Protein 3DHU (pdb70)

Nearest PDB structures (foldseek):
  3dhu-assembly3_C  TM=1.002E+00  e=3.624E-99  Lactiplantibacillus plantarum
  3dhu-assembly4_D  TM=1.002E+00  e=5.016E-94  Lactiplantibacillus plantarum
  4gkl-assembly1_A  TM=8.844E-01  e=1.839E-44  Thermotoga neapolitana
  4gkl-assembly2_B  TM=8.929E-01  e=2.304E-43  Thermotoga neapolitana
  3vm7-assembly1_A  TM=7.779E-01  e=2.178E-23  Malbranchea cinnamomea

Solvent-accessible surface area: 59860 Å² total; per-residue (Å²): 66,39,125,8,2,20,34,1,0,1,0,0,0,0,0,0,18,19,125,69,1,42,0,55,18,0,30,92,46,0,52,58,0,58,52,0,17,3,43,1,0,0,0,1,2,3,10,28,9,2,115,76,76,84,52,48,99,37,0,4,0,20,3,2,58,37,13,91,16,25,6,103,44,1,24,79,75,76,54,0,95,52,0,1,71,98,0,74,83,29,57,4,80,0,1,6,5,11,1,2,12,7,1,0,22,23,3,49,4,11,93,114,52,56,92,24,4,106,81,75,115,83,46,112,39,42,32,42,30,68,112,59,58,10,4,31,12,4,25,12,68,70,121,63,0,22,79,38,0,0,62,2,0,47,67,4,7,111,23,10,33,1,0,0,0,11,18,0,1,19,1,34,25,82,0,2,72,51,0,59,145,49,0,26,85,63,78,107,75,8,23,1,0,0,15,2,10,23,84,56,70,18,108,56,8,111,82,127,72,102,53,5,14,36,11,43,55,0,26,118,2,6,23,0,0,1,9,47,50,9,11,38,29,8,73,51,0,9,13,1,99,6,27,0,75,140,5,4,56,42,4,84,158,8,34,93,80,19,70,70,83,4,0,0,0,4,7,0,1,1,3,62,24,48,1,0,11,17,16,0,64,15,111,30,23,0,20,2,0,0,0,1,4,0,0,4,15,0,0,0,0,0,1,0,8,0,0,32,11,0,86,98,73,4,37,30,62,54,115,35,46,11,39,99,23,108,99,36,44,0,24,66,21,0,41,56,0,14,55,5,2,73,48,87,10,0,98,6,92,56,17,105,14,36,44,36,54,49,0,0,0,59,1,14,1,137,43,109,61,74,5,2,3,1,6,0,0,0,17,6,5,50,28,41,0,55,21,213,25,78,79,29,70,48,96,11,26,15,91,60,19,112,14,100,1,93,132,31,101,2,86,0,97,2,61,2,8,0,1,88,52,154,68,36,128,9,3,20,34,1,0,1,0,0,0,1,0,0,19,18,129,70,1,42,0,56,17,0,31,92,44,0,57,59,0,67,51,1,16,4,45,1,0,0,0,1,2,3,10,28,11,1,112,76,83,80,58,48,96,41,0,5,1,19,2,2,62,38,13,85,17,24,6,105,48,2,26,78,73,74,56,0,96,49,0,1,65,97,0,76,85,27,59,4,82,0,2,6,5,11,1,2,13,6,0,0,20,23,3,47,3,10,92,118,49,58,90,20,4,109,105,157,68,37,33,42,28,64,113,58,56,9,3,30,9,5,26,11,74,66,125,64,0,24,76,38,0,0,66,2,0,48,70,4,6,115,28,9,36,1,0,0,0,13,18,0,1,19,0,34,28,80,0,2,73,51,0,61,147,47,0,30,86,60,76,106,76,7,27,1,0,0,15,3,9,24,83,58,67,18,107,54,8,108,82,123,71,99,52,5,13,36,11,43,56,0,27,116,1,5,24,0,0,2,10,44,48,8,11,38,29,7,63,53,0,9,12,1,99,10,27,0,75,145,6,3,56,43,6,83,160,8,35,92,82,20,71,69,85,5,0,0,0,4,8,1,1,2,3,61,24,46,2,0,15,16,16,0,61,17,117,29,24,0,21,3,0,0,0,1,4,0,1,5,14,0,0,0,0,0,2,1,8,0,0,31,10,0,91,96,73,4,34,32,64,56,112,35,46,13,37,97,22,118,98,36,41,0,24,68,21,0,40,64,0,13,53,6,1,74,50,86,9,0,98,8,90,55,18,107,14,37,48,35,61,46,0,0,0,57,2,16,2,137,41,112,60,82,3,2,4,1,6,0,0,1,20,7,6,48,28,45,0,56,24,215,26,76,81,30,72,45,96,11,19,16,87,60,21,106,16,96,2,96,134,28,116,1,85,0,98,2,63,2,8,0,1,90,56,157,70,40,123,8,4,20,33,1,0,1,0,0,0,1,0,0,21,17,79,30,0,42,0,42,7,0,30,22,24,0,74,28,0,65,77,1,15,3,40,1,0,0,0,1,2,4,10,27,10,2,107,78,80,87,58,45,99,37,0,6,1,21,3,2,60,39,13,91,15,28,5,107,44,1,25,80,69,72,55,0,100,50,0,2,67,94,0,73,81,28,63,4,78,0,1,5,5,12,0,1,11,8,1,0,23,24,3,45,4,12,93,112,55,56,86,23,4,102,84,66,119,102,48,112,40,40,24,51,32,66,110,64,61,10,4,33,9,5,27,14,71,70,127,69,0,23,73,35,0,0,61,1,0,49,71,4,4,109,28,8,36,1,0,0,0,12,19,0,1,22,1,30,28,83,0,1,74,52,0,61,146,47,0,26,86,63,76,111,72,6,23,1,0,0,15,2,10,26,88,54,71,19,109,49,9,112,85,122,69,100,49,6,13,35,11,44,55,0,26,111,2,7,28,0,0,1,11,50,49,9,14,39,28,9,61,47,0,13,17,1,98,4,27,0,76,136,5,3,56,43,4,86,157,8,34,92,84,18,66,72,84,5,0,0,0,4,8,2,1,2,4,65,29,40,2,0,17,21,26,0,63,14,110,29,24,0,20,2,0,0,0,2,4,0,0,5,16,0,0,0,0,0,0,1,8,0,0,19,8,1,87,98,73,3,34,32,65,59,116,35,39,16,20,72,23,63,92,44,62,0,26,88,23,0,66,57,0,13,72,6,2,99,49,78,3,0,98,7,95,56,15,104,12,34,46,37,57,51,0,0,0,56,1,13,1,135,40,109,60,58,2,1,4,1,5,0,0,2,16,6,2,50,27,41,0,55,24,214,25,77,82,31,74,49,91,11,22,19,90,79,19,115,14,96,2,93,135,30,103,2,83,0,97,2,60,2,9,0,1,85,51,161,73,40,128,8,4,18,35,1,0,0,0,0,0,0,0,0,21,18,76,31,1,39,0,44,6,0,29,21,24,0,74,29,0,69,76,0,15,2,37,0,0,0,0,1,2,4,10,27,9,1,117,79,80,84,54,49,100,37,0,6,1,20,2,2,61,37,15,90,15,27,6,106,47,1,26,75,75,74,50,0,95,50,0,2,70,95,0,74,83,26,58,4,83,0,2,5,4,12,0,1,12,8,1,0,25,25,2,48,3,10,94,115,47,57,93,24,2,102,106,158,72,43,24,56,32,60,114,67,62,10,5,35,14,5,26,13,69,68,122,66,0,28,75,34,0,0,62,2,0,52,69,3,6,111,30,12,30,1,0,0,0,14,19,0,1,24,1,34,29,92,0,2,66,55,0,65,147,47,0,26,84,62,79,108,75,8,26,1,0,0,16,3,10,28,88,55,69,16,104,49,10,115,81,121,69,106,48,6,13,35,13,43,54,0,27,114,2,7,23,0,0,2,11,47,48,9,14,38,31,8,58,51,0,13,12,1,100,6,28,0,75,134,5,5,54,36,5,83,153,8,35,90,78,18,69,70,83,6,0,0,0,4,8,2,0,1,5,66,29,46,2,0,16,24,25,0,62,15,112,30,25,0,20,3,0,0,0,1,3,0,0,5,16,0,0,0,0,0,1,0,8,1,0,19,8,1,87,97,72,2,35,31,66,56,119,35,40,16,24,76,24,67,90,44,60,1,25,88,22,0,66,59,0,13,76,6,1,98,44,87,4,0,94,7,92,51,14,109,13,37,45,36,55,50,0,0,0,57,1,17,0,135,43,104,61,67,4,1,5,1,6,0,0,2,17,6,2,52,22,48,0,54,21,217,24,76,77,30,73,47,99,11,25,18,90,80,21,109,16,96,2,97,136,31,98,3,84,0,95,3,59,3,8,0,1,89,51,160

Structure (mmCIF, N/CA/C/O backbone):
data_3DHU
#
_entry.id   3DHU
#
_cell.length_a   202.279
_cell.length_b   63.773
_cell.length_c   155.677
_cell.angle_alpha   90.000
_cell.angle_beta   102.930
_cell.angle_gamma   90.000
#
_symmetry.space_group_name_H-M   'C 1 2 1'
#
loop_
_entity.id
_entity.type
_entity.pdbx_description
1 polymer Alpha-amylase
2 water water
#
loop_
_atom_site.group_PDB
_atom_site.id
_atom_site.type_symbol
_atom_site.label_atom_id
_atom_site.label_alt_id
_atom_site.label_comp_id
_atom_site.label_asym_id
_atom_site.label_entity_id
_atom_site.label_seq_id
_atom_site.pdbx_PDB_ins_code
_atom_site.Cartn_x
_atom_site.Cartn_y
_atom_site.Cartn_z
_atom_site.occupancy
_atom_site.B_iso_or_equiv
_atom_site.auth_seq_id
_atom_site.auth_comp_id
_atom_site.auth_asym_id
_atom_site.auth_atom_id
_atom_site.pdbx_PDB_model_num
ATOM 1 N N . GLN A 1 7 ? 18.211 44.873 65.468 1.00 21.86 6 GLN A N 1
ATOM 2 C CA . GLN A 1 7 ? 17.108 43.845 65.551 1.00 21.60 6 GLN A CA 1
ATOM 3 C C . GLN A 1 7 ? 15.761 44.350 65.016 1.00 20.98 6 GLN A C 1
ATOM 4 O O . GLN A 1 7 ? 15.039 43.606 64.338 1.00 19.84 6 GLN A O 1
ATOM 6 N N . THR A 1 8 ? 15.426 45.611 65.311 1.00 20.43 7 THR A N 1
ATOM 7 C CA . THR A 1 8 ? 14.165 46.160 64.817 1.00 20.54 7 THR A CA 1
ATOM 8 C C . THR A 1 8 ? 14.153 46.383 63.301 1.00 20.16 7 THR A C 1
ATOM 9 O O . THR A 1 8 ? 13.081 46.553 62.716 1.00 19.62 7 THR A O 1
ATOM 13 N N . GLN A 1 9 ? 15.330 46.374 62.664 1.00 19.34 8 GLN A N 1
ATOM 14 C CA . GLN A 1 9 ? 15.397 46.395 61.191 1.00 18.74 8 GLN A CA 1
ATOM 15 C C . GLN A 1 9 ? 14.620 45.251 60.551 1.00 16.99 8 GLN A C 1
ATOM 16 O O . GLN A 1 9 ? 14.182 45.356 59.410 1.00 16.59 8 GLN A O 1
ATOM 22 N N . LEU A 1 10 ? 14.487 44.144 61.269 1.00 15.18 9 LEU A N 1
ATOM 23 C CA . LEU A 1 10 ? 13.781 42.991 60.730 1.00 14.70 9 LEU A CA 1
ATOM 24 C C . LEU A 1 10 ? 12.307 43.315 60.540 1.00 14.14 9 LEU A C 1
ATOM 25 O O . LEU A 1 10 ? 11.616 42.659 59.754 1.00 14.05 9 LEU A O 1
ATOM 30 N N . ARG A 1 11 ? 11.838 44.344 61.254 1.00 13.18 10 ARG A N 1
ATOM 31 C CA . ARG A 1 11 ? 10.443 44.797 61.169 1.00 13.50 10 ARG A CA 1
ATOM 32 C C . ARG A 1 11 ? 10.158 45.514 59.848 1.00 13.82 10 ARG A C 1
ATOM 33 O O . ARG A 1 11 ? 9.010 45.845 59.573 1.00 14.09 10 ARG A O 1
ATOM 41 N N . ASN A 1 12 ? 11.197 45.789 59.049 1.00 13.63 11 ASN A N 1
ATOM 42 C CA . ASN A 1 12 ? 11.005 46.348 57.701 1.00 13.55 11 ASN A CA 1
ATOM 43 C C . ASN A 1 12 ? 11.156 45.297 56.637 1.00 14.03 11 ASN A C 1
ATOM 44 O O . ASN A 1 12 ? 11.232 45.636 55.443 1.00 13.65 11 ASN A O 1
ATOM 49 N N . GLU A 1 13 ? 11.223 44.034 57.064 1.00 13.12 12 GLU A N 1
ATOM 50 C CA . GLU A 1 13 ? 11.594 42.947 56.169 1.00 13.25 12 GLU A CA 1
ATOM 51 C C . GLU A 1 13 ? 10.469 41.921 55.927 1.00 13.09 12 GLU A C 1
ATOM 52 O O . GLU A 1 13 ? 9.356 42.060 56.451 1.00 13.34 12 GLU A O 1
ATOM 58 N N . MET A 1 14 ? 10.761 40.928 55.091 1.00 12.11 13 MET A N 1
ATOM 59 C CA . MET A 1 14 ? 9.839 39.826 54.795 1.00 12.08 13 MET A CA 1
ATOM 60 C C . MET A 1 14 ? 10.624 38.517 54.585 1.00 11.34 13 MET A C 1
ATOM 61 O O . MET A 1 14 ? 11.676 38.525 53.976 1.00 11.99 13 MET A O 1
ATOM 66 N N . ILE A 1 15 ? 10.089 37.406 55.084 1.00 11.24 14 ILE A N 1
ATOM 67 C CA . ILE A 1 15 ? 10.694 36.088 54.839 1.00 10.35 14 ILE A CA 1
ATOM 68 C C . ILE A 1 15 ? 9.854 35.300 53.843 1.00 10.28 14 ILE A C 1
ATOM 69 O O . ILE A 1 15 ? 8.633 35.330 53.922 1.00 9.32 14 ILE A O 1
ATOM 74 N N . TYR A 1 16 ? 10.520 34.587 52.930 1.00 10.14 15 TYR A N 1
ATOM 75 C CA . TYR A 1 16 ? 9.874 33.660 51.989 1.00 10.39 15 TYR A CA 1
ATOM 76 C C . TYR A 1 16 ? 10.426 32.261 52.221 1.00 10.57 15 TYR A C 1
ATOM 77 O O . TYR A 1 16 ? 11.637 32.045 52.244 1.00 10.13 15 TYR A O 1
ATOM 86 N N . SER A 1 17 ? 9.535 31.298 52.365 1.00 10.88 16 SER A N 1
ATOM 87 C CA . SER A 1 17 ? 9.907 29.981 52.839 1.00 11.47 16 SER A CA 1
ATOM 88 C C . SER A 1 17 ? 9.730 29.022 51.672 1.00 11.78 16 SER A C 1
ATOM 89 O O . SER A 1 17 ? 8.676 29.019 51.023 1.00 10.79 16 SER A O 1
ATOM 92 N N . VAL A 1 18 ? 10.773 28.241 51.372 1.00 11.33 17 VAL A N 1
ATOM 93 C CA . VAL A 1 18 ? 10.757 27.356 50.197 1.00 10.96 17 VAL A CA 1
ATOM 94 C C . VAL A 1 18 ? 10.915 25.898 50.601 1.00 10.85 17 VAL A C 1
ATOM 95 O O . VAL A 1 18 ? 11.780 25.554 51.384 1.00 10.66 17 VAL A O 1
ATOM 99 N N . PHE A 1 19 ? 10.038 25.048 50.075 1.00 12.09 18 PHE A N 1
ATOM 100 C CA . PHE A 1 19 ? 10.091 23.582 50.283 1.00 11.14 18 PHE A CA 1
ATOM 101 C C . PHE A 1 19 ? 10.640 23.027 48.955 1.00 11.52 18 PHE A C 1
ATOM 102 O O . PHE A 1 19 ? 9.870 22.786 48.026 1.00 10.90 18 PHE A O 1
ATOM 110 N N . VAL A 1 20 ? 11.974 22.901 48.855 1.00 10.63 19 VAL A N 1
ATOM 111 C CA . VAL A 1 20 ? 12.667 22.590 47.589 1.00 10.67 19 VAL A CA 1
ATOM 112 C C . VAL A 1 20 ? 12.060 21.409 46.860 1.00 11.72 19 VAL A C 1
ATOM 113 O O . VAL A 1 20 ? 11.734 21.525 45.669 1.00 11.75 19 VAL A O 1
ATOM 117 N N . ARG A 1 21 ? 11.863 20.294 47.573 1.00 12.02 20 ARG A N 1
ATOM 118 C CA . ARG A 1 21 ? 11.231 19.092 46.992 1.00 11.88 20 ARG A CA 1
ATOM 119 C C . ARG A 1 21 ? 10.016 19.412 46.099 1.00 11.90 20 ARG A C 1
ATOM 120 O O . ARG A 1 21 ? 9.844 18.865 45.014 1.00 11.92 20 ARG A O 1
ATOM 128 N N . ASN A 1 22 ? 9.193 20.324 46.578 1.00 11.68 21 ASN A N 1
ATOM 129 C CA . ASN A 1 22 ? 7.886 20.577 46.017 1.00 11.15 21 ASN A CA 1
ATOM 130 C C . ASN A 1 22 ? 7.724 21.893 45.239 1.00 11.42 21 ASN A C 1
ATOM 131 O O . ASN A 1 22 ? 6.692 22.085 44.592 1.00 12.41 21 ASN A O 1
ATOM 136 N N . TYR A 1 23 ? 8.740 22.763 45.303 1.00 10.60 22 TYR A N 1
ATOM 137 C CA . TYR A 1 23 ? 8.721 24.095 44.696 1.00 10.99 22 TYR A CA 1
ATOM 138 C C . TYR A 1 23 ? 8.600 24.050 43.165 1.00 10.99 22 TYR A C 1
ATOM 139 O O . TYR A 1 23 ? 7.927 24.897 42.551 1.00 9.01 22 TYR A O 1
ATOM 148 N N . SER A 1 24 ? 9.293 23.082 42.563 1.00 11.52 23 SER A N 1
ATOM 149 C CA . SER A 1 24 ? 9.312 22.896 41.111 1.00 12.43 23 SER A CA 1
ATOM 150 C C . SER A 1 24 ? 9.002 21.439 40.797 1.00 13.53 23 SER A C 1
ATOM 151 O O . SER A 1 24 ? 9.009 20.574 41.684 1.00 12.30 23 SER A O 1
ATOM 154 N N . GLU A 1 25 ? 8.736 21.180 39.521 1.00 14.72 24 GLU A N 1
ATOM 155 C CA . GLU A 1 25 ? 8.543 19.813 39.019 1.00 17.07 24 GLU A CA 1
ATOM 156 C C . GLU A 1 25 ? 9.724 18.933 39.352 1.00 16.04 24 GLU A C 1
ATOM 157 O O . GLU A 1 25 ? 9.545 17.837 39.891 1.00 16.85 24 GLU A O 1
ATOM 163 N N . ALA A 1 26 ? 10.923 19.437 39.047 1.00 15.81 25 ALA A N 1
ATOM 164 C CA . ALA A 1 26 ? 12.162 18.724 39.266 1.00 15.06 25 ALA A CA 1
ATOM 165 C C . ALA A 1 26 ? 12.492 18.604 40.756 1.00 14.57 25 ALA A C 1
ATOM 166 O O . ALA A 1 26 ? 13.091 17.615 41.180 1.00 15.26 25 ALA A O 1
ATOM 168 N N . GLY A 1 27 ? 12.117 19.597 41.554 1.00 13.56 26 GLY A N 1
ATOM 169 C CA . GLY A 1 27 ? 12.273 19.479 43.033 1.00 13.17 26 GLY A CA 1
ATOM 170 C C . GLY A 1 27 ? 13.695 19.431 43.576 1.00 13.05 26 GLY A C 1
ATOM 171 O O . GLY A 1 27 ? 13.979 18.774 44.586 1.00 13.54 26 GLY A O 1
ATOM 172 N N . ASN A 1 28 ? 14.590 20.140 42.898 1.00 12.71 27 ASN A N 1
ATOM 173 C CA . ASN A 1 28 ? 16.000 20.235 43.285 1.00 12.56 27 ASN A CA 1
ATOM 174 C C . ASN A 1 28 ? 16.340 21.706 43.528 1.00 12.48 27 ASN A C 1
ATOM 175 O O . ASN A 1 28 ? 15.464 22.578 43.367 1.00 11.87 27 ASN A O 1
ATOM 180 N N . PHE A 1 29 ? 17.579 21.978 43.926 1.00 12.99 28 PHE A N 1
ATOM 181 C CA . PHE A 1 29 ? 18.057 23.364 44.099 1.00 13.85 28 PHE A CA 1
ATOM 182 C C . PHE A 1 29 ? 17.926 24.180 42.818 1.00 14.33 28 PHE A C 1
ATOM 183 O O . PHE A 1 29 ? 17.504 25.349 42.838 1.00 13.88 28 PHE A O 1
ATOM 191 N N . ALA A 1 30 ? 18.267 23.542 41.693 1.00 14.73 29 ALA A N 1
ATOM 192 C CA . ALA A 1 30 ? 18.293 24.217 40.401 1.00 14.73 29 ALA A CA 1
ATOM 193 C C . ALA A 1 30 ? 16.937 24.835 40.083 1.00 14.53 29 ALA A C 1
ATOM 194 O O . ALA A 1 30 ? 16.882 25.943 39.547 1.00 14.79 29 ALA A O 1
ATOM 196 N N . GLY A 1 31 ? 15.865 24.111 40.435 1.00 14.20 30 GLY A N 1
ATOM 197 C CA . GLY A 1 31 ? 14.502 24.564 40.266 1.00 14.90 30 GLY A CA 1
ATOM 198 C C . GLY A 1 31 ? 14.237 25.844 41.035 1.00 15.14 30 GLY A C 1
ATOM 199 O O . GLY A 1 31 ? 13.443 26.679 40.605 1.00 16.73 30 GLY A O 1
ATOM 200 N N . VAL A 1 32 ? 14.900 26.002 42.173 1.00 15.11 31 VAL A N 1
ATOM 201 C CA . VAL A 1 32 ? 14.770 27.215 42.978 1.00 14.27 31 VAL A CA 1
ATOM 202 C C . VAL A 1 32 ? 15.666 28.310 42.434 1.00 13.74 31 VAL A C 1
ATOM 203 O O . VAL A 1 32 ? 15.205 29.444 42.206 1.00 13.85 31 VAL A O 1
ATOM 207 N N . THR A 1 33 ? 16.940 27.970 42.221 1.00 13.08 32 THR A N 1
ATOM 208 C CA . THR A 1 33 ? 17.945 28.887 41.653 1.00 13.09 32 THR A CA 1
ATOM 209 C C . THR A 1 33 ? 17.487 29.552 40.359 1.00 12.65 32 THR A C 1
ATOM 210 O O . THR A 1 33 ? 17.724 30.746 40.161 1.00 12.32 32 THR A O 1
ATOM 214 N N . ALA A 1 34 ? 16.802 28.788 39.509 1.00 12.01 33 ALA A N 1
ATOM 215 C CA . ALA A 1 34 ? 16.370 29.305 38.221 1.00 12.91 33 ALA A CA 1
ATOM 216 C C . ALA A 1 34 ? 15.367 30.422 38.407 1.00 12.96 33 ALA A C 1
ATOM 217 O O . ALA A 1 34 ? 15.176 31.224 37.506 1.00 14.39 33 ALA A O 1
ATOM 219 N N . ASP A 1 35 ? 14.755 30.487 39.591 1.00 13.08 34 ASP A N 1
ATOM 220 C CA . ASP A 1 35 ? 13.589 31.356 39.820 1.00 13.28 34 ASP A CA 1
ATOM 221 C C . ASP A 1 35 ? 13.852 32.374 40.927 1.00 13.83 34 ASP A C 1
ATOM 222 O O . ASP A 1 35 ? 12.936 33.002 41.449 1.00 14.38 34 ASP A O 1
ATOM 227 N N . LEU A 1 36 ? 15.118 32.563 41.278 1.00 14.40 35 LEU A N 1
ATOM 228 C CA . LEU A 1 36 ? 15.436 33.477 42.362 1.00 14.59 35 LEU A CA 1
ATOM 229 C C . LEU A 1 36 ? 15.085 34.939 42.050 1.00 13.98 35 LEU A C 1
ATOM 230 O O . LEU A 1 36 ? 14.764 35.680 42.952 1.00 14.17 35 LEU A O 1
ATOM 235 N N . GLN A 1 37 ? 15.066 35.331 40.777 1.00 14.28 36 GLN A N 1
ATOM 236 C CA . GLN A 1 37 ? 14.704 36.703 40.417 1.00 13.70 36 GLN A CA 1
ATOM 237 C C . GLN A 1 37 ? 13.257 37.038 40.817 1.00 13.79 36 GLN A C 1
ATOM 238 O O . GLN A 1 37 ? 12.964 38.146 41.263 1.00 13.08 36 GLN A O 1
ATOM 244 N N . ARG A 1 38 ? 12.363 36.078 40.632 1.00 12.82 37 ARG A N 1
ATOM 245 C CA . ARG A 1 38 ? 10.965 36.237 41.003 1.00 13.41 37 ARG A CA 1
ATOM 246 C C . ARG A 1 38 ? 10.815 36.372 42.516 1.00 13.17 37 ARG A C 1
ATOM 247 O O . ARG A 1 38 ? 10.145 37.278 42.993 1.00 13.43 37 ARG A O 1
ATOM 255 N N . ILE A 1 39 ? 11.465 35.475 43.256 1.00 13.14 38 ILE A N 1
ATOM 256 C CA . ILE A 1 39 ? 11.516 35.551 44.724 1.00 12.43 38 ILE A CA 1
ATOM 257 C C . ILE A 1 39 ? 12.065 36.899 45.216 1.00 13.59 38 ILE A C 1
ATOM 258 O O . ILE A 1 39 ? 11.471 37.553 46.102 1.00 13.69 38 ILE A O 1
ATOM 263 N N . LYS A 1 40 ? 13.191 37.328 44.646 1.00 13.48 39 LYS A N 1
ATOM 264 C CA . LYS A 1 40 ? 13.709 38.656 44.925 1.00 14.40 39 LYS A CA 1
ATOM 265 C C . LYS A 1 40 ? 12.664 39.764 44.623 1.00 15.05 39 LYS A C 1
ATOM 266 O O . LYS A 1 40 ? 12.387 40.635 45.465 1.00 14.33 39 LYS A O 1
ATOM 272 N N . ASP A 1 41 ? 12.083 39.717 43.428 1.00 14.71 40 ASP A N 1
ATOM 273 C CA . ASP A 1 41 ? 11.139 40.744 42.963 1.00 14.57 40 ASP A CA 1
ATOM 274 C C . ASP A 1 41 ? 9.844 40.806 43.775 1.00 14.73 40 ASP A C 1
ATOM 275 O O . ASP A 1 41 ? 9.173 41.838 43.821 1.00 14.17 40 ASP A O 1
ATOM 280 N N . LEU A 1 42 ? 9.477 39.683 44.384 1.00 14.81 41 LEU A N 1
ATOM 281 C CA . LEU A 1 42 ? 8.365 39.639 45.322 1.00 14.21 41 LEU A CA 1
ATOM 282 C C . LEU A 1 42 ? 8.575 40.573 46.538 1.00 14.30 41 LEU A C 1
ATOM 283 O O . LEU A 1 42 ? 7.619 41.059 47.146 1.00 13.06 41 LEU A O 1
ATOM 288 N N . GLY A 1 43 ? 9.843 40.797 46.879 1.00 14.43 42 GLY A N 1
ATOM 289 C CA . GLY A 1 43 ? 10.245 41.640 48.011 1.00 14.43 42 GLY A CA 1
ATOM 290 C C . GLY A 1 43 ? 10.967 40.883 49.102 1.00 14.22 42 GLY A C 1
ATOM 291 O O . GLY A 1 43 ? 11.164 41.402 50.213 1.00 13.89 42 GLY A O 1
ATOM 292 N N . THR A 1 44 ? 11.348 39.645 48.807 1.00 14.53 43 THR A N 1
ATOM 293 C CA . THR A 1 44 ? 12.007 38.777 49.822 1.00 13.97 43 THR A CA 1
ATOM 294 C C . THR A 1 44 ? 13.329 39.338 50.334 1.00 14.50 43 THR A C 1
ATOM 295 O O . THR A 1 44 ? 14.222 39.662 49.547 1.00 14.77 43 THR A O 1
ATOM 299 N N . ASP A 1 45 ? 13.450 39.453 51.653 1.00 14.74 44 ASP A N 1
ATOM 300 C CA . ASP A 1 45 ? 14.735 39.806 52.262 1.00 14.44 44 ASP A CA 1
ATOM 301 C C . ASP A 1 45 ? 15.464 38.520 52.676 1.00 13.95 44 ASP A C 1
ATOM 302 O O . ASP A 1 45 ? 16.655 38.418 52.529 1.00 13.35 44 ASP A O 1
ATOM 307 N N . ILE A 1 46 ? 14.727 37.549 53.206 1.00 13.48 45 ILE A N 1
ATOM 308 C CA . ILE A 1 46 ? 15.355 36.344 53.738 1.00 13.55 45 ILE A CA 1
ATOM 309 C C . ILE A 1 46 ? 14.687 35.157 53.084 1.00 13.73 45 ILE A C 1
ATOM 310 O O . ILE A 1 46 ? 13.479 34.972 53.215 1.00 14.31 45 ILE A O 1
ATOM 315 N N . LEU A 1 47 ? 15.489 34.362 52.386 1.00 13.27 46 LEU A N 1
ATOM 316 C CA . LEU A 1 47 ? 15.032 33.128 51.805 1.00 13.59 46 LEU A CA 1
ATOM 317 C C . LEU A 1 47 ? 15.345 31.970 52.745 1.00 12.71 46 LEU A C 1
ATOM 318 O O . LEU A 1 47 ? 16.502 31.588 52.908 1.00 12.07 46 LEU A O 1
ATOM 323 N N . TRP A 1 48 ? 14.307 31.446 53.393 1.00 12.59 47 TRP A N 1
ATOM 324 C CA . TRP A 1 48 ? 14.434 30.339 54.341 1.00 11.77 47 TRP A CA 1
ATOM 325 C C . TRP A 1 48 ? 14.098 29.034 53.630 1.00 11.55 47 TRP A C 1
ATOM 326 O O . TRP A 1 48 ? 13.011 28.868 53.108 1.00 10.70 47 TRP A O 1
ATOM 337 N N . LEU A 1 49 ? 15.065 28.122 53.588 1.00 11.23 48 LEU A N 1
ATOM 338 C CA . LEU A 1 49 ? 14.853 26.806 52.970 1.00 10.76 48 LEU A CA 1
ATOM 339 C C . LEU A 1 49 ? 14.482 25.793 54.024 1.00 10.50 48 LEU A C 1
ATOM 340 O O . LEU A 1 49 ? 15.053 25.800 55.114 1.00 9.82 48 LEU A O 1
ATOM 345 N N . LEU A 1 50 ? 13.489 24.965 53.732 1.00 10.22 49 LEU A N 1
ATOM 346 C CA . LEU A 1 50 ? 13.229 23.797 54.564 1.00 12.17 49 LEU A CA 1
ATOM 347 C C . LEU A 1 50 ? 14.497 22.913 54.564 1.00 12.20 49 LEU A C 1
ATOM 348 O O . LEU A 1 50 ? 15.369 23.116 53.744 1.00 12.51 49 LEU A O 1
ATOM 353 N N . PRO A 1 51 ? 14.584 21.917 55.465 1.00 12.83 50 PRO A N 1
ATOM 354 C CA . PRO A 1 51 ? 15.863 21.170 55.564 1.00 12.84 50 PRO A CA 1
ATOM 355 C C . PRO A 1 51 ? 16.329 20.561 54.246 1.00 11.96 50 PRO A C 1
ATOM 356 O O . PRO A 1 51 ? 15.522 20.096 53.447 1.00 11.86 50 PRO A O 1
ATOM 360 N N . ILE A 1 52 ? 17.640 20.602 54.038 1.00 12.15 51 ILE A N 1
ATOM 361 C CA . ILE A 1 52 ? 18.298 20.224 52.768 1.00 11.31 51 ILE A CA 1
ATOM 362 C C . ILE A 1 52 ? 19.275 19.039 52.899 1.00 11.14 51 ILE A C 1
ATOM 363 O O . ILE A 1 52 ? 20.070 18.775 51.996 1.00 9.87 51 ILE A O 1
ATOM 368 N N . ASN A 1 53 ? 19.198 18.327 54.021 1.00 11.18 52 ASN A N 1
ATOM 369 C CA . ASN A 1 53 ? 20.121 17.235 54.315 1.00 11.54 52 ASN A CA 1
ATOM 370 C C . ASN A 1 53 ? 19.491 15.879 54.000 1.00 11.83 52 ASN A C 1
ATOM 371 O O . ASN A 1 53 ? 18.255 15.783 53.855 1.00 11.33 52 ASN A O 1
ATOM 376 N N . PRO A 1 54 ? 20.320 14.822 53.879 1.00 11.73 53 PRO A N 1
ATOM 377 C CA . PRO A 1 54 ? 19.811 13.467 53.654 1.00 11.92 53 PRO A CA 1
ATOM 378 C C . PRO A 1 54 ? 18.824 13.009 54.727 1.00 13.28 53 PRO A C 1
ATOM 379 O O . PRO A 1 54 ? 19.006 13.302 55.919 1.00 13.36 53 PRO A O 1
ATOM 383 N N . ILE A 1 55 ? 17.801 12.282 54.293 1.00 13.13 54 ILE A N 1
ATOM 384 C CA . ILE A 1 55 ? 16.687 11.905 55.148 1.00 13.89 54 ILE A CA 1
ATOM 385 C C . ILE A 1 55 ? 16.766 10.454 55.549 1.00 14.58 54 ILE A C 1
ATOM 386 O O . ILE A 1 55 ? 17.097 9.595 54.727 1.00 15.79 54 ILE A O 1
ATOM 391 N N . GLY A 1 56 ? 16.461 10.186 56.818 1.00 15.43 55 GLY A N 1
ATOM 392 C CA . GLY A 1 56 ? 16.482 8.831 57.350 1.00 16.53 55 GLY A CA 1
ATOM 393 C C . GLY A 1 56 ? 15.755 7.818 56.493 1.00 18.39 55 GLY A C 1
ATOM 394 O O . GLY A 1 56 ? 14.711 8.112 55.896 1.00 17.06 55 GLY A O 1
ATOM 395 N N . GLU A 1 57 ? 16.341 6.626 56.425 1.00 19.80 56 GLU A N 1
ATOM 396 C CA . GLU A 1 57 ? 15.739 5.463 55.766 1.00 21.39 56 GLU A CA 1
ATOM 397 C C . GLU A 1 57 ? 14.999 4.587 56.812 1.00 20.98 56 GLU A C 1
ATOM 398 O O . GLU A 1 57 ? 13.859 4.139 56.592 1.00 20.64 56 GLU A O 1
ATOM 404 N N . VAL A 1 58 ? 15.618 4.377 57.971 1.00 20.64 57 VAL A N 1
ATOM 405 C CA . VAL A 1 58 ? 14.964 3.618 59.039 1.00 20.71 57 VAL A CA 1
ATOM 406 C C . VAL A 1 58 ? 13.798 4.413 59.650 1.00 20.54 57 VAL A C 1
ATOM 407 O O . VAL A 1 58 ? 13.958 5.597 59.957 1.00 20.42 57 VAL A O 1
ATOM 411 N N . ASN A 1 59 ? 12.659 3.738 59.849 1.00 19.80 58 ASN A N 1
ATOM 412 C CA . ASN A 1 59 ? 11.421 4.334 60.389 1.00 19.95 58 ASN A CA 1
ATOM 413 C C . ASN A 1 59 ? 10.940 5.562 59.614 1.00 19.64 58 ASN A C 1
ATOM 414 O O . ASN A 1 59 ? 10.223 6.409 60.160 1.00 19.44 58 ASN A O 1
ATOM 419 N N . ARG A 1 60 ? 11.319 5.634 58.337 1.00 18.79 59 ARG A N 1
ATOM 420 C CA . ARG A 1 60 ? 10.859 6.671 57.436 1.00 17.99 59 ARG A CA 1
ATOM 421 C C . ARG A 1 60 ? 9.341 6.752 57.385 1.00 17.64 59 ARG A C 1
ATOM 422 O O . ARG A 1 60 ? 8.639 5.737 57.391 1.00 16.78 59 ARG A O 1
ATOM 430 N N . LYS A 1 61 ? 8.841 7.978 57.323 1.00 17.04 60 LYS A N 1
ATOM 431 C CA . LYS A 1 61 ? 7.424 8.195 57.152 1.00 16.72 60 LYS A CA 1
ATOM 432 C C . LYS A 1 61 ? 7.156 8.501 55.686 1.00 16.48 60 LYS A C 1
ATOM 433 O O . LYS A 1 61 ? 7.741 9.423 55.136 1.00 15.95 60 LYS A O 1
ATOM 439 N N . GLY A 1 62 ? 6.263 7.730 55.062 1.00 16.35 61 GLY A N 1
ATOM 440 C CA . GLY A 1 62 ? 5.937 7.893 53.640 1.00 16.67 61 GLY A CA 1
ATOM 441 C C . GLY A 1 62 ? 7.068 7.527 52.694 1.00 17.03 61 GLY A C 1
ATOM 442 O O . GLY A 1 62 ? 8.004 6.795 53.055 1.00 17.15 61 GLY A O 1
ATOM 443 N N . THR A 1 63 ? 7.014 8.053 51.474 1.00 16.88 62 THR A N 1
ATOM 444 C CA . THR A 1 63 ? 7.932 7.570 50.439 1.00 16.48 62 THR A CA 1
ATOM 445 C C . THR A 1 63 ? 9.301 8.251 50.471 1.00 15.59 62 THR A C 1
ATOM 446 O O . THR A 1 63 ? 10.326 7.584 50.433 1.00 15.95 62 THR A O 1
ATOM 450 N N . LEU A 1 64 ? 9.323 9.579 50.552 1.00 15.12 63 LEU A N 1
ATOM 451 C CA . LEU A 1 64 ? 10.606 10.314 50.615 1.00 13.30 63 LEU A CA 1
ATOM 452 C C . LEU A 1 64 ? 11.011 10.664 52.038 1.00 13.04 63 LEU A C 1
ATOM 453 O O . LEU A 1 64 ? 12.170 10.995 52.305 1.00 12.42 63 LEU A O 1
ATOM 458 N N . GLY A 1 65 ? 10.056 10.601 52.958 1.00 12.05 64 GLY A N 1
ATOM 459 C CA . GLY A 1 65 ? 10.363 10.933 54.322 1.00 12.06 64 GLY A CA 1
ATOM 460 C C . GLY A 1 65 ? 10.296 12.440 54.529 1.00 12.22 64 GLY A C 1
ATOM 461 O O . GLY A 1 65 ? 10.293 13.237 53.572 1.00 11.44 64 GLY A O 1
ATOM 462 N N . SER A 1 66 ? 10.215 12.818 55.798 1.00 12.06 65 SER A N 1
ATOM 463 C CA . SER A 1 66 ? 10.142 14.203 56.183 1.00 12.56 65 SER A CA 1
ATOM 464 C C . SER A 1 66 ? 11.535 14.804 56.179 1.00 11.60 65 SER A C 1
ATOM 465 O O . SER A 1 66 ? 12.490 14.208 56.706 1.00 12.02 65 SER A O 1
ATOM 468 N N . PRO A 1 67 ? 11.671 15.999 55.615 1.00 11.88 66 PRO A N 1
ATOM 469 C CA . PRO A 1 67 ? 12.995 16.662 55.663 1.00 11.58 66 PRO A CA 1
ATOM 470 C C . PRO A 1 67 ? 13.495 16.910 57.081 1.00 10.89 66 PRO A C 1
ATOM 471 O O . PRO A 1 67 ? 14.666 17.242 57.277 1.00 10.63 66 PRO A O 1
ATOM 475 N N . TYR A 1 68 ? 12.586 16.801 58.043 1.00 10.91 67 TYR A N 1
ATOM 476 C CA . TYR A 1 68 ? 12.868 16.961 59.470 1.00 11.89 67 TYR A CA 1
ATOM 477 C C . TYR A 1 68 ? 13.430 15.703 60.146 1.00 12.70 67 TYR A C 1
ATOM 478 O O . TYR A 1 68 ? 13.875 15.748 61.317 1.00 13.22 67 TYR A O 1
ATOM 487 N N . ALA A 1 69 ? 13.435 14.586 59.411 1.00 13.41 68 ALA A N 1
ATOM 488 C CA . ALA A 1 69 ? 14.124 13.361 59.877 1.00 14.23 68 ALA A CA 1
ATOM 489 C C . ALA A 1 69 ? 15.495 13.213 59.209 1.00 14.68 68 ALA A C 1
ATOM 490 O O . ALA A 1 69 ? 15.628 12.532 58.177 1.00 15.56 68 ALA A O 1
ATOM 492 N N . ILE A 1 70 ? 16.508 13.847 59.807 1.00 14.40 69 ILE A N 1
ATOM 493 C CA . ILE A 1 70 ? 17.819 14.041 59.179 1.00 14.93 69 ILE A CA 1
ATOM 494 C C . ILE A 1 70 ? 18.850 12.946 59.512 1.00 15.72 69 ILE A C 1
ATOM 495 O O . ILE A 1 70 ? 19.164 12.709 60.696 1.00 16.04 69 ILE A O 1
ATOM 500 N N . LYS A 1 71 ? 19.388 12.318 58.460 1.00 16.24 70 LYS A N 1
ATOM 501 C CA . LYS A 1 71 ? 20.421 11.278 58.581 1.00 17.86 70 LYS A CA 1
ATOM 502 C C . LYS A 1 71 ? 21.842 11.850 58.742 1.00 17.59 70 LYS A C 1
ATOM 503 O O . LYS A 1 71 ? 22.724 11.213 59.346 1.00 17.00 70 LYS A O 1
ATOM 509 N N . ASP A 1 72 ? 22.070 13.040 58.190 1.00 17.72 71 ASP A N 1
ATOM 510 C CA . ASP A 1 72 ? 23.391 13.669 58.254 1.00 18.14 71 ASP A CA 1
ATOM 511 C C . ASP A 1 72 ? 23.260 15.182 58.166 1.00 18.61 71 ASP A C 1
ATOM 512 O O . ASP A 1 72 ? 22.866 15.721 57.128 1.00 18.22 71 ASP A O 1
ATOM 517 N N . TYR A 1 73 ? 23.582 15.852 59.271 1.00 18.32 72 TYR A N 1
ATOM 518 C CA . TYR A 1 73 ? 23.498 17.297 59.372 1.00 18.66 72 TYR A CA 1
ATOM 519 C C . TYR A 1 73 ? 24.487 17.992 58.454 1.00 18.04 72 TYR A C 1
ATOM 520 O O . TYR A 1 73 ? 24.316 19.161 58.126 1.00 18.15 72 TYR A O 1
ATOM 529 N N . ARG A 1 74 ? 25.534 17.279 58.055 1.00 18.05 73 ARG A N 1
ATOM 530 C CA . ARG A 1 74 ? 26.590 17.897 57.262 1.00 18.44 73 ARG A CA 1
ATOM 531 C C . ARG A 1 74 ? 26.522 17.597 55.753 1.00 18.51 73 ARG A C 1
ATOM 532 O O . ARG A 1 74 ? 27.374 18.078 54.972 1.00 19.16 73 ARG A O 1
ATOM 540 N N . GLY A 1 75 ? 25.528 16.803 55.358 1.00 17.87 74 GLY A N 1
ATOM 541 C CA . GLY A 1 75 ? 25.368 16.373 53.957 1.00 17.95 74 GLY A CA 1
ATOM 542 C C . GLY A 1 75 ? 24.298 17.145 53.193 1.00 18.25 74 GLY A C 1
ATOM 543 O O . GLY A 1 75 ? 23.585 17.978 53.770 1.00 18.36 74 GLY A O 1
ATOM 544 N N . ILE A 1 76 ? 24.223 16.894 51.886 1.00 17.35 75 ILE A N 1
ATOM 545 C CA . ILE A 1 76 ? 23.186 17.454 51.011 1.00 17.14 75 ILE A CA 1
ATOM 546 C C . ILE A 1 76 ? 22.247 16.311 50.619 1.00 17.04 75 ILE A C 1
ATOM 547 O O . ILE A 1 76 ? 22.700 15.195 50.285 1.00 16.82 75 ILE A O 1
ATOM 552 N N . ASN A 1 77 ? 20.943 16.576 50.694 1.00 16.47 76 ASN A N 1
ATOM 553 C CA . ASN A 1 77 ? 19.945 15.620 50.252 1.00 15.73 76 ASN A CA 1
ATOM 554 C C . ASN A 1 77 ? 20.130 15.401 48.753 1.00 14.82 76 ASN A C 1
ATOM 555 O O . ASN A 1 77 ? 19.983 16.331 47.972 1.00 14.50 76 ASN A O 1
ATOM 560 N N . PRO A 1 78 ? 20.458 14.170 48.336 1.00 15.37 77 PRO A N 1
ATOM 561 C CA . PRO A 1 78 ? 20.669 13.948 46.900 1.00 15.41 77 PRO A CA 1
ATOM 562 C C . PRO A 1 78 ? 19.424 14.306 46.055 1.00 15.41 77 PRO A C 1
ATOM 563 O O . PRO A 1 78 ? 19.566 14.604 44.862 1.00 16.10 77 PRO A O 1
ATOM 567 N N . GLU A 1 79 ? 18.234 14.277 46.671 1.00 14.70 78 GLU A N 1
ATOM 568 C CA . GLU A 1 79 ? 16.983 14.735 46.045 1.00 15.59 78 GLU A CA 1
ATOM 569 C C . GLU A 1 79 ? 17.119 16.113 45.438 1.00 15.11 78 GLU A C 1
ATOM 570 O O . GLU A 1 79 ? 16.500 16.433 44.417 1.00 15.07 78 GLU A O 1
ATOM 576 N N . TYR A 1 80 ? 17.901 16.939 46.113 1.00 14.44 79 TYR A N 1
ATOM 577 C CA . TYR A 1 80 ? 18.071 18.334 45.727 1.00 14.17 79 TYR A CA 1
ATOM 578 C C . TYR A 1 80 ? 19.284 18.543 44.823 1.00 14.50 79 TYR A C 1
ATOM 579 O O . TYR A 1 80 ? 19.458 19.636 44.258 1.00 14.24 79 TYR A O 1
ATOM 588 N N . GLY A 1 81 ? 20.124 17.508 44.718 1.00 14.25 80 GLY A N 1
ATOM 589 C CA . GLY A 1 81 ? 21.326 17.594 43.919 1.00 14.61 80 GLY A CA 1
ATOM 590 C C . GLY A 1 81 ? 22.586 17.497 44.753 1.00 15.81 80 GLY A C 1
ATOM 591 O O . GLY A 1 81 ? 22.705 16.602 45.595 1.00 14.94 80 GLY A O 1
ATOM 592 N N . THR A 1 82 ? 23.530 18.411 44.518 1.00 15.71 81 THR A N 1
ATOM 593 C CA . THR A 1 82 ? 24.885 18.291 45.108 1.00 16.17 81 THR A CA 1
ATOM 594 C C . THR A 1 82 ? 25.292 19.560 45.865 1.00 16.33 81 THR A C 1
ATOM 595 O O . THR A 1 82 ? 24.584 20.559 45.827 1.00 15.60 81 THR A O 1
ATOM 599 N N . LEU A 1 83 ? 26.440 19.518 46.540 1.00 17.04 82 LEU A N 1
ATOM 600 C CA . LEU A 1 83 ? 26.953 20.689 47.245 1.00 17.78 82 LEU A CA 1
ATOM 601 C C . LEU A 1 83 ? 27.119 21.828 46.261 1.00 18.17 82 LEU A C 1
ATOM 602 O O . LEU A 1 83 ? 26.704 22.948 46.558 1.00 18.83 82 LEU A O 1
ATOM 607 N N . ALA A 1 84 ? 27.704 21.552 45.083 1.00 17.48 83 ALA A N 1
ATOM 608 C CA . ALA A 1 84 ? 27.895 22.603 44.071 1.00 16.27 83 ALA A CA 1
ATOM 609 C C . ALA A 1 84 ? 26.553 23.230 43.708 1.00 16.10 83 ALA A C 1
ATOM 610 O O . ALA A 1 84 ? 26.490 24.443 43.500 1.00 16.67 83 ALA A O 1
ATOM 612 N N . ASP A 1 85 ? 25.492 22.422 43.626 1.00 15.14 84 ASP A N 1
ATOM 613 C CA . ASP A 1 85 ? 24.142 22.962 43.327 1.00 15.72 84 ASP A CA 1
ATOM 614 C C . ASP A 1 85 ? 23.637 23.884 44.428 1.00 15.29 84 ASP A C 1
ATOM 615 O O . ASP A 1 85 ? 23.097 24.959 44.149 1.00 15.20 84 ASP A O 1
ATOM 620 N N . PHE A 1 86 ? 23.831 23.480 45.683 1.00 15.52 85 PHE A N 1
ATOM 621 C CA . PHE A 1 86 ? 23.518 24.356 46.810 1.00 15.87 85 PHE A CA 1
ATOM 622 C C . PHE A 1 86 ? 24.279 25.659 46.742 1.00 16.69 85 PHE A C 1
ATOM 623 O O . PHE A 1 86 ? 23.688 26.739 46.861 1.00 16.87 85 PHE A O 1
ATOM 631 N N . LYS A 1 87 ? 25.597 25.563 46.552 1.00 17.72 86 LYS A N 1
ATOM 632 C CA . LYS A 1 87 ? 26.433 26.748 46.439 1.00 18.46 86 LYS A CA 1
ATOM 633 C C . LYS A 1 87 ? 25.980 27.680 45.293 1.00 17.90 86 LYS A C 1
ATOM 634 O O . LYS A 1 87 ? 26.029 28.913 45.427 1.00 18.24 86 LYS A O 1
ATOM 640 N N . ALA A 1 88 ? 25.503 27.110 44.187 1.00 17.30 87 ALA A N 1
ATOM 641 C CA . ALA A 1 88 ? 24.990 27.944 43.077 1.00 16.64 87 ALA A CA 1
ATOM 642 C C . ALA A 1 88 ? 23.753 28.735 43.515 1.00 16.36 87 ALA A C 1
ATOM 643 O O . ALA A 1 88 ? 23.555 29.887 43.118 1.00 16.22 87 ALA A O 1
ATOM 645 N N . LEU A 1 89 ? 22.913 28.101 44.333 1.00 15.90 88 LEU A N 1
ATOM 646 C CA . LEU A 1 89 ? 21.711 28.753 44.845 1.00 15.31 88 LEU A CA 1
ATOM 647 C C . LEU A 1 89 ? 22.053 29.935 45.742 1.00 15.54 88 LEU A C 1
ATOM 648 O O . LEU A 1 89 ? 21.557 31.051 45.511 1.00 14.56 88 LEU A O 1
ATOM 653 N N . THR A 1 90 ? 22.904 29.692 46.753 1.00 16.18 89 THR A N 1
ATOM 654 C CA . THR A 1 90 ? 23.298 30.724 47.714 1.00 17.01 89 THR A CA 1
ATOM 655 C C . THR A 1 90 ? 24.070 31.861 47.042 1.00 18.32 89 THR A C 1
ATOM 656 O O . THR A 1 90 ? 23.832 33.051 47.328 1.00 19.70 89 THR A O 1
ATOM 660 N N . ASP A 1 91 ? 24.957 31.512 46.108 1.00 18.94 90 ASP A N 1
ATOM 661 C CA . ASP A 1 91 ? 25.691 32.525 45.367 1.00 19.69 90 ASP A CA 1
ATOM 662 C C . ASP A 1 91 ? 24.751 33.429 44.591 1.00 19.68 90 ASP A C 1
ATOM 663 O O . ASP A 1 91 ? 24.924 34.664 44.571 1.00 19.96 90 ASP A O 1
ATOM 668 N N . ARG A 1 92 ? 23.753 32.829 43.948 1.00 19.14 91 ARG A N 1
ATOM 669 C CA . ARG A 1 92 ? 22.779 33.614 43.191 1.00 18.58 91 ARG A CA 1
ATOM 670 C C . ARG A 1 92 ? 21.918 34.479 44.115 1.00 17.73 91 ARG A C 1
ATOM 671 O O . ARG A 1 92 ? 21.699 35.658 43.843 1.00 16.73 91 ARG A O 1
ATOM 679 N N . ALA A 1 93 ? 21.419 33.884 45.204 1.00 17.46 92 ALA A N 1
ATOM 680 C CA . ALA A 1 93 ? 20.651 34.638 46.199 1.00 16.36 92 ALA A CA 1
ATOM 681 C C . ALA A 1 93 ? 21.442 35.880 46.696 1.00 16.52 92 ALA A C 1
ATOM 682 O O . ALA A 1 93 ? 20.912 36.999 46.762 1.00 16.58 92 ALA A O 1
ATOM 684 N N . HIS A 1 94 ? 22.720 35.678 47.018 1.00 16.51 93 HIS A N 1
ATOM 685 C CA . HIS A 1 94 ? 23.585 36.778 47.459 1.00 16.60 93 HIS A CA 1
ATOM 686 C C . HIS A 1 94 ? 23.804 37.804 46.352 1.00 16.73 93 HIS A C 1
ATOM 687 O O . HIS A 1 94 ? 23.814 39.012 46.611 1.00 17.54 93 HIS A O 1
ATOM 694 N N . GLU A 1 95 ? 23.978 37.338 45.115 1.00 16.67 94 GLU A N 1
ATOM 695 C CA . GLU A 1 95 ? 24.123 38.270 43.998 1.00 16.45 94 GLU A CA 1
ATOM 696 C C . GLU A 1 95 ? 22.908 39.197 43.925 1.00 16.60 94 GLU A C 1
ATOM 697 O O . GLU A 1 95 ? 23.043 40.388 43.651 1.00 16.25 94 GLU A O 1
ATOM 699 N N . LEU A 1 96 ? 21.730 38.653 44.207 1.00 16.24 95 LEU A N 1
ATOM 700 C CA . LEU A 1 96 ? 20.481 39.407 44.179 1.00 16.26 95 LEU A CA 1
ATOM 701 C C . LEU A 1 96 ? 20.176 40.158 45.477 1.00 16.19 95 LEU A C 1
ATOM 702 O O . LEU A 1 96 ? 19.153 40.832 45.575 1.00 16.77 95 LEU A O 1
ATOM 707 N N . GLY A 1 97 ? 21.049 40.040 46.473 1.00 15.78 96 GLY A N 1
ATOM 708 C CA . GLY A 1 97 ? 20.898 40.793 47.716 1.00 14.87 96 GLY A CA 1
ATOM 709 C C . GLY A 1 97 ? 20.031 40.158 48.780 1.00 14.77 96 GLY A C 1
ATOM 710 O O . GLY A 1 97 ? 19.564 40.844 49.693 1.00 16.09 96 GLY A O 1
ATOM 711 N N . MET A 1 98 ? 19.785 38.857 48.684 1.00 13.90 97 MET A N 1
ATOM 712 C CA . MET A 1 98 ? 18.940 38.203 49.679 1.00 12.78 97 MET A CA 1
ATOM 713 C C . MET A 1 98 ? 19.866 37.505 50.651 1.00 14.12 97 MET A C 1
ATOM 714 O O . MET A 1 98 ? 21.007 37.196 50.298 1.00 14.23 97 MET A O 1
ATOM 719 N N . LYS A 1 99 ? 19.398 37.289 51.882 1.00 14.42 98 LYS A N 1
ATOM 720 C CA . LYS A 1 99 ? 20.052 36.338 52.779 1.00 14.14 98 LYS A CA 1
ATOM 721 C C . LYS A 1 99 ? 19.339 34.997 52.683 1.00 14.49 98 LYS A C 1
ATOM 722 O O . LYS A 1 99 ? 18.135 34.927 52.458 1.00 14.74 98 LYS A O 1
ATOM 728 N N . VAL A 1 100 ? 20.115 33.944 52.853 1.00 14.25 99 VAL A N 1
ATOM 729 C CA . VAL A 1 100 ? 19.640 32.589 52.876 1.00 14.20 99 VAL A CA 1
ATOM 730 C C . VAL A 1 100 ? 19.640 32.110 54.342 1.00 13.42 99 VAL A C 1
ATOM 731 O O . VAL A 1 100 ? 20.615 32.322 55.075 1.00 14.60 99 VAL A O 1
ATOM 735 N N . MET A 1 101 ? 18.535 31.493 54.751 1.00 12.03 100 MET A N 1
ATOM 736 C CA . MET A 1 101 ? 18.370 30.914 56.068 1.00 10.56 100 MET A CA 1
ATOM 737 C C . MET A 1 101 ? 18.116 29.410 55.894 1.00 11.63 100 MET A C 1
ATOM 738 O O . MET A 1 101 ? 17.286 29.004 55.072 1.00 12.85 100 MET A O 1
ATOM 743 N N . LEU A 1 102 ? 18.822 28.588 56.659 1.00 11.54 101 LEU A N 1
ATOM 744 C CA . LEU A 1 102 ? 18.600 27.151 56.636 1.00 12.32 101 LEU A CA 1
ATOM 745 C C . LEU A 1 102 ? 17.833 26.708 57.846 1.00 12.61 101 LEU A C 1
ATOM 746 O O . LEU A 1 102 ? 17.879 27.356 58.882 1.00 12.71 101 LEU A O 1
ATOM 751 N N . ASP A 1 103 ? 17.140 25.586 57.701 1.00 13.43 102 ASP A N 1
ATOM 752 C CA . ASP A 1 103 ? 16.349 25.018 58.758 1.00 14.72 102 ASP A CA 1
ATOM 753 C C . ASP A 1 103 ? 17.270 24.101 59.579 1.00 15.00 102 ASP A C 1
ATOM 754 O O . ASP A 1 103 ? 17.934 23.216 59.020 1.00 15.39 102 ASP A O 1
ATOM 759 N N . ILE A 1 104 ? 17.316 24.342 60.888 1.00 14.47 103 ILE A N 1
ATOM 760 C CA . ILE A 1 104 ? 18.113 23.571 61.847 1.00 13.69 103 ILE A CA 1
ATOM 761 C C . ILE A 1 104 ? 17.211 22.671 62.696 1.00 14.04 103 ILE A C 1
ATOM 762 O O . ILE A 1 104 ? 16.255 23.123 63.334 1.00 13.49 103 ILE A O 1
ATOM 767 N N . VAL A 1 105 ? 17.494 21.373 62.688 1.00 14.24 104 VAL A N 1
ATOM 768 C CA . VAL A 1 105 ? 16.598 20.416 63.304 1.00 14.09 104 VAL A CA 1
ATOM 769 C C . VAL A 1 105 ? 17.356 19.692 64.417 1.00 15.97 104 VAL A C 1
ATOM 770 O O . VAL A 1 105 ? 17.851 18.571 64.221 1.00 14.94 104 VAL A O 1
ATOM 774 N N . TYR A 1 106 ? 17.468 20.351 65.580 1.00 15.90 105 TYR A N 1
ATOM 775 C CA . TYR A 1 106 ? 18.452 19.915 66.591 1.00 15.99 105 TYR A CA 1
ATOM 776 C C . TYR A 1 106 ? 17.878 19.192 67.805 1.00 15.82 105 TYR A C 1
ATOM 777 O O . TYR A 1 106 ? 18.612 18.782 68.691 1.00 17.33 105 TYR A O 1
ATOM 786 N N . ASN A 1 107 ? 16.580 18.978 67.834 1.00 15.52 106 ASN A N 1
ATOM 787 C CA . ASN A 1 107 ? 15.985 18.162 68.890 1.00 15.05 106 ASN A CA 1
ATOM 788 C C . ASN A 1 107 ? 16.291 16.662 68.728 1.00 14.78 106 ASN A C 1
ATOM 789 O O . ASN A 1 107 ? 16.350 15.917 69.719 1.00 13.65 106 ASN A O 1
ATOM 794 N N . HIS A 1 108 ? 16.513 16.232 67.483 1.00 14.69 107 HIS A N 1
ATOM 795 C CA . HIS A 1 108 ? 16.475 14.814 67.152 1.00 15.35 107 HIS A CA 1
ATOM 796 C C . HIS A 1 108 ? 17.076 14.572 65.779 1.00 15.66 107 HIS A C 1
ATOM 797 O O . HIS A 1 108 ? 17.189 15.514 64.981 1.00 14.96 107 HIS A O 1
ATOM 804 N N . THR A 1 109 ? 17.456 13.309 65.524 1.00 15.84 108 THR A N 1
ATOM 805 C CA . THR A 1 109 ? 17.940 12.855 64.230 1.00 16.81 108 THR A CA 1
ATOM 806 C C . THR A 1 109 ? 17.100 11.640 63.848 1.00 17.51 108 THR A C 1
ATOM 807 O O . THR A 1 109 ? 16.384 11.109 64.689 1.00 18.00 108 THR A O 1
ATOM 811 N N . SER A 1 110 ? 17.179 11.188 62.596 1.00 17.53 109 SER A N 1
ATOM 812 C CA . SER A 1 110 ? 16.684 9.836 62.250 1.00 16.83 109 SER A CA 1
ATOM 813 C C . SER A 1 110 ? 17.447 8.755 63.067 1.00 17.42 109 SER A C 1
ATOM 814 O O . SER A 1 110 ? 18.566 9.005 63.518 1.00 17.24 109 SER A O 1
ATOM 817 N N . PRO A 1 111 ? 16.860 7.552 63.236 1.00 17.54 110 PRO A N 1
ATOM 818 C CA . PRO A 1 111 ? 17.522 6.503 63.998 1.00 18.58 110 PRO A CA 1
ATOM 819 C C . PRO A 1 111 ? 18.814 6.005 63.347 1.00 19.47 110 PRO A C 1
ATOM 820 O O . PRO A 1 111 ? 19.674 5.467 64.045 1.00 19.79 110 PRO A O 1
ATOM 824 N N . ASP A 1 112 ? 18.962 6.227 62.034 1.00 19.87 111 ASP A N 1
ATOM 825 C CA . ASP A 1 112 ? 20.112 5.726 61.267 1.00 19.88 111 ASP A CA 1
ATOM 826 C C . ASP A 1 112 ? 21.155 6.808 60.957 1.00 20.04 111 ASP A C 1
ATOM 827 O O . ASP A 1 112 ? 22.014 6.645 60.071 1.00 19.55 111 ASP A O 1
ATOM 832 N N . SER A 1 113 ? 21.079 7.914 61.691 1.00 19.96 112 SER A N 1
ATOM 833 C CA . SER A 1 113 ? 21.918 9.074 61.403 1.00 19.90 112 SER A CA 1
ATOM 834 C C . SER A 1 113 ? 23.376 8.832 61.744 1.00 20.10 112 SER A C 1
ATOM 835 O O . SER A 1 113 ? 23.712 7.909 62.503 1.00 21.09 112 SER A O 1
ATOM 838 N N . VAL A 1 114 ? 24.235 9.684 61.205 1.00 20.13 113 VAL A N 1
ATOM 839 C CA . VAL A 1 114 ? 25.662 9.657 61.502 1.00 20.83 113 VAL A CA 1
ATOM 840 C C . VAL A 1 114 ? 25.912 9.703 63.014 1.00 21.26 113 VAL A C 1
ATOM 841 O O . VAL A 1 114 ? 26.613 8.848 63.565 1.00 21.54 113 VAL A O 1
ATOM 845 N N . LEU A 1 115 ? 25.328 10.690 63.684 1.00 21.44 114 LEU A N 1
ATOM 846 C CA . LEU A 1 115 ? 25.416 10.781 65.138 1.00 21.97 114 LEU A CA 1
ATOM 847 C C . LEU A 1 115 ? 24.903 9.556 65.879 1.00 22.68 114 LEU A C 1
ATOM 848 O O . LEU A 1 115 ? 25.510 9.144 66.854 1.00 23.83 114 LEU A O 1
ATOM 853 N N . ALA A 1 116 ? 23.812 8.956 65.418 1.00 23.48 115 ALA A N 1
ATOM 854 C CA . ALA A 1 116 ? 23.255 7.792 66.101 1.00 24.69 115 ALA A CA 1
ATOM 855 C C . ALA A 1 116 ? 24.118 6.529 65.914 1.00 25.93 115 ALA A C 1
ATOM 856 O O . ALA A 1 116 ? 24.081 5.601 66.738 1.00 26.00 115 ALA A O 1
ATOM 858 N N . THR A 1 117 ? 24.905 6.493 64.841 1.00 27.09 116 THR A N 1
ATOM 859 C CA . THR A 1 117 ? 25.766 5.329 64.600 1.00 27.97 116 THR A CA 1
ATOM 860 C C . THR A 1 117 ? 27.135 5.550 65.256 1.00 28.18 116 THR A C 1
ATOM 861 O O . THR A 1 117 ? 27.717 4.622 65.797 1.00 28.95 116 THR A O 1
ATOM 865 N N . GLU A 1 118 ? 27.606 6.792 65.247 1.00 28.57 117 GLU A N 1
ATOM 866 C CA . GLU A 1 118 ? 28.935 7.129 65.738 1.00 29.10 117 GLU A CA 1
ATOM 867 C C . GLU A 1 118 ? 28.958 7.662 67.178 1.00 28.89 117 GLU A C 1
ATOM 868 O O . GLU A 1 118 ? 29.961 7.506 67.879 1.00 29.34 117 GLU A O 1
ATOM 874 N N . HIS A 1 119 ? 27.867 8.284 67.628 1.00 28.41 118 HIS A N 1
ATOM 875 C CA . HIS A 1 119 ? 27.789 8.790 69.000 1.00 27.52 118 HIS A CA 1
ATOM 876 C C . HIS A 1 119 ? 26.455 8.438 69.656 1.00 26.82 118 HIS A C 1
ATOM 877 O O . HIS A 1 119 ? 25.727 9.327 70.112 1.00 26.60 118 HIS A O 1
ATOM 884 N N . PRO A 1 120 ? 26.134 7.130 69.728 1.00 26.33 119 PRO A N 1
ATOM 885 C CA . PRO A 1 120 ? 24.853 6.714 70.312 1.00 25.94 119 PRO A CA 1
ATOM 886 C C . PRO A 1 120 ? 24.711 7.175 71.764 1.00 26.01 119 PRO A C 1
ATOM 887 O O . PRO A 1 120 ? 23.606 7.257 72.271 1.00 26.29 119 PRO A O 1
ATOM 891 N N . GLU A 1 121 ? 25.828 7.496 72.407 1.00 26.32 120 GLU A N 1
ATOM 892 C CA . GLU A 1 121 ? 25.836 7.954 73.795 1.00 26.83 120 GLU A CA 1
ATOM 893 C C . GLU A 1 121 ? 25.244 9.365 73.933 1.00 26.40 120 GLU A C 1
ATOM 894 O O . GLU A 1 121 ? 24.711 9.723 74.992 1.00 26.68 120 GLU A O 1
ATOM 900 N N . TRP A 1 122 ? 25.304 10.154 72.858 1.00 25.84 121 TRP A N 1
ATOM 901 C CA . TRP A 1 122 ? 24.673 11.492 72.861 1.00 25.05 121 TRP A CA 1
ATOM 902 C C . TRP A 1 122 ? 23.121 11.485 72.815 1.00 24.82 121 TRP A C 1
ATOM 903 O O . TRP A 1 122 ? 22.476 12.547 72.821 1.00 25.30 121 TRP A O 1
ATOM 914 N N . PHE A 1 123 ? 22.522 10.302 72.789 1.00 24.01 122 PHE A N 1
ATOM 915 C CA . PHE A 1 123 ? 21.076 10.180 72.685 1.00 23.96 122 PHE A CA 1
ATOM 916 C C . PHE A 1 123 ? 20.429 9.727 73.975 1.00 25.36 122 PHE A C 1
ATOM 917 O O . PHE A 1 123 ? 21.062 9.076 74.788 1.00 25.95 122 PHE A O 1
ATOM 925 N N . TYR A 1 124 ? 19.159 10.080 74.148 1.00 26.64 123 TYR A N 1
ATOM 926 C CA . TYR A 1 124 ? 18.322 9.516 75.195 1.00 28.10 123 TYR A CA 1
ATOM 927 C C . TYR A 1 124 ? 18.070 8.037 74.900 1.00 29.30 123 TYR A C 1
ATOM 928 O O . TYR A 1 124 ? 17.869 7.657 73.745 1.00 29.67 123 TYR A O 1
ATOM 937 N N . HIS A 1 125 ? 18.082 7.220 75.952 1.00 30.43 124 HIS A N 1
ATOM 938 C CA . HIS A 1 125 ? 17.838 5.793 75.844 1.00 31.83 124 HIS A CA 1
ATOM 939 C C . HIS A 1 125 ? 16.889 5.425 76.936 1.00 32.68 124 HIS A C 1
ATOM 940 O O . HIS A 1 125 ? 17.108 5.802 78.087 1.00 33.12 124 HIS A O 1
ATOM 947 N N . ASP A 1 126 ? 15.846 4.682 76.583 1.00 33.97 125 ASP A N 1
ATOM 948 C CA . ASP A 1 126 ? 14.899 4.192 77.576 1.00 35.18 125 ASP A CA 1
ATOM 949 C C . ASP A 1 126 ? 15.384 2.906 78.262 1.00 35.15 125 ASP A C 1
ATOM 950 O O . ASP A 1 126 ? 16.583 2.612 78.272 1.00 35.09 125 ASP A O 1
ATOM 955 N N . ALA A 1 127 ? 14.441 2.153 78.824 1.00 35.67 126 ALA A N 1
ATOM 956 C CA . ALA A 1 127 ? 14.743 0.980 79.659 1.00 36.04 126 ALA A CA 1
ATOM 957 C C . ALA A 1 127 ? 15.496 -0.119 78.908 1.00 36.03 126 ALA A C 1
ATOM 958 O O . ALA A 1 127 ? 16.519 -0.626 79.406 1.00 35.81 126 ALA A O 1
ATOM 960 N N . ASP A 1 128 ? 15.007 -0.470 77.709 1.00 35.75 127 ASP A N 1
ATOM 961 C CA . ASP A 1 128 ? 15.690 -1.463 76.852 1.00 35.11 127 ASP A CA 1
ATOM 962 C C . ASP A 1 128 ? 17.003 -0.957 76.251 1.00 34.68 127 ASP A C 1
ATOM 963 O O . ASP A 1 128 ? 17.718 -1.710 75.587 1.00 34.89 127 ASP A O 1
ATOM 965 N N . GLY A 1 129 ? 17.344 0.304 76.500 1.00 33.72 128 GLY A N 1
ATOM 966 C CA . GLY A 1 129 ? 18.525 0.886 75.877 1.00 32.92 128 GLY A CA 1
ATOM 967 C C . GLY A 1 129 ? 18.239 1.244 74.426 1.00 32.35 128 GLY A C 1
ATOM 968 O O . GLY A 1 129 ? 19.168 1.480 73.641 1.00 32.31 128 GLY A O 1
ATOM 969 N N . GLN A 1 130 ? 16.956 1.272 74.069 1.00 31.54 129 GLN A N 1
ATOM 970 C CA . GLN A 1 130 ? 16.532 1.786 72.762 1.00 31.28 129 GLN A CA 1
ATOM 971 C C . GLN A 1 130 ? 16.617 3.327 72.698 1.00 30.34 129 GLN A C 1
ATOM 972 O O . GLN A 1 130 ? 16.482 4.025 73.723 1.00 29.49 129 GLN A O 1
ATOM 978 N N . LEU A 1 131 ? 16.843 3.849 71.491 1.00 28.72 130 LEU A N 1
ATOM 979 C CA . LEU A 1 131 ? 16.719 5.281 71.260 1.00 27.28 130 LEU A CA 1
ATOM 980 C C . LEU A 1 131 ? 15.242 5.604 71.442 1.00 26.32 130 LEU A C 1
ATOM 981 O O . LEU A 1 131 ? 14.397 4.705 71.356 1.00 25.59 130 LEU A O 1
ATOM 986 N N . THR A 1 132 ? 14.918 6.866 71.719 1.00 25.55 131 THR A N 1
ATOM 987 C CA . THR A 1 132 ? 13.524 7.206 72.049 1.00 25.27 131 THR A CA 1
ATOM 988 C C . THR A 1 132 ? 13.071 8.600 71.551 1.00 25.63 131 THR A C 1
ATOM 989 O O . THR A 1 132 ? 13.884 9.459 71.202 1.00 24.79 131 THR A O 1
ATOM 993 N N . ASN A 1 133 ? 11.759 8.781 71.457 1.00 27.20 132 ASN A N 1
ATOM 994 C CA . ASN A 1 133 ? 11.163 10.061 71.062 1.00 28.51 132 ASN A CA 1
ATOM 995 C C . ASN A 1 133 ? 10.068 10.461 72.059 1.00 28.64 132 ASN A C 1
ATOM 996 O O . ASN A 1 133 ? 9.098 9.722 72.243 1.00 29.19 132 ASN A O 1
ATOM 1001 N N . LYS A 1 134 ? 10.250 11.618 72.691 1.00 28.74 133 LYS A N 1
ATOM 1002 C CA . LYS A 1 134 ? 9.294 12.239 73.633 1.00 28.85 133 LYS A CA 1
ATOM 1003 C C . LYS A 1 134 ? 7.900 12.510 73.049 1.00 28.96 133 LYS A C 1
ATOM 1004 O O . LYS A 1 134 ? 6.904 12.497 73.769 1.00 29.06 133 LYS A O 1
ATOM 1006 N N . VAL A 1 135 ? 7.840 12.785 71.752 1.00 29.13 134 VAL A N 1
ATOM 1007 C CA . VAL A 1 135 ? 6.572 13.027 71.062 1.00 29.77 134 VAL A CA 1
ATOM 1008 C C . VAL A 1 135 ? 6.130 11.748 70.355 1.00 29.89 134 VAL A C 1
ATOM 1009 O O . VAL A 1 135 ? 6.879 11.181 69.556 1.00 30.00 134 VAL A O 1
ATOM 1013 N N . GLY A 1 136 ? 4.925 11.283 70.672 1.00 30.14 135 GLY A N 1
ATOM 1014 C CA . GLY A 1 136 ? 4.387 10.038 70.099 1.00 29.95 135 GLY A CA 1
ATOM 1015 C C . GLY A 1 136 ? 4.441 9.977 68.573 1.00 30.07 135 GLY A C 1
ATOM 1016 O O . GLY A 1 136 ? 5.037 9.059 67.989 1.00 29.72 135 GLY A O 1
ATOM 1017 N N . ASP A 1 137 ? 3.838 10.977 67.937 1.00 29.62 136 ASP A N 1
ATOM 1018 C CA . ASP A 1 137 ? 3.771 11.080 66.481 1.00 29.89 136 ASP A CA 1
ATOM 1019 C C . ASP A 1 137 ? 5.109 10.982 65.719 1.00 28.66 136 ASP A C 1
ATOM 1020 O O . ASP A 1 137 ? 5.139 10.520 64.576 1.00 27.82 136 ASP A O 1
ATOM 1025 N N . TRP A 1 138 ? 6.193 11.425 66.363 1.00 26.94 137 TRP A N 1
ATOM 1026 C CA . TRP A 1 138 ? 7.523 11.484 65.737 1.00 25.55 137 TRP A CA 1
ATOM 1027 C C . TRP A 1 138 ? 8.286 10.143 65.654 1.00 24.84 137 TRP A C 1
ATOM 1028 O O . TRP A 1 138 ? 9.479 10.067 65.985 1.00 25.23 137 TRP A O 1
ATOM 1039 N N . SER A 1 139 ? 7.610 9.092 65.192 1.00 24.18 138 SER A N 1
ATOM 1040 C CA . SER A 1 139 ? 8.238 7.754 65.082 1.00 23.68 138 SER A CA 1
ATOM 1041 C C . SER A 1 139 ? 9.511 7.703 64.189 1.00 22.59 138 SER A C 1
ATOM 1042 O O . SER A 1 139 ? 10.319 6.786 64.317 1.00 22.82 138 SER A O 1
ATOM 1045 N N . ASP A 1 140 ? 9.684 8.687 63.301 1.00 21.37 139 ASP A N 1
ATOM 1046 C CA . ASP A 1 140 ? 10.829 8.744 62.357 1.00 19.60 139 ASP A CA 1
ATOM 1047 C C . ASP A 1 140 ? 12.119 9.355 62.927 1.00 19.41 139 ASP A C 1
ATOM 1048 O O . ASP A 1 140 ? 13.163 9.415 62.250 1.00 18.51 139 ASP A O 1
ATOM 1053 N N . VAL A 1 141 ? 12.069 9.824 64.168 1.00 18.80 140 VAL A N 1
ATOM 1054 C CA . VAL A 1 141 ? 13.256 10.497 64.738 1.00 18.65 140 VAL A CA 1
ATOM 1055 C C . VAL A 1 141 ? 13.505 10.122 66.206 1.00 18.98 140 VAL A C 1
ATOM 1056 O O . VAL A 1 141 ? 12.592 9.641 66.886 1.00 18.90 140 VAL A O 1
ATOM 1060 N N . LYS A 1 142 ? 14.731 10.348 66.685 1.00 19.19 141 LYS A N 1
ATOM 1061 C CA . LYS A 1 142 ? 15.090 10.013 68.075 1.00 19.61 141 LYS A CA 1
ATOM 1062 C C . LYS A 1 142 ? 15.803 11.192 68.706 1.00 19.91 141 LYS A C 1
ATOM 1063 O O . LYS A 1 142 ? 16.595 11.852 68.051 1.00 19.52 141 LYS A O 1
ATOM 1069 N N . ASP A 1 143 ? 15.503 11.438 69.986 1.00 20.89 142 ASP A N 1
ATOM 1070 C CA . ASP A 1 143 ? 15.936 12.643 70.703 1.00 20.87 142 ASP A CA 1
ATOM 1071 C C . ASP A 1 143 ? 17.413 12.651 71.111 1.00 20.75 142 ASP A C 1
ATOM 1072 O O . ASP A 1 143 ? 17.933 11.676 71.643 1.00 20.32 142 ASP A O 1
ATOM 1077 N N . LEU A 1 144 ? 18.073 13.784 70.901 1.00 20.56 143 LEU A N 1
ATOM 1078 C CA . LEU A 1 144 ? 19.428 14.003 71.383 1.00 20.73 143 LEU A CA 1
ATOM 1079 C C . LEU A 1 144 ? 19.405 14.497 72.832 1.00 21.25 143 LEU A C 1
ATOM 1080 O O . LEU A 1 144 ? 18.474 15.195 73.244 1.00 21.76 143 LEU A O 1
ATOM 1085 N N . ASP A 1 145 ? 20.436 14.147 73.591 1.00 21.56 144 ASP A N 1
ATOM 1086 C CA . ASP A 1 145 ? 20.537 14.568 74.991 1.00 22.12 144 ASP A CA 1
ATOM 1087 C C . ASP A 1 145 ? 21.606 15.625 75.163 1.00 21.70 144 ASP A C 1
ATOM 1088 O O . ASP A 1 145 ? 22.817 15.322 75.160 1.00 22.37 144 ASP A O 1
ATOM 1093 N N . TYR A 1 146 ? 21.149 16.863 75.313 1.00 21.20 145 TYR A N 1
ATOM 1094 C CA . TYR A 1 146 ? 22.014 18.020 75.452 1.00 20.80 145 TYR A CA 1
ATOM 1095 C C . TYR A 1 146 ? 22.614 18.082 76.854 1.00 21.93 145 TYR A C 1
ATOM 1096 O O . TYR A 1 146 ? 23.457 18.929 77.150 1.00 21.09 145 TYR A O 1
ATOM 1105 N N . GLY A 1 147 ? 22.187 17.142 77.697 1.00 22.87 146 GLY A N 1
ATOM 1106 C CA . GLY A 1 147 ? 22.944 16.800 78.902 1.00 24.31 146 GLY A CA 1
ATOM 1107 C C . GLY A 1 147 ? 24.409 16.449 78.626 1.00 24.93 146 GLY A C 1
ATOM 1108 O O . GLY A 1 147 ? 25.255 16.701 79.469 1.00 25.27 146 GLY A O 1
ATOM 1109 N N . HIS A 1 148 ? 24.712 15.860 77.461 1.00 25.48 147 HIS A N 1
ATOM 1110 C CA . HIS A 1 148 ? 26.103 15.551 77.072 1.00 25.83 147 HIS A CA 1
ATOM 1111 C C . HIS A 1 148 ? 26.708 16.708 76.359 1.00 26.29 147 HIS A C 1
ATOM 1112 O O . HIS A 1 148 ? 26.509 16.880 75.163 1.00 26.62 147 HIS A O 1
ATOM 1119 N N . HIS A 1 149 ? 27.497 17.469 77.093 1.00 26.28 148 HIS A N 1
ATOM 1120 C CA . HIS A 1 149 ? 28.092 18.693 76.608 1.00 26.95 148 HIS A CA 1
ATOM 1121 C C . HIS A 1 149 ? 29.047 18.563 75.392 1.00 26.24 148 HIS A C 1
ATOM 1122 O O . HIS A 1 149 ? 29.347 19.556 74.710 1.00 26.24 148 HIS A O 1
ATOM 1129 N N . GLU A 1 150 ? 29.512 17.344 75.111 1.00 25.54 149 GLU A N 1
ATOM 1130 C CA . GLU A 1 150 ? 30.356 17.102 73.920 1.00 24.41 149 GLU A CA 1
ATOM 1131 C C . GLU A 1 150 ? 29.529 17.166 72.628 1.00 23.26 149 GLU A C 1
ATOM 1132 O O . GLU A 1 150 ? 30.031 17.605 71.590 1.00 23.04 149 GLU A O 1
ATOM 1134 N N . LEU A 1 151 ? 28.268 16.741 72.702 1.00 22.22 150 LEU A N 1
ATOM 1135 C CA . LEU A 1 151 ? 27.289 16.951 71.603 1.00 21.36 150 LEU A CA 1
ATOM 1136 C C . LEU A 1 151 ? 27.286 18.385 71.106 1.00 20.30 150 LEU A C 1
ATOM 1137 O O . LEU A 1 151 ? 27.317 18.636 69.901 1.00 20.09 150 LEU A O 1
ATOM 1142 N N . TRP A 1 152 ? 27.274 19.331 72.037 1.00 20.02 151 TRP A N 1
ATOM 1143 C CA . TRP A 1 152 ? 27.274 20.757 71.698 1.00 19.63 151 TRP A CA 1
ATOM 1144 C C . TRP A 1 152 ? 28.263 21.133 70.602 1.00 19.98 151 TRP A C 1
ATOM 1145 O O . TRP A 1 152 ? 27.887 21.757 69.609 1.00 20.79 151 TRP A O 1
ATOM 1156 N N . GLN A 1 153 ? 29.525 20.756 70.765 1.00 19.72 152 GLN A N 1
ATOM 1157 C CA . GLN A 1 153 ? 30.569 21.284 69.870 1.00 20.30 152 GLN A CA 1
ATOM 1158 C C . GLN A 1 153 ? 30.442 20.786 68.440 1.00 19.79 152 GLN A C 1
ATOM 1159 O O . GLN A 1 153 ? 30.801 21.491 67.505 1.00 20.05 152 GLN A O 1
ATOM 1165 N N . TYR A 1 154 ? 29.937 19.568 68.306 1.00 19.32 153 TYR A N 1
ATOM 1166 C CA . TYR A 1 154 ? 29.583 18.994 67.025 1.00 19.43 153 TYR A CA 1
ATOM 1167 C C . TYR A 1 154 ? 28.427 19.760 66.388 1.00 18.33 153 TYR A C 1
ATOM 1168 O O . TYR A 1 154 ? 28.498 20.195 65.223 1.00 17.83 153 TYR A O 1
ATOM 1177 N N . GLN A 1 155 ? 27.355 19.929 67.153 1.00 17.65 154 GLN A N 1
ATOM 1178 C CA . GLN A 1 155 ? 26.236 20.779 66.713 1.00 16.48 154 GLN A CA 1
ATOM 1179 C C . GLN A 1 155 ? 26.692 22.120 66.207 1.00 16.11 154 GLN A C 1
ATOM 1180 O O . GLN A 1 155 ? 26.265 22.557 65.140 1.00 16.97 154 GLN A O 1
ATOM 1186 N N . ILE A 1 156 ? 27.608 22.757 66.923 1.00 16.42 155 ILE A N 1
ATOM 1187 C CA . ILE A 1 156 ? 28.000 24.133 66.617 1.00 16.78 155 ILE A CA 1
ATOM 1188 C C . ILE A 1 156 ? 28.980 24.190 65.446 1.00 17.74 155 ILE A C 1
ATOM 1189 O O . ILE A 1 156 ? 28.970 25.122 64.659 1.00 17.04 155 ILE A O 1
ATOM 1194 N N . ASP A 1 157 ? 29.850 23.190 65.366 1.00 18.98 156 ASP A N 1
ATOM 1195 C CA . ASP A 1 157 ? 30.756 23.063 64.239 1.00 19.08 156 ASP A CA 1
ATOM 1196 C C . ASP A 1 157 ? 29.990 22.879 62.926 1.00 18.59 156 ASP A C 1
ATOM 1197 O O . ASP A 1 157 ? 30.418 23.388 61.892 1.00 18.95 156 ASP A O 1
ATOM 1202 N N . THR A 1 158 ? 28.875 22.150 62.971 1.00 17.80 157 THR A N 1
ATOM 1203 C CA . THR A 1 158 ? 27.985 22.037 61.812 1.00 17.77 157 THR A CA 1
ATOM 1204 C C . THR A 1 158 ? 27.531 23.428 61.332 1.00 17.49 157 THR A C 1
ATOM 1205 O O . THR A 1 158 ? 27.594 23.734 60.135 1.00 17.19 157 THR A O 1
ATOM 1209 N N . LEU A 1 159 ? 27.170 24.285 62.283 1.00 17.10 158 LEU A N 1
ATOM 1210 C CA . LEU A 1 159 ? 26.752 25.644 61.994 1.00 16.93 158 LEU A CA 1
ATOM 1211 C C . LEU A 1 159 ? 27.846 26.492 61.378 1.00 16.86 158 LEU A C 1
ATOM 1212 O O . LEU A 1 159 ? 27.631 27.207 60.381 1.00 16.68 158 LEU A O 1
ATOM 1217 N N . LEU A 1 160 ? 29.040 26.413 61.944 1.00 16.51 159 LEU A N 1
ATOM 1218 C CA . LEU A 1 160 ? 30.107 27.245 61.423 1.00 16.21 159 LEU A CA 1
ATOM 1219 C C . LEU A 1 160 ? 30.409 26.847 59.973 1.00 16.21 159 LEU A C 1
ATOM 1220 O O . LEU A 1 160 ? 30.705 27.705 59.154 1.00 16.04 159 LEU A O 1
ATOM 1225 N N . TYR A 1 161 ? 30.272 25.548 59.688 1.00 15.61 160 TYR A N 1
ATOM 1226 C CA . TYR A 1 161 ? 30.399 24.995 58.331 1.00 16.54 160 TYR A CA 1
ATOM 1227 C C . TYR A 1 161 ? 29.381 25.584 57.366 1.00 15.45 160 TYR A C 1
ATOM 1228 O O . TYR A 1 161 ? 29.758 26.101 56.326 1.00 15.02 160 TYR A O 1
ATOM 1237 N N . TRP A 1 162 ? 28.090 25.508 57.708 1.00 15.95 161 TRP A N 1
ATOM 1238 C CA . TRP A 1 162 ? 27.064 26.031 56.823 1.00 16.28 161 TRP A CA 1
ATOM 1239 C C . TRP A 1 162 ? 27.132 27.537 56.743 1.00 16.62 161 TRP A C 1
ATOM 1240 O O . TRP A 1 162 ? 26.782 28.121 55.720 1.00 17.54 161 TRP A O 1
ATOM 1251 N N . SER A 1 163 ? 27.593 28.174 57.814 1.00 16.87 162 SER A N 1
ATOM 1252 C CA . SER A 1 163 ? 27.727 29.631 57.836 1.00 17.93 162 SER A CA 1
ATOM 1253 C C . SER A 1 163 ? 28.695 30.192 56.788 1.00 17.70 162 SER A C 1
ATOM 1254 O O . SER A 1 163 ? 28.716 31.410 56.532 1.00 17.94 162 SER A O 1
ATOM 1257 N N . GLN A 1 164 ? 29.448 29.298 56.154 1.00 18.08 163 GLN A N 1
ATOM 1258 C CA . GLN A 1 164 ? 30.287 29.650 55.003 1.00 18.96 163 GLN A CA 1
ATOM 1259 C C . GLN A 1 164 ? 29.423 30.057 53.826 1.00 18.47 163 GLN A C 1
ATOM 1260 O O . GLN A 1 164 ? 29.860 30.837 52.984 1.00 18.41 163 GLN A O 1
ATOM 1266 N N . PHE A 1 165 ? 28.208 29.502 53.787 1.00 18.2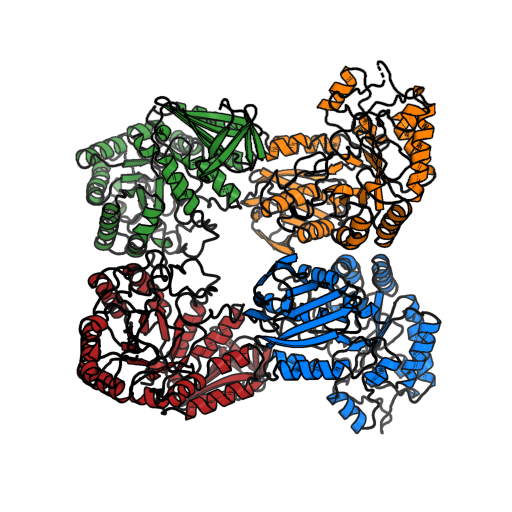6 164 PHE A N 1
ATOM 1267 C CA . PHE A 1 165 ? 27.267 29.583 52.659 1.00 17.83 164 PHE A CA 1
ATOM 1268 C C . PHE A 1 165 ? 26.019 30.421 52.951 1.00 17.52 164 PHE A C 1
ATOM 1269 O O . PHE A 1 165 ? 25.450 31.038 52.043 1.00 17.81 164 PHE A O 1
ATOM 1277 N N . VAL A 1 166 ? 25.551 30.380 54.197 1.00 16.62 165 VAL A N 1
ATOM 1278 C CA . VAL A 1 166 ? 24.275 30.994 54.537 1.00 16.63 165 VAL A CA 1
ATOM 1279 C C . VAL A 1 166 ? 24.394 32.113 55.572 1.00 17.06 165 VAL A C 1
ATOM 1280 O O . VAL A 1 166 ? 25.470 32.361 56.131 1.00 17.91 165 VAL A O 1
ATOM 1284 N N . ASP A 1 167 ? 23.269 32.765 55.850 1.00 16.45 166 ASP A N 1
ATOM 1285 C CA . ASP A 1 167 ? 23.265 34.016 56.582 1.00 15.42 166 ASP A CA 1
ATOM 1286 C C . ASP A 1 167 ? 22.477 33.922 57.884 1.00 14.76 166 ASP A C 1
ATOM 1287 O O . ASP A 1 167 ? 22.399 34.911 58.618 1.00 14.72 166 ASP A O 1
ATOM 1292 N N . GLY A 1 168 ? 21.893 32.755 58.165 1.00 13.25 167 GLY A N 1
ATOM 1293 C CA . GLY A 1 168 ? 21.089 32.579 59.366 1.00 12.56 167 GLY A CA 1
ATOM 1294 C C . GLY A 1 168 ? 20.355 31.254 59.444 1.00 12.35 167 GLY A C 1
ATOM 1295 O O . GLY A 1 168 ? 20.393 30.474 58.518 1.00 12.54 167 GLY A O 1
ATOM 1296 N N . TYR A 1 169 ? 19.700 30.997 60.571 1.00 11.71 168 TYR A N 1
ATOM 1297 C CA . TYR A 1 169 ? 19.103 29.701 60.837 1.00 11.46 168 TYR A CA 1
ATOM 1298 C C . TYR A 1 169 ? 17.686 29.836 61.378 1.00 11.17 168 TYR A C 1
ATOM 1299 O O . TYR A 1 169 ? 17.418 30.750 62.187 1.00 10.30 168 TYR A O 1
ATOM 1308 N N . ARG A 1 170 ? 16.794 28.974 60.879 1.00 10.53 169 ARG A N 1
ATOM 1309 C CA . ARG A 1 170 ? 15.498 28.710 61.495 1.00 11.81 169 ARG A CA 1
ATOM 1310 C C . ARG A 1 170 ? 15.628 27.425 62.256 1.00 11.40 169 ARG A C 1
ATOM 1311 O O . ARG A 1 170 ? 15.907 26.386 61.667 1.00 11.87 169 ARG A O 1
ATOM 1319 N N . CYS A 1 171 ? 15.377 27.483 63.563 1.00 12.14 170 CYS A N 1
ATOM 1320 C CA . CYS A 1 171 ? 15.577 26.334 64.447 1.00 11.81 170 CYS A CA 1
ATOM 1321 C C . CYS A 1 171 ? 14.269 25.649 64.820 1.00 12.08 170 CYS A C 1
ATOM 1322 O O . CYS A 1 171 ? 13.434 26.188 65.582 1.00 11.33 170 CYS A O 1
ATOM 1325 N N . ASP A 1 172 ? 14.109 24.464 64.246 1.00 11.72 171 ASP A N 1
ATOM 1326 C CA . ASP A 1 172 ? 12.945 23.611 64.408 1.00 12.02 171 ASP A CA 1
ATOM 1327 C C . ASP A 1 172 ? 12.762 23.236 65.877 1.00 12.58 171 ASP A C 1
ATOM 1328 O O . ASP A 1 172 ? 13.751 22.909 66.574 1.00 12.98 171 ASP A O 1
ATOM 1333 N N . VAL A 1 173 ? 11.502 23.274 66.326 1.00 12.52 172 VAL A N 1
ATOM 1334 C CA . VAL A 1 173 ? 11.112 23.043 67.732 1.00 12.70 172 VAL A CA 1
ATOM 1335 C C . VAL A 1 173 ? 12.206 23.465 68.737 1.00 12.53 172 VAL A C 1
ATOM 1336 O O . VAL A 1 173 ? 12.619 22.701 69.619 1.00 11.74 172 VAL A O 1
ATOM 1340 N N . ALA A 1 174 ? 12.653 24.707 68.604 1.00 12.17 173 ALA A N 1
ATOM 1341 C CA . ALA A 1 174 ? 13.758 25.234 69.432 1.00 12.33 173 ALA A CA 1
ATOM 1342 C C . ALA A 1 174 ? 13.515 25.161 70.952 1.00 12.99 173 ALA A C 1
ATOM 1343 O O . ALA A 1 174 ? 14.485 25.010 71.704 1.00 13.02 173 ALA A O 1
ATOM 1345 N N . PRO A 1 175 ? 12.239 25.273 71.417 1.00 13.08 174 PRO A N 1
ATOM 1346 C CA . PRO A 1 175 ? 11.967 25.211 72.860 1.00 13.64 174 PRO A CA 1
ATOM 1347 C C . PRO A 1 175 ? 12.298 23.888 73.531 1.00 13.97 174 PRO A C 1
ATOM 1348 O O . PRO A 1 175 ? 12.345 23.810 74.772 1.00 14.45 174 PRO A O 1
ATOM 1352 N N . LEU A 1 176 ? 12.520 22.860 72.727 1.00 14.16 175 LEU A N 1
ATOM 1353 C CA . LEU A 1 176 ? 12.832 21.512 73.247 1.00 14.82 175 LEU A CA 1
ATOM 1354 C C . LEU A 1 176 ? 14.307 21.312 73.534 1.00 14.78 175 LEU A C 1
ATOM 1355 O O . LEU A 1 176 ? 14.690 20.347 74.181 1.00 15.00 175 LEU A O 1
ATOM 1360 N N . VAL A 1 177 ? 15.121 22.225 73.026 1.00 15.11 176 VAL A N 1
ATOM 1361 C CA . VAL A 1 177 ? 16.566 22.199 73.180 1.00 15.21 176 VAL A CA 1
ATOM 1362 C C . VAL A 1 177 ? 16.972 23.264 74.213 1.00 15.82 176 VAL A C 1
ATOM 1363 O O . VAL A 1 177 ? 16.494 24.409 74.151 1.00 15.73 176 VAL A O 1
ATOM 1367 N N . PRO A 1 178 ? 17.834 22.887 75.188 1.00 15.75 177 PRO A N 1
ATOM 1368 C CA . PRO A 1 178 ? 18.193 23.773 76.310 1.00 15.91 177 PRO A CA 1
ATOM 1369 C C . PRO A 1 178 ? 18.694 25.151 75.916 1.00 16.18 177 PRO A C 1
ATOM 1370 O O . PRO A 1 178 ? 19.478 25.291 74.969 1.00 15.59 177 PRO A O 1
ATOM 1374 N N . LEU A 1 179 ? 18.251 26.167 76.660 1.00 16.22 178 LEU A N 1
ATOM 1375 C CA . LEU A 1 179 ? 18.665 27.541 76.393 1.00 16.33 178 LEU A CA 1
ATOM 1376 C C . LEU A 1 179 ? 20.177 27.692 76.428 1.00 16.71 178 LEU A C 1
ATOM 1377 O O . LEU A 1 179 ? 20.724 28.404 75.601 1.00 15.96 178 LEU A O 1
ATOM 1382 N N . ASP A 1 180 ? 20.848 27.022 77.370 1.00 17.38 179 ASP A N 1
ATOM 1383 C CA . ASP A 1 180 ? 22.285 27.170 77.473 1.00 17.78 179 ASP A CA 1
ATOM 1384 C C . ASP A 1 180 ? 23.011 26.693 76.204 1.00 17.58 179 ASP A C 1
ATOM 1385 O O . ASP A 1 180 ? 24.032 27.289 75.798 1.00 17.20 179 ASP A O 1
ATOM 1390 N N . PHE A 1 181 ? 22.473 25.660 75.557 1.00 17.21 180 PHE A N 1
ATOM 1391 C CA . PHE A 1 181 ? 23.043 25.266 74.285 1.00 16.74 180 PHE A CA 1
ATOM 1392 C C . PHE A 1 181 ? 22.886 26.387 73.248 1.00 16.24 180 PHE A C 1
ATOM 1393 O O . PHE A 1 181 ? 23.859 26.777 72.596 1.00 16.70 180 PHE A O 1
ATOM 1401 N N . TRP A 1 182 ? 21.671 26.900 73.085 1.00 15.35 181 TRP A N 1
ATOM 1402 C CA . TRP A 1 182 ? 21.426 27.973 72.103 1.00 14.28 181 TRP A CA 1
ATOM 1403 C C . TRP A 1 182 ? 22.321 29.202 72.322 1.00 14.69 181 TRP A C 1
ATOM 1404 O O . TRP A 1 182 ? 22.786 29.840 71.346 1.00 13.13 181 TRP A O 1
ATOM 1415 N N . LEU A 1 183 ? 22.538 29.550 73.593 1.00 13.89 182 LEU A N 1
ATOM 1416 C CA . LEU A 1 183 ? 23.354 30.736 73.919 1.00 14.74 182 LEU A CA 1
ATOM 1417 C C . LEU A 1 183 ? 24.811 30.594 73.463 1.00 14.91 182 LEU A C 1
ATOM 1418 O O . LEU A 1 183 ? 25.415 31.547 72.960 1.00 15.08 182 LEU A O 1
ATOM 1423 N N . GLU A 1 184 ? 25.341 29.385 73.606 1.00 15.35 183 GLU A N 1
ATOM 1424 C CA . GLU A 1 184 ? 26.713 29.056 73.243 1.00 16.82 183 GLU A CA 1
ATOM 1425 C C . GLU A 1 184 ? 26.813 28.949 71.716 1.00 16.70 183 GLU A C 1
ATOM 1426 O O . GLU A 1 184 ? 27.764 29.458 71.088 1.00 17.49 183 GLU A O 1
ATOM 1432 N N . ALA A 1 185 ? 25.816 28.298 71.132 1.00 16.94 184 ALA A N 1
ATOM 1433 C CA . ALA A 1 185 ? 25.713 28.156 69.681 1.00 17.12 184 ALA A CA 1
ATOM 1434 C C . ALA A 1 185 ? 25.775 29.523 69.046 1.00 16.58 184 ALA A C 1
ATOM 1435 O O . ALA A 1 185 ? 26.617 29.782 68.189 1.00 16.94 184 ALA A O 1
ATOM 1437 N N . ARG A 1 186 ? 24.912 30.421 69.497 1.00 16.73 185 ARG A N 1
ATOM 1438 C CA . ARG A 1 186 ? 24.929 31.780 68.987 1.00 16.66 185 ARG A CA 1
ATOM 1439 C C . ARG A 1 186 ? 26.238 32.534 69.274 1.00 16.59 185 ARG A C 1
ATOM 1440 O O . ARG A 1 186 ? 26.735 33.240 68.417 1.00 16.46 185 ARG A O 1
ATOM 1448 N N . LYS A 1 187 ? 26.770 32.395 70.484 1.00 17.30 186 LYS A N 1
ATOM 1449 C CA . LYS A 1 187 ? 28.040 33.024 70.832 1.00 17.59 186 LYS A CA 1
ATOM 1450 C C . LYS A 1 187 ? 29.157 32.640 69.842 1.00 17.29 186 LYS A C 1
ATOM 1451 O O . LYS A 1 187 ? 29.830 33.512 69.306 1.00 17.51 186 LYS A O 1
ATOM 1457 N N . GLN A 1 188 ? 29.333 31.347 69.591 1.00 17.60 187 GLN A N 1
ATOM 1458 C CA . GLN A 1 188 ? 30.401 30.898 68.711 1.00 18.87 187 GLN A CA 1
ATOM 1459 C C . GLN A 1 188 ? 30.141 31.270 67.258 1.00 18.52 187 GLN A C 1
ATOM 1460 O O . GLN A 1 188 ? 31.064 31.665 66.542 1.00 19.62 187 GLN A O 1
ATOM 1466 N N . VAL A 1 189 ? 28.899 31.118 66.813 1.00 17.74 188 VAL A N 1
ATOM 1467 C CA . VAL A 1 189 ? 28.573 31.396 65.415 1.00 16.36 188 VAL A CA 1
ATOM 1468 C C . VAL A 1 189 ? 28.687 32.883 65.065 1.00 17.13 188 VAL A C 1
ATOM 1469 O O . VAL A 1 189 ? 29.297 33.208 64.069 1.00 17.75 188 VAL A O 1
ATOM 1473 N N . ASN A 1 190 ? 28.103 33.772 65.872 1.00 17.13 189 ASN A N 1
ATOM 1474 C CA . ASN A 1 190 ? 28.196 35.200 65.624 1.00 17.49 189 ASN A CA 1
ATOM 1475 C C . ASN A 1 190 ? 29.576 35.818 65.925 1.00 18.85 189 ASN A C 1
ATOM 1476 O O . ASN A 1 190 ? 29.840 36.976 65.558 1.00 19.54 189 ASN A O 1
ATOM 1481 N N . ALA A 1 191 ? 30.433 35.070 66.616 1.00 18.95 190 ALA A N 1
ATOM 1482 C CA . ALA A 1 191 ? 31.825 35.503 66.821 1.00 19.93 190 ALA A CA 1
ATOM 1483 C C . ALA A 1 191 ? 32.612 35.489 65.509 1.00 20.04 190 ALA A C 1
ATOM 1484 O O . ALA A 1 191 ? 33.439 36.370 65.267 1.00 21.18 190 ALA A O 1
ATOM 1486 N N . LYS A 1 192 ? 32.345 34.484 64.673 1.00 20.06 191 LYS A N 1
ATOM 1487 C CA . LYS A 1 192 ? 32.985 34.340 63.379 1.00 19.92 191 LYS A CA 1
ATOM 1488 C C . LYS A 1 192 ? 32.138 35.005 62.304 1.00 20.17 191 LYS A C 1
ATOM 1489 O O . LYS A 1 192 ? 32.675 35.585 61.349 1.00 19.90 191 LYS A O 1
ATOM 1491 N N . TYR A 1 193 ? 30.811 34.896 62.454 1.00 20.59 192 TYR A N 1
ATOM 1492 C CA . TYR A 1 193 ? 29.838 35.452 61.502 1.00 21.17 192 TYR A CA 1
ATOM 1493 C C . TYR A 1 193 ? 28.837 36.382 62.218 1.00 21.33 192 TYR A C 1
ATOM 1494 O O . TYR A 1 193 ? 27.704 35.987 62.518 1.00 20.63 192 TYR A O 1
ATOM 1503 N N . PRO A 1 194 ? 29.258 37.627 62.508 1.00 21.45 193 PRO A N 1
ATOM 1504 C CA . PRO A 1 194 ? 28.448 38.519 63.365 1.00 21.06 193 PRO A CA 1
ATOM 1505 C C . PRO A 1 194 ? 27.066 38.956 62.845 1.00 21.15 193 PRO A C 1
ATOM 1506 O O . PRO A 1 194 ? 26.201 39.370 63.642 1.00 21.43 193 PRO A O 1
ATOM 1510 N N . GLU A 1 195 ? 26.844 38.871 61.543 1.00 19.77 194 GLU A N 1
ATOM 1511 C CA . GLU A 1 195 ? 25.595 39.331 61.004 1.00 19.47 194 GLU A CA 1
ATOM 1512 C C . GLU A 1 195 ? 24.490 38.252 61.096 1.00 19.08 194 GLU A C 1
ATOM 1513 O O . GLU A 1 195 ? 23.344 38.532 60.757 1.00 19.10 194 GLU A O 1
ATOM 1515 N N . THR A 1 196 ? 24.842 37.052 61.570 1.00 17.55 195 THR A N 1
ATOM 1516 C CA . THR A 1 196 ? 23.954 35.868 61.551 1.00 17.06 195 THR A CA 1
ATOM 1517 C C . THR A 1 196 ? 22.580 36.074 62.180 1.00 16.74 195 THR A C 1
ATOM 1518 O O . THR A 1 196 ? 22.469 36.583 63.311 1.00 15.82 195 THR A O 1
ATOM 1522 N N . LEU A 1 197 ? 21.539 35.654 61.450 1.00 16.11 196 LEU A N 1
ATOM 1523 C CA . LEU A 1 197 ? 20.147 35.757 61.928 1.00 15.59 196 LEU A CA 1
ATOM 1524 C C . LEU A 1 197 ? 19.614 34.450 62.490 1.00 15.31 196 LEU A C 1
ATOM 1525 O O . LEU A 1 197 ? 19.921 33.356 61.990 1.00 15.14 196 LEU A O 1
ATOM 1530 N N . TRP A 1 198 ? 18.795 34.584 63.530 1.00 13.70 197 TRP A N 1
ATOM 1531 C CA . TRP A 1 198 ? 18.338 33.462 64.313 1.00 12.06 197 TRP A CA 1
ATOM 1532 C C . TRP A 1 198 ? 16.808 33.571 64.507 1.00 11.06 197 TRP A C 1
ATOM 1533 O O . TRP A 1 198 ? 16.311 34.513 65.143 1.00 10.73 197 TRP A O 1
ATOM 1544 N N . LEU A 1 199 ? 16.089 32.610 63.943 1.00 9.92 198 LEU A N 1
ATOM 1545 C CA . LEU A 1 199 ? 14.660 32.503 64.069 1.00 9.38 198 LEU A CA 1
ATOM 1546 C C . LEU A 1 199 ? 14.371 31.208 64.799 1.00 10.18 198 LEU A C 1
ATOM 1547 O O . LEU A 1 199 ? 14.882 30.157 64.408 1.00 10.77 198 LEU A O 1
ATOM 1552 N N . ALA A 1 200 ? 13.603 31.277 65.884 1.00 10.24 199 ALA A N 1
ATOM 1553 C CA . ALA A 1 200 ? 13.207 30.065 66.599 1.00 11.97 199 ALA A CA 1
ATOM 1554 C C . ALA A 1 200 ? 11.778 29.670 66.212 1.00 12.36 199 ALA A C 1
ATOM 1555 O O . ALA A 1 200 ? 10.900 30.549 66.158 1.00 11.80 199 ALA A O 1
ATOM 1557 N N . GLU A 1 201 ? 11.528 28.374 65.964 1.00 12.81 200 GLU A N 1
ATOM 1558 C CA . GLU A 1 201 ? 10.135 27.893 65.937 1.00 13.61 200 GLU A CA 1
ATOM 1559 C C . GLU A 1 201 ? 9.667 27.650 67.372 1.00 14.06 200 GLU A C 1
ATOM 1560 O O . GLU A 1 201 ? 9.810 26.546 67.918 1.00 14.86 200 GLU A O 1
ATOM 1566 N N . SER A 1 202 ? 9.131 28.701 67.971 1.00 12.97 201 SER A N 1
ATOM 1567 C CA . SER A 1 202 ? 8.616 28.688 69.327 1.00 12.86 201 SER A CA 1
ATOM 1568 C C . SER A 1 202 ? 7.304 27.889 69.377 1.00 13.19 201 SER A C 1
ATOM 1569 O O . SER A 1 202 ? 6.733 27.555 68.337 1.00 13.23 201 SER A O 1
ATOM 1572 N N . ALA A 1 203 ? 6.845 27.550 70.579 1.00 13.96 202 ALA A N 1
ATOM 1573 C CA . ALA A 1 203 ? 5.672 26.677 70.751 1.00 14.28 202 ALA A CA 1
ATOM 1574 C C . ALA A 1 203 ? 4.439 27.420 71.216 1.00 15.25 202 ALA A C 1
ATOM 1575 O O . ALA A 1 203 ? 4.505 28.584 71.617 1.00 15.67 202 ALA A O 1
ATOM 1577 N N . GLY A 1 204 ? 3.306 26.726 71.195 1.00 15.02 203 GLY A N 1
ATOM 1578 C CA . GLY A 1 204 ? 2.126 27.216 71.874 1.00 15.68 203 GLY A CA 1
ATOM 1579 C C . GLY A 1 204 ? 2.251 26.859 73.338 1.00 16.03 203 GLY A C 1
ATOM 1580 O O . GLY A 1 204 ? 3.066 26.023 73.711 1.00 15.23 203 GLY A O 1
ATOM 1581 N N . SER A 1 205 ? 1.425 27.483 74.167 1.00 16.67 204 SER A N 1
ATOM 1582 C CA . SER A 1 205 ? 1.444 27.224 75.608 1.00 17.30 204 SER A CA 1
ATOM 1583 C C . SER A 1 205 ? 1.025 25.786 75.910 1.00 17.13 204 SER A C 1
ATOM 1584 O O . SER A 1 205 ? 1.498 25.169 76.860 1.00 17.18 204 SER A O 1
ATOM 1587 N N . GLY A 1 206 ? 0.133 25.264 75.091 1.00 16.79 205 GLY A N 1
ATOM 1588 C CA . GLY A 1 206 ? -0.327 23.907 75.253 1.00 18.45 205 GLY A CA 1
ATOM 1589 C C . GLY A 1 206 ? 0.795 22.895 75.242 1.00 18.28 205 GLY A C 1
ATOM 1590 O O . GLY A 1 206 ? 0.861 22.059 76.126 1.00 19.79 205 GLY A O 1
ATOM 1591 N N . PHE A 1 207 ? 1.679 23.003 74.252 1.00 18.68 206 PHE A N 1
ATOM 1592 C CA . PHE A 1 207 ? 2.806 22.075 74.021 1.00 18.45 206 PHE A CA 1
ATOM 1593 C C . PHE A 1 207 ? 3.950 22.280 75.039 1.00 18.35 206 PHE A C 1
ATOM 1594 O O . PHE A 1 207 ? 4.551 21.299 75.530 1.00 17.52 206 PHE A O 1
ATOM 1602 N N . ILE A 1 208 ? 4.228 23.549 75.358 1.00 17.72 207 ILE A N 1
ATOM 1603 C CA . ILE A 1 208 ? 5.158 23.907 76.414 1.00 17.02 207 ILE A CA 1
ATOM 1604 C C . ILE A 1 208 ? 4.715 23.222 77.712 1.00 18.02 207 ILE A C 1
ATOM 1605 O O . ILE A 1 208 ? 5.522 22.562 78.362 1.00 17.54 207 ILE A O 1
ATOM 1610 N N . GLU A 1 209 ? 3.435 23.363 78.072 1.00 19.35 208 GLU A N 1
ATOM 1611 C CA . GLU A 1 209 ? 2.916 22.771 79.331 1.00 21.18 208 GLU A CA 1
ATOM 1612 C C . GLU A 1 209 ? 3.050 21.240 79.362 1.00 21.04 208 GLU A C 1
ATOM 1613 O O . GLU A 1 209 ? 3.487 20.675 80.371 1.00 21.44 208 GLU A O 1
ATOM 1619 N N . GLU A 1 210 ? 2.707 20.585 78.248 1.00 20.77 209 GLU A N 1
ATOM 1620 C CA . GLU A 1 210 ? 2.799 19.117 78.129 1.00 20.84 209 GLU A CA 1
ATOM 1621 C C . GLU A 1 210 ? 4.234 18.666 78.306 1.00 20.72 209 GLU A C 1
ATOM 1622 O O . GLU A 1 210 ? 4.507 17.695 79.004 1.00 20.97 209 GLU A O 1
ATOM 1624 N N . LEU A 1 211 ? 5.152 19.390 77.682 1.00 19.70 210 LEU A N 1
ATOM 1625 C CA . LEU A 1 211 ? 6.557 19.073 77.787 1.00 19.58 210 LEU A CA 1
ATOM 1626 C C . LEU A 1 211 ? 7.067 19.251 79.216 1.00 19.77 210 LEU A C 1
ATOM 1627 O O . LEU A 1 211 ? 7.739 18.357 79.784 1.00 20.12 210 LEU A O 1
ATOM 1632 N N . ARG A 1 212 ? 6.766 20.408 79.795 1.00 18.94 211 ARG A N 1
ATOM 1633 C CA . ARG A 1 212 ? 7.212 20.706 81.155 1.00 19.26 211 ARG A CA 1
ATOM 1634 C C . ARG A 1 212 ? 6.632 19.738 82.183 1.00 19.51 211 ARG A C 1
ATOM 1635 O O . ARG A 1 212 ? 7.324 19.293 83.092 1.00 19.68 211 ARG A O 1
ATOM 1643 N N . SER A 1 213 ? 5.366 19.389 82.016 1.00 20.56 212 SER A N 1
ATOM 1644 C CA . SER A 1 213 ? 4.700 18.529 82.975 1.00 21.28 212 SER A CA 1
ATOM 1645 C C . SER A 1 213 ? 5.314 17.115 82.992 1.00 21.64 212 SER A C 1
ATOM 1646 O O . SER A 1 213 ? 5.178 16.398 83.988 1.00 21.31 212 SER A O 1
ATOM 1649 N N . GLN A 1 214 ? 6.002 16.728 81.911 1.00 21.25 213 GLN A N 1
ATOM 1650 C CA . GLN A 1 214 ? 6.654 15.403 81.863 1.00 21.84 213 GLN A CA 1
ATOM 1651 C C . GLN A 1 214 ? 8.143 15.493 82.167 1.00 21.53 213 GLN A C 1
ATOM 1652 O O . GLN A 1 214 ? 8.887 14.526 81.982 1.00 21.67 213 GLN A O 1
ATOM 1658 N N . GLY A 1 215 ? 8.576 16.661 82.633 1.00 21.47 214 GLY A N 1
ATOM 1659 C CA . GLY A 1 215 ? 9.967 16.868 83.001 1.00 21.77 214 GLY A CA 1
ATOM 1660 C C . GLY A 1 215 ? 10.895 17.217 81.851 1.00 22.10 214 GLY A C 1
ATOM 1661 O O . GLY A 1 215 ? 12.101 17.433 82.061 1.00 22.72 214 GLY A O 1
ATOM 1662 N N . TYR A 1 216 ? 10.342 17.279 80.641 1.00 21.57 215 TYR A N 1
ATOM 1663 C CA . TYR A 1 216 ? 11.092 17.689 79.463 1.00 21.30 215 TYR A CA 1
ATOM 1664 C C . TYR A 1 216 ? 11.347 19.213 79.401 1.00 21.11 215 TYR A C 1
ATOM 1665 O O . TYR A 1 216 ? 10.604 20.010 79.998 1.00 21.93 215 TYR A O 1
ATOM 1674 N N . THR A 1 217 ? 12.400 19.607 78.681 1.00 20.26 216 THR A N 1
ATOM 1675 C CA . THR A 1 217 ? 12.712 21.019 78.422 1.00 18.53 216 THR A CA 1
ATOM 1676 C C . THR A 1 217 ? 11.629 21.610 77.517 1.00 17.26 216 THR A C 1
ATOM 1677 O O . THR A 1 217 ? 11.242 20.977 76.537 1.00 16.86 216 THR A O 1
ATOM 1681 N N . GLY A 1 218 ? 11.162 22.814 77.838 1.00 15.64 217 GLY A N 1
ATOM 1682 C CA . GLY A 1 218 ? 10.091 23.479 77.091 1.00 15.01 217 GLY A CA 1
ATOM 1683 C C . GLY A 1 218 ? 10.208 24.982 77.293 1.00 14.38 217 GLY A C 1
ATOM 1684 O O . GLY A 1 218 ? 9.569 25.566 78.193 1.00 15.17 217 GLY A O 1
ATOM 1685 N N . LEU A 1 219 ? 11.026 25.617 76.473 1.00 12.50 218 LEU A N 1
ATOM 1686 C CA . LEU A 1 219 ? 11.388 27.003 76.724 1.00 11.73 218 LEU A CA 1
ATOM 1687 C C . LEU A 1 219 ? 10.264 27.942 76.363 1.00 10.95 218 LEU A C 1
ATOM 1688 O O . LEU A 1 219 ? 9.600 27.745 75.355 1.00 9.80 218 LEU A O 1
ATOM 1693 N N . SER A 1 220 ? 10.095 28.996 77.170 1.00 11.33 219 SER A N 1
ATOM 1694 C CA . SER A 1 220 ? 9.146 30.059 76.850 1.00 11.32 219 SER A CA 1
ATOM 1695 C C . SER A 1 220 ? 9.715 30.865 75.695 1.00 11.19 219 SER A C 1
ATOM 1696 O O . SER A 1 220 ? 10.901 30.731 75.343 1.00 10.41 219 SER A O 1
ATOM 1699 N N . ASP A 1 221 ? 8.875 31.710 75.113 1.00 11.39 220 ASP A N 1
ATOM 1700 C CA . ASP A 1 221 ? 9.241 32.457 73.912 1.00 11.16 220 ASP A CA 1
ATOM 1701 C C . ASP A 1 221 ? 10.258 33.481 74.351 1.00 10.36 220 ASP A C 1
ATOM 1702 O O . ASP A 1 221 ? 11.177 33.769 73.612 1.00 10.45 220 ASP A O 1
ATOM 1707 N N . SER A 1 222 ? 10.065 34.047 75.552 1.00 10.39 221 SER A N 1
ATOM 1708 C CA . SER A 1 222 ? 10.977 35.066 76.066 1.00 10.51 221 SER A CA 1
ATOM 1709 C C . SER A 1 222 ? 12.361 34.474 76.356 1.00 10.58 221 SER A C 1
ATOM 1710 O O . SER A 1 222 ? 13.357 35.147 76.135 1.00 11.82 221 SER A O 1
ATOM 1713 N N . GLU A 1 223 ? 12.420 33.235 76.857 1.00 10.71 222 GLU A N 1
ATOM 1714 C CA . GLU A 1 223 ? 13.706 32.529 76.977 1.00 10.81 222 GLU A CA 1
ATOM 1715 C C . GLU A 1 223 ? 14.392 32.429 75.621 1.00 11.34 222 GLU A C 1
ATOM 1716 O O . GLU A 1 223 ? 15.562 32.763 75.472 1.00 11.81 222 GLU A O 1
ATOM 1722 N N . LEU A 1 224 ? 13.664 31.966 74.616 1.00 12.24 223 LEU A N 1
ATOM 1723 C CA . LEU A 1 224 ? 14.203 31.938 73.254 1.00 12.04 223 LEU A CA 1
ATOM 1724 C C . LEU A 1 224 ? 14.764 33.285 72.811 1.00 12.26 223 LEU A C 1
ATOM 1725 O O . LEU A 1 224 ? 15.803 33.334 72.164 1.00 12.97 223 LEU A O 1
ATOM 1730 N N . TYR A 1 225 ? 14.093 34.391 73.135 1.00 13.33 224 TYR A N 1
ATOM 1731 C CA . TYR A 1 225 ? 14.623 35.715 72.761 1.00 13.13 224 TYR A CA 1
ATOM 1732 C C . TYR A 1 225 ? 16.009 36.067 73.313 1.00 13.90 224 TYR A C 1
ATOM 1733 O O . TYR A 1 225 ? 16.699 36.929 72.751 1.00 14.84 224 TYR A O 1
ATOM 1742 N N . GLN A 1 226 ? 16.441 35.421 74.396 1.00 14.01 225 GLN A N 1
ATOM 1743 C CA . GLN A 1 226 ? 17.814 35.624 74.867 1.00 13.80 225 GLN A CA 1
ATOM 1744 C C . GLN A 1 226 ? 18.852 35.176 73.803 1.00 13.96 225 GLN A C 1
ATOM 1745 O O . GLN A 1 226 ? 19.969 35.733 73.756 1.00 13.29 225 GLN A O 1
ATOM 1751 N N . ALA A 1 227 ? 18.454 34.229 72.938 1.00 13.30 226 ALA A N 1
ATOM 1752 C CA . ALA A 1 227 ? 19.357 33.616 71.923 1.00 13.32 226 ALA A CA 1
ATOM 1753 C C . ALA A 1 227 ? 18.907 33.856 70.485 1.00 13.45 226 ALA A C 1
ATOM 1754 O O . ALA A 1 227 ? 19.690 33.677 69.538 1.00 13.98 226 ALA A O 1
ATOM 1756 N N . PHE A 1 228 ? 17.658 34.255 70.308 1.00 12.86 227 PHE A N 1
ATOM 1757 C CA . PHE A 1 228 ? 17.094 34.405 68.967 1.00 12.96 227 PHE A CA 1
ATOM 1758 C C . PHE A 1 228 ? 16.633 35.833 68.712 1.00 13.33 227 PHE A C 1
ATOM 1759 O O . PHE A 1 228 ? 16.229 36.533 69.633 1.00 13.95 227 PHE A O 1
ATOM 1767 N N . ASP A 1 229 ? 16.738 36.251 67.456 1.00 12.85 228 ASP A N 1
ATOM 1768 C CA . ASP A 1 229 ? 16.263 37.543 66.998 1.00 12.26 228 ASP A CA 1
ATOM 1769 C C . ASP A 1 229 ? 14.727 37.532 66.810 1.00 11.57 228 ASP A C 1
ATOM 1770 O O . ASP A 1 229 ? 14.051 38.528 67.104 1.00 12.09 228 ASP A O 1
ATOM 1775 N N . MET A 1 230 ? 14.188 36.403 66.342 1.00 10.67 229 MET A N 1
ATOM 1776 C CA . MET A 1 230 ? 12.766 36.270 66.015 1.00 8.49 229 MET A CA 1
ATOM 1777 C C . MET A 1 230 ? 12.169 35.002 66.607 1.00 9.30 229 MET A C 1
ATOM 1778 O O . MET A 1 230 ? 12.879 34.045 66.831 1.00 9.33 229 MET A O 1
ATOM 1783 N N . THR A 1 231 ? 10.862 35.008 66.876 1.00 9.73 230 THR A N 1
ATOM 1784 C CA . THR A 1 231 ? 10.116 33.780 67.176 1.00 10.40 230 THR A CA 1
ATOM 1785 C C . THR A 1 231 ? 8.862 33.770 66.334 1.00 10.10 230 THR A C 1
ATOM 1786 O O . THR A 1 231 ? 8.507 34.775 65.703 1.00 10.10 230 THR A O 1
ATOM 1790 N N . TYR A 1 232 ? 8.180 32.637 66.326 1.00 9.98 231 TYR A N 1
ATOM 1791 C CA . TYR A 1 232 ? 6.941 32.482 65.592 1.00 10.10 231 TYR A CA 1
ATOM 1792 C C . TYR A 1 232 ? 5.766 32.996 66.402 1.00 10.24 231 TYR A C 1
ATOM 1793 O O . TYR A 1 232 ? 5.783 32.854 67.628 1.00 10.19 231 TYR A O 1
ATOM 1802 N N . ASP A 1 233 ? 4.709 33.489 65.729 1.00 10.13 232 ASP A N 1
ATOM 1803 C CA . ASP A 1 233 ? 3.442 33.833 66.386 1.00 11.14 232 ASP A CA 1
ATOM 1804 C C . ASP A 1 233 ? 2.631 32.595 66.857 1.00 11.35 232 ASP A C 1
ATOM 1805 O O . ASP A 1 233 ? 1.407 32.627 66.829 1.00 11.34 232 ASP A O 1
ATOM 1810 N N . TYR A 1 234 ? 3.272 31.527 67.321 1.00 12.15 233 TYR A N 1
ATOM 1811 C CA . TYR A 1 234 ? 2.499 30.374 67.791 1.00 12.88 233 TYR A CA 1
ATOM 1812 C C . TYR A 1 234 ? 1.820 30.630 69.142 1.00 13.43 233 TYR A C 1
ATOM 1813 O O . TYR A 1 234 ? 0.945 29.869 69.527 1.00 12.61 233 TYR A O 1
ATOM 1822 N N . ASP A 1 235 ? 2.180 31.729 69.831 1.00 12.92 234 ASP A N 1
ATOM 1823 C CA . ASP A 1 235 ? 1.497 32.050 71.077 1.00 13.05 234 ASP A CA 1
ATOM 1824 C C . ASP A 1 235 ? 0.063 32.574 70.848 1.00 12.75 234 ASP A C 1
ATOM 1825 O O . ASP A 1 235 ? -0.736 32.550 71.755 1.00 12.24 234 ASP A O 1
ATOM 1830 N N . VAL A 1 236 ? -0.250 32.997 69.621 1.00 12.95 235 VAL A N 1
ATOM 1831 C CA . VAL A 1 236 ? -1.484 33.707 69.308 1.00 12.82 235 VAL A CA 1
ATOM 1832 C C . VAL A 1 236 ? -2.094 33.282 67.971 1.00 13.25 235 VAL A C 1
ATOM 1833 O O . VAL A 1 236 ? -3.238 33.651 67.659 1.00 13.18 235 VAL A O 1
ATOM 1837 N N . PHE A 1 237 ? -1.347 32.521 67.179 1.00 13.46 236 PHE A N 1
ATOM 1838 C CA . PHE A 1 237 ? -1.870 32.009 65.898 1.00 13.75 236 PHE A CA 1
ATOM 1839 C C . PHE A 1 237 ? -3.203 31.273 66.055 1.00 13.36 236 PHE A C 1
ATOM 1840 O O . PHE A 1 237 ? -4.111 31.471 65.247 1.00 12.69 236 PHE A O 1
ATOM 1848 N N . GLY A 1 238 ? -3.303 30.439 67.100 1.00 12.84 237 GLY A N 1
ATOM 1849 C CA . GLY A 1 238 ? -4.554 29.777 67.471 1.00 12.91 237 GLY A CA 1
ATOM 1850 C C . GLY A 1 238 ? -5.684 30.765 67.703 1.00 13.65 237 GLY A C 1
ATOM 1851 O O . GLY A 1 238 ? -6.835 30.517 67.348 1.00 13.16 237 GLY A O 1
ATOM 1852 N N . ASP A 1 239 ? -5.342 31.899 68.303 1.00 13.09 238 ASP A N 1
ATOM 1853 C CA . ASP A 1 239 ? -6.308 32.919 68.629 1.00 12.81 238 ASP A CA 1
ATOM 1854 C C . ASP A 1 239 ? -6.749 33.649 67.355 1.00 12.21 238 ASP A C 1
ATOM 1855 O O . ASP A 1 239 ? -7.933 33.966 67.201 1.00 12.26 238 ASP A O 1
ATOM 1860 N N . PHE A 1 240 ? -5.825 33.858 66.426 1.00 11.56 239 PHE A N 1
ATOM 1861 C CA . PHE A 1 240 ? -6.198 34.374 65.115 1.00 11.44 239 PHE A CA 1
ATOM 1862 C C . PHE A 1 240 ? -7.211 33.448 64.441 1.00 11.99 239 PHE A C 1
ATOM 1863 O O . PHE A 1 240 ? -8.279 33.889 64.019 1.00 11.84 239 PHE A O 1
ATOM 1871 N N . LYS A 1 241 ? -6.881 32.165 64.336 1.00 12.36 240 LYS A N 1
ATOM 1872 C CA . LYS A 1 241 ? -7.782 31.192 63.704 1.00 13.98 240 LYS A CA 1
ATOM 1873 C C . LYS A 1 241 ? -9.172 31.178 64.341 1.00 12.95 240 LYS A C 1
ATOM 1874 O O . LYS A 1 241 ? -10.181 31.193 63.623 1.00 12.77 240 LYS A O 1
ATOM 1880 N N . ASP A 1 242 ? -9.230 31.161 65.673 1.00 11.80 241 ASP A N 1
ATOM 1881 C CA . ASP A 1 242 ? -10.496 31.173 66.372 1.00 12.30 241 ASP A CA 1
ATOM 1882 C C . ASP A 1 242 ? -11.325 32.423 66.028 1.00 11.80 241 ASP A C 1
ATOM 1883 O O . ASP A 1 242 ? -12.558 32.350 65.820 1.00 11.05 241 ASP A O 1
ATOM 1888 N N . TYR A 1 243 ? -10.644 33.560 65.975 1.00 10.68 242 TYR A N 1
ATOM 1889 C CA . TYR A 1 243 ? -11.294 34.800 65.584 1.00 11.08 242 TYR A CA 1
ATOM 1890 C C . TYR A 1 243 ? -11.783 34.650 64.158 1.00 10.74 242 TYR A C 1
ATOM 1891 O O . TYR A 1 243 ? -12.979 34.839 63.858 1.00 9.77 242 TYR A O 1
ATOM 1900 N N . TRP A 1 244 ? -10.865 34.244 63.290 1.00 10.79 243 TRP A N 1
ATOM 1901 C CA . TRP A 1 244 ? -11.201 34.113 61.887 1.00 11.48 243 TRP A CA 1
ATOM 1902 C C . TRP A 1 244 ? -12.383 33.173 61.667 1.00 12.11 243 TRP A C 1
ATOM 1903 O O . TRP A 1 244 ? -13.214 33.418 60.788 1.00 11.49 243 TRP A O 1
ATOM 1914 N N . GLN A 1 245 ? -12.435 32.090 62.441 1.00 12.27 244 GLN A N 1
ATOM 1915 C CA . GLN A 1 245 ? -13.476 31.079 62.251 1.00 13.09 244 GLN A CA 1
ATOM 1916 C C . GLN A 1 245 ? -14.720 31.335 63.118 1.00 13.56 244 GLN A C 1
ATOM 1917 O O . GLN A 1 245 ? -15.614 30.498 63.175 1.00 14.32 244 GLN A O 1
ATOM 1923 N N . GLY A 1 246 ? -14.796 32.504 63.755 1.00 13.10 245 GLY A N 1
ATOM 1924 C CA . GLY A 1 246 ? -16.035 32.944 64.418 1.00 13.36 245 GLY A CA 1
ATOM 1925 C C . GLY A 1 246 ? -16.268 32.364 65.805 1.00 14.14 245 GLY A C 1
ATOM 1926 O O . GLY A 1 246 ? -17.371 32.504 66.366 1.00 13.28 245 GLY A O 1
ATOM 1927 N N . ARG A 1 247 ? -15.228 31.738 66.365 1.00 13.70 246 ARG A N 1
ATOM 1928 C CA . ARG A 1 247 ? -15.271 31.158 67.723 1.00 14.15 246 ARG A CA 1
ATOM 1929 C C . ARG A 1 247 ? -14.632 32.038 68.819 1.00 14.34 246 ARG A C 1
ATOM 1930 O O . ARG A 1 247 ? -14.595 31.663 70.017 1.00 13.87 246 ARG A O 1
ATOM 1938 N N . SER A 1 248 ? -14.152 33.215 68.388 1.00 14.19 247 SER A N 1
ATOM 1939 C CA . SER A 1 248 ? -13.636 34.265 69.245 1.00 13.73 247 SER A CA 1
ATOM 1940 C C . SER A 1 248 ? -14.075 35.620 68.635 1.00 13.48 247 SER A C 1
ATOM 1941 O O . SER A 1 248 ? -14.382 35.687 67.451 1.00 13.67 247 SER A O 1
ATOM 1944 N N . THR A 1 249 ? -14.143 36.682 69.430 1.00 12.88 248 THR A N 1
ATOM 1945 C CA . THR A 1 249 ? -14.427 38.025 68.906 1.00 12.53 248 THR A CA 1
ATOM 1946 C C . THR A 1 249 ? -13.134 38.798 68.634 1.00 12.67 248 THR A C 1
ATOM 1947 O O . THR A 1 249 ? -12.057 38.421 69.117 1.00 12.13 248 THR A O 1
ATOM 1951 N N . VAL A 1 250 ? -13.251 39.902 67.896 1.00 12.43 249 VAL A N 1
ATOM 1952 C CA . VAL A 1 250 ? -12.090 40.729 67.587 1.00 13.06 249 VAL A CA 1
ATOM 1953 C C . VAL A 1 250 ? -11.510 41.319 68.878 1.00 12.87 249 VAL A C 1
ATOM 1954 O O . VAL A 1 250 ? -10.295 41.411 69.025 1.00 13.85 249 VAL A O 1
ATOM 1958 N N . GLU A 1 251 ? -12.387 41.655 69.826 1.00 13.03 250 GLU A N 1
ATOM 1959 C CA . GLU A 1 251 ? -11.992 42.284 71.091 1.00 13.03 250 GLU A CA 1
ATOM 1960 C C . GLU A 1 251 ? -11.094 41.361 71.912 1.00 12.49 250 GLU A C 1
ATOM 1961 O O . GLU A 1 251 ? -10.064 41.813 72.422 1.00 10.44 250 GLU A O 1
ATOM 1967 N N . ARG A 1 252 ? -11.461 40.069 71.989 1.00 11.93 251 ARG A N 1
ATOM 1968 C CA . ARG A 1 252 ? -10.616 39.057 72.646 1.00 12.71 251 ARG A CA 1
ATOM 1969 C C . ARG A 1 252 ? -9.263 38.830 71.962 1.00 11.67 251 ARG A C 1
ATOM 1970 O O . ARG A 1 252 ? -8.240 38.711 72.624 1.00 11.53 251 ARG A O 1
ATOM 1978 N N . TYR A 1 253 ? -9.262 38.728 70.636 1.00 10.65 252 TYR A N 1
ATOM 1979 C CA . TYR A 1 253 ? -8.028 38.592 69.877 1.00 10.42 252 TYR A CA 1
ATOM 1980 C C . TYR A 1 253 ? -7.096 39.805 70.065 1.00 10.33 252 TYR A C 1
ATOM 1981 O O . TYR A 1 253 ? -5.937 39.645 70.430 1.00 10.66 252 TYR A O 1
ATOM 1990 N N . VAL A 1 254 ? -7.600 41.005 69.838 1.00 10.06 253 VAL A N 1
ATOM 1991 C CA . VAL A 1 254 ? -6.772 42.213 69.999 1.00 10.15 253 VAL A CA 1
ATOM 1992 C C . VAL A 1 254 ? -6.300 42.355 71.442 1.00 9.85 253 VAL A C 1
ATOM 1993 O O . VAL A 1 254 ? -5.160 42.746 71.672 1.00 10.01 253 VAL A O 1
ATOM 1997 N N . ASP A 1 255 ? -7.141 42.017 72.412 1.00 9.75 254 ASP A N 1
ATOM 1998 C CA . ASP A 1 255 ? -6.676 42.032 73.803 1.00 11.69 254 ASP A CA 1
ATOM 1999 C C . ASP A 1 255 ? -5.448 41.116 74.034 1.00 11.70 254 ASP A C 1
ATOM 2000 O O . ASP A 1 255 ? -4.515 41.468 74.757 1.00 12.69 254 ASP A O 1
ATOM 2005 N N . LEU A 1 256 ? -5.432 39.963 73.373 1.00 12.21 255 LEU A N 1
ATOM 2006 C CA . LEU A 1 256 ? -4.298 39.033 73.482 1.00 11.44 255 LEU A CA 1
ATOM 2007 C C . LEU A 1 256 ? -3.015 39.552 72.825 1.00 11.01 255 LEU A C 1
ATOM 2008 O O . LEU A 1 256 ? -1.927 39.320 73.333 1.00 10.33 255 LEU A O 1
ATOM 2013 N N . LEU A 1 257 ? -3.152 40.237 71.694 1.00 11.26 256 LEU A N 1
ATOM 2014 C CA . LEU A 1 257 ? -2.005 40.880 71.036 1.00 10.85 256 LEU A CA 1
ATOM 2015 C C . LEU A 1 257 ? -1.498 42.084 71.806 1.00 10.93 256 LEU A C 1
ATOM 2016 O O . LEU A 1 257 ? -0.308 42.409 71.741 1.00 10.39 256 LEU A O 1
ATOM 2021 N N . GLN A 1 258 ? -2.391 42.776 72.498 1.00 11.33 257 GLN A N 1
ATOM 2022 C CA . GLN A 1 258 ? -1.964 43.877 73.380 1.00 11.72 257 GLN A CA 1
ATOM 2023 C C . GLN A 1 258 ? -1.134 43.267 74.507 1.00 11.75 257 GLN A C 1
ATOM 2024 O O . GLN A 1 258 ? -0.016 43.697 74.779 1.00 12.70 257 GLN A O 1
ATOM 2030 N N . ARG A 1 259 ? -1.662 42.234 75.152 1.00 11.42 258 ARG A N 1
ATOM 2031 C CA . ARG A 1 259 ? -0.865 41.512 76.142 1.00 10.43 258 ARG A CA 1
ATOM 2032 C C . ARG A 1 259 ? 0.469 41.026 75.545 1.00 9.98 258 ARG A C 1
ATOM 2033 O O . ARG A 1 259 ? 1.510 41.141 76.187 1.00 8.97 258 ARG A O 1
ATOM 2041 N N . GLN A 1 260 ? 0.431 40.469 74.330 1.00 10.12 259 GLN A N 1
ATOM 2042 C CA . GLN A 1 260 ? 1.641 39.924 73.670 1.00 10.32 259 GLN A CA 1
ATOM 2043 C C . GLN A 1 260 ? 2.723 40.986 73.517 1.00 11.57 259 GLN A C 1
ATOM 2044 O O . GLN A 1 260 ? 3.929 40.724 73.661 1.00 12.80 259 GLN A O 1
ATOM 2050 N N . ASP A 1 261 ? 2.299 42.206 73.249 1.00 12.38 260 ASP A N 1
ATOM 2051 C CA . ASP A 1 261 ? 3.263 43.251 72.876 1.00 13.83 260 ASP A CA 1
ATOM 2052 C C . ASP A 1 261 ? 4.143 43.701 74.077 1.00 14.14 260 ASP A C 1
ATOM 2053 O O . ASP A 1 261 ? 5.254 44.210 73.905 1.00 14.45 260 ASP A O 1
ATOM 2058 N N . ALA A 1 262 ? 3.647 43.471 75.288 1.00 13.49 261 ALA A N 1
ATOM 2059 C CA . ALA A 1 262 ? 4.355 43.846 76.508 1.00 13.22 261 ALA A CA 1
ATOM 2060 C C . ALA A 1 262 ? 4.930 42.628 77.219 1.00 12.96 261 ALA A C 1
ATOM 2061 O O . ALA A 1 262 ? 5.432 42.739 78.339 1.00 13.41 261 ALA A O 1
ATOM 2063 N N . THR A 1 263 ? 4.870 41.482 76.551 1.00 12.38 262 THR A N 1
ATOM 2064 C CA . THR A 1 263 ? 5.374 40.217 77.074 1.00 12.76 262 THR A CA 1
ATOM 2065 C C . THR A 1 263 ? 6.867 40.039 76.817 1.00 12.50 262 THR A C 1
ATOM 2066 O O . THR A 1 263 ? 7.571 39.360 77.589 1.00 13.02 262 THR A O 1
ATOM 2070 N N . PHE A 1 264 ? 7.347 40.659 75.737 1.00 12.56 263 PHE A N 1
ATOM 2071 C CA . PHE A 1 264 ? 8.693 40.443 75.244 1.00 12.03 263 PHE A CA 1
ATOM 2072 C C . PHE A 1 264 ? 9.453 41.748 75.392 1.00 12.48 263 PHE A C 1
ATOM 2073 O O . PHE A 1 264 ? 8.808 42.764 75.696 1.00 11.50 263 PHE A O 1
ATOM 2081 N N . PRO A 1 265 ? 10.804 41.735 75.144 1.00 12.77 264 PRO A N 1
ATOM 2082 C CA . PRO A 1 265 ? 11.619 42.963 75.212 1.00 12.94 264 PRO A CA 1
ATOM 2083 C C . PRO A 1 265 ? 11.206 43.935 74.131 1.00 13.53 264 PRO A C 1
ATOM 2084 O O . PRO A 1 265 ? 10.617 43.526 73.103 1.00 13.19 264 PRO A O 1
ATOM 2088 N N . GLY A 1 266 ? 11.493 45.217 74.352 1.00 13.17 265 GLY A N 1
ATOM 2089 C CA . GLY A 1 266 ? 11.023 46.247 73.436 1.00 13.23 265 GLY A CA 1
ATOM 2090 C C . GLY A 1 266 ? 11.478 46.040 71.999 1.00 13.41 265 GLY A C 1
ATOM 2091 O O . GLY A 1 266 ? 10.794 46.476 71.053 1.00 13.01 265 GLY A O 1
ATOM 2092 N N . ASN A 1 267 ? 12.619 45.370 71.822 1.00 12.65 266 ASN A N 1
ATOM 2093 C CA . ASN A 1 267 ? 13.151 45.142 70.483 1.00 13.24 266 ASN A CA 1
ATOM 2094 C C . ASN A 1 267 ? 12.674 43.848 69.798 1.00 13.23 266 ASN A C 1
ATOM 2095 O O . ASN A 1 267 ? 13.184 43.487 68.721 1.00 13.60 266 ASN A O 1
ATOM 2100 N N . TYR A 1 268 ? 11.685 43.162 70.382 1.00 11.69 267 TYR A N 1
ATOM 2101 C CA . TYR A 1 268 ? 11.333 41.819 69.914 1.00 10.88 267 TYR A CA 1
ATOM 2102 C C . TYR A 1 268 ? 10.840 41.839 68.471 1.00 9.73 267 TYR A C 1
ATOM 2103 O O . TYR A 1 268 ? 10.331 42.855 68.011 1.00 10.49 267 TYR A O 1
ATOM 2112 N N . VAL A 1 269 ? 11.014 40.725 67.763 1.00 9.31 268 VAL A N 1
ATOM 2113 C CA . VAL A 1 269 ? 10.454 40.555 66.423 1.00 9.08 268 VAL A CA 1
ATOM 2114 C C . VAL A 1 269 ? 9.687 39.219 66.393 1.00 9.73 268 VAL A C 1
ATOM 2115 O O . VAL A 1 269 ? 10.300 38.133 66.514 1.00 10.11 268 VAL A O 1
ATOM 2119 N N . LYS A 1 270 ? 8.363 39.302 66.263 1.00 7.85 269 LYS A N 1
ATOM 2120 C CA . LYS A 1 270 ? 7.555 38.118 65.912 1.00 7.82 269 LYS A CA 1
ATOM 2121 C C . LYS A 1 270 ? 7.402 37.942 64.408 1.00 7.38 269 LYS A C 1
ATOM 2122 O O . LYS A 1 270 ? 7.171 38.920 63.680 1.00 6.27 269 LYS A O 1
ATOM 2128 N N . MET A 1 271 ? 7.513 36.689 63.945 1.00 7.27 270 MET A N 1
ATOM 2129 C CA . MET A 1 271 ? 7.181 36.355 62.548 1.00 7.25 270 MET A CA 1
ATOM 2130 C C . MET A 1 271 ? 5.682 36.103 62.546 1.00 8.14 270 MET A C 1
ATOM 2131 O O . MET A 1 271 ? 5.217 35.229 63.271 1.00 7.84 270 MET A O 1
ATOM 2136 N N . ARG A 1 272 ? 4.969 36.902 61.735 1.00 7.39 271 ARG A N 1
ATOM 2137 C CA . ARG A 1 272 ? 3.519 36.902 61.620 1.00 8.30 271 ARG A CA 1
ATOM 2138 C C . ARG A 1 272 ? 3.220 36.139 60.360 1.00 8.70 271 ARG A C 1
ATOM 2139 O O . ARG A 1 272 ? 3.917 36.306 59.341 1.00 8.75 271 ARG A O 1
ATOM 2147 N N . PHE A 1 273 ? 2.211 35.274 60.414 1.00 9.32 272 PHE A N 1
ATOM 2148 C CA . PHE A 1 273 ? 1.957 34.364 59.291 1.00 9.58 272 PHE A CA 1
ATOM 2149 C C . PHE A 1 273 ? 0.483 33.984 59.202 1.00 9.55 272 PHE A C 1
ATOM 2150 O O . PHE A 1 273 ? -0.247 34.063 60.204 1.00 10.05 272 PHE A O 1
ATOM 2158 N N . LEU A 1 274 ? 0.019 33.663 57.989 1.00 9.33 273 LEU A N 1
ATOM 2159 C CA . LEU A 1 274 ? -1.321 33.073 57.782 1.00 8.33 273 LEU A CA 1
ATOM 2160 C C . LEU A 1 274 ? -1.253 31.571 57.492 1.00 9.07 273 LEU A C 1
ATOM 2161 O O . LEU A 1 274 ? -2.267 30.867 57.560 1.00 8.71 273 LEU A O 1
ATOM 2166 N N . GLU A 1 275 ? -0.075 31.086 57.140 1.00 9.45 274 GLU A N 1
ATOM 2167 C CA . GLU A 1 275 ? 0.111 29.687 56.830 1.00 11.45 274 GLU A CA 1
ATOM 2168 C C . GLU A 1 275 ? 1.606 29.451 56.910 1.00 12.05 274 GLU A C 1
ATOM 2169 O O . GLU A 1 275 ? 2.407 30.411 57.019 1.00 11.96 274 GLU A O 1
ATOM 2175 N N . ASN A 1 276 ? 1.993 28.171 56.899 1.00 12.81 275 ASN A N 1
ATOM 2176 C CA . ASN A 1 276 ? 3.392 27.758 56.707 1.00 12.98 275 ASN A CA 1
ATOM 2177 C C . ASN A 1 276 ? 3.397 26.269 56.339 1.00 13.37 275 ASN A C 1
ATOM 2178 O O . ASN A 1 276 ? 2.334 25.695 56.153 1.00 12.59 275 ASN A O 1
ATOM 2183 N N . HIS A 1 277 ? 4.573 25.647 56.278 1.00 12.52 276 HIS A N 1
ATOM 2184 C CA . HIS A 1 277 ? 4.657 24.255 55.866 1.00 13.60 276 HIS A CA 1
ATOM 2185 C C . HIS A 1 277 ? 3.852 23.287 56.732 1.00 13.14 276 HIS A C 1
ATOM 2186 O O . HIS A 1 277 ? 3.323 22.277 56.238 1.00 13.83 276 HIS A O 1
ATOM 2193 N N . ASP A 1 278 ? 3.714 23.639 58.000 1.00 13.20 277 ASP A N 1
ATOM 2194 C CA . ASP A 1 278 ? 3.087 22.812 58.996 1.00 14.01 277 ASP A CA 1
ATOM 2195 C C . ASP A 1 278 ? 1.583 23.085 59.106 1.00 13.99 277 ASP A C 1
ATOM 2196 O O . ASP A 1 278 ? 0.903 22.437 59.889 1.00 14.76 277 ASP A O 1
ATOM 2201 N N . ASN A 1 279 ? 1.077 24.049 58.341 1.00 13.95 278 ASN A N 1
ATOM 2202 C CA . ASN A 1 279 ? -0.304 24.495 58.485 1.00 13.79 278 ASN A CA 1
ATOM 2203 C C . ASN A 1 279 ? -1.114 24.557 57.167 1.00 14.14 278 ASN A C 1
ATOM 2204 O O . ASN A 1 279 ? -0.561 24.605 56.068 1.00 14.88 278 ASN A O 1
ATOM 2209 N N . ALA A 1 280 ? -2.430 24.552 57.293 1.00 13.91 279 ALA A N 1
ATOM 2210 C CA . ALA A 1 280 ? -3.336 24.712 56.161 1.00 13.67 279 ALA A CA 1
ATOM 2211 C C . ALA A 1 280 ? -3.015 26.041 55.474 1.00 13.39 279 ALA A C 1
ATOM 2212 O O . ALA A 1 280 ? -2.517 26.951 56.122 1.00 13.50 279 ALA A O 1
ATOM 2214 N N . ARG A 1 281 ? -3.249 26.115 54.164 1.00 12.44 280 ARG A N 1
ATOM 2215 C CA . ARG A 1 281 ? -3.036 27.324 53.369 1.00 12.36 280 ARG A CA 1
ATOM 2216 C C . ARG A 1 281 ? -3.949 28.485 53.780 1.00 11.75 280 ARG A C 1
ATOM 2217 O O . ARG A 1 281 ? -5.070 28.265 54.240 1.00 12.11 280 ARG A O 1
ATOM 2225 N N . MET A 1 282 ? -3.462 29.714 53.594 1.00 11.69 281 MET A N 1
ATOM 2226 C CA . MET A 1 282 ? -4.284 30.926 53.711 1.00 9.65 281 MET A CA 1
ATOM 2227 C C . MET A 1 282 ? -5.592 30.758 52.914 1.00 11.50 281 MET A C 1
ATOM 2228 O O . MET A 1 282 ? -6.700 31.043 53.414 1.00 10.77 281 MET A O 1
ATOM 2233 N N . MET A 1 283 ? -5.463 30.274 51.679 1.00 11.97 282 MET A N 1
ATOM 2234 C CA . MET A 1 283 ? -6.617 30.128 50.793 1.00 12.42 282 MET A CA 1
ATOM 2235 C C . MET A 1 283 ? -7.403 28.832 51.038 1.00 12.98 282 MET A C 1
ATOM 2236 O O . MET A 1 283 ? -8.160 28.369 50.184 1.00 13.43 282 MET A O 1
ATOM 2241 N N . SER A 1 284 ? -7.229 28.263 52.220 1.00 13.23 283 SER A N 1
ATOM 2242 C CA . SER A 1 284 ? -8.158 27.298 52.729 1.00 14.19 283 SER A CA 1
ATOM 2243 C C . SER A 1 284 ? -8.915 27.945 53.901 1.00 14.05 283 SER A C 1
ATOM 2244 O O . SER A 1 284 ? -10.036 27.576 54.198 1.00 13.50 283 SER A O 1
ATOM 2247 N N . LEU A 1 285 ? -8.286 28.908 54.566 1.00 14.82 284 LEU A N 1
ATOM 2248 C CA . LEU A 1 285 ? -8.950 29.672 55.628 1.00 15.05 284 LEU A CA 1
ATOM 2249 C C . LEU A 1 285 ? -9.977 30.607 55.029 1.00 14.79 284 LEU A C 1
ATOM 2250 O O . LEU A 1 285 ? -11.068 30.801 55.577 1.00 15.45 284 LEU A O 1
ATOM 2255 N N . MET A 1 286 ? -9.625 31.165 53.879 1.00 13.96 285 MET A N 1
ATOM 2256 C CA . MET A 1 286 ? -10.455 32.150 53.199 1.00 11.57 285 MET A CA 1
ATOM 2257 C C . MET A 1 286 ? -10.424 31.847 51.699 1.00 12.70 285 MET A C 1
ATOM 2258 O O . MET A 1 286 ? -9.638 31.024 51.234 1.00 12.22 285 MET A O 1
ATOM 2263 N N . HIS A 1 287 ? -11.261 32.526 50.933 1.00 12.60 286 HIS A N 1
ATOM 2264 C CA . HIS A 1 287 ? -11.604 32.007 49.617 1.00 13.74 286 HIS A CA 1
ATOM 2265 C C . HIS A 1 287 ? -11.758 33.052 48.550 1.00 14.10 286 HIS A C 1
ATOM 2266 O O . HIS A 1 287 ? -12.252 32.763 47.467 1.00 15.95 286 HIS A O 1
ATOM 2273 N N . SER A 1 288 ? -11.329 34.269 48.845 1.00 14.26 287 SER A N 1
ATOM 2274 C CA . SER A 1 288 ? -11.420 35.336 47.900 1.00 14.24 287 SER A CA 1
ATOM 2275 C C . SER A 1 288 ? -10.210 36.222 48.015 1.00 14.81 287 SER A C 1
ATOM 2276 O O . SER A 1 288 ? -9.536 36.278 49.057 1.00 14.62 287 SER A O 1
ATOM 2279 N N . LYS A 1 289 ? -9.935 36.926 46.924 1.00 15.69 288 LYS A N 1
ATOM 2280 C CA . LYS A 1 289 ? -8.807 37.837 46.874 1.00 16.58 288 LYS A CA 1
ATOM 2281 C C . LYS A 1 289 ? -9.044 39.015 47.819 1.00 15.26 288 LYS A C 1
ATOM 2282 O O . LYS A 1 289 ? -8.098 39.494 48.438 1.00 14.46 288 LYS A O 1
ATOM 2288 N N . ALA A 1 290 ? -10.300 39.466 47.948 1.00 15.27 289 ALA A N 1
ATOM 2289 C CA . ALA A 1 290 ? -10.650 40.520 48.918 1.00 15.06 289 ALA A CA 1
ATOM 2290 C C . ALA A 1 290 ? -10.166 40.192 50.334 1.00 15.01 289 ALA A C 1
ATOM 2291 O O . ALA A 1 290 ? -9.578 41.054 51.022 1.00 14.23 289 ALA A O 1
ATOM 2293 N N . GLU A 1 291 ? -10.463 38.956 50.769 1.00 14.42 290 GLU A N 1
ATOM 2294 C CA . GLU A 1 291 ? -10.008 38.419 52.063 1.00 14.00 290 GLU A CA 1
ATOM 2295 C C . GLU A 1 291 ? -8.494 38.339 52.151 1.00 12.52 290 GLU A C 1
ATOM 2296 O O . GLU A 1 291 ? -7.910 38.725 53.155 1.00 12.98 290 GLU A O 1
ATOM 2302 N N . ALA A 1 292 ? -7.853 37.845 51.106 1.00 11.54 291 ALA A N 1
ATOM 2303 C CA . ALA A 1 292 ? -6.392 37.793 51.096 1.00 10.96 291 ALA A CA 1
ATOM 2304 C C . ALA A 1 292 ? -5.761 39.203 51.258 1.00 10.10 291 ALA A C 1
ATOM 2305 O O . ALA A 1 292 ? -4.738 39.351 51.924 1.00 10.50 291 ALA A O 1
ATOM 2307 N N . VAL A 1 293 ? -6.351 40.222 50.647 1.00 9.29 292 VAL A N 1
ATOM 2308 C CA . VAL A 1 293 ? -5.768 41.564 50.742 1.00 9.62 292 VAL A CA 1
ATOM 2309 C C . VAL A 1 293 ? -5.801 42.016 52.201 1.00 9.34 292 VAL A C 1
ATOM 2310 O O . VAL A 1 293 ? -4.788 42.459 52.750 1.00 10.44 292 VAL A O 1
ATOM 2314 N N . ASN A 1 294 ? -6.962 41.897 52.835 1.00 9.12 293 ASN A N 1
ATOM 2315 C CA . ASN A 1 294 ? -7.115 42.286 54.240 1.00 9.08 293 ASN A CA 1
ATOM 2316 C C . ASN A 1 294 ? -6.160 41.545 55.163 1.00 9.45 293 ASN A C 1
ATOM 2317 O O . ASN A 1 294 ? -5.532 42.158 56.054 1.00 8.90 293 ASN A O 1
ATOM 2322 N N . ASN A 1 295 ? -6.067 40.231 54.970 1.00 9.15 294 ASN A N 1
ATOM 2323 C CA . ASN A 1 295 ? -5.268 39.411 55.877 1.00 9.77 294 ASN A CA 1
ATOM 2324 C C . ASN A 1 295 ? -3.766 39.460 55.643 1.00 9.87 294 ASN A C 1
ATOM 2325 O O . ASN A 1 295 ? -3.006 39.338 56.601 1.00 10.16 294 ASN A O 1
ATOM 2330 N N . LEU A 1 296 ? -3.340 39.653 54.391 1.00 9.78 295 LEU A N 1
ATOM 2331 C CA . LEU A 1 296 ? -1.929 39.898 54.118 1.00 9.22 295 LEU A CA 1
ATOM 2332 C C . LEU A 1 296 ? -1.533 41.281 54.618 1.00 9.29 295 LEU A C 1
ATOM 2333 O O . LEU A 1 296 ? -0.420 41.481 55.073 1.00 9.42 295 LEU A O 1
ATOM 2338 N N . THR A 1 297 ? -2.440 42.248 54.509 1.00 8.55 296 THR A N 1
ATOM 2339 C CA . THR A 1 297 ? -2.167 43.564 55.064 1.00 9.00 296 THR A CA 1
ATOM 2340 C C . THR A 1 297 ? -1.976 43.488 56.574 1.00 9.40 296 THR A C 1
ATOM 2341 O O . THR A 1 297 ? -1.120 44.176 57.146 1.00 10.25 296 THR A O 1
ATOM 2345 N N . TRP A 1 298 ? -2.746 42.628 57.212 1.00 9.31 297 TRP A N 1
ATOM 2346 C CA . TRP A 1 298 ? -2.687 42.428 58.650 1.00 9.85 297 TRP A CA 1
ATOM 2347 C C . TRP A 1 298 ? -1.362 41.804 59.094 1.00 10.97 297 TRP A C 1
ATOM 2348 O O . TRP A 1 298 ? -0.746 42.262 60.055 1.00 11.96 297 TRP A O 1
ATOM 2359 N N . ILE A 1 299 ? -0.901 40.749 58.424 1.00 11.23 298 ILE A N 1
ATOM 2360 C CA . ILE A 1 299 ? 0.428 40.227 58.817 1.00 11.92 298 ILE A CA 1
ATOM 2361 C C . ILE A 1 299 ? 1.643 41.129 58.528 1.00 11.60 298 ILE A C 1
ATOM 2362 O O . ILE A 1 299 ? 2.685 41.001 59.191 1.00 11.99 298 ILE A O 1
ATOM 2367 N N . PHE A 1 300 ? 1.511 42.012 57.536 1.00 11.36 299 PHE A N 1
ATOM 2368 C CA . PHE A 1 300 ? 2.542 43.024 57.212 1.00 10.75 299 PHE A CA 1
ATOM 2369 C C . PHE A 1 300 ? 2.503 44.250 58.121 1.00 10.99 299 PHE A C 1
ATOM 2370 O O . PHE A 1 300 ? 3.546 44.869 58.420 1.00 12.32 299 PHE A O 1
ATOM 2378 N N . MET A 1 301 ? 1.320 44.629 58.557 1.00 10.11 300 MET A N 1
ATOM 2379 C CA . MET A 1 301 ? 1.191 45.878 59.316 1.00 10.20 300 MET A CA 1
ATOM 2380 C C . MET A 1 301 ? 1.354 45.713 60.829 1.00 10.55 300 MET A C 1
ATOM 2381 O O . MET A 1 301 ? 1.677 46.677 61.511 1.00 10.16 300 MET A O 1
ATOM 2386 N N . GLN A 1 302 ? 1.145 44.492 61.349 1.00 11.26 301 GLN A N 1
ATOM 2387 C CA . GLN A 1 302 ? 1.458 44.204 62.749 1.00 11.42 301 GLN A CA 1
ATOM 2388 C C . GLN A 1 302 ? 2.931 44.375 62.990 1.00 12.28 301 GLN A C 1
ATOM 2389 O O . GLN A 1 302 ? 3.737 44.222 62.059 1.00 13.05 301 GLN A O 1
ATOM 2395 N N . ARG A 1 303 ? 3.290 44.654 64.244 1.00 11.85 302 ARG A N 1
ATOM 2396 C CA . ARG A 1 303 ? 4.686 44.760 64.614 1.00 10.96 302 ARG A CA 1
ATOM 2397 C C . ARG A 1 303 ? 5.396 43.425 64.496 1.00 11.34 302 ARG A C 1
ATOM 2398 O O . ARG A 1 303 ? 5.051 42.472 65.230 1.00 11.38 302 ARG A O 1
ATOM 2406 N N . GLY A 1 304 ? 6.384 43.359 63.590 1.00 10.10 303 GLY A N 1
ATOM 2407 C CA . GLY A 1 304 ? 7.144 42.135 63.393 1.00 10.16 303 GLY A CA 1
ATOM 2408 C C . GLY A 1 304 ? 7.530 41.953 61.946 1.00 10.14 303 GLY A C 1
ATOM 2409 O O . GLY A 1 304 ? 7.602 42.924 61.208 1.00 10.02 303 GLY A O 1
ATOM 2410 N N . ILE A 1 305 ? 7.759 40.701 61.552 1.00 10.70 304 ILE A N 1
ATOM 2411 C CA . ILE A 1 305 ? 8.233 40.363 60.200 1.00 10.72 304 ILE A CA 1
ATOM 2412 C C . ILE A 1 305 ? 7.317 39.267 59.586 1.00 10.68 304 ILE A C 1
ATOM 2413 O O . ILE A 1 305 ? 7.189 38.185 60.159 1.00 11.33 304 ILE A O 1
ATOM 2418 N N . PRO A 1 306 ? 6.672 39.560 58.437 1.00 10.70 305 PRO A N 1
ATOM 2419 C CA . PRO A 1 306 ? 5.775 38.592 57.760 1.00 10.32 305 PRO A CA 1
ATOM 2420 C C . PRO A 1 306 ? 6.450 37.417 57.048 1.00 11.09 305 PRO A C 1
ATOM 2421 O O . PRO A 1 306 ? 7.527 37.545 56.453 1.00 10.56 305 PRO A O 1
ATOM 2425 N N . LEU A 1 307 ? 5.777 36.273 57.099 1.00 11.22 306 LEU A N 1
ATOM 2426 C CA . LEU A 1 307 ? 6.204 35.104 56.356 1.00 10.45 306 LEU A CA 1
ATOM 2427 C C . LEU A 1 307 ? 5.269 34.890 55.177 1.00 10.69 306 LEU A C 1
ATOM 2428 O O . LEU A 1 307 ? 4.031 34.967 55.320 1.00 10.98 306 LEU A O 1
ATOM 2433 N N . ILE A 1 308 ? 5.858 34.653 54.012 1.00 10.55 307 ILE A N 1
ATOM 2434 C CA . ILE A 1 308 ? 5.129 34.166 52.861 1.00 10.35 307 ILE A CA 1
ATOM 2435 C C . ILE A 1 308 ? 5.663 32.763 52.581 1.00 10.11 307 ILE A C 1
ATOM 2436 O O . ILE A 1 308 ? 6.890 32.579 52.410 1.00 10.64 307 ILE A O 1
ATOM 2441 N N . TYR A 1 309 ? 4.768 31.776 52.581 1.00 9.54 308 TYR A N 1
ATOM 2442 C CA . TYR A 1 309 ? 5.149 30.388 52.293 1.00 9.68 308 TYR A CA 1
ATOM 2443 C C . TYR A 1 309 ? 5.048 30.164 50.775 1.00 10.30 308 TYR A C 1
ATOM 2444 O O . TYR A 1 309 ? 4.072 30.564 50.170 1.00 9.50 308 TYR A O 1
ATOM 2453 N N . ASN A 1 310 ? 6.049 29.536 50.152 1.00 11.05 309 ASN A N 1
ATOM 2454 C CA . ASN A 1 310 ? 5.984 29.363 48.694 1.00 11.97 309 ASN A CA 1
ATOM 2455 C C . ASN A 1 310 ? 4.602 28.935 48.179 1.00 12.36 309 ASN A C 1
ATOM 2456 O O . ASN A 1 310 ? 3.995 27.996 48.692 1.00 12.98 309 ASN A O 1
ATOM 2461 N N . GLY A 1 311 ? 4.087 29.656 47.197 1.00 12.61 310 GLY A N 1
ATOM 2462 C CA . GLY A 1 311 ? 2.785 29.332 46.637 1.00 12.12 310 GLY A CA 1
ATOM 2463 C C . GLY A 1 311 ? 1.634 30.176 47.193 1.00 12.72 310 GLY A C 1
ATOM 2464 O O . GLY A 1 311 ? 0.556 30.266 46.571 1.00 11.90 310 GLY A O 1
ATOM 2465 N N . GLN A 1 312 ? 1.840 30.783 48.359 1.00 11.79 311 GLN A N 1
ATOM 2466 C CA . GLN A 1 312 ? 0.810 31.604 48.961 1.00 12.02 311 GLN A CA 1
ATOM 2467 C C . GLN A 1 312 ? 0.534 32.825 48.068 1.00 11.93 311 GLN A C 1
ATOM 2468 O O . GLN A 1 312 ? -0.598 33.343 48.008 1.00 12.38 311 GLN A O 1
ATOM 2474 N N . GLU A 1 313 ? 1.559 33.262 47.347 1.00 11.79 312 GLU A N 1
ATOM 2475 C CA . GLU A 1 313 ? 1.439 34.442 46.470 1.00 11.85 312 GLU A CA 1
ATOM 2476 C C . GLU A 1 313 ? 0.610 34.122 45.220 1.00 11.73 312 GLU A C 1
ATOM 2477 O O . GLU A 1 313 ? 0.237 35.024 44.497 1.00 11.24 312 GLU A O 1
ATOM 2483 N N . PHE A 1 314 ? 0.357 32.829 44.976 1.00 11.70 313 PHE A N 1
ATOM 2484 C CA . PHE A 1 314 ? -0.460 32.391 43.856 1.00 11.93 313 PHE A CA 1
ATOM 2485 C C . PHE A 1 314 ? -1.720 31.737 44.378 1.00 12.40 313 PHE A C 1
ATOM 2486 O O . PHE A 1 314 ? -2.398 31.023 43.642 1.00 13.42 313 PHE A O 1
ATOM 2494 N N . LEU A 1 315 ? -2.030 31.972 45.656 1.00 11.81 314 LEU A N 1
ATOM 2495 C CA . LEU A 1 315 ? -3.297 31.534 46.239 1.00 10.92 314 LEU A CA 1
ATOM 2496 C C . LEU A 1 315 ? -3.433 30.005 46.232 1.00 11.45 314 LEU A C 1
ATOM 2497 O O . LEU A 1 315 ? -4.507 29.440 45.973 1.00 11.48 314 LEU A O 1
ATOM 2502 N N . ALA A 1 316 ? -2.339 29.323 46.550 1.00 10.78 315 ALA A N 1
ATOM 2503 C CA . ALA A 1 316 ? -2.384 27.868 46.702 1.00 11.40 315 ALA A CA 1
ATOM 2504 C C . ALA A 1 316 ? -3.389 27.437 47.768 1.00 11.74 315 ALA A C 1
ATOM 2505 O O . ALA A 1 316 ? -3.570 28.110 48.800 1.00 11.47 315 ALA A O 1
ATOM 2507 N N . GLU A 1 317 ? -4.039 26.312 47.533 1.00 12.68 316 GLU A N 1
ATOM 2508 C CA . GLU A 1 317 ? -5.077 25.841 48.450 1.00 14.41 316 GLU A CA 1
ATOM 2509 C C . GLU A 1 317 ? -4.677 24.594 49.224 1.00 14.27 316 GLU A C 1
ATOM 2510 O O . GLU A 1 317 ? -5.225 24.308 50.293 1.00 14.82 316 GLU A O 1
ATOM 2516 N N . HIS A 1 318 ? -3.702 23.871 48.687 1.00 15.32 317 HIS A N 1
ATOM 2517 C CA . HIS A 1 318 ? -3.300 22.587 49.244 1.00 15.09 317 HIS A CA 1
ATOM 2518 C C . HIS A 1 318 ? -2.027 22.668 50.080 1.00 15.13 317 HIS A C 1
ATOM 2519 O O . HIS A 1 318 ? -1.009 23.250 49.656 1.00 13.98 317 HIS A O 1
ATOM 2526 N N . GLN A 1 319 ? -2.096 22.079 51.275 1.00 14.88 318 GLN A N 1
ATOM 2527 C CA . GLN A 1 319 ? -0.948 22.022 52.181 1.00 14.91 318 GLN A CA 1
ATOM 2528 C C . GLN A 1 319 ? -0.060 20.870 51.715 1.00 14.95 318 GLN A C 1
ATOM 2529 O O . GLN A 1 319 ? -0.460 19.705 51.817 1.00 15.43 318 GLN A O 1
ATOM 2535 N N . PRO A 1 320 ? 1.137 21.182 51.163 1.00 14.84 319 PRO A N 1
ATOM 2536 C CA . PRO A 1 320 ? 1.990 20.087 50.670 1.00 14.43 319 PRO A CA 1
ATOM 2537 C C . PRO A 1 320 ? 2.287 19.060 51.752 1.00 14.87 319 PRO A C 1
ATOM 2538 O O . PRO A 1 320 ? 2.546 19.429 52.901 1.00 14.83 319 PRO A O 1
ATOM 2542 N N . SER A 1 321 ? 2.237 17.786 51.399 1.00 14.28 320 SER A N 1
ATOM 2543 C CA . SER A 1 321 ? 2.692 16.732 52.317 1.00 15.18 320 SER A CA 1
ATOM 2544 C C . SER A 1 321 ? 4.166 16.930 52.713 1.00 15.40 320 SER A C 1
ATOM 2545 O O . SER A 1 321 ? 4.955 17.453 51.925 1.00 15.30 320 SER A O 1
ATOM 2548 N N . LEU A 1 322 ? 4.551 16.526 53.925 1.00 15.49 321 LEU A N 1
ATOM 2549 C CA . LEU A 1 322 ? 5.985 16.530 54.273 1.00 16.50 321 LEU A CA 1
ATOM 2550 C C . LEU A 1 322 ? 6.696 15.238 53.868 1.00 16.20 321 LEU A C 1
ATOM 2551 O O . LEU A 1 322 ? 7.947 15.170 53.859 1.00 16.29 321 LEU A O 1
ATOM 2556 N N . PHE A 1 323 ? 5.903 14.228 53.508 1.00 16.77 322 PHE A N 1
ATOM 2557 C CA . PHE A 1 323 ? 6.369 12.830 53.450 1.00 17.61 322 PHE A CA 1
ATOM 2558 C C . PHE A 1 323 ? 6.447 12.225 52.061 1.00 17.98 322 PHE A C 1
ATOM 2559 O O . PHE A 1 323 ? 7.312 11.382 51.797 1.00 18.30 322 PHE A O 1
ATOM 2567 N N . ASP A 1 324 ? 5.542 12.654 51.185 1.00 17.40 323 ASP A N 1
ATOM 2568 C CA . ASP A 1 324 ? 5.481 12.157 49.805 1.00 18.22 323 ASP A CA 1
ATOM 2569 C C . ASP A 1 324 ? 5.526 13.328 48.857 1.00 17.23 323 ASP A C 1
ATOM 2570 O O . ASP A 1 324 ? 5.138 14.440 49.223 1.00 16.29 323 ASP A O 1
ATOM 2575 N N . ARG A 1 325 ? 6.039 13.085 47.655 1.00 17.16 324 ARG A N 1
ATOM 2576 C CA . ARG A 1 325 ? 6.104 14.132 46.650 1.00 16.88 324 ARG A CA 1
ATOM 2577 C C . ARG A 1 325 ? 4.737 14.787 46.540 1.00 16.46 324 ARG A C 1
ATOM 2578 O O . ARG A 1 325 ? 3.711 14.092 46.451 1.00 16.56 324 ARG A O 1
ATOM 2586 N N . ASP A 1 326 ? 4.709 16.113 46.570 1.00 15.54 325 ASP A N 1
ATOM 2587 C CA . ASP A 1 326 ? 3.437 16.830 46.511 1.00 15.59 325 ASP A CA 1
ATOM 2588 C C . ASP A 1 326 ? 3.638 18.176 45.805 1.00 15.06 325 ASP A C 1
ATOM 2589 O O . ASP A 1 326 ? 3.352 19.246 46.353 1.00 14.35 325 ASP A O 1
ATOM 2594 N N . THR A 1 327 ? 4.134 18.077 44.573 1.00 14.51 326 THR A N 1
ATOM 2595 C CA . THR A 1 327 ? 4.541 19.207 43.757 1.00 14.26 326 THR A CA 1
ATOM 2596 C C . THR A 1 327 ? 3.455 20.266 43.718 1.00 13.71 326 THR A C 1
ATOM 2597 O O . THR A 1 327 ? 2.313 19.955 43.473 1.00 14.40 326 THR A O 1
ATOM 2601 N N . MET A 1 328 ? 3.834 21.522 43.952 1.00 12.74 327 MET A N 1
ATOM 2602 C CA . MET A 1 328 ? 2.868 22.587 44.165 1.00 11.34 327 MET A CA 1
ATOM 2603 C C . MET A 1 328 ? 2.678 23.496 42.934 1.00 13.11 327 MET A C 1
ATOM 2604 O O . MET A 1 328 ? 2.020 24.533 43.019 1.00 14.25 327 MET A O 1
ATOM 2609 N N . VAL A 1 329 ? 3.238 23.103 41.789 1.00 13.09 328 VAL A N 1
ATOM 2610 C CA . VAL A 1 329 ? 3.241 23.947 40.599 1.00 12.84 328 VAL A CA 1
ATOM 2611 C C . VAL A 1 329 ? 1.841 24.295 40.030 1.00 13.38 328 VAL A C 1
ATOM 2612 O O . VAL A 1 329 ? 1.596 25.441 39.655 1.00 13.06 328 VAL A O 1
ATOM 2616 N N . ALA A 1 330 ? 0.957 23.301 39.958 1.00 13.63 329 ALA A N 1
ATOM 2617 C CA . ALA A 1 330 ? -0.407 23.457 39.454 1.00 15.29 329 ALA A CA 1
ATOM 2618 C C . ALA A 1 330 ? -1.355 23.983 40.516 1.00 15.04 329 ALA A C 1
ATOM 2619 O O . ALA A 1 330 ? -2.534 24.250 40.224 1.00 16.70 329 ALA A O 1
ATOM 2621 N N . ASP A 1 331 ? -0.870 24.116 41.751 1.00 15.02 330 ASP A N 1
ATOM 2622 C CA . ASP A 1 331 ? -1.711 24.650 42.845 1.00 15.35 330 ASP A CA 1
ATOM 2623 C C . ASP A 1 331 ? -1.635 26.180 42.866 1.00 15.49 330 ASP A C 1
ATOM 2624 O O . ASP A 1 331 ? -1.211 26.791 43.846 1.00 15.81 330 ASP A O 1
ATOM 2629 N N . ARG A 1 332 ? -2.017 26.788 41.757 1.00 16.45 331 ARG A N 1
ATOM 2630 C CA . ARG A 1 332 ? -2.047 28.252 41.622 1.00 17.32 331 ARG A CA 1
ATOM 2631 C C . ARG A 1 332 ? -3.430 28.656 41.142 1.00 17.37 331 ARG A C 1
ATOM 2632 O O . ARG A 1 332 ? -3.979 28.043 40.224 1.00 18.27 331 ARG A O 1
ATOM 2640 N N . HIS A 1 333 ? -4.010 29.665 41.783 1.00 17.72 332 HIS A N 1
ATOM 2641 C CA . HIS A 1 333 ? -5.428 29.989 41.618 1.00 17.60 332 HIS A CA 1
ATOM 2642 C C . HIS A 1 333 ? -5.639 31.490 41.525 1.00 18.00 332 HIS A C 1
ATOM 2643 O O . HIS A 1 333 ? -6.766 31.996 41.602 1.00 19.05 332 HIS A O 1
ATOM 2650 N N . GLY A 1 334 ? -4.548 32.205 41.347 1.00 18.11 333 GLY A N 1
ATOM 2651 C CA . GLY A 1 334 ? -4.597 33.641 41.245 1.00 17.40 333 GLY A CA 1
ATOM 2652 C C . GLY A 1 334 ? -3.208 34.143 41.472 1.00 17.17 333 GLY A C 1
ATOM 2653 O O . GLY A 1 334 ? -2.241 33.374 41.441 1.00 17.38 333 GLY A O 1
ATOM 2654 N N . ASP A 1 335 ? -3.101 35.446 41.673 1.00 16.66 334 ASP A N 1
ATOM 2655 C CA . ASP A 1 335 ? -1.819 36.057 41.850 1.00 17.60 334 ASP A CA 1
ATOM 2656 C C . ASP A 1 335 ? -1.995 37.326 42.652 1.00 17.09 334 ASP A C 1
ATOM 2657 O O . ASP A 1 335 ? -2.660 38.265 42.204 1.00 18.32 334 ASP A O 1
ATOM 2662 N N . VAL A 1 336 ? -1.431 37.334 43.858 1.00 15.31 335 VAL A N 1
ATOM 2663 C CA . VAL A 1 336 ? -1.393 38.553 44.645 1.00 14.00 335 VAL A CA 1
ATOM 2664 C C . VAL A 1 336 ? 0.023 39.098 44.748 1.00 13.45 335 VAL A C 1
ATOM 2665 O O . VAL A 1 336 ? 0.329 39.828 45.692 1.00 12.98 335 VAL A O 1
ATOM 2669 N N . THR A 1 337 ? 0.897 38.727 43.802 1.00 12.99 336 THR A N 1
ATOM 2670 C CA . THR A 1 337 ? 2.247 39.315 43.759 1.00 12.68 336 THR A CA 1
ATOM 2671 C C . THR A 1 337 ? 2.223 40.857 43.858 1.00 12.80 336 THR A C 1
ATOM 2672 O O . THR A 1 337 ? 2.882 41.416 44.715 1.00 13.85 336 THR A O 1
ATOM 2676 N N . PRO A 1 338 ? 1.454 41.548 42.990 1.00 13.36 337 PRO A N 1
ATOM 2677 C CA . PRO A 1 338 ? 1.467 43.016 43.043 1.00 13.20 337 PRO A CA 1
ATOM 2678 C C . PRO A 1 338 ? 1.100 43.544 44.429 1.00 13.35 337 PRO A C 1
ATOM 2679 O O . PRO A 1 338 ? 1.681 44.529 44.898 1.00 12.85 337 PRO A O 1
ATOM 2683 N N . LEU A 1 339 ? 0.147 42.881 45.084 1.00 13.42 338 LEU A N 1
ATOM 2684 C CA . LEU A 1 339 ? -0.254 43.274 46.437 1.00 13.41 338 LEU A CA 1
ATOM 2685 C C . LEU A 1 339 ? 0.893 43.127 47.423 1.00 13.26 338 LEU A C 1
ATOM 2686 O O . LEU A 1 339 ? 1.190 44.042 48.196 1.00 13.14 338 LEU A O 1
ATOM 2691 N N . ILE A 1 340 ? 1.553 41.979 47.379 1.00 13.48 339 ILE A N 1
ATOM 2692 C CA . ILE A 1 340 ? 2.678 41.707 48.291 1.00 12.41 339 ILE A CA 1
ATOM 2693 C C . ILE A 1 340 ? 3.813 42.705 48.087 1.00 11.54 339 ILE A C 1
ATOM 2694 O O . ILE A 1 340 ? 4.340 43.242 49.057 1.00 10.58 339 ILE A O 1
ATOM 2699 N N . GLN A 1 341 ? 4.180 42.938 46.824 1.00 11.71 340 GLN A N 1
ATOM 2700 C CA . GLN A 1 341 ? 5.204 43.955 46.439 1.00 11.42 340 GLN A CA 1
ATOM 2701 C C . GLN A 1 341 ? 4.881 45.330 46.983 1.00 11.48 340 GLN A C 1
ATOM 2702 O O . GLN A 1 341 ? 5.758 46.049 47.480 1.00 12.11 340 GLN A O 1
ATOM 2708 N N . LYS A 1 342 ? 3.608 45.694 46.890 1.00 11.33 341 LYS A N 1
ATOM 2709 C CA . LYS A 1 342 ? 3.122 46.992 47.369 1.00 11.82 341 LYS A CA 1
ATOM 2710 C C . LYS A 1 342 ? 3.144 47.047 48.902 1.00 11.45 341 LYS A C 1
ATOM 2711 O O . LYS A 1 342 ? 3.515 48.042 49.482 1.00 11.22 341 LYS A O 1
ATOM 2717 N N . LEU A 1 343 ? 2.780 45.959 49.555 1.00 11.14 342 LEU A N 1
ATOM 2718 C CA . LEU A 1 343 ? 2.924 45.906 51.005 1.00 12.59 342 LEU A CA 1
ATOM 2719 C C . LEU A 1 343 ? 4.385 46.001 51.405 1.00 12.58 342 LEU A C 1
ATOM 2720 O O . LEU A 1 343 ? 4.726 46.644 52.397 1.00 14.12 342 LEU A O 1
ATOM 2725 N N . VAL A 1 344 ? 5.248 45.348 50.635 1.00 12.57 343 VAL A N 1
ATOM 2726 C CA . VAL A 1 344 ? 6.697 45.404 50.884 1.00 12.65 343 VAL A CA 1
ATOM 2727 C C . VAL A 1 344 ? 7.198 46.865 50.821 1.00 12.60 343 VAL A C 1
ATOM 2728 O O . VAL A 1 344 ? 7.973 47.289 51.681 1.00 12.25 343 VAL A O 1
ATOM 2732 N N . THR A 1 345 ? 6.690 47.666 49.880 1.00 13.46 344 THR A N 1
ATOM 2733 C CA . THR A 1 345 ? 7.172 49.050 49.797 1.00 14.06 344 THR A CA 1
ATOM 2734 C C . THR A 1 345 ? 6.770 49.881 51.017 1.00 14.66 344 THR A C 1
ATOM 2735 O O . THR A 1 345 ? 7.525 50.760 51.454 1.00 15.45 344 THR A O 1
ATOM 2739 N N . ILE A 1 346 ? 5.567 49.619 51.535 1.00 14.87 345 ILE A N 1
ATOM 2740 C CA . ILE A 1 346 ? 5.072 50.266 52.751 1.00 13.66 345 ILE A CA 1
ATOM 2741 C C . ILE A 1 346 ? 5.845 49.748 53.968 1.00 14.26 345 ILE A C 1
ATOM 2742 O O . ILE A 1 346 ? 6.286 50.539 54.797 1.00 15.55 345 ILE A O 1
ATOM 2747 N N . LYS A 1 347 ? 6.035 48.429 54.054 1.00 13.52 346 LYS A N 1
ATOM 2748 C CA . LYS A 1 347 ? 6.751 47.793 55.165 1.00 13.21 346 LYS A CA 1
ATOM 2749 C C . LYS A 1 347 ? 8.189 48.323 55.390 1.00 13.41 346 LYS A C 1
ATOM 2750 O O . LYS A 1 347 ? 8.722 48.276 56.502 1.00 11.98 346 LYS A O 1
ATOM 2756 N N . GLN A 1 348 ? 8.779 48.849 54.326 1.00 13.75 347 GLN A N 1
ATOM 2757 C CA . GLN A 1 348 ? 10.116 49.419 54.332 1.00 15.01 347 GLN A CA 1
ATOM 2758 C C . GLN A 1 348 ? 10.220 50.761 55.045 1.00 14.50 347 GLN A C 1
ATOM 2759 O O . GLN A 1 348 ? 11.318 51.186 55.418 1.00 14.50 347 GLN A O 1
ATOM 2765 N N . LEU A 1 349 ? 9.084 51.432 55.233 1.00 14.50 348 LEU A N 1
ATOM 2766 C CA . LEU A 1 349 ? 9.049 52.768 55.860 1.00 14.54 348 LEU A CA 1
ATOM 2767 C C . LEU A 1 349 ? 9.557 52.700 57.301 1.00 14.43 348 LEU A C 1
ATOM 2768 O O . LEU A 1 349 ? 9.263 51.721 58.003 1.00 14.20 348 LEU A O 1
ATOM 2773 N N . PRO A 1 350 ? 10.355 53.709 57.735 1.00 14.56 349 PRO A N 1
ATOM 2774 C CA . PRO A 1 350 ? 10.924 53.751 59.089 1.00 14.41 349 PRO A CA 1
ATOM 2775 C C . PRO A 1 350 ? 9.871 53.662 60.199 1.00 13.99 349 PRO A C 1
ATOM 2776 O O . PRO A 1 350 ? 10.153 53.145 61.282 1.00 12.88 349 PRO A O 1
ATOM 2780 N N . LEU A 1 351 ? 8.675 54.175 59.936 1.00 13.86 350 LEU A N 1
ATOM 2781 C CA . LEU A 1 351 ? 7.610 54.142 60.941 1.00 14.02 350 LEU A CA 1
ATOM 2782 C C . LEU A 1 351 ? 7.311 52.706 61.421 1.00 14.47 350 LEU A C 1
ATOM 2783 O O . LEU A 1 351 ? 6.916 52.514 62.587 1.00 14.49 350 LEU A O 1
ATOM 2788 N N . LEU A 1 352 ? 7.554 51.715 60.548 1.00 13.70 351 LEU A N 1
ATOM 2789 C CA . LEU A 1 352 ? 7.347 50.290 60.893 1.00 14.48 351 LEU A CA 1
ATOM 2790 C C . LEU A 1 352 ? 8.237 49.759 62.024 1.00 14.88 351 LEU A C 1
ATOM 2791 O O . LEU A 1 352 ? 7.897 48.761 62.675 1.00 14.59 351 LEU A O 1
ATOM 2796 N N . ARG A 1 353 ? 9.375 50.420 62.235 1.00 15.49 352 ARG A N 1
ATOM 2797 C CA . ARG A 1 353 ? 10.276 50.164 63.379 1.00 15.89 352 ARG A CA 1
ATOM 2798 C C . ARG A 1 353 ? 9.911 50.952 64.644 1.00 15.33 352 ARG A C 1
ATOM 2799 O O . ARG A 1 353 ? 10.616 50.844 65.649 1.00 15.65 352 ARG A O 1
ATOM 2807 N N . ALA A 1 354 ? 8.872 51.778 64.590 1.00 14.09 353 ALA A N 1
ATOM 2808 C CA . ALA A 1 354 ? 8.573 52.723 65.693 1.00 13.18 353 ALA A CA 1
ATOM 2809 C C . ALA A 1 354 ? 8.252 51.993 66.977 1.00 13.49 353 ALA A C 1
ATOM 2810 O O . ALA A 1 354 ? 7.559 50.973 66.955 1.00 12.43 353 ALA A O 1
ATOM 2812 N N . ALA A 1 355 ? 8.704 52.547 68.098 1.00 13.22 354 ALA A N 1
ATOM 2813 C CA . ALA A 1 355 ? 8.463 51.924 69.391 1.00 14.43 354 ALA A CA 1
ATOM 2814 C C . ALA A 1 355 ? 6.989 52.066 69.774 1.00 14.78 354 ALA A C 1
ATOM 2815 O O . ALA A 1 355 ? 6.406 51.168 70.364 1.00 15.32 354 ALA A O 1
ATOM 2817 N N . ASP A 1 356 ? 6.388 53.199 69.413 1.00 15.39 355 ASP A N 1
ATOM 2818 C CA . ASP A 1 356 ? 4.984 53.453 69.721 1.00 14.80 355 ASP A CA 1
ATOM 2819 C C . ASP A 1 356 ? 4.097 52.742 68.691 1.00 14.67 355 ASP A C 1
ATOM 2820 O O . ASP A 1 356 ? 3.845 53.241 67.591 1.00 15.23 355 ASP A O 1
ATOM 2825 N N . TYR A 1 357 ? 3.612 51.573 69.072 1.00 14.17 356 TYR A N 1
ATOM 2826 C CA . TYR A 1 357 ? 2.703 50.797 68.237 1.00 14.30 356 TYR A CA 1
ATOM 2827 C C . TYR A 1 357 ? 1.475 50.515 69.061 1.00 14.83 356 TYR A C 1
ATOM 2828 O O . TYR A 1 357 ? 1.591 50.042 70.200 1.00 14.97 356 TYR A O 1
ATOM 2837 N N . GLN A 1 358 ? 0.312 50.805 68.488 1.00 15.36 357 GLN A N 1
ATOM 2838 C CA . GLN A 1 358 ? -0.968 50.640 69.189 1.00 16.21 357 GLN A CA 1
ATOM 2839 C C . GLN A 1 358 ? -1.925 49.895 68.300 1.00 15.27 357 GLN A C 1
ATOM 2840 O O . GLN A 1 358 ? -1.970 50.106 67.088 1.00 15.55 357 GLN A O 1
ATOM 2846 N N . LEU A 1 359 ? -2.705 49.042 68.926 1.00 14.81 358 LEU A N 1
ATOM 2847 C CA . LEU A 1 359 ? -3.787 48.335 68.286 1.00 14.80 358 LEU A CA 1
ATOM 2848 C C . LEU A 1 359 ? -5.066 48.755 68.952 1.00 13.70 358 LEU A C 1
ATOM 2849 O O . LEU A 1 359 ? -5.103 48.851 70.174 1.00 13.89 358 LEU A O 1
ATOM 2854 N N . ALA A 1 360 ? -6.119 48.978 68.167 1.00 13.96 359 ALA A N 1
ATOM 2855 C CA . ALA A 1 360 ? -7.454 49.241 68.713 1.00 14.06 359 ALA A CA 1
ATOM 2856 C C . ALA A 1 360 ? -8.550 48.593 67.880 1.00 13.94 359 ALA A C 1
ATOM 2857 O O . ALA A 1 360 ? -8.371 48.385 66.686 1.00 14.84 359 ALA A O 1
ATOM 2859 N N . VAL A 1 361 ? -9.679 48.280 68.517 1.00 13.10 360 VAL A N 1
ATOM 2860 C CA . VAL A 1 361 ? -10.854 47.773 67.808 1.00 12.48 360 VAL A CA 1
ATOM 2861 C C . VAL A 1 361 ? -11.782 48.961 67.660 1.00 12.89 360 VAL A C 1
ATOM 2862 O O . VAL A 1 361 ? -12.162 49.581 68.657 1.00 12.00 360 VAL A O 1
ATOM 2866 N N . VAL A 1 362 ? -12.131 49.275 66.417 1.00 12.97 361 VAL A N 1
ATOM 2867 C CA . VAL A 1 362 ? -12.948 50.445 66.134 1.00 13.31 361 VAL A CA 1
ATOM 2868 C C . VAL A 1 362 ? -14.280 50.007 65.504 1.00 14.28 361 VAL A C 1
ATOM 2869 O O . VAL A 1 362 ? -14.779 48.885 65.780 1.00 13.25 361 VAL A O 1
ATOM 2873 N N . GLU A 1 363 ? -14.839 50.876 64.658 1.00 14.91 362 GLU A N 1
ATOM 2874 C CA . GLU A 1 363 ? -16.196 50.710 64.134 1.00 15.82 362 GLU A CA 1
ATOM 2875 C C . GLU A 1 363 ? -16.355 49.345 63.494 1.00 15.60 362 GLU A C 1
ATOM 2876 O O . GLU A 1 363 ? -15.451 48.896 62.795 1.00 15.02 362 GLU A O 1
ATOM 2882 N N . GLU A 1 364 ? -17.491 48.705 63.752 1.00 14.94 363 GLU A N 1
ATOM 2883 C CA . GLU A 1 364 ? -17.837 47.404 63.183 1.00 15.96 363 GLU A CA 1
ATOM 2884 C C . GLU A 1 364 ? -16.756 46.306 63.401 1.00 15.00 363 GLU A C 1
ATOM 2885 O O . GLU A 1 364 ? -16.699 45.299 62.686 1.00 15.67 363 GLU A O 1
ATOM 2891 N N . GLY A 1 365 ? -15.915 46.491 64.414 1.00 14.30 364 GLY A N 1
ATOM 2892 C CA . GLY A 1 365 ? -14.856 45.512 64.702 1.00 13.77 364 GLY A CA 1
ATOM 2893 C C . GLY A 1 365 ? -13.675 45.562 63.739 1.00 13.25 364 GLY A C 1
ATOM 2894 O O . GLY A 1 365 ? -12.883 44.582 63.645 1.00 12.85 364 GLY A O 1
ATOM 2895 N N . ILE A 1 366 ? -13.567 46.665 62.992 1.00 11.73 365 ILE A N 1
ATOM 2896 C CA . ILE A 1 366 ? -12.332 46.956 62.279 1.00 12.48 365 ILE A CA 1
ATOM 2897 C C . ILE A 1 366 ? -11.158 47.083 63.259 1.00 11.82 365 ILE A C 1
ATOM 2898 O O . ILE A 1 366 ? -11.323 47.537 64.385 1.00 11.18 365 ILE A O 1
ATOM 2903 N N . VAL A 1 367 ? -9.983 46.630 62.835 1.00 12.76 366 VAL A N 1
ATOM 2904 C CA . VAL A 1 367 ? -8.761 46.757 63.658 1.00 12.86 366 VAL A CA 1
ATOM 2905 C C . VAL A 1 367 ? -8.014 47.993 63.151 1.00 12.69 366 VAL A C 1
ATOM 2906 O O . VAL A 1 367 ? -7.836 48.167 61.924 1.00 12.63 366 VAL A O 1
ATOM 2910 N N . LYS A 1 368 ? -7.656 48.872 64.080 1.00 12.21 367 LYS A N 1
ATOM 2911 C CA . LYS A 1 368 ? -6.882 50.043 63.755 1.00 12.81 367 LYS A CA 1
ATOM 2912 C C . LYS A 1 368 ? -5.468 49.890 64.333 1.00 12.73 367 LYS A C 1
ATOM 2913 O O . LYS A 1 368 ? -5.289 49.720 65.545 1.00 13.20 367 LYS A O 1
ATOM 2919 N N . ILE A 1 369 ? -4.470 49.920 63.452 1.00 12.82 368 ILE A N 1
ATOM 2920 C CA . ILE A 1 369 ? -3.071 49.904 63.852 1.00 13.20 368 ILE A CA 1
ATOM 2921 C C . ILE A 1 369 ? -2.464 51.296 63.710 1.00 14.10 368 ILE A C 1
ATOM 2922 O O . ILE A 1 369 ? -2.705 51.971 62.703 1.00 13.23 368 ILE A O 1
ATOM 2927 N N . THR A 1 370 ? -1.680 51.724 64.710 1.00 14.03 369 THR A N 1
ATOM 2928 C CA . THR A 1 370 ? -0.943 52.993 64.614 1.00 13.97 369 THR A CA 1
ATOM 2929 C C . THR A 1 370 ? 0.492 52.856 65.063 1.00 14.20 369 THR A C 1
ATOM 2930 O O . THR A 1 370 ? 0.777 52.315 66.146 1.00 13.72 369 THR A O 1
ATOM 2934 N N . TYR A 1 371 ? 1.399 53.322 64.211 1.00 14.53 370 TYR A N 1
ATOM 2935 C CA . TYR A 1 371 ? 2.777 53.512 64.599 1.00 15.09 370 TYR A CA 1
ATOM 2936 C C . TYR A 1 371 ? 3.017 55.021 64.687 1.00 15.62 370 TYR A C 1
ATOM 2937 O O . TYR A 1 371 ? 2.641 55.728 63.788 1.00 15.40 370 TYR A O 1
ATOM 2946 N N . ARG A 1 372 ? 3.682 55.491 65.736 1.00 16.80 371 ARG A N 1
ATOM 2947 C CA . ARG A 1 372 ? 4.045 56.916 65.861 1.00 18.21 371 ARG A CA 1
ATOM 2948 C C . ARG A 1 372 ? 5.532 57.085 66.144 1.00 17.55 371 ARG A C 1
ATOM 2949 O O . ARG A 1 372 ? 6.054 56.430 67.031 1.00 17.28 371 ARG A O 1
ATOM 2957 N N . ALA A 1 373 ? 6.204 57.976 65.411 1.00 17.60 372 ALA A N 1
ATOM 2958 C CA . ALA A 1 373 ? 7.590 58.363 65.748 1.00 18.78 372 ALA A CA 1
ATOM 2959 C C . ALA A 1 373 ? 8.012 59.683 65.125 1.00 19.58 372 ALA A C 1
ATOM 2960 O O . ALA A 1 373 ? 7.685 59.972 63.980 1.00 20.05 372 ALA A O 1
ATOM 2962 N N . ALA A 1 374 ? 8.729 60.497 65.897 1.00 21.08 373 ALA A N 1
ATOM 2963 C CA . ALA A 1 374 ? 9.415 61.676 65.355 1.00 21.31 373 ALA A CA 1
ATOM 2964 C C . ALA A 1 374 ? 8.466 62.558 64.563 1.00 21.12 373 ALA A C 1
ATOM 2965 O O . ALA A 1 374 ? 8.742 62.938 63.407 1.00 21.78 373 ALA A O 1
ATOM 2967 N N . GLY A 1 375 ? 7.328 62.850 65.171 1.00 20.91 374 GLY A N 1
ATOM 2968 C CA . GLY A 1 375 ? 6.350 63.767 64.587 1.00 20.93 374 GLY A CA 1
ATOM 2969 C C . GLY A 1 375 ? 5.617 63.301 63.353 1.00 20.30 374 GLY A C 1
ATOM 2970 O O . GLY A 1 375 ? 4.959 64.112 62.670 1.00 20.78 374 GLY A O 1
ATOM 2971 N N . GLU A 1 376 ? 5.723 62.005 63.060 1.00 19.39 375 GLU A N 1
ATOM 2972 C CA . GLU A 1 376 ? 4.928 61.377 61.989 1.00 19.50 375 GLU A CA 1
ATOM 2973 C C . GLU A 1 376 ? 4.197 60.149 62.533 1.00 18.08 375 GLU A C 1
ATOM 2974 O O . GLU A 1 376 ? 4.593 59.615 63.556 1.00 17.15 375 GLU A O 1
ATOM 2980 N N . ALA A 1 377 ? 3.133 59.741 61.838 1.00 16.86 376 ALA A N 1
ATOM 2981 C CA . ALA A 1 377 ? 2.348 58.547 62.177 1.00 16.58 376 ALA A CA 1
ATOM 2982 C C . ALA A 1 377 ? 1.874 57.820 60.919 1.00 16.22 376 ALA A C 1
ATOM 2983 O O . ALA A 1 377 ? 1.663 58.435 59.872 1.00 16.35 376 ALA A O 1
ATOM 2985 N N . LEU A 1 378 ? 1.698 56.511 61.051 1.00 15.20 377 LEU A N 1
ATOM 2986 C CA . LEU A 1 378 ? 1.021 55.703 60.066 1.00 14.47 377 LEU A CA 1
ATOM 2987 C C . LEU A 1 378 ? -0.140 54.995 60.760 1.00 14.65 377 LEU A C 1
ATOM 2988 O O . LEU A 1 378 ? 0.040 54.357 61.801 1.00 14.79 377 LEU A O 1
ATOM 2993 N N . THR A 1 379 ? -1.338 55.122 60.192 1.00 14.75 378 THR A N 1
ATOM 2994 C CA . THR A 1 379 ? -2.506 54.381 60.666 1.00 14.78 378 THR A CA 1
ATOM 2995 C C . THR A 1 379 ? -3.017 53.458 59.561 1.00 15.07 378 THR A C 1
ATOM 2996 O O . THR A 1 379 ? -3.150 53.877 58.413 1.00 14.98 378 THR A O 1
ATOM 3000 N N . ALA A 1 380 ? -3.279 52.202 59.919 1.00 14.00 379 ALA A N 1
ATOM 3001 C CA . ALA A 1 380 ? -3.931 51.272 59.027 1.00 13.63 379 ALA A CA 1
ATOM 3002 C C . ALA A 1 380 ? -5.276 50.850 59.624 1.00 13.26 379 ALA A C 1
ATOM 3003 O O . ALA A 1 380 ? -5.325 50.282 60.713 1.00 13.68 379 ALA A O 1
ATOM 3005 N N . TRP A 1 381 ? -6.357 51.128 58.905 1.00 12.56 380 TRP A N 1
ATOM 3006 C CA . TRP A 1 381 ? -7.653 50.555 59.214 1.00 11.90 380 TRP A CA 1
ATOM 3007 C C . TRP A 1 381 ? -7.812 49.271 58.417 1.00 11.99 380 TRP A C 1
ATOM 3008 O O . TRP A 1 381 ? -7.930 49.306 57.172 1.00 12.26 380 TRP A O 1
ATOM 3019 N N . ILE A 1 382 ? -7.861 48.139 59.124 1.00 11.26 381 ILE A N 1
ATOM 3020 C CA . ILE A 1 382 ? -7.898 46.838 58.465 1.00 10.79 381 ILE A CA 1
ATOM 3021 C C . ILE A 1 382 ? -9.198 46.126 58.823 1.00 10.94 381 ILE A C 1
ATOM 3022 O O . ILE A 1 382 ? -9.378 45.728 59.976 1.00 10.72 381 ILE A O 1
ATOM 3027 N N . PRO A 1 383 ? -10.123 46.023 57.840 1.00 11.48 382 PRO A N 1
ATOM 3028 C CA . PRO A 1 383 ? -11.432 45.401 58.019 1.00 11.86 382 PRO A CA 1
ATOM 3029 C C . PRO A 1 383 ? -11.341 43.927 57.702 1.00 12.41 382 PRO A C 1
ATOM 3030 O O . PRO A 1 383 ? -11.655 43.511 56.577 1.00 11.99 382 PRO A O 1
ATOM 3034 N N . LEU A 1 384 ? -10.902 43.149 58.695 1.00 12.61 383 LEU A N 1
ATOM 3035 C CA . LEU A 1 384 ? -10.524 41.744 58.457 1.00 13.28 383 LEU A CA 1
ATOM 3036 C C . LEU A 1 384 ? -11.660 40.974 57.864 1.00 14.19 383 LEU A C 1
ATOM 3037 O O . LEU A 1 384 ? -11.442 39.988 57.156 1.00 15.32 383 LEU A O 1
ATOM 3042 N N . LYS A 1 385 ? -12.871 41.441 58.178 1.00 15.32 384 LYS A N 1
ATOM 3043 C CA . LYS A 1 385 ? -14.119 40.790 57.811 1.00 16.25 384 LYS A CA 1
ATOM 3044 C C . LYS A 1 385 ? -14.842 41.470 56.660 1.00 16.26 384 LYS A C 1
ATOM 3045 O O . LYS A 1 385 ? -15.994 41.139 56.403 1.00 16.61 384 LYS A O 1
ATOM 3051 N N . GLY A 1 386 ? -14.189 42.414 55.978 1.00 15.94 385 GLY A N 1
ATOM 3052 C CA . GLY A 1 386 ? -14.794 43.082 54.831 1.00 14.38 385 GLY A CA 1
ATOM 3053 C C . GLY A 1 386 ? -15.809 44.140 55.219 1.00 13.87 385 GLY A C 1
ATOM 3054 O O . GLY A 1 386 ? -16.681 44.467 54.422 1.00 13.80 385 GLY A O 1
ATOM 3055 N N . GLN A 1 387 ? -15.686 44.682 56.432 1.00 13.85 386 GLN A N 1
ATOM 3056 C CA . GLN A 1 387 ? -16.641 45.659 56.967 1.00 13.25 386 GLN A CA 1
ATOM 3057 C C . GLN A 1 387 ? -16.617 46.924 56.117 1.00 13.82 386 GLN A C 1
ATOM 3058 O O . GLN A 1 387 ? -15.543 47.371 55.699 1.00 13.47 386 GLN A O 1
ATOM 3064 N N . VAL A 1 388 ? -17.807 47.454 55.835 1.00 14.32 387 VAL A N 1
ATOM 3065 C CA . VAL A 1 388 ? -17.971 48.678 55.062 1.00 15.35 387 VAL A CA 1
ATOM 3066 C C . VAL A 1 388 ? -18.685 49.650 55.958 1.00 16.30 387 VAL A C 1
ATOM 3067 O O . VAL A 1 388 ? -19.832 49.427 56.359 1.00 16.25 387 VAL A O 1
ATOM 3071 N N . THR A 1 389 ? -17.985 50.727 56.302 1.00 16.75 388 THR A N 1
ATOM 3072 C CA . THR A 1 389 ? -18.485 51.678 57.281 1.00 17.14 388 THR A CA 1
ATOM 3073 C C . THR A 1 389 ? -17.580 52.908 57.267 1.00 17.43 388 THR A C 1
ATOM 3074 O O . THR A 1 389 ? -16.435 52.844 56.811 1.00 16.84 388 THR A O 1
ATOM 3078 N N . ALA A 1 390 ? -18.105 54.022 57.753 1.00 18.02 389 ALA A N 1
ATOM 3079 C CA . ALA A 1 390 ? -17.267 55.167 58.066 1.00 18.65 389 ALA A CA 1
ATOM 3080 C C . ALA A 1 390 ? -16.596 54.880 59.402 1.00 18.98 389 ALA A C 1
ATOM 3081 O O . ALA A 1 390 ? -17.198 54.254 60.298 1.00 19.36 389 ALA A O 1
ATOM 3083 N N . VAL A 1 391 ? -15.361 55.352 59.522 1.00 18.14 390 VAL A N 1
ATOM 3084 C CA . VAL A 1 391 ? -14.579 55.239 60.738 1.00 18.42 390 VAL A CA 1
ATOM 3085 C C . VAL A 1 391 ? -14.136 56.635 61.172 1.00 18.95 390 VAL A C 1
ATOM 3086 O O . VAL A 1 391 ? -13.897 57.504 60.345 1.00 18.52 390 VAL A O 1
ATOM 3090 N N . ALA A 1 392 ? -14.037 56.833 62.476 1.00 20.20 391 ALA A N 1
ATOM 3091 C CA . ALA A 1 392 ? -13.679 58.129 63.017 1.00 20.60 391 ALA A CA 1
ATOM 3092 C C . ALA A 1 392 ? -12.181 58.332 62.950 1.00 21.53 391 ALA A C 1
ATOM 3093 O O . ALA A 1 392 ? -11.393 57.383 63.097 1.00 21.22 391 ALA A O 1
ATOM 3095 N N . THR A 1 393 ? -11.796 59.583 62.725 1.00 21.66 392 THR A N 1
ATOM 3096 C CA . THR A 1 393 ? -10.394 59.993 62.651 1.00 22.31 392 THR A CA 1
ATOM 3097 C C . THR A 1 393 ? -10.305 61.434 63.134 1.00 22.48 392 THR A C 1
ATOM 3098 O O . THR A 1 393 ? -11.300 62.166 63.071 1.00 22.01 392 THR A O 1
ATOM 3102 N N . LYS A 1 394 ? -9.136 61.820 63.645 1.00 22.73 393 LYS A N 1
ATOM 3103 C CA . LYS A 1 394 ? -8.894 63.189 64.116 1.00 22.98 393 LYS A CA 1
ATOM 3104 C C . LYS A 1 394 ? -8.178 63.985 63.046 1.00 22.31 393 LYS A C 1
ATOM 3105 O O . LYS A 1 394 ? -7.764 65.124 63.287 1.00 22.13 393 LYS A O 1
ATOM 3111 N N . LEU A 1 395 ? -8.020 63.383 61.870 1.00 22.14 394 LEU A N 1
ATOM 3112 C CA . LEU A 1 395 ? -7.427 64.074 60.731 1.00 22.36 394 LEU A CA 1
ATOM 3113 C C . LEU A 1 395 ? -8.343 65.222 60.268 1.00 22.80 394 LEU A C 1
ATOM 3114 O O . LEU A 1 395 ? -9.577 65.095 60.303 1.00 21.90 394 LEU A O 1
ATOM 3119 N N . ALA A 1 396 ? -7.734 66.338 59.866 1.00 22.84 395 ALA A N 1
ATOM 3120 C CA . ALA A 1 396 ? -8.466 67.452 59.246 1.00 23.53 395 ALA A CA 1
ATOM 3121 C C . ALA A 1 396 ? -9.078 66.998 57.937 1.00 23.80 395 ALA A C 1
ATOM 3122 O O . ALA A 1 396 ? -8.549 66.088 57.284 1.00 22.93 395 ALA A O 1
ATOM 3124 N N . ALA A 1 397 ? -10.191 67.624 57.550 1.00 24.33 396 ALA A N 1
ATOM 3125 C CA . ALA A 1 397 ? -10.876 67.239 56.326 1.00 24.61 396 ALA A CA 1
ATOM 3126 C C . ALA A 1 397 ? -9.950 67.369 55.152 1.00 25.29 396 ALA A C 1
ATOM 3127 O O . ALA A 1 397 ? -9.034 68.188 55.152 1.00 25.01 396 ALA A O 1
ATOM 3129 N N . GLY A 1 398 ? -10.199 66.557 54.137 1.00 25.75 397 GLY A N 1
ATOM 3130 C CA . GLY A 1 398 ? -9.449 66.667 52.917 1.00 26.09 397 GLY A CA 1
ATOM 3131 C C . GLY A 1 398 ? -9.062 65.312 52.403 1.00 26.41 397 GLY A C 1
ATOM 3132 O O . GLY A 1 398 ? -9.490 64.275 52.937 1.00 26.44 397 GLY A O 1
ATOM 3133 N N . SER A 1 399 ? -8.249 65.329 51.358 1.00 25.84 398 SER A N 1
ATOM 3134 C CA . SER A 1 399 ? -7.929 64.132 50.637 1.00 26.06 398 SER A CA 1
ATOM 3135 C C . SER A 1 399 ? -6.558 63.619 51.057 1.00 25.82 398 SER A C 1
ATOM 3136 O O . SER A 1 399 ? -5.574 64.361 51.044 1.00 26.10 398 SER A O 1
ATOM 3139 N N . TYR A 1 400 ? -6.510 62.354 51.455 1.00 24.43 399 TYR A N 1
ATOM 3140 C CA . TYR A 1 400 ? -5.258 61.727 51.824 1.00 23.59 399 TYR A CA 1
ATOM 3141 C C . TYR A 1 400 ? -4.980 60.564 50.890 1.00 22.47 399 TYR A C 1
ATOM 3142 O O . TYR A 1 400 ? -5.892 60.067 50.235 1.00 22.40 399 TYR A O 1
ATOM 3151 N N . GLN A 1 401 ? -3.714 60.161 50.795 1.00 21.92 400 GLN A N 1
ATOM 3152 C CA . GLN A 1 401 ? -3.335 59.057 49.933 1.00 21.68 400 GLN A CA 1
ATOM 3153 C C . GLN A 1 401 ? -3.445 57.774 50.758 1.00 19.99 400 GLN A C 1
ATOM 3154 O O . GLN A 1 401 ? -2.809 57.649 51.807 1.00 19.27 400 GLN A O 1
ATOM 3160 N N . ASN A 1 402 ? -4.314 56.863 50.329 1.00 18.59 401 ASN A N 1
ATOM 3161 C CA . ASN A 1 402 ? -4.285 55.496 50.842 1.00 17.29 401 ASN A CA 1
ATOM 3162 C C . ASN A 1 402 ? -3.056 54.845 50.252 1.00 17.02 401 ASN A C 1
ATOM 3163 O O . ASN A 1 402 ? -3.009 54.555 49.052 1.00 17.18 401 ASN A O 1
ATOM 3168 N N . LEU A 1 403 ? -2.058 54.652 51.096 1.00 17.32 402 LEU A N 1
ATOM 3169 C CA . LEU A 1 403 ? -0.802 54.005 50.717 1.00 17.44 402 LEU A CA 1
ATOM 3170 C C . LEU A 1 403 ? -0.982 52.652 50.022 1.00 17.37 402 LEU A C 1
ATOM 3171 O O . LEU A 1 403 ? -0.148 52.253 49.202 1.00 16.63 402 LEU A O 1
ATOM 3176 N N . LEU A 1 404 ? -2.067 51.949 50.342 1.00 17.26 403 LEU A N 1
ATOM 3177 C CA . LEU A 1 404 ? -2.288 50.624 49.747 1.00 17.95 403 LEU A CA 1
ATOM 3178 C C . LEU A 1 404 ? -2.651 50.706 48.263 1.00 18.48 403 LEU A C 1
ATOM 3179 O O . LEU A 1 404 ? -2.179 49.905 47.453 1.00 17.51 403 LEU A O 1
ATOM 3184 N N . THR A 1 405 ? -3.481 51.688 47.916 1.00 19.39 404 THR A N 1
ATOM 3185 C CA . THR A 1 405 ? -4.001 51.795 46.559 1.00 20.29 404 THR A CA 1
ATOM 3186 C C . THR A 1 405 ? -3.345 52.958 45.800 1.00 21.82 404 THR A C 1
ATOM 3187 O O . THR A 1 405 ? -3.398 53.007 44.569 1.00 22.40 404 THR A O 1
ATOM 3191 N N . ASP A 1 406 ? -2.710 53.866 46.529 1.00 22.83 405 ASP A N 1
ATOM 3192 C CA . ASP A 1 406 ? -2.260 55.119 45.961 1.00 24.96 405 ASP A CA 1
ATOM 3193 C C . ASP A 1 406 ? -3.443 55.922 45.428 1.00 25.61 405 ASP A C 1
ATOM 3194 O O . ASP A 1 406 ? -3.282 56.722 44.511 1.00 26.78 405 ASP A O 1
ATOM 3199 N N . GLY A 1 407 ? -4.625 55.689 45.999 1.00 25.83 406 GLY A N 1
ATOM 3200 C CA . GLY A 1 407 ? -5.839 56.389 45.605 1.00 26.02 406 GLY A CA 1
ATOM 3201 C C . GLY A 1 407 ? -6.210 57.388 46.674 1.00 25.90 406 GLY A C 1
ATOM 3202 O O . GLY A 1 407 ? -5.851 57.202 47.828 1.00 25.53 406 GLY A O 1
ATOM 3203 N N . PRO A 1 408 ? -6.928 58.468 46.300 1.00 26.20 407 PRO A N 1
ATOM 3204 C CA . PRO A 1 408 ? -7.357 59.427 47.317 1.00 25.82 407 PRO A CA 1
ATOM 3205 C C . PRO A 1 408 ? -8.423 58.847 48.242 1.00 25.88 407 PRO A C 1
ATOM 3206 O O . PRO A 1 408 ? -9.217 57.994 47.841 1.00 25.52 407 PRO A O 1
ATOM 3210 N N . THR A 1 409 ? -8.403 59.310 49.482 1.00 25.98 408 THR A N 1
ATOM 3211 C CA . THR A 1 409 ? -9.298 58.872 50.546 1.00 26.41 408 THR A CA 1
ATOM 3212 C C . THR A 1 409 ? -9.802 60.146 51.217 1.00 25.89 408 THR A C 1
ATOM 3213 O O . THR A 1 409 ? -9.016 60.891 51.788 1.00 25.54 408 THR A O 1
ATOM 3217 N N . GLU A 1 410 ? -11.105 60.377 51.182 1.00 25.76 409 GLU A N 1
ATOM 3218 C CA . GLU A 1 410 ? -11.643 61.621 51.702 1.00 25.71 409 GLU A CA 1
ATOM 3219 C C . GLU A 1 410 ? -11.965 61.588 53.202 1.00 24.30 409 GLU A C 1
ATOM 3220 O O . GLU A 1 410 ? -12.741 60.743 53.660 1.00 23.27 409 GLU A O 1
ATOM 3226 N N . VAL A 1 411 ? -11.369 62.512 53.959 1.00 23.08 410 VAL A N 1
ATOM 3227 C CA . VAL A 1 411 ? -11.792 62.727 55.344 1.00 22.51 410 VAL A CA 1
ATOM 3228 C C . VAL A 1 411 ? -12.815 63.881 55.396 1.00 23.30 410 VAL A C 1
ATOM 3229 O O . VAL A 1 411 ? -12.532 65.002 54.958 1.00 22.96 410 VAL A O 1
ATOM 3233 N N . VAL A 1 412 ? -14.002 63.572 55.919 1.00 23.20 411 VAL A N 1
ATOM 3234 C CA . VAL A 1 412 ? -15.140 64.487 55.938 1.00 23.41 411 VAL A CA 1
ATOM 3235 C C . VAL A 1 412 ? -15.722 64.435 57.349 1.00 23.43 411 VAL A C 1
ATOM 3236 O O . VAL A 1 412 ? -16.082 63.359 57.841 1.00 23.33 411 VAL A O 1
ATOM 3240 N N . ASP A 1 413 ? -15.809 65.588 58.002 1.00 22.95 412 ASP A N 1
ATOM 3241 C CA . ASP A 1 413 ? -16.400 65.664 59.338 1.00 23.33 412 ASP A CA 1
ATOM 3242 C C . ASP A 1 413 ? -15.891 64.576 60.298 1.00 23.46 412 ASP A C 1
ATOM 3243 O O . ASP A 1 413 ? -16.698 63.890 60.948 1.00 22.47 412 ASP A O 1
ATOM 3248 N N . GLY A 1 414 ? -14.558 64.429 60.347 1.00 22.76 413 GLY A N 1
ATOM 3249 C CA . GLY A 1 414 ? -13.876 63.540 61.293 1.00 23.29 413 GLY A CA 1
ATOM 3250 C C . GLY A 1 414 ? -14.165 62.069 61.050 1.00 23.02 413 GLY A C 1
ATOM 3251 O O . GLY A 1 414 ? -14.173 61.259 61.989 1.00 23.60 413 GLY A O 1
ATOM 3252 N N . LYS A 1 415 ? -14.425 61.744 59.788 1.00 22.68 414 LYS A N 1
ATOM 3253 C CA . LYS A 1 415 ? -14.797 60.412 59.362 1.00 22.37 414 LYS A CA 1
ATOM 3254 C C . LYS A 1 415 ? -14.271 60.137 57.974 1.00 21.79 414 LYS A C 1
ATOM 3255 O O . LYS A 1 415 ? -14.281 61.000 57.083 1.00 21.96 414 LYS A O 1
ATOM 3261 N N . LEU A 1 416 ? -13.845 58.892 57.803 1.00 20.87 415 LEU A N 1
ATOM 3262 C CA . LEU A 1 416 ? -13.317 58.379 56.566 1.00 20.21 415 LEU A CA 1
ATOM 3263 C C . LEU A 1 416 ? -14.035 57.038 56.263 1.00 19.60 415 LEU A C 1
ATOM 3264 O O . LEU A 1 416 ? -14.472 56.352 57.178 1.00 18.75 415 LEU A O 1
ATOM 3269 N N . THR A 1 417 ? -14.209 56.720 54.983 1.00 19.11 416 THR A N 1
ATOM 3270 C CA . THR A 1 417 ? -14.885 55.509 54.551 1.00 19.26 416 THR A CA 1
ATOM 3271 C C . THR A 1 417 ? -13.904 54.342 54.397 1.00 18.59 416 THR A C 1
ATOM 3272 O O . THR A 1 417 ? -12.939 54.418 53.661 1.00 18.00 416 THR A O 1
ATOM 3276 N N . VAL A 1 418 ? -14.165 53.261 55.115 1.00 18.49 417 VAL A N 1
ATOM 3277 C CA . VAL A 1 418 ? -13.470 51.999 54.881 1.00 18.16 417 VAL A CA 1
ATOM 3278 C C . VAL A 1 418 ? -14.431 51.117 54.097 1.00 18.11 417 VAL A C 1
ATOM 3279 O O . VAL A 1 418 ? -15.491 50.777 54.606 1.00 19.05 417 VAL A O 1
ATOM 3283 N N . ASP A 1 419 ? -14.079 50.792 52.849 1.00 17.50 418 ASP A N 1
ATOM 3284 C CA . ASP A 1 419 ? -14.980 50.056 51.944 1.00 17.31 418 ASP A CA 1
ATOM 3285 C C . ASP A 1 419 ? -14.644 48.547 51.879 1.00 15.88 418 ASP A C 1
ATOM 3286 O O . ASP A 1 419 ? -14.583 47.963 50.786 1.00 15.76 418 ASP A O 1
ATOM 3291 N N . GLY A 1 420 ? -14.438 47.926 53.043 1.00 13.62 419 GLY A N 1
ATOM 3292 C CA . GLY A 1 420 ? -14.106 46.491 53.101 1.00 12.76 419 GLY A CA 1
ATOM 3293 C C . GLY A 1 420 ? -12.697 46.087 52.711 1.00 12.36 419 GLY A C 1
ATOM 3294 O O . GLY A 1 420 ? -12.404 44.905 52.593 1.00 11.44 419 GLY A O 1
ATOM 3295 N N . GLN A 1 421 ? -11.823 47.082 52.537 1.00 12.02 420 GLN A N 1
ATOM 3296 C CA . GLN A 1 421 ? -10.398 46.886 52.217 1.00 12.55 420 GLN A CA 1
ATOM 3297 C C . GLN A 1 421 ? -9.601 47.897 53.032 1.00 12.70 420 GLN A C 1
ATOM 3298 O O . GLN A 1 421 ? -10.161 48.914 53.448 1.00 13.29 420 GLN A O 1
ATOM 3304 N N . PRO A 1 422 ? -8.300 47.634 53.275 1.00 12.65 421 PRO A N 1
ATOM 3305 C CA . PRO A 1 422 ? -7.534 48.485 54.216 1.00 12.64 421 PRO A CA 1
ATOM 3306 C C . PRO A 1 422 ? -7.334 49.928 53.769 1.00 12.11 421 PRO A C 1
ATOM 3307 O O . PRO A 1 422 ? -7.237 50.217 52.575 1.00 12.78 421 PRO A O 1
ATOM 3311 N N . VAL A 1 423 ? -7.260 50.823 54.738 1.00 11.82 422 VAL A N 1
ATOM 3312 C CA . VAL A 1 423 ? -6.930 52.218 54.467 1.00 11.99 422 VAL A CA 1
ATOM 3313 C C . VAL A 1 423 ? -5.696 52.499 55.285 1.00 13.25 422 VAL A C 1
ATOM 3314 O O . VAL A 1 423 ? -5.716 52.367 56.514 1.00 14.11 422 VAL A O 1
ATOM 3318 N N . LEU A 1 424 ? -4.614 52.833 54.579 1.00 13.25 423 LEU A N 1
ATOM 3319 C CA . LEU A 1 424 ? -3.325 53.144 55.198 1.00 13.51 423 LEU A CA 1
ATOM 3320 C C . LEU A 1 424 ? -2.974 54.612 54.943 1.00 13.66 423 LEU A C 1
ATOM 3321 O O . LEU A 1 424 ? -2.792 55.017 53.798 1.00 13.04 423 LEU A O 1
ATOM 3326 N N . ILE A 1 425 ? -2.888 55.404 56.004 1.00 14.58 424 ILE A N 1
ATOM 3327 C CA . ILE A 1 425 ? -2.531 56.820 55.844 1.00 16.20 424 ILE A CA 1
ATOM 3328 C C . ILE A 1 425 ? -1.335 57.226 56.708 1.00 16.69 424 ILE A C 1
ATOM 3329 O O . ILE A 1 425 ? -1.364 57.056 57.929 1.00 16.96 424 ILE A O 1
ATOM 3334 N N . LYS A 1 426 ? -0.299 57.767 56.064 1.00 17.61 425 LYS A N 1
ATOM 3335 C CA . LYS A 1 426 ? 0.854 58.350 56.756 1.00 18.48 425 LYS A CA 1
ATOM 3336 C C . LYS A 1 426 ? 0.641 59.861 56.867 1.00 18.49 425 LYS A C 1
ATOM 3337 O O . LYS A 1 426 ? 0.237 60.497 55.915 1.00 18.58 425 LYS A O 1
ATOM 3343 N N . TYR A 1 427 ? 0.885 60.425 58.040 1.00 19.12 426 TYR A N 1
ATOM 3344 C CA . TYR A 1 427 ? 0.580 61.836 58.295 1.00 20.04 426 TYR A CA 1
ATOM 3345 C C . TYR A 1 427 ? 1.476 62.403 59.388 1.00 20.48 426 TYR A C 1
ATOM 3346 O O . TYR A 1 427 ? 2.117 61.668 60.113 1.00 19.49 426 TYR A O 1
ATOM 3355 N N . VAL A 1 428 ? 1.480 63.728 59.495 1.00 22.11 427 VAL A N 1
ATOM 3356 C CA . VAL A 1 428 ? 2.341 64.463 60.413 1.00 23.18 427 VAL A CA 1
ATOM 3357 C C . VAL A 1 428 ? 1.776 64.431 61.833 1.00 23.83 427 VAL A C 1
ATOM 3358 O O . VAL A 1 428 ? 0.601 64.767 62.050 1.00 25.29 427 VAL A O 1
ATOM 3362 N N . GLN B 1 7 ? 27.574 45.039 24.779 1.00 21.52 6 GLN B N 1
ATOM 3363 C CA . GLN B 1 7 ? 26.670 46.121 24.319 1.00 21.14 6 GLN B CA 1
ATOM 3364 C C . GLN B 1 7 ? 25.207 45.662 24.247 1.00 20.92 6 GLN B C 1
ATOM 3365 O O . GLN B 1 7 ? 24.281 46.454 24.494 1.00 20.19 6 GLN B O 1
ATOM 3367 N N . THR B 1 8 ? 24.990 44.395 23.896 1.00 19.80 7 THR B N 1
ATOM 3368 C CA . THR B 1 8 ? 23.620 43.930 23.729 1.00 20.15 7 THR B CA 1
ATOM 3369 C C . THR B 1 8 ? 22.942 43.641 25.071 1.00 20.05 7 THR B C 1
ATOM 3370 O O . THR B 1 8 ? 21.739 43.353 25.114 1.00 19.91 7 THR B O 1
ATOM 3374 N N . GLN B 1 9 ? 23.708 43.730 26.158 1.00 19.69 8 GLN B N 1
ATOM 3375 C CA . GLN B 1 9 ? 23.148 43.623 27.510 1.00 19.84 8 GLN B CA 1
ATOM 3376 C C . GLN B 1 9 ? 22.153 44.762 27.761 1.00 17.59 8 GLN B C 1
ATOM 3377 O O . GLN B 1 9 ? 21.224 44.622 28.540 1.00 17.03 8 GLN B O 1
ATOM 3383 N N . LEU B 1 10 ? 22.374 45.890 27.101 1.00 15.94 9 LEU B N 1
ATOM 3384 C CA . LEU B 1 10 ? 21.481 47.032 27.192 1.00 14.40 9 LEU B CA 1
ATOM 3385 C C . LEU B 1 10 ? 20.086 46.680 26.678 1.00 14.30 9 LEU B C 1
ATOM 3386 O O . LEU B 1 10 ? 19.108 47.309 27.041 1.00 13.39 9 LEU B O 1
ATOM 3391 N N . ARG B 1 11 ? 20.012 45.654 25.832 1.00 13.59 10 ARG B N 1
ATOM 3392 C CA . ARG B 1 11 ? 18.746 45.188 25.303 1.00 13.70 10 ARG B CA 1
ATOM 3393 C C . ARG B 1 11 ? 17.897 44.495 26.377 1.00 13.52 10 ARG B C 1
ATOM 3394 O O . ARG B 1 11 ? 16.770 44.158 26.116 1.00 14.37 10 ARG B O 1
ATOM 3402 N N . ASN B 1 12 ? 18.462 44.257 27.555 1.00 14.26 11 ASN B N 1
ATOM 3403 C CA . ASN B 1 12 ? 17.742 43.704 28.711 1.00 14.63 11 ASN B CA 1
ATOM 3404 C C . ASN B 1 12 ? 17.371 44.781 29.724 1.00 15.01 11 ASN B C 1
ATOM 3405 O O . ASN B 1 12 ? 16.951 44.478 30.843 1.00 15.48 11 ASN B O 1
ATOM 3410 N N . GLU B 1 13 ? 17.547 46.042 29.357 1.00 14.84 12 GLU B N 1
ATOM 3411 C CA . GLU B 1 13 ? 17.505 47.098 30.358 1.00 15.07 12 GLU B CA 1
ATOM 3412 C C . GLU B 1 13 ? 16.438 48.126 30.077 1.00 13.93 12 GLU B C 1
ATOM 3413 O O . GLU B 1 13 ? 15.749 48.038 29.081 1.00 14.08 12 GLU B O 1
ATOM 3419 N N . MET B 1 14 ? 16.300 49.080 30.993 1.00 13.22 13 MET B N 1
ATOM 3420 C CA . MET B 1 14 ? 15.425 50.228 30.813 1.00 12.92 13 MET B CA 1
ATOM 3421 C C . MET B 1 14 ? 16.073 51.479 31.402 1.00 12.61 13 MET B C 1
ATOM 3422 O O . MET B 1 14 ? 16.766 51.416 32.425 1.00 12.79 13 MET B O 1
ATOM 3427 N N . ILE B 1 15 ? 15.838 52.601 30.726 1.00 12.57 14 ILE B N 1
ATOM 3428 C CA . ILE B 1 15 ? 16.261 53.945 31.160 1.00 12.40 14 ILE B CA 1
ATOM 3429 C C . ILE B 1 15 ? 15.075 54.721 31.725 1.00 11.93 14 ILE B C 1
ATOM 3430 O O . ILE B 1 15 ? 13.999 54.728 31.132 1.00 11.78 14 ILE B O 1
ATOM 3435 N N . TYR B 1 16 ? 15.283 55.366 32.875 1.00 11.92 15 TYR B N 1
ATOM 3436 C CA . TYR B 1 16 ? 14.317 56.323 33.442 1.00 11.46 15 TYR B CA 1
ATOM 3437 C C . TYR B 1 16 ? 14.905 57.721 33.403 1.00 11.58 15 TYR B C 1
ATOM 3438 O O . TYR B 1 16 ? 16.017 57.943 33.900 1.00 11.72 15 TYR B O 1
ATOM 3447 N N . SER B 1 17 ? 14.129 58.673 32.883 1.00 11.28 16 SER B N 1
ATOM 3448 C CA . SER B 1 17 ? 14.606 60.021 32.637 1.00 11.33 16 SER B CA 1
ATOM 3449 C C . SER B 1 17 ? 13.939 60.967 33.607 1.00 11.41 16 SER B C 1
ATOM 3450 O O . SER B 1 17 ? 12.696 61.019 33.666 1.00 10.77 16 SER B O 1
ATOM 3453 N N . VAL B 1 18 ? 14.759 61.745 34.325 1.00 10.81 17 VAL B N 1
ATOM 3454 C CA . VAL B 1 18 ? 14.271 62.619 35.386 1.00 10.03 17 VAL B CA 1
ATOM 3455 C C . VAL B 1 18 ? 14.564 64.088 35.097 1.00 10.51 17 VAL B C 1
ATOM 3456 O O . VAL B 1 18 ? 15.729 64.479 34.906 1.00 8.53 17 VAL B O 1
ATOM 3460 N N . PHE B 1 19 ? 13.492 64.896 35.055 1.00 10.41 18 PHE B N 1
ATOM 3461 C CA . PHE B 1 19 ? 13.605 66.366 34.977 1.00 10.00 18 PHE B CA 1
ATOM 3462 C C . PHE B 1 19 ? 13.541 66.937 36.408 1.00 9.60 18 PHE B C 1
ATOM 3463 O O . PHE B 1 19 ? 12.460 67.141 36.937 1.00 8.92 18 PHE B O 1
ATOM 3471 N N . VAL B 1 20 ? 14.699 67.180 37.027 1.00 9.09 19 VAL B N 1
ATOM 3472 C CA . VAL B 1 20 ? 14.758 67.440 38.467 1.00 8.96 19 VAL B CA 1
ATOM 3473 C C . VAL B 1 20 ? 13.913 68.629 38.859 1.00 9.84 19 VAL B C 1
ATOM 3474 O O . VAL B 1 20 ? 13.249 68.596 39.886 1.00 10.77 19 VAL B O 1
ATOM 3478 N N . ARG B 1 21 ? 13.907 69.668 38.034 1.00 10.12 20 ARG B N 1
ATOM 3479 C CA . ARG B 1 21 ? 13.167 70.892 38.363 1.00 10.88 20 ARG B CA 1
ATOM 3480 C C . ARG B 1 21 ? 11.716 70.548 38.685 1.00 11.68 20 ARG B C 1
ATOM 3481 O O . ARG B 1 21 ? 11.103 71.081 39.605 1.00 11.79 20 ARG B O 1
ATOM 3489 N N . ASN B 1 22 ? 11.177 69.628 37.897 1.00 12.50 21 ASN B N 1
ATOM 3490 C CA . ASN B 1 22 ? 9.747 69.411 37.850 1.00 11.96 21 ASN B CA 1
ATOM 3491 C C . ASN B 1 22 ? 9.298 68.106 38.491 1.00 11.93 21 ASN B C 1
ATOM 3492 O O . ASN B 1 22 ? 8.088 67.911 38.690 1.00 12.84 21 ASN B O 1
ATOM 3497 N N . TYR B 1 23 ? 10.266 67.242 38.833 1.00 12.33 22 TYR B N 1
ATOM 3498 C CA . TYR B 1 23 ? 10.004 65.912 39.380 1.00 13.09 22 TYR B CA 1
ATOM 3499 C C . TYR B 1 23 ? 9.263 65.960 40.729 1.00 14.39 22 TYR B C 1
ATOM 3500 O O . TYR B 1 23 ? 8.390 65.115 41.008 1.00 13.17 22 TYR B O 1
ATOM 3509 N N . SER B 1 24 ? 9.624 66.950 41.543 1.00 14.95 23 SER B N 1
ATOM 3510 C CA . SER B 1 24 ? 9.079 67.139 42.881 1.00 16.88 23 SER B CA 1
ATOM 3511 C C . SER B 1 24 ? 8.710 68.603 43.038 1.00 17.24 23 SER B C 1
ATOM 3512 O O . SER B 1 24 ? 9.141 69.448 42.244 1.00 17.26 23 SER B O 1
ATOM 3515 N N . GLU B 1 25 ? 7.887 68.893 44.043 1.00 18.08 24 GLU B N 1
ATOM 3516 C CA . GLU B 1 25 ? 7.491 70.284 44.353 1.00 18.71 24 GLU B CA 1
ATOM 3517 C C . GLU B 1 25 ? 8.711 71.161 44.645 1.00 17.69 24 GLU B C 1
ATOM 3518 O O . GLU B 1 25 ? 8.796 72.292 44.165 1.00 18.36 24 GLU B O 1
ATOM 3524 N N . ALA B 1 26 ? 9.633 70.639 45.446 1.00 16.99 25 ALA B N 1
ATOM 3525 C CA . ALA B 1 26 ? 10.848 71.349 45.830 1.00 16.09 25 ALA B CA 1
ATOM 3526 C C . ALA B 1 26 ? 11.728 71.532 44.606 1.00 15.97 25 ALA B C 1
ATOM 3527 O O . ALA B 1 26 ? 12.360 72.587 44.439 1.00 16.09 25 ALA B O 1
ATOM 3529 N N . GLY B 1 27 ? 11.755 70.512 43.742 1.00 14.61 26 GLY B N 1
ATOM 3530 C CA . GLY B 1 27 ? 12.394 70.637 42.432 1.00 13.62 26 GLY B CA 1
ATOM 3531 C C . GLY B 1 27 ? 13.899 70.672 42.568 1.00 13.05 26 GLY B C 1
ATOM 3532 O O . GLY B 1 27 ? 14.581 71.415 41.855 1.00 13.78 26 GLY B O 1
ATOM 3533 N N . ASN B 1 28 ? 14.408 69.879 43.505 1.00 12.51 27 ASN B N 1
ATOM 3534 C CA . ASN B 1 28 ? 15.841 69.814 43.800 1.00 12.43 27 ASN B CA 1
ATOM 3535 C C . ASN B 1 28 ? 16.321 68.378 43.763 1.00 12.05 27 ASN B C 1
ATOM 3536 O O . ASN B 1 28 ? 15.506 67.469 43.610 1.00 12.26 27 ASN B O 1
ATOM 3541 N N . PHE B 1 29 ? 17.625 68.167 43.863 1.00 12.56 28 PHE B N 1
ATOM 3542 C CA . PHE B 1 29 ? 18.183 66.809 43.955 1.00 13.35 28 PHE B CA 1
ATOM 3543 C C . PHE B 1 29 ? 17.534 65.983 45.049 1.00 13.66 28 PHE B C 1
ATOM 3544 O O . PHE B 1 29 ? 17.267 64.804 44.846 1.00 13.78 28 PHE B O 1
ATOM 3552 N N . ALA B 1 30 ? 17.288 66.590 46.215 1.00 13.92 29 ALA B N 1
ATOM 3553 C CA . ALA B 1 30 ? 16.782 65.829 47.366 1.00 13.43 29 ALA B CA 1
ATOM 3554 C C . ALA B 1 30 ? 15.406 65.214 47.091 1.00 13.92 29 ALA B C 1
ATOM 3555 O O . ALA B 1 30 ? 15.130 64.103 47.547 1.00 13.71 29 ALA B O 1
ATOM 3557 N N . GLY B 1 31 ? 14.572 65.936 46.329 1.00 13.48 30 GLY B N 1
ATOM 3558 C CA . GLY B 1 31 ? 13.263 65.462 45.907 1.00 13.21 30 GLY B CA 1
ATOM 3559 C C . GLY B 1 31 ? 13.358 64.165 45.112 1.00 13.47 30 GLY B C 1
ATOM 3560 O O . GLY B 1 31 ? 12.457 63.340 45.170 1.00 12.59 30 GLY B O 1
ATOM 3561 N N . VAL B 1 32 ? 14.465 63.987 44.382 1.00 13.72 31 VAL B N 1
ATOM 3562 C CA . VAL B 1 32 ? 14.709 62.764 43.620 1.00 13.65 31 VAL B CA 1
ATOM 3563 C C . VAL B 1 32 ? 15.323 61.709 44.516 1.00 13.93 31 VAL B C 1
ATOM 3564 O O . VAL B 1 32 ? 14.841 60.585 44.546 1.00 14.81 31 VAL B O 1
ATOM 3568 N N . THR B 1 33 ? 16.393 62.074 45.228 1.00 14.19 32 THR B N 1
ATOM 3569 C CA . THR B 1 33 ? 17.082 61.184 46.166 1.00 13.81 32 THR B CA 1
ATOM 3570 C C . THR B 1 33 ? 16.074 60.484 47.098 1.00 13.61 32 THR B C 1
ATOM 3571 O O . THR B 1 33 ? 16.159 59.268 47.317 1.00 13.91 32 THR B O 1
ATOM 3575 N N . ALA B 1 34 ? 15.127 61.253 47.633 1.00 12.98 33 ALA B N 1
ATOM 3576 C CA . ALA B 1 34 ? 14.107 60.738 48.539 1.00 14.38 33 ALA B CA 1
ATOM 3577 C C . ALA B 1 34 ? 13.296 59.610 47.916 1.00 14.50 33 ALA B C 1
ATOM 3578 O O . ALA B 1 34 ? 12.740 58.787 48.648 1.00 15.57 33 ALA B O 1
ATOM 3580 N N . ASP B 1 35 ? 13.237 59.566 46.572 1.00 14.19 34 ASP B N 1
ATOM 3581 C CA . ASP B 1 35 ? 12.303 58.673 45.871 1.00 14.22 34 ASP B CA 1
ATOM 3582 C C . ASP B 1 35 ? 13.027 57.629 45.021 1.00 14.18 34 ASP B C 1
ATOM 3583 O O . ASP B 1 35 ? 12.408 56.961 44.173 1.00 12.87 34 ASP B O 1
ATOM 3588 N N . LEU B 1 36 ? 14.334 57.493 45.234 1.00 13.84 35 LEU B N 1
ATOM 3589 C CA . LEU B 1 36 ? 15.126 56.543 44.445 1.00 13.74 35 LEU B CA 1
ATOM 3590 C C . LEU B 1 36 ? 14.718 55.087 44.583 1.00 14.72 35 LEU B C 1
ATOM 3591 O O . LEU B 1 36 ? 14.877 54.326 43.629 1.00 15.15 35 LEU B O 1
ATOM 3596 N N . GLN B 1 37 ? 14.181 54.696 45.743 1.00 15.48 36 GLN B N 1
ATOM 3597 C CA . GLN B 1 37 ? 13.634 53.333 45.912 1.00 16.03 36 GLN B CA 1
ATOM 3598 C C . GLN B 1 37 ? 12.518 53.032 44.923 1.00 15.08 36 GLN B C 1
ATOM 3599 O O . GLN B 1 37 ? 12.455 51.932 44.356 1.00 14.43 36 GLN B O 1
ATOM 3605 N N . ARG B 1 38 ? 11.617 53.989 44.749 1.00 14.02 37 ARG B N 1
ATOM 3606 C CA . ARG B 1 38 ? 10.547 53.844 43.791 1.00 13.76 37 ARG B CA 1
ATOM 3607 C C . ARG B 1 38 ? 11.066 53.711 42.362 1.00 13.92 37 ARG B C 1
ATOM 3608 O O . ARG B 1 38 ? 10.608 52.852 41.597 1.00 13.88 37 ARG B O 1
ATOM 3616 N N . ILE B 1 39 ? 12.039 54.549 42.017 1.00 13.56 38 ILE B N 1
ATOM 3617 C CA . ILE B 1 39 ? 12.666 54.494 40.696 1.00 13.33 38 ILE B CA 1
ATOM 3618 C C . ILE B 1 39 ? 13.335 53.127 40.450 1.00 14.36 38 ILE B C 1
ATOM 3619 O O . ILE B 1 39 ? 13.195 52.517 39.374 1.00 14.97 38 ILE B O 1
ATOM 3624 N N . LYS B 1 40 ? 14.023 52.624 41.467 1.00 15.19 39 LYS B N 1
ATOM 3625 C CA . LYS B 1 40 ? 14.690 51.338 41.366 1.00 16.00 39 LYS B CA 1
ATOM 3626 C C . LYS B 1 40 ? 13.643 50.230 41.192 1.00 16.10 39 LYS B C 1
ATOM 3627 O O . LYS B 1 40 ? 13.774 49.387 40.302 1.00 15.82 39 LYS B O 1
ATOM 3633 N N . ASP B 1 41 ? 12.586 50.280 42.006 1.00 15.70 40 ASP B N 1
ATOM 3634 C CA . ASP B 1 41 ? 11.514 49.285 42.002 1.00 16.18 40 ASP B CA 1
ATOM 3635 C C . ASP B 1 41 ? 10.697 49.214 40.704 1.00 16.17 40 ASP B C 1
ATOM 3636 O O . ASP B 1 41 ? 10.093 48.178 40.370 1.00 15.80 40 ASP B O 1
ATOM 3641 N N . LEU B 1 42 ? 10.619 50.337 40.008 1.00 16.32 41 LEU B N 1
ATOM 3642 C CA . LEU B 1 42 ? 10.017 50.369 38.682 1.00 16.34 41 LEU B CA 1
ATOM 3643 C C . LEU B 1 42 ? 10.795 49.495 37.660 1.00 15.96 41 LEU B C 1
ATOM 3644 O O . LEU B 1 42 ? 10.243 49.064 36.652 1.00 15.99 41 LEU B O 1
ATOM 3649 N N . GLY B 1 43 ? 12.078 49.251 37.925 1.00 16.31 42 GLY B N 1
ATOM 3650 C CA . GLY B 1 43 ? 12.917 48.391 37.068 1.00 15.17 42 GLY B CA 1
ATOM 3651 C C . GLY B 1 43 ? 14.043 49.135 36.400 1.00 14.43 42 GLY B C 1
ATOM 3652 O O . GLY B 1 43 ? 14.714 48.617 35.500 1.00 14.63 42 GLY B O 1
ATOM 3653 N N . THR B 1 44 ? 14.285 50.346 36.873 1.00 13.68 43 THR B N 1
ATOM 3654 C CA . THR B 1 44 ? 15.256 51.249 36.260 1.00 12.50 43 THR B CA 1
ATOM 3655 C C . THR B 1 44 ? 16.670 50.725 36.375 1.00 12.42 43 THR B C 1
ATOM 3656 O O . THR B 1 44 ? 17.114 50.380 37.468 1.00 13.01 43 THR B O 1
ATOM 3660 N N . ASP B 1 45 ? 17.367 50.645 35.243 1.00 12.35 44 ASP B N 1
ATOM 3661 C CA . ASP B 1 45 ? 18.780 50.265 35.235 1.00 13.62 44 ASP B CA 1
ATOM 3662 C C . ASP B 1 45 ? 19.643 51.540 35.193 1.00 13.58 44 ASP B C 1
ATOM 3663 O O . ASP B 1 45 ? 20.635 51.651 35.895 1.00 13.65 44 ASP B O 1
ATOM 3668 N N . ILE B 1 46 ? 19.218 52.492 34.372 1.00 13.02 45 ILE B N 1
ATOM 3669 C CA . ILE B 1 46 ? 19.955 53.732 34.117 1.00 13.36 45 ILE B CA 1
ATOM 3670 C C . ILE B 1 46 ? 19.040 54.894 34.410 1.00 13.24 45 ILE B C 1
ATOM 3671 O O . ILE B 1 46 ? 17.944 55.008 33.821 1.00 14.46 45 ILE B O 1
ATOM 3676 N N . LEU B 1 47 ? 19.467 55.719 35.355 1.00 13.28 46 LEU B N 1
ATOM 3677 C CA . LEU B 1 47 ? 18.760 56.928 35.709 1.00 13.79 46 LEU B CA 1
ATOM 3678 C C . LEU B 1 47 ? 19.470 58.040 35.009 1.00 13.75 46 LEU B C 1
ATOM 3679 O O . LEU B 1 47 ? 20.627 58.335 35.309 1.00 13.31 46 LEU B O 1
ATOM 3684 N N . TRP B 1 48 ? 18.780 58.633 34.050 1.00 13.96 47 TRP B N 1
ATOM 3685 C CA . TRP B 1 48 ? 19.321 59.708 33.246 1.00 13.46 47 TRP B CA 1
ATOM 3686 C C . TRP B 1 48 ? 18.696 61.016 33.710 1.00 13.17 47 TRP B C 1
ATOM 3687 O O . TRP B 1 48 ? 17.481 61.186 33.677 1.00 13.25 47 TRP B O 1
ATOM 3698 N N . LEU B 1 49 ? 19.543 61.933 34.179 1.00 12.47 48 LEU B N 1
ATOM 3699 C CA . LEU B 1 49 ? 19.083 63.243 34.609 1.00 12.06 48 LEU B CA 1
ATOM 3700 C C . LEU B 1 49 ? 19.158 64.244 33.471 1.00 10.80 48 LEU B C 1
ATOM 3701 O O . LEU B 1 49 ? 20.175 64.296 32.812 1.00 11.37 48 LEU B O 1
ATOM 3706 N N . LEU B 1 50 ? 18.116 65.040 33.235 1.00 9.46 49 LEU B N 1
ATOM 3707 C CA . LEU B 1 50 ? 18.275 66.233 32.362 1.00 10.27 49 LEU B CA 1
ATOM 3708 C C . LEU B 1 50 ? 19.402 67.140 32.913 1.00 9.52 49 LEU B C 1
ATOM 3709 O O . LEU B 1 50 ? 19.844 66.948 34.046 1.00 9.36 49 LEU B O 1
ATOM 3714 N N . PRO B 1 51 ? 19.884 68.115 32.126 1.00 9.71 50 PRO B N 1
ATOM 3715 C CA . PRO B 1 51 ? 21.067 68.875 32.621 1.00 9.84 50 PRO B CA 1
ATOM 3716 C C . PRO B 1 51 ? 20.936 69.473 34.042 1.00 10.11 50 PRO B C 1
ATOM 3717 O O . PRO B 1 51 ? 19.882 69.953 34.427 1.00 10.14 50 PRO B O 1
ATOM 3721 N N . ILE B 1 52 ? 22.029 69.445 34.795 1.00 11.91 51 ILE B N 1
ATOM 3722 C CA . ILE B 1 52 ? 22.067 69.817 36.222 1.00 12.18 51 ILE B CA 1
ATOM 3723 C C . ILE B 1 52 ? 22.992 71.002 36.530 1.00 13.13 51 ILE B C 1
ATOM 3724 O O . ILE B 1 52 ? 23.373 71.215 37.694 1.00 13.17 51 ILE B O 1
ATOM 3729 N N . ASN B 1 53 ? 23.360 71.751 35.494 1.00 13.28 52 ASN B N 1
ATOM 3730 C CA . ASN B 1 53 ? 24.357 72.826 35.604 1.00 13.49 52 ASN B CA 1
ATOM 3731 C C . ASN B 1 53 ? 23.703 74.217 35.636 1.00 13.69 52 ASN B C 1
ATOM 3732 O O . ASN B 1 53 ? 22.551 74.360 35.230 1.00 12.77 52 ASN B O 1
ATOM 3737 N N . PRO B 1 54 ? 24.437 75.256 36.105 1.00 14.22 53 PRO B N 1
ATOM 3738 C CA . PRO B 1 54 ? 23.862 76.613 36.115 1.00 14.16 53 PRO B CA 1
ATOM 3739 C C . PRO B 1 54 ? 23.410 77.062 34.726 1.00 15.34 53 PRO B C 1
ATOM 3740 O O . PRO B 1 54 ? 24.058 76.741 33.724 1.00 15.80 53 PRO B O 1
ATOM 3744 N N . ILE B 1 55 ? 22.303 77.799 34.690 1.00 15.68 54 ILE B N 1
ATOM 3745 C CA . ILE B 1 55 ? 21.655 78.207 33.451 1.00 16.96 54 ILE B CA 1
ATOM 3746 C C . ILE B 1 55 ? 21.887 79.674 33.104 1.00 17.38 54 ILE B C 1
ATOM 3747 O O . ILE B 1 55 ? 21.877 80.537 33.984 1.00 16.78 54 ILE B O 1
ATOM 3752 N N . GLY B 1 56 ? 22.135 79.925 31.816 1.00 18.70 55 GLY B N 1
ATOM 3753 C CA . GLY B 1 56 ? 22.277 81.267 31.283 1.00 19.61 55 GLY B CA 1
ATOM 3754 C C . GLY B 1 56 ? 21.208 82.249 31.729 1.00 21.12 55 GLY B C 1
ATOM 3755 O O . GLY B 1 56 ? 20.030 81.888 31.919 1.00 20.54 55 GLY B O 1
ATOM 3756 N N . GLU B 1 57 ? 21.640 83.498 31.899 1.00 21.93 56 GLU B N 1
ATOM 3757 C CA . GLU B 1 57 ? 20.774 84.616 32.248 1.00 23.08 56 GLU B CA 1
ATOM 3758 C C . GLU B 1 57 ? 20.580 85.512 31.033 1.00 23.13 56 GLU B C 1
ATOM 3759 O O . GLU B 1 57 ? 19.469 85.961 30.758 1.00 23.14 56 GLU B O 1
ATOM 3765 N N . VAL B 1 58 ? 21.660 85.747 30.290 1.00 22.92 57 VAL B N 1
ATOM 3766 C CA . VAL B 1 58 ? 21.577 86.476 29.027 1.00 22.98 57 VAL B CA 1
ATOM 3767 C C . VAL B 1 58 ? 20.774 85.714 27.946 1.00 22.76 57 VAL B C 1
ATOM 3768 O O . VAL B 1 58 ? 21.061 84.535 27.649 1.00 22.86 57 VAL B O 1
ATOM 3772 N N . ASN B 1 59 ? 19.787 86.400 27.361 1.00 21.95 58 ASN B N 1
ATOM 3773 C CA . ASN B 1 59 ? 18.907 85.833 26.342 1.00 21.81 58 ASN B CA 1
ATOM 3774 C C . ASN B 1 59 ? 18.164 84.573 26.804 1.00 21.22 58 ASN B C 1
ATOM 3775 O O . ASN B 1 59 ? 17.712 83.778 25.968 1.00 20.56 58 ASN B O 1
ATOM 3780 N N . ARG B 1 60 ? 18.051 84.395 28.122 1.00 20.41 59 ARG B N 1
ATOM 3781 C CA . ARG B 1 60 ? 17.319 83.275 28.717 1.00 19.30 59 ARG B CA 1
ATOM 3782 C C . ARG B 1 60 ? 15.909 83.214 28.174 1.00 19.16 59 ARG B C 1
ATOM 3783 O O . ARG B 1 60 ? 15.294 84.247 27.972 1.00 19.15 59 ARG B O 1
ATOM 3791 N N . LYS B 1 61 ? 15.401 81.994 27.951 1.00 19.45 60 LYS B N 1
ATOM 3792 C CA . LYS B 1 61 ? 14.014 81.779 27.592 1.00 19.16 60 LYS B CA 1
ATOM 3793 C C . LYS B 1 61 ? 13.171 81.485 28.841 1.00 19.23 60 LYS B C 1
ATOM 3794 O O . LYS B 1 61 ? 13.586 80.718 29.709 1.00 18.92 60 LYS B O 1
ATOM 3800 N N . GLY B 1 62 ? 11.987 82.095 28.906 1.00 18.50 61 GLY B N 1
ATOM 3801 C CA . GLY B 1 62 ? 11.098 82.021 30.072 1.00 18.28 61 GLY B CA 1
ATOM 3802 C C . GLY B 1 62 ? 11.753 82.498 31.363 1.00 18.01 61 GLY B C 1
ATOM 3803 O O . GLY B 1 62 ? 12.731 83.257 31.352 1.00 18.07 61 GLY B O 1
ATOM 3804 N N . THR B 1 63 ? 11.249 81.989 32.478 1.00 17.59 62 THR B N 1
ATOM 3805 C CA . THR B 1 63 ? 11.646 82.485 33.798 1.00 17.14 62 THR B CA 1
ATOM 3806 C C . THR B 1 63 ? 12.893 81.815 34.345 1.00 15.96 62 THR B C 1
ATOM 3807 O O . THR B 1 63 ? 13.823 82.497 34.815 1.00 16.44 62 THR B O 1
ATOM 3811 N N . LEU B 1 64 ? 12.932 80.488 34.271 1.00 14.80 63 LEU B N 1
ATOM 3812 C CA . LEU B 1 64 ? 14.074 79.742 34.802 1.00 13.58 63 LEU B CA 1
ATOM 3813 C C . LEU B 1 64 ? 15.099 79.373 33.731 1.00 13.03 63 LEU B C 1
ATOM 3814 O O . LEU B 1 64 ? 16.220 79.060 34.045 1.00 11.30 63 LEU B O 1
ATOM 3819 N N . GLY B 1 65 ? 14.729 79.453 32.464 1.00 12.54 64 GLY B N 1
ATOM 3820 C CA . GLY B 1 65 ? 15.667 79.049 31.431 1.00 12.84 64 GLY B CA 1
ATOM 3821 C C . GLY B 1 65 ? 15.642 77.545 31.192 1.00 13.37 64 GLY B C 1
ATOM 3822 O O . GLY B 1 65 ? 15.309 76.741 32.066 1.00 13.59 64 GLY B O 1
ATOM 3823 N N . SER B 1 66 ? 15.972 77.165 29.974 1.00 13.43 65 SER B N 1
ATOM 3824 C CA . SER B 1 66 ? 16.093 75.780 29.632 1.00 13.78 65 SER B CA 1
ATOM 3825 C C . SER B 1 66 ? 17.398 75.221 30.235 1.00 13.20 65 SER B C 1
ATOM 3826 O O . SER B 1 66 ? 18.428 75.888 30.239 1.00 14.07 65 SER B O 1
ATOM 3829 N N . PRO B 1 67 ? 17.343 73.996 30.760 1.00 13.62 66 PRO B N 1
ATOM 3830 C CA . PRO B 1 67 ? 18.526 73.321 31.296 1.00 13.46 66 PRO B CA 1
ATOM 3831 C C . PRO B 1 67 ? 19.626 73.167 30.245 1.00 12.87 66 PRO B C 1
ATOM 3832 O O . PRO B 1 67 ? 20.772 72.933 30.598 1.00 12.77 66 PRO B O 1
ATOM 3836 N N . TYR B 1 68 ? 19.249 73.257 28.968 1.00 13.13 67 TYR B N 1
ATOM 3837 C CA . TYR B 1 68 ? 20.168 73.096 27.827 1.00 12.86 67 TYR B CA 1
ATOM 3838 C C . TYR B 1 68 ? 20.887 74.389 27.449 1.00 13.45 67 TYR B C 1
ATOM 3839 O O . TYR B 1 68 ? 21.674 74.416 26.477 1.00 13.62 67 TYR B O 1
ATOM 3848 N N . ALA B 1 69 ? 20.622 75.458 28.199 1.00 13.87 68 ALA B N 1
ATOM 3849 C CA . ALA B 1 69 ? 21.369 76.723 28.003 1.00 14.02 68 ALA B CA 1
ATOM 3850 C C . ALA B 1 69 ? 22.297 76.933 29.172 1.00 14.36 68 ALA B C 1
ATOM 3851 O O . ALA B 1 69 ? 21.955 77.633 30.148 1.00 14.42 68 ALA B O 1
ATOM 3853 N N . ILE B 1 70 ? 23.473 76.313 29.067 1.00 13.89 69 ILE B N 1
ATOM 3854 C CA . ILE B 1 70 ? 24.364 76.128 30.192 1.00 14.87 69 ILE B CA 1
ATOM 3855 C C . ILE B 1 70 ? 25.424 77.235 30.318 1.00 16.63 69 ILE B C 1
ATOM 3856 O O . ILE B 1 70 ? 26.248 77.485 29.376 1.00 16.32 69 ILE B O 1
ATOM 3861 N N . LYS B 1 71 ? 25.402 77.868 31.495 1.00 16.40 70 LYS B N 1
ATOM 3862 C CA . LYS B 1 71 ? 26.373 78.894 31.853 1.00 17.99 70 LYS B CA 1
ATOM 3863 C C . LYS B 1 71 ? 27.740 78.322 32.307 1.00 18.11 70 LYS B C 1
ATOM 3864 O O . LYS B 1 71 ? 28.764 78.988 32.145 1.00 18.20 70 LYS B O 1
ATOM 3870 N N . ASP B 1 72 ? 27.763 77.101 32.859 1.00 17.90 71 ASP B N 1
ATOM 3871 C CA . ASP B 1 72 ? 28.994 76.516 33.397 1.00 18.26 71 ASP B CA 1
ATOM 3872 C C . ASP B 1 72 ? 28.901 75.000 33.454 1.00 18.21 71 ASP B C 1
ATOM 3873 O O . ASP B 1 72 ? 28.189 74.433 34.305 1.00 17.76 71 ASP B O 1
ATOM 3878 N N . TYR B 1 73 ? 29.621 74.340 32.545 1.00 17.69 72 TYR B N 1
ATOM 3879 C CA . TYR B 1 73 ? 29.579 72.878 32.425 1.00 17.03 72 TYR B CA 1
ATOM 3880 C C . TYR B 1 73 ? 30.078 72.170 33.690 1.00 16.74 72 TYR B C 1
ATOM 3881 O O . TYR B 1 73 ? 29.870 70.955 33.874 1.00 16.76 72 TYR B O 1
ATOM 3890 N N . ARG B 1 74 ? 30.741 72.921 34.562 1.00 16.43 73 ARG B N 1
ATOM 3891 C CA . ARG B 1 74 ? 31.442 72.304 35.681 1.00 16.20 73 ARG B CA 1
ATOM 3892 C C . ARG B 1 74 ? 30.830 72.576 37.048 1.00 15.78 73 ARG B C 1
ATOM 3893 O O . ARG B 1 74 ? 31.352 72.109 38.074 1.00 14.85 73 ARG B O 1
ATOM 3901 N N . GLY B 1 75 ? 29.723 73.318 37.048 1.00 16.15 74 GLY B N 1
ATOM 3902 C CA . GLY B 1 75 ? 29.019 73.692 38.276 1.00 16.33 74 GLY B CA 1
ATOM 3903 C C . GLY B 1 75 ? 27.627 73.085 38.406 1.00 17.33 74 GLY B C 1
ATOM 3904 O O . GLY B 1 75 ? 27.100 72.448 37.469 1.00 16.46 74 GLY B O 1
ATOM 3905 N N . ILE B 1 76 ? 27.044 73.279 39.587 1.00 16.67 75 ILE B N 1
ATOM 3906 C CA . ILE B 1 76 ? 25.737 72.730 39.937 1.00 16.68 75 ILE B CA 1
ATOM 3907 C C . ILE B 1 76 ? 24.719 73.852 39.876 1.00 16.51 75 ILE B C 1
ATOM 3908 O O . ILE B 1 76 ? 24.920 74.911 40.470 1.00 16.46 75 ILE B O 1
ATOM 3913 N N . ASN B 1 77 ? 23.648 73.625 39.131 1.00 16.54 76 ASN B N 1
ATOM 3914 C CA . ASN B 1 77 ? 22.501 74.509 39.152 1.00 16.44 76 ASN B CA 1
ATOM 3915 C C . ASN B 1 77 ? 22.000 74.704 40.598 1.00 16.17 76 ASN B C 1
ATOM 3916 O O . ASN B 1 77 ? 21.536 73.729 41.213 1.00 16.34 76 ASN B O 1
ATOM 3921 N N . PRO B 1 78 ? 22.118 75.947 41.156 1.00 15.88 77 PRO B N 1
ATOM 3922 C CA . PRO B 1 78 ? 21.702 76.188 42.532 1.00 15.24 77 PRO B CA 1
ATOM 3923 C C . PRO B 1 78 ? 20.223 75.830 42.758 1.00 14.75 77 PRO B C 1
ATOM 3924 O O . PRO B 1 78 ? 19.845 75.546 43.904 1.00 15.02 77 PRO B O 1
ATOM 3928 N N . GLU B 1 79 ? 19.422 75.839 41.681 1.00 13.78 78 GLU B N 1
ATOM 3929 C CA . GLU B 1 79 ? 18.037 75.376 41.691 1.00 13.64 78 GLU B CA 1
ATOM 3930 C C . GLU B 1 79 ? 17.906 73.988 42.314 1.00 13.28 78 GLU B C 1
ATOM 3931 O O . GLU B 1 79 ? 16.895 73.662 42.965 1.00 11.68 78 GLU B O 1
ATOM 3937 N N . TYR B 1 80 ? 18.909 73.158 42.041 1.00 12.59 79 TYR B N 1
ATOM 3938 C CA . TYR B 1 80 ? 18.899 71.742 42.442 1.00 13.12 79 TYR B CA 1
ATOM 3939 C C . TYR B 1 80 ? 19.564 71.511 43.794 1.00 13.65 79 TYR B C 1
ATOM 3940 O O . TYR B 1 80 ? 19.401 70.445 44.407 1.00 14.70 79 TYR B O 1
ATOM 3949 N N . GLY B 1 81 ? 20.317 72.505 44.246 1.00 14.24 80 GLY B N 1
ATOM 3950 C CA . GLY B 1 81 ? 20.993 72.432 45.537 1.00 15.06 80 GLY B CA 1
ATOM 3951 C C . GLY B 1 81 ? 22.485 72.641 45.382 1.00 16.09 80 GLY B C 1
ATOM 3952 O O . GLY B 1 81 ? 22.907 73.561 44.680 1.00 16.23 80 GLY B O 1
ATOM 3953 N N . THR B 1 82 ? 23.267 71.764 46.025 1.00 16.35 81 THR B N 1
ATOM 3954 C CA . THR B 1 82 ? 24.731 71.824 46.043 1.00 17.19 81 THR B CA 1
ATOM 3955 C C . THR B 1 82 ? 25.364 70.564 45.446 1.00 16.51 81 THR B C 1
ATOM 3956 O O . THR B 1 82 ? 24.659 69.611 45.106 1.00 16.92 81 THR B O 1
ATOM 3960 N N . LEU B 1 83 ? 26.694 70.571 45.319 1.00 16.86 82 LEU B N 1
ATOM 3961 C CA . LEU B 1 83 ? 27.471 69.381 44.932 1.00 16.56 82 LEU B CA 1
ATOM 3962 C C . LEU B 1 83 ? 27.311 68.257 45.931 1.00 16.46 82 LEU B C 1
ATOM 3963 O O . LEU B 1 83 ? 27.259 67.088 45.543 1.00 16.86 82 LEU B O 1
ATOM 3968 N N . ALA B 1 84 ? 27.283 68.587 47.227 1.00 15.97 83 ALA B N 1
ATOM 3969 C CA . ALA B 1 84 ? 27.045 67.571 48.239 1.00 15.53 83 ALA B CA 1
ATOM 3970 C C . ALA B 1 84 ? 25.698 66.886 47.989 1.00 15.69 83 ALA B C 1
ATOM 3971 O O . ALA B 1 84 ? 25.599 65.687 48.147 1.00 16.65 83 ALA B O 1
ATOM 3973 N N . ASP B 1 85 ? 24.659 67.651 47.646 1.00 15.01 84 ASP B N 1
ATOM 3974 C CA . ASP B 1 85 ? 23.330 67.090 47.363 1.00 15.29 84 ASP B CA 1
ATOM 3975 C C . ASP B 1 85 ? 23.341 66.162 46.151 1.00 15.19 84 ASP B C 1
ATOM 3976 O O . ASP B 1 85 ? 22.721 65.110 46.177 1.00 14.96 84 ASP B O 1
ATOM 3981 N N . PHE B 1 86 ? 24.064 66.561 45.103 1.00 14.98 85 PHE B N 1
ATOM 3982 C CA . PHE B 1 86 ? 24.268 65.710 43.936 1.00 15.64 85 PHE B CA 1
ATOM 3983 C C . PHE B 1 86 ? 24.974 64.418 44.316 1.00 16.18 85 PHE B C 1
ATOM 3984 O O . PHE B 1 86 ? 24.532 63.325 43.952 1.00 15.99 85 PHE B O 1
ATOM 3992 N N . LYS B 1 87 ? 26.060 64.534 45.074 1.00 17.49 86 LYS B N 1
ATOM 3993 C CA . LYS B 1 87 ? 26.786 63.345 45.526 1.00 18.72 86 LYS B CA 1
ATOM 3994 C C . LYS B 1 87 ? 25.874 62.405 46.344 1.00 19.02 86 LYS B C 1
ATOM 3995 O O . LYS B 1 87 ? 25.979 61.178 46.248 1.00 19.28 86 LYS B O 1
ATOM 4001 N N . ALA B 1 88 ? 24.937 62.974 47.099 1.00 18.57 87 ALA B N 1
ATOM 4002 C CA . ALA B 1 88 ? 24.036 62.159 47.891 1.00 18.15 87 ALA B CA 1
ATOM 4003 C C . ALA B 1 88 ? 23.085 61.398 46.956 1.00 18.20 87 ALA B C 1
ATOM 4004 O O . ALA B 1 88 ? 22.722 60.236 47.220 1.00 18.44 87 ALA B O 1
ATOM 4006 N N . LEU B 1 89 ? 22.695 62.047 45.858 1.00 17.24 88 LEU B N 1
ATOM 4007 C CA . LEU B 1 89 ? 21.845 61.391 44.857 1.00 16.26 88 LEU B CA 1
ATOM 4008 C C . LEU B 1 89 ? 22.594 60.222 44.173 1.00 16.62 88 LEU B C 1
ATOM 4009 O O . LEU B 1 89 ? 22.056 59.094 44.077 1.00 16.85 88 LEU B O 1
ATOM 4014 N N . THR B 1 90 ? 23.819 60.486 43.712 1.00 15.90 89 THR B N 1
ATOM 4015 C CA . THR B 1 90 ? 24.597 59.449 43.020 1.00 16.35 89 THR B CA 1
ATOM 4016 C C . THR B 1 90 ? 25.007 58.286 43.937 1.00 16.96 89 THR B C 1
ATOM 4017 O O . THR B 1 90 ? 24.879 57.119 43.546 1.00 17.35 89 THR B O 1
ATOM 4021 N N . ASP B 1 91 ? 25.480 58.599 45.154 1.00 17.12 90 ASP B N 1
ATOM 4022 C CA . ASP B 1 91 ? 25.674 57.581 46.206 1.00 17.29 90 ASP B CA 1
ATOM 4023 C C . ASP B 1 91 ? 24.458 56.712 46.454 1.00 17.13 90 ASP B C 1
ATOM 4024 O O . ASP B 1 91 ? 24.575 55.483 46.520 1.00 17.71 90 ASP B O 1
ATOM 4029 N N . ARG B 1 92 ? 23.288 57.326 46.596 1.00 16.99 91 ARG B N 1
ATOM 4030 C CA . ARG B 1 92 ? 22.083 56.542 46.844 1.00 17.37 91 ARG B CA 1
ATOM 4031 C C . ARG B 1 92 ? 21.715 55.682 45.629 1.00 17.07 91 ARG B C 1
ATOM 4032 O O . ARG B 1 92 ? 21.366 54.493 45.769 1.00 16.60 91 ARG B O 1
ATOM 4040 N N . ALA B 1 93 ? 21.826 56.274 44.439 1.00 16.66 92 ALA B N 1
ATOM 4041 C CA . ALA B 1 93 ? 21.536 55.548 43.210 1.00 16.80 92 ALA B CA 1
ATOM 4042 C C . ALA B 1 93 ? 22.456 54.315 43.124 1.00 16.32 92 ALA B C 1
ATOM 4043 O O . ALA B 1 93 ? 21.995 53.205 42.884 1.00 16.33 92 ALA B O 1
ATOM 4045 N N . HIS B 1 94 ? 23.749 54.515 43.382 1.00 17.09 93 HIS B N 1
ATOM 4046 C CA . HIS B 1 94 ? 24.715 53.415 43.388 1.00 16.96 93 HIS B CA 1
ATOM 4047 C C . HIS B 1 94 ? 24.455 52.357 44.456 1.00 17.28 93 HIS B C 1
ATOM 4048 O O . HIS B 1 94 ? 24.675 51.166 44.220 1.00 17.72 93 HIS B O 1
ATOM 4055 N N . GLU B 1 95 ? 23.988 52.780 45.627 1.00 17.34 94 GLU B N 1
ATOM 4056 C CA . GLU B 1 95 ? 23.708 51.827 46.717 1.00 16.87 94 GLU B CA 1
ATOM 4057 C C . GLU B 1 95 ? 22.558 50.924 46.320 1.00 16.78 94 GLU B C 1
ATOM 4058 O O . GLU B 1 95 ? 22.564 49.706 46.591 1.00 15.75 94 GLU B O 1
ATOM 4060 N N . LEU B 1 96 ? 21.596 51.529 45.624 1.00 16.56 95 LEU B N 1
ATOM 4061 C CA . LEU B 1 96 ? 20.459 50.813 45.025 1.00 17.18 95 LEU B CA 1
ATOM 4062 C C . LEU B 1 96 ? 20.785 49.996 43.772 1.00 17.21 95 LEU B C 1
ATOM 4063 O O . LEU B 1 96 ? 19.955 49.211 43.319 1.00 18.75 95 LEU B O 1
ATOM 4068 N N . GLY B 1 97 ? 21.967 50.185 43.195 1.00 16.39 96 GLY B N 1
ATOM 4069 C CA . GLY B 1 97 ? 22.383 49.335 42.076 1.00 15.36 96 GLY B CA 1
ATOM 4070 C C . GLY B 1 97 ? 21.989 49.893 40.729 1.00 14.51 96 GLY B C 1
ATOM 4071 O O . GLY B 1 97 ? 21.902 49.147 39.772 1.00 16.31 96 GLY B O 1
ATOM 4072 N N . MET B 1 98 ? 21.744 51.196 40.648 1.00 13.60 97 MET B N 1
ATOM 4073 C CA . MET B 1 98 ? 21.411 51.849 39.377 1.00 12.49 97 MET B CA 1
ATOM 4074 C C . MET B 1 98 ? 22.640 52.597 38.904 1.00 13.61 97 MET B C 1
ATOM 4075 O O . MET B 1 98 ? 23.517 52.919 39.707 1.00 15.02 97 MET B O 1
ATOM 4080 N N . LYS B 1 99 ? 22.725 52.834 37.597 1.00 13.68 98 LYS B N 1
ATOM 4081 C CA . LYS B 1 99 ? 23.732 53.738 37.031 1.00 13.18 98 LYS B CA 1
ATOM 4082 C C . LYS B 1 99 ? 23.128 55.122 36.843 1.00 13.08 98 LYS B C 1
ATOM 4083 O O . LYS B 1 99 ? 21.942 55.251 36.631 1.00 12.55 98 LYS B O 1
ATOM 4089 N N . VAL B 1 100 ? 23.951 56.153 36.939 1.00 12.65 99 VAL B N 1
ATOM 4090 C CA . VAL B 1 100 ? 23.495 57.503 36.752 1.00 12.57 99 VAL B CA 1
ATOM 4091 C C . VAL B 1 100 ? 24.076 58.046 35.441 1.00 12.29 99 VAL B C 1
ATOM 4092 O O . VAL B 1 100 ? 25.283 57.895 35.161 1.00 12.98 99 VAL B O 1
ATOM 4096 N N . MET B 1 101 ? 23.212 58.657 34.644 1.00 11.49 100 MET B N 1
ATOM 4097 C CA . MET B 1 101 ? 23.580 59.211 33.359 1.00 10.68 100 MET B CA 1
ATOM 4098 C C . MET B 1 101 ? 23.255 60.690 33.356 1.00 11.67 100 MET B C 1
ATOM 4099 O O . MET B 1 101 ? 22.125 61.082 33.655 1.00 12.51 100 MET B O 1
ATOM 4104 N N . LEU B 1 102 ? 24.260 61.502 33.035 1.00 11.83 101 LEU B N 1
ATOM 4105 C CA . LEU B 1 102 ? 24.098 62.949 32.883 1.00 12.53 101 LEU B CA 1
ATOM 4106 C C . LEU B 1 102 ? 23.952 63.437 31.450 1.00 12.66 101 LEU B C 1
ATOM 4107 O O . LEU B 1 102 ? 24.532 62.869 30.521 1.00 13.10 101 LEU B O 1
ATOM 4112 N N . ASP B 1 103 ? 23.199 64.527 31.296 1.00 12.76 102 ASP B N 1
ATOM 4113 C CA . ASP B 1 103 ? 22.991 65.162 30.005 1.00 13.49 102 ASP B CA 1
ATOM 4114 C C . ASP B 1 103 ? 24.134 66.123 29.659 1.00 13.31 102 ASP B C 1
ATOM 4115 O O . ASP B 1 103 ? 24.359 67.107 30.376 1.00 12.37 102 ASP B O 1
ATOM 4120 N N . ILE B 1 104 ? 24.787 65.856 28.527 1.00 13.35 103 ILE B N 1
ATOM 4121 C CA . ILE B 1 104 ? 25.932 66.628 28.048 1.00 13.09 103 ILE B CA 1
ATOM 4122 C C . ILE B 1 104 ? 25.512 67.455 26.845 1.00 13.53 103 ILE B C 1
ATOM 4123 O O . ILE B 1 104 ? 25.025 66.909 25.810 1.00 11.95 103 ILE B O 1
ATOM 4128 N N . VAL B 1 105 ? 25.702 68.776 26.967 1.00 13.01 104 VAL B N 1
ATOM 4129 C CA . VAL B 1 105 ? 25.182 69.710 25.980 1.00 14.13 104 VAL B CA 1
ATOM 4130 C C . VAL B 1 105 ? 26.331 70.450 25.291 1.00 15.41 104 VAL B C 1
ATOM 4131 O O . VAL B 1 105 ? 26.612 71.628 25.583 1.00 15.61 104 VAL B O 1
ATOM 4135 N N . TYR B 1 106 ? 26.987 69.756 24.360 1.00 15.80 105 TYR B N 1
ATOM 4136 C CA . TYR B 1 106 ? 28.294 70.192 23.849 1.00 15.31 105 TYR B CA 1
ATOM 4137 C C . TYR B 1 106 ? 28.300 70.980 22.521 1.00 15.34 105 TYR B C 1
ATOM 4138 O O . TYR B 1 106 ? 29.362 71.401 22.047 1.00 15.42 105 TYR B O 1
ATOM 4147 N N . ASN B 1 107 ? 27.120 71.203 21.941 1.00 14.75 106 ASN B N 1
ATOM 4148 C CA . ASN B 1 107 ? 26.987 71.996 20.715 1.00 14.48 106 ASN B CA 1
ATOM 4149 C C . ASN B 1 107 ? 27.128 73.498 20.984 1.00 14.69 106 ASN B C 1
ATOM 4150 O O . ASN B 1 107 ? 27.551 74.280 20.113 1.00 13.96 106 ASN B O 1
ATOM 4155 N N . HIS B 1 108 ? 26.758 73.891 22.196 1.00 14.72 107 HIS B N 1
ATOM 4156 C CA . HIS B 1 108 ? 26.578 75.294 22.499 1.00 15.25 107 HIS B CA 1
ATOM 4157 C C . HIS B 1 108 ? 26.553 75.520 23.991 1.00 15.29 107 HIS B C 1
ATOM 4158 O O . HIS B 1 108 ? 26.377 74.576 24.771 1.00 15.43 107 HIS B O 1
ATOM 4165 N N . THR B 1 109 ? 26.746 76.785 24.359 1.00 16.14 108 THR B N 1
ATOM 4166 C CA . THR B 1 109 ? 26.687 77.272 25.721 1.00 16.88 108 THR B CA 1
ATOM 4167 C C . THR B 1 109 ? 25.749 78.471 25.719 1.00 16.49 108 THR B C 1
ATOM 4168 O O . THR B 1 109 ? 25.353 78.954 24.672 1.00 16.61 108 THR B O 1
ATOM 4172 N N . SER B 1 110 ? 25.390 78.961 26.898 1.00 17.05 109 SER B N 1
ATOM 4173 C CA . SER B 1 110 ? 24.683 80.247 26.977 1.00 16.80 109 SER B CA 1
ATOM 4174 C C . SER B 1 110 ? 25.646 81.366 26.530 1.00 17.72 109 SER B C 1
ATOM 4175 O O . SER B 1 110 ? 26.871 81.178 26.587 1.00 15.81 109 SER B O 1
ATOM 4178 N N . PRO B 1 111 ? 25.104 82.545 26.151 1.00 18.14 110 PRO B N 1
ATOM 4179 C CA . PRO B 1 111 ? 25.979 83.622 25.694 1.00 19.49 110 PRO B CA 1
ATOM 4180 C C . PRO B 1 111 ? 26.915 84.115 26.803 1.00 20.86 110 PRO B C 1
ATOM 4181 O O . PRO B 1 111 ? 27.999 84.632 26.500 1.00 21.16 110 PRO B O 1
ATOM 4185 N N . ASP B 1 112 ? 26.513 83.917 28.065 1.00 21.53 111 ASP B N 1
ATOM 4186 C CA . ASP B 1 112 ? 27.257 84.405 29.233 1.00 21.41 111 ASP B CA 1
ATOM 4187 C C . ASP B 1 112 ? 28.014 83.323 29.988 1.00 21.59 111 ASP B C 1
ATOM 4188 O O . ASP B 1 112 ? 28.437 83.522 31.141 1.00 21.69 111 ASP B O 1
ATOM 4193 N N . SER B 1 113 ? 28.202 82.185 29.329 1.00 20.84 112 SER B N 1
ATOM 4194 C CA . SER B 1 113 ? 28.853 81.039 29.935 1.00 20.64 112 SER B CA 1
ATOM 4195 C C . SER B 1 113 ? 30.316 81.321 30.223 1.00 20.73 112 SER B C 1
ATOM 4196 O O . SER B 1 113 ? 30.888 82.242 29.660 1.00 20.59 112 SER B O 1
ATOM 4199 N N . VAL B 1 114 ? 30.914 80.486 31.069 1.00 21.24 113 VAL B N 1
ATOM 4200 C CA . VAL B 1 114 ? 32.326 80.582 31.411 1.00 21.73 113 VAL B CA 1
ATOM 4201 C C . VAL B 1 114 ? 33.212 80.602 30.145 1.00 22.32 113 VAL B C 1
ATOM 4202 O O . VAL B 1 114 ? 34.076 81.487 29.997 1.00 21.98 113 VAL B O 1
ATOM 4206 N N . LEU B 1 115 ? 32.961 79.660 29.230 1.00 21.82 114 LEU B N 1
ATOM 4207 C CA . LEU B 1 115 ? 33.632 79.621 27.926 1.00 22.17 114 LEU B CA 1
ATOM 4208 C C . LEU B 1 115 ? 33.431 80.863 27.057 1.00 22.62 114 LEU B C 1
ATOM 4209 O O . LEU B 1 115 ? 34.366 81.311 26.396 1.00 23.20 114 LEU B O 1
ATOM 4214 N N . ALA B 1 116 ? 32.220 81.411 27.040 1.00 22.62 115 ALA B N 1
ATOM 4215 C CA . ALA B 1 116 ? 31.937 82.586 26.221 1.00 23.90 115 ALA B CA 1
ATOM 4216 C C . ALA B 1 116 ? 32.724 83.805 26.710 1.00 25.06 115 ALA B C 1
ATOM 4217 O O . ALA B 1 116 ? 33.067 84.695 25.926 1.00 24.98 115 ALA B O 1
ATOM 4219 N N . THR B 1 117 ? 33.017 83.832 28.009 1.00 26.19 116 THR B N 1
ATOM 4220 C CA . THR B 1 117 ? 33.677 84.989 28.581 1.00 27.83 116 THR B CA 1
ATOM 4221 C C . THR B 1 117 ? 35.211 84.824 28.609 1.00 27.86 116 THR B C 1
ATOM 4222 O O . THR B 1 117 ? 35.937 85.766 28.339 1.00 28.33 116 THR B O 1
ATOM 4226 N N . GLU B 1 118 ? 35.680 83.606 28.844 1.00 28.13 117 GLU B N 1
ATOM 4227 C CA . GLU B 1 118 ? 37.096 83.333 29.006 1.00 28.82 117 GLU B CA 1
ATOM 4228 C C . GLU B 1 118 ? 37.779 82.804 27.728 1.00 28.77 117 GLU B C 1
ATOM 4229 O O . GLU B 1 118 ? 39.009 82.858 27.610 1.00 28.62 117 GLU B O 1
ATOM 4235 N N . HIS B 1 119 ? 36.981 82.292 26.787 1.00 28.13 118 HIS B N 1
ATOM 4236 C CA . HIS B 1 119 ? 37.507 81.672 25.573 1.00 27.83 118 HIS B CA 1
ATOM 4237 C C . HIS B 1 119 ? 36.580 81.928 24.402 1.00 27.13 118 HIS B C 1
ATOM 4238 O O . HIS B 1 119 ? 36.144 80.974 23.762 1.00 27.54 118 HIS B O 1
ATOM 4245 N N . PRO B 1 120 ? 36.286 83.206 24.094 1.00 26.50 119 PRO B N 1
ATOM 4246 C CA . PRO B 1 120 ? 35.342 83.458 23.022 1.00 26.45 119 PRO B CA 1
ATOM 4247 C C . PRO B 1 120 ? 35.914 83.067 21.658 1.00 26.49 119 PRO B C 1
ATOM 4248 O O . PRO B 1 120 ? 35.199 83.121 20.654 1.00 27.05 119 PRO B O 1
ATOM 4252 N N . GLU B 1 121 ? 37.187 82.684 21.624 1.00 25.90 120 GLU B N 1
ATOM 4253 C CA . GLU B 1 121 ? 37.811 82.238 20.386 1.00 26.09 120 GLU B CA 1
ATOM 4254 C C . GLU B 1 121 ? 37.254 80.875 19.957 1.00 25.44 120 GLU B C 1
ATOM 4255 O O . GLU B 1 121 ? 37.164 80.580 18.758 1.00 25.61 120 GLU B O 1
ATOM 4261 N N . TRP B 1 122 ? 36.830 80.077 20.939 1.00 24.54 121 TRP B N 1
ATOM 4262 C CA . TRP B 1 122 ? 36.290 78.728 20.691 1.00 23.01 121 TRP B CA 1
ATOM 4263 C C . TRP B 1 122 ? 34.867 78.694 20.116 1.00 22.24 121 TRP B C 1
ATOM 4264 O O . TRP B 1 122 ? 34.312 77.627 19.863 1.00 21.65 121 TRP B O 1
ATOM 4275 N N . PHE B 1 123 ? 34.310 79.868 19.861 1.00 21.41 122 PHE B N 1
ATOM 4276 C CA . PHE B 1 123 ? 32.981 80.000 19.288 1.00 21.57 122 PHE B CA 1
ATOM 4277 C C . PHE B 1 123 ? 33.017 80.458 17.827 1.00 22.47 122 PHE B C 1
ATOM 4278 O O . PHE B 1 123 ? 33.959 81.121 17.397 1.00 23.12 122 PHE B O 1
ATOM 4286 N N . TYR B 1 124 ? 31.991 80.092 17.070 1.00 22.75 123 TYR B N 1
ATOM 4287 C CA . TYR B 1 124 ? 31.721 80.698 15.778 1.00 23.48 123 TYR B CA 1
ATOM 4288 C C . TYR B 1 124 ? 31.255 82.163 15.965 1.00 24.70 123 TYR B C 1
ATOM 4289 O O . TYR B 1 124 ? 30.624 82.496 16.982 1.00 24.64 123 TYR B O 1
ATOM 4298 N N . HIS B 1 125 ? 31.539 83.026 14.983 1.00 25.12 124 HIS B N 1
ATOM 4299 C CA . HIS B 1 125 ? 31.032 84.406 14.998 1.00 26.40 124 HIS B CA 1
ATOM 4300 C C . HIS B 1 125 ? 30.533 84.778 13.635 1.00 27.16 124 HIS B C 1
ATOM 4301 O O . HIS B 1 125 ? 31.086 84.326 12.649 1.00 27.73 124 HIS B O 1
ATOM 4308 N N . ASP B 1 126 ? 29.511 85.620 13.575 1.00 28.30 125 ASP B N 1
ATOM 4309 C CA . ASP B 1 126 ? 28.990 86.079 12.292 1.00 30.42 125 ASP B CA 1
ATOM 4310 C C . ASP B 1 126 ? 29.645 87.384 11.796 1.00 30.05 125 ASP B C 1
ATOM 4311 O O . ASP B 1 126 ? 30.664 87.808 12.345 1.00 29.93 125 ASP B O 1
ATOM 4316 N N . LEU B 1 131 ? 28.663 86.296 18.552 1.00 23.91 130 LEU B N 1
ATOM 4317 C CA . LEU B 1 131 ? 28.301 84.887 18.734 1.00 23.86 130 LEU B CA 1
ATOM 4318 C C . LEU B 1 131 ? 27.056 84.533 17.938 1.00 23.77 130 LEU B C 1
ATOM 4319 O O . LEU B 1 131 ? 26.254 85.400 17.589 1.00 23.31 130 LEU B O 1
ATOM 4324 N N . THR B 1 132 ? 26.890 83.249 17.647 1.00 24.24 131 THR B N 1
ATOM 4325 C CA . THR B 1 132 ? 25.858 82.849 16.702 1.00 24.49 131 THR B CA 1
ATOM 4326 C C . THR B 1 132 ? 25.263 81.455 16.974 1.00 25.46 131 THR B C 1
ATOM 4327 O O . THR B 1 132 ? 25.902 80.588 17.576 1.00 24.85 131 THR B O 1
ATOM 4331 N N . ASN B 1 133 ? 24.001 81.291 16.580 1.00 27.32 132 ASN B N 1
ATOM 4332 C CA . ASN B 1 133 ? 23.306 79.995 16.649 1.00 28.71 132 ASN B CA 1
ATOM 4333 C C . ASN B 1 133 ? 22.862 79.552 15.252 1.00 28.73 132 ASN B C 1
ATOM 4334 O O . ASN B 1 133 ? 22.058 80.249 14.616 1.00 29.50 132 ASN B O 1
ATOM 4339 N N . LYS B 1 134 ? 23.400 78.422 14.781 1.00 28.94 133 LYS B N 1
ATOM 4340 C CA . LYS B 1 134 ? 22.959 77.738 13.530 1.00 29.15 133 LYS B CA 1
ATOM 4341 C C . LYS B 1 134 ? 21.451 77.461 13.431 1.00 29.19 133 LYS B C 1
ATOM 4342 O O . LYS B 1 134 ? 20.885 77.514 12.340 1.00 28.85 133 LYS B O 1
ATOM 4344 N N . VAL B 1 135 ? 20.823 77.142 14.566 1.00 29.45 134 VAL B N 1
ATOM 4345 C CA . VAL B 1 135 ? 19.373 76.926 14.662 1.00 29.45 134 VAL B CA 1
ATOM 4346 C C . VAL B 1 135 ? 18.676 78.192 15.158 1.00 29.98 134 VAL B C 1
ATOM 4347 O O . VAL B 1 135 ? 18.955 78.677 16.267 1.00 30.01 134 VAL B O 1
ATOM 4351 N N . GLY B 1 136 ? 17.761 78.718 14.342 1.00 30.03 135 GLY B N 1
ATOM 4352 C CA . GLY B 1 136 ? 17.112 79.997 14.616 1.00 30.05 135 GLY B CA 1
ATOM 4353 C C . GLY B 1 136 ? 16.394 80.037 15.953 1.00 30.44 135 GLY B C 1
ATOM 4354 O O . GLY B 1 136 ? 16.576 80.985 16.737 1.00 30.79 135 GLY B O 1
ATOM 4355 N N . ASP B 1 137 ? 15.604 78.996 16.224 1.00 30.05 136 ASP B N 1
ATOM 4356 C CA . ASP B 1 137 ? 14.807 78.886 17.449 1.00 29.83 136 ASP B CA 1
ATOM 4357 C C . ASP B 1 137 ? 15.617 78.996 18.751 1.00 28.04 136 ASP B C 1
ATOM 4358 O O . ASP B 1 137 ? 15.118 79.532 19.751 1.00 27.52 136 ASP B O 1
ATOM 4363 N N . TRP B 1 138 ? 16.845 78.467 18.727 1.00 26.26 137 TRP B N 1
ATOM 4364 C CA . TRP B 1 138 ? 17.753 78.468 19.894 1.00 24.53 137 TRP B CA 1
ATOM 4365 C C . TRP B 1 138 ? 18.431 79.816 20.207 1.00 23.31 137 TRP B C 1
ATOM 4366 O O . TRP B 1 138 ? 19.661 79.897 20.313 1.00 23.20 137 TRP B O 1
ATOM 4377 N N . SER B 1 139 ? 17.616 80.855 20.397 1.00 22.21 138 SER B N 1
ATOM 4378 C CA . SER B 1 139 ? 18.089 82.218 20.748 1.00 21.52 138 SER B CA 1
ATOM 4379 C C . SER B 1 139 ? 18.792 82.337 22.107 1.00 20.84 138 SER B C 1
ATOM 4380 O O . SER B 1 139 ? 19.480 83.318 22.350 1.00 21.92 138 SER B O 1
ATOM 4383 N N . ASP B 1 140 ? 18.615 81.353 22.990 1.00 19.46 139 ASP B N 1
ATOM 4384 C CA . ASP B 1 140 ? 19.257 81.342 24.313 1.00 18.23 139 ASP B CA 1
ATOM 4385 C C . ASP B 1 140 ? 20.667 80.721 24.338 1.00 18.19 139 ASP B C 1
ATOM 4386 O O . ASP B 1 140 ? 21.351 80.691 25.390 1.00 17.93 139 ASP B O 1
ATOM 4391 N N . VAL B 1 141 ? 21.121 80.221 23.193 1.00 17.32 140 VAL B N 1
ATOM 4392 C CA . VAL B 1 141 ? 22.445 79.564 23.150 1.00 17.35 140 VAL B CA 1
ATOM 4393 C C . VAL B 1 141 ? 23.294 79.970 21.940 1.00 17.07 140 VAL B C 1
ATOM 4394 O O . VAL B 1 141 ? 22.764 80.467 20.931 1.00 17.04 140 VAL B O 1
ATOM 4398 N N . LYS B 1 142 ? 24.597 79.708 22.033 1.00 17.04 141 LYS B N 1
ATOM 4399 C CA . LYS B 1 142 ? 25.533 80.093 20.972 1.00 17.43 141 LYS B CA 1
ATOM 4400 C C . LYS B 1 142 ? 26.481 78.948 20.717 1.00 16.98 141 LYS B C 1
ATOM 4401 O O . LYS B 1 142 ? 26.895 78.307 21.661 1.00 14.89 141 LYS B O 1
ATOM 4407 N N . ASP B 1 143 ? 26.812 78.710 19.438 1.00 17.77 142 ASP B N 1
ATOM 4408 C CA . ASP B 1 143 ? 27.516 77.478 19.004 1.00 18.53 142 ASP B CA 1
ATOM 4409 C C . ASP B 1 143 ? 29.025 77.536 19.185 1.00 18.34 142 ASP B C 1
ATOM 4410 O O . ASP B 1 143 ? 29.666 78.509 18.800 1.00 17.85 142 ASP B O 1
ATOM 4415 N N . LEU B 1 144 ? 29.568 76.472 19.763 1.00 18.08 143 LEU B N 1
ATOM 4416 C CA . LEU B 1 144 ? 30.984 76.229 19.848 1.00 18.15 143 LEU B CA 1
ATOM 4417 C C . LEU B 1 144 ? 31.585 75.680 18.540 1.00 19.13 143 LEU B C 1
ATOM 4418 O O . LEU B 1 144 ? 30.938 74.902 17.822 1.00 18.87 143 LEU B O 1
ATOM 4423 N N . ASP B 1 145 ? 32.842 76.061 18.284 1.00 18.94 144 ASP B N 1
ATOM 4424 C CA . ASP B 1 145 ? 33.592 75.658 17.085 1.00 19.09 144 ASP B CA 1
ATOM 4425 C C . ASP B 1 145 ? 34.644 74.594 17.370 1.00 18.58 144 ASP B C 1
ATOM 4426 O O . ASP B 1 145 ? 35.707 74.907 17.908 1.00 19.35 144 ASP B O 1
ATOM 4431 N N . TYR B 1 146 ? 34.375 73.343 16.996 1.00 18.29 145 TYR B N 1
ATOM 4432 C CA . TYR B 1 146 ? 35.319 72.259 17.273 1.00 18.38 145 TYR B CA 1
ATOM 4433 C C . TYR B 1 146 ? 36.485 72.199 16.304 1.00 19.14 145 TYR B C 1
ATOM 4434 O O . TYR B 1 146 ? 37.375 71.350 16.455 1.00 19.29 145 TYR B O 1
ATOM 4443 N N . GLY B 1 147 ? 36.496 73.105 15.326 1.00 19.78 146 GLY B N 1
ATOM 4444 C CA . GLY B 1 147 ? 37.726 73.365 14.548 1.00 20.60 146 GLY B CA 1
ATOM 4445 C C . GLY B 1 147 ? 38.862 73.844 15.466 1.00 20.65 146 GLY B C 1
ATOM 4446 O O . GLY B 1 147 ? 40.040 73.740 15.131 1.00 20.63 146 GLY B O 1
ATOM 4447 N N . HIS B 1 148 ? 38.500 74.361 16.635 1.00 20.75 147 HIS B N 1
ATOM 4448 C CA . HIS B 1 148 ? 39.482 74.678 17.666 1.00 21.18 147 HIS B CA 1
ATOM 4449 C C . HIS B 1 148 ? 39.758 73.483 18.531 1.00 21.58 147 HIS B C 1
ATOM 4450 O O . HIS B 1 148 ? 38.969 73.152 19.426 1.00 21.53 147 HIS B O 1
ATOM 4457 N N . HIS B 1 149 ? 40.873 72.818 18.264 1.00 21.33 148 HIS B N 1
ATOM 4458 C CA . HIS B 1 149 ? 41.224 71.606 18.990 1.00 22.27 148 HIS B CA 1
ATOM 4459 C C . HIS B 1 149 ? 41.505 71.843 20.492 1.00 21.80 148 HIS B C 1
ATOM 4460 O O . HIS B 1 149 ? 41.458 70.896 21.289 1.00 21.44 148 HIS B O 1
ATOM 4467 N N . GLU B 1 150 ? 41.807 73.099 20.857 1.00 21.18 149 GLU B N 1
ATOM 4468 C CA . GLU B 1 150 ? 42.019 73.522 22.267 1.00 20.47 149 GLU B CA 1
ATOM 4469 C C . GLU B 1 150 ? 40.734 73.360 23.104 1.00 19.63 149 GLU B C 1
ATOM 4470 O O . GLU B 1 150 ? 40.775 72.870 24.226 1.00 18.73 149 GLU B O 1
ATOM 4472 N N . LEU B 1 151 ? 39.593 73.740 22.526 1.00 19.60 150 LEU B N 1
ATOM 4473 C CA . LEU B 1 151 ? 38.279 73.428 23.109 1.00 19.47 150 LEU B CA 1
ATOM 4474 C C . LEU B 1 151 ? 38.151 71.953 23.513 1.00 19.99 150 LEU B C 1
ATOM 4475 O O . LEU B 1 151 ? 37.650 71.623 24.587 1.00 19.92 150 LEU B O 1
ATOM 4480 N N . TRP B 1 152 ? 38.644 71.066 22.665 1.00 20.64 151 TRP B N 1
ATOM 4481 C CA . TRP B 1 152 ? 38.443 69.630 22.880 1.00 21.23 151 TRP B CA 1
ATOM 4482 C C . TRP B 1 152 ? 38.799 69.180 24.283 1.00 21.24 151 TRP B C 1
ATOM 4483 O O . TRP B 1 152 ? 37.993 68.526 24.948 1.00 22.27 151 TRP B O 1
ATOM 4494 N N . GLN B 1 153 ? 39.992 69.520 24.742 1.00 20.57 152 GLN B N 1
ATOM 4495 C CA . GLN B 1 153 ? 40.448 69.008 26.040 1.00 20.80 152 GLN B CA 1
ATOM 4496 C C . GLN B 1 153 ? 39.728 69.645 27.214 1.00 20.53 152 GLN B C 1
ATOM 4497 O O . GLN B 1 153 ? 39.513 68.981 28.213 1.00 21.10 152 GLN B O 1
ATOM 4503 N N . TYR B 1 154 ? 39.385 70.927 27.107 1.00 20.33 153 TYR B N 1
ATOM 4504 C CA . TYR B 1 154 ? 38.471 71.522 28.067 1.00 20.67 153 TYR B CA 1
ATOM 4505 C C . TYR B 1 154 ? 37.186 70.674 28.211 1.00 19.71 153 TYR B C 1
ATOM 4506 O O . TYR B 1 154 ? 36.820 70.294 29.318 1.00 19.18 153 TYR B O 1
ATOM 4515 N N . GLN B 1 155 ? 36.523 70.375 27.090 1.00 19.06 154 GLN B N 1
ATOM 4516 C CA . GLN B 1 155 ? 35.304 69.547 27.095 1.00 18.21 154 GLN B CA 1
ATOM 4517 C C . GLN B 1 155 ? 35.527 68.177 27.700 1.00 17.98 154 GLN B C 1
ATOM 4518 O O . GLN B 1 155 ? 34.702 67.699 28.466 1.00 18.26 154 GLN B O 1
ATOM 4524 N N . ILE B 1 156 ? 36.646 67.543 27.362 1.00 17.81 155 ILE B N 1
ATOM 4525 C CA . ILE B 1 156 ? 36.896 66.184 27.826 1.00 17.46 155 ILE B CA 1
ATOM 4526 C C . ILE B 1 156 ? 37.264 66.185 29.308 1.00 17.91 155 ILE B C 1
ATOM 4527 O O . ILE B 1 156 ? 36.849 65.276 30.030 1.00 17.25 155 ILE B O 1
ATOM 4532 N N . ASP B 1 157 ? 38.043 67.202 29.746 1.00 18.27 156 ASP B N 1
ATOM 4533 C CA . ASP B 1 157 ? 38.388 67.402 31.177 1.00 17.94 156 ASP B CA 1
ATOM 4534 C C . ASP B 1 157 ? 37.126 67.463 32.045 1.00 17.69 156 ASP B C 1
ATOM 4535 O O . ASP B 1 157 ? 37.110 66.915 33.136 1.00 18.69 156 ASP B O 1
ATOM 4540 N N . THR B 1 158 ? 36.085 68.139 31.562 1.00 17.43 157 THR B N 1
ATOM 4541 C CA . THR B 1 158 ? 34.823 68.249 32.294 1.00 17.73 157 THR B CA 1
ATOM 4542 C C . THR B 1 158 ? 34.202 66.884 32.499 1.00 17.76 157 THR B C 1
ATOM 4543 O O . THR B 1 158 ? 33.733 66.585 33.602 1.00 19.22 157 THR B O 1
ATOM 4547 N N . LEU B 1 159 ? 34.218 66.045 31.464 1.00 17.27 158 LEU B N 1
ATOM 4548 C CA . LEU B 1 159 ? 33.667 64.698 31.561 1.00 16.74 158 LEU B CA 1
ATOM 4549 C C . LEU B 1 159 ? 34.401 63.806 32.557 1.00 17.17 158 LEU B C 1
ATOM 4550 O O . LEU B 1 159 ? 33.782 63.000 33.271 1.00 17.03 158 LEU B O 1
ATOM 4555 N N . LEU B 1 160 ? 35.715 63.955 32.605 1.00 16.73 159 LEU B N 1
ATOM 4556 C CA . LEU B 1 160 ? 36.546 63.147 33.490 1.00 17.08 159 LEU B CA 1
ATOM 4557 C C . LEU B 1 160 ? 36.301 63.518 34.958 1.00 16.75 159 LEU B C 1
ATOM 4558 O O . LEU B 1 160 ? 36.371 62.655 35.833 1.00 16.76 159 LEU B O 1
ATOM 4563 N N . TYR B 1 161 ? 36.002 64.796 35.187 1.00 16.63 160 TYR B N 1
ATOM 4564 C CA . TYR B 1 161 ? 35.470 65.323 36.470 1.00 16.62 160 TYR B CA 1
ATOM 4565 C C . TYR B 1 161 ? 34.141 64.677 36.867 1.00 16.29 160 TYR B C 1
ATOM 4566 O O . TYR B 1 161 ? 34.006 64.110 37.935 1.00 16.75 160 TYR B O 1
ATOM 4575 N N . TRP B 1 162 ? 33.142 64.791 36.003 1.00 16.30 161 TRP B N 1
ATOM 4576 C CA . TRP B 1 162 ? 31.842 64.223 36.301 1.00 15.75 161 TRP B CA 1
ATOM 4577 C C . TRP B 1 162 ? 31.877 62.703 36.380 1.00 15.50 161 TRP B C 1
ATOM 4578 O O . TRP B 1 162 ? 31.147 62.129 37.159 1.00 15.99 161 TRP B O 1
ATOM 4589 N N . SER B 1 163 ? 32.747 62.042 35.624 1.00 15.45 162 SER B N 1
ATOM 4590 C CA . SER B 1 163 ? 32.840 60.582 35.726 1.00 16.39 162 SER B CA 1
ATOM 4591 C C . SER B 1 163 ? 33.277 60.055 37.108 1.00 16.79 162 SER B C 1
ATOM 4592 O O . SER B 1 163 ? 33.125 58.855 37.402 1.00 16.85 162 SER B O 1
ATOM 4595 N N . GLN B 1 164 ? 33.810 60.937 37.953 1.00 16.89 163 GLN B N 1
ATOM 4596 C CA . GLN B 1 164 ? 34.093 60.580 39.361 1.00 17.38 163 GLN B CA 1
ATOM 4597 C C . GLN B 1 164 ? 32.804 60.190 40.087 1.00 16.74 163 GLN B C 1
ATOM 4598 O O . GLN B 1 164 ? 32.825 59.455 41.068 1.00 18.10 163 GLN B O 1
ATOM 4604 N N . PHE B 1 165 ? 31.692 60.717 39.592 1.00 16.78 164 PHE B N 1
ATOM 4605 C CA . PHE B 1 165 ? 30.369 60.588 40.205 1.00 16.23 164 PHE B CA 1
ATOM 4606 C C . PHE B 1 165 ? 29.393 59.703 39.425 1.00 15.86 164 PHE B C 1
ATOM 4607 O O . PHE B 1 165 ? 28.572 59.021 40.031 1.00 15.16 164 PHE B O 1
ATOM 4615 N N . VAL B 1 166 ? 29.444 59.764 38.091 1.00 15.18 165 VAL B N 1
ATOM 4616 C CA . VAL B 1 166 ? 28.382 59.147 37.261 1.00 14.70 165 VAL B CA 1
ATOM 4617 C C . VAL B 1 166 ? 28.915 58.043 36.333 1.00 14.77 165 VAL B C 1
ATOM 4618 O O . VAL B 1 166 ? 30.137 57.831 36.257 1.00 15.20 165 VAL B O 1
ATOM 4622 N N . ASP B 1 167 ? 28.007 57.349 35.646 1.00 13.46 166 ASP B N 1
ATOM 4623 C CA . ASP B 1 167 ? 28.308 56.116 34.930 1.00 12.72 166 ASP B CA 1
ATOM 4624 C C . ASP B 1 167 ? 28.167 56.155 33.421 1.00 12.21 166 ASP B C 1
ATOM 4625 O O . ASP B 1 167 ? 28.529 55.184 32.753 1.00 11.48 166 ASP B O 1
ATOM 4630 N N . GLY B 1 168 ? 27.714 57.287 32.889 1.00 12.15 167 GLY B N 1
ATOM 4631 C CA . GLY B 1 168 ? 27.495 57.428 31.450 1.00 10.93 167 GLY B CA 1
ATOM 4632 C C . GLY B 1 168 ? 26.977 58.798 31.089 1.00 10.98 167 GLY B C 1
ATOM 4633 O O . GLY B 1 168 ? 26.669 59.593 31.969 1.00 9.54 167 GLY B O 1
ATOM 4634 N N . TYR B 1 169 ? 26.886 59.074 29.786 1.00 11.01 168 TYR B N 1
ATOM 4635 C CA . TYR B 1 169 ? 26.459 60.374 29.301 1.00 12.35 168 TYR B CA 1
ATOM 4636 C C . TYR B 1 169 ? 25.431 60.258 28.192 1.00 13.17 168 TYR B C 1
ATOM 4637 O O . TYR B 1 169 ? 25.568 59.399 27.298 1.00 13.48 168 TYR B O 1
ATOM 4646 N N . ARG B 1 170 ? 24.379 61.078 28.307 1.00 12.94 169 ARG B N 1
ATOM 4647 C CA . ARG B 1 170 ? 23.433 61.331 27.227 1.00 13.12 169 ARG B CA 1
ATOM 4648 C C . ARG B 1 170 ? 23.819 62.632 26.564 1.00 12.43 169 ARG B C 1
ATOM 4649 O O . ARG B 1 170 ? 23.885 63.660 27.235 1.00 12.14 169 ARG B O 1
ATOM 4657 N N . CYS B 1 171 ? 24.074 62.579 25.251 1.00 12.61 170 CYS B N 1
ATOM 4658 C CA . CYS B 1 171 ? 24.690 63.701 24.537 1.00 12.15 170 CYS B CA 1
ATOM 4659 C C . CYS B 1 171 ? 23.701 64.400 23.640 1.00 11.60 170 CYS B C 1
ATOM 4660 O O . CYS B 1 171 ? 23.303 63.883 22.596 1.00 11.64 170 CYS B O 1
ATOM 4663 N N . ASP B 1 172 ? 23.307 65.590 24.090 1.00 11.80 171 ASP B N 1
ATOM 4664 C CA . ASP B 1 172 ? 22.303 66.426 23.466 1.00 11.14 171 ASP B CA 1
ATOM 4665 C C . ASP B 1 172 ? 22.716 66.792 22.040 1.00 11.18 171 ASP B C 1
ATOM 4666 O O . ASP B 1 172 ? 23.859 67.174 21.813 1.00 11.79 171 ASP B O 1
ATOM 4671 N N . VAL B 1 173 ? 21.781 66.684 21.100 1.00 10.38 172 VAL B N 1
ATOM 4672 C CA . VAL B 1 173 ? 22.055 66.865 19.664 1.00 11.60 172 VAL B CA 1
ATOM 4673 C C . VAL B 1 173 ? 23.520 66.494 19.250 1.00 11.89 172 VAL B C 1
ATOM 4674 O O . VAL B 1 173 ? 24.255 67.286 18.644 1.00 11.90 172 VAL B O 1
ATOM 4678 N N . ALA B 1 174 ? 23.907 65.267 19.573 1.00 11.43 173 ALA B N 1
ATOM 4679 C CA . ALA B 1 174 ? 25.260 64.768 19.301 1.00 12.33 173 ALA B CA 1
ATOM 4680 C C . ALA B 1 174 ? 25.704 64.865 17.825 1.00 12.75 173 ALA B C 1
ATOM 4681 O O . ALA B 1 174 ? 26.880 65.149 17.585 1.00 14.15 173 ALA B O 1
ATOM 4683 N N . PRO B 1 175 ? 24.776 64.704 16.845 1.00 13.02 174 PRO B N 1
ATOM 4684 C CA . PRO B 1 175 ? 25.188 64.769 15.428 1.00 13.07 174 PRO B CA 1
ATOM 4685 C C . PRO B 1 175 ? 25.715 66.128 14.989 1.00 13.23 174 PRO B C 1
ATOM 4686 O O . PRO B 1 175 ? 26.325 66.230 13.925 1.00 12.72 174 PRO B O 1
ATOM 4690 N N . LEU B 1 176 ? 25.473 67.170 15.794 1.00 14.04 175 LEU B N 1
ATOM 4691 C CA . LEU B 1 176 ? 25.991 68.534 15.505 1.00 14.35 175 LEU B CA 1
ATOM 4692 C C . LEU B 1 176 ? 27.487 68.702 15.834 1.00 14.63 175 LEU B C 1
ATOM 4693 O O . LEU B 1 176 ? 28.136 69.648 15.375 1.00 16.24 175 LEU B O 1
ATOM 4698 N N . VAL B 1 177 ? 28.021 67.776 16.617 1.00 14.97 176 VAL B N 1
ATOM 4699 C CA . VAL B 1 177 ? 29.406 67.801 17.092 1.00 15.69 176 VAL B CA 1
ATOM 4700 C C . VAL B 1 177 ? 30.251 66.761 16.319 1.00 15.84 176 VAL B C 1
ATOM 4701 O O . VAL B 1 177 ? 29.802 65.646 16.128 1.00 15.79 176 VAL B O 1
ATOM 4705 N N . PRO B 1 178 ? 31.451 67.158 15.816 1.00 16.20 177 PRO B N 1
ATOM 4706 C CA . PRO B 1 178 ? 32.246 66.304 14.931 1.00 16.13 177 PRO B CA 1
ATOM 4707 C C . PRO B 1 178 ? 32.516 64.951 15.542 1.00 15.83 177 PRO B C 1
ATOM 4708 O O . PRO B 1 178 ? 32.762 64.857 16.736 1.00 15.24 177 PRO B O 1
ATOM 4712 N N . LEU B 1 179 ? 32.493 63.910 14.717 1.00 15.73 178 LEU B N 1
ATOM 4713 C CA . LEU B 1 179 ? 32.745 62.555 15.198 1.00 15.69 178 LEU B CA 1
ATOM 4714 C C . LEU B 1 179 ? 34.142 62.394 15.815 1.00 16.44 178 LEU B C 1
ATOM 4715 O O . LEU B 1 179 ? 34.309 61.640 16.779 1.00 16.69 178 LEU B O 1
ATOM 4720 N N . ASP B 1 180 ? 35.146 63.060 15.247 1.00 17.53 179 ASP B N 1
ATOM 4721 C CA . ASP B 1 180 ? 36.512 62.922 15.778 1.00 18.44 179 ASP B CA 1
ATOM 4722 C C . ASP B 1 180 ? 36.583 63.381 17.227 1.00 17.98 179 ASP B C 1
ATOM 4723 O O . ASP B 1 180 ? 37.262 62.760 18.061 1.00 18.77 179 ASP B O 1
ATOM 4728 N N . PHE B 1 181 ? 35.853 64.440 17.550 1.00 17.74 180 PHE B N 1
ATOM 4729 C CA . PHE B 1 181 ? 35.718 64.810 18.958 1.00 17.24 180 PHE B CA 1
ATOM 4730 C C . PHE B 1 181 ? 35.103 63.694 19.820 1.00 16.42 180 PHE B C 1
ATOM 4731 O O . PHE B 1 181 ? 35.714 63.269 20.795 1.00 16.80 180 PHE B O 1
ATOM 4739 N N . TRP B 1 182 ? 33.887 63.239 19.492 1.00 15.62 181 TRP B N 1
ATOM 4740 C CA . TRP B 1 182 ? 33.255 62.140 20.240 1.00 14.32 181 TRP B CA 1
ATOM 4741 C C . TRP B 1 182 ? 34.177 60.912 20.408 1.00 15.04 181 TRP B C 1
ATOM 4742 O O . TRP B 1 182 ? 34.153 60.226 21.448 1.00 14.66 181 TRP B O 1
ATOM 4753 N N . LEU B 1 183 ? 34.953 60.606 19.375 1.00 15.40 182 LEU B N 1
ATOM 4754 C CA . LEU B 1 183 ? 35.869 59.446 19.453 1.00 16.60 182 LEU B CA 1
ATOM 4755 C C . LEU B 1 183 ? 36.994 59.638 20.484 1.00 17.42 182 LEU B C 1
ATOM 4756 O O . LEU B 1 183 ? 37.326 58.721 21.250 1.00 17.46 182 LEU B O 1
ATOM 4761 N N . GLU B 1 184 ? 37.554 60.843 20.520 1.00 18.55 183 GLU B N 1
ATOM 4762 C CA . GLU B 1 184 ? 38.623 61.154 21.466 1.00 19.76 183 GLU B CA 1
ATOM 4763 C C . GLU B 1 184 ? 38.065 61.240 22.908 1.00 19.63 183 GLU B C 1
ATOM 4764 O O . GLU B 1 184 ? 38.677 60.736 23.862 1.00 20.65 183 GLU B O 1
ATOM 4770 N N . ALA B 1 185 ? 36.900 61.862 23.040 1.00 19.54 184 ALA B N 1
ATOM 4771 C CA . ALA B 1 185 ? 36.218 62.007 24.332 1.00 18.84 184 ALA B CA 1
ATOM 4772 C C . ALA B 1 185 ? 36.007 60.648 24.971 1.00 18.60 184 ALA B C 1
ATOM 4773 O O . ALA B 1 185 ? 36.389 60.405 26.122 1.00 17.86 184 ALA B O 1
ATOM 4775 N N . ARG B 1 186 ? 35.424 59.736 24.204 1.00 19.41 185 ARG B N 1
ATOM 4776 C CA . ARG B 1 186 ? 35.249 58.381 24.673 1.00 19.28 185 ARG B CA 1
ATOM 4777 C C . ARG B 1 186 ? 36.586 57.694 24.911 1.00 19.85 185 ARG B C 1
ATOM 4778 O O . ARG B 1 186 ? 36.729 56.957 25.879 1.00 20.11 185 ARG B O 1
ATOM 4786 N N . LYS B 1 187 ? 37.552 57.899 24.016 1.00 20.41 186 LYS B N 1
ATOM 4787 C CA . LYS B 1 187 ? 38.883 57.304 24.206 1.00 20.72 186 LYS B CA 1
ATOM 4788 C C . LYS B 1 187 ? 39.429 57.642 25.594 1.00 19.75 186 LYS B C 1
ATOM 4789 O O . LYS B 1 187 ? 39.747 56.744 26.348 1.00 20.15 186 LYS B O 1
ATOM 4795 N N . GLN B 1 188 ? 39.494 58.924 25.941 1.00 19.58 187 GLN B N 1
ATOM 4796 C CA . GLN B 1 188 ? 40.084 59.328 27.223 1.00 19.83 187 GLN B CA 1
ATOM 4797 C C . GLN B 1 188 ? 39.217 58.903 28.417 1.00 19.57 187 GLN B C 1
ATOM 4798 O O . GLN B 1 188 ? 39.714 58.290 29.377 1.00 20.47 187 GLN B O 1
ATOM 4804 N N . VAL B 1 189 ? 37.926 59.201 28.344 1.00 18.70 188 VAL B N 1
ATOM 4805 C CA . VAL B 1 189 ? 36.967 58.817 29.394 1.00 17.74 188 VAL B CA 1
ATOM 4806 C C . VAL B 1 189 ? 36.950 57.313 29.695 1.00 18.31 188 VAL B C 1
ATOM 4807 O O . VAL B 1 189 ? 37.090 56.909 30.845 1.00 18.23 188 VAL B O 1
ATOM 4811 N N . ASN B 1 190 ? 36.783 56.475 28.676 1.00 18.41 189 ASN B N 1
ATOM 4812 C CA . ASN B 1 190 ? 36.753 55.036 28.911 1.00 18.86 189 ASN B CA 1
ATOM 4813 C C . ASN B 1 190 ? 38.125 54.435 29.253 1.00 19.44 189 ASN B C 1
ATOM 4814 O O . ASN B 1 190 ? 38.197 53.350 29.816 1.00 19.49 189 ASN B O 1
ATOM 4819 N N . ALA B 1 191 ? 39.203 55.144 28.935 1.00 20.71 190 ALA B N 1
ATOM 4820 C CA . ALA B 1 191 ? 40.541 54.735 29.401 1.00 21.22 190 ALA B CA 1
ATOM 4821 C C . ALA B 1 191 ? 40.587 54.719 30.947 1.00 21.72 190 ALA B C 1
ATOM 4822 O O . ALA B 1 191 ? 41.106 53.775 31.534 1.00 22.01 190 ALA B O 1
ATOM 4824 N N . LYS B 1 192 ? 40.016 55.754 31.576 1.00 22.13 191 LYS B N 1
ATOM 4825 C CA . LYS B 1 192 ? 39.931 55.887 33.040 1.00 22.46 191 LYS B CA 1
ATOM 4826 C C . LYS B 1 192 ? 38.739 55.110 33.669 1.00 22.97 191 LYS B C 1
ATOM 4827 O O . LYS B 1 192 ? 38.854 54.486 34.756 1.00 22.92 191 LYS B O 1
ATOM 4829 N N . TYR B 1 193 ? 37.594 55.182 32.993 1.00 22.57 192 TYR B N 1
ATOM 4830 C CA . TYR B 1 193 ? 36.329 54.629 33.485 1.00 22.56 192 TYR B CA 1
ATOM 4831 C C . TYR B 1 193 ? 35.749 53.758 32.373 1.00 22.43 192 TYR B C 1
ATOM 4832 O O . TYR B 1 193 ? 34.855 54.202 31.645 1.00 21.81 192 TYR B O 1
ATOM 4841 N N . PRO B 1 194 ? 36.286 52.534 32.218 1.00 22.59 193 PRO B N 1
ATOM 4842 C CA . PRO B 1 194 ? 35.931 51.641 31.123 1.00 22.92 193 PRO B CA 1
ATOM 4843 C C . PRO B 1 194 ? 34.490 51.169 31.061 1.00 23.09 193 PRO B C 1
ATOM 4844 O O . PRO B 1 194 ? 34.082 50.568 30.047 1.00 24.30 193 PRO B O 1
ATOM 4848 N N . GLU B 1 195 ? 33.710 51.366 32.114 1.00 22.35 194 GLU B N 1
ATOM 4849 C CA . GLU B 1 195 ? 32.327 50.889 32.023 1.00 21.96 194 GLU B CA 1
ATOM 4850 C C . GLU B 1 195 ? 31.389 51.971 31.482 1.00 20.77 194 GLU B C 1
ATOM 4851 O O . GLU B 1 195 ? 30.213 51.692 31.255 1.00 21.31 194 GLU B O 1
ATOM 4853 N N . THR B 1 196 ? 31.920 53.179 31.273 1.00 19.58 195 THR B N 1
ATOM 4854 C CA . THR B 1 196 ? 31.133 54.366 30.918 1.00 18.68 195 THR B CA 1
ATOM 4855 C C . THR B 1 196 ? 30.227 54.148 29.712 1.00 17.81 195 THR B C 1
ATOM 4856 O O . THR B 1 196 ? 30.655 53.631 28.661 1.00 18.07 195 THR B O 1
ATOM 4860 N N . LEU B 1 197 ? 28.975 54.558 29.871 1.00 16.88 196 LEU B N 1
ATOM 4861 C CA . LEU B 1 197 ? 27.996 54.458 28.805 1.00 15.79 196 LEU B CA 1
ATOM 4862 C C . LEU B 1 197 ? 27.721 55.757 28.050 1.00 15.34 196 LEU B C 1
ATOM 4863 O O . LEU B 1 197 ? 27.767 56.877 28.591 1.00 14.41 196 LEU B O 1
ATOM 4868 N N . TRP B 1 198 ? 27.394 55.574 26.777 1.00 14.93 197 TRP B N 1
ATOM 4869 C CA . TRP B 1 198 ? 27.259 56.661 25.858 1.00 13.95 197 TRP B CA 1
ATOM 4870 C C . TRP B 1 198 ? 25.979 56.505 25.063 1.00 13.48 197 TRP B C 1
ATOM 4871 O O . TRP B 1 198 ? 25.838 55.545 24.293 1.00 13.83 197 TRP B O 1
ATOM 4882 N N . LEU B 1 199 ? 25.070 57.450 25.265 1.00 12.55 198 LEU B N 1
ATOM 4883 C CA . LEU B 1 199 ? 23.833 57.580 24.503 1.00 12.79 198 LEU B CA 1
ATOM 4884 C C . LEU B 1 199 ? 23.831 58.923 23.728 1.00 12.75 198 LEU B C 1
ATOM 4885 O O . LEU B 1 199 ? 24.050 59.975 24.328 1.00 13.87 198 LEU B O 1
ATOM 4890 N N . ALA B 1 200 ? 23.625 58.860 22.405 1.00 11.52 199 ALA B N 1
ATOM 4891 C CA . ALA B 1 200 ? 23.517 60.046 21.548 1.00 11.70 199 ALA B CA 1
ATOM 4892 C C . ALA B 1 200 ? 22.072 60.402 21.259 1.00 12.13 199 ALA B C 1
ATOM 4893 O O . ALA B 1 200 ? 21.324 59.551 20.794 1.00 11.88 199 ALA B O 1
ATOM 4895 N N . GLU B 1 201 ? 21.694 61.660 21.481 1.00 12.45 200 GLU B N 1
ATOM 4896 C CA . GLU B 1 201 ? 20.463 62.144 20.884 1.00 12.88 200 GLU B CA 1
ATOM 4897 C C . GLU B 1 201 ? 20.696 62.300 19.377 1.00 13.68 200 GLU B C 1
ATOM 4898 O O . GLU B 1 201 ? 21.130 63.349 18.902 1.00 14.61 200 GLU B O 1
ATOM 4904 N N . SER B 1 202 ? 20.418 61.234 18.636 1.00 13.59 201 SER B N 1
ATOM 4905 C CA . SER B 1 202 ? 20.519 61.265 17.169 1.00 13.80 201 SER B CA 1
ATOM 4906 C C . SER B 1 202 ? 19.359 62.053 16.543 1.00 14.13 201 SER B C 1
ATOM 4907 O O . SER B 1 202 ? 18.414 62.458 17.249 1.00 14.25 201 SER B O 1
ATOM 4910 N N . ALA B 1 203 ? 19.435 62.297 15.234 1.00 14.57 202 ALA B N 1
ATOM 4911 C CA . ALA B 1 203 ? 18.502 63.210 14.577 1.00 15.58 202 ALA B CA 1
ATOM 4912 C C . ALA B 1 203 ? 17.587 62.520 13.574 1.00 16.08 202 ALA B C 1
ATOM 4913 O O . ALA B 1 203 ? 17.767 61.351 13.243 1.00 17.85 202 ALA B O 1
ATOM 4915 N N . GLY B 1 204 ? 16.587 63.235 13.093 1.00 16.77 203 GLY B N 1
ATOM 4916 C CA . GLY B 1 204 ? 15.818 62.747 11.965 1.00 16.89 203 GLY B CA 1
ATOM 4917 C C . GLY B 1 204 ? 16.590 63.101 10.707 1.00 17.15 203 GLY B C 1
ATOM 4918 O O . GLY B 1 204 ? 17.440 63.992 10.728 1.00 15.99 203 GLY B O 1
ATOM 4919 N N . SER B 1 205 ? 16.264 62.421 9.604 1.00 18.63 204 SER B N 1
ATOM 4920 C CA . SER B 1 205 ? 16.904 62.682 8.307 1.00 19.14 204 SER B CA 1
ATOM 4921 C C . SER B 1 205 ? 16.660 64.125 7.906 1.00 18.95 204 SER B C 1
ATOM 4922 O O . SER B 1 205 ? 17.542 64.775 7.356 1.00 18.59 204 SER B O 1
ATOM 4925 N N . GLY B 1 206 ? 15.460 64.619 8.204 1.00 18.96 205 GLY B N 1
ATOM 4926 C CA . GLY B 1 206 ? 15.093 66.000 7.899 1.00 18.88 205 GLY B CA 1
ATOM 4927 C C . GLY B 1 206 ? 16.098 67.025 8.384 1.00 18.73 205 GLY B C 1
ATOM 4928 O O . GLY B 1 206 ? 16.517 67.907 7.628 1.00 18.83 205 GLY B O 1
ATOM 4929 N N . PHE B 1 207 ? 16.494 66.870 9.645 1.00 18.50 206 PHE B N 1
ATOM 4930 C CA . PHE B 1 207 ? 17.422 67.754 10.341 1.00 18.55 206 PHE B CA 1
ATOM 4931 C C . PHE B 1 207 ? 18.892 67.521 9.922 1.00 17.63 206 PHE B C 1
ATOM 4932 O O . PHE B 1 207 ? 19.647 68.474 9.757 1.00 17.98 206 PHE B O 1
ATOM 4940 N N . ILE B 1 208 ? 19.285 66.262 9.747 1.00 17.59 207 ILE B N 1
ATOM 4941 C CA . ILE B 1 208 ? 20.592 65.945 9.211 1.00 17.05 207 ILE B CA 1
ATOM 4942 C C . ILE B 1 208 ? 20.801 66.681 7.868 1.00 18.33 207 ILE B C 1
ATOM 4943 O O . ILE B 1 208 ? 21.845 67.291 7.656 1.00 18.51 207 ILE B O 1
ATOM 4948 N N . GLU B 1 209 ? 19.799 66.655 6.989 1.00 19.28 208 GLU B N 1
ATOM 4949 C CA . GLU B 1 209 ? 19.934 67.245 5.636 1.00 21.06 208 GLU B CA 1
ATOM 4950 C C . GLU B 1 209 ? 20.039 68.772 5.662 1.00 20.88 208 GLU B C 1
ATOM 4951 O O . GLU B 1 209 ? 20.868 69.345 4.947 1.00 21.14 208 GLU B O 1
ATOM 4957 N N . GLU B 1 210 ? 19.216 69.417 6.495 1.00 20.96 209 GLU B N 1
ATOM 4958 C CA . GLU B 1 210 ? 19.299 70.868 6.747 1.00 20.92 209 GLU B CA 1
ATOM 4959 C C . GLU B 1 210 ? 20.678 71.268 7.271 1.00 21.12 209 GLU B C 1
ATOM 4960 O O . GLU B 1 210 ? 21.278 72.248 6.811 1.00 21.18 209 GLU B O 1
ATOM 4962 N N . LEU B 1 211 ? 21.211 70.502 8.214 1.00 20.51 210 LEU B N 1
ATOM 4963 C CA . LEU B 1 211 ? 22.540 70.833 8.719 1.00 20.15 210 LEU B CA 1
ATOM 4964 C C . LEU B 1 211 ? 23.564 70.766 7.593 1.00 20.03 210 LEU B C 1
ATOM 4965 O O . LEU B 1 211 ? 24.250 71.738 7.297 1.00 19.87 210 LEU B O 1
ATOM 4970 N N . ARG B 1 212 ? 23.627 69.609 6.955 1.00 20.01 211 ARG B N 1
ATOM 4971 C CA . ARG B 1 212 ? 24.571 69.339 5.878 1.00 19.95 211 ARG B CA 1
ATOM 4972 C C . ARG B 1 212 ? 24.447 70.294 4.686 1.00 20.60 211 ARG B C 1
ATOM 4973 O O . ARG B 1 212 ? 25.457 70.696 4.109 1.00 20.83 211 ARG B O 1
ATOM 4981 N N . SER B 1 213 ? 23.221 70.661 4.328 1.00 21.08 212 SER B N 1
ATOM 4982 C CA . SER B 1 213 ? 22.995 71.489 3.150 1.00 21.99 212 SER B CA 1
ATOM 4983 C C . SER B 1 213 ? 23.549 72.917 3.352 1.00 22.39 212 SER B C 1
ATOM 4984 O O . SER B 1 213 ? 23.865 73.605 2.380 1.00 21.81 212 SER B O 1
ATOM 4987 N N . GLN B 1 214 ? 23.701 73.332 4.610 1.00 22.50 213 GLN B N 1
ATOM 4988 C CA . GLN B 1 214 ? 24.270 74.649 4.922 1.00 23.02 213 GLN B CA 1
ATOM 4989 C C . GLN B 1 214 ? 25.726 74.528 5.319 1.00 22.70 213 GLN B C 1
ATOM 4990 O O . GLN B 1 214 ? 26.319 75.499 5.798 1.00 23.00 213 GLN B O 1
ATOM 4996 N N . GLY B 1 215 ? 26.303 73.340 5.127 1.00 21.99 214 GLY B N 1
ATOM 4997 C CA . GLY B 1 215 ? 27.712 73.116 5.417 1.00 22.03 214 GLY B CA 1
ATOM 4998 C C . GLY B 1 215 ? 27.980 72.782 6.879 1.00 22.29 214 GLY B C 1
ATOM 4999 O O . GLY B 1 215 ? 29.118 72.668 7.283 1.00 22.80 214 GLY B O 1
ATOM 5000 N N . TYR B 1 216 ? 26.932 72.605 7.682 1.00 21.85 215 TYR B N 1
ATOM 5001 C CA . TYR B 1 216 ? 27.130 72.212 9.076 1.00 21.60 215 TYR B CA 1
ATOM 5002 C C . TYR B 1 216 ? 27.418 70.706 9.222 1.00 20.68 215 TYR B C 1
ATOM 5003 O O . TYR B 1 216 ? 27.087 69.919 8.339 1.00 20.89 215 TYR B O 1
ATOM 5012 N N . THR B 1 217 ? 28.039 70.323 10.335 1.00 18.89 216 THR B N 1
ATOM 5013 C CA . THR B 1 217 ? 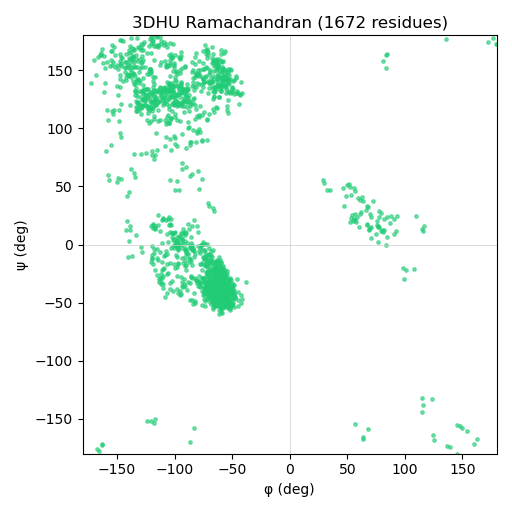28.197 68.914 10.725 1.00 17.59 216 THR B CA 1
ATOM 5014 C C . THR B 1 217 ? 26.812 68.358 11.051 1.00 16.82 216 THR B C 1
ATOM 5015 O O . THR B 1 217 ? 25.998 69.056 11.683 1.00 15.44 216 THR B O 1
ATOM 5019 N N . GLY B 1 218 ? 26.567 67.109 10.634 1.00 15.44 217 GLY B N 1
ATOM 5020 C CA . GLY B 1 218 ? 25.261 66.432 10.781 1.00 14.51 217 GLY B CA 1
ATOM 5021 C C . GLY B 1 218 ? 25.498 64.927 10.671 1.00 14.22 217 GLY B C 1
ATOM 5022 O O . GLY B 1 218 ? 25.304 64.321 9.610 1.00 13.96 217 GLY B O 1
ATOM 5023 N N . LEU B 1 219 ? 25.949 64.328 11.762 1.00 12.50 218 LEU B N 1
ATOM 5024 C CA . LEU B 1 219 ? 26.375 62.948 11.735 1.00 12.13 218 LEU B CA 1
ATOM 5025 C C . LEU B 1 219 ? 25.167 62.027 11.576 1.00 12.11 218 LEU B C 1
ATOM 5026 O O . LEU B 1 219 ? 24.092 62.264 12.167 1.00 10.99 218 LEU B O 1
ATOM 5031 N N . SER B 1 220 ? 25.350 60.973 10.781 1.00 12.16 219 SER B N 1
ATOM 5032 C CA . SER B 1 220 ? 24.332 59.918 10.664 1.00 11.71 219 SER B CA 1
ATOM 5033 C C . SER B 1 220 ? 24.340 59.105 11.951 1.00 11.85 219 SER B C 1
ATOM 5034 O O . SER B 1 220 ? 25.325 59.145 12.747 1.00 12.77 219 SER B O 1
ATOM 5037 N N . ASP B 1 221 ? 23.269 58.342 12.150 1.00 11.03 220 ASP B N 1
ATOM 5038 C CA . ASP B 1 221 ? 23.151 57.496 13.329 1.00 10.69 220 ASP B CA 1
ATOM 5039 C C . ASP B 1 221 ? 24.276 56.451 13.353 1.00 10.08 220 ASP B C 1
ATOM 5040 O O . ASP B 1 221 ? 24.812 56.145 14.407 1.00 9.23 220 ASP B O 1
ATOM 5045 N N . SER B 1 222 ? 24.593 55.881 12.192 1.00 9.75 221 SER B N 1
ATOM 5046 C CA . SER B 1 222 ? 25.690 54.920 12.092 1.00 10.17 221 SER B CA 1
ATOM 5047 C C . SER B 1 222 ? 27.081 55.529 12.426 1.00 10.31 221 SER B C 1
ATOM 5048 O O . SER B 1 222 ? 27.904 54.868 13.052 1.00 11.33 221 SER B O 1
ATOM 5051 N N . GLU B 1 223 ? 27.337 56.773 12.037 1.00 9.82 222 GLU B N 1
ATOM 5052 C CA . GLU B 1 223 ? 28.586 57.420 12.455 1.00 10.03 222 GLU B CA 1
ATOM 5053 C C . GLU B 1 223 ? 28.595 57.543 13.982 1.00 10.20 222 GLU B C 1
ATOM 5054 O O . GLU B 1 223 ? 29.585 57.231 14.631 1.00 10.80 222 GLU B O 1
ATOM 5060 N N . LEU B 1 224 ? 27.475 57.957 14.557 1.00 10.40 223 LEU B N 1
ATOM 5061 C CA . LEU B 1 224 ? 27.349 58.036 16.013 1.00 10.05 223 LEU B CA 1
ATOM 5062 C C . LEU B 1 224 ? 27.681 56.696 16.708 1.00 9.59 223 LEU B C 1
ATOM 5063 O O . LEU B 1 224 ? 28.280 56.687 17.761 1.00 9.31 223 LEU B O 1
ATOM 5068 N N . TYR B 1 225 ? 27.289 55.574 16.124 1.00 9.85 224 TYR B N 1
ATOM 5069 C CA . TYR B 1 225 ? 27.584 54.253 16.714 1.00 10.54 224 TYR B CA 1
ATOM 5070 C C . TYR B 1 225 ? 29.067 53.913 16.806 1.00 11.26 224 TYR B C 1
ATOM 5071 O O . TYR B 1 225 ? 29.458 53.034 17.593 1.00 11.34 224 TYR B O 1
ATOM 5080 N N . GLN B 1 226 ? 29.892 54.602 16.018 1.00 11.50 225 GLN B N 1
ATOM 5081 C CA . GLN B 1 226 ? 31.336 54.455 16.134 1.00 11.78 225 GLN B CA 1
ATOM 5082 C C . GLN B 1 226 ? 31.780 54.871 17.537 1.00 12.23 225 GLN B C 1
ATOM 5083 O O . GLN B 1 226 ? 32.705 54.267 18.083 1.00 12.12 225 GLN B O 1
ATOM 5089 N N . ALA B 1 227 ? 31.078 55.846 18.127 1.00 11.76 226 ALA B N 1
ATOM 5090 C CA . ALA B 1 227 ? 31.443 56.387 19.440 1.00 12.54 226 ALA B CA 1
ATOM 5091 C C . ALA B 1 227 ? 30.384 56.236 20.549 1.00 12.88 226 ALA B C 1
ATOM 5092 O O . ALA B 1 227 ? 30.661 56.499 21.710 1.00 13.74 226 ALA B O 1
ATOM 5094 N N . PHE B 1 228 ? 29.177 55.813 20.196 1.00 12.97 227 PHE B N 1
ATOM 5095 C CA . PHE B 1 228 ? 28.114 55.658 21.178 1.00 12.60 227 PHE B CA 1
ATOM 5096 C C . PHE B 1 228 ? 27.607 54.215 21.218 1.00 12.48 227 PHE B C 1
ATOM 5097 O O . PHE B 1 228 ? 27.645 53.518 20.228 1.00 12.50 227 PHE B O 1
ATOM 5105 N N . ASP B 1 229 ? 27.152 53.792 22.393 1.00 12.87 228 ASP B N 1
ATOM 5106 C CA . ASP B 1 229 ? 26.531 52.511 22.603 1.00 12.62 228 ASP B CA 1
ATOM 5107 C C . ASP B 1 229 ? 25.070 52.565 22.142 1.00 11.90 228 ASP B C 1
ATOM 5108 O O . ASP B 1 229 ? 24.522 51.562 21.685 1.00 12.33 228 ASP B O 1
ATOM 5113 N N . MET B 1 230 ? 24.445 53.734 22.261 1.00 10.39 229 MET B N 1
ATOM 5114 C CA . MET B 1 230 ? 23.011 53.849 22.019 1.00 8.48 229 MET B CA 1
ATOM 5115 C C . MET B 1 230 ? 22.766 55.069 21.181 1.00 9.49 229 MET B C 1
ATOM 5116 O O . MET B 1 230 ? 23.569 56.007 21.217 1.00 10.12 229 MET B O 1
ATOM 5121 N N . THR B 1 231 ? 21.672 55.062 20.411 1.00 10.29 230 THR B N 1
ATOM 5122 C CA . THR B 1 231 ? 21.144 56.285 19.797 1.00 9.62 230 THR B CA 1
ATOM 5123 C C . THR B 1 231 ? 19.638 56.285 19.994 1.00 10.39 230 THR B C 1
ATOM 5124 O O . THR B 1 231 ? 19.072 55.249 20.370 1.00 10.77 230 THR B O 1
ATOM 5128 N N . TYR B 1 232 ? 18.985 57.422 19.751 1.00 9.62 231 TYR B N 1
ATOM 5129 C CA . TYR B 1 232 ? 17.520 57.506 19.816 1.00 9.42 231 TYR B CA 1
ATOM 5130 C C . TYR B 1 232 ? 16.855 56.977 18.580 1.00 9.72 231 TYR B C 1
ATOM 5131 O O . TYR B 1 232 ? 17.388 57.118 17.478 1.00 9.63 231 TYR B O 1
ATOM 5140 N N . ASP B 1 233 ? 15.633 56.443 18.747 1.00 10.53 232 ASP B N 1
ATOM 5141 C CA . ASP B 1 233 ? 14.729 56.141 17.621 1.00 11.16 232 ASP B CA 1
ATOM 5142 C C . ASP B 1 233 ? 14.198 57.372 16.830 1.00 11.65 232 ASP B C 1
ATOM 5143 O O . ASP B 1 233 ? 13.092 57.315 16.317 1.00 11.53 232 ASP B O 1
ATOM 5148 N N . TYR B 1 234 ? 14.956 58.466 16.725 1.00 12.42 233 TYR B N 1
ATOM 5149 C CA . TYR B 1 234 ? 14.481 59.640 15.957 1.00 12.99 233 TYR B CA 1
ATOM 5150 C C . TYR B 1 234 ? 14.480 59.433 14.442 1.00 12.93 233 TYR B C 1
ATOM 5151 O O . TYR B 1 234 ? 13.866 60.203 13.732 1.00 12.31 233 TYR B O 1
ATOM 5160 N N . ASP B 1 235 ? 15.119 58.371 13.951 1.00 12.64 234 ASP B N 1
ATOM 5161 C CA . ASP B 1 235 ? 14.954 57.998 12.540 1.00 12.54 234 ASP B CA 1
ATOM 5162 C C . ASP B 1 235 ? 13.547 57.414 12.192 1.00 12.65 234 ASP B C 1
ATOM 5163 O O . ASP B 1 235 ? 13.120 57.449 11.042 1.00 11.22 234 ASP B O 1
ATOM 5168 N N . VAL B 1 236 ? 12.850 56.869 13.186 1.00 13.03 235 VAL B N 1
ATOM 5169 C CA . VAL B 1 236 ? 11.579 56.211 12.941 1.00 13.50 235 VAL B CA 1
ATOM 5170 C C . VAL B 1 236 ? 10.435 56.714 13.845 1.00 13.82 235 VAL B C 1
ATOM 5171 O O . VAL B 1 236 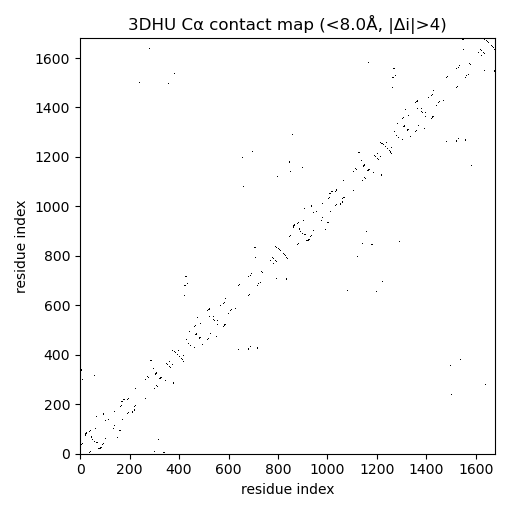? 9.268 56.344 13.648 1.00 14.18 235 VAL B O 1
ATOM 5175 N N . PHE B 1 237 ? 10.750 57.571 14.809 1.00 13.03 236 PHE B N 1
ATOM 5176 C CA . PHE B 1 237 ? 9.725 58.052 15.734 1.00 13.25 236 PHE B CA 1
ATOM 5177 C C . PHE B 1 237 ? 8.539 58.736 15.023 1.00 12.91 236 PHE B C 1
ATOM 5178 O O . PHE B 1 237 ? 7.378 58.454 15.341 1.00 12.56 236 PHE B O 1
ATOM 5186 N N . GLY B 1 238 ? 8.851 59.619 14.065 1.00 12.59 237 GLY B N 1
ATOM 5187 C CA . GLY B 1 238 ? 7.850 60.253 13.182 1.00 13.06 237 GLY B CA 1
ATOM 5188 C C . GLY B 1 238 ? 6.976 59.266 12.422 1.00 13.56 237 GLY B C 1
ATOM 5189 O O . GLY B 1 238 ? 5.781 59.492 12.184 1.00 13.11 237 GLY B O 1
ATOM 5190 N N . ASP B 1 239 ? 7.578 58.162 12.022 1.00 13.49 238 ASP B N 1
ATOM 5191 C CA . ASP B 1 239 ? 6.858 57.090 11.337 1.00 12.96 238 ASP B CA 1
ATOM 5192 C C . ASP B 1 239 ? 5.899 56.326 12.281 1.00 12.82 238 ASP B C 1
ATOM 5193 O O . ASP B 1 239 ? 4.766 55.975 11.905 1.00 11.83 238 ASP B O 1
ATOM 5198 N N . PHE B 1 240 ? 6.338 56.073 13.513 1.00 12.68 239 PHE B N 1
ATOM 5199 C CA . PHE B 1 240 ? 5.424 55.550 14.529 1.00 13.14 239 PHE B CA 1
ATOM 5200 C C . PHE B 1 240 ? 4.225 56.479 14.712 1.00 13.34 239 PHE B C 1
ATOM 5201 O O . PHE B 1 240 ? 3.072 56.050 14.633 1.00 13.28 239 PHE B O 1
ATOM 5209 N N . LYS B 1 241 ? 4.498 57.759 14.942 1.00 13.94 240 LYS B N 1
ATOM 5210 C CA . LYS B 1 241 ? 3.447 58.744 15.148 1.00 14.92 240 LYS B CA 1
ATOM 5211 C C . LYS B 1 241 ? 2.503 58.798 13.973 1.00 14.68 240 LYS B C 1
ATOM 5212 O O . LYS B 1 241 ? 1.281 58.886 14.183 1.00 14.14 240 LYS B O 1
ATOM 5218 N N . ASP B 1 242 ? 3.046 58.748 12.750 1.00 14.25 241 ASP B N 1
ATOM 5219 C CA . ASP B 1 242 ? 2.200 58.787 11.539 1.00 14.25 241 ASP B CA 1
ATOM 5220 C C . ASP B 1 242 ? 1.269 57.575 11.523 1.00 12.85 241 ASP B C 1
ATOM 5221 O O . ASP B 1 242 ? 0.069 57.689 11.234 1.00 12.03 241 ASP B O 1
ATOM 5226 N N . TYR B 1 243 ? 1.835 56.417 11.835 1.00 11.26 242 TYR B N 1
ATOM 5227 C CA . TYR B 1 243 ? 1.041 55.213 11.927 1.00 11.10 242 TYR B CA 1
ATOM 5228 C C . TYR B 1 243 ? -0.035 55.373 12.995 1.00 11.57 242 TYR B C 1
ATOM 5229 O O . TYR B 1 243 ? -1.215 55.077 12.759 1.00 10.40 242 TYR B O 1
ATOM 5238 N N . TRP B 1 244 ? 0.392 55.852 14.167 1.00 11.67 243 TRP B N 1
ATOM 5239 C CA . TRP B 1 244 ? -0.458 55.907 15.332 1.00 12.21 243 TRP B CA 1
ATOM 5240 C C . TRP B 1 244 ? -1.645 56.833 15.029 1.00 13.49 243 TRP B C 1
ATOM 5241 O O . TRP B 1 244 ? -2.786 56.568 15.413 1.00 12.86 243 TRP B O 1
ATOM 5252 N N . GLN B 1 245 ? -1.372 57.876 14.247 1.00 13.45 244 GLN B N 1
ATOM 5253 C CA . GLN B 1 245 ? -2.378 58.845 13.937 1.00 13.83 244 GLN B CA 1
ATOM 5254 C C . GLN B 1 245 ? -3.142 58.607 12.622 1.00 13.99 244 GLN B C 1
ATOM 5255 O O . GLN B 1 245 ? -3.914 59.447 12.192 1.00 13.37 244 GLN B O 1
ATOM 5261 N N . GLY B 1 246 ? -2.953 57.444 12.010 1.00 13.71 245 GLY B N 1
ATOM 5262 C CA . GLY B 1 246 ? -3.768 57.055 10.870 1.00 14.10 245 GLY B CA 1
ATOM 5263 C C . GLY B 1 246 ? -3.373 57.626 9.518 1.00 14.64 245 GLY B C 1
ATOM 5264 O O . GLY B 1 246 ? -4.158 57.523 8.554 1.00 14.64 245 GLY B O 1
ATOM 5265 N N . ARG B 1 247 ? -2.190 58.246 9.450 1.00 14.37 246 ARG B N 1
ATOM 5266 C CA . ARG B 1 247 ? -1.654 58.817 8.207 1.00 15.47 246 ARG B CA 1
ATOM 5267 C C . ARG B 1 247 ? -0.600 57.908 7.566 1.00 15.76 246 ARG B C 1
ATOM 5268 O O . ARG B 1 247 ? -0.006 58.265 6.546 1.00 14.96 246 ARG B O 1
ATOM 5276 N N . SER B 1 248 ? -0.393 56.728 8.163 1.00 15.51 247 SER B N 1
ATOM 5277 C CA . SER B 1 248 ? 0.484 55.715 7.606 1.00 16.22 247 SER B CA 1
ATOM 5278 C C . SER B 1 248 ? -0.097 54.346 7.983 1.00 15.79 247 SER B C 1
ATOM 5279 O O . SER B 1 248 ? -0.968 54.257 8.865 1.00 15.55 247 SER B O 1
ATOM 5282 N N . THR B 1 249 ? 0.351 53.292 7.305 1.00 15.20 248 THR B N 1
ATOM 5283 C CA . THR B 1 249 ? -0.148 51.941 7.603 1.00 14.21 248 THR B CA 1
ATOM 5284 C C . THR B 1 249 ? 0.889 51.186 8.412 1.00 13.59 248 THR B C 1
ATOM 5285 O O . THR B 1 249 ? 2.060 51.584 8.471 1.00 12.99 248 THR B O 1
ATOM 5289 N N . VAL B 1 250 ? 0.446 50.091 9.024 1.00 13.60 249 VAL B N 1
ATOM 5290 C CA . VAL B 1 250 ? 1.289 49.247 9.848 1.00 13.68 249 VAL B CA 1
ATOM 5291 C C . VAL B 1 250 ? 2.327 48.635 8.945 1.00 13.84 249 VAL B C 1
ATOM 5292 O O . VAL B 1 250 ? 3.489 48.490 9.334 1.00 14.10 249 VAL B O 1
ATOM 5296 N N . GLU B 1 251 ? 1.898 48.335 7.715 1.00 13.77 250 GLU B N 1
ATOM 5297 C CA . GLU B 1 251 ? 2.763 47.754 6.703 1.00 14.49 250 GLU B CA 1
ATOM 5298 C C . GLU B 1 251 ? 3.929 48.689 6.391 1.00 13.73 250 GLU B C 1
ATOM 5299 O O . GLU B 1 251 ? 5.059 48.250 6.392 1.00 12.08 250 GLU B O 1
ATOM 5305 N N . ARG B 1 252 ? 3.649 49.972 6.134 1.00 13.27 251 ARG B N 1
ATOM 5306 C CA . ARG B 1 252 ? 4.731 50.920 5.831 1.00 13.77 251 ARG B CA 1
ATOM 5307 C C . ARG B 1 252 ? 5.693 51.121 7.009 1.00 12.63 251 ARG B C 1
ATOM 5308 O O . ARG B 1 252 ? 6.911 51.187 6.821 1.00 12.41 251 ARG B O 1
ATOM 5316 N N . TYR B 1 253 ? 5.111 51.250 8.210 1.00 11.06 252 TYR B N 1
ATOM 5317 C CA . TYR B 1 253 ? 5.846 51.355 9.445 1.00 10.07 252 TYR B CA 1
ATOM 5318 C C . TYR B 1 253 ? 6.771 50.146 9.694 1.00 9.92 252 TYR B C 1
ATOM 5319 O O . TYR B 1 253 ? 7.937 50.329 9.900 1.00 9.67 252 TYR B O 1
ATOM 5328 N N . VAL B 1 254 ? 6.248 48.927 9.675 1.00 10.89 253 VAL B N 1
ATOM 5329 C CA . VAL B 1 254 ? 7.087 47.719 9.910 1.00 10.45 253 VAL B CA 1
ATOM 5330 C C . VAL B 1 254 ? 8.136 47.575 8.818 1.00 10.82 253 VAL B C 1
ATOM 5331 O O . VAL B 1 254 ? 9.258 47.144 9.068 1.00 10.97 253 VAL B O 1
ATOM 5335 N N . ASP B 1 255 ? 7.793 47.931 7.593 1.00 11.22 254 ASP B N 1
ATOM 5336 C CA . ASP B 1 255 ? 8.825 47.939 6.553 1.00 11.99 254 ASP B CA 1
ATOM 5337 C C . ASP B 1 255 ? 9.993 48.884 6.893 1.00 11.44 254 ASP B C 1
ATOM 5338 O O . ASP B 1 255 ? 11.141 48.576 6.614 1.00 11.50 254 ASP B O 1
ATOM 5343 N N . LEU B 1 256 ? 9.700 50.029 7.500 1.00 11.32 255 LEU B N 1
ATOM 5344 C CA . LEU B 1 256 ? 10.773 50.955 7.882 1.00 10.75 255 LEU B CA 1
ATOM 5345 C C . LEU B 1 256 ? 11.588 50.415 9.031 1.00 11.19 255 LEU B C 1
ATOM 5346 O O . LEU B 1 256 ? 12.762 50.716 9.125 1.00 11.55 255 LEU B O 1
ATOM 5351 N N . LEU B 1 257 ? 10.962 49.663 9.932 1.00 11.34 256 LEU B N 1
ATOM 5352 C CA . LEU B 1 257 ? 11.692 49.097 11.060 1.00 10.47 256 LEU B CA 1
ATOM 5353 C C . LEU B 1 257 ? 12.576 47.931 10.643 1.00 10.72 256 LEU B C 1
ATOM 5354 O O . LEU B 1 257 ? 13.633 47.729 11.245 1.00 10.55 256 LEU B O 1
ATOM 5359 N N . GLN B 1 258 ? 12.141 47.183 9.635 1.00 10.72 257 GLN B N 1
ATOM 5360 C CA . GLN B 1 258 ? 12.929 46.096 9.035 1.00 11.31 257 GLN B CA 1
ATOM 5361 C C . GLN B 1 258 ? 14.164 46.642 8.332 1.00 10.78 257 GLN B C 1
ATOM 5362 O O . GLN B 1 258 ? 15.268 46.109 8.480 1.00 11.77 257 GLN B O 1
ATOM 5368 N N . ARG B 1 259 ? 13.978 47.714 7.575 1.00 9.97 258 ARG B N 1
ATOM 5369 C CA . ARG B 1 259 ? 15.099 48.428 6.984 1.00 10.13 258 ARG B CA 1
ATOM 5370 C C . ARG B 1 259 ? 16.026 48.953 8.097 1.00 10.50 258 ARG B C 1
ATOM 5371 O O . ARG B 1 259 ? 17.261 48.923 7.965 1.00 10.01 258 ARG B O 1
ATOM 5379 N N . GLN B 1 260 ? 15.445 49.460 9.185 1.00 10.76 259 GLN B N 1
ATOM 5380 C CA . GLN B 1 260 ? 16.273 50.000 10.281 1.00 11.64 259 GLN B CA 1
ATOM 5381 C C . GLN B 1 260 ? 17.180 48.952 10.911 1.00 12.44 259 GLN B C 1
ATOM 5382 O O . GLN B 1 260 ? 18.366 49.220 11.198 1.00 13.00 259 GLN B O 1
ATOM 5388 N N . ASP B 1 261 ? 16.645 47.756 11.146 1.00 13.40 260 ASP B N 1
ATOM 5389 C CA . ASP B 1 261 ? 17.438 46.708 11.831 1.00 14.28 260 ASP B CA 1
ATOM 5390 C C . ASP B 1 261 ? 18.712 46.369 11.058 1.00 14.69 260 ASP B C 1
ATOM 5391 O O . ASP B 1 261 ? 19.743 45.979 11.656 1.00 15.33 260 ASP B O 1
ATOM 5396 N N . ALA B 1 262 ? 18.655 46.503 9.732 1.00 14.26 261 ALA B N 1
ATOM 5397 C CA . ALA B 1 262 ? 19.821 46.176 8.903 1.00 14.97 261 ALA B CA 1
ATOM 5398 C C . ALA B 1 262 ? 20.720 47.387 8.534 1.00 14.70 261 ALA B C 1
ATOM 5399 O O . ALA B 1 262 ? 21.682 47.245 7.773 1.00 15.65 261 ALA B O 1
ATOM 5401 N N . THR B 1 263 ? 20.425 48.553 9.109 1.00 14.53 262 THR B N 1
ATOM 5402 C CA . THR B 1 263 ? 21.157 49.792 8.868 1.00 13.83 262 THR B CA 1
ATOM 5403 C C . THR B 1 263 ? 22.390 49.944 9.774 1.00 14.11 262 THR B C 1
ATOM 5404 O O . THR B 1 263 ? 23.390 50.591 9.413 1.00 14.62 262 THR B O 1
ATOM 5408 N N . PHE B 1 264 ? 22.339 49.324 10.947 1.00 13.83 263 PHE B N 1
ATOM 5409 C CA . PHE B 1 264 ? 23.357 49.513 11.941 1.00 13.46 263 PHE B CA 1
ATOM 5410 C C . PHE B 1 264 ? 24.070 48.191 12.164 1.00 13.95 263 PHE B C 1
ATOM 5411 O O . PHE B 1 264 ? 23.608 47.172 11.638 1.00 14.60 263 PHE B O 1
ATOM 5419 N N . PRO B 1 265 ? 25.193 48.203 12.927 1.00 13.54 264 PRO B N 1
ATOM 5420 C CA . PRO B 1 265 ? 25.921 46.983 13.215 1.00 13.58 264 PRO B CA 1
ATOM 5421 C C . PRO B 1 265 ? 25.074 46.012 14.023 1.00 13.37 264 PRO B C 1
ATOM 5422 O O . PRO B 1 265 ? 24.116 46.410 14.675 1.00 13.87 264 PRO B O 1
ATOM 5426 N N . GLY B 1 266 ? 25.429 44.739 13.975 1.00 13.15 265 GLY B N 1
ATOM 5427 C CA . GLY B 1 266 ? 24.614 43.689 14.572 1.00 12.46 265 GLY B CA 1
ATOM 5428 C C . GLY B 1 266 ? 24.385 43.914 16.039 1.00 12.51 265 GLY B C 1
ATOM 5429 O O . GLY B 1 266 ? 23.349 43.523 16.560 1.00 12.41 265 GLY B O 1
ATOM 5430 N N . ASN B 1 267 ? 25.323 44.593 16.696 1.00 12.79 266 ASN B N 1
ATOM 5431 C CA . ASN B 1 267 ? 25.233 44.817 18.132 1.00 13.46 266 ASN B CA 1
ATOM 5432 C C . ASN B 1 267 ? 24.562 46.126 18.544 1.00 13.58 266 ASN B C 1
ATOM 5433 O O . ASN B 1 267 ? 24.657 46.523 19.717 1.00 14.23 266 ASN B O 1
ATOM 5438 N N . TYR B 1 268 ? 23.885 46.801 17.606 1.00 12.75 267 TYR B N 1
ATOM 5439 C CA . TYR B 1 268 ? 23.400 48.164 17.859 1.00 11.89 267 TYR B CA 1
ATOM 5440 C C . TYR B 1 268 ? 22.352 48.182 18.948 1.00 11.44 267 TYR B C 1
ATOM 5441 O O . TYR B 1 268 ? 21.663 47.182 19.159 1.00 12.22 267 TYR B O 1
ATOM 5450 N N . VAL B 1 269 ? 22.214 49.320 19.618 1.00 11.32 268 VAL B N 1
ATOM 5451 C CA . VAL B 1 269 ? 21.128 49.528 20.576 1.00 11.48 268 VAL B CA 1
ATOM 5452 C C . VAL B 1 269 ? 20.423 50.851 20.250 1.00 11.79 268 VAL B C 1
ATOM 5453 O O . VAL B 1 269 ? 21.044 51.929 20.285 1.00 12.17 268 VAL B O 1
ATOM 5457 N N . LYS B 1 270 ? 19.143 50.763 19.909 1.00 10.38 269 LYS B N 1
ATOM 5458 C CA . LYS B 1 270 ? 18.291 51.952 19.778 1.00 9.69 269 LYS B CA 1
ATOM 5459 C C . LYS B 1 270 ? 17.505 52.123 21.060 1.00 8.88 269 LYS B C 1
ATOM 5460 O O . LYS B 1 270 ? 16.983 51.127 21.590 1.00 8.39 269 LYS B O 1
ATOM 5466 N N . MET B 1 271 ? 17.397 53.366 21.536 1.00 7.71 270 MET B N 1
ATOM 5467 C CA . MET B 1 271 ? 16.475 53.729 22.641 1.00 8.49 270 MET B CA 1
ATOM 5468 C C . MET B 1 271 ? 15.093 53.940 22.041 1.00 9.48 270 MET B C 1
ATOM 5469 O O . MET B 1 271 ? 14.921 54.787 21.170 1.00 10.04 270 MET B O 1
ATOM 5474 N N . ARG B 1 272 ? 14.129 53.146 22.511 1.00 9.95 271 ARG B N 1
ATOM 5475 C CA . ARG B 1 272 ? 12.771 53.115 22.013 1.00 10.92 271 ARG B CA 1
ATOM 5476 C C . ARG B 1 272 ? 11.914 53.882 23.009 1.00 11.19 271 ARG B C 1
ATOM 5477 O O . ARG B 1 272 ? 12.114 53.757 24.236 1.00 11.17 271 ARG B O 1
ATOM 5485 N N . PHE B 1 273 ? 10.982 54.693 22.510 1.00 11.04 272 PHE B N 1
ATOM 5486 C CA . PHE B 1 273 ? 10.238 55.609 23.382 1.00 11.32 272 PHE B CA 1
ATOM 5487 C C . PHE B 1 273 ? 8.913 56.047 22.763 1.00 11.12 272 PHE B C 1
ATOM 5488 O O . PHE B 1 273 ? 8.773 56.016 21.553 1.00 11.56 272 PHE B O 1
ATOM 5496 N N . LEU B 1 274 ? 7.971 56.465 23.613 1.00 10.88 273 LEU B N 1
ATOM 5497 C CA . LEU B 1 274 ? 6.651 57.000 23.203 1.00 11.40 273 LEU B CA 1
ATOM 5498 C C . LEU B 1 274 ? 6.583 58.489 23.524 1.00 11.49 273 LEU B C 1
ATOM 5499 O O . LEU B 1 274 ? 5.710 59.189 23.037 1.00 10.65 273 LEU B O 1
ATOM 5504 N N . GLU B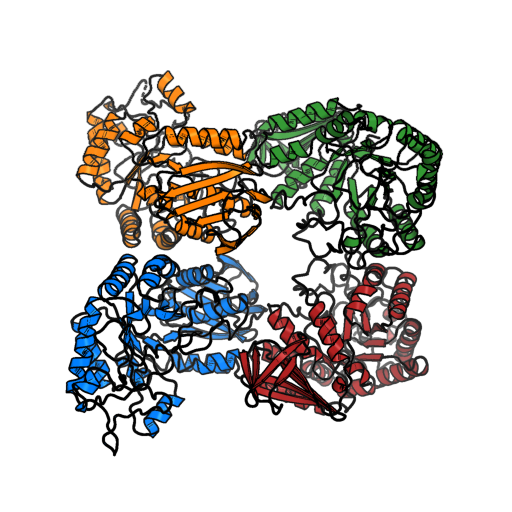 1 275 ? 7.517 58.947 24.350 1.00 11.72 274 GLU B N 1
ATOM 5505 C CA . GLU B 1 275 ? 7.576 60.332 24.794 1.00 12.37 274 GLU B CA 1
ATOM 5506 C C . GLU B 1 275 ? 8.964 60.522 25.368 1.00 12.76 274 GLU B C 1
ATOM 5507 O O . GLU B 1 275 ? 9.684 59.547 25.621 1.00 12.65 274 GLU B O 1
ATOM 5513 N N . ASN B 1 276 ? 9.331 61.787 25.547 1.00 12.59 275 ASN B N 1
ATOM 5514 C CA . ASN B 1 276 ? 10.503 62.202 26.284 1.00 13.01 275 ASN B CA 1
ATOM 5515 C C . ASN B 1 276 ? 10.298 63.672 26.593 1.00 13.65 275 ASN B C 1
ATOM 5516 O O . ASN B 1 276 ? 9.202 64.223 26.318 1.00 14.64 275 ASN B O 1
ATOM 5521 N N . HIS B 1 277 ? 11.324 64.321 27.134 1.00 13.11 276 HIS B N 1
ATOM 5522 C CA . HIS B 1 277 ? 11.195 65.709 27.566 1.00 13.73 276 HIS B CA 1
ATOM 5523 C C . HIS B 1 277 ? 10.900 66.718 26.452 1.00 14.05 276 HIS B C 1
ATOM 5524 O O . HIS B 1 277 ? 10.406 67.827 26.723 1.00 14.25 276 HIS B O 1
ATOM 5531 N N . ASP B 1 278 ? 11.187 66.323 25.208 1.00 14.20 277 ASP B N 1
ATOM 5532 C CA . ASP B 1 278 ? 11.080 67.194 24.056 1.00 13.91 277 ASP B CA 1
ATOM 5533 C C . ASP B 1 278 ? 9.769 66.953 23.311 1.00 13.96 277 ASP B C 1
ATOM 5534 O O . ASP B 1 278 ? 9.528 67.555 22.249 1.00 13.01 277 ASP B O 1
ATOM 5539 N N . ASN B 1 279 ? 8.949 66.036 23.813 1.00 13.40 278 ASN B N 1
ATOM 5540 C CA . ASN B 1 279 ? 7.784 65.585 23.051 1.00 13.74 278 ASN B CA 1
ATOM 5541 C C . ASN B 1 279 ? 6.518 65.451 23.895 1.00 13.52 278 ASN B C 1
ATOM 5542 O O . ASN B 1 279 ? 6.579 65.314 25.119 1.00 13.92 278 ASN B O 1
ATOM 5547 N N . ALA B 1 280 ? 5.377 65.493 23.222 1.00 12.96 279 ALA B N 1
ATOM 5548 C CA . ALA B 1 280 ? 4.071 65.293 23.848 1.00 12.58 279 ALA B CA 1
ATOM 5549 C C . ALA B 1 280 ? 4.062 63.951 24.600 1.00 13.16 279 ALA B C 1
ATOM 5550 O O . ALA B 1 280 ? 4.792 63.020 24.226 1.00 13.52 279 ALA B O 1
ATOM 5552 N N . ARG B 1 281 ? 3.293 63.889 25.689 1.00 12.19 280 ARG B N 1
ATOM 5553 C CA . ARG B 1 281 ? 3.161 62.692 26.515 1.00 12.50 280 ARG B CA 1
ATOM 5554 C C . ARG B 1 281 ? 2.558 61.514 25.760 1.00 11.77 280 ARG B C 1
ATOM 5555 O O . ARG B 1 281 ? 1.793 61.698 24.826 1.00 11.73 280 ARG B O 1
ATOM 5563 N N . MET B 1 282 ? 2.911 60.306 26.188 1.00 11.92 281 MET B N 1
ATOM 5564 C CA . MET B 1 282 ? 2.260 59.081 25.730 1.00 10.47 281 MET B CA 1
ATOM 5565 C C . MET B 1 282 ? 0.740 59.228 25.833 1.00 12.80 281 MET B C 1
ATOM 5566 O O . MET B 1 282 ? 0.004 58.853 24.919 1.00 12.69 281 MET B O 1
ATOM 5571 N N . MET B 1 283 ? 0.285 59.803 26.947 1.00 13.59 282 MET B N 1
ATOM 5572 C CA . MET B 1 283 ? -1.138 59.923 27.224 1.00 14.42 282 MET B CA 1
ATOM 5573 C C . MET B 1 283 ? -1.762 61.207 26.658 1.00 14.62 282 MET B C 1
ATOM 5574 O O . MET B 1 283 ? -2.834 61.607 27.059 1.00 14.24 282 MET B O 1
ATOM 5579 N N . SER B 1 284 ? -1.071 61.841 25.721 1.00 15.04 283 SER B N 1
ATOM 5580 C CA . SER B 1 284 ? -1.728 62.779 24.814 1.00 15.31 283 SER B CA 1
ATOM 5581 C C . SER B 1 284 ? -1.912 62.043 23.484 1.00 15.38 283 SER B C 1
ATOM 5582 O O . SER B 1 284 ? -2.895 62.248 22.778 1.00 14.99 283 SER B O 1
ATOM 5585 N N . LEU B 1 285 ? -0.990 61.141 23.166 1.00 14.82 284 LEU B N 1
ATOM 5586 C CA . LEU B 1 285 ? -1.159 60.299 21.969 1.00 14.73 284 LEU B CA 1
ATOM 5587 C C . LEU B 1 285 ? -2.339 59.325 22.058 1.00 14.76 284 LEU B C 1
ATOM 5588 O O . LEU B 1 285 ? -3.035 59.085 21.068 1.00 14.64 284 LEU B O 1
ATOM 5593 N N . MET B 1 286 ? -2.542 58.759 23.242 1.00 14.33 285 MET B N 1
ATOM 5594 C CA . MET B 1 286 ? -3.580 57.752 23.461 1.00 12.35 285 MET B CA 1
ATOM 5595 C C . MET B 1 286 ? -4.250 58.096 24.787 1.00 14.14 285 MET B C 1
ATOM 5596 O O . MET B 1 286 ? -3.768 58.957 25.522 1.00 13.20 285 MET B O 1
ATOM 5601 N N . HIS B 1 287 ? -5.372 57.443 25.084 1.00 14.81 286 HIS B N 1
ATOM 5602 C CA . HIS B 1 287 ? -6.232 57.936 26.146 1.00 15.52 286 HIS B CA 1
ATOM 5603 C C . HIS B 1 287 ? -6.860 56.865 27.020 1.00 15.82 286 HIS B C 1
ATOM 5604 O O . HIS B 1 287 ? -7.864 57.127 27.670 1.00 17.12 286 HIS B O 1
ATOM 5611 N N . SER B 1 288 ? -6.274 55.667 27.028 1.00 16.06 287 SER B N 1
ATOM 5612 C CA . SER B 1 288 ? -6.746 54.549 27.833 1.00 15.28 287 SER B CA 1
ATOM 5613 C C . SER B 1 288 ? -5.580 53.673 28.288 1.00 16.61 287 SER B C 1
ATOM 5614 O O . SER B 1 288 ? -4.532 53.582 27.625 1.00 15.65 287 SER B O 1
ATOM 5617 N N . LYS B 1 289 ? -5.790 52.988 29.407 1.00 17.47 288 LYS B N 1
ATOM 5618 C CA . LYS B 1 289 ? -4.789 52.077 29.918 1.00 18.27 288 LYS B CA 1
ATOM 5619 C C . LYS B 1 289 ? -4.562 50.966 28.917 1.00 17.17 288 LYS B C 1
ATOM 5620 O O . LYS B 1 289 ? -3.431 50.522 28.768 1.00 16.88 288 LYS B O 1
ATOM 5626 N N . ALA B 1 290 ? -5.627 50.516 28.245 1.00 16.28 289 ALA B N 1
ATOM 5627 C CA . ALA B 1 290 ? -5.509 49.432 27.288 1.00 16.26 289 ALA B CA 1
ATOM 5628 C C . ALA B 1 290 ? -4.505 49.796 26.200 1.00 15.90 289 ALA B C 1
ATOM 5629 O O . ALA B 1 290 ? -3.748 48.954 25.750 1.00 15.23 289 ALA B O 1
ATOM 5631 N N . GLU B 1 291 ? -4.525 51.060 25.786 1.00 15.25 290 GLU B N 1
ATOM 5632 C CA . GLU B 1 291 ? -3.623 51.555 24.763 1.00 14.42 290 GLU B CA 1
ATOM 5633 C C . GLU B 1 291 ? -2.187 51.642 25.280 1.00 13.95 290 GLU B C 1
ATOM 5634 O O . GLU B 1 291 ? -1.259 51.259 24.577 1.00 14.41 290 GLU B O 1
ATOM 5640 N N . ALA B 1 292 ? -2.017 52.139 26.502 1.00 12.90 291 ALA B N 1
ATOM 5641 C CA . ALA B 1 292 ? -0.711 52.169 27.163 1.00 12.67 291 ALA B CA 1
ATOM 5642 C C . ALA B 1 292 ? -0.130 50.759 27.243 1.00 12.21 291 ALA B C 1
ATOM 5643 O O . ALA B 1 292 ? 1.044 50.560 27.009 1.00 11.93 291 ALA B O 1
ATOM 5645 N N . VAL B 1 293 ? -0.970 49.777 27.531 1.00 11.58 292 VAL B N 1
ATOM 5646 C CA . VAL B 1 293 ? -0.474 48.418 27.637 1.00 12.19 292 VAL B CA 1
ATOM 5647 C C . VAL B 1 293 ? 0.135 47.955 26.309 1.00 10.96 292 VAL B C 1
ATOM 5648 O O . VAL B 1 293 ? 1.224 47.431 26.286 1.00 12.35 292 VAL B O 1
ATOM 5652 N N . ASN B 1 294 ? -0.564 48.162 25.204 1.00 10.83 293 ASN B N 1
ATOM 5653 C CA . ASN B 1 294 ? -0.043 47.735 23.911 1.00 10.00 293 ASN B CA 1
ATOM 5654 C C . ASN B 1 294 ? 1.256 48.427 23.502 1.00 9.77 293 ASN B C 1
ATOM 5655 O O . ASN B 1 294 ? 2.148 47.814 22.962 1.00 10.10 293 ASN B O 1
ATOM 5660 N N . ASN B 1 295 ? 1.325 49.718 23.750 1.00 9.49 294 ASN B N 1
ATOM 5661 C CA . ASN B 1 295 ? 2.403 50.545 23.233 1.00 9.52 294 ASN B CA 1
ATOM 5662 C C . ASN B 1 295 ? 3.622 50.516 24.150 1.00 9.67 294 ASN B C 1
ATOM 5663 O O . ASN B 1 295 ? 4.759 50.662 23.668 1.00 9.67 294 ASN B O 1
ATOM 5668 N N . LEU B 1 296 ? 3.410 50.294 25.455 1.00 9.07 295 LEU B N 1
ATOM 5669 C CA . LEU B 1 296 ? 4.535 50.077 26.356 1.00 10.24 295 LEU B CA 1
ATOM 5670 C C . LEU B 1 296 ? 5.207 48.724 26.080 1.00 10.41 295 LEU B C 1
ATOM 5671 O O . LEU B 1 296 ? 6.434 48.608 26.102 1.00 11.00 295 LEU B O 1
ATOM 5676 N N . THR B 1 297 ? 4.395 47.711 25.819 1.00 9.76 296 THR B N 1
ATOM 5677 C CA . THR B 1 297 ? 4.871 46.383 25.421 1.00 8.95 296 THR B CA 1
ATOM 5678 C C . THR B 1 297 ? 5.673 46.497 24.123 1.00 9.77 296 THR B C 1
ATOM 5679 O O . THR B 1 297 ? 6.718 45.865 23.944 1.00 10.21 296 THR B O 1
ATOM 5683 N N . TRP B 1 298 ? 5.196 47.354 23.242 1.00 10.63 297 TRP B N 1
ATOM 5684 C CA . TRP B 1 298 ? 5.802 47.575 21.939 1.00 11.14 297 TRP B CA 1
ATOM 5685 C C . TRP B 1 298 ? 7.213 48.125 22.086 1.00 11.30 297 TRP B C 1
ATOM 5686 O O . TRP B 1 298 ? 8.127 47.639 21.416 1.00 12.33 297 TRP B O 1
ATOM 5697 N N . ILE B 1 299 ? 7.416 49.129 22.948 1.00 11.31 298 ILE B N 1
ATOM 5698 C CA . ILE B 1 299 ? 8.781 49.717 23.071 1.00 11.47 298 ILE B CA 1
ATOM 5699 C C . ILE B 1 299 ? 9.767 48.881 23.913 1.00 11.55 298 ILE B C 1
ATOM 5700 O O . ILE B 1 299 ? 10.985 49.119 23.857 1.00 12.29 298 ILE B O 1
ATOM 5705 N N . PHE B 1 300 ? 9.219 47.944 24.694 1.00 11.18 299 PHE B N 1
ATOM 5706 C CA . PHE B 1 300 ? 9.980 46.965 25.475 1.00 10.97 299 PHE B CA 1
ATOM 5707 C C . PHE B 1 300 ? 10.327 45.724 24.679 1.00 11.29 299 PHE B C 1
ATOM 5708 O O . PHE B 1 300 ? 11.396 45.145 24.895 1.00 13.19 299 PHE B O 1
ATOM 5716 N N . MET B 1 301 ? 9.459 45.311 23.757 1.00 10.50 300 MET B N 1
ATOM 5717 C CA . MET B 1 301 ? 9.708 44.067 22.996 1.00 10.79 300 MET B CA 1
ATOM 5718 C C . MET B 1 301 ? 10.464 44.265 21.690 1.00 10.68 300 MET B C 1
ATOM 5719 O O . MET B 1 301 ? 11.049 43.315 21.172 1.00 11.54 300 MET B O 1
ATOM 5724 N N . GLN B 1 302 ? 10.498 45.500 21.179 1.00 10.44 301 GLN B N 1
ATOM 5725 C CA . GLN B 1 302 ? 11.376 45.800 20.054 1.00 10.70 301 GLN B CA 1
ATOM 5726 C C . GLN B 1 302 ? 12.816 45.633 20.484 1.00 10.79 301 GLN B C 1
ATOM 5727 O O . GLN B 1 302 ? 13.139 45.729 21.686 1.00 10.12 301 GLN B O 1
ATOM 5733 N N . ARG B 1 303 ? 13.675 45.392 19.497 1.00 10.64 302 ARG B N 1
ATOM 5734 C CA . ARG B 1 303 ? 15.081 45.216 19.771 1.00 9.98 302 ARG B CA 1
ATOM 5735 C C . ARG B 1 303 ? 15.669 46.547 20.190 1.00 10.13 302 ARG B C 1
ATOM 5736 O O . ARG B 1 303 ? 15.741 47.475 19.362 1.00 10.55 302 ARG B O 1
ATOM 5744 N N . GLY B 1 304 ? 16.074 46.663 21.456 1.00 9.08 303 GLY B N 1
ATOM 5745 C CA . GLY B 1 304 ? 16.592 47.954 21.926 1.00 9.34 303 GLY B CA 1
ATOM 5746 C C . GLY B 1 304 ? 16.409 48.121 23.417 1.00 9.94 303 GLY B C 1
ATOM 5747 O O . GLY B 1 304 ? 16.221 47.162 24.128 1.00 9.40 303 GLY B O 1
ATOM 5748 N N . ILE B 1 305 ? 16.451 49.358 23.886 1.00 11.01 304 ILE B N 1
ATOM 5749 C CA . ILE B 1 305 ? 16.296 49.648 25.303 1.00 12.25 304 ILE B CA 1
ATOM 5750 C C . ILE B 1 305 ? 15.171 50.670 25.412 1.00 12.40 304 ILE B C 1
ATOM 5751 O O . ILE B 1 305 ? 15.228 51.698 24.731 1.00 13.61 304 ILE B O 1
ATOM 5756 N N . PRO B 1 306 ? 14.115 50.376 26.212 1.00 12.76 305 PRO B N 1
ATOM 5757 C CA . PRO B 1 306 ? 13.046 51.364 26.414 1.00 12.37 305 PRO B CA 1
ATOM 5758 C C . PRO B 1 306 ? 13.389 52.559 27.313 1.00 12.63 305 PRO B C 1
ATOM 5759 O O . PRO B 1 306 ? 14.102 52.434 28.315 1.00 12.97 305 PRO B O 1
ATOM 5763 N N . LEU B 1 307 ? 12.845 53.711 26.951 1.00 11.96 306 LEU B N 1
ATOM 5764 C CA . LEU B 1 307 ? 12.852 54.867 27.819 1.00 12.34 306 LEU B CA 1
ATOM 5765 C C . LEU B 1 307 ? 11.473 55.038 28.475 1.00 11.25 306 LEU B C 1
ATOM 5766 O O . LEU B 1 307 ? 10.438 54.921 27.808 1.00 11.69 306 LEU B O 1
ATOM 5771 N N . ILE B 1 308 ? 11.471 55.318 29.775 1.00 10.93 307 ILE B N 1
ATOM 5772 C CA . ILE B 1 308 ? 10.287 55.818 30.470 1.00 10.33 307 ILE B CA 1
ATOM 5773 C C . ILE B 1 308 ? 10.663 57.204 30.966 1.00 10.18 307 ILE B C 1
ATOM 5774 O O . ILE B 1 308 ? 11.681 57.378 31.676 1.00 10.17 307 ILE B O 1
ATOM 5779 N N . TYR B 1 309 ? 9.858 58.196 30.591 1.00 9.82 308 TYR B N 1
ATOM 5780 C CA . TYR B 1 309 ? 10.117 59.570 31.019 1.00 9.61 308 TYR B CA 1
ATOM 5781 C C . TYR B 1 309 ? 9.276 59.815 32.281 1.00 10.58 308 TYR B C 1
ATOM 5782 O O . TYR B 1 309 ? 8.124 59.348 32.360 1.00 10.28 308 TYR B O 1
ATOM 5791 N N . ASN B 1 310 ? 9.835 60.521 33.269 1.00 10.26 309 ASN B N 1
ATOM 5792 C CA . ASN B 1 310 ? 9.163 60.645 34.553 1.00 11.13 309 ASN B CA 1
ATOM 5793 C C . ASN B 1 310 ? 7.686 61.121 34.453 1.00 11.68 309 ASN B C 1
ATOM 5794 O O . ASN B 1 310 ? 7.377 62.076 33.752 1.00 10.64 309 ASN B O 1
ATOM 5799 N N . GLY B 1 311 ? 6.785 60.412 35.125 1.00 12.22 310 GLY B N 1
ATOM 5800 C CA . GLY B 1 311 ? 5.362 60.741 35.081 1.00 12.74 310 GLY B CA 1
ATOM 5801 C C . GLY B 1 311 ? 4.588 59.828 34.128 1.00 12.79 310 GLY B C 1
ATOM 5802 O O . GLY B 1 311 ? 3.356 59.662 34.275 1.00 12.59 310 GLY B O 1
ATOM 5803 N N . GLN B 1 312 ? 5.311 59.226 33.176 1.00 12.22 311 GLN B N 1
ATOM 5804 C CA . GLN B 1 312 ? 4.701 58.379 32.150 1.00 12.37 311 GLN B CA 1
ATOM 5805 C C . GLN B 1 312 ? 4.046 57.162 32.817 1.00 11.91 311 GLN B C 1
ATOM 5806 O O . GLN B 1 312 ? 2.927 56.721 32.426 1.00 11.46 311 GLN B O 1
ATOM 5812 N N . GLU B 1 313 ? 4.723 56.654 33.860 1.00 12.06 312 GLU B N 1
ATOM 5813 C CA . GLU B 1 313 ? 4.220 55.530 34.661 1.00 12.78 312 GLU B CA 1
ATOM 5814 C C . GLU B 1 313 ? 2.924 55.888 35.412 1.00 13.18 312 GLU B C 1
ATOM 5815 O O . GLU B 1 313 ? 2.188 55.001 35.851 1.00 14.45 312 GLU B O 1
ATOM 5821 N N . PHE B 1 314 ? 2.644 57.179 35.565 1.00 12.74 313 PHE B N 1
ATOM 5822 C CA . PHE B 1 314 ? 1.363 57.597 36.129 1.00 13.14 313 PHE B CA 1
ATOM 5823 C C . PHE B 1 314 ? 0.486 58.261 35.088 1.00 13.22 313 PHE B C 1
ATOM 5824 O O . PHE B 1 314 ? -0.437 58.995 35.425 1.00 14.23 313 PHE B O 1
ATOM 5832 N N . LEU B 1 315 ? 0.764 57.991 33.815 1.00 12.31 314 LEU B N 1
ATOM 5833 C CA . LEU B 1 315 ? -0.111 58.437 32.752 1.00 12.04 314 LEU B CA 1
ATOM 5834 C C . LEU B 1 315 ? -0.258 59.957 32.737 1.00 11.29 314 LEU B C 1
ATOM 5835 O O . LEU B 1 315 ? -1.330 60.483 32.480 1.00 11.36 314 LEU B O 1
ATOM 5840 N N . ALA B 1 316 ? 0.851 60.647 32.975 1.00 11.09 315 ALA B N 1
ATOM 5841 C CA . ALA B 1 316 ? 0.903 62.088 32.796 1.00 10.28 315 ALA B CA 1
ATOM 5842 C C . ALA B 1 316 ? 0.428 62.515 31.407 1.00 10.72 315 ALA B C 1
ATOM 5843 O O . ALA B 1 316 ? 0.743 61.856 30.407 1.00 9.88 315 ALA B O 1
ATOM 5845 N N . GLU B 1 317 ? -0.291 63.640 31.351 1.00 11.57 316 GLU B N 1
ATOM 5846 C CA . GLU B 1 317 ? -0.866 64.148 30.096 1.00 13.36 316 GLU B CA 1
ATOM 5847 C C . GLU B 1 317 ? -0.196 65.406 29.585 1.00 12.54 316 GLU B C 1
ATOM 5848 O O . GLU B 1 317 ? -0.282 65.722 28.392 1.00 13.01 316 GLU B O 1
ATOM 5854 N N . HIS B 1 318 ? 0.484 66.110 30.479 1.00 13.80 317 HIS B N 1
ATOM 5855 C CA . HIS B 1 318 ? 1.131 67.387 30.139 1.00 13.69 317 HIS B CA 1
ATOM 5856 C C . HIS B 1 318 ? 2.647 67.259 29.919 1.00 14.19 317 HIS B C 1
ATOM 5857 O O . HIS B 1 318 ? 3.343 66.607 30.700 1.00 14.32 317 HIS B O 1
ATOM 5864 N N . GLN B 1 319 ? 3.130 67.858 28.830 1.00 14.43 318 GLN B N 1
ATOM 5865 C CA . GLN B 1 319 ? 4.560 67.932 28.491 1.00 14.94 318 GLN B CA 1
ATOM 5866 C C . GLN B 1 319 ? 5.170 69.101 29.266 1.00 14.60 318 GLN B C 1
ATOM 5867 O O . GLN B 1 319 ? 4.884 70.268 28.984 1.00 14.64 318 GLN B O 1
ATOM 5873 N N . PRO B 1 320 ? 5.981 68.792 30.288 1.00 14.99 319 PRO B N 1
ATOM 5874 C CA . PRO B 1 320 ? 6.489 69.897 31.111 1.00 14.72 319 PRO B CA 1
ATOM 5875 C C . PRO B 1 320 ? 7.210 70.921 30.249 1.00 15.37 319 PRO B C 1
ATOM 5876 O O . PRO B 1 320 ? 7.975 70.545 29.335 1.00 15.46 319 PRO B O 1
ATOM 5880 N N . SER B 1 321 ? 6.954 72.197 30.518 1.00 14.68 320 SER B N 1
ATOM 5881 C CA . SER B 1 321 ? 7.786 73.266 29.960 1.00 15.07 320 SER B CA 1
ATOM 5882 C C . SER B 1 321 ? 9.264 73.044 30.263 1.00 15.81 320 SER B C 1
ATOM 5883 O O . SER B 1 321 ? 9.642 72.462 31.304 1.00 15.53 320 SER B O 1
ATOM 5886 N N . LEU B 1 322 ? 10.106 73.504 29.348 1.00 15.51 321 LEU B N 1
ATOM 5887 C CA . LEU B 1 322 ? 11.537 73.486 29.603 1.00 16.56 321 LEU B CA 1
ATOM 5888 C C . LEU B 1 322 ? 12.003 74.778 30.258 1.00 15.76 321 LEU B C 1
ATOM 5889 O O . LEU B 1 322 ? 13.119 74.836 30.760 1.00 15.07 321 LEU B O 1
ATOM 5894 N N . PHE B 1 323 ? 11.147 75.804 30.230 1.00 15.68 322 PHE B N 1
ATOM 5895 C CA . PHE B 1 323 ? 11.590 77.186 30.441 1.00 15.38 322 PHE B CA 1
ATOM 5896 C C . PHE B 1 323 ? 11.063 77.809 31.717 1.00 15.86 322 PHE B C 1
ATOM 5897 O O . PHE B 1 323 ? 11.731 78.652 32.301 1.00 16.35 322 PHE B O 1
ATOM 5905 N N . ASP B 1 324 ? 9.860 77.416 32.125 1.00 16.21 323 ASP B N 1
ATOM 5906 C CA . ASP B 1 324 ? 9.218 77.905 33.339 1.00 16.67 323 ASP B CA 1
ATOM 5907 C C . ASP B 1 324 ? 8.923 76.699 34.230 1.00 16.57 323 ASP B C 1
ATOM 5908 O O . ASP B 1 324 ? 8.718 75.585 33.718 1.00 17.26 323 ASP B O 1
ATOM 5913 N N . ARG B 1 325 ? 8.907 76.905 35.547 1.00 15.82 324 ARG B N 1
ATOM 5914 C CA . ARG B 1 325 ? 8.457 75.867 36.473 1.00 15.38 324 ARG B CA 1
ATOM 5915 C C . ARG B 1 325 ? 7.156 75.203 36.020 1.00 15.44 324 ARG B C 1
ATOM 5916 O O . ARG B 1 325 ? 6.166 75.884 35.686 1.00 14.98 324 ARG B O 1
ATOM 5924 N N . ASP B 1 326 ? 7.157 73.875 36.020 1.00 14.59 325 ASP B N 1
ATOM 5925 C CA . ASP B 1 326 ? 6.013 73.109 35.529 1.00 14.98 325 ASP B CA 1
ATOM 5926 C C . ASP B 1 326 ? 5.909 71.770 36.273 1.00 15.04 325 ASP B C 1
ATOM 5927 O O . ASP B 1 326 ? 5.893 70.684 35.662 1.00 14.01 325 ASP B O 1
ATOM 5932 N N . THR B 1 327 ? 5.874 71.867 37.597 1.00 14.20 326 THR B N 1
ATOM 5933 C CA . THR B 1 327 ? 5.831 70.714 38.470 1.00 14.55 326 THR B CA 1
ATOM 5934 C C . THR B 1 327 ? 4.806 69.687 37.973 1.00 14.46 326 THR B C 1
ATOM 5935 O O . THR B 1 327 ? 3.656 70.049 37.687 1.00 15.03 326 THR B O 1
ATOM 5939 N N . MET B 1 328 ? 5.231 68.422 37.881 1.00 13.02 327 MET B N 1
ATOM 5940 C CA . MET B 1 328 ? 4.410 67.345 37.327 1.00 11.78 327 MET B CA 1
ATOM 5941 C C . MET B 1 328 ? 3.703 66.508 38.383 1.00 14.03 327 MET B C 1
ATOM 5942 O O . MET B 1 328 ? 2.985 65.557 38.043 1.00 14.62 327 MET B O 1
ATOM 5947 N N . VAL B 1 329 ? 3.909 66.840 39.660 1.00 14.14 328 VAL B N 1
ATOM 5948 C CA . VAL B 1 329 ? 3.391 66.012 40.744 1.00 15.35 328 VAL B CA 1
ATOM 5949 C C . VAL B 1 329 ? 1.868 65.725 40.642 1.00 14.46 328 VAL B C 1
ATOM 5950 O O . VAL B 1 329 ? 1.421 64.618 40.928 1.00 14.17 328 VAL B O 1
ATOM 5954 N N . ALA B 1 330 ? 1.084 66.720 40.263 1.00 14.39 329 ALA B N 1
ATOM 5955 C CA . ALA B 1 330 ? -0.379 66.546 40.191 1.00 15.18 329 ALA B CA 1
ATOM 5956 C C . ALA B 1 330 ? -0.829 66.014 38.834 1.00 15.10 329 ALA B C 1
ATOM 5957 O O . ALA B 1 330 ? -2.009 65.704 38.643 1.00 16.05 329 ALA B O 1
ATOM 5959 N N . ASP B 1 331 ? 0.093 65.951 37.873 1.00 14.69 330 ASP B N 1
ATOM 5960 C CA . ASP B 1 331 ? -0.223 65.379 36.546 1.00 14.52 330 ASP B CA 1
ATOM 5961 C C . ASP B 1 331 ? -0.188 63.844 36.600 1.00 14.64 330 ASP B C 1
ATOM 5962 O O . ASP B 1 331 ? 0.624 63.189 35.942 1.00 14.55 330 ASP B O 1
ATOM 5967 N N . ARG B 1 332 ? -1.074 63.271 37.395 1.00 15.64 331 ARG B N 1
ATOM 5968 C CA . ARG B 1 332 ? -1.140 61.804 37.541 1.00 16.96 331 ARG B CA 1
ATOM 5969 C C . ARG B 1 332 ? -2.572 61.335 37.356 1.00 17.20 331 ARG B C 1
ATOM 5970 O O . ARG B 1 332 ? -3.492 61.910 37.922 1.00 17.34 331 ARG B O 1
ATOM 5978 N N . HIS B 1 333 ? -2.763 60.312 36.534 1.00 17.72 332 HIS B N 1
ATOM 5979 C CA . HIS B 1 333 ? -4.106 59.934 36.103 1.00 18.21 332 HIS B CA 1
ATOM 5980 C C . HIS B 1 333 ? -4.287 58.419 36.094 1.00 18.42 332 HIS B C 1
ATOM 5981 O O . HIS B 1 333 ? -5.247 57.896 35.538 1.00 19.69 332 HIS B O 1
ATOM 5988 N N . GLY B 1 334 ? -3.388 57.722 36.758 1.00 18.25 333 GLY B N 1
ATOM 5989 C CA . GLY B 1 334 ? -3.463 56.282 36.866 1.00 18.50 333 GLY B CA 1
ATOM 5990 C C . GLY B 1 334 ? -2.093 55.781 37.239 1.00 18.41 333 GLY B C 1
ATOM 5991 O O . GLY B 1 334 ? -1.212 56.565 37.549 1.00 18.39 333 GLY B O 1
ATOM 5992 N N . ASP B 1 335 ? -1.910 54.470 37.215 1.00 18.16 334 ASP B N 1
ATOM 5993 C CA . ASP B 1 335 ? -0.625 53.919 37.516 1.00 18.16 334 ASP B CA 1
ATOM 5994 C C . ASP B 1 335 ? -0.440 52.679 36.682 1.00 17.71 334 ASP B C 1
ATOM 5995 O O . ASP B 1 335 ? -1.221 51.752 36.799 1.00 18.74 334 ASP B O 1
ATOM 6000 N N . VAL B 1 336 ? 0.606 52.667 35.849 1.00 16.78 335 VAL B N 1
ATOM 6001 C CA . VAL B 1 336 ? 0.974 51.462 35.091 1.00 14.68 335 VAL B CA 1
ATOM 6002 C C . VAL B 1 336 ? 2.345 50.943 35.547 1.00 14.35 335 VAL B C 1
ATOM 6003 O O . VAL B 1 336 ? 3.075 50.256 34.799 1.00 14.38 335 VAL B O 1
ATOM 6007 N N . THR B 1 337 ? 2.695 51.271 36.787 1.00 12.71 336 THR B N 1
ATOM 6008 C CA . THR B 1 337 ? 3.892 50.711 37.415 1.00 12.19 336 THR B CA 1
ATOM 6009 C C . THR B 1 337 ? 3.913 49.174 37.351 1.00 12.65 336 THR B C 1
ATOM 6010 O O . THR B 1 337 ? 4.934 48.590 36.963 1.00 13.81 336 THR B O 1
ATOM 6014 N N . PRO B 1 338 ? 2.811 48.506 37.755 1.00 12.28 337 PRO B N 1
ATOM 6015 C CA . PRO B 1 338 ? 2.878 47.035 37.717 1.00 12.34 337 PRO B CA 1
ATOM 6016 C C . PRO B 1 338 ? 3.135 46.521 36.301 1.00 12.01 337 PRO B C 1
ATOM 6017 O O . PRO B 1 338 ? 3.905 45.568 36.114 1.00 11.13 337 PRO B O 1
ATOM 6021 N N . LEU B 1 339 ? 2.528 47.184 35.313 1.00 11.63 338 LEU B N 1
ATOM 6022 C CA . LEU B 1 339 ? 2.742 46.836 33.907 1.00 11.71 338 LEU B CA 1
ATOM 6023 C C . LEU B 1 339 ? 4.215 46.921 33.523 1.00 12.16 338 LEU B C 1
ATOM 6024 O O . LEU B 1 339 ? 4.786 45.950 32.997 1.00 13.14 338 LEU B O 1
ATOM 6029 N N . ILE B 1 340 ? 4.828 48.070 33.816 1.00 11.89 339 ILE B N 1
ATOM 6030 C CA . ILE B 1 340 ? 6.241 48.348 33.492 1.00 11.12 339 ILE B CA 1
ATOM 6031 C C . ILE B 1 340 ? 7.163 47.396 34.239 1.00 11.34 339 ILE B C 1
ATOM 6032 O O . ILE B 1 340 ? 8.117 46.890 33.648 1.00 10.51 339 ILE B O 1
ATOM 6037 N N . GLN B 1 341 ? 6.868 47.148 35.529 1.00 11.44 340 GLN B N 1
ATOM 6038 C CA . GLN B 1 341 ? 7.560 46.081 36.299 1.00 11.36 340 GLN B CA 1
ATOM 6039 C C . GLN B 1 341 ? 7.445 44.688 35.697 1.00 11.98 340 GLN B C 1
ATOM 6040 O O . GLN B 1 341 ? 8.413 43.935 35.685 1.00 13.04 340 GLN B O 1
ATOM 6046 N N . LYS B 1 342 ? 6.259 44.339 35.216 1.00 12.39 341 LYS B N 1
ATOM 6047 C CA . LYS B 1 342 ? 6.053 43.061 34.571 1.00 13.46 341 LYS B CA 1
ATOM 6048 C C . LYS B 1 342 ? 6.781 42.997 33.228 1.00 13.67 341 LYS B C 1
ATOM 6049 O O . LYS B 1 342 ? 7.452 42.016 32.942 1.00 14.07 341 LYS B O 1
ATOM 6055 N N . LEU B 1 343 ? 6.699 44.061 32.431 1.00 13.42 342 LEU B N 1
ATOM 6056 C CA . LEU B 1 343 ? 7.514 44.143 31.205 1.00 13.39 342 LEU B CA 1
ATOM 6057 C C . LEU B 1 343 ? 8.993 44.017 31.485 1.00 13.36 342 LEU B C 1
ATOM 6058 O O . LEU B 1 343 ? 9.694 43.328 30.761 1.00 13.98 342 LEU B O 1
ATOM 6063 N N . VAL B 1 344 ? 9.462 44.675 32.542 1.00 13.53 343 VAL B N 1
ATOM 6064 C CA . VAL B 1 344 ? 10.865 44.611 32.919 1.00 13.80 343 VAL B CA 1
ATOM 6065 C C . VAL B 1 344 ? 11.332 43.165 33.216 1.00 14.29 343 VAL B C 1
ATOM 6066 O O . VAL B 1 344 ? 12.448 42.773 32.849 1.00 14.18 343 VAL B O 1
ATOM 6070 N N . THR B 1 345 ? 10.481 42.363 33.857 1.00 15.70 344 THR B N 1
ATOM 6071 C CA . THR B 1 345 ? 10.863 40.977 34.152 1.00 15.62 344 THR B CA 1
ATOM 6072 C C . THR B 1 345 ? 11.013 40.157 32.858 1.00 15.91 344 THR B C 1
ATOM 6073 O O . THR B 1 345 ? 11.908 39.329 32.749 1.00 16.81 344 THR B O 1
ATOM 6077 N N . ILE B 1 346 ? 10.139 40.409 31.890 1.00 15.90 345 ILE B N 1
ATOM 6078 C CA . ILE B 1 346 ? 10.204 39.790 30.563 1.00 14.88 345 ILE B CA 1
ATOM 6079 C C . ILE B 1 346 ? 11.434 40.285 29.784 1.00 15.63 345 ILE B C 1
ATOM 6080 O O . ILE B 1 346 ? 12.186 39.469 29.239 1.00 15.82 345 ILE B O 1
ATOM 6085 N N . LYS B 1 347 ? 11.650 41.611 29.782 1.00 14.87 346 LYS B N 1
ATOM 6086 C CA . LYS B 1 347 ? 12.779 42.264 29.084 1.00 14.41 346 LYS B CA 1
ATOM 6087 C C . LYS B 1 347 ? 14.153 41.693 29.476 1.00 14.91 346 LYS B C 1
ATOM 6088 O O . LYS B 1 347 ? 15.081 41.666 28.661 1.00 13.46 346 LYS B O 1
ATOM 6094 N N . GLN B 1 348 ? 14.258 41.265 30.741 1.00 15.10 347 GLN B N 1
ATOM 6095 C CA . GLN B 1 348 ? 15.469 40.640 31.307 1.00 16.15 347 GLN B CA 1
ATOM 6096 C C . GLN B 1 348 ? 15.810 39.276 30.722 1.00 15.53 347 GLN B C 1
ATOM 6097 O O . GLN B 1 348 ? 16.940 38.819 30.857 1.00 16.57 347 GLN B O 1
ATOM 6103 N N . LEU B 1 349 ? 14.852 38.622 30.083 1.00 15.48 348 LEU B N 1
ATOM 6104 C CA . LEU B 1 349 ? 15.093 37.282 29.521 1.00 16.28 348 LEU B CA 1
ATOM 6105 C C . LEU B 1 349 ? 16.216 37.310 28.479 1.00 15.51 348 LEU B C 1
ATOM 6106 O O . LEU B 1 349 ? 16.297 38.244 27.677 1.00 15.63 348 LEU B O 1
ATOM 6111 N N . PRO B 1 350 ? 17.104 36.302 28.503 1.00 14.75 349 PRO B N 1
ATOM 6112 C CA . PRO B 1 350 ? 18.187 36.251 27.526 1.00 13.62 349 PRO B CA 1
ATOM 6113 C C . PRO B 1 350 ? 17.753 36.340 26.063 1.00 12.41 349 PRO B C 1
ATOM 6114 O O . PRO B 1 350 ? 18.487 36.884 25.234 1.00 11.57 349 PRO B O 1
ATOM 6118 N N . LEU B 1 351 ? 16.563 35.836 25.750 1.00 12.31 350 LEU B N 1
ATOM 6119 C CA . LEU B 1 351 ? 16.044 35.889 24.379 1.00 11.64 350 LEU B CA 1
ATOM 6120 C C . LEU B 1 351 ? 16.027 37.318 23.801 1.00 12.65 350 LEU B C 1
ATOM 6121 O O . LEU B 1 351 ? 16.143 37.512 22.579 1.00 12.31 350 LEU B O 1
ATOM 6126 N N . LEU B 1 352 ? 15.964 38.318 24.681 1.00 12.74 351 LEU B N 1
ATOM 6127 C CA . LEU B 1 352 ? 15.863 39.707 24.247 1.00 12.75 351 LEU B CA 1
ATOM 6128 C C . LEU B 1 352 ? 17.156 40.230 23.616 1.00 13.12 351 LEU B C 1
ATOM 6129 O O . LEU B 1 352 ? 17.130 41.244 22.909 1.00 12.74 351 LEU B O 1
ATOM 6134 N N . ARG B 1 353 ? 18.269 39.539 23.877 1.00 13.71 352 ARG B N 1
ATOM 6135 C CA . ARG B 1 353 ? 19.562 39.799 23.244 1.00 14.47 352 ARG B CA 1
ATOM 6136 C C . ARG B 1 353 ? 19.788 39.010 21.953 1.00 13.57 352 ARG B C 1
ATOM 6137 O O . ARG B 1 353 ? 20.806 39.166 21.305 1.00 14.22 352 ARG B O 1
ATOM 6145 N N . ALA B 1 354 ? 18.867 38.140 21.602 1.00 13.18 353 ALA B N 1
ATOM 6146 C CA . ALA B 1 354 ? 19.033 37.241 20.472 1.00 14.11 353 ALA B CA 1
ATOM 6147 C C . ALA B 1 354 ? 19.288 37.997 19.173 1.00 13.97 353 ALA B C 1
ATOM 6148 O O . ALA B 1 354 ? 18.691 39.060 18.919 1.00 13.89 353 ALA B O 1
ATOM 6150 N N . ALA B 1 355 ? 20.180 37.444 18.370 1.00 14.58 354 ALA B N 1
ATOM 6151 C CA . ALA B 1 355 ? 20.503 38.018 17.076 1.00 15.98 354 ALA B CA 1
ATOM 6152 C C . ALA B 1 355 ? 19.336 37.887 16.082 1.00 15.87 354 ALA B C 1
ATOM 6153 O O . ALA B 1 355 ? 19.069 38.800 15.317 1.00 16.57 354 ALA B O 1
ATOM 6155 N N . ASP B 1 356 ? 18.650 36.748 16.100 1.00 16.07 355 ASP B N 1
ATOM 6156 C CA . ASP B 1 356 ? 17.508 36.511 15.230 1.00 15.83 355 ASP B CA 1
ATOM 6157 C C . ASP B 1 356 ? 16.255 37.174 15.802 1.00 15.24 355 ASP B C 1
ATOM 6158 O O . ASP B 1 356 ? 15.560 36.613 16.669 1.00 15.77 355 ASP B O 1
ATOM 6163 N N . TYR B 1 357 ? 15.987 38.378 15.302 1.00 14.62 356 TYR B N 1
ATOM 6164 C CA . TYR B 1 357 ? 14.855 39.223 15.668 1.00 14.32 356 TYR B CA 1
ATOM 6165 C C . TYR B 1 357 ? 14.077 39.461 14.391 1.00 15.09 356 TYR B C 1
ATOM 6166 O O . TYR B 1 357 ? 14.635 39.976 13.411 1.00 15.04 356 TYR B O 1
ATOM 6175 N N . GLN B 1 358 ? 12.790 39.103 14.394 1.00 15.17 357 GLN B N 1
ATOM 6176 C CA . GLN B 1 358 ? 11.959 39.242 13.201 1.00 15.58 357 GLN B CA 1
ATOM 6177 C C . GLN B 1 358 ? 10.701 40.014 13.561 1.00 14.50 357 GLN B C 1
ATOM 6178 O O . GLN B 1 358 ? 10.170 39.867 14.651 1.00 13.97 357 GLN B O 1
ATOM 6184 N N . LEU B 1 359 ? 10.258 40.849 12.635 1.00 13.72 358 LEU B N 1
ATOM 6185 C CA . LEU B 1 359 ? 9.030 41.612 12.746 1.00 13.96 358 LEU B CA 1
ATOM 6186 C C . LEU B 1 359 ? 8.136 41.191 11.602 1.00 13.79 358 LEU B C 1
ATOM 6187 O O . LEU B 1 359 ? 8.598 41.123 10.465 1.00 14.01 358 LEU B O 1
ATOM 6192 N N . ALA B 1 360 ? 6.859 40.965 11.882 1.00 13.75 359 ALA B N 1
ATOM 6193 C CA . ALA B 1 360 ? 5.874 40.657 10.840 1.00 14.45 359 ALA B CA 1
ATOM 6194 C C . ALA B 1 360 ? 4.534 41.329 11.117 1.00 14.25 359 ALA B C 1
ATOM 6195 O O . ALA B 1 360 ? 4.175 41.548 12.276 1.00 14.19 359 ALA B O 1
ATOM 6197 N N . VAL B 1 361 ? 3.848 41.716 10.041 1.00 13.73 360 VAL B N 1
ATOM 6198 C CA . VAL B 1 361 ? 2.454 42.165 10.115 1.00 14.09 360 VAL B CA 1
ATOM 6199 C C . VAL B 1 361 ? 1.586 40.953 9.876 1.00 13.51 360 VAL B C 1
ATOM 6200 O O . VAL B 1 361 ? 1.713 40.293 8.842 1.00 13.14 360 VAL B O 1
ATOM 6204 N N . VAL B 1 362 ? 0.719 40.668 10.844 1.00 12.64 361 VAL B N 1
ATOM 6205 C CA . VAL B 1 362 ? -0.144 39.500 10.774 1.00 12.45 361 VAL B CA 1
ATOM 6206 C C . VAL B 1 362 ? -1.627 39.915 10.745 1.00 13.33 361 VAL B C 1
ATOM 6207 O O . VAL B 1 362 ? -1.975 41.033 10.291 1.00 12.52 361 VAL B O 1
ATOM 6211 N N . GLU B 1 363 ? -2.499 39.026 11.217 1.00 13.90 362 GLU B N 1
ATOM 6212 C CA . GLU B 1 363 ? -3.939 39.234 11.122 1.00 14.14 362 GLU B CA 1
ATOM 6213 C C . GLU B 1 363 ? -4.346 40.611 11.617 1.00 14.05 362 GLU B C 1
ATOM 6214 O O . GLU B 1 363 ? -3.867 41.057 12.657 1.00 13.04 362 GLU B O 1
ATOM 6220 N N . GLU B 1 364 ? -5.197 41.283 10.835 1.00 13.71 363 GLU B N 1
ATOM 6221 C CA . GLU B 1 364 ? -5.767 42.577 11.200 1.00 14.26 363 GLU B CA 1
ATOM 6222 C C . GLU B 1 364 ? -4.747 43.670 11.521 1.00 13.11 363 GLU B C 1
ATOM 6223 O O . GLU B 1 364 ? -5.083 44.649 12.198 1.00 12.88 363 GLU B O 1
ATOM 6229 N N . GLY B 1 365 ? -3.520 43.513 11.025 1.00 13.35 364 GLY B N 1
ATOM 6230 C CA . GLY B 1 365 ? -2.488 44.534 11.213 1.00 13.51 364 GLY B CA 1
ATOM 6231 C C . GLY B 1 365 ? -1.810 44.528 12.583 1.00 13.69 364 GLY B C 1
ATOM 6232 O O . GLY B 1 365 ? -1.072 45.482 12.941 1.00 13.74 364 GLY B O 1
ATOM 6233 N N . ILE B 1 366 ? -2.062 43.462 13.339 1.00 12.72 365 ILE B N 1
ATOM 6234 C CA . ILE B 1 366 ? -1.284 43.108 14.524 1.00 12.44 365 ILE B CA 1
ATOM 6235 C C . ILE B 1 366 ? 0.167 42.912 14.106 1.00 13.65 365 ILE B C 1
ATOM 6236 O O . ILE B 1 366 ? 0.457 42.418 13.004 1.00 12.79 365 ILE B O 1
ATOM 6241 N N . VAL B 1 367 ? 1.067 43.365 14.976 1.00 14.32 366 VAL B N 1
ATOM 6242 C CA . VAL B 1 367 ? 2.498 43.186 14.801 1.00 14.80 366 VAL B CA 1
ATOM 6243 C C . VAL B 1 367 ? 2.907 41.963 15.605 1.00 14.93 366 VAL B C 1
ATOM 6244 O O . VAL B 1 367 ? 2.532 41.803 16.785 1.00 15.09 366 VAL B O 1
ATOM 6248 N N . LYS B 1 368 ? 3.628 41.074 14.934 1.00 14.68 367 LYS B N 1
ATOM 6249 C CA . LYS B 1 368 ? 4.226 39.936 15.575 1.00 14.57 367 LYS B CA 1
ATOM 6250 C C . LYS B 1 368 ? 5.755 40.114 15.642 1.00 14.37 367 LYS B C 1
ATOM 6251 O O . LYS B 1 368 ? 6.427 40.286 14.614 1.00 13.50 367 LYS B O 1
ATOM 6257 N N . ILE B 1 369 ? 6.279 40.082 16.870 1.00 14.07 368 ILE B N 1
ATOM 6258 C CA . ILE B 1 369 ? 7.705 40.120 17.131 1.00 14.67 368 ILE B CA 1
ATOM 6259 C C . ILE B 1 369 ? 8.208 38.703 17.502 1.00 14.14 368 ILE B C 1
ATOM 6260 O O . ILE B 1 369 ? 7.624 38.048 18.364 1.00 13.24 368 ILE B O 1
ATOM 6265 N N . THR B 1 370 ? 9.307 38.262 16.886 1.00 13.60 369 THR B N 1
ATOM 6266 C CA . THR B 1 370 ? 9.918 36.997 17.292 1.00 13.41 369 THR B CA 1
ATOM 6267 C C . THR B 1 370 ? 11.415 37.128 17.471 1.00 13.65 369 THR B C 1
ATOM 6268 O O . THR B 1 370 ? 12.111 37.676 16.598 1.00 13.57 369 THR B O 1
ATOM 6272 N N . TYR B 1 371 ? 11.883 36.621 18.619 1.00 13.89 370 TYR B N 1
ATOM 6273 C CA . TYR B 1 371 ? 13.299 36.434 18.948 1.00 13.55 370 TYR B CA 1
ATOM 6274 C C . TYR B 1 371 ? 13.592 34.939 19.018 1.00 13.97 370 TYR B C 1
ATOM 6275 O O . TYR B 1 371 ? 12.884 34.217 19.681 1.00 13.46 370 TYR B O 1
ATOM 6284 N N . ARG B 1 372 ? 14.654 34.485 18.356 1.00 15.71 371 ARG B N 1
ATOM 6285 C CA . ARG B 1 372 ? 15.008 33.047 18.319 1.00 17.59 371 ARG B CA 1
ATOM 6286 C C . ARG B 1 372 ? 16.455 32.865 18.734 1.00 17.41 371 ARG B C 1
ATOM 6287 O O . ARG B 1 372 ? 17.328 33.573 18.254 1.00 17.71 371 ARG B O 1
ATOM 6295 N N . ALA B 1 373 ? 16.708 31.959 19.670 1.00 18.08 372 ALA B N 1
ATOM 6296 C CA . ALA B 1 373 ? 18.075 31.662 20.070 1.00 18.03 372 ALA B CA 1
ATOM 6297 C C . ALA B 1 373 ? 18.203 30.322 20.790 1.00 19.06 372 ALA B C 1
ATOM 6298 O O . ALA B 1 373 ? 17.463 30.047 21.727 1.00 18.38 372 ALA B O 1
ATOM 6300 N N . ALA B 1 374 ? 19.165 29.499 20.366 1.00 19.58 373 ALA B N 1
ATOM 6301 C CA . ALA B 1 374 ? 19.578 28.331 21.166 1.00 20.91 373 ALA B CA 1
ATOM 6302 C C . ALA B 1 374 ? 18.416 27.415 21.478 1.00 20.97 373 ALA B C 1
ATOM 6303 O O . ALA B 1 374 ? 18.191 27.033 22.633 1.00 21.57 373 ALA B O 1
ATOM 6305 N N . GLY B 1 375 ? 17.656 27.104 20.436 1.00 21.27 374 GLY B N 1
ATOM 6306 C CA . GLY B 1 375 ? 16.531 26.190 20.533 1.00 21.66 374 GLY B CA 1
ATOM 6307 C C . GLY B 1 375 ? 15.329 26.696 21.297 1.00 21.96 374 GLY B C 1
ATOM 6308 O O . GLY B 1 375 ? 14.468 25.903 21.663 1.00 22.55 374 GLY B O 1
ATOM 6309 N N . GLU B 1 376 ? 15.266 28.001 21.549 1.00 21.59 375 GLU B N 1
ATOM 6310 C CA . GLU B 1 376 ? 14.078 28.623 22.150 1.00 22.71 375 GLU B CA 1
ATOM 6311 C C . GLU B 1 376 ? 13.624 29.815 21.319 1.00 21.06 375 GLU B C 1
ATOM 6312 O O . GLU B 1 376 ? 14.399 30.365 20.546 1.00 20.24 375 GLU B O 1
ATOM 6318 N N . ALA B 1 377 ? 12.375 30.234 21.522 1.00 19.68 376 ALA B N 1
ATOM 6319 C CA . ALA B 1 377 ? 11.844 31.408 20.854 1.00 18.48 376 ALA B CA 1
ATOM 6320 C C . ALA B 1 377 ? 10.840 32.111 21.747 1.00 18.09 376 ALA B C 1
ATOM 6321 O O . ALA B 1 377 ? 10.126 31.477 22.516 1.00 17.94 376 ALA B O 1
ATOM 6323 N N . LEU B 1 378 ? 10.819 33.433 21.644 1.00 16.79 377 LEU B N 1
ATOM 6324 C CA . LEU B 1 378 ? 9.772 34.247 22.235 1.00 16.11 377 LEU B CA 1
ATOM 6325 C C . LEU B 1 378 ? 9.035 34.997 21.132 1.00 15.69 377 LEU B C 1
ATOM 6326 O O . LEU B 1 378 ? 9.655 35.701 20.321 1.00 15.07 377 LEU B O 1
ATOM 6331 N N . THR B 1 379 ? 7.710 34.860 21.132 1.00 15.52 378 THR B N 1
ATOM 6332 C CA . THR B 1 379 ? 6.843 35.579 20.190 1.00 15.39 378 THR B CA 1
ATOM 6333 C C . THR B 1 379 ? 5.875 36.491 20.955 1.00 15.09 378 THR B C 1
ATOM 6334 O O . THR B 1 379 ? 5.376 36.141 22.014 1.00 15.92 378 THR B O 1
ATOM 6338 N N . ALA B 1 380 ? 5.651 37.676 20.419 1.00 14.38 379 ALA B N 1
ATOM 6339 C CA . ALA B 1 380 ? 4.752 38.636 21.023 1.00 13.95 379 ALA B CA 1
ATOM 6340 C C . ALA B 1 380 ? 3.865 39.148 19.921 1.00 13.51 379 ALA B C 1
ATOM 6341 O O . ALA B 1 380 ? 4.350 39.758 18.959 1.00 14.18 379 ALA B O 1
ATOM 6343 N N . TRP B 1 381 ? 2.575 38.896 20.053 1.00 12.71 380 TRP B N 1
ATOM 6344 C CA . TRP B 1 381 ? 1.584 39.522 19.194 1.00 12.53 380 TRP B CA 1
ATOM 6345 C C . TRP B 1 381 ? 1.152 40.771 19.892 1.00 12.39 380 TRP B C 1
ATOM 6346 O O . TRP B 1 381 ? 0.703 40.726 21.052 1.00 13.25 380 TRP B O 1
ATOM 6357 N N . ILE B 1 382 ? 1.268 41.897 19.198 1.00 11.97 381 ILE B N 1
ATOM 6358 C CA . ILE B 1 382 ? 0.971 43.185 19.822 1.00 11.38 381 ILE B CA 1
ATOM 6359 C C . ILE B 1 382 ? -0.090 43.891 18.975 1.00 11.24 381 ILE B C 1
ATOM 6360 O O . ILE B 1 382 ? 0.192 44.305 17.842 1.00 10.95 381 ILE B O 1
ATOM 6365 N N . PRO B 1 383 ? -1.346 43.949 19.486 1.00 11.44 382 PRO B N 1
ATOM 6366 C CA . PRO B 1 383 ? -2.386 44.608 18.720 1.00 11.93 382 PRO B CA 1
ATOM 6367 C C . PRO B 1 383 ? -2.385 46.091 19.036 1.00 12.60 382 PRO B C 1
ATOM 6368 O O . PRO B 1 383 ? -3.128 46.550 19.914 1.00 12.71 382 PRO B O 1
ATOM 6372 N N . LEU B 1 384 ? -1.580 46.845 18.300 1.00 13.16 383 LEU B N 1
ATOM 6373 C CA . LEU B 1 384 ? -1.324 48.236 18.699 1.00 14.30 383 LEU B CA 1
ATOM 6374 C C . LEU B 1 384 ? -2.598 49.052 18.682 1.00 15.34 383 LEU B C 1
ATOM 6375 O O . LEU B 1 384 ? -2.726 50.032 19.422 1.00 14.59 383 LEU B O 1
ATOM 6380 N N . LYS B 1 385 ? -3.535 48.608 17.840 1.00 15.78 384 LYS B N 1
ATOM 6381 C CA . LYS B 1 385 ? -4.809 49.249 17.648 1.00 17.23 384 LYS B CA 1
ATOM 6382 C C . LYS B 1 385 ? -5.967 48.554 18.368 1.00 17.67 384 LYS B C 1
ATOM 6383 O O . LYS B 1 385 ? -7.123 48.923 18.179 1.00 18.51 384 LYS B O 1
ATOM 6389 N N . GLY B 1 386 ? -5.667 47.547 19.181 1.00 17.66 385 GLY B N 1
ATOM 6390 C CA . GLY B 1 386 ? -6.682 46.953 20.034 1.00 16.69 385 GLY B CA 1
ATOM 6391 C C . GLY B 1 386 ? -7.477 45.900 19.296 1.00 16.33 385 GLY B C 1
ATOM 6392 O O . GLY B 1 386 ? -8.639 45.614 19.674 1.00 16.05 385 GLY B O 1
ATOM 6393 N N . GLN B 1 387 ? -6.863 45.345 18.247 1.00 15.19 386 GLN B N 1
ATOM 6394 C CA . GLN B 1 387 ? -7.491 44.326 17.392 1.00 15.24 386 GLN B CA 1
ATOM 6395 C C . GLN B 1 387 ? -7.830 43.083 18.184 1.00 15.80 386 GLN B C 1
ATOM 6396 O O . GLN B 1 387 ? -7.013 42.618 19.001 1.00 14.68 386 GLN B O 1
ATOM 6402 N N . VAL B 1 388 ? -9.035 42.568 17.931 1.00 15.88 387 VAL B N 1
ATOM 6403 C CA . VAL B 1 388 ? -9.531 41.369 18.560 1.00 16.74 387 VAL B CA 1
ATOM 6404 C C . VAL B 1 388 ? -9.749 40.395 17.423 1.00 17.10 387 VAL B C 1
ATOM 6405 O O . VAL B 1 388 ? -10.614 40.609 16.575 1.00 16.29 387 VAL B O 1
ATOM 6409 N N . THR B 1 389 ? -8.920 39.360 17.378 1.00 16.94 388 THR B N 1
ATOM 6410 C CA . THR B 1 389 ? -8.987 38.377 16.310 1.00 17.79 388 THR B CA 1
ATOM 6411 C C . THR B 1 389 ? -8.198 37.130 16.692 1.00 17.89 388 THR B C 1
ATOM 6412 O O . THR B 1 389 ? -7.429 37.159 17.630 1.00 17.66 388 THR B O 1
ATOM 6416 N N . ALA B 1 390 ? -8.438 36.030 15.987 1.00 18.21 389 ALA B N 1
ATOM 6417 C CA . ALA B 1 390 ? -7.607 34.849 16.107 1.00 18.86 389 ALA B CA 1
ATOM 6418 C C . ALA B 1 390 ? -6.410 35.048 15.193 1.00 19.18 389 ALA B C 1
ATOM 6419 O O . ALA B 1 390 ? -6.525 35.638 14.098 1.00 19.98 389 ALA B O 1
ATOM 6421 N N . VAL B 1 391 ? -5.259 34.574 15.649 1.00 18.82 390 VAL B N 1
ATOM 6422 C CA . VAL B 1 391 ? -4.045 34.692 14.876 1.00 18.97 390 VAL B CA 1
ATOM 6423 C C . VAL B 1 391 ? -3.444 33.317 14.617 1.00 19.85 390 VAL B C 1
ATOM 6424 O O . VAL B 1 391 ? -3.576 32.411 15.419 1.00 19.44 390 VAL B O 1
ATOM 6428 N N . ALA B 1 392 ? -2.772 33.165 13.487 1.00 21.69 391 ALA B N 1
ATOM 6429 C CA . ALA B 1 392 ? -2.182 31.879 13.136 1.00 22.40 391 ALA B CA 1
ATOM 6430 C C . ALA B 1 392 ? -0.860 31.660 13.832 1.00 23.21 391 ALA B C 1
ATOM 6431 O O . ALA B 1 392 ? -0.089 32.595 14.064 1.00 23.91 391 ALA B O 1
ATOM 6433 N N . THR B 1 393 ? -0.595 30.401 14.148 1.00 23.76 392 THR B N 1
ATOM 6434 C CA . THR B 1 393 ? 0.611 30.018 14.857 1.00 24.29 392 THR B CA 1
ATOM 6435 C C . THR B 1 393 ? 0.955 28.562 14.529 1.00 24.95 392 THR B C 1
ATOM 6436 O O . THR B 1 393 ? 0.061 27.787 14.162 1.00 24.71 392 THR B O 1
ATOM 6440 N N . LYS B 1 394 ? 2.240 28.212 14.638 1.00 25.54 393 LYS B N 1
ATOM 6441 C CA . LYS B 1 394 ? 2.723 26.841 14.410 1.00 26.56 393 LYS B CA 1
ATOM 6442 C C . LYS B 1 394 ? 2.814 26.024 15.692 1.00 25.90 393 LYS B C 1
ATOM 6443 O O . LYS B 1 394 ? 3.269 24.876 15.667 1.00 25.21 393 LYS B O 1
ATOM 6449 N N . LEU B 1 395 ? 2.381 26.622 16.805 1.00 25.63 394 LEU B N 1
ATOM 6450 C CA . LEU B 1 395 ? 2.407 25.974 18.101 1.00 25.49 394 LEU B CA 1
ATOM 6451 C C . LEU B 1 395 ? 1.415 24.802 18.101 1.00 25.90 394 LEU B C 1
ATOM 6452 O O . LEU B 1 395 ? 0.376 24.867 17.447 1.00 26.15 394 LEU B O 1
ATOM 6457 N N . ALA B 1 396 ? 1.771 23.725 18.802 1.00 26.39 395 ALA B N 1
ATOM 6458 C CA . ALA B 1 396 ? 0.910 22.563 18.952 1.00 26.68 395 ALA B CA 1
ATOM 6459 C C . ALA B 1 396 ? -0.206 22.971 19.883 1.00 26.86 395 ALA B C 1
ATOM 6460 O O . ALA B 1 396 ? -0.011 23.848 20.728 1.00 27.32 395 ALA B O 1
ATOM 6462 N N . ALA B 1 397 ? -1.368 22.341 19.737 1.00 27.04 396 ALA B N 1
ATOM 6463 C CA . ALA B 1 397 ? -2.542 22.700 20.544 1.00 26.95 396 ALA B CA 1
ATOM 6464 C C . ALA B 1 397 ? -2.227 22.567 22.007 1.00 26.98 396 ALA B C 1
ATOM 6465 O O . ALA B 1 397 ? -1.375 21.769 22.395 1.00 26.46 396 ALA B O 1
ATOM 6467 N N . GLY B 1 398 ? -2.892 23.375 22.817 1.00 26.93 397 GLY B N 1
ATOM 6468 C CA . GLY B 1 398 ? -2.675 23.332 24.243 1.00 27.28 397 GLY B CA 1
ATOM 6469 C C . GLY B 1 398 ? -2.647 24.695 24.880 1.00 27.67 397 GLY B C 1
ATOM 6470 O O . GLY B 1 398 ? -2.892 25.717 24.227 1.00 27.56 397 GLY B O 1
ATOM 6471 N N . SER B 1 399 ? -2.327 24.692 26.167 1.00 28.00 398 SER B N 1
ATOM 6472 C CA . SER B 1 399 ? -2.390 25.875 27.001 1.00 28.19 398 SER B CA 1
ATOM 6473 C C . SER B 1 399 ? -0.976 26.403 27.205 1.00 28.17 398 SER B C 1
ATOM 6474 O O . SER B 1 399 ? -0.054 25.665 27.571 1.00 28.77 398 SER B O 1
ATOM 6477 N N . TYR B 1 400 ? -0.810 27.684 26.920 1.00 26.97 399 TYR B N 1
ATOM 6478 C CA . TYR B 1 400 ? 0.480 28.331 27.003 1.00 26.32 399 TYR B CA 1
ATOM 6479 C C . TYR B 1 400 ? 0.360 29.475 27.975 1.00 25.37 399 TYR B C 1
ATOM 6480 O O . TYR B 1 400 ? -0.711 30.047 28.130 1.00 25.55 399 TYR B O 1
ATOM 6489 N N . GLN B 1 401 ? 1.458 29.803 28.634 1.00 24.42 400 GLN B N 1
ATOM 6490 C CA . GLN B 1 401 ? 1.461 30.909 29.566 1.00 24.52 400 GLN B CA 1
ATOM 6491 C C . GLN B 1 401 ? 1.745 32.192 28.784 1.00 22.80 400 GLN B C 1
ATOM 6492 O O . GLN B 1 401 ? 2.783 32.305 28.125 1.00 22.83 400 GLN B O 1
ATOM 6498 N N . ASN B 1 402 ? 0.801 33.125 28.818 1.00 20.90 401 ASN B N 1
ATOM 6499 C CA . ASN B 1 402 ? 1.045 34.491 28.372 1.00 19.61 401 ASN B CA 1
ATOM 6500 C C . ASN B 1 402 ? 1.892 35.197 29.434 1.00 18.70 401 ASN B C 1
ATOM 6501 O O . ASN B 1 402 ? 1.463 35.411 30.572 1.00 18.42 401 ASN B O 1
ATOM 6506 N N . LEU B 1 403 ? 3.106 35.526 29.046 1.00 18.24 402 LEU B N 1
ATOM 6507 C CA . LEU B 1 403 ? 4.085 36.067 29.928 1.00 18.89 402 LEU B CA 1
ATOM 6508 C C . LEU B 1 403 ? 3.648 37.419 30.453 1.00 18.84 402 LEU B C 1
ATOM 6509 O O . LEU B 1 403 ? 4.075 37.831 31.531 1.00 18.83 402 LEU B O 1
ATOM 6514 N N . LEU B 1 404 ? 2.799 38.121 29.712 1.00 18.89 403 LEU B N 1
ATOM 6515 C CA . LEU B 1 404 ? 2.407 39.453 30.173 1.00 19.44 403 LEU B CA 1
ATOM 6516 C C . LEU B 1 404 ? 1.443 39.388 31.357 1.00 20.05 403 LEU B C 1
ATOM 6517 O O . LEU B 1 404 ? 1.480 40.262 32.230 1.00 18.65 403 LEU B O 1
ATOM 6522 N N . THR B 1 405 ? 0.606 38.342 31.379 1.00 20.52 404 THR B N 1
ATOM 6523 C CA . THR B 1 405 ? -0.474 38.189 32.355 1.00 21.31 404 THR B CA 1
ATOM 6524 C C . THR B 1 405 ? -0.371 36.934 33.238 1.00 22.61 404 THR B C 1
ATOM 6525 O O . THR B 1 405 ? -1.118 36.816 34.216 1.00 22.89 404 THR B O 1
ATOM 6529 N N . ASP B 1 406 ? 0.525 36.007 32.886 1.00 24.41 405 ASP B N 1
ATOM 6530 C CA . ASP B 1 406 ? 0.542 34.643 33.456 1.00 26.09 405 ASP B CA 1
ATOM 6531 C C . ASP B 1 406 ? -0.876 34.030 33.453 1.00 27.16 405 ASP B C 1
ATOM 6532 O O . ASP B 1 406 ? -1.264 33.308 34.374 1.00 28.05 405 ASP B O 1
ATOM 6537 N N . GLY B 1 407 ? -1.665 34.386 32.444 1.00 27.06 406 GLY B N 1
ATOM 6538 C CA . GLY B 1 407 ? -2.927 33.733 32.204 1.00 27.28 406 GLY B CA 1
ATOM 6539 C C . GLY B 1 407 ? -2.676 32.714 31.118 1.00 27.36 406 GLY B C 1
ATOM 6540 O O . GLY B 1 407 ? -1.806 32.927 30.271 1.00 27.26 406 GLY B O 1
ATOM 6541 N N . PRO B 1 408 ? -3.408 31.587 31.150 1.00 27.37 407 PRO B N 1
ATOM 6542 C CA . PRO B 1 408 ? -3.288 30.588 30.100 1.00 27.52 407 PRO B CA 1
ATOM 6543 C C . PRO B 1 408 ? -3.873 31.110 28.799 1.00 27.63 407 PRO B C 1
ATOM 6544 O O . PRO B 1 408 ? -4.912 31.790 28.809 1.00 27.89 407 PRO B O 1
ATOM 6548 N N . THR B 1 409 ? -3.179 30.819 27.700 1.00 27.79 408 THR B N 1
ATOM 6549 C CA . THR B 1 409 ? -3.607 31.165 26.342 1.00 27.50 408 THR B CA 1
ATOM 6550 C C . THR B 1 409 ? -3.782 29.848 25.595 1.00 27.04 408 THR B C 1
ATOM 6551 O O . THR B 1 409 ? -2.840 29.058 25.504 1.00 26.46 408 THR B O 1
ATOM 6555 N N . GLU B 1 410 ? -4.973 29.609 25.054 1.00 26.76 409 GLU B N 1
ATOM 6556 C CA . GLU B 1 410 ? -5.232 28.348 24.367 1.00 26.90 409 GLU B CA 1
ATOM 6557 C C . GLU B 1 410 ? -4.896 28.415 22.876 1.00 25.84 409 GLU B C 1
ATOM 6558 O O . GLU B 1 410 ? -5.403 29.270 22.143 1.00 25.17 409 GLU B O 1
ATOM 6564 N N . VAL B 1 411 ? -4.032 27.509 22.437 1.00 25.02 410 VAL B N 1
ATOM 6565 C CA . VAL B 1 411 ? -3.849 27.283 21.013 1.00 24.53 410 VAL B CA 1
ATOM 6566 C C . VAL B 1 411 ? -4.759 26.130 20.542 1.00 25.47 410 VAL B C 1
ATOM 6567 O O . VAL B 1 411 ? -4.630 24.991 21.017 1.00 24.47 410 VAL B O 1
ATOM 6571 N N . VAL B 1 412 ? -5.661 26.452 19.609 1.00 25.16 411 VAL B N 1
ATOM 6572 C CA . VAL B 1 412 ? -6.636 25.510 19.044 1.00 25.60 411 VAL B CA 1
ATOM 6573 C C . VAL B 1 412 ? -6.527 25.560 17.524 1.00 25.24 411 VAL B C 1
ATOM 6574 O O . VAL B 1 412 ? -6.658 26.630 16.928 1.00 25.59 411 VAL B O 1
ATOM 6578 N N . ASP B 1 413 ? -6.310 24.402 16.898 1.00 24.86 412 ASP B N 1
ATOM 6579 C CA . ASP B 1 413 ? -6.256 24.300 15.430 1.00 24.02 412 ASP B CA 1
ATOM 6580 C C . ASP B 1 413 ? -5.338 25.358 14.793 1.00 23.80 412 ASP B C 1
ATOM 6581 O O . ASP B 1 413 ? -5.683 25.942 13.756 1.00 22.94 412 ASP B O 1
ATOM 6586 N N . GLY B 1 414 ? -4.178 25.590 15.416 1.00 23.04 413 GLY B N 1
ATOM 6587 C CA . GLY B 1 414 ? -3.161 26.481 14.856 1.00 23.13 413 GLY B CA 1
ATOM 6588 C C . GLY B 1 414 ? -3.578 27.942 14.902 1.00 22.37 413 GLY B C 1
ATOM 6589 O O . GLY B 1 414 ? -3.143 28.748 14.099 1.00 22.55 413 GLY B O 1
ATOM 6590 N N . LYS B 1 415 ? -4.477 28.251 15.821 1.00 22.52 414 LYS B N 1
ATOM 6591 C CA . LYS B 1 415 ? -4.919 29.600 16.065 1.00 21.92 414 LYS B CA 1
ATOM 6592 C C . LYS B 1 415 ? -4.967 29.871 17.553 1.00 21.62 414 LYS B C 1
ATOM 6593 O O . LYS B 1 415 ? -5.223 28.990 18.380 1.00 21.46 414 LYS B O 1
ATOM 6599 N N . LEU B 1 416 ? -4.674 31.119 17.866 1.00 21.22 415 LEU B N 1
ATOM 6600 C CA . LEU B 1 416 ? -4.647 31.637 19.198 1.00 21.02 415 LEU B CA 1
ATOM 6601 C C . LEU B 1 416 ? -5.436 32.957 19.147 1.00 20.52 415 LEU B C 1
ATOM 6602 O O . LEU B 1 416 ? -5.350 33.679 18.160 1.00 20.11 415 LEU B O 1
ATOM 6607 N N . THR B 1 417 ? -6.219 33.241 20.185 1.00 20.48 416 THR B N 1
ATOM 6608 C CA . THR B 1 417 ? -6.989 34.485 20.276 1.00 20.12 416 THR B CA 1
ATOM 6609 C C . THR B 1 417 ? -6.152 35.640 20.841 1.00 19.50 416 THR B C 1
ATOM 6610 O O . THR B 1 417 ? -5.567 35.545 21.927 1.00 18.45 416 THR B O 1
ATOM 6614 N N . VAL B 1 418 ? -6.093 36.734 20.091 1.00 18.53 417 VAL B N 1
ATOM 6615 C CA . VAL B 1 418 ? -5.500 37.969 20.609 1.00 18.05 417 VAL B CA 1
ATOM 6616 C C . VAL B 1 418 ? -6.673 38.900 20.899 1.00 18.00 417 VAL B C 1
ATOM 6617 O O . VAL B 1 418 ? -7.353 39.337 19.961 1.00 17.66 417 VAL B O 1
ATOM 6621 N N . ASP B 1 419 ? -6.922 39.172 22.183 1.00 17.07 418 ASP B N 1
ATOM 6622 C CA . ASP B 1 419 ? -8.142 39.890 22.609 1.00 17.38 418 ASP B CA 1
ATOM 6623 C C . ASP B 1 419 ? -7.870 41.386 22.797 1.00 16.02 418 ASP B C 1
ATOM 6624 O O . ASP B 1 419 ? -8.265 41.965 23.803 1.00 16.01 418 ASP B O 1
ATOM 6629 N N . GLY B 1 420 ? -7.189 41.997 21.822 1.00 14.15 419 GLY B N 1
ATOM 6630 C CA . GLY B 1 420 ? -6.852 43.421 21.880 1.00 12.85 419 GLY B CA 1
ATOM 6631 C C . GLY B 1 420 ? -5.816 43.827 22.900 1.00 12.06 419 GLY B C 1
ATOM 6632 O O . GLY B 1 420 ? -5.672 45.019 23.201 1.00 10.93 419 GLY B O 1
ATOM 6633 N N . GLN B 1 421 ? -5.101 42.836 23.434 1.00 11.52 420 GLN B N 1
ATOM 6634 C CA . GLN B 1 421 ? -4.014 43.064 24.364 1.00 12.29 420 GLN B CA 1
ATOM 6635 C C . GLN B 1 421 ? -2.877 42.073 24.031 1.00 12.32 420 GLN B C 1
ATOM 6636 O O . GLN B 1 421 ? -3.144 41.008 23.461 1.00 13.80 420 GLN B O 1
ATOM 6642 N N . PRO B 1 422 ? -1.619 42.399 24.375 1.00 11.75 421 PRO B N 1
ATOM 6643 C CA . PRO B 1 422 ? -0.494 41.555 23.874 1.00 11.50 421 PRO B CA 1
ATOM 6644 C C . PRO B 1 422 ? -0.503 40.118 24.347 1.00 10.96 421 PRO B C 1
ATOM 6645 O O . PRO B 1 422 ? -0.899 39.835 25.472 1.00 11.55 421 PRO B O 1
ATOM 6649 N N . VAL B 1 423 ? -0.057 39.219 23.482 1.00 11.78 422 VAL B N 1
ATOM 6650 C CA . VAL B 1 423 ? 0.172 37.824 23.868 1.00 11.96 422 VAL B CA 1
ATOM 6651 C C . VAL B 1 423 ? 1.626 37.503 23.656 1.00 12.43 422 VAL B C 1
ATOM 6652 O O . VAL B 1 423 ? 2.148 37.643 22.550 1.00 12.61 422 VAL B O 1
ATOM 6656 N N . LEU B 1 424 ? 2.275 37.068 24.732 1.00 13.73 423 LEU B N 1
ATOM 6657 C CA . LEU B 1 424 ? 3.700 36.815 24.737 1.00 14.39 423 LEU B CA 1
ATOM 6658 C C . LEU B 1 424 ? 3.946 35.367 25.161 1.00 14.97 423 LEU B C 1
ATOM 6659 O O . LEU B 1 424 ? 3.686 35.008 26.321 1.00 14.11 423 LEU B O 1
ATOM 6664 N N . ILE B 1 425 ? 4.455 34.558 24.232 1.00 15.02 424 ILE B N 1
ATOM 6665 C CA . ILE B 1 425 ? 4.715 33.147 24.517 1.00 16.94 424 ILE B CA 1
ATOM 6666 C C . ILE B 1 425 ? 6.150 32.773 24.217 1.00 17.28 424 ILE B C 1
ATOM 6667 O O . ILE B 1 425 ? 6.648 33.031 23.121 1.00 17.42 424 ILE B O 1
ATOM 6672 N N . LYS B 1 426 ? 6.802 32.192 25.224 1.00 18.40 425 LYS B N 1
ATOM 6673 C CA . LYS B 1 426 ? 8.124 31.592 25.104 1.00 19.21 425 LYS B CA 1
ATOM 6674 C C . LYS B 1 426 ? 7.999 30.064 24.945 1.00 19.46 425 LYS B C 1
ATOM 6675 O O . LYS B 1 426 ? 7.313 29.406 25.722 1.00 20.08 425 LYS B O 1
ATOM 6681 N N . TYR B 1 427 ? 8.655 29.501 23.942 1.00 19.72 426 TYR B N 1
ATOM 6682 C CA . TYR B 1 427 ? 8.524 28.071 23.639 1.00 20.87 426 TYR B CA 1
ATOM 6683 C C . TYR B 1 427 ? 9.848 27.532 23.076 1.00 22.38 426 TYR B C 1
ATOM 6684 O O . TYR B 1 427 ? 10.798 28.294 22.842 1.00 21.62 426 TYR B O 1
ATOM 6693 N N . VAL B 1 428 ? 9.890 26.220 22.838 1.00 23.91 427 VAL B N 1
ATOM 6694 C CA . VAL B 1 428 ? 11.118 25.517 22.441 1.00 25.25 427 VAL B CA 1
ATOM 6695 C C . VAL B 1 428 ? 11.551 25.698 20.961 1.00 25.40 427 VAL B C 1
ATOM 6696 O O . VAL B 1 428 ? 10.817 25.394 20.014 1.00 25.84 427 VAL B O 1
ATOM 6700 N N . GLN C 1 7 ? -37.272 62.502 2.062 1.00 25.15 6 GLN C N 1
ATOM 6701 C CA . GLN C 1 7 ? -36.171 61.484 1.948 1.00 24.42 6 GLN C CA 1
ATOM 6702 C C . GLN C 1 7 ? -34.951 61.888 2.787 1.00 24.06 6 GLN C C 1
ATOM 6703 O O . GLN C 1 7 ? -34.472 61.131 3.649 1.00 23.63 6 GLN C O 1
ATOM 6705 N N . THR C 1 8 ? -34.459 63.098 2.535 1.00 22.62 7 THR C N 1
ATOM 6706 C CA . THR C 1 8 ? -33.334 63.631 3.282 1.00 21.65 7 THR C CA 1
ATOM 6707 C C . THR C 1 8 ? -33.752 63.941 4.739 1.00 20.22 7 THR C C 1
ATOM 6708 O O . THR C 1 8 ? -32.918 64.173 5.580 1.00 19.99 7 THR C O 1
ATOM 6712 N N . GLN C 1 9 ? -35.045 63.932 5.039 1.00 19.48 8 GLN C N 1
ATOM 6713 C CA . GLN C 1 9 ? -35.487 63.946 6.445 1.00 18.90 8 GLN C CA 1
ATOM 6714 C C . GLN C 1 9 ? -34.846 62.800 7.270 1.00 17.52 8 GLN C C 1
ATOM 6715 O O . GLN C 1 9 ? -34.596 62.963 8.462 1.00 16.92 8 GLN C O 1
ATOM 6721 N N . LEU C 1 10 ? -34.599 61.657 6.630 1.00 15.33 9 LEU C N 1
ATOM 6722 C CA . LEU C 1 10 ? -34.008 60.494 7.296 1.00 14.52 9 LEU C CA 1
ATOM 6723 C C . LEU C 1 10 ? -32.602 60.831 7.831 1.00 14.25 9 LEU C C 1
ATOM 6724 O O . LEU C 1 10 ? -32.143 60.243 8.810 1.00 13.43 9 LEU C O 1
ATOM 6729 N N . ARG C 1 11 ? -31.959 61.826 7.220 1.00 13.72 10 ARG C N 1
ATOM 6730 C CA . ARG C 1 11 ? -30.684 62.351 7.695 1.00 12.90 10 ARG C CA 1
ATOM 6731 C C . ARG C 1 11 ? -30.746 63.142 9.004 1.00 12.98 10 ARG C C 1
ATOM 6732 O O . ARG C 1 11 ? -29.691 63.497 9.541 1.00 12.20 10 ARG C O 1
ATOM 6740 N N . ASN C 1 12 ? -31.955 63.444 9.502 1.00 12.78 11 ASN C N 1
ATOM 6741 C CA . ASN C 1 12 ? -32.121 64.006 10.850 1.00 12.31 11 ASN C CA 1
ATOM 6742 C C . ASN C 1 12 ? -32.452 62.954 11.897 1.00 12.23 11 ASN C C 1
ATOM 6743 O O . ASN C 1 12 ? -32.753 63.303 13.043 1.00 12.56 11 ASN C O 1
ATOM 6748 N N . GLU C 1 13 ? -32.412 61.675 11.525 1.00 11.17 12 GLU C N 1
ATOM 6749 C CA . GLU C 1 13 ? -33.012 60.634 12.354 1.00 10.25 12 GLU C CA 1
ATOM 6750 C C . GLU C 1 13 ? -32.010 59.576 12.834 1.00 9.78 12 GLU C C 1
ATOM 6751 O O . GLU C 1 13 ? -30.833 59.648 12.514 1.00 9.27 12 GLU C O 1
ATOM 6757 N N . MET C 1 14 ? -32.491 58.609 13.621 1.00 9.56 13 MET C N 1
ATOM 6758 C CA . MET C 1 14 ? -31.668 57.491 14.109 1.00 9.11 13 MET C CA 1
ATOM 6759 C C . MET C 1 14 ? -32.517 56.236 14.124 1.00 9.84 13 MET C C 1
ATOM 6760 O O . MET C 1 14 ? -33.744 56.302 14.342 1.00 10.16 13 MET C O 1
ATOM 6765 N N . ILE C 1 15 ? -31.869 55.094 13.895 1.00 9.58 14 ILE C N 1
ATOM 6766 C CA . ILE C 1 15 ? -32.550 53.780 13.916 1.00 10.16 14 ILE C CA 1
ATOM 6767 C C . ILE C 1 15 ? -31.981 52.938 15.058 1.00 9.48 14 ILE C C 1
ATOM 6768 O O . ILE C 1 15 ? -30.761 52.788 15.171 1.00 8.61 14 ILE C O 1
ATOM 6773 N N . TYR C 1 16 ? -32.857 52.358 15.867 1.00 9.77 15 TYR C N 1
ATOM 6774 C CA . TYR C 1 16 ? -32.445 51.440 16.923 1.00 9.60 15 TYR C CA 1
ATOM 6775 C C . TYR C 1 16 ? -32.849 50.039 16.537 1.00 9.78 15 TYR C C 1
ATOM 6776 O O . TYR C 1 16 ? -34.010 49.801 16.218 1.00 9.33 15 TYR C O 1
ATOM 6785 N N . SER C 1 17 ? -31.901 49.098 16.535 1.00 9.23 16 SER C N 1
ATOM 6786 C CA . SER C 1 17 ? -32.220 47.732 16.132 1.00 9.16 16 SER C CA 1
ATOM 6787 C C . SER C 1 17 ? -32.446 46.812 17.345 1.00 9.11 16 SER C C 1
ATOM 6788 O O . SER C 1 17 ? -31.588 46.723 18.224 1.00 9.79 16 SER C O 1
ATOM 6791 N N . VAL C 1 18 ? -33.579 46.107 17.370 1.00 8.56 17 VAL C N 1
ATOM 6792 C CA . VAL C 1 18 ? -33.946 45.254 18.497 1.00 8.68 17 VAL C CA 1
ATOM 6793 C C . VAL C 1 18 ? -34.071 43.803 18.086 1.00 9.06 17 VAL C C 1
ATOM 6794 O O . VAL C 1 18 ? -34.765 43.509 17.114 1.00 8.75 17 VAL C O 1
ATOM 6798 N N . PHE C 1 19 ? -33.372 42.930 18.840 1.00 9.05 18 PHE C N 1
ATOM 6799 C CA . PHE C 1 19 ? -33.421 41.458 18.755 1.00 8.49 18 PHE C CA 1
ATOM 6800 C C . PHE C 1 19 ? -34.327 40.957 19.909 1.00 9.35 18 PHE C C 1
ATOM 6801 O O . PHE C 1 19 ? -33.878 40.766 21.049 1.00 8.90 18 PHE C O 1
ATOM 6809 N N . VAL C 1 20 ? -35.607 40.775 19.609 1.00 9.34 19 VAL C N 1
ATOM 6810 C CA . VAL C 1 20 ? -36.621 40.616 20.668 1.00 8.72 19 VAL C CA 1
ATOM 6811 C C . VAL C 1 20 ? -36.250 39.508 21.651 1.00 9.21 19 VAL C C 1
ATOM 6812 O O . VAL C 1 20 ? -36.329 39.694 22.879 1.00 8.27 19 VAL C O 1
ATOM 6816 N N . ARG C 1 21 ? -35.839 38.365 21.096 1.00 9.27 20 ARG C N 1
ATOM 6817 C CA . ARG C 1 21 ? -35.421 37.204 21.883 1.00 10.15 20 ARG C CA 1
ATOM 6818 C C . ARG C 1 21 ? -34.430 37.515 23.003 1.00 10.47 20 ARG C C 1
ATOM 6819 O O . ARG C 1 21 ? -34.555 36.991 24.131 1.00 10.29 20 ARG C O 1
ATOM 6827 N N . ASN C 1 22 ? -33.458 38.365 22.694 1.00 9.89 21 ASN C N 1
ATOM 6828 C CA . ASN C 1 22 ? -32.347 38.628 23.605 1.00 10.56 21 ASN C CA 1
ATOM 6829 C C . ASN C 1 22 ? -32.366 39.996 24.297 1.00 10.28 21 ASN C C 1
ATOM 6830 O O . ASN C 1 22 ? -31.549 40.254 25.181 1.00 10.53 21 ASN C O 1
ATOM 6835 N N . TYR C 1 23 ? -33.313 40.846 23.912 1.00 10.32 22 TYR C N 1
ATOM 6836 C CA . TYR C 1 23 ? -33.406 42.216 24.427 1.00 9.92 22 TYR C CA 1
ATOM 6837 C C . TYR C 1 23 ? -33.734 42.255 25.944 1.00 10.60 22 TYR C C 1
ATOM 6838 O O . TYR C 1 23 ? -33.252 43.126 26.692 1.00 10.76 22 TYR C O 1
ATOM 6847 N N . SER C 1 24 ? -34.552 41.316 26.392 1.00 9.93 23 SER C N 1
ATOM 6848 C CA . SER C 1 24 ? -34.995 41.282 27.764 1.00 10.75 23 SER C CA 1
ATOM 6849 C C . SER C 1 24 ? -34.964 39.805 28.169 1.00 11.16 23 SER C C 1
ATOM 6850 O O . SER C 1 24 ? -34.856 38.910 27.311 1.00 9.98 23 SER C O 1
ATOM 6853 N N . GLU C 1 25 ? -35.082 39.557 29.475 1.00 11.71 24 GLU C N 1
ATOM 6854 C CA . GLU C 1 25 ? -35.051 38.202 30.005 1.00 12.81 24 GLU C CA 1
ATOM 6855 C C . GLU C 1 25 ? -36.298 37.441 29.568 1.00 12.32 24 GLU C C 1
ATOM 6856 O O . GLU C 1 25 ? -36.223 36.255 29.165 1.00 12.19 24 GLU C O 1
ATOM 6862 N N . ALA C 1 26 ? -37.434 38.144 29.589 1.00 12.48 25 ALA C N 1
ATOM 6863 C CA . ALA C 1 26 ? -38.710 37.628 29.046 1.00 12.65 25 ALA C CA 1
ATOM 6864 C C . ALA C 1 26 ? -38.564 37.132 27.612 1.00 12.30 25 ALA C C 1
ATOM 6865 O O . ALA C 1 26 ? -39.129 36.085 27.250 1.00 12.52 25 ALA C O 1
ATOM 6867 N N . GLY C 1 27 ? -37.814 37.893 26.807 1.00 12.26 26 GLY C N 1
ATOM 6868 C CA . GLY C 1 27 ? -37.500 37.532 25.416 1.00 11.91 26 GLY C CA 1
ATOM 6869 C C . GLY C 1 27 ? -38.693 37.565 24.492 1.00 12.49 26 GLY C C 1
ATOM 6870 O O . GLY C 1 27 ? -38.775 36.789 23.557 1.00 13.14 26 GLY C O 1
ATOM 6871 N N . ASN C 1 28 ? -39.641 38.460 24.760 1.00 11.98 27 ASN C N 1
ATOM 6872 C CA . ASN C 1 28 ? -40.888 38.481 24.008 1.00 10.84 27 ASN C CA 1
ATOM 6873 C C . ASN C 1 28 ? -41.314 39.900 23.658 1.00 10.29 27 ASN C C 1
ATOM 6874 O O . ASN C 1 28 ? -40.620 40.865 24.009 1.00 8.91 27 ASN C O 1
ATOM 6879 N N . PHE C 1 29 ? -42.425 40.048 22.934 1.00 10.46 28 PHE C N 1
ATOM 6880 C CA . PHE C 1 29 ? -42.844 41.392 22.541 1.00 9.88 28 PHE C CA 1
ATOM 6881 C C . PHE C 1 29 ? -42.997 42.304 23.764 1.00 10.53 28 PHE C C 1
ATOM 6882 O O . PHE C 1 29 ? -42.492 43.445 23.764 1.00 9.54 28 PHE C O 1
ATOM 6890 N N . ALA C 1 30 ? -43.669 41.796 24.807 1.00 10.46 29 ALA C N 1
ATOM 6891 C CA . ALA C 1 30 ? -43.989 42.601 25.999 1.00 10.34 29 ALA C CA 1
ATOM 6892 C C . ALA C 1 30 ? -42.751 43.136 26.713 1.00 11.51 29 ALA C C 1
ATOM 6893 O O . ALA C 1 30 ? -42.828 44.185 27.347 1.00 11.70 29 ALA C O 1
ATOM 6895 N N . GLY C 1 31 ? -41.632 42.403 26.630 1.00 10.99 30 GLY C N 1
ATOM 6896 C CA . GLY C 1 31 ? -40.339 42.867 27.176 1.00 11.22 30 GLY C CA 1
ATOM 6897 C C . GLY C 1 31 ? -39.835 44.091 26.439 1.00 10.54 30 GLY C C 1
ATOM 6898 O O . GLY C 1 31 ? -39.176 44.973 27.008 1.00 12.06 30 GLY C O 1
ATOM 6899 N N . VAL C 1 32 ? -40.139 44.153 25.158 1.00 10.20 31 VAL C N 1
ATOM 6900 C CA . VAL C 1 32 ? -39.821 45.338 24.382 1.00 10.61 31 VAL C CA 1
ATOM 6901 C C . VAL C 1 32 ? -40.819 46.467 24.686 1.00 9.91 31 VAL C C 1
ATOM 6902 O O . VAL C 1 32 ? -40.427 47.578 25.029 1.00 9.70 31 VAL C O 1
ATOM 6906 N N . THR C 1 33 ? -42.099 46.161 24.578 1.00 10.24 32 THR C N 1
ATOM 6907 C CA . THR C 1 33 ? -43.154 47.156 24.804 1.00 10.48 32 THR C CA 1
ATOM 6908 C C . THR C 1 33 ? -42.942 47.871 26.139 1.00 10.91 32 THR C C 1
ATOM 6909 O O . THR C 1 33 ? -43.001 49.094 26.178 1.00 10.96 32 THR C O 1
ATOM 6913 N N . ALA C 1 34 ? -42.629 47.121 27.205 1.00 10.02 33 ALA C N 1
ATOM 6914 C CA . ALA C 1 34 ? -42.465 47.710 28.540 1.00 10.62 33 ALA C CA 1
ATOM 6915 C C . ALA C 1 34 ? -41.312 48.717 28.581 1.00 10.82 33 ALA C C 1
ATOM 6916 O O . ALA C 1 34 ? -41.218 49.526 29.503 1.00 11.40 33 ALA C O 1
ATOM 6918 N N . ASP C 1 35 ? -40.451 48.687 27.571 1.00 11.31 34 ASP C N 1
ATOM 6919 C CA . ASP C 1 35 ? -39.259 49.538 27.591 1.00 12.02 34 ASP C CA 1
ATOM 6920 C C . ASP C 1 35 ? -39.217 50.580 26.446 1.00 12.17 34 ASP C C 1
ATOM 6921 O O . ASP C 1 35 ? -38.192 51.227 26.202 1.00 12.00 34 ASP C O 1
ATOM 6926 N N . LEU C 1 36 ? -40.347 50.781 25.775 1.00 12.96 35 LEU C N 1
ATOM 6927 C CA . LEU C 1 36 ? -40.383 51.706 24.643 1.00 12.28 35 LEU C CA 1
ATOM 6928 C C . LEU C 1 36 ? -40.031 53.140 25.035 1.00 12.77 35 LEU C C 1
ATOM 6929 O O . LEU C 1 36 ? -39.454 53.865 24.226 1.00 11.79 35 LEU C O 1
ATOM 6934 N N . GLN C 1 37 ? -40.359 53.542 26.272 1.00 12.93 36 GLN C N 1
ATOM 6935 C CA . GLN C 1 37 ? -40.133 54.941 26.679 1.00 13.28 36 GLN C CA 1
ATOM 6936 C C . GLN C 1 37 ? -38.643 55.228 26.661 1.00 12.52 36 GLN C C 1
ATOM 6937 O O . GLN C 1 37 ? -38.232 56.319 26.257 1.00 11.51 36 GLN C O 1
ATOM 6943 N N . ARG C 1 38 ? -37.847 54.246 27.124 1.00 11.97 37 ARG C N 1
ATOM 6944 C CA . ARG C 1 38 ? -36.394 54.383 27.141 1.00 11.87 37 ARG C CA 1
ATOM 6945 C C . ARG C 1 38 ? -35.816 54.488 25.726 1.00 11.73 37 ARG C C 1
ATOM 6946 O O . ARG C 1 38 ? -34.898 55.288 25.459 1.00 11.38 37 ARG C O 1
ATOM 6954 N N . ILE C 1 39 ? -36.339 53.638 24.848 1.00 10.56 38 ILE C N 1
ATOM 6955 C CA . ILE C 1 39 ? -35.963 53.609 23.426 1.00 10.00 38 ILE C CA 1
ATOM 6956 C C . ILE C 1 39 ? -36.285 54.975 22.794 1.00 10.54 38 ILE C C 1
ATOM 6957 O O . ILE C 1 39 ? -35.461 55.583 22.081 1.00 10.35 38 ILE C O 1
ATOM 6962 N N . LYS C 1 40 ? -37.476 55.474 23.100 1.00 10.36 39 LYS C N 1
ATOM 6963 C CA . LYS C 1 40 ? -37.916 56.779 22.645 1.00 11.07 39 LYS C CA 1
ATOM 6964 C C . LYS C 1 40 ? -36.945 57.848 23.177 1.00 11.17 39 LYS C C 1
ATOM 6965 O O . LYS C 1 40 ? -36.329 58.607 22.399 1.00 10.57 39 LYS C O 1
ATOM 6971 N N . ASP C 1 41 ? -36.767 57.872 24.497 1.00 11.00 40 ASP C N 1
ATOM 6972 C CA . ASP C 1 41 ? -35.862 58.834 25.155 1.00 12.19 40 ASP C CA 1
ATOM 6973 C C . ASP C 1 41 ? -34.413 58.778 24.660 1.00 11.79 40 ASP C C 1
ATOM 6974 O O . ASP C 1 41 ? -33.673 59.758 24.781 1.00 11.45 40 ASP C O 1
ATOM 6979 N N . LEU C 1 42 ? -34.007 57.653 24.093 1.00 11.94 41 LEU C N 1
ATOM 6980 C CA . LEU C 1 42 ? -32.610 57.509 23.590 1.00 12.13 41 LEU C CA 1
ATOM 6981 C C . LEU C 1 42 ? -32.423 58.359 22.319 1.00 12.62 41 LEU C C 1
ATOM 6982 O O . LEU C 1 42 ? -31.303 58.798 21.988 1.00 11.84 41 LEU C O 1
ATOM 6987 N N . GLY C 1 43 ? -33.547 58.585 21.638 1.00 12.71 42 GLY C N 1
ATOM 6988 C CA . GLY C 1 43 ? -33.662 59.444 20.470 1.00 13.66 42 GLY C CA 1
ATOM 6989 C C . GLY C 1 43 ? -34.061 58.676 19.222 1.00 13.58 42 GLY C C 1
ATOM 6990 O O . GLY C 1 43 ? -33.907 59.169 18.117 1.00 14.90 42 GLY C O 1
ATOM 6991 N N . THR C 1 44 ? -34.561 57.465 19.402 1.00 13.64 43 THR C N 1
ATOM 6992 C CA . THR C 1 44 ? -34.974 56.586 18.319 1.00 13.62 43 THR C CA 1
ATOM 6993 C C . THR C 1 44 ? -36.154 57.130 17.525 1.00 14.38 43 THR C C 1
ATOM 6994 O O . THR C 1 44 ? -37.129 57.648 18.103 1.00 13.97 43 THR C O 1
ATOM 6998 N N . ASP C 1 45 ? -36.048 57.030 16.199 1.00 14.32 44 ASP C N 1
ATOM 6999 C CA . ASP C 1 45 ? -37.115 57.431 15.285 1.00 13.56 44 ASP C CA 1
ATOM 7000 C C . ASP C 1 45 ? -37.732 56.190 14.696 1.00 14.07 44 ASP C C 1
ATOM 7001 O O . ASP C 1 45 ? -38.967 56.070 14.616 1.00 13.25 44 ASP C O 1
ATOM 7006 N N . ILE C 1 46 ? -36.868 55.270 14.287 1.00 11.91 45 ILE C N 1
ATOM 7007 C CA . ILE C 1 46 ? -37.313 54.079 13.631 1.00 12.01 45 ILE C CA 1
ATOM 7008 C C . ILE C 1 46 ? -36.847 52.914 14.475 1.00 12.43 45 ILE C C 1
ATOM 7009 O O . ILE C 1 46 ? -35.640 52.728 14.671 1.00 12.28 45 ILE C O 1
ATOM 7014 N N . LEU C 1 47 ? -37.809 52.129 14.954 1.00 11.59 46 LEU C N 1
ATOM 7015 C CA . LEU C 1 47 ? -37.505 50.973 15.768 1.00 11.73 46 LEU C CA 1
ATOM 7016 C C . LEU C 1 47 ? -37.550 49.788 14.829 1.00 11.57 46 LEU C C 1
ATOM 7017 O O . LEU C 1 47 ? -38.626 49.414 14.336 1.00 9.32 46 LEU C O 1
ATOM 7022 N N . TRP C 1 48 ? -36.371 49.255 14.523 1.00 10.08 47 TRP C N 1
ATOM 7023 C CA . TRP C 1 48 ? -36.291 48.093 13.632 1.00 10.63 47 TRP C CA 1
ATOM 7024 C C . TRP C 1 48 ? -36.219 46.759 14.436 1.00 11.06 47 TRP C C 1
ATOM 7025 O O . TRP C 1 48 ? -35.323 46.552 15.265 1.00 10.86 47 TRP C O 1
ATOM 7036 N N . LEU C 1 49 ? -37.185 45.870 14.216 1.00 10.89 48 LEU C N 1
ATOM 7037 C CA . LEU C 1 49 ? -37.129 44.564 14.860 1.00 10.50 48 LEU C CA 1
ATOM 7038 C C . LEU C 1 49 ? -36.531 43.517 13.948 1.00 10.60 48 LEU C C 1
ATOM 7039 O O . LEU C 1 49 ? -36.896 43.428 12.767 1.00 9.53 48 LEU C O 1
ATOM 7044 N N . LEU C 1 50 ? -35.628 42.706 14.494 1.00 10.33 49 LEU C N 1
ATOM 7045 C CA . LEU C 1 50 ? -35.204 41.487 13.787 1.00 11.26 49 LEU C CA 1
ATOM 7046 C C . LEU C 1 50 ? -36.438 40.589 13.552 1.00 11.34 49 LEU C C 1
ATOM 7047 O O . LEU C 1 50 ? -37.488 40.808 14.171 1.00 11.83 49 LEU C O 1
ATOM 7052 N N . PRO C 1 51 ? -36.328 39.594 12.646 1.00 11.26 50 PRO C N 1
ATOM 7053 C CA . PRO C 1 51 ? -37.507 38.835 12.261 1.00 10.61 50 PRO C CA 1
ATOM 7054 C C . PRO C 1 51 ? -38.394 38.345 13.434 1.00 10.84 50 PRO C C 1
ATOM 7055 O O . PRO C 1 51 ? -37.911 37.966 14.495 1.00 10.61 50 PRO C O 1
ATOM 7059 N N . ILE C 1 52 ? -39.694 38.354 13.216 1.00 10.53 51 ILE C N 1
ATOM 7060 C CA . ILE C 1 52 ? -40.684 38.062 14.279 1.00 11.34 51 ILE C CA 1
ATOM 7061 C C . ILE C 1 52 ? -41.557 36.836 13.981 1.00 11.15 51 ILE C C 1
ATOM 7062 O O . ILE C 1 52 ? -42.614 36.656 14.583 1.00 11.18 51 ILE C O 1
ATOM 7067 N N . ASN C 1 53 ? -41.088 36.008 13.045 1.00 11.52 52 ASN C N 1
ATOM 7068 C CA . ASN C 1 53 ? -41.882 34.952 12.461 1.00 11.11 52 ASN C CA 1
ATOM 7069 C C . ASN C 1 53 ? -41.424 33.586 12.942 1.00 11.32 52 ASN C C 1
ATOM 7070 O O . ASN C 1 53 ? -40.251 33.412 13.339 1.00 12.50 52 ASN C O 1
ATOM 7075 N N . PRO C 1 54 ? -42.321 32.591 12.860 1.00 10.96 53 PRO C N 1
ATOM 7076 C CA . PRO C 1 54 ? -41.961 31.247 13.304 1.00 10.90 53 PRO C CA 1
ATOM 7077 C C . PRO C 1 54 ? -40.708 30.714 12.578 1.00 10.49 53 PRO C C 1
ATOM 7078 O O . PRO C 1 54 ? -40.567 30.870 11.346 1.00 9.48 53 PRO C O 1
ATOM 7082 N N . ILE C 1 55 ? -39.819 30.101 13.349 1.00 10.89 54 ILE C N 1
ATOM 7083 C CA . ILE C 1 55 ? -38.511 29.668 12.850 1.00 11.39 54 ILE C CA 1
ATOM 7084 C C . ILE C 1 55 ? -38.549 28.193 12.405 1.00 12.51 54 ILE C C 1
ATOM 7085 O O . ILE C 1 55 ? -39.189 27.356 13.049 1.00 12.96 54 ILE C O 1
ATOM 7090 N N . GLY C 1 56 ? -37.895 27.888 11.288 1.00 13.18 55 GLY C N 1
ATOM 7091 C CA . GLY C 1 56 ? -37.875 26.529 10.782 1.00 15.30 55 GLY C CA 1
ATOM 7092 C C . GLY C 1 56 ? -37.348 25.566 11.821 1.00 17.20 55 GLY C C 1
ATOM 7093 O O . GLY C 1 56 ? -36.517 25.942 12.647 1.00 17.26 55 GLY C O 1
ATOM 7094 N N . GLU C 1 57 ? -37.824 24.324 11.770 1.00 18.30 56 GLU C N 1
ATOM 7095 C CA . GLU C 1 57 ? -37.330 23.254 12.640 1.00 20.61 56 GLU C CA 1
ATOM 7096 C C . GLU C 1 57 ? -36.423 22.305 11.873 1.00 20.53 56 GLU C C 1
ATOM 7097 O O . GLU C 1 57 ? -35.407 21.827 12.391 1.00 21.68 56 GLU C O 1
ATOM 7103 N N . VAL C 1 58 ? -36.778 22.037 10.624 1.00 20.27 57 VAL C N 1
ATOM 7104 C CA . VAL C 1 58 ? -35.935 21.216 9.745 1.00 19.67 57 VAL C CA 1
ATOM 7105 C C . VAL C 1 58 ? -34.624 21.967 9.462 1.00 19.47 57 VAL C C 1
ATOM 7106 O O . VAL C 1 58 ? -34.643 23.143 9.024 1.00 18.65 57 VAL C O 1
ATOM 7110 N N . ASN C 1 59 ? -33.506 21.296 9.750 1.00 19.13 58 ASN C N 1
ATOM 7111 C CA . ASN C 1 59 ? -32.163 21.864 9.560 1.00 19.59 58 ASN C CA 1
ATOM 7112 C C . ASN C 1 59 ? -31.859 23.106 10.394 1.00 18.64 58 ASN C C 1
ATOM 7113 O O . ASN C 1 59 ? -31.035 23.941 9.995 1.00 18.54 58 ASN C O 1
ATOM 7118 N N . ARG C 1 60 ? -32.509 23.210 11.547 1.00 18.17 59 ARG C N 1
ATOM 7119 C CA . ARG C 1 60 ? -32.301 24.296 12.487 1.00 17.88 59 ARG C CA 1
ATOM 7120 C C . ARG C 1 60 ? -30.863 24.333 13.002 1.00 19.14 59 ARG C C 1
ATOM 7121 O O . ARG C 1 60 ? -30.269 23.285 13.303 1.00 18.74 59 ARG C O 1
ATOM 7129 N N . LYS C 1 61 ? -30.318 25.553 13.097 1.00 18.82 60 LYS C N 1
ATOM 7130 C CA . LYS C 1 61 ? -29.038 25.799 13.741 1.00 19.02 60 LYS C CA 1
ATOM 7131 C C . LYS C 1 61 ? -29.285 26.163 15.194 1.00 18.85 60 LYS C C 1
ATOM 7132 O O . LYS C 1 61 ? -30.158 26.966 15.471 1.00 18.20 60 LYS C O 1
ATOM 7138 N N . GLY C 1 62 ? -28.522 25.558 16.113 1.00 18.59 61 GLY C N 1
ATOM 7139 C CA . GLY C 1 62 ? -28.688 25.799 17.551 1.00 18.12 61 GLY C CA 1
ATOM 7140 C C . GLY C 1 62 ? -30.041 25.355 18.083 1.00 18.69 61 GLY C C 1
ATOM 7141 O O . GLY C 1 62 ? -30.783 24.654 17.396 1.00 18.98 61 GLY C O 1
ATOM 7142 N N . THR C 1 63 ? -30.355 25.773 19.304 1.00 18.19 62 THR C N 1
ATOM 7143 C CA . THR C 1 63 ? -31.589 25.405 19.980 1.00 18.86 62 THR C CA 1
ATOM 7144 C C . THR C 1 63 ? -32.816 26.114 19.451 1.00 18.08 62 THR C C 1
ATOM 7145 O O . THR C 1 63 ? -33.870 25.493 19.220 1.00 18.54 62 THR C O 1
ATOM 7149 N N . LEU C 1 64 ? -32.707 27.423 19.280 1.00 16.41 63 LEU C N 1
ATOM 7150 C CA . LEU C 1 64 ? -33.865 28.200 18.950 1.00 14.99 63 LEU C CA 1
ATOM 7151 C C . LEU C 1 64 ? -33.909 28.492 17.451 1.00 14.66 63 LEU C C 1
ATOM 7152 O O . LEU C 1 64 ? -34.956 28.802 16.923 1.00 14.62 63 LEU C O 1
ATOM 7157 N N . GLY C 1 65 ? -32.770 28.393 16.770 1.00 13.39 64 GLY C N 1
ATOM 7158 C CA . GLY C 1 65 ? -32.718 28.641 15.329 1.00 12.70 64 GLY C CA 1
ATOM 7159 C C . GLY C 1 65 ? -32.564 30.119 15.018 1.00 12.64 64 GLY C C 1
ATOM 7160 O O . GLY C 1 65 ? -32.786 30.973 15.883 1.00 13.02 64 GLY C O 1
ATOM 7161 N N . SER C 1 66 ? -32.176 30.438 13.795 1.00 11.75 65 SER C N 1
ATOM 7162 C CA . SER C 1 66 ? -32.022 31.826 13.401 1.00 11.82 65 SER C CA 1
ATOM 7163 C C . SER C 1 66 ? -33.386 32.415 13.063 1.00 11.61 65 SER C C 1
ATOM 7164 O O . SER C 1 66 ? -34.177 31.751 12.406 1.00 12.41 65 SER C O 1
ATOM 7167 N N . PRO C 1 67 ? -33.655 33.683 13.479 1.00 11.39 66 PRO C N 1
ATOM 7168 C CA . PRO C 1 67 ? -34.882 34.378 13.078 1.00 10.12 66 PRO C CA 1
ATOM 7169 C C . PRO C 1 67 ? -34.941 34.494 11.564 1.00 10.18 66 PRO C C 1
ATOM 7170 O O . PRO C 1 67 ? -35.994 34.777 11.028 1.00 9.87 66 PRO C O 1
ATOM 7174 N N . TYR C 1 68 ? -33.803 34.288 10.901 1.00 10.37 67 TYR C N 1
ATOM 7175 C CA . TYR C 1 68 ? -33.687 34.447 9.442 1.00 10.66 67 TYR C CA 1
ATOM 7176 C C . TYR C 1 68 ? -34.008 33.166 8.689 1.00 11.04 67 TYR C C 1
ATOM 7177 O O . TYR C 1 68 ? -34.107 33.182 7.443 1.00 11.72 67 TYR C O 1
ATOM 7186 N N . ALA C 1 69 ? -34.201 32.068 9.429 1.00 10.57 68 ALA C N 1
ATOM 7187 C CA . ALA C 1 69 ? -34.699 30.815 8.812 1.00 9.76 68 ALA C CA 1
ATOM 7188 C C . ALA C 1 69 ? -36.203 30.727 9.050 1.00 9.26 68 ALA C C 1
ATOM 7189 O O . ALA C 1 69 ? -36.650 30.101 10.011 1.00 9.02 68 ALA C O 1
ATOM 7191 N N . ILE C 1 70 ? -36.974 31.370 8.176 1.00 9.10 69 ILE C N 1
ATOM 7192 C CA . ILE C 1 70 ? -38.385 31.594 8.468 1.00 9.59 69 ILE C CA 1
ATOM 7193 C C . ILE C 1 70 ? -39.284 30.499 7.879 1.00 10.84 69 ILE C C 1
ATOM 7194 O O . ILE C 1 70 ? -39.183 30.161 6.688 1.00 11.19 69 ILE C O 1
ATOM 7199 N N . LYS C 1 71 ? -40.172 29.981 8.736 1.00 11.97 70 LYS C N 1
ATOM 7200 C CA . LYS C 1 71 ? -41.141 28.930 8.412 1.00 11.77 70 LYS C CA 1
ATOM 7201 C C . LYS C 1 71 ? -42.509 29.463 7.941 1.00 12.50 70 LYS C C 1
ATOM 7202 O O . LYS C 1 71 ? -43.224 28.811 7.153 1.00 11.62 70 LYS C O 1
ATOM 7208 N N . ASP C 1 72 ? -42.893 30.642 8.431 1.00 11.96 71 ASP C N 1
ATOM 7209 C CA . ASP C 1 72 ? -44.094 31.273 7.963 1.00 12.68 71 ASP C CA 1
ATOM 7210 C C . ASP C 1 72 ? -43.891 32.767 8.022 1.00 12.26 71 ASP C C 1
ATOM 7211 O O . ASP C 1 72 ? -43.720 33.312 9.108 1.00 12.63 71 ASP C O 1
ATOM 7216 N N . TYR C 1 73 ? -43.915 33.408 6.858 1.00 12.00 72 TYR C N 1
ATOM 7217 C CA . TYR C 1 73 ? -43.791 34.862 6.744 1.00 13.03 72 TYR C CA 1
ATOM 7218 C C . TYR C 1 73 ? -45.016 35.600 7.288 1.00 13.19 72 TYR C C 1
ATOM 7219 O O . TYR C 1 73 ? -44.942 36.775 7.641 1.00 12.70 72 TYR C O 1
ATOM 7228 N N . ARG C 1 74 ? -46.155 34.913 7.320 1.00 13.39 73 ARG C N 1
ATOM 7229 C CA . ARG C 1 74 ? -47.390 35.536 7.796 1.00 13.54 73 ARG C CA 1
ATOM 7230 C C . ARG C 1 74 ? -47.740 35.262 9.266 1.00 13.37 73 ARG C C 1
ATOM 7231 O O . ARG C 1 74 ? -48.776 35.738 9.754 1.00 13.66 73 ARG C O 1
ATOM 7239 N N . GLY C 1 75 ? -46.880 34.518 9.961 1.00 12.87 74 GLY C N 1
ATOM 7240 C CA . GLY C 1 75 ? -47.112 34.149 11.369 1.00 12.45 74 GLY C CA 1
ATOM 7241 C C . GLY C 1 75 ? -46.277 34.923 12.376 1.00 12.63 74 GLY C C 1
ATOM 7242 O O . GLY C 1 75 ? -45.375 35.711 12.009 1.00 12.05 74 GLY C O 1
ATOM 7243 N N . ILE C 1 76 ? -46.579 34.687 13.649 1.00 11.87 75 ILE C N 1
ATOM 7244 C CA . ILE C 1 76 ? -45.853 35.259 14.778 1.00 11.75 75 ILE C CA 1
ATOM 7245 C C . ILE C 1 76 ? -45.072 34.133 15.463 1.00 12.53 75 ILE C C 1
ATOM 7246 O O . ILE C 1 76 ? -45.652 33.096 15.781 1.00 12.68 75 ILE C O 1
ATOM 7251 N N . ASN C 1 77 ? -43.758 34.326 15.636 1.00 12.35 76 ASN C N 1
ATOM 7252 C CA . ASN C 1 77 ? -42.896 33.442 16.409 1.00 13.57 76 ASN C CA 1
ATOM 7253 C C . ASN C 1 77 ? -43.482 33.284 17.802 1.00 13.65 76 ASN C C 1
ATOM 7254 O O . ASN C 1 77 ? -43.573 34.268 18.546 1.00 13.40 76 ASN C O 1
ATOM 7259 N N . PRO C 1 78 ? -43.888 32.055 18.160 1.00 14.36 77 PRO C N 1
ATOM 7260 C CA . PRO C 1 78 ? -44.470 31.870 19.489 1.00 14.49 77 PRO C CA 1
ATOM 7261 C C . PRO C 1 78 ? -43.499 32.196 20.621 1.00 14.68 77 PRO C C 1
ATOM 7262 O O . PRO C 1 78 ? -43.948 32.481 21.731 1.00 15.76 77 PRO C O 1
ATOM 7266 N N . GLU C 1 79 ? -42.194 32.145 20.363 1.00 14.23 78 GLU C N 1
ATOM 7267 C CA . GLU C 1 79 ? -41.177 32.705 21.289 1.00 15.02 78 GLU C CA 1
ATOM 7268 C C . GLU C 1 79 ? -41.530 34.081 21.790 1.00 13.84 78 GLU C C 1
ATOM 7269 O O . GLU C 1 79 ? -41.141 34.458 22.900 1.00 13.27 78 GLU C O 1
ATOM 7275 N N . TYR C 1 80 ? -42.261 34.840 20.970 1.00 12.97 79 TYR C N 1
ATOM 7276 C CA . TYR C 1 80 ? -42.432 36.270 21.220 1.00 12.18 79 TYR C CA 1
ATOM 7277 C C . TYR C 1 80 ? -43.803 36.652 21.730 1.00 13.00 79 TYR C C 1
ATOM 7278 O O . TYR C 1 80 ? -44.030 37.809 22.092 1.00 13.10 79 TYR C O 1
ATOM 7287 N N . GLY C 1 81 ? -44.721 35.689 21.731 1.00 13.88 80 GLY C N 1
ATOM 7288 C CA . GLY C 1 81 ? -46.094 35.953 22.108 1.00 14.25 80 GLY C CA 1
ATOM 7289 C C . GLY C 1 81 ? -47.066 35.756 20.957 1.00 15.17 80 GLY C C 1
ATOM 7290 O O . GLY C 1 81 ? -46.899 34.854 20.139 1.00 15.74 80 GLY C O 1
ATOM 7291 N N . THR C 1 82 ? -48.088 36.601 20.927 1.00 15.84 81 THR C N 1
ATOM 7292 C CA . THR C 1 82 ? -49.192 36.493 20.004 1.00 17.44 81 THR C CA 1
ATOM 7293 C C . THR C 1 82 ? -49.209 37.750 19.135 1.00 17.19 81 THR C C 1
ATOM 7294 O O . THR C 1 82 ? -48.489 38.705 19.412 1.00 17.48 81 THR C O 1
ATOM 7298 N N . LEU C 1 83 ? -50.051 37.741 18.102 1.00 17.51 82 LEU C N 1
ATOM 7299 C CA . LEU C 1 83 ? -50.245 38.903 17.259 1.00 17.30 82 LEU C CA 1
ATOM 7300 C C . LEU C 1 83 ? -50.697 40.081 18.090 1.00 17.01 82 LEU C C 1
ATOM 7301 O O . LEU C 1 83 ? -50.243 41.194 17.877 1.00 17.57 82 LEU C O 1
ATOM 7306 N N . ALA C 1 84 ? -51.623 39.840 19.019 1.00 16.78 83 ALA C N 1
ATOM 7307 C CA . ALA C 1 84 ? -52.128 40.878 19.895 1.00 15.18 83 ALA C CA 1
ATOM 7308 C C . ALA C 1 84 ? -51.006 41.552 20.675 1.00 15.37 83 ALA C C 1
ATOM 7309 O O . ALA C 1 84 ? -51.028 42.778 20.817 1.00 13.79 83 ALA C O 1
ATOM 7311 N N . ASP C 1 85 ? -50.050 40.753 21.185 1.00 15.27 84 ASP C N 1
ATOM 7312 C CA . ASP C 1 85 ? -48.858 41.307 21.817 1.00 15.66 84 ASP C CA 1
ATOM 7313 C C . ASP C 1 85 ? -48.043 42.156 20.856 1.00 15.76 84 ASP C C 1
ATOM 7314 O O . ASP C 1 85 ? -47.467 43.166 21.265 1.00 16.11 84 ASP C O 1
ATOM 7319 N N . PHE C 1 86 ? -47.916 41.703 19.604 1.00 15.88 85 PHE C N 1
ATOM 7320 C CA . PHE C 1 86 ? -47.193 42.465 18.584 1.00 15.23 85 PHE C CA 1
ATOM 7321 C C . PHE C 1 86 ? -47.907 43.789 18.295 1.00 15.89 85 PHE C C 1
ATOM 7322 O O . PHE C 1 86 ? -47.312 44.866 18.250 1.00 15.09 85 PHE C O 1
ATOM 7330 N N . LYS C 1 87 ? -49.213 43.703 18.137 1.00 16.72 86 LYS C N 1
ATOM 7331 C CA . LYS C 1 87 ? -50.024 44.889 17.894 1.00 17.56 86 LYS C CA 1
ATOM 7332 C C . LYS C 1 87 ? -49.933 45.870 19.047 1.00 16.96 86 LYS C C 1
ATOM 7333 O O . LYS C 1 87 ? -49.846 47.097 18.837 1.00 17.48 86 LYS C O 1
ATOM 7339 N N . ALA C 1 88 ? -49.942 45.334 20.263 1.00 16.43 87 ALA C N 1
ATOM 7340 C CA . ALA C 1 88 ? -49.727 46.149 21.461 1.00 16.43 87 ALA C CA 1
ATOM 7341 C C . ALA C 1 88 ? -48.384 46.893 21.387 1.00 15.54 87 ALA C C 1
ATOM 7342 O O . ALA C 1 88 ? -48.302 48.076 21.751 1.00 15.67 87 ALA C O 1
ATOM 7344 N N . LEU C 1 89 ? -47.349 46.227 20.873 1.00 15.18 88 LEU C N 1
ATOM 7345 C CA . LEU C 1 89 ? -46.019 46.876 20.713 1.00 14.26 88 LEU C CA 1
ATOM 7346 C C . LEU C 1 89 ? -46.077 48.013 19.692 1.00 13.60 88 LEU C C 1
ATOM 7347 O O . LEU C 1 89 ? -45.611 49.107 19.967 1.00 12.85 88 LEU C O 1
ATOM 7352 N N . THR C 1 90 ? -46.656 47.754 18.514 1.00 13.34 89 THR C N 1
ATOM 7353 C CA . THR C 1 90 ? -46.702 48.769 17.454 1.00 13.72 89 THR C CA 1
ATOM 7354 C C . THR C 1 90 ? -47.525 49.996 17.858 1.00 13.98 89 THR C C 1
ATOM 7355 O O . THR C 1 90 ? -47.105 51.134 17.637 1.00 14.19 89 THR C O 1
ATOM 7359 N N . ASP C 1 91 ? -48.664 49.752 18.494 1.00 14.48 90 ASP C N 1
ATOM 7360 C CA . ASP C 1 91 ? -49.567 50.810 18.958 1.00 14.82 90 ASP C CA 1
ATOM 7361 C C . ASP C 1 91 ? -48.846 51.698 19.943 1.00 14.16 90 ASP C C 1
ATOM 7362 O O . ASP C 1 91 ? -48.895 52.904 19.843 1.00 13.94 90 ASP C O 1
ATOM 7367 N N . ARG C 1 92 ? -48.150 51.084 20.894 1.00 14.36 91 ARG C N 1
ATOM 7368 C CA . ARG C 1 92 ? -47.364 51.828 21.891 1.00 14.49 91 ARG C CA 1
ATOM 7369 C C . ARG C 1 92 ? -46.266 52.681 21.249 1.00 14.49 91 ARG C C 1
ATOM 7370 O O . ARG C 1 92 ? -46.077 53.861 21.585 1.00 14.30 91 ARG C O 1
ATOM 7378 N N . ALA C 1 93 ? -45.562 52.078 20.294 1.00 14.72 92 ALA C N 1
ATOM 7379 C CA . ALA C 1 93 ? -44.466 52.736 19.586 1.00 14.57 92 ALA C CA 1
ATOM 7380 C C . ALA C 1 93 ? -45.019 53.931 18.840 1.00 14.98 92 ALA C C 1
ATOM 7381 O O . ALA C 1 93 ? -44.378 54.988 18.772 1.00 15.72 92 ALA C O 1
ATOM 7383 N N . HIS C 1 94 ? -46.219 53.767 18.286 1.00 15.61 93 HIS C N 1
ATOM 7384 C CA . HIS C 1 94 ? -46.858 54.835 17.530 1.00 15.78 93 HIS C CA 1
ATOM 7385 C C . HIS C 1 94 ? -47.382 55.955 18.441 1.00 16.33 93 HIS C C 1
ATOM 7386 O O . HIS C 1 94 ? -47.341 57.123 18.067 1.00 17.20 93 HIS C O 1
ATOM 7393 N N . GLU C 1 95 ? -47.902 55.591 19.617 1.00 16.34 94 GLU C N 1
ATOM 7394 C CA . GLU C 1 95 ? -48.228 56.558 20.650 1.00 15.98 94 GLU C CA 1
ATOM 7395 C C . GLU C 1 95 ? -47.008 57.402 20.993 1.00 15.90 94 GLU C C 1
ATOM 7396 O O . GLU C 1 95 ? -47.137 58.593 21.153 1.00 15.21 94 GLU C O 1
ATOM 7398 N N . LEU C 1 96 ? -45.831 56.788 21.076 1.00 15.48 95 LEU C N 1
ATOM 7399 C CA . LEU C 1 96 ? -44.597 57.547 21.336 1.00 15.98 95 LEU C CA 1
ATOM 7400 C C . LEU C 1 96 ? -44.004 58.315 20.148 1.00 15.61 95 LEU C C 1
ATOM 7401 O O . LEU C 1 96 ? -42.989 59.013 20.293 1.00 16.13 95 LEU C O 1
ATOM 7406 N N . GLY C 1 97 ? -44.647 58.213 18.995 1.00 15.61 96 GLY C N 1
ATOM 7407 C CA . GLY C 1 97 ? -44.210 58.925 17.798 1.00 15.48 96 GLY C CA 1
ATOM 7408 C C . GLY C 1 97 ? -43.011 58.287 17.116 1.00 14.73 96 GLY C C 1
ATOM 7409 O O . GLY C 1 97 ? -42.209 58.995 16.485 1.00 14.52 96 GLY C O 1
ATOM 7410 N N . MET C 1 98 ? -42.878 56.961 17.261 1.00 14.30 97 MET C N 1
ATOM 7411 C CA . MET C 1 98 ? -41.827 56.190 16.580 1.00 12.48 97 MET C CA 1
ATOM 7412 C C . MET C 1 98 ? -42.434 55.361 15.429 1.00 13.46 97 MET C C 1
ATOM 7413 O O . MET C 1 98 ? -43.644 54.998 15.462 1.00 13.16 97 MET C O 1
ATOM 7418 N N . LYS C 1 99 ? -41.606 55.050 14.424 1.00 11.79 98 LYS C N 1
ATOM 7419 C CA . LYS C 1 99 ? -42.011 54.126 13.376 1.00 12.87 98 LYS C CA 1
ATOM 7420 C C . LYS C 1 99 ? -41.489 52.738 13.652 1.00 12.43 98 LYS C C 1
ATOM 7421 O O . LYS C 1 99 ? -40.381 52.589 14.186 1.00 13.20 98 LYS C O 1
ATOM 7427 N N . VAL C 1 100 ? -42.250 51.719 13.269 1.00 12.08 99 VAL C N 1
ATOM 7428 C CA . VAL C 1 100 ? -41.785 50.304 13.463 1.00 10.90 99 VAL C CA 1
ATOM 7429 C C . VAL C 1 100 ? -41.399 49.721 12.100 1.00 10.25 99 VAL C C 1
ATOM 7430 O O . VAL C 1 100 ? -42.105 49.916 11.120 1.00 11.19 99 VAL C O 1
ATOM 7434 N N . MET C 1 101 ? -40.249 49.072 12.024 1.00 8.49 100 MET C N 1
ATOM 7435 C CA . MET C 1 101 ? -39.768 48.529 10.769 1.00 7.79 100 MET C CA 1
ATOM 7436 C C . MET C 1 101 ? -39.544 47.057 11.018 1.00 9.15 100 MET C C 1
ATOM 7437 O O . MET C 1 101 ? -38.970 46.681 12.031 1.00 10.12 100 MET C O 1
ATOM 7442 N N . LEU C 1 102 ? -40.014 46.222 10.102 1.00 9.76 101 LEU C N 1
ATOM 7443 C CA . LEU C 1 102 ? -39.765 44.778 10.192 1.00 10.64 101 LEU C CA 1
ATOM 7444 C C . LEU C 1 102 ? -38.693 44.303 9.207 1.00 10.58 101 LEU C C 1
ATOM 7445 O O . LEU C 1 102 ? -38.412 44.952 8.192 1.00 10.51 101 LEU C O 1
ATOM 7450 N N . ASP C 1 103 ? -38.121 43.156 9.543 1.00 10.92 102 ASP C N 1
ATOM 7451 C CA . ASP C 1 103 ? -37.065 42.515 8.788 1.00 10.81 102 ASP C CA 1
ATOM 7452 C C . ASP C 1 103 ? -37.736 41.556 7.822 1.00 10.88 102 ASP C C 1
ATOM 7453 O O . ASP C 1 103 ? -38.417 40.612 8.234 1.00 8.85 102 ASP C O 1
ATOM 7458 N N . ILE C 1 104 ? -37.519 41.792 6.535 1.00 10.50 103 ILE C N 1
ATOM 7459 C CA . ILE C 1 104 ? -38.083 40.958 5.486 1.00 11.03 103 ILE C CA 1
ATOM 7460 C C . ILE C 1 104 ? -36.961 40.078 4.917 1.00 10.09 103 ILE C C 1
ATOM 7461 O O . ILE C 1 104 ? -35.948 40.595 4.476 1.00 9.67 103 ILE C O 1
ATOM 7466 N N . VAL C 1 105 ? -37.166 38.768 4.915 1.00 8.43 104 VAL C N 1
ATOM 7467 C CA . VAL C 1 105 ? -36.138 37.800 4.542 1.00 9.24 104 VAL C CA 1
ATOM 7468 C C . VAL C 1 105 ? -36.610 37.015 3.308 1.00 10.64 104 VAL C C 1
ATOM 7469 O O . VAL C 1 105 ? -36.996 35.835 3.379 1.00 11.14 104 VAL C O 1
ATOM 7473 N N . TYR C 1 106 ? -36.583 37.697 2.168 1.00 11.42 105 TYR C N 1
ATOM 7474 C CA . TYR C 1 106 ? -37.214 37.197 0.950 1.00 11.48 105 TYR C CA 1
ATOM 7475 C C . TYR C 1 106 ? -36.311 36.415 -0.009 1.00 12.26 105 TYR C C 1
ATOM 7476 O O . TYR C 1 106 ? -36.748 36.048 -1.096 1.00 13.63 105 TYR C O 1
ATOM 7485 N N . ASN C 1 107 ? -35.060 36.182 0.367 1.00 13.08 106 ASN C N 1
ATOM 7486 C CA . ASN C 1 107 ? -34.143 35.420 -0.478 1.00 13.89 106 ASN C CA 1
ATOM 7487 C C . ASN C 1 107 ? -34.446 33.919 -0.350 1.00 13.98 106 ASN C C 1
ATOM 7488 O O . ASN C 1 107 ? -34.347 33.146 -1.316 1.00 15.07 106 ASN C O 1
ATOM 7493 N N . HIS C 1 108 ? -34.818 33.513 0.857 1.00 13.34 107 HIS C N 1
ATOM 7494 C CA . HIS C 1 108 ? -34.813 32.119 1.221 1.00 12.46 107 HIS C CA 1
ATOM 7495 C C . HIS C 1 108 ? -35.820 31.913 2.356 1.00 13.24 107 HIS C C 1
ATOM 7496 O O . HIS C 1 108 ? -36.190 32.878 3.051 1.00 12.53 107 HIS C O 1
ATOM 7503 N N . THR C 1 109 ? -36.274 30.670 2.527 1.00 13.31 108 THR C N 1
ATOM 7504 C CA . THR C 1 109 ? -37.138 30.311 3.652 1.00 14.33 108 THR C CA 1
ATOM 7505 C C . THR C 1 109 ? -36.518 29.090 4.310 1.00 13.43 108 THR C C 1
ATOM 7506 O O . THR C 1 109 ? -35.577 28.509 3.792 1.00 13.84 108 THR C O 1
ATOM 7510 N N . SER C 1 110 ? -37.041 28.674 5.450 1.00 13.92 109 SER C N 1
ATOM 7511 C CA . SER C 1 110 ? -36.657 27.378 5.993 1.00 12.64 109 SER C CA 1
ATOM 7512 C C . SER C 1 110 ? -37.133 26.258 5.050 1.00 13.29 109 SER C C 1
ATOM 7513 O O . SER C 1 110 ? -38.031 26.470 4.234 1.00 13.62 109 SER C O 1
ATOM 7516 N N . PRO C 1 111 ? -36.511 25.068 5.116 1.00 13.62 110 PRO C N 1
ATOM 7517 C CA . PRO C 1 111 ? -36.930 24.012 4.199 1.00 13.53 110 PRO C CA 1
ATOM 7518 C C . PRO C 1 111 ? -38.300 23.441 4.516 1.00 13.96 110 PRO C C 1
ATOM 7519 O O . PRO C 1 111 ? -38.865 22.751 3.684 1.00 13.84 110 PRO C O 1
ATOM 7523 N N . ASP C 1 112 ? -38.821 23.702 5.716 1.00 14.42 111 ASP C N 1
ATOM 7524 C CA . ASP C 1 112 ? -40.148 23.206 6.107 1.00 14.72 111 ASP C CA 1
ATOM 7525 C C . ASP C 1 112 ? -41.199 24.321 6.115 1.00 14.72 111 ASP C C 1
ATOM 7526 O O . ASP C 1 112 ? -42.222 24.223 6.792 1.00 15.86 111 ASP C O 1
ATOM 7531 N N . SER C 1 113 ? -40.929 25.397 5.377 1.00 14.01 112 SER C N 1
ATOM 7532 C CA . SER C 1 113 ? -41.793 26.561 5.398 1.00 13.00 112 SER C CA 1
ATOM 7533 C C . SER C 1 113 ? -43.104 26.286 4.708 1.00 13.48 112 SER C C 1
ATOM 7534 O O . SER C 1 113 ? -43.239 25.304 3.964 1.00 13.25 112 SER C O 1
ATOM 7537 N N . VAL C 1 114 ? -44.060 27.180 4.940 1.00 13.28 113 VAL C N 1
ATOM 7538 C CA . VAL C 1 114 ? -45.352 27.098 4.289 1.00 13.57 113 VAL C CA 1
ATOM 7539 C C . VAL C 1 114 ? -45.110 27.075 2.780 1.00 13.59 113 VAL C C 1
ATOM 7540 O O . VAL C 1 114 ? -45.599 26.188 2.098 1.00 13.80 113 VAL C O 1
ATOM 7544 N N . LEU C 1 115 ? -44.319 28.009 2.275 1.00 12.94 114 LEU C N 1
ATOM 7545 C CA . LEU C 1 115 ? -44.066 28.065 0.814 1.00 13.52 114 LEU C CA 1
ATOM 7546 C C . LEU C 1 115 ? -43.342 26.820 0.266 1.00 13.79 114 LEU C C 1
ATOM 7547 O O . LEU C 1 115 ? -43.629 26.370 -0.840 1.00 14.84 114 LEU C O 1
ATOM 7552 N N . ALA C 1 116 ? -42.413 26.260 1.031 1.00 14.00 115 ALA C N 1
ATOM 7553 C CA . ALA C 1 116 ? -41.698 25.073 0.583 1.00 14.86 115 ALA C CA 1
ATOM 7554 C C . ALA C 1 116 ? -42.612 23.842 0.564 1.00 15.70 115 ALA C C 1
ATOM 7555 O O . ALA C 1 116 ? -42.397 22.927 -0.227 1.00 16.48 115 ALA C O 1
ATOM 7557 N N . THR C 1 117 ? -43.633 23.821 1.413 1.00 16.20 116 THR C N 1
ATOM 7558 C CA . THR C 1 117 ? -44.527 22.658 1.444 1.00 17.66 116 THR C CA 1
ATOM 7559 C C . THR C 1 117 ? -45.686 22.838 0.440 1.00 17.68 116 THR C C 1
ATOM 7560 O O . THR C 1 117 ? -46.059 21.903 -0.264 1.00 17.38 116 THR C O 1
ATOM 7564 N N . GLU C 1 118 ? -46.193 24.064 0.346 1.00 17.71 117 GLU C N 1
ATOM 7565 C CA . GLU C 1 118 ? -47.304 24.412 -0.524 1.00 18.77 117 GLU C CA 1
ATOM 7566 C C . GLU C 1 118 ? -46.912 24.818 -1.924 1.00 19.16 117 GLU C C 1
ATOM 7567 O O . GLU C 1 118 ? -47.683 24.583 -2.845 1.00 19.48 117 GLU C O 1
ATOM 7573 N N . HIS C 1 119 ? -45.749 25.454 -2.090 1.00 19.13 118 HIS C N 1
ATOM 7574 C CA . HIS C 1 119 ? -45.287 25.906 -3.418 1.00 18.97 118 HIS C CA 1
ATOM 7575 C C . HIS C 1 119 ? -43.821 25.589 -3.674 1.00 17.95 118 HIS C C 1
ATOM 7576 O O . HIS C 1 119 ? -43.007 26.492 -3.859 1.00 18.81 118 HIS C O 1
ATOM 7583 N N . PRO C 1 120 ? -43.480 24.300 -3.661 1.00 17.43 119 PRO C N 1
ATOM 7584 C CA . PRO C 1 120 ? -42.113 23.853 -3.846 1.00 17.34 119 PRO C CA 1
ATOM 7585 C C . PRO C 1 120 ? -41.550 24.329 -5.205 1.00 18.00 119 PRO C C 1
ATOM 7586 O O . PRO C 1 120 ? -40.345 24.528 -5.347 1.00 17.99 119 PRO C O 1
ATOM 7590 N N . GLU C 1 121 ? -42.443 24.537 -6.163 1.00 17.83 120 GLU C N 1
ATOM 7591 C CA . GLU C 1 121 ? -42.087 24.913 -7.523 1.00 19.11 120 GLU C CA 1
ATOM 7592 C C . GLU C 1 121 ? -41.636 26.373 -7.622 1.00 18.24 120 GLU C C 1
ATOM 7593 O O . GLU C 1 121 ? -41.192 26.823 -8.669 1.00 18.56 120 GLU C O 1
ATOM 7599 N N . TRP C 1 122 ? -41.743 27.104 -6.515 1.00 17.76 121 TRP C N 1
ATOM 7600 C CA . TRP C 1 122 ? -41.279 28.486 -6.463 1.00 16.59 121 TRP C CA 1
ATOM 7601 C C . TRP C 1 122 ? -39.857 28.606 -5.969 1.00 16.50 121 TRP C C 1
ATOM 7602 O O . TRP C 1 122 ? -39.322 29.716 -5.892 1.00 15.02 121 TRP C O 1
ATOM 7613 N N . PHE C 1 123 ? -39.241 27.465 -5.662 1.00 16.41 122 PHE C N 1
ATOM 7614 C CA . PHE C 1 123 ? -37.859 27.418 -5.214 1.00 17.44 122 PHE C CA 1
ATOM 7615 C C . PHE C 1 123 ? -36.897 26.980 -6.324 1.00 17.98 122 PHE C C 1
ATOM 7616 O O . PHE C 1 123 ? -37.297 26.383 -7.326 1.00 18.04 122 PHE C O 1
ATOM 7624 N N . TYR C 1 124 ? -35.620 27.282 -6.137 1.00 18.84 123 TYR C N 1
ATOM 7625 C CA . TYR C 1 124 ? -34.583 26.669 -6.938 1.00 20.05 123 TYR C CA 1
ATOM 7626 C C . TYR C 1 124 ? -34.499 25.190 -6.580 1.00 21.04 123 TYR C C 1
ATOM 7627 O O . TYR C 1 124 ? -34.693 24.814 -5.412 1.00 19.92 123 TYR C O 1
ATOM 7636 N N . HIS C 1 125 ? -34.230 24.363 -7.593 1.00 22.44 124 HIS C N 1
ATOM 7637 C CA . HIS C 1 125 ? -33.903 22.949 -7.394 1.00 24.61 124 HIS C CA 1
ATOM 7638 C C . HIS C 1 125 ? -32.650 22.598 -8.155 1.00 26.09 124 HIS C C 1
ATOM 7639 O O . HIS C 1 125 ? -32.452 23.081 -9.282 1.00 26.34 124 HIS C O 1
ATOM 7646 N N . ASP C 1 126 ? -31.799 21.770 -7.553 1.00 27.29 125 ASP C N 1
ATOM 7647 C CA . ASP C 1 126 ? -30.627 21.272 -8.262 1.00 29.23 125 ASP C CA 1
ATOM 7648 C C . ASP C 1 126 ? -31.008 20.001 -9.047 1.00 29.59 125 ASP C C 1
ATOM 7649 O O . ASP C 1 126 ? -32.194 19.676 -9.159 1.00 29.30 125 ASP C O 1
ATOM 7654 N N . ALA C 1 127 ? -30.011 19.297 -9.580 1.00 29.95 126 ALA C N 1
ATOM 7655 C CA . ALA C 1 127 ? -30.257 18.206 -10.530 1.00 31.31 126 ALA C CA 1
ATOM 7656 C C . ALA C 1 127 ? -31.100 17.077 -9.934 1.00 31.84 126 ALA C C 1
ATOM 7657 O O . ALA C 1 127 ? -32.008 16.550 -10.596 1.00 32.29 126 ALA C O 1
ATOM 7659 N N . ASP C 1 128 ? -30.812 16.752 -8.670 1.00 32.72 127 ASP C N 1
ATOM 7660 C CA . ASP C 1 128 ? -31.452 15.662 -7.928 1.00 33.14 127 ASP C CA 1
ATOM 7661 C C . ASP C 1 128 ? -32.835 16.040 -7.383 1.00 32.80 127 ASP C C 1
ATOM 7662 O O . ASP C 1 128 ? -33.409 15.306 -6.577 1.00 33.08 127 ASP C O 1
ATOM 7667 N N . GLY C 1 129 ? -33.360 17.180 -7.830 1.00 32.22 128 GLY C N 1
ATOM 7668 C CA . GLY C 1 129 ? -34.651 17.700 -7.368 1.00 31.77 128 GLY C CA 1
ATOM 7669 C C . GLY C 1 129 ? -34.684 18.180 -5.926 1.00 31.37 128 GLY C C 1
ATOM 7670 O O . GLY C 1 129 ? -35.752 18.420 -5.380 1.00 31.60 128 GLY C O 1
ATOM 7671 N N . GLN C 1 130 ? -33.521 18.323 -5.303 1.00 31.43 129 GLN C N 1
ATOM 7672 C CA . GLN C 1 130 ? -33.456 18.847 -3.936 1.00 31.53 129 GLN C CA 1
ATOM 7673 C C . GLN C 1 130 ? -33.458 20.377 -3.938 1.00 31.10 129 GLN C C 1
ATOM 7674 O O . GLN C 1 130 ? -32.811 21.002 -4.782 1.00 30.91 129 GLN C O 1
ATOM 7680 N N . LEU C 1 131 ? -34.189 20.971 -2.984 1.00 30.90 130 LEU C N 1
ATOM 7681 C CA . LEU C 1 131 ? -34.085 22.403 -2.678 1.00 30.32 130 LEU C CA 1
ATOM 7682 C C . LEU C 1 131 ? -32.632 22.773 -2.461 1.00 30.41 130 LEU C C 1
ATOM 7683 O O . LEU C 1 131 ? -31.823 21.954 -1.980 1.00 29.58 130 LEU C O 1
ATOM 7688 N N . THR C 1 132 ? -32.290 24.012 -2.784 1.00 30.33 131 THR C N 1
ATOM 7689 C CA . THR C 1 132 ? -30.884 24.385 -2.764 1.00 30.90 131 THR C CA 1
ATOM 7690 C C . THR C 1 132 ? -30.648 25.825 -2.302 1.00 31.67 131 THR C C 1
ATOM 7691 O O . THR C 1 132 ? -31.590 26.544 -2.043 1.00 31.51 131 THR C O 1
ATOM 7695 N N . ASN C 1 133 ? -29.390 26.218 -2.157 1.00 33.57 132 ASN C N 1
ATOM 7696 C CA . ASN C 1 133 ? -29.026 27.595 -1.786 1.00 35.81 132 ASN C CA 1
ATOM 7697 C C . ASN C 1 133 ? -27.693 27.958 -2.409 1.00 37.11 132 ASN C C 1
ATOM 7698 O O . ASN C 1 133 ? -26.727 27.198 -2.285 1.00 37.59 132 ASN C O 1
ATOM 7703 N N . LYS C 1 134 ? -27.641 29.102 -3.095 1.00 38.52 133 LYS C N 1
ATOM 7704 C CA . LYS C 1 134 ? -26.392 29.601 -3.711 1.00 39.50 133 LYS C CA 1
ATOM 7705 C C . LYS C 1 134 ? -25.245 29.867 -2.695 1.00 40.09 133 LYS C C 1
ATOM 7706 O O . LYS C 1 134 ? -24.091 30.052 -3.093 1.00 40.12 133 LYS C O 1
ATOM 7708 N N . VAL C 1 135 ? -25.585 29.888 -1.399 1.00 40.67 134 VAL C N 1
ATOM 7709 C CA . VAL C 1 135 ? -24.629 30.014 -0.277 1.00 41.02 134 VAL C CA 1
ATOM 7710 C C . VAL C 1 135 ? -24.650 28.746 0.610 1.00 41.14 134 VAL C C 1
ATOM 7711 O O . VAL C 1 135 ? -25.510 28.624 1.511 1.00 40.95 134 VAL C O 1
ATOM 7715 N N . GLY C 1 136 ? -23.715 27.816 0.357 1.00 40.99 135 GLY C N 1
ATOM 7716 C CA . GLY C 1 136 ? -23.561 26.576 1.156 1.00 40.64 135 GLY C CA 1
ATOM 7717 C C . GLY C 1 136 ? -23.535 26.740 2.680 1.00 40.42 135 GLY C C 1
ATOM 7718 O O . GLY C 1 136 ? -24.031 25.871 3.409 1.00 40.76 135 GLY C O 1
ATOM 7719 N N . ASP C 1 137 ? -22.948 27.851 3.147 1.00 39.46 136 ASP C N 1
ATOM 7720 C CA . ASP C 1 137 ? -22.960 28.283 4.563 1.00 38.44 136 ASP C CA 1
ATOM 7721 C C . ASP C 1 137 ? -24.389 28.301 5.158 1.00 37.02 136 ASP C C 1
ATOM 7722 O O . ASP C 1 137 ? -24.588 28.028 6.361 1.00 36.40 136 ASP C O 1
ATOM 7727 N N . TRP C 1 138 ? -25.373 28.624 4.308 1.00 34.73 137 TRP C N 1
ATOM 7728 C CA . TRP C 1 138 ? -26.755 28.775 4.752 1.00 32.63 137 TRP C CA 1
ATOM 7729 C C . TRP C 1 138 ? -27.544 27.454 4.672 1.00 30.06 137 TRP C C 1
ATOM 7730 O O . TRP C 1 138 ? -28.473 27.329 3.885 1.00 29.46 137 TRP C O 1
ATOM 7741 N N . SER C 1 139 ? -27.156 26.487 5.507 1.00 27.36 138 SER C N 1
ATOM 7742 C CA . SER C 1 139 ? -27.763 25.134 5.559 1.00 25.37 138 SER C CA 1
ATOM 7743 C C . SER C 1 139 ? -29.161 25.028 6.218 1.00 23.15 138 SER C C 1
ATOM 7744 O O . SER C 1 139 ? -29.827 24.000 6.100 1.00 22.21 138 SER C O 1
ATOM 7747 N N . ASP C 1 140 ? -29.603 26.088 6.896 1.00 20.94 139 ASP C N 1
ATOM 7748 C CA . ASP C 1 140 ? -30.954 26.123 7.475 1.00 19.11 139 ASP C CA 1
ATOM 7749 C C . ASP C 1 140 ? -32.057 26.714 6.575 1.00 18.20 139 ASP C C 1
ATOM 7750 O O . ASP C 1 140 ? -33.220 26.843 7.000 1.00 17.57 139 ASP C O 1
ATOM 7755 N N . VAL C 1 141 ? -31.699 27.075 5.343 1.00 17.67 140 VAL C N 1
ATOM 7756 C CA . VAL C 1 141 ? -32.596 27.810 4.458 1.00 17.22 140 VAL C CA 1
ATOM 7757 C C . VAL C 1 141 ? -32.369 27.424 3.018 1.00 17.52 140 VAL C C 1
ATOM 7758 O O . VAL C 1 141 ? -31.276 26.982 2.678 1.00 18.93 140 VAL C O 1
ATOM 7762 N N . LYS C 1 142 ? -33.372 27.658 2.173 1.00 17.44 141 LYS C N 1
ATOM 7763 C CA . LYS C 1 142 ? -33.391 27.236 0.765 1.00 17.07 141 LYS C CA 1
ATOM 7764 C C . LYS C 1 142 ? -33.925 28.376 -0.075 1.00 16.99 141 LYS C C 1
ATOM 7765 O O . LYS C 1 142 ? -34.821 29.070 0.352 1.00 17.13 141 LYS C O 1
ATOM 7771 N N . ASP C 1 143 ? -33.433 28.517 -1.298 1.00 16.77 142 ASP C N 1
ATOM 7772 C CA . ASP C 1 143 ? -33.603 29.738 -2.051 1.00 16.33 142 ASP C CA 1
ATOM 7773 C C . ASP C 1 143 ? -34.877 29.744 -2.892 1.00 16.03 142 ASP C C 1
ATOM 7774 O O . ASP C 1 143 ? -35.180 28.776 -3.577 1.00 16.18 142 ASP C O 1
ATOM 7779 N N . LEU C 1 144 ? -35.624 30.841 -2.798 1.00 15.64 143 LEU C N 1
ATOM 7780 C CA . LEU C 1 144 ? -36.768 31.104 -3.659 1.00 16.28 143 LEU C CA 1
ATOM 7781 C C . LEU C 1 144 ? -36.274 31.555 -5.028 1.00 16.58 143 LEU C C 1
ATOM 7782 O O . LEU C 1 144 ? -35.281 32.285 -5.121 1.00 15.80 143 LEU C O 1
ATOM 7787 N N . ASP C 1 145 ? -36.988 31.155 -6.074 1.00 17.09 144 ASP C N 1
ATOM 7788 C CA . ASP C 1 145 ? -36.682 31.556 -7.458 1.00 17.81 144 ASP C CA 1
ATOM 7789 C C . ASP C 1 145 ? -37.700 32.589 -7.979 1.00 18.36 144 ASP C C 1
ATOM 7790 O O . ASP C 1 145 ? -38.839 32.264 -8.302 1.00 18.52 144 ASP C O 1
ATOM 7795 N N . TYR C 1 146 ? -37.273 33.847 -8.054 1.00 18.58 145 TYR C N 1
ATOM 7796 C CA . TYR C 1 146 ? -38.146 34.935 -8.486 1.00 18.39 145 TYR C CA 1
ATOM 7797 C C . TYR C 1 146 ? -38.433 34.926 -9.994 1.00 19.05 145 TYR C C 1
ATOM 7798 O O . TYR C 1 146 ? -39.227 35.731 -10.480 1.00 19.63 145 TYR C O 1
ATOM 7807 N N . GLY C 1 147 ? -37.787 34.010 -10.714 1.00 19.67 146 GLY C N 1
ATOM 7808 C CA . GLY C 1 147 ? -38.168 33.679 -12.082 1.00 20.39 146 GLY C CA 1
ATOM 7809 C C . GLY C 1 147 ? -39.620 33.237 -12.151 1.00 20.71 146 GLY C C 1
ATOM 7810 O O . GLY C 1 147 ? -40.263 33.365 -13.188 1.00 20.49 146 GLY C O 1
ATOM 7811 N N . HIS C 1 148 ? -40.155 32.741 -11.040 1.00 21.32 147 HIS C N 1
ATOM 7812 C CA . HIS C 1 148 ? -41.590 32.420 -10.973 1.00 21.13 147 HIS C CA 1
ATOM 7813 C C . HIS C 1 148 ? -42.401 33.606 -10.547 1.00 21.71 147 HIS C C 1
ATOM 7814 O O . HIS C 1 148 ? -42.427 33.942 -9.360 1.00 22.65 147 HIS C O 1
ATOM 7821 N N . HIS C 1 149 ? -43.111 34.207 -11.499 1.00 21.05 148 HIS C N 1
ATOM 7822 C CA . HIS C 1 149 ? -43.840 35.449 -11.265 1.00 21.29 148 HIS C CA 1
ATOM 7823 C C . HIS C 1 149 ? -45.027 35.347 -10.291 1.00 20.43 148 HIS C C 1
ATOM 7824 O O . HIS C 1 149 ? -45.361 36.303 -9.592 1.00 20.06 148 HIS C O 1
ATOM 7831 N N . GLU C 1 150 ? -45.660 34.183 -10.240 1.00 19.81 149 GLU C N 1
ATOM 7832 C CA . GLU C 1 150 ? -46.752 33.931 -9.301 1.00 18.95 149 GLU C CA 1
ATOM 7833 C C . GLU C 1 150 ? -46.332 34.124 -7.832 1.00 18.27 149 GLU C C 1
ATOM 7834 O O . GLU C 1 150 ? -47.154 34.537 -6.983 1.00 18.17 149 GLU C O 1
ATOM 7836 N N . LEU C 1 151 ? -45.061 33.833 -7.553 1.00 16.55 150 LEU C N 1
ATOM 7837 C CA . LEU C 1 151 ? -44.456 34.033 -6.233 1.00 16.02 150 LEU C CA 1
ATOM 7838 C C . LEU C 1 151 ? -44.509 35.474 -5.777 1.00 15.70 150 LEU C C 1
ATOM 7839 O O . LEU C 1 151 ? -44.640 35.759 -4.577 1.00 15.40 150 LEU C O 1
ATOM 7844 N N . TRP C 1 152 ? -44.420 36.387 -6.728 1.00 14.98 151 TRP C N 1
ATOM 7845 C CA . TRP C 1 152 ? -44.320 37.802 -6.386 1.00 15.15 151 TRP C CA 1
ATOM 7846 C C . TRP C 1 152 ? -45.525 38.267 -5.583 1.00 15.44 151 TRP C C 1
ATOM 7847 O O . TRP C 1 152 ? -45.368 38.949 -4.579 1.00 15.79 151 TRP C O 1
ATOM 7858 N N . GLN C 1 153 ? -46.731 37.902 -6.018 1.00 15.23 152 GLN C N 1
ATOM 7859 C CA . GLN C 1 153 ? -47.919 38.434 -5.353 1.00 15.38 152 GLN C CA 1
ATOM 7860 C C . GLN C 1 153 ? -48.118 37.836 -3.963 1.00 15.58 152 GLN C C 1
ATOM 7861 O O . GLN C 1 153 ? -48.683 38.485 -3.081 1.00 15.81 152 GLN C O 1
ATOM 7867 N N . TYR C 1 154 ? -47.656 36.611 -3.758 1.00 15.51 153 TYR C N 1
ATOM 7868 C CA . TYR C 1 154 ? -47.655 36.064 -2.411 1.00 15.49 153 TYR C CA 1
ATOM 7869 C C . TYR C 1 154 ? -46.772 36.968 -1.521 1.00 14.91 153 TYR C C 1
ATOM 7870 O O . TYR C 1 154 ? -47.163 37.399 -0.418 1.00 14.91 153 TYR C O 1
ATOM 7879 N N . GLN C 1 155 ? -45.579 37.269 -2.012 1.00 14.61 154 GLN C N 1
ATOM 7880 C CA . GLN C 1 155 ? -44.602 37.998 -1.194 1.00 13.69 154 GLN C CA 1
ATOM 7881 C C . GLN C 1 155 ? -45.154 39.376 -0.864 1.00 13.66 154 GLN C C 1
ATOM 7882 O O . GLN C 1 155 ? -45.070 39.813 0.284 1.00 13.44 154 GLN C O 1
ATOM 7888 N N . ILE C 1 156 ? -45.800 40.004 -1.856 1.00 13.29 155 ILE C N 1
ATOM 7889 C CA . ILE C 1 156 ? -46.317 41.358 -1.739 1.00 12.21 155 ILE C CA 1
ATOM 7890 C C . ILE C 1 156 ? -47.552 41.374 -0.837 1.00 13.08 155 ILE C C 1
ATOM 7891 O O . ILE C 1 156 ? -47.694 42.269 -0.016 1.00 12.05 155 ILE C O 1
ATOM 7896 N N . ASP C 1 157 ? -48.442 40.382 -0.995 1.00 13.38 156 ASP C N 1
ATOM 7897 C CA . ASP C 1 157 ? -49.620 40.321 -0.165 1.00 13.95 156 ASP C CA 1
ATOM 7898 C C . ASP C 1 157 ? -49.236 40.229 1.293 1.00 13.90 156 ASP C C 1
ATOM 7899 O O . ASP C 1 157 ? -49.909 40.821 2.140 1.00 15.54 156 ASP C O 1
ATOM 7904 N N . THR C 1 158 ? -48.142 39.528 1.588 1.00 13.44 157 THR C N 1
ATOM 7905 C CA . THR C 1 158 ? -47.650 39.417 2.960 1.00 12.70 157 THR C CA 1
ATOM 7906 C C . THR C 1 158 ? -47.297 40.806 3.498 1.00 13.63 157 THR C C 1
ATOM 7907 O O . THR C 1 158 ? -47.602 41.134 4.634 1.00 14.04 157 THR C O 1
ATOM 7911 N N . LEU C 1 159 ? -46.683 41.633 2.665 1.00 13.63 158 LEU C N 1
ATOM 7912 C CA . LEU C 1 159 ? -46.267 42.966 3.080 1.00 14.92 158 LEU C CA 1
ATOM 7913 C C . LEU C 1 159 ? -47.485 43.868 3.236 1.00 14.93 158 LEU C C 1
ATOM 7914 O O . LEU C 1 159 ? -47.580 44.629 4.198 1.00 15.55 158 LEU C O 1
ATOM 7919 N N . LEU C 1 160 ? -48.432 43.772 2.305 1.00 15.28 159 LEU C N 1
ATOM 7920 C CA . LEU C 1 160 ? -49.711 44.480 2.483 1.00 14.77 159 LEU C CA 1
ATOM 7921 C C . LEU C 1 160 ? -50.320 44.119 3.828 1.00 14.23 159 LEU C C 1
ATOM 7922 O O . LEU C 1 160 ? -50.879 44.983 4.515 1.00 14.91 159 LEU C O 1
ATOM 7927 N N . TYR C 1 161 ? -50.181 42.858 4.224 1.00 13.83 160 TYR C N 1
ATOM 7928 C CA . TYR C 1 161 ? -50.718 42.412 5.515 1.00 14.05 160 TYR C CA 1
ATOM 7929 C C . TYR C 1 161 ? -49.989 43.050 6.696 1.00 13.74 160 TYR C C 1
ATOM 7930 O O . TYR C 1 161 ? -50.627 43.654 7.554 1.00 14.85 160 TYR C O 1
ATOM 7939 N N . TRP C 1 162 ? -48.666 42.908 6.760 1.00 12.71 161 TRP C N 1
ATOM 7940 C CA . TRP C 1 162 ? -47.891 43.467 7.887 1.00 12.52 161 TRP C CA 1
ATOM 7941 C C . TRP C 1 162 ? -47.989 45.003 7.943 1.00 12.88 161 TRP C C 1
ATOM 7942 O O . TRP C 1 162 ? -47.882 45.591 9.024 1.00 11.81 161 TRP C O 1
ATOM 7953 N N . SER C 1 163 ? -48.250 45.625 6.780 1.00 12.68 162 SER C N 1
ATOM 7954 C CA . SER C 1 163 ? -48.258 47.092 6.650 1.00 13.23 162 SER C CA 1
ATOM 7955 C C . SER C 1 163 ? -49.455 47.707 7.337 1.00 14.15 162 SER C C 1
ATOM 7956 O O . SER C 1 163 ? -49.522 48.922 7.516 1.00 14.34 162 SER C O 1
ATOM 7959 N N . GLN C 1 164 ? -50.384 46.859 7.771 1.00 15.15 163 GLN C N 1
ATOM 7960 C CA . GLN C 1 164 ? -51.457 47.319 8.631 1.00 16.65 163 GLN C CA 1
ATOM 7961 C C . GLN C 1 164 ? -50.920 47.799 9.957 1.00 16.21 163 GLN C C 1
ATOM 7962 O O . GLN C 1 164 ? -51.546 48.627 10.594 1.00 15.97 163 GLN C O 1
ATOM 7968 N N . PHE C 1 165 ? -49.775 47.265 10.378 1.00 16.28 164 PHE C N 1
ATOM 7969 C CA . PHE C 1 165 ? -49.246 47.496 11.723 1.00 16.28 164 PHE C CA 1
ATOM 7970 C C . PHE C 1 165 ? -47.968 48.297 11.736 1.00 15.46 164 PHE C C 1
ATOM 7971 O O . PHE C 1 165 ? -47.657 48.956 12.728 1.00 15.38 164 PHE C O 1
ATOM 7979 N N . VAL C 1 166 ? -47.187 48.178 10.674 1.00 14.09 165 VAL C N 1
ATOM 7980 C CA . VAL C 1 166 ? -45.832 48.764 10.662 1.00 12.35 165 VAL C CA 1
ATOM 7981 C C . VAL C 1 166 ? -45.608 49.797 9.560 1.00 12.07 165 VAL C C 1
ATOM 7982 O O . VAL C 1 166 ? -46.433 49.990 8.681 1.00 10.62 165 VAL C O 1
ATOM 7986 N N . ASP C 1 167 ? -44.446 50.442 9.622 1.00 11.60 166 ASP C N 1
ATOM 7987 C CA . ASP C 1 167 ? -44.189 51.674 8.917 1.00 11.74 166 ASP C CA 1
ATOM 7988 C C . ASP C 1 167 ? -43.051 51.512 7.887 1.00 11.78 166 ASP C C 1
ATOM 7989 O O . ASP C 1 167 ? -42.733 52.453 7.143 1.00 11.46 166 ASP C O 1
ATOM 7994 N N . GLY C 1 168 ? -42.427 50.333 7.840 1.00 10.53 167 GLY C N 1
ATOM 7995 C CA . GLY C 1 168 ? -41.296 50.169 6.935 1.00 10.87 167 GLY C CA 1
ATOM 7996 C C . GLY C 1 168 ? -40.692 48.803 7.026 1.00 10.96 167 GLY C C 1
ATOM 7997 O O . GLY C 1 168 ? -41.089 48.024 7.900 1.00 10.31 167 GLY C O 1
ATOM 7998 N N . TYR C 1 169 ? -39.745 48.524 6.117 1.00 10.84 168 TYR C N 1
ATOM 7999 C CA . TYR C 1 169 ? -39.108 47.213 6.013 1.00 11.14 168 TYR C CA 1
ATOM 8000 C C . TYR C 1 169 ? -37.595 47.321 5.893 1.00 11.67 168 TYR C C 1
ATOM 8001 O O . TYR C 1 169 ? -37.058 48.250 5.276 1.00 12.42 168 TYR C O 1
ATOM 8010 N N . ARG C 1 170 ? -36.912 46.408 6.569 1.00 11.85 169 ARG C N 1
ATOM 8011 C CA . ARG C 1 170 ? -35.486 46.202 6.363 1.00 11.56 169 ARG C CA 1
ATOM 8012 C C . ARG C 1 170 ? -35.420 44.886 5.604 1.00 11.28 169 ARG C C 1
ATOM 8013 O O . ARG C 1 170 ? -35.937 43.860 6.073 1.00 9.59 169 ARG C O 1
ATOM 8021 N N . CYS C 1 171 ? -34.834 44.943 4.410 1.00 10.98 170 CYS C N 1
ATOM 8022 C CA . CYS C 1 171 ? -34.827 43.806 3.515 1.00 11.19 170 CYS C CA 1
ATOM 8023 C C . CYS C 1 171 ? -33.473 43.090 3.469 1.00 11.28 170 CYS C C 1
ATOM 8024 O O . CYS C 1 171 ? -32.490 43.576 2.897 1.00 11.39 170 CYS C O 1
ATOM 8027 N N . ASP C 1 172 ? -33.481 41.922 4.100 1.00 11.13 171 ASP C N 1
ATOM 8028 C CA . ASP C 1 172 ? -32.335 41.037 4.248 1.00 11.05 171 ASP C CA 1
ATOM 8029 C C . ASP C 1 172 ? -31.854 40.585 2.886 1.00 11.68 171 ASP C C 1
ATOM 8030 O O . ASP C 1 172 ? -32.671 40.155 2.035 1.00 11.22 171 ASP C O 1
ATOM 8035 N N . VAL C 1 173 ? -30.531 40.653 2.720 1.00 11.18 172 VAL C N 1
ATOM 8036 C CA . VAL C 1 173 ? -29.807 40.390 1.470 1.00 12.17 172 VAL C CA 1
ATOM 8037 C C . VAL C 1 173 ? -30.579 40.838 0.236 1.00 11.94 172 VAL C C 1
ATOM 8038 O O . VAL C 1 173 ? -30.653 40.120 -0.751 1.00 11.49 172 VAL C O 1
ATOM 8042 N N . ALA C 1 174 ? -31.103 42.064 0.309 1.00 12.41 173 ALA C N 1
ATOM 8043 C CA . ALA C 1 174 ? -31.896 42.679 -0.754 1.00 12.10 173 ALA C CA 1
ATOM 8044 C C . ALA C 1 174 ? -31.329 42.512 -2.176 1.00 12.90 173 ALA C C 1
ATOM 8045 O O . ALA C 1 174 ? -32.093 42.282 -3.104 1.00 13.91 173 ALA C O 1
ATOM 8047 N N . PRO C 1 175 ? -30.001 42.641 -2.365 1.00 12.99 174 PRO C N 1
ATOM 8048 C CA . PRO C 1 175 ? -29.503 42.567 -3.754 1.00 12.89 174 PRO C CA 1
ATOM 8049 C C . PRO C 1 175 ? -29.495 41.165 -4.380 1.00 13.14 174 PRO C C 1
ATOM 8050 O O . PRO C 1 175 ? -29.106 41.013 -5.539 1.00 13.02 174 PRO C O 1
ATOM 8054 N N . LEU C 1 176 ? -29.939 40.164 -3.632 1.00 12.94 175 LEU C N 1
ATOM 8055 C CA . LEU C 1 176 ? -30.050 38.817 -4.157 1.00 13.45 175 LEU C CA 1
ATOM 8056 C C . LEU C 1 176 ? -31.369 38.618 -4.896 1.00 13.52 175 LEU C C 1
ATOM 8057 O O . LEU C 1 176 ? -31.501 37.688 -5.680 1.00 14.07 175 LEU C O 1
ATOM 8062 N N . VAL C 1 177 ? -32.320 39.520 -4.646 1.00 13.27 176 VAL C N 1
ATOM 8063 C CA . VAL C 1 177 ? -33.684 39.464 -5.160 1.00 12.74 176 VAL C CA 1
ATOM 8064 C C . VAL C 1 177 ? -33.876 40.524 -6.257 1.00 13.73 176 VAL C C 1
ATOM 8065 O O . VAL C 1 177 ? -33.552 41.700 -6.045 1.00 13.33 176 VAL C O 1
ATOM 8069 N N . PRO C 1 178 ? -34.478 40.138 -7.401 1.00 14.56 177 PRO C N 1
ATOM 8070 C CA . PRO C 1 178 ? -34.497 41.008 -8.600 1.00 13.92 177 PRO C CA 1
ATOM 8071 C C . PRO C 1 178 ? -35.087 42.390 -8.367 1.00 14.22 177 PRO C C 1
ATOM 8072 O O . PRO C 1 178 ? -36.085 42.546 -7.626 1.00 13.71 177 PRO C O 1
ATOM 8076 N N . LEU C 1 179 ? -34.506 43.382 -9.042 1.00 13.71 178 LEU C N 1
ATOM 8077 C CA . LEU C 1 179 ? -34.970 44.753 -8.899 1.00 13.33 178 LEU C CA 1
ATOM 8078 C C . LEU C 1 179 ? -36.435 44.886 -9.302 1.00 14.00 178 LEU C C 1
ATOM 8079 O O . LEU C 1 179 ? -37.192 45.568 -8.629 1.00 14.03 178 LEU C O 1
ATOM 8084 N N . ASP C 1 180 ? -36.856 44.206 -10.361 1.00 15.03 179 ASP C N 1
ATOM 8085 C CA . ASP C 1 180 ? -38.264 44.296 -10.783 1.00 15.44 179 ASP C CA 1
ATOM 8086 C C . ASP C 1 180 ? -39.234 43.831 -9.684 1.00 15.65 179 ASP C C 1
ATOM 8087 O O . ASP C 1 180 ? -40.360 44.383 -9.527 1.00 15.93 179 ASP C O 1
ATOM 8092 N N . PHE C 1 181 ? -38.815 42.845 -8.889 1.00 15.39 180 PHE C N 1
ATOM 8093 C CA . PHE C 1 181 ? -39.655 42.475 -7.744 1.00 14.24 180 PHE C CA 1
ATOM 8094 C C . PHE C 1 181 ? -39.731 43.602 -6.740 1.00 13.79 180 PHE C C 1
ATOM 8095 O O . PHE C 1 181 ? -40.828 43.977 -6.330 1.00 14.63 180 PHE C O 1
ATOM 8103 N N . TRP C 1 182 ? -38.581 44.136 -6.320 1.00 12.66 181 TRP C N 1
ATOM 8104 C CA . TRP C 1 182 ? -38.567 45.223 -5.315 1.00 12.22 181 TRP C CA 1
ATOM 8105 C C . TRP C 1 182 ? -39.356 46.437 -5.796 1.00 11.97 181 TRP C C 1
ATOM 8106 O O . TRP C 1 182 ? -40.059 47.084 -4.998 1.00 11.64 181 TRP C O 1
ATOM 8117 N N . LEU C 1 183 ? -39.260 46.728 -7.094 1.00 11.13 182 LEU C N 1
ATOM 8118 C CA . LEU C 1 183 ? -39.995 47.878 -7.652 1.00 12.42 182 LEU C CA 1
ATOM 8119 C C . LEU C 1 183 ? -41.509 47.694 -7.566 1.00 12.41 182 LEU C C 1
ATOM 8120 O O . LEU C 1 183 ? -42.230 48.635 -7.236 1.00 12.26 182 LEU C O 1
ATOM 8125 N N . GLU C 1 184 ? -41.967 46.470 -7.853 1.00 13.64 183 GLU C N 1
ATOM 8126 C CA . GLU C 1 184 ? -43.385 46.107 -7.843 1.00 14.10 183 GLU C CA 1
ATOM 8127 C C . GLU C 1 184 ? -43.898 46.099 -6.408 1.00 14.03 183 GLU C C 1
ATOM 8128 O O . GLU C 1 184 ? -44.959 46.647 -6.100 1.00 14.84 183 GLU C O 1
ATOM 8134 N N . ALA C 1 185 ? -43.120 45.494 -5.525 1.00 13.74 184 ALA C N 1
ATOM 8135 C CA . ALA C 1 185 ? -43.443 45.480 -4.100 1.00 13.79 184 ALA C CA 1
ATOM 8136 C C . ALA C 1 185 ? -43.668 46.890 -3.564 1.00 13.78 184 ALA C C 1
ATOM 8137 O O . ALA C 1 185 ? -44.736 47.190 -3.009 1.00 14.43 184 ALA C O 1
ATOM 8139 N N . ARG C 1 186 ? -42.684 47.766 -3.764 1.00 14.49 185 ARG C N 1
ATOM 8140 C CA . ARG C 1 186 ? -42.795 49.120 -3.293 1.00 14.87 185 ARG C CA 1
ATOM 8141 C C . ARG C 1 186 ? -43.997 49.811 -3.901 1.00 15.17 185 ARG C C 1
ATOM 8142 O O . ARG C 1 186 ? -44.671 50.564 -3.207 1.00 15.13 185 ARG C O 1
ATOM 8150 N N . LYS C 1 187 ? -44.256 49.550 -5.186 1.00 15.67 186 LYS C N 1
ATOM 8151 C CA . LYS C 1 187 ? -45.336 50.206 -5.911 1.00 16.45 186 LYS C CA 1
ATOM 8152 C C . LYS C 1 187 ? -46.698 49.906 -5.266 1.00 15.96 186 LYS C C 1
ATOM 8153 O O . LYS C 1 187 ? -47.495 50.808 -4.993 1.00 16.12 186 LYS C O 1
ATOM 8159 N N . GLN C 1 188 ? -46.931 48.636 -4.987 1.00 15.46 187 GLN C N 1
ATOM 8160 C CA . GLN C 1 188 ? -48.195 48.191 -4.459 1.00 15.37 187 GLN C CA 1
ATOM 8161 C C . GLN C 1 188 ? -48.348 48.561 -2.992 1.00 15.05 187 GLN C C 1
ATOM 8162 O O . GLN C 1 188 ? -49.425 48.990 -2.567 1.00 15.82 187 GLN C O 1
ATOM 8168 N N . VAL C 1 189 ? -47.275 48.409 -2.221 1.00 15.13 188 VAL C N 1
ATOM 8169 C CA . VAL C 1 189 ? -47.315 48.688 -0.795 1.00 14.64 188 VAL C CA 1
ATOM 8170 C C . VAL C 1 189 ? -47.493 50.193 -0.620 1.00 15.61 188 VAL C C 1
ATOM 8171 O O . VAL C 1 189 ? -48.412 50.656 0.095 1.00 15.24 188 VAL C O 1
ATOM 8175 N N . ASN C 1 190 ? -46.639 50.969 -1.290 1.00 15.85 189 ASN C N 1
ATOM 8176 C CA . ASN C 1 190 ? -46.684 52.418 -1.085 1.00 16.46 189 ASN C CA 1
ATOM 8177 C C . ASN C 1 190 ? -47.898 53.092 -1.751 1.00 16.64 189 ASN C C 1
ATOM 8178 O O . ASN C 1 190 ? -48.151 54.272 -1.493 1.00 17.47 189 ASN C O 1
ATOM 8183 N N . ALA C 1 191 ? -48.635 52.354 -2.594 1.00 16.89 190 ALA C N 1
ATOM 8184 C CA . ALA C 1 191 ? -49.915 52.843 -3.138 1.00 16.60 190 ALA C CA 1
ATOM 8185 C C . ALA C 1 191 ? -50.940 52.934 -2.029 1.00 17.00 190 ALA C C 1
ATOM 8186 O O . ALA C 1 191 ? -51.755 53.874 -1.998 1.00 17.67 190 ALA C O 1
ATOM 8188 N N . LYS C 1 192 ? -50.904 51.949 -1.124 1.00 16.56 191 LYS C N 1
ATOM 8189 C CA . LYS C 1 192 ? -51.842 51.864 -0.024 1.00 16.58 191 LYS C CA 1
ATOM 8190 C C . LYS C 1 192 ? -51.274 52.520 1.240 1.00 17.05 191 LYS C C 1
ATOM 8191 O O . LYS C 1 192 ? -52.040 53.001 2.066 1.00 16.80 191 LYS C O 1
ATOM 8193 N N . TYR C 1 193 ? -49.937 52.527 1.374 1.00 16.40 192 TYR C N 1
ATOM 8194 C CA . TYR C 1 193 ? -49.245 53.043 2.559 1.00 16.24 192 TYR C CA 1
ATOM 8195 C C . TYR C 1 193 ? -48.062 53.916 2.162 1.00 16.67 192 TYR C C 1
ATOM 8196 O O . TYR C 1 193 ? -46.913 53.464 2.242 1.00 16.41 192 TYR C O 1
ATOM 8205 N N . PRO C 1 194 ? -48.346 55.171 1.757 1.00 16.94 193 PRO C N 1
ATOM 8206 C CA . PRO C 1 194 ? -47.360 56.065 1.116 1.00 17.35 193 PRO C CA 1
ATOM 8207 C C . PRO C 1 194 ? -46.147 56.459 1.974 1.00 17.44 193 PRO C C 1
ATOM 8208 O O . PRO C 1 194 ? -45.122 56.931 1.438 1.00 17.83 193 PRO C O 1
ATOM 8212 N N . GLU C 1 195 ? -46.245 56.277 3.284 1.00 16.71 194 GLU C N 1
ATOM 8213 C CA . GLU C 1 195 ? -45.188 56.731 4.143 1.00 16.59 194 GLU C CA 1
ATOM 8214 C C . GLU C 1 195 ? -44.119 55.630 4.347 1.00 15.80 194 GLU C C 1
ATOM 8215 O O . GLU C 1 195 ? -43.060 55.904 4.900 1.00 16.10 194 GLU C O 1
ATOM 8217 N N . THR C 1 196 ? -44.390 54.412 3.856 1.00 14.21 195 THR C N 1
ATOM 8218 C CA . THR C 1 196 ? -43.505 53.251 4.058 1.00 13.25 195 THR C CA 1
ATOM 8219 C C . THR C 1 196 ? -42.083 53.509 3.627 1.00 12.65 195 THR C C 1
ATOM 8220 O O . THR C 1 196 ? -41.806 53.845 2.484 1.00 11.63 195 THR C O 1
ATOM 8224 N N . LEU C 1 197 ? -41.191 53.299 4.584 1.00 12.49 196 LEU C N 1
ATOM 8225 C CA . LEU C 1 197 ? -39.760 53.336 4.387 1.00 12.80 196 LEU C CA 1
ATOM 8226 C C . LEU C 1 197 ? -39.218 51.968 4.047 1.00 12.89 196 LEU C C 1
ATOM 8227 O O . LEU C 1 197 ? -39.778 50.949 4.450 1.00 12.90 196 LEU C O 1
ATOM 8232 N N . TRP C 1 198 ? -38.105 51.973 3.314 1.00 12.84 197 TRP C N 1
ATOM 8233 C CA . TRP C 1 198 ? -37.473 50.776 2.814 1.00 12.25 197 TRP C CA 1
ATOM 8234 C C . TRP C 1 198 ? -35.978 50.931 2.977 1.00 12.39 197 TRP C C 1
ATOM 8235 O O . TRP C 1 198 ? -35.392 51.878 2.456 1.00 12.37 197 TRP C O 1
ATOM 8246 N N . LEU C 1 199 ? -35.387 50.016 3.755 1.00 11.33 198 LEU C N 1
ATOM 8247 C CA . LEU C 1 199 ? -33.960 49.912 3.935 1.00 9.55 198 LEU C CA 1
ATOM 8248 C C . LEU C 1 199 ? -33.529 48.582 3.357 1.00 9.04 198 LEU C C 1
ATOM 8249 O O . LEU C 1 199 ? -34.131 47.541 3.659 1.00 8.73 198 LEU C O 1
ATOM 8254 N N . ALA C 1 200 ? -32.474 48.633 2.538 1.00 9.03 199 ALA C N 1
ATOM 8255 C CA . ALA C 1 200 ? -31.902 47.471 1.904 1.00 9.35 199 ALA C CA 1
ATOM 8256 C C . ALA C 1 200 ? -30.591 47.124 2.564 1.00 9.69 199 ALA C C 1
ATOM 8257 O O . ALA C 1 200 ? -29.704 47.983 2.732 1.00 10.10 199 ALA C O 1
ATOM 8259 N N . GLU C 1 201 ? -30.463 45.862 2.947 1.00 10.47 200 GLU C N 1
ATOM 8260 C CA . GLU C 1 201 ? -29.181 45.341 3.300 1.00 11.65 200 GLU C CA 1
ATOM 8261 C C . GLU C 1 201 ? -28.385 45.082 2.031 1.00 12.31 200 GLU C C 1
ATOM 8262 O O . GLU C 1 201 ? -28.429 43.983 1.454 1.00 13.36 200 GLU C O 1
ATOM 8268 N N . SER C 1 202 ? -27.651 46.104 1.602 1.00 12.87 201 SER C N 1
ATOM 8269 C CA . SER C 1 202 ? -26.849 46.072 0.386 1.00 13.07 201 SER C CA 1
ATOM 8270 C C . SER C 1 202 ? -25.602 45.244 0.674 1.00 14.07 201 SER C C 1
ATOM 8271 O O . SER C 1 202 ? -25.313 44.971 1.824 1.00 14.37 201 SER C O 1
ATOM 8274 N N . ALA C 1 203 ? -24.875 44.854 -0.366 1.00 14.49 202 ALA C N 1
ATOM 8275 C CA . ALA C 1 203 ? -23.752 43.940 -0.264 1.00 16.17 202 ALA C CA 1
ATOM 8276 C C . ALA C 1 203 ? -22.439 44.656 -0.460 1.00 17.12 202 ALA C C 1
ATOM 8277 O O . ALA C 1 203 ? -22.403 45.839 -0.810 1.00 17.79 202 ALA C O 1
ATOM 8279 N N . GLY C 1 204 ? -21.352 43.933 -0.225 1.00 19.11 203 GLY C N 1
ATOM 8280 C CA . GLY C 1 204 ? -20.003 44.390 -0.622 1.00 19.98 203 GLY C CA 1
ATOM 8281 C C . GLY C 1 204 ? -19.669 44.037 -2.069 1.00 20.86 203 GLY C C 1
ATOM 8282 O O . GLY C 1 204 ? -20.235 43.117 -2.635 1.00 21.28 203 GLY C O 1
ATOM 8283 N N . SER C 1 205 ? -18.736 44.763 -2.680 1.00 21.86 204 SER C N 1
ATOM 8284 C CA . SER C 1 205 ? -18.422 44.557 -4.107 1.00 22.29 204 SER C CA 1
ATOM 8285 C C . SER C 1 205 ? -17.972 43.118 -4.381 1.00 22.55 204 SER C C 1
ATOM 8286 O O . SER C 1 205 ? -18.273 42.552 -5.439 1.00 23.10 204 SER C O 1
ATOM 8289 N N . GLY C 1 206 ? -17.261 42.525 -3.421 1.00 21.87 205 GLY C N 1
ATOM 8290 C CA . GLY C 1 206 ? -16.823 41.140 -3.557 1.00 21.78 205 GLY C CA 1
ATOM 8291 C C . GLY C 1 206 ? -17.966 40.156 -3.705 1.00 21.18 205 GLY C C 1
ATOM 8292 O O . GLY C 1 206 ? -17.913 39.245 -4.522 1.00 21.69 205 GLY C O 1
ATOM 8293 N N . PHE C 1 207 ? -19.013 40.347 -2.910 1.00 20.83 206 PHE C N 1
ATOM 8294 C CA . PHE C 1 207 ? -20.164 39.443 -2.914 1.00 19.85 206 PHE C CA 1
ATOM 8295 C C . PHE C 1 207 ? -21.014 39.602 -4.183 1.00 18.67 206 PHE C C 1
ATOM 8296 O O . PHE C 1 207 ? -21.395 38.605 -4.810 1.00 19.07 206 PHE C O 1
ATOM 8304 N N . ILE C 1 208 ? -21.314 40.849 -4.552 1.00 17.79 207 ILE C N 1
ATOM 8305 C CA . ILE C 1 208 ? -21.958 41.176 -5.822 1.00 17.01 207 ILE C CA 1
ATOM 8306 C C . ILE C 1 208 ? -21.244 40.502 -6.996 1.00 19.00 207 ILE C C 1
ATOM 8307 O O . ILE C 1 208 ? -21.879 39.826 -7.802 1.00 19.34 207 ILE C O 1
ATOM 8312 N N . GLU C 1 209 ? -19.921 40.691 -7.091 1.00 20.23 208 GLU C N 1
ATOM 8313 C CA . GLU C 1 209 ? -19.123 40.021 -8.144 1.00 22.38 208 GLU C CA 1
ATOM 8314 C C . GLU C 1 209 ? -19.304 38.500 -8.112 1.00 21.63 208 GLU C C 1
ATOM 8315 O O . GLU C 1 209 ? -19.527 37.885 -9.146 1.00 21.12 208 GLU C O 1
ATOM 8321 N N . GLU C 1 210 ? -19.235 37.907 -6.918 1.00 22.26 209 GLU C N 1
ATOM 8322 C CA . GLU C 1 210 ? -19.441 36.461 -6.777 1.00 21.97 209 GLU C CA 1
ATOM 8323 C C . GLU C 1 210 ? -20.776 36.013 -7.354 1.00 22.17 209 GLU C C 1
ATOM 8324 O O . GLU C 1 210 ? -20.823 35.037 -8.105 1.00 22.34 209 GLU C O 1
ATOM 8326 N N . LEU C 1 211 ? -21.849 36.741 -7.037 1.00 21.86 210 LEU C N 1
ATOM 8327 C CA . LEU C 1 211 ? -23.185 36.382 -7.513 1.00 21.92 210 LEU C CA 1
ATOM 8328 C C . LEU C 1 211 ? -23.303 36.532 -9.019 1.00 21.84 210 LEU C C 1
ATOM 8329 O O . LEU C 1 211 ? -23.793 35.632 -9.703 1.00 21.80 210 LEU C O 1
ATOM 8334 N N . ARG C 1 212 ? -22.858 37.679 -9.531 1.00 21.21 211 ARG C N 1
ATOM 8335 C CA . ARG C 1 212 ? -22.858 37.895 -10.974 1.00 21.14 211 ARG C CA 1
ATOM 8336 C C . ARG C 1 212 ? -21.979 36.887 -11.738 1.00 21.49 211 ARG C C 1
ATOM 8337 O O . ARG C 1 212 ? -22.379 36.402 -12.779 1.00 22.08 211 ARG C O 1
ATOM 8345 N N . SER C 1 213 ? -20.795 36.572 -11.225 1.00 23.13 212 SER C N 1
ATOM 8346 C CA . SER C 1 213 ? -19.882 35.676 -11.942 1.00 24.50 212 SER C CA 1
ATOM 8347 C C . SER C 1 213 ? -20.404 34.230 -12.037 1.00 25.58 212 SER C C 1
ATOM 8348 O O . SER C 1 213 ? -19.878 33.422 -12.832 1.00 25.57 212 SER C O 1
ATOM 8351 N N . GLN C 1 214 ? -21.430 33.921 -11.232 1.00 25.91 213 GLN C N 1
ATOM 8352 C CA . GLN C 1 214 ? -22.160 32.646 -11.307 1.00 26.30 213 GLN C CA 1
ATOM 8353 C C . GLN C 1 214 ? -23.512 32.781 -12.006 1.00 25.68 213 GLN C C 1
ATOM 8354 O O . GLN C 1 214 ? -24.187 31.800 -12.225 1.00 25.98 213 GLN C O 1
ATOM 8360 N N . GLY C 1 215 ? -23.893 33.989 -12.398 1.00 24.98 214 GLY C N 1
ATOM 8361 C CA . GLY C 1 215 ? -25.112 34.180 -13.176 1.00 24.36 214 GLY C CA 1
ATOM 8362 C C . GLY C 1 215 ? -26.345 34.466 -12.335 1.00 24.78 214 GLY C C 1
ATOM 8363 O O . GLY C 1 215 ? -27.482 34.439 -12.836 1.00 25.14 214 GLY C O 1
ATOM 8364 N N . TYR C 1 216 ? -26.152 34.751 -11.055 1.00 24.51 215 TYR C N 1
ATOM 8365 C CA . TYR C 1 216 ? -27.303 35.058 -10.224 1.00 24.66 215 TYR C CA 1
ATOM 8366 C C . TYR C 1 216 ? -27.483 36.571 -10.153 1.00 23.18 215 TYR C C 1
ATOM 8367 O O . TYR C 1 216 ? -26.546 37.331 -10.405 1.00 23.15 215 TYR C O 1
ATOM 8376 N N . THR C 1 217 ? -28.682 37.009 -9.795 1.00 21.54 216 THR C N 1
ATOM 8377 C CA . THR C 1 217 ? -28.914 38.410 -9.457 1.00 19.40 216 THR C CA 1
ATOM 8378 C C . THR C 1 217 ? -27.965 38.869 -8.350 1.00 18.25 216 THR C C 1
ATOM 8379 O O . THR C 1 217 ? -27.837 38.212 -7.301 1.00 17.44 216 THR C O 1
ATOM 8383 N N . GLY C 1 218 ? -27.306 40.004 -8.592 1.00 17.04 217 GLY C N 1
ATOM 8384 C CA . GLY C 1 218 ? -26.549 40.717 -7.567 1.00 15.72 217 GLY C CA 1
ATOM 8385 C C . GLY C 1 218 ? -26.639 42.208 -7.825 1.00 15.50 217 GLY C C 1
ATOM 8386 O O . GLY C 1 218 ? -25.820 42.755 -8.573 1.00 15.74 217 GLY C O 1
ATOM 8387 N N . LEU C 1 219 ? -27.616 42.869 -7.200 1.00 13.79 218 LEU C N 1
ATOM 8388 C CA . LEU C 1 219 ? -27.869 44.283 -7.459 1.00 13.03 218 LEU C CA 1
ATOM 8389 C C . LEU C 1 219 ? -26.856 45.213 -6.842 1.00 12.72 218 LEU C C 1
ATOM 8390 O O . LEU C 1 219 ? -26.436 45.031 -5.700 1.00 12.70 218 LEU C O 1
ATOM 8395 N N . SER C 1 220 ? -26.498 46.247 -7.597 1.00 12.36 219 SER C N 1
ATOM 8396 C CA . SER C 1 220 ? -25.601 47.267 -7.082 1.00 11.56 219 SER C CA 1
ATOM 8397 C C . SER C 1 220 ? -26.366 48.115 -6.074 1.00 11.84 219 SER C C 1
ATOM 8398 O O . SER C 1 220 ?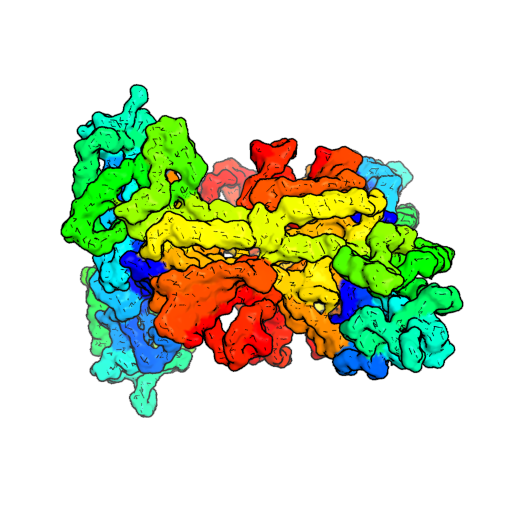 -27.593 48.002 -5.973 1.00 11.04 219 SER C O 1
ATOM 8401 N N . ASP C 1 221 ? -25.650 48.936 -5.305 1.00 11.58 220 ASP C N 1
ATOM 8402 C CA . ASP C 1 221 ? -26.307 49.784 -4.315 1.00 12.02 220 ASP C CA 1
ATOM 8403 C C . ASP C 1 221 ? -27.236 50.781 -4.979 1.00 11.86 220 ASP C C 1
ATOM 8404 O O . ASP C 1 221 ? -28.293 51.110 -4.437 1.00 11.56 220 ASP C O 1
ATOM 8409 N N . SER C 1 222 ? -26.824 51.264 -6.148 1.00 12.01 221 SER C N 1
ATOM 8410 C CA . SER C 1 222 ? -27.568 52.308 -6.861 1.00 11.89 221 SER C CA 1
ATOM 8411 C C . SER C 1 222 ? -28.834 51.753 -7.491 1.00 11.45 221 SER C C 1
ATOM 8412 O O . SER C 1 222 ? -29.826 52.454 -7.601 1.00 13.11 221 SER C O 1
ATOM 8415 N N . GLU C 1 223 ? -28.805 50.501 -7.927 1.00 11.21 222 GLU C N 1
ATOM 8416 C CA . GLU C 1 223 ? -30.028 49.849 -8.385 1.00 10.93 222 GLU C CA 1
ATOM 8417 C C . GLU C 1 223 ? -30.970 49.698 -7.185 1.00 11.10 222 GLU C C 1
ATOM 8418 O O . GLU C 1 223 ? -32.168 49.918 -7.305 1.00 10.85 222 GLU C O 1
ATOM 8424 N N . LEU C 1 224 ? -30.438 49.286 -6.035 1.00 10.94 223 LEU C N 1
ATOM 8425 C CA . LEU C 1 224 ? -31.277 49.228 -4.829 1.00 11.32 223 LEU C CA 1
ATOM 8426 C C . LEU C 1 224 ? -31.957 50.570 -4.562 1.00 11.02 223 LEU C C 1
ATOM 8427 O O . LEU C 1 224 ? -33.146 50.600 -4.247 1.00 11.37 223 LEU C O 1
ATOM 8432 N N . TYR C 1 225 ? -31.225 51.681 -4.696 1.00 11.29 224 TYR C N 1
ATOM 8433 C CA . TYR C 1 225 ? -31.863 53.002 -4.503 1.00 12.24 224 TYR C CA 1
ATOM 8434 C C . TYR C 1 225 ? -33.038 53.287 -5.418 1.00 12.69 224 TYR C C 1
ATOM 8435 O O . TYR C 1 225 ? -33.828 54.169 -5.113 1.00 14.04 224 TYR C O 1
ATOM 8444 N N . GLN C 1 226 ? -33.181 52.565 -6.525 1.00 13.25 225 GLN C N 1
ATOM 8445 C CA . GLN C 1 226 ? -34.406 52.720 -7.331 1.00 13.70 225 GLN C CA 1
ATOM 8446 C C . GLN C 1 226 ? -35.678 52.344 -6.570 1.00 13.49 225 GLN C C 1
ATOM 8447 O O . GLN C 1 226 ? -36.773 52.883 -6.856 1.00 13.09 225 GLN C O 1
ATOM 8453 N N . ALA C 1 227 ? -35.540 51.425 -5.608 1.00 12.35 226 ALA C N 1
ATOM 8454 C CA . ALA C 1 227 ? -36.688 50.895 -4.853 1.00 12.11 226 ALA C CA 1
ATOM 8455 C C . ALA C 1 227 ? -36.573 51.167 -3.350 1.00 12.28 226 ALA C C 1
ATOM 8456 O O . ALA C 1 227 ? -37.542 50.987 -2.601 1.00 13.53 226 ALA C O 1
ATOM 8458 N N . PHE C 1 228 ? -35.394 51.587 -2.908 1.00 11.29 227 PHE C N 1
ATOM 8459 C CA . PHE C 1 228 ? -35.124 51.728 -1.482 1.00 11.02 227 PHE C CA 1
ATOM 8460 C C . PHE C 1 228 ? -34.783 53.163 -1.110 1.00 11.03 227 PHE C C 1
ATOM 8461 O O . PHE C 1 228 ? -34.191 53.873 -1.892 1.00 11.04 227 PHE C O 1
ATOM 8469 N N . ASP C 1 229 ? -35.228 53.578 0.080 1.00 11.22 228 ASP C N 1
ATOM 8470 C CA . ASP C 1 229 ? -34.922 54.876 0.665 1.00 10.98 228 ASP C CA 1
ATOM 8471 C C . ASP C 1 229 ? -33.501 54.860 1.250 1.00 10.17 228 ASP C C 1
ATOM 8472 O O . ASP C 1 229 ? -32.801 55.876 1.270 1.00 9.89 228 ASP C O 1
ATOM 8477 N N . MET C 1 230 ? -33.083 53.703 1.756 1.00 9.45 229 MET C N 1
ATOM 8478 C CA . MET C 1 230 ? -31.787 53.589 2.466 1.00 8.04 229 MET C CA 1
ATOM 8479 C C . MET C 1 230 ? -31.116 52.299 2.071 1.00 9.20 229 MET C C 1
ATOM 8480 O O . MET C 1 230 ? -31.812 51.287 1.825 1.00 9.02 229 MET C O 1
ATOM 8485 N N . THR C 1 231 ? -29.776 52.334 1.998 1.00 9.86 230 THR C N 1
ATOM 8486 C CA . THR C 1 231 ? -28.953 51.107 1.942 1.00 10.63 230 THR C CA 1
ATOM 8487 C C . THR C 1 231 ? -27.926 51.118 3.094 1.00 11.47 230 THR C C 1
ATOM 8488 O O . THR C 1 231 ? -27.708 52.137 3.751 1.00 12.28 230 THR C O 1
ATOM 8492 N N . TYR C 1 232 ? -27.333 49.967 3.364 1.00 11.55 231 TYR C N 1
ATOM 8493 C CA . TYR C 1 232 ? -26.255 49.838 4.333 1.00 11.45 231 TYR C CA 1
ATOM 8494 C C . TYR C 1 232 ? -24.925 50.380 3.810 1.00 11.51 231 TYR C C 1
ATOM 8495 O O . TYR C 1 232 ? -24.651 50.298 2.603 1.00 11.83 231 TYR C O 1
ATOM 8504 N N . ASP C 1 233 ? -24.076 50.864 4.723 1.00 11.04 232 ASP C N 1
ATOM 8505 C CA . ASP C 1 233 ? -22.661 51.164 4.437 1.00 10.48 232 ASP C CA 1
ATOM 8506 C C . ASP C 1 233 ? -21.744 49.951 4.209 1.00 10.78 232 ASP C C 1
ATOM 8507 O O . ASP C 1 233 ? -20.536 50.013 4.548 1.00 9.53 232 ASP C O 1
ATOM 8512 N N . TYR C 1 234 ? -22.259 48.858 3.631 1.00 10.83 233 TYR C N 1
ATOM 8513 C CA . TYR C 1 234 ? -21.393 47.692 3.488 1.00 11.16 233 TYR C CA 1
ATOM 8514 C C . TYR C 1 234 ? -20.446 47.880 2.325 1.00 11.09 233 TYR C C 1
ATOM 8515 O O . TYR C 1 234 ? -19.536 47.080 2.140 1.00 12.13 233 TYR C O 1
ATOM 8524 N N . ASP C 1 235 ? -20.637 48.947 1.565 1.00 10.78 234 ASP C N 1
ATOM 8525 C CA . ASP C 1 235 ? -19.685 49.317 0.531 1.00 11.56 234 ASP C CA 1
ATOM 8526 C C . ASP C 1 235 ? -18.389 49.942 1.081 1.00 11.20 234 ASP C C 1
ATOM 8527 O O . ASP C 1 235 ? -17.381 49.997 0.367 1.00 10.47 234 ASP C O 1
ATOM 8532 N N . VAL C 1 236 ? -18.406 50.400 2.342 1.00 11.14 235 VAL C N 1
ATOM 8533 C CA . VAL C 1 236 ? -17.232 51.062 2.950 1.00 12.05 235 VAL C CA 1
ATOM 8534 C C . VAL C 1 236 ? -16.920 50.626 4.395 1.00 12.27 235 VAL C C 1
ATOM 8535 O O . VAL C 1 236 ? -15.881 50.988 4.959 1.00 12.93 235 VAL C O 1
ATOM 8539 N N . PHE C 1 237 ? -17.822 49.871 5.006 1.00 11.87 236 PHE C N 1
ATOM 8540 C CA . PHE C 1 237 ? -17.585 49.356 6.348 1.00 11.89 236 PHE C CA 1
ATOM 8541 C C . PHE C 1 237 ? -16.217 48.656 6.435 1.00 11.99 236 PHE C C 1
ATOM 8542 O O . PHE C 1 237 ? -15.472 48.870 7.409 1.00 11.84 236 PHE C O 1
ATOM 8550 N N . GLY C 1 238 ? -15.886 47.832 5.443 1.00 10.65 237 GLY C N 1
ATOM 8551 C CA . GLY C 1 238 ? -14.585 47.113 5.442 1.00 11.29 237 GLY C CA 1
ATOM 8552 C C . GLY C 1 238 ? -13.400 48.068 5.385 1.00 11.74 237 GLY C C 1
ATOM 8553 O O . GLY C 1 238 ? -12.353 47.838 5.992 1.00 11.47 237 GLY C O 1
ATOM 8554 N N . ASP C 1 239 ? -13.581 49.156 4.655 1.00 11.85 238 ASP C N 1
ATOM 8555 C CA . ASP C 1 239 ? -12.586 50.221 4.570 1.00 13.11 238 ASP C CA 1
ATOM 8556 C C . ASP C 1 239 ? -12.428 51.011 5.862 1.00 12.21 238 ASP C C 1
ATOM 8557 O O . ASP C 1 239 ? -11.323 51.358 6.237 1.00 13.54 238 ASP C O 1
ATOM 8562 N N . PHE C 1 240 ? -13.530 51.322 6.521 1.00 12.37 239 PHE C N 1
ATOM 8563 C CA . PHE C 1 240 ? -13.475 51.841 7.875 1.00 11.61 239 PHE C CA 1
ATOM 8564 C C . PHE C 1 240 ? -12.671 50.914 8.757 1.00 11.53 239 PHE C C 1
ATOM 8565 O O . PHE C 1 240 ? -11.780 51.345 9.476 1.00 10.54 239 PHE C O 1
ATOM 8573 N N . LYS C 1 241 ? -12.996 49.628 8.728 1.00 11.35 240 LYS C N 1
ATOM 8574 C CA . LYS C 1 241 ? -12.242 48.692 9.553 1.00 11.56 240 LYS C CA 1
ATOM 8575 C C . LYS C 1 241 ? -10.756 48.589 9.204 1.00 11.42 240 LYS C C 1
ATOM 8576 O O . LYS C 1 241 ? -9.923 48.519 10.103 1.00 11.84 240 LYS C O 1
ATOM 8582 N N . ASP C 1 242 ? -10.398 48.626 7.926 1.00 11.10 241 ASP C N 1
ATOM 8583 C CA . ASP C 1 242 ? -8.973 48.622 7.573 1.00 12.67 241 ASP C CA 1
ATOM 8584 C C . ASP C 1 242 ? -8.240 49.861 8.137 1.00 12.27 241 ASP C C 1
ATOM 8585 O O . ASP C 1 242 ? -7.079 49.790 8.557 1.00 13.18 241 ASP C O 1
ATOM 8590 N N . TYR C 1 243 ? -8.914 51.001 8.077 1.00 12.05 242 TYR C N 1
ATOM 8591 C CA . TYR C 1 243 ? -8.404 52.253 8.641 1.00 12.16 242 TYR C CA 1
ATOM 8592 C C . TYR C 1 243 ? -8.258 52.109 10.155 1.00 12.15 242 TYR C C 1
ATOM 8593 O O . TYR C 1 243 ? -7.199 52.390 10.717 1.00 11.33 242 TYR C O 1
ATOM 8602 N N . TRP C 1 244 ? -9.318 51.618 10.792 1.00 11.89 243 TRP C N 1
ATOM 8603 C CA . TRP C 1 244 ? -9.356 51.461 12.240 1.00 11.77 243 TRP C CA 1
ATOM 8604 C C . TRP C 1 244 ? -8.270 50.493 12.771 1.00 12.51 243 TRP C C 1
ATOM 8605 O O . TRP C 1 244 ? -7.714 50.690 13.870 1.00 11.90 243 TRP C O 1
ATOM 8616 N N . GLN C 1 245 ? -7.959 49.479 11.979 1.00 12.17 244 GLN C N 1
ATOM 8617 C CA . GLN C 1 245 ? -6.922 48.493 12.322 1.00 13.64 244 GLN C CA 1
ATOM 8618 C C . GLN C 1 245 ? -5.524 48.831 11.831 1.00 13.61 244 GLN C C 1
ATOM 8619 O O . GLN C 1 245 ? -4.603 48.004 11.954 1.00 12.36 244 GLN C O 1
ATOM 8625 N N . GLY C 1 246 ? -5.354 50.046 11.293 1.00 13.40 245 GLY C N 1
ATOM 8626 C CA . GLY C 1 246 ? -4.036 50.526 10.917 1.00 13.47 245 GLY C CA 1
ATOM 8627 C C . GLY C 1 246 ? -3.490 50.019 9.590 1.00 14.80 245 GLY C C 1
ATOM 8628 O O . GLY C 1 246 ? -2.286 50.196 9.288 1.00 14.67 245 GLY C O 1
ATOM 8629 N N . ARG C 1 247 ? -4.362 49.400 8.797 1.00 15.50 246 ARG C N 1
ATOM 8630 C CA . ARG C 1 247 ? -3.998 48.801 7.494 1.00 17.08 246 ARG C CA 1
ATOM 8631 C C . ARG C 1 247 ? -4.340 49.731 6.342 1.00 17.35 246 ARG C C 1
ATOM 8632 O O . ARG C 1 247 ? -3.960 49.494 5.185 1.00 17.97 246 ARG C O 1
ATOM 8640 N N . SER C 1 248 ? -5.050 50.806 6.665 1.00 17.30 247 SER C N 1
ATOM 8641 C CA . SER C 1 248 ? -5.372 51.808 5.684 1.00 17.44 247 SER C CA 1
ATOM 8642 C C . SER C 1 248 ? -5.124 53.183 6.307 1.00 17.01 247 SER C C 1
ATOM 8643 O O . SER C 1 248 ? -5.104 53.321 7.543 1.00 17.11 247 SER C O 1
ATOM 8646 N N . THR C 1 249 ? -4.907 54.194 5.476 1.00 15.91 248 THR C N 1
ATOM 8647 C CA . THR C 1 249 ? -4.721 55.543 6.002 1.00 15.16 248 THR C CA 1
ATOM 8648 C C . THR C 1 249 ? -6.031 56.316 5.968 1.00 14.87 248 THR C C 1
ATOM 8649 O O . THR C 1 249 ? -6.966 55.948 5.239 1.00 14.48 248 THR C O 1
ATOM 8653 N N . VAL C 1 250 ? -6.091 57.398 6.752 1.00 13.91 249 VAL C N 1
ATOM 8654 C CA . VAL C 1 250 ? -7.268 58.259 6.780 1.00 13.03 249 VAL C CA 1
ATOM 8655 C C . VAL C 1 250 ? -7.443 58.860 5.390 1.00 13.11 249 VAL C C 1
ATOM 8656 O O . VAL C 1 250 ? -8.557 59.029 4.920 1.00 13.00 249 VAL C O 1
ATOM 8660 N N . GLU C 1 251 ? -6.335 59.115 4.700 1.00 13.32 250 GLU C N 1
ATOM 8661 C CA . GLU C 1 251 ? -6.434 59.755 3.405 1.00 13.79 250 GLU C CA 1
ATOM 8662 C C . GLU C 1 251 ? -7.164 58.786 2.447 1.00 13.56 250 GLU C C 1
ATOM 8663 O O . GLU C 1 251 ? -8.064 59.210 1.728 1.00 12.13 250 GLU C O 1
ATOM 8669 N N . ARG C 1 252 ? -6.764 57.501 2.449 1.00 13.60 251 ARG C N 1
ATOM 8670 C CA . ARG C 1 252 ? -7.413 56.488 1.611 1.00 14.32 251 ARG C CA 1
ATOM 8671 C C . ARG C 1 252 ? -8.889 56.336 1.973 1.00 12.66 251 ARG C C 1
ATOM 8672 O O . ARG C 1 252 ? -9.768 56.327 1.095 1.00 11.70 251 ARG C O 1
ATOM 8680 N N . TYR C 1 253 ? -9.163 56.246 3.263 1.00 11.40 252 TYR C N 1
ATOM 8681 C CA . TYR C 1 253 ? -10.519 56.032 3.729 1.00 11.48 252 TYR C CA 1
ATOM 8682 C C . TYR C 1 253 ? -11.437 57.190 3.326 1.00 11.34 252 TYR C C 1
ATOM 8683 O O . TYR C 1 253 ? -12.479 56.953 2.725 1.00 10.68 252 TYR C O 1
ATOM 8692 N N . VAL C 1 254 ? -11.033 58.431 3.615 1.00 10.88 253 VAL C N 1
ATOM 8693 C CA . VAL C 1 254 ? -11.867 59.592 3.271 1.00 10.64 253 VAL C CA 1
ATOM 8694 C C . VAL C 1 254 ? -12.035 59.757 1.762 1.00 10.25 253 VAL C C 1
ATOM 8695 O O . VAL C 1 254 ? -13.094 60.165 1.301 1.00 11.41 253 VAL C O 1
ATOM 8699 N N . ASP C 1 255 ? -11.020 59.398 0.989 1.00 9.99 254 ASP C N 1
ATOM 8700 C CA . ASP C 1 255 ? -11.151 59.447 -0.457 1.00 10.18 254 ASP C CA 1
ATOM 8701 C C . ASP C 1 255 ? -12.237 58.497 -0.939 1.00 9.90 254 ASP C C 1
ATOM 8702 O O . ASP C 1 255 ? -13.014 58.854 -1.826 1.00 9.39 254 ASP C O 1
ATOM 8707 N N . LEU C 1 256 ? -12.306 57.294 -0.353 1.00 8.66 255 LEU C N 1
ATOM 8708 C CA . LEU C 1 256 ? -13.418 56.377 -0.669 1.00 9.09 255 LEU C CA 1
ATOM 8709 C C . LEU C 1 256 ? -14.770 56.944 -0.275 1.00 9.07 255 LEU C C 1
ATOM 8710 O O . LEU C 1 256 ? -15.722 56.779 -1.016 1.00 9.96 255 LEU C O 1
ATOM 8715 N N . LEU C 1 257 ? -14.860 57.614 0.878 1.00 9.17 256 LEU C N 1
ATOM 8716 C CA . LEU C 1 257 ? -16.126 58.274 1.292 1.00 9.38 256 LEU C CA 1
ATOM 8717 C C . LEU C 1 257 ? -16.565 59.441 0.378 1.00 10.35 256 LEU C C 1
ATOM 8718 O O . LEU C 1 257 ? -17.782 59.665 0.153 1.00 10.86 256 LEU C O 1
ATOM 8723 N N . GLN C 1 258 ? -15.585 60.201 -0.106 1.00 10.61 257 GLN C N 1
ATOM 8724 C CA . GLN C 1 258 ? -15.829 61.239 -1.095 1.00 10.86 257 GLN C CA 1
ATOM 8725 C C . GLN C 1 258 ? -16.309 60.577 -2.381 1.00 10.71 257 GLN C C 1
ATOM 8726 O O . GLN C 1 258 ? -17.270 61.038 -3.009 1.00 9.86 257 GLN C O 1
ATOM 8732 N N . ARG C 1 259 ? -15.681 59.466 -2.767 1.00 10.74 258 ARG C N 1
ATOM 8733 C CA . ARG C 1 259 ? -16.175 58.763 -3.966 1.00 11.50 258 ARG C CA 1
ATOM 8734 C C . ARG C 1 259 ? -17.595 58.281 -3.722 1.00 10.61 258 ARG C C 1
ATOM 8735 O O . ARG C 1 259 ? -18.452 58.439 -4.564 1.00 10.81 258 ARG C O 1
ATOM 8743 N N . GLN C 1 260 ? -17.842 57.707 -2.555 1.00 11.66 259 GLN C N 1
ATOM 8744 C CA . GLN C 1 260 ? -19.169 57.182 -2.211 1.00 11.10 259 GLN C CA 1
ATOM 8745 C C . GLN C 1 260 ? -20.270 58.232 -2.333 1.00 11.63 259 GLN C C 1
ATOM 8746 O O . GLN C 1 260 ? -21.329 58.001 -2.935 1.00 11.89 259 GLN C O 1
ATOM 8752 N N . ASP C 1 261 ? -20.023 59.392 -1.768 1.00 12.16 260 ASP C N 1
ATOM 8753 C CA . ASP C 1 261 ? -21.013 60.464 -1.754 1.00 13.57 260 ASP C CA 1
ATOM 8754 C C . ASP C 1 261 ? -21.478 60.859 -3.170 1.00 13.85 260 ASP C C 1
ATOM 8755 O O . ASP C 1 261 ? -22.617 61.329 -3.348 1.00 14.73 260 ASP C O 1
ATOM 8760 N N . ALA C 1 262 ? -20.617 60.667 -4.170 1.00 12.04 261 ALA C N 1
ATOM 8761 C CA . ALA C 1 262 ? -20.969 61.021 -5.547 1.00 12.08 261 ALA C CA 1
ATOM 8762 C C . ALA C 1 262 ? -21.472 59.848 -6.374 1.00 11.85 261 ALA C C 1
ATOM 8763 O O . ALA C 1 262 ? -21.847 60.041 -7.555 1.00 11.77 261 ALA C O 1
ATOM 8765 N N . THR C 1 263 ? -21.461 58.645 -5.776 1.00 11.62 262 THR C N 1
ATOM 8766 C CA . THR C 1 263 ? -21.922 57.399 -6.424 1.00 10.67 262 THR C CA 1
ATOM 8767 C C . THR C 1 263 ? -23.437 57.292 -6.484 1.00 10.78 262 THR C C 1
ATOM 8768 O O . THR C 1 263 ? -23.995 56.639 -7.371 1.00 9.98 262 THR C O 1
ATOM 8772 N N . PHE C 1 264 ? -24.101 57.912 -5.513 1.00 11.29 263 PHE C N 1
ATOM 8773 C CA . PHE C 1 264 ? -25.518 57.747 -5.351 1.00 11.60 263 PHE C CA 1
ATOM 8774 C C . PHE C 1 264 ? -26.279 59.036 -5.731 1.00 11.75 263 PHE C C 1
ATOM 8775 O O . PHE C 1 264 ? -25.660 60.069 -5.955 1.00 11.44 263 PHE C O 1
ATOM 8783 N N . PRO C 1 265 ? -27.622 58.985 -5.803 1.00 12.44 264 PRO C N 1
ATOM 8784 C CA . PRO C 1 265 ? -28.348 60.210 -6.097 1.00 12.47 264 PRO C CA 1
ATOM 8785 C C . PRO C 1 265 ? -28.124 61.283 -5.032 1.00 13.40 264 PRO C C 1
ATOM 8786 O O . PRO C 1 265 ? -27.711 60.974 -3.898 1.00 13.56 264 PRO C O 1
ATOM 8790 N N . GLY C 1 266 ? -28.385 62.542 -5.389 1.00 13.70 265 GLY C N 1
ATOM 8791 C CA . GLY C 1 266 ? -28.254 63.654 -4.442 1.00 13.04 265 GLY C CA 1
ATOM 8792 C C . GLY C 1 266 ? -29.031 63.426 -3.148 1.00 13.28 265 GLY C C 1
ATOM 8793 O O . GLY C 1 266 ? -28.585 63.810 -2.043 1.00 13.00 265 GLY C O 1
ATOM 8794 N N . ASN C 1 267 ? -30.186 62.776 -3.261 1.00 13.23 266 ASN C N 1
ATOM 8795 C CA . ASN C 1 267 ? -31.036 62.571 -2.087 1.00 14.57 266 ASN C CA 1
ATOM 8796 C C . ASN C 1 267 ? -30.776 61.278 -1.317 1.00 14.16 266 ASN C C 1
ATOM 8797 O O . ASN C 1 267 ? -31.586 60.923 -0.448 1.00 15.66 266 ASN C O 1
ATOM 8802 N N . TYR C 1 268 ? -29.680 60.570 -1.620 1.00 12.93 267 TYR C N 1
ATOM 8803 C CA . TYR C 1 268 ? -29.452 59.237 -1.058 1.00 12.03 267 TYR C CA 1
ATOM 8804 C C . TYR C 1 268 ? -29.321 59.274 0.459 1.00 11.63 267 TYR C C 1
ATOM 8805 O O . TYR C 1 268 ? -28.957 60.296 1.015 1.00 11.13 267 TYR C O 1
ATOM 8814 N N . VAL C 1 269 ? -29.643 58.158 1.114 1.00 10.27 268 VAL C N 1
ATOM 8815 C CA . VAL C 1 269 ? -29.416 58.007 2.546 1.00 9.43 268 VAL C CA 1
ATOM 8816 C C . VAL C 1 269 ? -28.701 56.698 2.786 1.00 10.10 268 VAL C C 1
ATOM 8817 O O . VAL C 1 269 ? -29.231 55.622 2.487 1.00 10.10 268 VAL C O 1
ATOM 8821 N N . LYS C 1 270 ? -27.505 56.785 3.349 1.00 8.94 269 LYS C N 1
ATOM 8822 C CA . LYS C 1 270 ? -26.803 55.574 3.857 1.00 8.79 269 LYS C CA 1
ATOM 8823 C C . LYS C 1 270 ? -26.995 55.402 5.356 1.00 9.26 269 LYS C C 1
ATOM 8824 O O . LYS C 1 270 ? -26.884 56.365 6.127 1.00 9.07 269 LYS C O 1
ATOM 8830 N N . MET C 1 271 ? -27.263 54.167 5.770 1.00 9.61 270 MET C N 1
ATOM 8831 C CA . MET C 1 271 ? -27.262 53.807 7.197 1.00 8.22 270 MET C CA 1
ATOM 8832 C C . MET C 1 271 ? -25.816 53.566 7.634 1.00 8.43 270 MET C C 1
ATOM 8833 O O . MET C 1 271 ? -25.180 52.663 7.120 1.00 8.11 270 MET C O 1
ATOM 8838 N N . ARG C 1 272 ? -25.330 54.398 8.566 1.00 8.94 271 ARG C N 1
ATOM 8839 C CA . ARG C 1 272 ? -23.964 54.380 9.068 1.00 9.90 271 ARG C CA 1
ATOM 8840 C C . ARG C 1 272 ? -24.013 53.616 10.402 1.00 10.17 271 ARG C C 1
ATOM 8841 O O . ARG C 1 272 ? -24.981 53.753 11.173 1.00 9.91 271 ARG C O 1
ATOM 8849 N N . PHE C 1 273 ? -22.997 52.794 10.649 1.00 10.19 272 PHE C N 1
ATOM 8850 C CA . PHE C 1 273 ? -23.043 51.832 11.743 1.00 10.84 272 PHE C CA 1
ATOM 8851 C C . PHE C 1 273 ? -21.644 51.404 12.089 1.00 10.74 272 PHE C C 1
ATOM 8852 O O . PHE C 1 273 ? -20.758 51.447 11.243 1.00 11.61 272 PHE C O 1
ATOM 8860 N N . LEU C 1 274 ? -21.457 51.023 13.353 1.00 10.85 273 LEU C N 1
ATOM 8861 C CA . LEU C 1 274 ? -20.198 50.436 13.876 1.00 9.31 273 LEU C CA 1
ATOM 8862 C C . LEU C 1 274 ? -20.425 48.977 14.225 1.00 9.71 273 LEU C C 1
ATOM 8863 O O . LEU C 1 274 ? -19.472 48.197 14.323 1.00 8.68 273 LEU C O 1
ATOM 8868 N N . GLU C 1 275 ? -21.688 48.608 14.449 1.00 8.55 274 GLU C N 1
ATOM 8869 C CA . GLU C 1 275 ? -22.020 47.233 14.736 1.00 9.96 274 GLU C CA 1
ATOM 8870 C C . GLU C 1 275 ? -23.446 46.978 14.273 1.00 10.49 274 GLU C C 1
ATOM 8871 O O . GLU C 1 275 ? -24.199 47.923 13.924 1.00 11.04 274 GLU C O 1
ATOM 8877 N N . ASN C 1 276 ? -23.827 45.705 14.276 1.00 11.12 275 ASN C N 1
ATOM 8878 C CA . ASN C 1 276 ? -25.206 45.303 14.028 1.00 11.61 275 ASN C CA 1
ATOM 8879 C C . ASN C 1 276 ? -25.353 43.845 14.416 1.00 12.64 275 ASN C C 1
ATOM 8880 O O . ASN C 1 276 ? -24.377 43.218 14.924 1.00 12.48 275 ASN C O 1
ATOM 8885 N N . HIS C 1 277 ? -26.526 43.261 14.177 1.00 12.34 276 HIS C N 1
ATOM 8886 C CA . HIS C 1 277 ? -26.705 41.892 14.674 1.00 12.90 276 HIS C CA 1
ATOM 8887 C C . HIS C 1 277 ? -25.701 40.866 14.124 1.00 12.72 276 HIS C C 1
ATOM 8888 O O . HIS C 1 277 ? -25.475 39.855 14.740 1.00 13.74 276 HIS C O 1
ATOM 8895 N N . ASP C 1 278 ? -25.107 41.153 12.968 1.00 13.79 277 ASP C N 1
ATOM 8896 C CA . ASP C 1 278 ? -24.267 40.237 12.187 1.00 14.48 277 ASP C CA 1
ATOM 8897 C C . ASP C 1 278 ? -22.782 40.457 12.425 1.00 14.45 277 ASP C C 1
ATOM 8898 O O . ASP C 1 278 ? -21.945 39.747 11.859 1.00 14.69 277 ASP C O 1
ATOM 8903 N N . ASN C 1 279 ? -22.448 41.448 13.244 1.00 13.63 278 ASN C N 1
ATOM 8904 C CA . ASN C 1 279 ? -21.069 41.857 13.393 1.00 13.75 278 ASN C CA 1
ATOM 8905 C C . ASN C 1 279 ? -20.657 42.026 14.841 1.00 13.31 278 ASN C C 1
ATOM 8906 O O . ASN C 1 279 ? -21.499 42.167 15.718 1.00 14.90 278 ASN C O 1
ATOM 8911 N N . ALA C 1 280 ? -19.358 41.978 15.094 1.00 12.31 279 ALA C N 1
ATOM 8912 C CA . ALA C 1 280 ? -18.854 42.186 16.444 1.00 11.96 279 ALA C CA 1
ATOM 8913 C C . ALA C 1 280 ? -19.291 43.570 16.937 1.00 11.79 279 ALA C C 1
ATOM 8914 O O . ALA C 1 280 ? -19.520 44.489 16.145 1.00 11.58 279 ALA C O 1
ATOM 8916 N N . ARG C 1 281 ? -19.416 43.681 18.254 1.00 10.95 280 ARG C N 1
ATOM 8917 C CA . ARG C 1 281 ? -19.769 44.900 18.918 1.00 11.10 280 ARG C CA 1
ATOM 8918 C C . ARG C 1 281 ? -18.752 46.021 18.684 1.00 11.18 280 ARG C C 1
ATOM 8919 O O . ARG C 1 281 ? -17.531 45.760 18.503 1.00 12.03 280 ARG C O 1
ATOM 8927 N N . MET C 1 282 ? -19.250 47.260 18.704 1.00 10.21 281 MET C N 1
ATOM 8928 C CA . MET C 1 282 ? -18.375 48.459 18.769 1.00 8.89 281 MET C CA 1
ATOM 8929 C C . MET C 1 282 ? -17.270 48.236 19.822 1.00 10.34 281 MET C C 1
ATOM 8930 O O . MET C 1 282 ? -16.079 48.455 19.555 1.00 9.60 281 MET C O 1
ATOM 8935 N N . MET C 1 283 ? -17.658 47.777 21.011 1.00 10.15 282 MET C N 1
ATOM 8936 C CA . MET C 1 283 ? -16.675 47.575 22.090 1.00 11.17 282 MET C CA 1
ATOM 8937 C C . MET C 1 283 ? -15.822 46.267 22.068 1.00 12.16 282 MET C C 1
ATOM 8938 O O . MET C 1 283 ? -15.197 45.896 23.078 1.00 12.41 282 MET C O 1
ATOM 8943 N N . SER C 1 284 ? -15.803 45.584 20.925 1.00 12.72 283 SER C N 1
ATOM 8944 C CA . SER C 1 284 ? -14.710 44.662 20.606 1.00 15.15 283 SER C CA 1
ATOM 8945 C C . SER C 1 284 ? -13.800 45.295 19.554 1.00 15.10 283 SER C C 1
ATOM 8946 O O . SER C 1 284 ? -12.623 44.948 19.461 1.00 15.20 283 SER C O 1
ATOM 8949 N N . LEU C 1 285 ? -14.345 46.225 18.768 1.00 15.27 284 LEU C N 1
ATOM 8950 C CA . LEU C 1 285 ? -13.557 46.966 17.768 1.00 15.26 284 LEU C CA 1
ATOM 8951 C C . LEU C 1 285 ? -12.647 47.942 18.461 1.00 14.08 284 LEU C C 1
ATOM 8952 O O . LEU C 1 285 ? -11.491 48.133 18.049 1.00 14.06 284 LEU C O 1
ATOM 8957 N N . MET C 1 286 ? -13.200 48.562 19.492 1.00 12.48 285 MET C N 1
ATOM 8958 C CA . MET C 1 286 ? -12.527 49.578 20.272 1.00 11.95 285 MET C CA 1
ATOM 8959 C C . MET C 1 286 ? -12.780 49.281 21.764 1.00 13.63 285 MET C C 1
ATOM 8960 O O . MET C 1 286 ? -13.607 48.450 22.083 1.00 13.32 285 MET C O 1
ATOM 8965 N N . HIS C 1 287 ? -12.060 49.940 22.665 1.00 14.06 286 HIS C N 1
ATOM 8966 C CA . HIS C 1 287 ? -11.987 49.441 24.049 1.00 15.31 286 HIS C CA 1
ATOM 8967 C C . HIS C 1 287 ? -12.052 50.513 25.123 1.00 15.61 286 HIS C C 1
ATOM 8968 O O . HIS C 1 287 ? -11.942 50.214 26.332 1.00 16.17 286 HIS C O 1
ATOM 8975 N N . SER C 1 288 ? -12.230 51.760 24.687 1.00 14.88 287 SER C N 1
ATOM 8976 C CA . SER C 1 288 ? -12.460 52.855 25.621 1.00 14.46 287 SER C CA 1
ATOM 8977 C C . SER C 1 288 ? -13.687 53.677 25.246 1.00 13.83 287 SER C C 1
ATOM 8978 O O . SER C 1 288 ? -14.115 53.733 24.076 1.00 13.56 287 SER C O 1
ATOM 8981 N N . LYS C 1 289 ? -14.230 54.321 26.263 1.00 13.29 288 LYS C N 1
ATOM 8982 C CA . LYS C 1 289 ? -15.317 55.247 26.095 1.00 13.56 288 LYS C CA 1
ATOM 8983 C C . LYS C 1 289 ? -14.893 56.458 25.276 1.00 12.70 288 LYS C C 1
ATOM 8984 O O . LYS C 1 289 ? -15.718 56.996 24.534 1.00 12.89 288 LYS C O 1
ATOM 8990 N N . ALA C 1 290 ? -13.619 56.874 25.369 1.00 11.70 289 ALA C N 1
ATOM 8991 C CA . ALA C 1 290 ? -13.123 57.987 24.554 1.00 11.17 289 ALA C CA 1
ATOM 8992 C C . ALA C 1 290 ? -13.181 57.624 23.069 1.00 10.75 289 ALA C C 1
ATOM 8993 O O . ALA C 1 290 ? -13.478 58.481 22.225 1.00 10.35 289 ALA C O 1
ATOM 8995 N N . GLU C 1 291 ? -12.883 56.363 22.746 1.00 9.09 290 GLU C N 1
ATOM 8996 C CA . GLU C 1 291 ? -12.970 55.949 21.359 1.00 9.56 290 GLU C CA 1
ATOM 8997 C C . GLU C 1 291 ? -14.443 55.848 20.913 1.00 8.93 290 GLU C C 1
ATOM 8998 O O . GLU C 1 291 ? -14.757 56.186 19.783 1.00 9.39 290 GLU C O 1
ATOM 9004 N N . ALA C 1 292 ? -15.343 55.393 21.793 1.00 9.05 291 ALA C N 1
ATOM 9005 C CA . ALA C 1 292 ? -16.775 55.316 21.426 1.00 9.09 291 ALA C CA 1
ATOM 9006 C C . ALA C 1 292 ? -17.311 56.712 21.118 1.00 9.00 291 ALA C C 1
ATOM 9007 O O . ALA C 1 292 ? -18.078 56.897 20.180 1.00 9.72 291 ALA C O 1
ATOM 9009 N N . VAL C 1 293 ? -16.889 57.695 21.896 1.00 9.71 292 VAL C N 1
ATOM 9010 C CA . VAL C 1 293 ? -17.335 59.079 21.688 1.00 10.37 292 VAL C CA 1
ATOM 9011 C C . VAL C 1 293 ? -16.957 59.522 20.285 1.00 10.54 292 VAL C C 1
ATOM 9012 O O . VAL C 1 293 ? -17.789 60.057 19.559 1.00 10.75 292 VAL C O 1
ATOM 9016 N N . ASN C 1 294 ? -15.711 59.288 19.892 1.00 10.90 293 ASN C N 1
ATOM 9017 C CA . ASN C 1 294 ? -15.244 59.722 18.567 1.00 10.59 293 ASN C CA 1
ATOM 9018 C C . ASN C 1 294 ? -15.972 59.009 17.439 1.00 10.44 293 ASN C C 1
ATOM 9019 O O . ASN C 1 294 ? -16.347 59.623 16.439 1.00 10.65 293 ASN C O 1
ATOM 9024 N N . ASN C 1 295 ? -16.173 57.708 17.601 1.00 9.29 294 ASN C N 1
ATOM 9025 C CA . ASN C 1 295 ? -16.752 56.930 16.552 1.00 8.61 294 ASN C CA 1
ATOM 9026 C C . ASN C 1 295 ? -18.261 57.005 16.475 1.00 8.70 294 ASN C C 1
ATOM 9027 O O . ASN C 1 295 ? -18.790 56.884 15.389 1.00 8.86 294 ASN C O 1
ATOM 9032 N N . LEU C 1 296 ? -18.948 57.195 17.606 1.00 8.31 295 LEU C N 1
ATOM 9033 C CA . LEU C 1 296 ? -20.394 57.462 17.543 1.00 8.54 295 LEU C CA 1
ATOM 9034 C C . LEU C 1 296 ? -20.647 58.815 16.903 1.00 7.98 295 LEU C C 1
ATOM 9035 O O . LEU C 1 296 ? -21.473 58.930 16.013 1.00 8.20 295 LEU C O 1
ATOM 9040 N N . THR C 1 297 ? -19.918 59.828 17.338 1.00 8.17 296 THR C N 1
ATOM 9041 C CA . THR C 1 297 ? -19.941 61.127 16.668 1.00 7.64 296 THR C CA 1
ATOM 9042 C C . THR C 1 297 ? -19.734 60.988 15.154 1.00 8.11 296 THR C C 1
ATOM 9043 O O . THR C 1 297 ? -20.414 61.650 14.379 1.00 9.22 296 THR C O 1
ATOM 9047 N N . TRP C 1 298 ? -18.843 60.096 14.744 1.00 7.57 297 TRP C N 1
ATOM 9048 C CA . TRP C 1 298 ? -18.536 59.856 13.335 1.00 8.79 297 TRP C CA 1
ATOM 9049 C C . TRP C 1 298 ? -19.759 59.299 12.579 1.00 9.83 297 TRP C C 1
ATOM 9050 O O . TRP C 1 298 ? -20.155 59.844 11.539 1.00 9.97 297 TRP C O 1
ATOM 9061 N N . ILE C 1 299 ? -20.422 58.276 13.126 1.00 9.68 298 ILE C N 1
ATOM 9062 C CA . ILE C 1 299 ? -21.593 57.745 12.414 1.00 9.29 298 ILE C CA 1
ATOM 9063 C C . ILE C 1 299 ? -22.812 58.675 12.398 1.00 9.57 298 ILE C C 1
ATOM 9064 O O . ILE C 1 299 ? -23.552 58.664 11.429 1.00 8.56 298 ILE C O 1
ATOM 9069 N N . PHE C 1 300 ? -23.003 59.472 13.453 1.00 9.85 299 PHE C N 1
ATOM 9070 C CA . PHE C 1 300 ? -24.023 60.506 13.458 1.00 10.82 299 PHE C CA 1
ATOM 9071 C C . PHE C 1 300 ? -23.742 61.698 12.557 1.00 10.78 299 PHE C C 1
ATOM 9072 O O . PHE C 1 300 ? -24.669 62.221 11.973 1.00 12.21 299 PHE C O 1
ATOM 9080 N N . MET C 1 301 ? -22.498 62.167 12.481 1.00 10.53 300 MET C N 1
ATOM 9081 C CA . MET C 1 301 ? -22.210 63.403 11.757 1.00 10.74 300 MET C CA 1
ATOM 9082 C C . MET C 1 301 ? -21.935 63.182 10.266 1.00 11.64 300 MET C C 1
ATOM 9083 O O . MET C 1 301 ? -21.970 64.128 9.478 1.00 12.35 300 MET C O 1
ATOM 9088 N N . GLN C 1 302 ? -21.677 61.938 9.860 1.00 11.83 301 GLN C N 1
ATOM 9089 C CA . GLN C 1 302 ? -21.600 61.624 8.424 1.00 11.37 301 GLN C CA 1
ATOM 9090 C C . GLN C 1 302 ? -22.952 61.795 7.761 1.00 10.85 301 GLN C C 1
ATOM 9091 O O . GLN C 1 302 ? -23.964 61.690 8.408 1.00 10.80 301 GLN C O 1
ATOM 9097 N N . ARG C 1 303 ? -22.972 62.081 6.463 1.00 10.73 302 ARG C N 1
ATOM 9098 C CA . ARG C 1 303 ? -24.232 62.206 5.779 1.00 10.18 302 ARG C CA 1
ATOM 9099 C C . ARG C 1 303 ? -24.974 60.867 5.781 1.00 10.98 302 ARG C C 1
ATOM 9100 O O . ARG C 1 303 ? -24.491 59.903 5.213 1.00 12.19 302 ARG C O 1
ATOM 9108 N N . GLY C 1 304 ? -26.154 60.807 6.396 1.00 10.61 303 GLY C N 1
ATOM 9109 C CA . GLY C 1 304 ? -26.913 59.552 6.389 1.00 10.82 303 GLY C CA 1
ATOM 9110 C C . GLY C 1 304 ? -27.721 59.393 7.654 1.00 10.80 303 GLY C C 1
ATOM 9111 O O . GLY C 1 304 ? -28.029 60.390 8.301 1.00 10.96 303 GLY C O 1
ATOM 9112 N N . ILE C 1 305 ? -28.057 58.144 8.005 1.00 10.29 304 ILE C N 1
ATOM 9113 C CA . ILE C 1 305 ? -28.822 57.844 9.214 1.00 9.07 304 ILE C CA 1
ATOM 9114 C C . ILE C 1 305 ? -27.996 56.859 10.044 1.00 9.44 304 ILE C C 1
ATOM 9115 O O . ILE C 1 305 ? -27.530 55.837 9.514 1.00 9.68 304 ILE C O 1
ATOM 9120 N N . PRO C 1 306 ? -27.730 57.186 11.323 1.00 8.92 305 PRO C N 1
ATOM 9121 C CA . PRO C 1 306 ? -27.011 56.231 12.168 1.00 8.60 305 PRO C CA 1
ATOM 9122 C C . PRO C 1 306 ? -27.889 55.105 12.731 1.00 9.88 305 PRO C C 1
ATOM 9123 O O . PRO C 1 306 ? -29.067 55.301 13.031 1.00 9.98 305 PRO C O 1
ATOM 9127 N N . LEU C 1 307 ? -27.281 53.927 12.871 1.00 9.78 306 LEU C N 1
ATOM 9128 C CA . LEU C 1 307 ? -27.895 52.815 13.549 1.00 9.30 306 LEU C CA 1
ATOM 9129 C C . LEU C 1 307 ? -27.255 52.633 14.936 1.00 9.07 306 LEU C C 1
ATOM 9130 O O . LEU C 1 307 ? -26.032 52.652 15.086 1.00 9.66 306 LEU C O 1
ATOM 9135 N N . ILE C 1 308 ? -28.089 52.392 15.930 1.00 8.16 307 ILE C N 1
ATOM 9136 C CA . ILE C 1 308 ? -27.655 51.903 17.218 1.00 7.80 307 ILE C CA 1
ATOM 9137 C C . ILE C 1 308 ? -28.233 50.502 17.380 1.00 8.54 307 ILE C C 1
ATOM 9138 O O . ILE C 1 308 ? -29.449 50.326 17.267 1.00 8.47 307 ILE C O 1
ATOM 9143 N N . TYR C 1 309 ? -27.372 49.494 17.603 1.00 8.75 308 TYR C N 1
ATOM 9144 C CA . TYR C 1 309 ? -27.856 48.123 17.863 1.00 8.68 308 TYR C CA 1
ATOM 9145 C C . TYR C 1 309 ? -28.103 47.929 19.355 1.00 9.31 308 TYR C C 1
ATOM 9146 O O . TYR C 1 309 ? -27.276 48.301 20.178 1.00 10.23 308 TYR C O 1
ATOM 9155 N N . ASN C 1 310 ? -29.229 47.346 19.733 1.00 10.44 309 ASN C N 1
ATOM 9156 C CA . ASN C 1 310 ? -29.530 47.217 21.163 1.00 10.65 309 ASN C CA 1
ATOM 9157 C C . ASN C 1 310 ? -28.336 46.748 22.003 1.00 10.90 309 ASN C C 1
ATOM 9158 O O . ASN C 1 310 ? -27.725 45.718 21.691 1.00 10.76 309 ASN C O 1
ATOM 9163 N N . GLY C 1 311 ? -27.947 47.569 22.981 1.00 10.48 310 GLY C N 1
ATOM 9164 C CA . GLY C 1 311 ? -26.885 47.231 23.948 1.00 11.18 310 GLY C CA 1
ATOM 9165 C C . GLY C 1 311 ? -25.603 48.020 23.721 1.00 11.09 310 GLY C C 1
ATOM 9166 O O . GLY C 1 311 ? -24.765 48.170 24.630 1.00 11.10 310 GLY C O 1
ATOM 9167 N N . GLN C 1 312 ? -25.467 48.531 22.501 1.00 10.49 311 GLN C N 1
ATOM 9168 C CA . GLN C 1 312 ? -24.375 49.419 22.109 1.00 9.69 311 GLN C CA 1
ATOM 9169 C C . GLN C 1 312 ? -24.365 50.648 23.017 1.00 9.64 311 GLN C C 1
ATOM 9170 O O . GLN C 1 312 ? -23.289 51.159 23.351 1.00 10.08 311 GLN C O 1
ATOM 9176 N N . GLU C 1 313 ? -25.549 51.123 23.427 1.00 8.82 312 GLU C N 1
ATOM 9177 C CA . GLU C 1 313 ? -25.638 52.323 24.293 1.00 9.34 312 GLU C CA 1
ATOM 9178 C C . GLU C 1 313 ? -25.087 52.072 25.708 1.00 9.14 312 GLU C C 1
ATOM 9179 O O . GLU C 1 313 ? -24.640 52.995 26.401 1.00 9.78 312 GLU C O 1
ATOM 9185 N N . PHE C 1 314 ? -25.050 50.804 26.095 1.00 9.89 313 PHE C N 1
ATOM 9186 C CA . PHE C 1 314 ? -24.442 50.405 27.372 1.00 10.19 313 PHE C CA 1
ATOM 9187 C C . PHE C 1 314 ? -23.076 49.774 27.195 1.00 9.98 313 PHE C C 1
ATOM 9188 O O . PHE C 1 314 ? -22.592 49.079 28.087 1.00 10.58 313 PHE C O 1
ATOM 9196 N N . LEU C 1 315 ? -22.476 49.989 26.035 1.00 9.68 314 LEU C N 1
ATOM 9197 C CA . LEU C 1 315 ? -21.095 49.533 25.780 1.00 9.47 314 LEU C CA 1
ATOM 9198 C C . LEU C 1 315 ? -20.926 48.006 25.821 1.00 10.01 314 LEU C C 1
ATOM 9199 O O . LEU C 1 315 ? -19.881 47.469 26.279 1.00 9.52 314 LEU C O 1
ATOM 9204 N N . ALA C 1 316 ? -21.950 47.318 25.307 1.00 9.85 315 ALA C N 1
ATOM 9205 C CA . ALA C 1 316 ? -21.967 45.865 25.244 1.00 10.73 315 ALA C CA 1
ATOM 9206 C C . ALA C 1 316 ? -20.758 45.339 24.500 1.00 11.24 315 ALA C C 1
ATOM 9207 O O . ALA C 1 316 ? -20.270 45.961 23.571 1.00 10.80 315 ALA C O 1
ATOM 9209 N N . GLU C 1 317 ? -20.281 44.180 24.921 1.00 12.24 316 GLU C N 1
ATOM 9210 C CA . GLU C 1 317 ? -19.050 43.632 24.418 1.00 13.22 316 GLU C CA 1
ATOM 9211 C C . GLU C 1 317 ? -19.253 42.334 23.652 1.00 12.50 316 GLU C C 1
ATOM 9212 O O . GLU C 1 317 ? -18.452 42.004 22.766 1.00 12.71 316 GLU C O 1
ATOM 9218 N N . HIS C 1 318 ? -20.326 41.618 23.982 1.00 11.70 317 HIS C N 1
ATOM 9219 C CA . HIS C 1 318 ? -20.628 40.319 23.376 1.00 11.68 317 HIS C CA 1
ATOM 9220 C C . HIS C 1 318 ? -21.616 40.459 22.214 1.00 11.31 317 HIS C C 1
ATOM 9221 O O . HIS C 1 318 ? -22.643 41.155 22.318 1.00 11.63 317 HIS C O 1
ATOM 9228 N N . GLN C 1 319 ? -21.271 39.842 21.092 1.00 11.32 318 GLN C N 1
ATOM 9229 C CA . GLN C 1 319 ? -22.161 39.733 19.927 1.00 11.57 318 GLN C CA 1
ATOM 9230 C C . GLN C 1 319 ? -23.179 38.618 20.170 1.00 10.86 318 GLN C C 1
ATOM 9231 O O . GLN C 1 319 ? -22.802 37.430 20.165 1.00 10.78 318 GLN C O 1
ATOM 9237 N N . PRO C 1 320 ? -24.475 38.977 20.336 1.00 10.04 319 PRO C N 1
ATOM 9238 C CA . PRO C 1 320 ? -25.460 37.943 20.690 1.00 10.25 319 PRO C CA 1
ATOM 9239 C C . PRO C 1 320 ? -25.572 36.871 19.624 1.00 10.68 319 PRO C C 1
ATOM 9240 O O . PRO C 1 320 ? -25.764 37.178 18.437 1.00 10.33 319 PRO C O 1
ATOM 9244 N N . SER C 1 321 ? -25.426 35.614 20.038 1.00 10.35 320 SER C N 1
ATOM 9245 C CA . SER C 1 321 ? -25.768 34.496 19.148 1.00 10.64 320 SER C CA 1
ATOM 9246 C C . SER C 1 321 ? -27.091 34.700 18.346 1.00 11.08 320 SER C C 1
ATOM 9247 O O . SER C 1 321 ? -28.072 35.166 18.890 1.00 10.18 320 SER C O 1
ATOM 9250 N N . LEU C 1 322 ? -27.123 34.303 17.080 1.00 11.44 321 LEU C N 1
ATOM 9251 C CA . LEU C 1 322 ? -28.401 34.214 16.372 1.00 12.57 321 LEU C CA 1
ATOM 9252 C C . LEU C 1 322 ? -29.187 32.904 16.610 1.00 12.64 321 LEU C C 1
ATOM 9253 O O . LEU C 1 322 ? -30.351 32.833 16.241 1.00 12.18 321 LEU C O 1
ATOM 9258 N N . PHE C 1 323 ? -28.567 31.899 17.237 1.00 13.15 322 PHE C N 1
ATOM 9259 C CA . PHE C 1 323 ? -29.113 30.525 17.233 1.00 13.80 322 PHE C CA 1
ATOM 9260 C C . PHE C 1 323 ? -29.601 29.995 18.575 1.00 15.34 322 PHE C C 1
ATOM 9261 O O . PHE C 1 323 ? -30.475 29.096 18.616 1.00 15.51 322 PHE C O 1
ATOM 9269 N N . ASP C 1 324 ? -28.993 30.499 19.658 1.00 15.69 323 ASP C N 1
ATOM 9270 C CA . ASP C 1 324 ? -29.257 30.047 21.029 1.00 16.30 323 ASP C CA 1
ATOM 9271 C C . ASP C 1 324 ? -29.566 31.269 21.870 1.00 16.36 323 ASP C C 1
ATOM 9272 O O . ASP C 1 324 ? -29.128 32.369 21.532 1.00 16.63 323 ASP C O 1
ATOM 9277 N N . ARG C 1 325 ? -30.277 31.078 22.981 1.00 16.27 324 ARG C N 1
ATOM 9278 C CA . ARG C 1 325 ? -30.638 32.211 23.825 1.00 16.27 324 ARG C CA 1
ATOM 9279 C C . ARG C 1 325 ? -29.371 32.866 24.379 1.00 15.86 324 ARG C C 1
ATOM 9280 O O . ARG C 1 325 ? -28.437 32.183 24.794 1.00 14.44 324 ARG C O 1
ATOM 9288 N N . ASP C 1 326 ? -29.334 34.192 24.353 1.00 14.96 325 ASP C N 1
ATOM 9289 C CA . ASP C 1 326 ? -28.096 34.924 24.658 1.00 15.08 325 ASP C CA 1
ATOM 9290 C C . ASP C 1 326 ? -28.540 36.297 25.093 1.00 14.51 325 ASP C C 1
ATOM 9291 O O . ASP C 1 326 ? -28.167 37.293 24.501 1.00 14.74 325 ASP C O 1
ATOM 9296 N N . THR C 1 327 ? -29.398 36.318 26.111 1.00 14.60 326 THR C N 1
ATOM 9297 C CA . THR C 1 327 ? -29.975 37.524 26.659 1.00 14.09 326 THR C CA 1
ATOM 9298 C C . THR C 1 327 ? -28.883 38.553 26.951 1.00 13.55 326 THR C C 1
ATOM 9299 O O . THR C 1 327 ? -27.842 38.224 27.500 1.00 13.11 326 THR C O 1
ATOM 9303 N N . MET C 1 328 ? -29.134 39.796 26.578 1.00 12.40 327 MET C N 1
ATOM 9304 C CA . MET C 1 328 ? -28.109 40.816 26.623 1.00 10.97 327 MET C CA 1
ATOM 9305 C C . MET C 1 328 ? -28.173 41.709 27.858 1.00 12.35 327 MET C C 1
ATOM 9306 O O . MET C 1 328 ? -27.341 42.596 28.018 1.00 11.46 327 MET C O 1
ATOM 9311 N N . VAL C 1 329 ? -29.148 41.469 28.729 1.00 12.81 328 VAL C N 1
ATOM 9312 C CA . VAL C 1 329 ? -29.448 42.397 29.839 1.00 14.15 328 VAL C CA 1
ATOM 9313 C C . VAL C 1 329 ? -28.216 42.694 30.723 1.00 14.39 328 VAL C C 1
ATOM 9314 O O . VAL C 1 329 ? -28.049 43.822 31.186 1.00 14.72 328 VAL C O 1
ATOM 9318 N N . ALA C 1 330 ? -27.324 41.713 30.905 1.00 14.42 329 ALA C N 1
ATOM 9319 C CA . ALA C 1 330 ? -26.154 41.883 31.787 1.00 14.34 329 ALA C CA 1
ATOM 9320 C C . ALA C 1 330 ? -24.863 42.359 31.087 1.00 15.09 329 ALA C C 1
ATOM 9321 O O . ALA C 1 330 ? -23.855 42.576 31.750 1.00 13.82 329 ALA C O 1
ATOM 9323 N N . ASP C 1 331 ? -24.908 42.517 29.764 1.00 14.99 330 ASP C N 1
ATOM 9324 C CA . ASP C 1 331 ? -23.759 42.927 28.955 1.00 16.01 330 ASP C CA 1
ATOM 9325 C C . ASP C 1 331 ? -23.606 44.476 28.912 1.00 16.36 330 ASP C C 1
ATOM 9326 O O . ASP C 1 331 ? -23.654 45.115 27.857 1.00 16.27 330 ASP C O 1
ATOM 9331 N N . ARG C 1 332 ? -23.422 45.061 30.088 1.00 16.28 331 ARG C N 1
ATOM 9332 C CA . ARG C 1 332 ? -23.370 46.482 30.249 1.00 17.00 331 ARG C CA 1
ATOM 9333 C C . ARG C 1 332 ? -22.038 46.825 30.904 1.00 17.47 331 ARG C C 1
ATOM 9334 O O . ARG C 1 332 ? -21.635 46.198 31.889 1.00 15.82 331 ARG C O 1
ATOM 9342 N N . HIS C 1 333 ? -21.369 47.836 30.352 1.00 17.24 332 HIS C N 1
ATOM 9343 C CA . HIS C 1 333 ? -20.023 48.191 30.778 1.00 17.41 332 HIS C CA 1
ATOM 9344 C C . HIS C 1 333 ? -19.914 49.708 30.774 1.00 17.46 332 HIS C C 1
ATOM 9345 O O . HIS C 1 333 ? -18.925 50.284 30.365 1.00 17.28 332 HIS C O 1
ATOM 9352 N N . GLY C 1 334 ? -20.964 50.354 31.255 1.00 17.06 333 GLY C N 1
ATOM 9353 C CA . GLY C 1 334 ? -21.021 51.791 31.179 1.00 17.46 333 GLY C CA 1
ATOM 9354 C C . GLY C 1 334 ? -22.269 52.243 30.476 1.00 16.46 333 GLY C C 1
ATOM 9355 O O . GLY C 1 334 ? -23.209 51.487 30.323 1.00 17.03 333 GLY C O 1
ATOM 9356 N N . ASP C 1 335 ? -22.273 53.502 30.064 1.00 17.21 334 ASP C N 1
ATOM 9357 C CA . ASP C 1 335 ? -23.458 54.128 29.551 1.00 16.70 334 ASP C CA 1
ATOM 9358 C C . ASP C 1 335 ? -23.081 55.316 28.697 1.00 16.27 334 ASP C C 1
ATOM 9359 O O . ASP C 1 335 ? -22.489 56.277 29.188 1.00 17.40 334 ASP C O 1
ATOM 9364 N N . VAL C 1 336 ? -23.395 55.241 27.408 1.00 15.12 335 VAL C N 1
ATOM 9365 C CA . VAL C 1 336 ? -23.242 56.407 26.548 1.00 14.07 335 VAL C CA 1
ATOM 9366 C C . VAL C 1 336 ? -24.602 56.964 26.129 1.00 13.70 335 VAL C C 1
ATOM 9367 O O . VAL C 1 336 ? -24.719 57.659 25.121 1.00 14.60 335 VAL C O 1
ATOM 9371 N N . THR C 1 337 ? -25.643 56.659 26.907 1.00 12.60 336 THR C N 1
ATOM 9372 C CA . THR C 1 337 ? -26.945 57.206 26.618 1.00 12.19 336 THR C CA 1
ATOM 9373 C C . THR 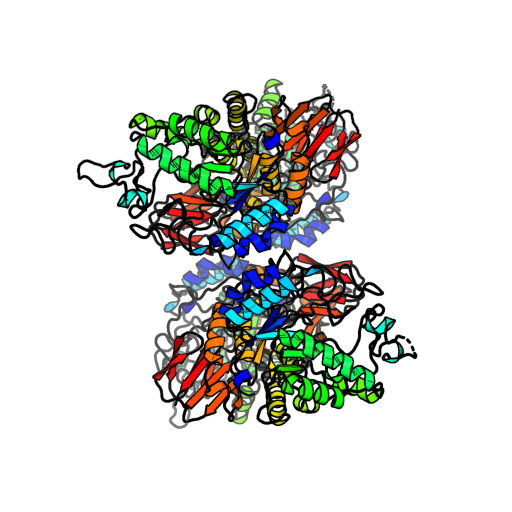C 1 337 ? -26.902 58.764 26.521 1.00 12.34 336 THR C C 1
ATOM 9374 O O . THR C 1 337 ? -27.457 59.316 25.584 1.00 13.19 336 THR C O 1
ATOM 9378 N N . PRO C 1 338 ? -26.230 59.466 27.458 1.00 11.98 337 PRO C N 1
ATOM 9379 C CA . PRO C 1 338 ? -26.264 60.931 27.349 1.00 12.11 337 PRO C CA 1
ATOM 9380 C C . PRO C 1 338 ? -25.600 61.421 26.062 1.00 12.39 337 PRO C C 1
ATOM 9381 O O . PRO C 1 338 ? -26.070 62.394 25.460 1.00 13.04 337 PRO C O 1
ATOM 9385 N N . LEU C 1 339 ? -24.531 60.748 25.646 1.00 12.53 338 LEU C N 1
ATOM 9386 C CA . LEU C 1 339 ? -23.849 61.072 24.404 1.00 13.26 338 LEU C CA 1
ATOM 9387 C C . LEU C 1 339 ? -24.767 60.934 23.202 1.00 12.77 338 LEU C C 1
ATOM 9388 O O . LEU C 1 339 ? -24.813 61.818 22.358 1.00 13.70 338 LEU C O 1
ATOM 9393 N N . ILE C 1 340 ? -25.456 59.809 23.117 1.00 12.38 339 ILE C N 1
ATOM 9394 C CA . ILE C 1 340 ? -26.370 59.532 22.002 1.00 12.12 339 ILE C CA 1
ATOM 9395 C C . ILE C 1 340 ? -27.515 60.559 21.995 1.00 12.15 339 ILE C C 1
ATOM 9396 O O . ILE C 1 340 ? -27.863 61.089 20.942 1.00 11.58 339 ILE C O 1
ATOM 9401 N N . GLN C 1 341 ? -28.044 60.874 23.176 1.00 11.46 340 GLN C N 1
ATOM 9402 C CA . GLN C 1 341 ? -29.119 61.860 23.272 1.00 12.31 340 GLN C CA 1
ATOM 9403 C C . GLN C 1 341 ? -28.686 63.255 22.820 1.00 11.70 340 GLN C C 1
ATOM 9404 O O . GLN C 1 341 ? -29.425 63.962 22.115 1.00 11.14 340 GLN C O 1
ATOM 9410 N N . LYS C 1 342 ? -27.505 63.654 23.240 1.00 11.57 341 LYS C N 1
ATOM 9411 C CA . LYS C 1 342 ? -26.910 64.869 22.691 1.00 11.81 341 LYS C CA 1
ATOM 9412 C C . LYS C 1 342 ? -26.684 64.818 21.164 1.00 11.67 341 LYS C C 1
ATOM 9413 O O . LYS C 1 342 ? -27.083 65.746 20.435 1.00 10.95 341 LYS C O 1
ATOM 9419 N N . LEU C 1 343 ? -26.052 63.743 20.679 1.00 11.03 342 LEU C N 1
ATOM 9420 C CA . LEU C 1 343 ? -25.895 63.551 19.228 1.00 11.20 342 LEU C CA 1
ATOM 9421 C C . LEU C 1 343 ? -27.223 63.591 18.473 1.00 11.58 342 LEU C C 1
ATOM 9422 O O . LEU C 1 343 ? -27.322 64.140 17.351 1.00 11.93 342 LEU C O 1
ATOM 9427 N N . VAL C 1 344 ? -28.258 63.020 19.087 1.00 11.40 343 VAL C N 1
ATOM 9428 C CA . VAL C 1 344 ? -29.580 63.005 18.470 1.00 11.34 343 VAL C CA 1
ATOM 9429 C C . VAL C 1 344 ? -30.107 64.456 18.255 1.00 11.41 343 VAL C C 1
ATOM 9430 O O . VAL C 1 344 ? -30.595 64.808 17.175 1.00 10.29 343 VAL C O 1
ATOM 9434 N N . THR C 1 345 ? -29.923 65.313 19.252 1.00 12.11 344 THR C N 1
ATOM 9435 C CA . THR C 1 345 ? -30.365 66.707 19.127 1.00 13.76 344 THR C CA 1
ATOM 9436 C C . THR C 1 345 ? -29.545 67.512 18.087 1.00 14.06 344 THR C C 1
ATOM 9437 O O . THR C 1 345 ? -30.100 68.337 17.345 1.00 15.01 344 THR C O 1
ATOM 9441 N N . ILE C 1 346 ? -28.241 67.265 18.021 1.00 13.27 345 ILE C N 1
ATOM 9442 C CA . ILE C 1 346 ? -27.394 67.841 16.952 1.00 12.35 345 ILE C CA 1
ATOM 9443 C C . ILE C 1 346 ? -27.814 67.342 15.568 1.00 12.21 345 ILE C C 1
ATOM 9444 O O . ILE C 1 346 ? -28.072 68.137 14.669 1.00 11.86 345 ILE C O 1
ATOM 9449 N N . LYS C 1 347 ? -27.932 66.026 15.431 1.00 12.12 346 LYS C N 1
ATOM 9450 C CA . LYS C 1 347 ? -28.462 65.363 14.213 1.00 11.82 346 LYS C CA 1
ATOM 9451 C C . LYS C 1 347 ? -29.788 65.927 13.696 1.00 11.53 346 LYS C C 1
ATOM 9452 O O . LYS C 1 347 ? -30.057 65.936 12.503 1.00 11.18 346 LYS C O 1
ATOM 9458 N N . GLN C 1 348 ? -30.627 66.359 14.616 1.00 12.40 347 GLN C N 1
ATOM 9459 C CA . GLN C 1 348 ? -31.907 66.981 14.284 1.00 13.09 347 GLN C CA 1
ATOM 9460 C C . GLN C 1 348 ? -31.797 68.361 13.642 1.00 13.46 347 GLN C C 1
ATOM 9461 O O . GLN C 1 348 ? -32.768 68.852 13.057 1.00 13.45 347 GLN C O 1
ATOM 9467 N N . LEU C 1 349 ? -30.630 68.998 13.727 1.00 13.33 348 LEU C N 1
ATOM 9468 C CA . LEU C 1 349 ? -30.465 70.294 13.067 1.00 13.73 348 LEU C CA 1
ATOM 9469 C C . LEU C 1 349 ? -30.720 70.213 11.553 1.00 13.71 348 LEU C C 1
ATOM 9470 O O . LEU C 1 349 ? -30.294 69.258 10.901 1.00 13.58 348 LEU C O 1
ATOM 9475 N N . PRO C 1 350 ? -31.388 71.242 10.990 1.00 14.11 349 PRO C N 1
ATOM 9476 C CA . PRO C 1 350 ? -31.584 71.339 9.543 1.00 13.93 349 PRO C CA 1
ATOM 9477 C C . PRO C 1 350 ? -30.287 71.246 8.727 1.00 13.42 349 PRO C C 1
ATOM 9478 O O . PRO C 1 350 ? -30.330 70.772 7.598 1.00 13.31 349 PRO C O 1
ATOM 9482 N N . LEU C 1 351 ? -29.156 71.678 9.295 1.00 12.88 350 LEU C N 1
ATOM 9483 C CA . LEU C 1 351 ? -27.861 71.618 8.591 1.00 13.07 350 LEU C CA 1
ATOM 9484 C C . LEU C 1 351 ? -27.451 70.192 8.176 1.00 13.45 350 LEU C C 1
ATOM 9485 O O . LEU C 1 351 ? -26.761 70.012 7.161 1.00 13.56 350 LEU C O 1
ATOM 9490 N N . LEU C 1 352 ? -27.895 69.193 8.939 1.00 12.80 351 LEU C N 1
ATOM 9491 C CA . LEU C 1 352 ? -27.610 67.785 8.615 1.00 13.64 351 LEU C CA 1
ATOM 9492 C C . LEU C 1 352 ? -28.250 67.290 7.297 1.00 13.86 351 LEU C C 1
ATOM 9493 O O . LEU C 1 352 ? -27.772 66.317 6.697 1.00 13.39 351 LEU C O 1
ATOM 9498 N N . ARG C 1 353 ? -29.321 67.959 6.862 1.00 14.65 352 ARG C N 1
ATOM 9499 C CA . ARG C 1 353 ? -29.940 67.755 5.531 1.00 15.94 352 ARG C CA 1
ATOM 9500 C C . ARG C 1 353 ? -29.289 68.593 4.413 1.00 15.74 352 ARG C C 1
ATOM 9501 O O . ARG C 1 353 ? -29.717 68.512 3.247 1.00 17.64 352 ARG C O 1
ATOM 9509 N N . ALA C 1 354 ? -28.295 69.416 4.742 1.00 14.62 353 ALA C N 1
ATOM 9510 C CA . ALA C 1 354 ? -27.660 70.269 3.742 1.00 14.20 353 ALA C CA 1
ATOM 9511 C C . ALA C 1 354 ? -27.124 69.501 2.527 1.00 13.89 353 ALA C C 1
ATOM 9512 O O . ALA C 1 354 ? -26.593 68.400 2.648 1.00 13.19 353 ALA C O 1
ATOM 9514 N N . ALA C 1 355 ? -27.286 70.104 1.352 1.00 13.75 354 ALA C N 1
ATOM 9515 C CA . ALA C 1 355 ? -26.736 69.570 0.129 1.00 13.56 354 ALA C CA 1
ATOM 9516 C C . ALA C 1 355 ? -25.200 69.646 0.164 1.00 14.21 354 ALA C C 1
ATOM 9517 O O . ALA C 1 355 ? -24.536 68.686 -0.221 1.00 13.79 354 ALA C O 1
ATOM 9519 N N . ASP C 1 356 ? -24.654 70.772 0.657 1.00 14.42 355 ASP C N 1
ATOM 9520 C CA . ASP C 1 356 ? -23.215 70.974 0.764 1.00 14.74 355 ASP C CA 1
ATOM 9521 C C . ASP C 1 356 ? -22.601 70.253 1.979 1.00 15.29 355 ASP C C 1
ATOM 9522 O O . ASP C 1 356 ? -22.627 70.752 3.118 1.00 15.97 355 ASP C O 1
ATOM 9527 N N . TYR C 1 357 ? -22.008 69.098 1.708 1.00 14.48 356 TYR C N 1
ATOM 9528 C CA . TYR C 1 357 ? -21.407 68.264 2.732 1.00 14.22 356 TYR C CA 1
ATOM 9529 C C . TYR C 1 357 ? -19.992 67.972 2.286 1.00 14.05 356 TYR C C 1
ATOM 9530 O O . TYR C 1 357 ? -19.781 67.489 1.154 1.00 13.05 356 TYR C O 1
ATOM 9539 N N . GLN C 1 358 ? -19.030 68.289 3.148 1.00 13.91 357 GLN C N 1
ATOM 9540 C CA . GLN C 1 358 ? -17.622 68.127 2.809 1.00 14.97 357 GLN C CA 1
ATOM 9541 C C . GLN C 1 358 ? -16.920 67.333 3.869 1.00 14.37 357 GLN C C 1
ATOM 9542 O O . GLN C 1 358 ? -17.138 67.556 5.054 1.00 13.46 357 GLN C O 1
ATOM 9548 N N . LEU C 1 359 ? -16.072 66.407 3.413 1.00 13.57 358 LEU C N 1
ATOM 9549 C CA . LEU C 1 359 ? -15.162 65.666 4.254 1.00 13.61 358 LEU C CA 1
ATOM 9550 C C . LEU C 1 359 ? -13.747 66.115 3.886 1.00 12.88 358 LEU C C 1
ATOM 9551 O O . LEU C 1 359 ? -13.417 66.217 2.685 1.00 12.95 358 LEU C O 1
ATOM 9556 N N . ALA C 1 360 ? -12.922 66.355 4.899 1.00 12.09 359 ALA C N 1
ATOM 9557 C CA . ALA C 1 360 ? -11.499 66.719 4.704 1.00 12.50 359 ALA C CA 1
ATOM 9558 C C . ALA C 1 360 ? -10.599 66.018 5.722 1.00 12.80 359 ALA C C 1
ATOM 9559 O O . ALA C 1 360 ? -11.030 65.801 6.851 1.00 13.72 359 ALA C O 1
ATOM 9561 N N . VAL C 1 361 ? -9.378 65.629 5.323 1.00 13.31 360 VAL C N 1
ATOM 9562 C CA . VAL C 1 361 ? -8.337 65.250 6.285 1.00 13.91 360 VAL C CA 1
ATOM 9563 C C . VAL C 1 361 ? -7.540 66.492 6.636 1.00 14.29 360 VAL C C 1
ATOM 9564 O O . VAL C 1 361 ? -7.113 67.213 5.750 1.00 15.28 360 VAL C O 1
ATOM 9568 N N . VAL C 1 362 ? -7.394 66.764 7.931 1.00 14.59 361 VAL C N 1
ATOM 9569 C CA . VAL C 1 362 ? -6.722 67.980 8.395 1.00 14.70 361 VAL C CA 1
ATOM 9570 C C . VAL C 1 362 ? -5.549 67.635 9.339 1.00 15.52 361 VAL C C 1
ATOM 9571 O O . VAL C 1 362 ? -4.955 66.533 9.232 1.00 15.13 361 VAL C O 1
ATOM 9575 N N . GLU C 1 363 ? -5.224 68.535 10.265 1.00 15.34 362 GLU C N 1
ATOM 9576 C CA . GLU C 1 363 ? -4.069 68.329 11.166 1.00 16.07 362 GLU C CA 1
ATOM 9577 C C . GLU C 1 363 ? -4.004 66.943 11.832 1.00 15.46 362 GLU C C 1
ATOM 9578 O O . GLU C 1 363 ? -4.960 66.513 12.437 1.00 14.67 362 GLU C O 1
ATOM 9584 N N . GLU C 1 364 ? -2.845 66.281 11.740 1.00 15.66 363 GLU C N 1
ATOM 9585 C CA . GLU C 1 364 ? -2.587 64.995 12.391 1.00 15.88 363 GLU C CA 1
ATOM 9586 C C . GLU C 1 364 ? -3.554 63.864 11.988 1.00 15.34 363 GLU C C 1
ATOM 9587 O O . GLU C 1 364 ? -3.707 62.882 12.711 1.00 14.64 363 GLU C O 1
ATOM 9593 N N . GLY C 1 365 ? -4.161 63.999 10.804 1.00 15.37 364 GLY C N 1
ATOM 9594 C CA . GLY C 1 365 ? -5.119 63.025 10.287 1.00 14.93 364 GLY C CA 1
ATOM 9595 C C . GLY C 1 365 ? -6.491 63.089 10.928 1.00 14.08 364 GLY C C 1
ATOM 9596 O O . GLY C 1 365 ? -7.262 62.123 10.885 1.00 14.34 364 GLY C O 1
ATOM 9597 N N . ILE C 1 366 ? -6.805 64.219 11.548 1.00 14.03 365 ILE C N 1
ATOM 9598 C CA . ILE C 1 366 ? -8.142 64.453 12.091 1.00 12.51 365 ILE C CA 1
ATOM 9599 C C . ILE C 1 366 ? -9.101 64.571 10.900 1.00 13.05 365 ILE C C 1
ATOM 9600 O O . ILE C 1 366 ? -8.742 65.127 9.868 1.00 12.88 365 ILE C O 1
ATOM 9605 N N . VAL C 1 367 ? -10.300 64.004 11.015 1.00 12.38 366 VAL C N 1
ATOM 9606 C CA . VAL C 1 367 ? -11.307 64.202 9.978 1.00 12.21 366 VAL C CA 1
ATOM 9607 C C . VAL C 1 367 ? -12.138 65.440 10.305 1.00 12.05 366 VAL C C 1
ATOM 9608 O O . VAL C 1 367 ? -12.582 65.624 11.446 1.00 11.63 366 VAL C O 1
ATOM 9612 N N . LYS C 1 368 ? -12.325 66.287 9.303 1.00 11.63 367 LYS C N 1
ATOM 9613 C CA . LYS C 1 368 ? -13.186 67.448 9.446 1.00 11.90 367 LYS C CA 1
ATOM 9614 C C . LYS C 1 368 ? -14.411 67.290 8.562 1.00 12.02 367 LYS C C 1
ATOM 9615 O O . LYS C 1 368 ? -14.290 67.115 7.346 1.00 10.65 367 LYS C O 1
ATOM 9621 N N . ILE C 1 369 ? -15.589 67.366 9.179 1.00 12.90 368 ILE C N 1
ATOM 9622 C CA . ILE C 1 369 ? -16.838 67.374 8.450 1.00 13.53 368 ILE C CA 1
ATOM 9623 C C . ILE C 1 369 ? -17.434 68.787 8.417 1.00 13.71 368 ILE C C 1
ATOM 9624 O O . ILE C 1 369 ? -17.547 69.440 9.446 1.00 13.61 368 ILE C O 1
ATOM 9629 N N . THR C 1 370 ? -17.871 69.235 7.247 1.00 13.52 369 THR C N 1
ATOM 9630 C CA . THR C 1 370 ? -18.633 70.492 7.180 1.00 14.08 369 THR C CA 1
ATOM 9631 C C . THR C 1 370 ? -19.970 70.385 6.419 1.00 13.81 369 THR C C 1
ATOM 9632 O O . THR C 1 370 ? -20.024 69.850 5.314 1.00 14.65 369 THR C O 1
ATOM 9636 N N . TYR C 1 371 ? -21.042 70.897 7.020 1.00 14.37 370 TYR C N 1
ATOM 9637 C CA . TYR C 1 371 ? -22.317 71.116 6.333 1.00 14.29 370 TYR C CA 1
ATOM 9638 C C . TYR C 1 371 ? -22.529 72.623 6.214 1.00 14.95 370 TYR C C 1
ATOM 9639 O O . TYR C 1 371 ? -22.375 73.325 7.198 1.00 14.79 370 TYR C O 1
ATOM 9648 N N . ARG C 1 372 ? -22.869 73.110 5.023 1.00 15.59 371 ARG C N 1
ATOM 9649 C CA . ARG C 1 372 ? -23.149 74.534 4.806 1.00 17.93 371 ARG C CA 1
ATOM 9650 C C . ARG C 1 372 ? -24.537 74.724 4.184 1.00 17.26 371 ARG C C 1
ATOM 9651 O O . ARG C 1 372 ? -24.885 74.020 3.235 1.00 16.94 371 ARG C O 1
ATOM 9659 N N . ALA C 1 373 ? -25.334 75.664 4.708 1.00 18.00 372 ALA C N 1
ATOM 9660 C CA . ALA C 1 373 ? -26.648 75.974 4.108 1.00 18.40 372 ALA C CA 1
ATOM 9661 C C . ALA C 1 373 ? -27.371 77.193 4.698 1.00 19.23 372 ALA C C 1
ATOM 9662 O O . ALA C 1 373 ? -27.397 77.398 5.928 1.00 19.34 372 ALA C O 1
ATOM 9664 N N . ALA C 1 374 ? -27.985 77.985 3.817 1.00 19.05 373 ALA C N 1
ATOM 9665 C CA . ALA C 1 374 ? -28.788 79.119 4.251 1.00 19.38 373 ALA C CA 1
ATOM 9666 C C . ALA C 1 374 ? -28.037 80.051 5.230 1.00 19.16 373 ALA C C 1
ATOM 9667 O O . ALA C 1 374 ? -28.534 80.360 6.321 1.00 19.71 373 ALA C O 1
ATOM 9669 N N . GLY C 1 375 ? -26.847 80.485 4.854 1.00 18.22 374 GLY C N 1
ATOM 9670 C CA . GLY C 1 375 ? -26.081 81.402 5.699 1.00 19.03 374 GLY C CA 1
ATOM 9671 C C . GLY C 1 375 ? -25.565 80.850 7.028 1.00 18.97 374 GLY C C 1
ATOM 9672 O O . GLY C 1 375 ? -25.209 81.604 7.918 1.00 19.22 374 GLY C O 1
ATOM 9673 N N . GLU C 1 376 ? -25.530 79.536 7.187 1.00 18.37 375 GLU C N 1
ATOM 9674 C CA . GLU C 1 376 ? -24.962 78.964 8.407 1.00 18.97 375 GLU C CA 1
ATOM 9675 C C . GLU C 1 376 ? -24.138 77.732 8.054 1.00 17.32 375 GLU C C 1
ATOM 9676 O O . GLU C 1 376 ? -24.231 77.213 6.927 1.00 16.97 375 GLU C O 1
ATOM 9682 N N . ALA C 1 377 ? -23.311 77.295 8.994 1.00 15.99 376 ALA C N 1
ATOM 9683 C CA . ALA C 1 377 ? -22.558 76.077 8.803 1.00 15.43 376 ALA C CA 1
ATOM 9684 C C . ALA C 1 377 ? -22.359 75.333 10.120 1.00 15.33 376 ALA C C 1
ATOM 9685 O O . ALA C 1 377 ? -22.598 75.898 11.194 1.00 14.62 376 ALA C O 1
ATOM 9687 N N . LEU C 1 378 ? -22.035 74.040 10.000 1.00 14.81 377 LEU C N 1
ATOM 9688 C CA . LEU C 1 378 ? -21.639 73.187 11.116 1.00 14.68 377 LEU C CA 1
ATOM 9689 C C . LEU C 1 378 ? -20.322 72.517 10.713 1.00 14.98 377 LEU C C 1
ATOM 9690 O O . LEU C 1 378 ? -20.272 71.784 9.704 1.00 14.58 377 LEU C O 1
ATOM 9695 N N . THR C 1 379 ? -19.268 72.788 11.479 1.00 14.45 378 THR C N 1
ATOM 9696 C CA . THR C 1 379 ? -18.023 72.017 11.374 1.00 14.82 378 THR C CA 1
ATOM 9697 C C . THR C 1 379 ? -17.868 71.079 12.588 1.00 15.13 378 THR C C 1
ATOM 9698 O O . THR C 1 379 ? -18.108 71.469 13.728 1.00 14.58 378 THR C O 1
ATOM 9702 N N . ALA C 1 380 ? -17.519 69.825 12.297 1.00 15.33 379 ALA C N 1
ATOM 9703 C CA . ALA C 1 380 ? -17.153 68.819 13.273 1.00 14.69 379 ALA C CA 1
ATOM 9704 C C . ALA C 1 380 ? -15.741 68.344 12.955 1.00 14.30 379 ALA C C 1
ATOM 9705 O O . ALA C 1 380 ? -15.498 67.814 11.864 1.00 14.47 379 ALA C O 1
ATOM 9707 N N . TRP C 1 381 ? -14.819 68.569 13.889 1.00 13.64 380 TRP C N 1
ATOM 9708 C CA . TRP C 1 381 ? -13.490 67.960 13.850 1.00 13.08 380 TRP C CA 1
ATOM 9709 C C . TRP C 1 381 ? -13.570 66.710 14.703 1.00 13.04 380 TRP C C 1
ATOM 9710 O O . TRP C 1 381 ? -13.895 66.786 15.905 1.00 12.71 380 TRP C O 1
ATOM 9721 N N . ILE C 1 382 ? -13.284 65.558 14.091 1.00 12.12 381 ILE C N 1
ATOM 9722 C CA . ILE C 1 382 ? -13.430 64.283 14.781 1.00 10.88 381 ILE C CA 1
ATOM 9723 C C . ILE C 1 382 ? -12.098 63.555 14.778 1.00 10.99 381 ILE C C 1
ATOM 9724 O O . ILE C 1 382 ? -11.679 63.009 13.762 1.00 10.54 381 ILE C O 1
ATOM 9729 N N . PRO C 1 383 ? -11.423 63.552 15.927 1.00 11.23 382 PRO C N 1
ATOM 9730 C CA . PRO C 1 383 ? -10.112 62.939 15.974 1.00 11.13 382 PRO C CA 1
ATOM 9731 C C . PRO C 1 383 ? -10.242 61.448 16.264 1.00 11.14 382 PRO C C 1
ATOM 9732 O O . PRO C 1 383 ? -10.129 61.031 17.413 1.00 12.11 382 PRO C O 1
ATOM 9736 N N . LEU C 1 384 ? -10.452 60.648 15.231 1.00 10.93 383 LEU C N 1
ATOM 9737 C CA . LEU C 1 384 ? -10.826 59.234 15.419 1.00 11.56 383 LEU C CA 1
ATOM 9738 C C . LEU C 1 384 ? -9.756 58.400 16.157 1.00 12.74 383 LEU C C 1
ATOM 9739 O O . LEU C 1 384 ? -10.090 57.388 16.805 1.00 12.80 383 LEU C O 1
ATOM 9744 N N . LYS C 1 385 ? -8.504 58.851 16.058 1.00 12.86 384 LYS C N 1
ATOM 9745 C CA . LYS C 1 385 ? -7.323 58.222 16.680 1.00 14.74 384 LYS C CA 1
ATOM 9746 C C . LYS C 1 385 ? -6.877 58.850 18.009 1.00 14.85 384 LYS C C 1
ATOM 9747 O O . LYS C 1 385 ? -5.853 58.444 18.585 1.00 15.71 384 LYS C O 1
ATOM 9753 N N . GLY C 1 386 ? -7.625 59.834 18.503 1.00 14.49 385 GLY C N 1
ATOM 9754 C CA . GLY C 1 386 ? -7.327 60.452 19.814 1.00 12.90 385 GLY C CA 1
ATOM 9755 C C . GLY C 1 386 ? -6.347 61.627 19.729 1.00 13.38 385 GLY C C 1
ATOM 9756 O O . GLY C 1 386 ? -5.691 61.972 20.720 1.00 12.40 385 GLY C O 1
ATOM 9757 N N . GLN C 1 387 ? -6.289 62.255 18.555 1.00 12.58 386 GLN C N 1
ATOM 9758 C CA . GLN C 1 387 ? -5.325 63.278 18.262 1.00 13.44 386 GLN C CA 1
ATOM 9759 C C . GLN C 1 387 ? -5.574 64.512 19.139 1.00 13.68 386 GLN C C 1
ATOM 9760 O O . GLN C 1 387 ? -6.717 64.999 19.283 1.00 12.85 386 GLN C O 1
ATOM 9766 N N . VAL C 1 388 ? -4.492 64.974 19.749 1.00 14.09 387 VAL C N 1
ATOM 9767 C CA . VAL C 1 388 ? -4.501 66.193 20.543 1.00 14.83 387 VAL C CA 1
ATOM 9768 C C . VAL C 1 388 ? -3.631 67.200 19.843 1.00 15.61 387 VAL C C 1
ATOM 9769 O O . VAL C 1 388 ? -2.412 67.080 19.852 1.00 16.31 387 VAL C O 1
ATOM 9773 N N . THR C 1 389 ? -4.257 68.190 19.217 1.00 16.42 388 THR C N 1
ATOM 9774 C CA . THR C 1 389 ? -3.529 69.178 18.420 1.00 16.51 388 THR C CA 1
ATOM 9775 C C . THR C 1 389 ? -4.380 70.434 18.190 1.00 16.54 388 THR C C 1
ATOM 9776 O O . THR C 1 389 ? -5.584 70.414 18.379 1.00 14.44 388 THR C O 1
ATOM 9780 N N . ALA C 1 390 ? -3.730 71.536 17.812 1.00 16.65 389 ALA C N 1
ATOM 9781 C CA . ALA C 1 390 ? -4.478 72.712 17.412 1.00 17.42 389 ALA C CA 1
ATOM 9782 C C . ALA C 1 390 ? -4.867 72.511 15.962 1.00 17.01 389 ALA C C 1
ATOM 9783 O O . ALA C 1 390 ? -4.121 71.927 15.199 1.00 17.53 389 ALA C O 1
ATOM 9785 N N . VAL C 1 391 ? -6.044 72.972 15.587 1.00 17.32 390 VAL C N 1
ATOM 9786 C CA . VAL C 1 391 ? -6.461 72.894 14.189 1.00 17.25 390 VAL C CA 1
ATOM 9787 C C . VAL C 1 391 ? -6.772 74.285 13.663 1.00 18.05 390 VAL C C 1
ATOM 9788 O O . VAL C 1 391 ? -7.255 75.137 14.398 1.00 18.60 390 VAL C O 1
ATOM 9792 N N . ALA C 1 392 ? -6.499 74.492 12.385 1.00 18.49 391 ALA C N 1
ATOM 9793 C CA . ALA C 1 392 ? -6.747 75.752 11.730 1.00 19.43 391 ALA C CA 1
ATOM 9794 C C . ALA C 1 392 ? -8.240 75.930 11.457 1.00 20.08 391 ALA C C 1
ATOM 9795 O O . ALA C 1 392 ? -8.925 74.981 11.120 1.00 20.12 391 ALA C O 1
ATOM 9797 N N . THR C 1 393 ? -8.723 77.158 11.602 1.00 20.53 392 THR C N 1
ATOM 9798 C CA . THR C 1 393 ? -10.105 77.513 11.336 1.00 21.39 392 THR C CA 1
ATOM 9799 C C . THR C 1 393 ? -10.087 78.947 10.794 1.00 22.56 392 THR C C 1
ATOM 9800 O O . THR C 1 393 ? -9.129 79.695 11.050 1.00 21.84 392 THR C O 1
ATOM 9804 N N . LYS C 1 394 ? -11.121 79.322 10.036 1.00 23.77 393 LYS C N 1
ATOM 9805 C CA . LYS C 1 394 ? -11.284 80.714 9.578 1.00 25.55 393 LYS C CA 1
ATOM 9806 C C . LYS C 1 394 ? -12.174 81.493 10.534 1.00 25.17 393 LYS C C 1
ATOM 9807 O O . LYS C 1 394 ? -12.517 82.646 10.261 1.00 25.78 393 LYS C O 1
ATOM 9813 N N . LEU C 1 395 ? -12.562 80.869 11.645 1.00 24.96 394 LEU C N 1
ATOM 9814 C CA . LEU C 1 395 ? -13.379 81.555 12.643 1.00 25.33 394 LEU C CA 1
ATOM 9815 C C . LEU C 1 395 ? -12.589 82.719 13.268 1.00 25.85 394 LEU C C 1
ATOM 9816 O O . LEU C 1 395 ? -11.406 82.573 13.606 1.00 25.15 394 LEU C O 1
ATOM 9821 N N . ALA C 1 396 ? -13.248 83.872 13.368 1.00 26.36 395 ALA C N 1
ATOM 9822 C CA . ALA C 1 396 ? -12.730 85.043 14.068 1.00 27.01 395 ALA C CA 1
ATOM 9823 C C . ALA C 1 396 ? -12.534 84.694 15.532 1.00 27.39 395 ALA C C 1
ATOM 9824 O O . ALA C 1 396 ? -13.330 83.938 16.098 1.00 28.58 395 ALA C O 1
ATOM 9826 N N . ALA C 1 397 ? -11.501 85.243 16.167 1.00 27.31 396 ALA C N 1
ATOM 9827 C CA . ALA C 1 397 ? -11.192 84.860 17.557 1.00 26.65 396 ALA C CA 1
ATOM 9828 C C . ALA C 1 397 ? -12.382 85.010 18.515 1.00 25.82 396 ALA C C 1
ATOM 9829 O O . ALA C 1 397 ? -13.241 85.858 18.309 1.00 25.54 396 ALA C O 1
ATOM 9831 N N . GLY C 1 398 ? -12.422 84.189 19.564 1.00 24.66 397 GLY C N 1
ATOM 9832 C CA . GLY C 1 398 ? -13.524 84.242 20.514 1.00 24.08 397 GLY C CA 1
ATOM 9833 C C . GLY C 1 398 ? -13.909 82.890 21.081 1.00 24.04 397 GLY C C 1
ATOM 9834 O O . GLY C 1 398 ? -13.306 81.870 20.732 1.00 22.94 397 GLY C O 1
ATOM 9835 N N . SER C 1 399 ? -14.917 82.893 21.954 1.00 23.80 398 SER C N 1
ATOM 9836 C CA . SER C 1 399 ? -15.401 81.673 22.579 1.00 24.27 398 SER C CA 1
ATOM 9837 C C . SER C 1 399 ? -16.591 81.099 21.845 1.00 23.64 398 SER C C 1
ATOM 9838 O O . SER C 1 399 ? -17.621 81.739 21.735 1.00 24.15 398 SER C O 1
ATOM 9841 N N . TYR C 1 400 ? -16.456 79.877 21.353 1.00 22.59 399 TYR C N 1
ATOM 9842 C CA . TYR C 1 400 ? -17.582 79.204 20.728 1.00 21.34 399 TYR C CA 1
ATOM 9843 C C . TYR C 1 400 ? -17.984 78.038 21.590 1.00 20.86 399 TYR C C 1
ATOM 9844 O O . TYR C 1 400 ? -17.170 77.502 22.329 1.00 21.50 399 TYR C O 1
ATOM 9853 N N . GLN C 1 401 ? -19.246 77.662 21.468 1.00 20.01 400 GLN C N 1
ATOM 9854 C CA . GLN C 1 401 ? -19.813 76.530 22.156 1.00 19.85 400 GLN C CA 1
ATOM 9855 C C . GLN C 1 401 ? -19.576 75.258 21.346 1.00 18.10 400 GLN C C 1
ATOM 9856 O O . GLN C 1 401 ? -19.968 75.160 20.169 1.00 18.22 400 GLN C O 1
ATOM 9862 N N . ASN C 1 402 ? -18.929 74.292 21.976 1.00 16.26 401 ASN C N 1
ATOM 9863 C CA . ASN C 1 402 ? -18.809 72.956 21.426 1.00 14.69 401 ASN C CA 1
ATOM 9864 C C . ASN C 1 402 ? -20.173 72.260 21.627 1.00 14.32 401 ASN C C 1
ATOM 9865 O O . ASN C 1 402 ? -20.604 71.991 22.763 1.00 13.00 401 ASN C O 1
ATOM 9870 N N . LEU C 1 403 ? -20.865 72.011 20.531 1.00 13.42 402 LEU C N 1
ATOM 9871 C CA . LEU C 1 403 ? -22.213 71.465 20.643 1.00 14.40 402 LEU C CA 1
ATOM 9872 C C . LEU C 1 403 ? -22.217 70.102 21.351 1.00 14.35 402 LEU C C 1
ATOM 9873 O O . LEU C 1 403 ? -23.204 69.729 21.976 1.00 14.40 402 LEU C O 1
ATOM 9878 N N . LEU C 1 404 ? -21.097 69.387 21.297 1.00 14.62 403 LEU C N 1
ATOM 9879 C CA . LEU C 1 404 ? -21.023 68.073 21.905 1.00 16.38 403 LEU C CA 1
ATOM 9880 C C . LEU C 1 404 ? -21.032 68.114 23.451 1.00 17.24 403 LEU C C 1
ATOM 9881 O O . LEU C 1 404 ? -21.604 67.253 24.111 1.00 16.38 403 LEU C O 1
ATOM 9886 N N . THR C 1 405 ? -20.406 69.141 24.013 1.00 18.41 404 THR C N 1
ATOM 9887 C CA . THR C 1 405 ? -20.138 69.190 25.433 1.00 19.92 404 THR C CA 1
ATOM 9888 C C . THR C 1 405 ? -20.931 70.337 26.061 1.00 21.05 404 THR C C 1
ATOM 9889 O O . THR C 1 405 ? -21.040 70.415 27.282 1.00 21.29 404 THR C O 1
ATOM 9893 N N . ASP C 1 406 ? -21.473 71.220 25.222 1.00 22.56 405 ASP C N 1
ATOM 9894 C CA . ASP C 1 406 ? -22.019 72.515 25.651 1.00 24.70 405 ASP C CA 1
ATOM 9895 C C . ASP C 1 406 ? -20.977 73.365 26.381 1.00 24.86 405 ASP C C 1
ATOM 9896 O O . ASP C 1 406 ? -21.325 74.293 27.117 1.00 25.50 405 ASP C O 1
ATOM 9901 N N . GLY C 1 407 ? -19.707 73.026 26.181 1.00 24.62 406 GLY C N 1
ATOM 9902 C CA . GLY C 1 407 ? -18.608 73.764 26.779 1.00 24.61 406 GLY C CA 1
ATOM 9903 C C . GLY C 1 407 ? -17.941 74.740 25.818 1.00 24.32 406 GLY C C 1
ATOM 9904 O O . GLY C 1 407 ? -18.051 74.569 24.593 1.00 23.67 406 GLY C O 1
ATOM 9905 N N . PRO C 1 408 ? -17.280 75.788 26.375 1.00 24.02 407 PRO C N 1
ATOM 9906 C CA . PRO C 1 408 ? -16.538 76.810 25.627 1.00 23.94 407 PRO C CA 1
ATOM 9907 C C . PRO C 1 408 ? -15.333 76.267 24.905 1.00 23.48 407 PRO C C 1
ATOM 9908 O O . PRO C 1 408 ? -14.543 75.541 25.491 1.00 22.90 407 PRO C O 1
ATOM 9912 N N . THR C 1 409 ? -15.220 76.647 23.638 1.00 23.43 408 THR C N 1
ATOM 9913 C CA . THR C 1 409 ? -14.070 76.376 22.805 1.00 23.74 408 THR C CA 1
ATOM 9914 C C . THR C 1 409 ? -13.487 77.708 22.301 1.00 23.17 408 THR C C 1
ATOM 9915 O O . THR C 1 409 ? -14.180 78.498 21.666 1.00 22.33 408 THR C O 1
ATOM 9919 N N . GLU C 1 410 ? -12.210 77.932 22.578 1.00 23.21 409 GLU C N 1
ATOM 9920 C CA . GLU C 1 410 ? -11.547 79.187 22.222 1.00 23.61 409 GLU C CA 1
ATOM 9921 C C . GLU C 1 410 ? -10.831 79.108 20.891 1.00 22.80 409 GLU C C 1
ATOM 9922 O O . GLU C 1 410 ? -10.070 78.161 20.635 1.00 22.35 409 GLU C O 1
ATOM 9928 N N . VAL C 1 411 ? -11.097 80.105 20.053 1.00 22.16 410 VAL C N 1
ATOM 9929 C CA . VAL C 1 411 ? -10.365 80.326 18.813 1.00 21.93 410 VAL C CA 1
ATOM 9930 C C . VAL C 1 411 ?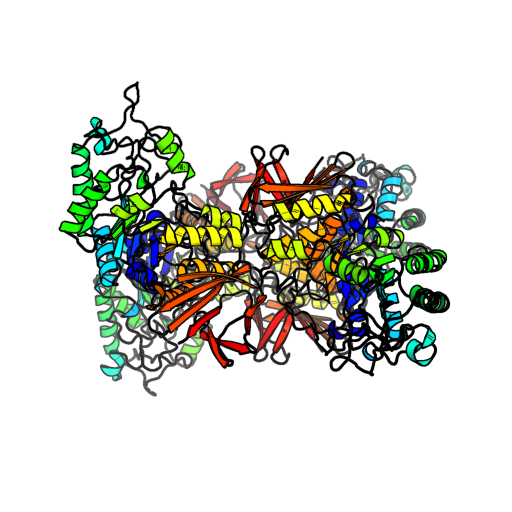 -9.321 81.447 19.028 1.00 22.55 410 VAL C C 1
ATOM 9931 O O . VAL C 1 411 ? -9.662 82.582 19.360 1.00 22.86 410 VAL C O 1
ATOM 9935 N N . VAL C 1 412 ? -8.056 81.102 18.835 1.00 22.33 411 VAL C N 1
ATOM 9936 C CA . VAL C 1 412 ? -6.939 82.002 19.064 1.00 22.94 411 VAL C CA 1
ATOM 9937 C C . VAL C 1 412 ? -6.013 81.948 17.851 1.00 23.35 411 VAL C C 1
ATOM 9938 O O . VAL C 1 412 ? -5.520 80.872 17.488 1.00 23.16 411 VAL C O 1
ATOM 9942 N N . ASP C 1 413 ? -5.769 83.105 17.231 1.00 23.95 412 ASP C N 1
ATOM 9943 C CA . ASP C 1 413 ? -4.835 83.202 16.100 1.00 24.53 412 ASP C CA 1
ATOM 9944 C C . ASP C 1 413 ? -5.162 82.196 14.997 1.00 24.57 412 ASP C C 1
ATOM 9945 O O . ASP C 1 413 ? -4.257 81.554 14.445 1.00 24.05 412 ASP C O 1
ATOM 9950 N N . GLY C 1 414 ? -6.449 82.061 14.693 1.00 23.56 413 GLY C N 1
ATOM 9951 C CA . GLY C 1 414 ? -6.900 81.179 13.614 1.00 23.48 413 GLY C CA 1
ATOM 9952 C C . GLY C 1 414 ? -6.893 79.691 13.937 1.00 22.83 413 GLY C C 1
ATOM 9953 O O . GLY C 1 414 ? -7.008 78.864 13.035 1.00 23.81 413 GLY C O 1
ATOM 9954 N N . LYS C 1 415 ? -6.805 79.360 15.222 1.00 22.23 414 LYS C N 1
ATOM 9955 C CA . LYS C 1 415 ? -6.647 77.988 15.675 1.00 22.29 414 LYS C CA 1
ATOM 9956 C C . LYS C 1 415 ? -7.530 77.702 16.862 1.00 22.00 414 LYS C C 1
ATOM 9957 O O . LYS C 1 415 ? -7.834 78.579 17.670 1.00 22.26 414 LYS C O 1
ATOM 9963 N N . LEU C 1 416 ? -7.894 76.436 16.960 1.00 20.95 415 LEU C N 1
ATOM 9964 C CA . LEU C 1 416 ? -8.791 75.922 17.949 1.00 21.12 415 LEU C CA 1
ATOM 9965 C C . LEU C 1 416 ? -8.136 74.597 18.395 1.00 20.39 415 LEU C C 1
ATOM 9966 O O . LEU C 1 416 ? -7.492 73.943 17.593 1.00 20.43 415 LEU C O 1
ATOM 9971 N N . THR C 1 417 ? -8.229 74.242 19.672 1.00 20.03 416 THR C N 1
ATOM 9972 C CA . THR C 1 417 ? -7.648 72.984 20.173 1.00 18.97 416 THR C CA 1
ATOM 9973 C C . THR C 1 417 ? -8.593 71.770 20.057 1.00 18.84 416 THR C C 1
ATOM 9974 O O . THR C 1 417 ? -9.748 71.806 20.517 1.00 18.38 416 THR C O 1
ATOM 9978 N N . VAL C 1 418 ? -8.103 70.687 19.464 1.00 17.56 417 VAL C N 1
ATOM 9979 C CA . VAL C 1 418 ? -8.859 69.437 19.509 1.00 17.69 417 VAL C CA 1
ATOM 9980 C C . VAL C 1 418 ? -8.122 68.522 20.486 1.00 17.53 417 VAL C C 1
ATOM 9981 O O . VAL C 1 418 ? -7.007 68.070 20.215 1.00 18.64 417 VAL C O 1
ATOM 9985 N N . ASP C 1 419 ? -8.731 68.293 21.639 1.00 16.94 418 ASP C N 1
ATOM 9986 C CA . ASP C 1 419 ? -8.094 67.536 22.706 1.00 16.59 418 ASP C CA 1
ATOM 9987 C C . ASP C 1 419 ? -8.579 66.065 22.673 1.00 15.91 418 ASP C C 1
ATOM 9988 O O . ASP C 1 419 ? -9.090 65.540 23.662 1.00 15.84 418 ASP C O 1
ATOM 9993 N N . GLY C 1 420 ? -8.441 65.418 21.521 1.00 14.36 419 GLY C N 1
ATOM 9994 C CA . GLY C 1 420 ? -8.651 63.972 21.438 1.00 13.58 419 GLY C CA 1
ATOM 9995 C C . GLY C 1 420 ? -10.119 63.542 21.446 1.00 12.79 419 GLY C C 1
ATOM 9996 O O . GLY C 1 420 ? -10.404 62.362 21.444 1.00 10.20 419 GLY C O 1
ATOM 9997 N N . GLN C 1 421 ? -11.032 64.520 21.482 1.00 12.89 420 GLN C N 1
ATOM 9998 C CA . GLN C 1 421 ? -12.458 64.283 21.462 1.00 13.09 420 GLN C CA 1
ATOM 9999 C C . GLN C 1 421 ? -13.055 65.292 20.502 1.00 12.83 420 GLN C C 1
ATOM 10000 O O . GLN C 1 421 ? -12.403 66.286 20.185 1.00 13.09 420 GLN C O 1
ATOM 10006 N N . PRO C 1 422 ? -14.288 65.042 20.009 1.00 12.39 421 PRO C N 1
ATOM 10007 C CA . PRO C 1 422 ? -14.787 65.924 18.927 1.00 12.06 421 PRO C CA 1
ATOM 10008 C C . PRO C 1 422 ? -15.124 67.363 19.315 1.00 12.62 421 PRO C C 1
ATOM 10009 O O . PRO C 1 422 ? -15.554 67.632 20.443 1.00 11.94 421 PRO C O 1
ATOM 10013 N N . VAL C 1 423 ? -14.900 68.273 18.364 1.00 12.10 422 VAL C N 1
ATOM 10014 C CA . VAL C 1 423 ? -15.319 69.680 18.506 1.00 12.84 422 VAL C CA 1
ATOM 10015 C C . VAL C 1 423 ? -16.323 69.997 17.390 1.00 12.85 422 VAL C C 1
ATOM 10016 O O . VAL C 1 423 ? -16.026 69.877 16.190 1.00 13.38 422 VAL C O 1
ATOM 10020 N N . LEU C 1 424 ? -17.535 70.334 17.801 1.00 13.64 423 LEU C N 1
ATOM 10021 C CA . LEU C 1 424 ? -18.606 70.664 16.868 1.00 14.13 423 LEU C CA 1
ATOM 10022 C C . LEU C 1 424 ? -18.968 72.119 17.091 1.00 14.97 423 LEU C C 1
ATOM 10023 O O . LEU C 1 424 ? -19.268 72.513 18.220 1.00 15.09 423 LEU C O 1
ATOM 10028 N N . ILE C 1 425 ? -18.928 72.913 16.026 1.00 15.13 424 ILE C N 1
ATOM 10029 C CA . ILE C 1 425 ? -19.274 74.326 16.123 1.00 15.70 424 ILE C CA 1
ATOM 10030 C C . ILE C 1 425 ? -20.215 74.745 15.022 1.00 16.14 424 ILE C C 1
ATOM 10031 O O . ILE C 1 425 ? -19.926 74.529 13.846 1.00 17.09 424 ILE C O 1
ATOM 10036 N N . LYS C 1 426 ? -21.328 75.368 15.399 1.00 16.58 425 LYS C N 1
ATOM 10037 C CA . LYS C 1 426 ? -22.223 75.964 14.422 1.00 18.10 425 LYS C CA 1
ATOM 10038 C C . LYS C 1 426 ? -22.022 77.483 14.411 1.00 17.84 425 LYS C C 1
ATOM 10039 O O . LYS C 1 426 ? -21.902 78.104 15.478 1.00 17.88 425 LYS C O 1
ATOM 10045 N N . TYR C 1 427 ? -21.993 78.057 13.207 1.00 17.57 426 TYR C N 1
ATOM 10046 C CA . TYR C 1 427 ? -21.653 79.457 12.995 1.00 18.32 426 TYR C CA 1
ATOM 10047 C C . TYR C 1 427 ? -22.266 80.001 11.692 1.00 19.91 426 TYR C C 1
ATOM 10048 O O . TYR C 1 427 ? -22.699 79.234 10.828 1.00 19.41 426 TYR C O 1
ATOM 10057 N N . VAL C 1 428 ? -22.261 81.327 11.544 1.00 21.30 427 VAL C N 1
ATOM 10058 C CA . VAL C 1 428 ? -22.829 81.997 10.359 1.00 22.65 427 VAL C CA 1
ATOM 10059 C C . VAL C 1 428 ? -21.881 81.995 9.154 1.00 23.09 427 VAL C C 1
ATOM 10060 O O . VAL C 1 428 ? -20.688 82.303 9.298 1.00 23.31 427 VAL C O 1
ATOM 10064 N N . GLN D 1 7 ? -50.196 27.376 58.464 1.00 27.04 6 GLN D N 1
ATOM 10065 C CA . GLN D 1 7 ? -49.173 28.464 58.617 1.00 26.24 6 GLN D CA 1
ATOM 10066 C C . GLN D 1 7 ? -47.763 27.966 58.259 1.00 26.14 6 GLN D C 1
ATOM 10067 O O . GLN D 1 7 ? -46.984 28.666 57.590 1.00 26.05 6 GLN D O 1
ATOM 10069 N N . THR D 1 8 ? -47.432 26.749 58.697 1.00 24.93 7 THR D N 1
ATOM 10070 C CA . THR D 1 8 ? -46.101 26.221 58.463 1.00 23.94 7 THR D CA 1
ATOM 10071 C C . THR D 1 8 ? -45.749 25.992 56.967 1.00 22.99 7 THR D C 1
ATOM 10072 O O . THR D 1 8 ? -44.584 25.831 56.649 1.00 22.85 7 THR D O 1
ATOM 10076 N N . GLN D 1 9 ? -46.739 25.991 56.069 1.00 21.51 8 GLN D N 1
ATOM 10077 C CA . GLN D 1 9 ? -46.466 25.934 54.624 1.00 21.47 8 GLN D CA 1
ATOM 10078 C C . GLN D 1 9 ? -45.569 27.085 54.149 1.00 19.91 8 GLN D C 1
ATOM 10079 O O . GLN D 1 9 ? -44.879 26.949 53.136 1.00 19.26 8 GLN D O 1
ATOM 10085 N N . LEU D 1 10 ? -45.568 28.194 54.892 1.00 17.99 9 LEU D N 1
ATOM 10086 C CA . LEU D 1 10 ? -44.726 29.350 54.569 1.00 16.81 9 LEU D CA 1
ATOM 10087 C C . LEU D 1 10 ? -43.259 28.999 54.702 1.00 16.11 9 LEU D C 1
ATOM 10088 O O . LEU D 1 10 ? -42.413 29.561 54.018 1.00 16.27 9 LEU D O 1
ATOM 10093 N N . ARG D 1 11 ? -42.973 28.025 55.557 1.00 15.10 10 ARG D N 1
ATOM 10094 C CA . ARG D 1 11 ? -41.637 27.514 55.737 1.00 13.65 10 ARG D CA 1
ATOM 10095 C C . ARG D 1 11 ? -41.074 26.751 54.523 1.00 13.50 10 ARG D C 1
ATOM 10096 O O . ARG D 1 11 ? -39.891 26.426 54.508 1.00 13.18 10 ARG D O 1
ATOM 10104 N N . ASN D 1 12 ? -41.929 26.446 53.551 1.00 13.19 11 ASN D N 1
ATOM 10105 C CA . ASN D 1 12 ? -41.546 25.878 52.262 1.00 13.00 11 ASN D CA 1
ATOM 10106 C C . ASN D 1 12 ? -41.449 26.942 51.174 1.00 12.94 11 ASN D C 1
ATOM 10107 O O . ASN D 1 12 ? -41.212 26.621 50.015 1.00 13.14 11 ASN D O 1
ATOM 10112 N N . GLU D 1 13 ? -41.650 28.208 51.537 1.00 12.84 12 GLU D N 1
ATOM 10113 C CA . GLU D 1 13 ? -41.793 29.268 50.543 1.00 12.12 12 GLU D CA 1
ATOM 10114 C C . GLU D 1 13 ? -40.662 30.314 50.479 1.00 12.06 12 GLU D C 1
ATOM 10115 O O . GLU D 1 13 ? -39.684 30.214 51.216 1.00 11.41 12 GLU D O 1
ATOM 10121 N N . MET D 1 14 ? -40.774 31.265 49.542 1.00 10.40 13 MET D N 1
ATOM 10122 C CA . MET D 1 14 ? -39.824 32.373 49.438 1.00 11.14 13 MET D CA 1
ATOM 10123 C C . MET D 1 14 ? -40.549 33.652 49.067 1.00 11.13 13 MET D C 1
ATOM 10124 O O . MET D 1 14 ? -41.466 33.621 48.259 1.00 13.13 13 MET D O 1
ATOM 10129 N N . ILE D 1 15 ? -40.117 34.766 49.651 1.00 12.00 14 ILE D N 1
ATOM 10130 C CA . ILE D 1 15 ? -40.602 36.110 49.284 1.00 11.36 14 ILE D CA 1
ATOM 10131 C C . ILE D 1 15 ? -39.584 36.897 48.460 1.00 10.96 14 ILE D C 1
ATOM 10132 O O . ILE D 1 15 ? -38.409 37.028 48.829 1.00 9.91 14 ILE D O 1
ATOM 10137 N N . TYR D 1 16 ? -40.079 37.474 47.369 1.00 10.54 15 TYR D N 1
ATOM 10138 C CA . TYR D 1 16 ? -39.342 38.406 46.553 1.00 10.58 15 TYR D CA 1
ATOM 10139 C C . TYR D 1 16 ? -39.963 39.802 46.685 1.00 10.81 15 TYR D C 1
ATOM 10140 O O . TYR D 1 16 ? -41.174 39.971 46.501 1.00 11.43 15 TYR D O 1
ATOM 10149 N N . SER D 1 17 ? -39.136 40.792 47.001 1.00 10.40 16 SER D N 1
ATOM 10150 C CA . SER D 1 17 ? -39.598 42.128 47.280 1.00 10.99 16 SER D CA 1
ATOM 10151 C C . SER D 1 17 ? -39.205 43.055 46.131 1.00 10.88 16 SER D C 1
ATOM 10152 O O . SER D 1 17 ? -38.039 43.098 45.731 1.00 10.82 16 SER D O 1
ATOM 10155 N N . VAL D 1 18 ? -40.173 43.808 45.615 1.00 11.26 17 VAL D N 1
ATOM 10156 C CA . VAL D 1 18 ? -39.956 44.643 44.441 1.00 10.41 17 VAL D CA 1
ATOM 10157 C C . VAL D 1 18 ? -40.264 46.097 44.744 1.00 11.01 17 VAL D C 1
ATOM 10158 O O . VAL D 1 18 ? -41.321 46.402 45.279 1.00 10.29 17 VAL D O 1
ATOM 10162 N N . PHE D 1 19 ? -39.305 46.961 44.386 1.00 10.45 18 PHE D N 1
ATOM 10163 C CA . PHE D 1 19 ? -39.414 48.404 44.429 1.00 10.39 18 PHE D CA 1
ATOM 10164 C C . PHE D 1 19 ? -39.716 48.859 42.983 1.00 11.10 18 PHE D C 1
ATOM 10165 O O . PHE D 1 19 ? -38.795 49.112 42.159 1.00 9.55 18 PHE D O 1
ATOM 10173 N N . VAL D 1 20 ? -41.019 48.965 42.687 1.00 11.44 19 VAL D N 1
ATOM 10174 C CA . VAL D 1 20 ? -41.501 49.217 41.323 1.00 11.31 19 VAL D CA 1
ATOM 10175 C C . VAL D 1 20 ? -40.765 50.354 40.598 1.00 11.38 19 VAL D C 1
ATOM 10176 O O . VAL D 1 20 ? -40.378 50.199 39.436 1.00 10.98 19 VAL D O 1
ATOM 10180 N N . ARG D 1 21 ? -40.564 51.474 41.293 1.00 11.20 20 ARG D N 1
ATOM 10181 C CA . ARG D 1 21 ? -39.895 52.640 40.731 1.00 11.99 20 ARG D CA 1
ATOM 10182 C C . ARG D 1 21 ? -38.553 52.315 40.107 1.00 12.89 20 ARG D C 1
ATOM 10183 O O . ARG D 1 21 ? -38.186 52.886 39.063 1.00 13.95 20 ARG D O 1
ATOM 10191 N N . ASN D 1 22 ? -37.809 51.419 40.761 1.00 12.21 21 ASN D N 1
ATOM 10192 C CA . ASN D 1 22 ? -36.403 51.171 40.455 1.00 12.65 21 ASN D CA 1
ATOM 10193 C C . ASN D 1 22 ? -36.107 49.800 39.864 1.00 12.28 21 ASN D C 1
ATOM 10194 O O . ASN D 1 22 ? -34.997 49.540 39.399 1.00 13.10 21 ASN D O 1
ATOM 10199 N N . TYR D 1 23 ? -37.127 48.961 39.825 1.00 12.38 22 TYR D N 1
ATOM 10200 C CA . TYR D 1 23 ? -37.004 47.593 39.351 1.00 12.14 22 TYR D CA 1
ATOM 10201 C C . TYR D 1 23 ? -36.645 47.568 37.873 1.00 12.22 22 TYR D C 1
ATOM 10202 O O . TYR D 1 23 ? -35.906 46.705 37.420 1.00 11.21 22 TYR D O 1
ATOM 10211 N N . SER D 1 24 ? -37.182 48.517 37.125 1.00 12.31 23 SER D N 1
ATOM 10212 C CA . SER D 1 24 ? -36.912 48.622 35.696 1.00 13.72 23 SER D CA 1
ATOM 10213 C C . SER D 1 24 ? -36.708 50.101 35.390 1.00 14.52 23 SER D C 1
ATOM 10214 O O . SER D 1 24 ? -37.065 50.966 36.199 1.00 14.73 23 SER D O 1
ATOM 10217 N N . GLU D 1 25 ? -36.155 50.375 34.210 1.00 15.86 24 GLU D N 1
ATOM 10218 C CA . GLU D 1 25 ? -35.966 51.740 33.716 1.00 17.22 24 GLU D CA 1
ATOM 10219 C C . GLU D 1 25 ? -37.314 52.471 33.617 1.00 16.74 24 GLU D C 1
ATOM 10220 O O . GLU D 1 25 ? -37.451 53.630 34.064 1.00 16.62 24 GLU D O 1
ATOM 10226 N N . ALA D 1 26 ? -38.310 51.784 33.052 1.00 16.39 25 ALA D N 1
ATOM 10227 C CA . ALA D 1 26 ? -39.676 52.306 32.956 1.00 15.87 25 ALA D CA 1
ATOM 10228 C C . ALA D 1 26 ? -40.215 52.769 34.309 1.00 15.80 25 ALA D C 1
ATOM 10229 O O . ALA D 1 26 ? -40.935 53.786 34.389 1.00 15.80 25 ALA D O 1
ATOM 10231 N N . GLY D 1 27 ? -39.888 52.011 35.357 1.00 14.32 26 GLY D N 1
ATOM 10232 C CA . GLY D 1 27 ? -40.262 52.394 36.718 1.00 14.69 26 GLY D CA 1
ATOM 10233 C C . GLY D 1 27 ? -41.750 52.308 37.026 1.00 14.05 26 GLY D C 1
ATOM 10234 O O . GLY D 1 27 ? -42.245 53.015 37.908 1.00 14.05 26 GLY D O 1
ATOM 10235 N N . ASN D 1 28 ? -42.472 51.443 36.307 1.00 13.52 27 ASN D N 1
ATOM 10236 C CA . ASN D 1 28 ? -43.912 51.393 36.442 1.00 12.29 27 ASN D CA 1
ATOM 10237 C C . ASN D 1 28 ? -44.414 49.983 36.601 1.00 11.67 27 ASN D C 1
ATOM 10238 O O . ASN D 1 28 ? -43.623 49.043 36.550 1.00 10.89 27 ASN D O 1
ATOM 10243 N N . PHE D 1 29 ? -45.724 49.815 36.787 1.00 10.79 28 PHE D N 1
ATOM 10244 C CA . PHE D 1 29 ? -46.275 48.465 36.935 1.00 11.51 28 PHE D CA 1
ATOM 10245 C C . PHE D 1 29 ? -45.922 47.559 35.769 1.00 12.12 28 PHE D C 1
ATOM 10246 O O . PHE D 1 29 ? -45.591 46.402 35.970 1.00 11.98 28 PHE D O 1
ATOM 10254 N N . ALA D 1 30 ? -46.024 48.081 34.543 1.00 12.88 29 ALA D N 1
ATOM 10255 C CA . ALA D 1 30 ? -45.905 47.236 33.349 1.00 12.96 29 ALA D CA 1
ATOM 10256 C C . ALA D 1 30 ? -44.500 46.665 33.195 1.00 12.82 29 ALA D C 1
ATOM 10257 O O . ALA D 1 30 ? -44.322 45.634 32.559 1.00 13.71 29 ALA D O 1
ATOM 10259 N N . GLY D 1 31 ? -43.511 47.338 33.790 1.00 13.46 30 GLY D N 1
ATOM 10260 C CA . GLY D 1 31 ? -42.124 46.884 33.773 1.00 12.46 30 GLY D CA 1
ATOM 10261 C C . GLY D 1 31 ? -41.895 45.741 34.749 1.00 12.86 30 GLY D C 1
ATOM 10262 O O . GLY D 1 31 ? -40.930 44.999 34.641 1.00 13.29 30 GLY D O 1
ATOM 10263 N N . VAL D 1 32 ? -42.763 45.616 35.739 1.00 13.04 31 VAL D N 1
ATOM 10264 C CA . VAL D 1 32 ? -42.719 44.448 36.601 1.00 13.06 31 VAL D CA 1
ATOM 10265 C C . VAL D 1 32 ? -43.452 43.304 35.910 1.00 13.23 31 VAL D C 1
ATOM 10266 O O . VAL D 1 32 ? -42.911 42.194 35.773 1.00 13.85 31 VAL D O 1
ATOM 10270 N N . THR D 1 33 ? -44.649 43.587 35.414 1.00 12.79 32 THR D N 1
ATOM 10271 C CA . THR D 1 33 ? -45.479 42.580 34.769 1.00 12.75 32 THR D CA 1
ATOM 10272 C C . THR D 1 33 ? -44.722 41.840 33.653 1.00 13.13 32 THR D C 1
ATOM 10273 O O . THR D 1 33 ? -44.797 40.593 33.555 1.00 12.43 32 THR D O 1
ATOM 10277 N N . ALA D 1 34 ? -43.968 42.602 32.852 1.00 12.37 33 ALA D N 1
ATOM 10278 C CA . ALA D 1 34 ? -43.235 42.052 31.716 1.00 12.80 33 ALA D CA 1
ATOM 10279 C C . ALA D 1 34 ? -42.165 41.066 32.190 1.00 13.15 33 ALA D C 1
ATOM 10280 O O . ALA D 1 34 ? -41.706 40.230 31.406 1.00 14.17 33 ALA D O 1
ATOM 10282 N N . ASP D 1 35 ? -41.785 41.141 33.471 1.00 12.85 34 ASP D N 1
ATOM 10283 C CA . ASP D 1 35 ? -40.725 40.285 33.996 1.00 12.64 34 ASP D CA 1
ATOM 10284 C C . ASP D 1 35 ? -41.221 39.245 35.015 1.00 12.70 34 ASP D C 1
ATOM 10285 O O . ASP D 1 35 ? -40.417 38.583 35.668 1.00 13.38 34 ASP D O 1
ATOM 10290 N N . LEU D 1 36 ? -42.536 39.068 35.125 1.00 13.08 35 LEU D N 1
ATOM 10291 C CA . LEU D 1 36 ? -43.097 38.147 36.110 1.00 13.18 35 LEU D CA 1
ATOM 10292 C C . LEU D 1 36 ? -42.700 36.687 35.878 1.00 13.22 35 LEU D C 1
ATOM 10293 O O . LEU D 1 36 ? -42.660 35.897 36.821 1.00 12.56 35 LEU D O 1
ATOM 10298 N N . GLN D 1 37 ? -42.393 36.315 34.634 1.00 13.63 36 GLN D N 1
ATOM 10299 C CA . GLN D 1 37 ? -41.964 34.921 34.404 1.00 14.19 36 GLN D CA 1
ATOM 10300 C C . GLN D 1 37 ? -40.589 34.636 35.035 1.00 13.94 36 GLN D C 1
ATOM 10301 O O . GLN D 1 37 ? -40.347 33.533 35.546 1.00 14.51 36 GLN D O 1
ATOM 10307 N N . ARG D 1 38 ? -39.694 35.628 35.024 1.00 12.82 37 ARG D N 1
ATOM 10308 C CA . ARG D 1 38 ? -38.370 35.460 35.637 1.00 12.14 37 ARG D CA 1
ATOM 10309 C C . ARG D 1 38 ? -38.428 35.404 37.172 1.00 11.59 37 ARG D C 1
ATOM 10310 O O . ARG D 1 38 ? -37.722 34.618 37.829 1.00 10.12 37 ARG D O 1
ATOM 10318 N N . ILE D 1 39 ? -39.244 36.296 37.729 1.00 11.11 38 ILE D N 1
ATOM 10319 C CA . ILE D 1 39 ? -39.600 36.297 39.161 1.00 10.93 38 ILE D CA 1
ATOM 10320 C C . ILE D 1 39 ? -40.146 34.906 39.563 1.00 11.74 38 ILE D C 1
ATOM 10321 O O . ILE D 1 39 ? -39.677 34.274 40.533 1.00 11.79 38 ILE D O 1
ATOM 10326 N N . LYS D 1 40 ? -41.107 34.411 38.792 1.00 12.06 39 LYS D N 1
ATOM 10327 C CA . LYS D 1 40 ? -41.674 33.081 39.026 1.00 12.35 39 LYS D CA 1
ATOM 10328 C C . LYS D 1 40 ? -40.608 32.003 38.950 1.00 12.73 39 LYS D C 1
ATOM 10329 O O . LYS D 1 40 ? -40.499 31.167 39.854 1.00 13.04 39 LYS D O 1
ATOM 10335 N N . ASP D 1 41 ? -39.814 32.031 37.876 1.00 13.32 40 ASP D N 1
ATOM 10336 C CA . ASP D 1 41 ? -38.719 31.061 37.659 1.00 13.81 40 ASP D CA 1
ATOM 10337 C C . ASP D 1 41 ? -37.623 31.094 38.736 1.00 13.41 40 ASP D C 1
ATOM 10338 O O . ASP D 1 41 ? -36.929 30.089 38.998 1.00 13.60 40 ASP D O 1
ATOM 10343 N N . LEU D 1 42 ? -37.437 32.247 39.348 1.00 13.03 41 LEU D N 1
ATOM 10344 C CA . LEU D 1 42 ? -36.531 32.317 40.487 1.00 12.41 41 LEU D CA 1
ATOM 10345 C C . LEU D 1 42 ? -37.017 31.452 41.694 1.00 12.70 41 LEU D C 1
ATOM 10346 O O . LEU D 1 42 ? -36.194 31.029 42.534 1.00 13.41 41 LEU D O 1
ATOM 10351 N N . GLY D 1 43 ? -38.320 31.188 41.769 1.00 11.98 42 GLY D N 1
ATOM 10352 C CA . GLY D 1 43 ? -38.894 30.405 42.863 1.00 11.99 42 GLY D CA 1
ATOM 10353 C C . GLY D 1 43 ? -39.751 31.174 43.841 1.00 12.73 42 GLY D C 1
ATOM 10354 O O . GLY D 1 43 ? -39.968 30.732 44.962 1.00 13.37 42 GLY D O 1
ATOM 10355 N N . THR D 1 44 ? -40.306 32.295 43.392 1.00 13.07 43 THR D N 1
ATOM 10356 C CA . THR D 1 44 ? -41.111 33.180 44.219 1.00 13.51 43 THR D CA 1
ATOM 10357 C C . THR D 1 44 ? -42.514 32.647 44.441 1.00 14.24 43 THR D C 1
ATOM 10358 O O . THR D 1 44 ? -43.201 32.227 43.493 1.00 13.80 43 THR D O 1
ATOM 10362 N N . ASP D 1 45 ? -42.935 32.666 45.705 1.00 14.05 44 ASP D N 1
ATOM 10363 C CA . ASP D 1 45 ? -44.305 32.322 46.042 1.00 13.83 44 ASP D CA 1
ATOM 10364 C C . ASP D 1 45 ? -45.098 33.595 46.278 1.00 13.97 44 ASP D C 1
ATOM 10365 O O . ASP D 1 45 ? -46.235 33.721 45.824 1.00 14.43 44 ASP D O 1
ATOM 10370 N N . ILE D 1 46 ? -44.456 34.553 46.945 1.00 13.55 45 ILE D N 1
ATOM 10371 C CA . ILE D 1 46 ? -45.092 35.769 47.377 1.00 12.50 45 ILE D CA 1
ATOM 10372 C C . ILE D 1 46 ? -44.318 36.936 46.818 1.00 13.18 45 ILE D C 1
ATOM 10373 O O . ILE D 1 46 ? -43.142 37.100 47.141 1.00 13.77 45 ILE D O 1
ATOM 10378 N N . LEU D 1 47 ? -44.975 37.745 45.985 1.00 12.70 46 LEU D N 1
ATOM 10379 C CA . LEU D 1 47 ? -44.348 38.922 45.434 1.00 13.05 46 LEU D CA 1
ATOM 10380 C C . LEU D 1 47 ? -44.825 40.104 46.245 1.00 13.29 46 LEU D C 1
ATOM 10381 O O . LEU D 1 47 ? -46.014 40.471 46.194 1.00 12.82 46 LEU D O 1
ATOM 10386 N N . TRP D 1 48 ? -43.912 40.661 47.029 1.00 12.39 47 TRP D N 1
ATOM 10387 C CA . TRP D 1 48 ? -44.246 41.788 47.860 1.00 12.68 47 TRP D CA 1
ATOM 10388 C C . TRP D 1 48 ? -43.773 43.082 47.187 1.00 12.40 47 TRP D C 1
ATOM 10389 O O . TRP D 1 48 ? -42.594 43.231 46.862 1.00 12.91 47 TRP D O 1
ATOM 10400 N N . LEU D 1 49 ? -44.724 43.984 46.938 1.00 11.83 48 LEU D N 1
ATOM 10401 C CA . LEU D 1 49 ? -44.478 45.313 46.413 1.00 11.98 48 LEU D CA 1
ATOM 10402 C C . LEU D 1 49 ? -44.266 46.381 47.496 1.00 12.33 48 LEU D C 1
ATOM 10403 O O . LEU D 1 49 ? -45.069 46.530 48.412 1.00 12.05 48 LEU D O 1
ATOM 10408 N N . LEU D 1 50 ? -43.210 47.167 47.368 1.00 12.53 49 LEU D N 1
ATOM 10409 C CA . LEU D 1 50 ? -43.121 48.394 48.172 1.00 13.43 49 LEU D CA 1
ATOM 10410 C C . LEU D 1 50 ? -44.379 49.247 47.856 1.00 12.79 49 LEU D C 1
ATOM 10411 O O . LEU D 1 50 ? -45.075 48.974 46.862 1.00 13.60 49 LEU D O 1
ATOM 10416 N N . PRO D 1 51 ? -44.690 50.269 48.690 1.00 13.14 50 PRO D N 1
ATOM 10417 C CA . PRO D 1 51 ? -45.961 50.993 48.547 1.00 12.41 50 PRO D CA 1
ATOM 10418 C C . PRO D 1 51 ? -46.292 51.477 47.113 1.00 13.28 50 PRO D C 1
ATOM 10419 O O . PRO D 1 51 ? -45.402 51.925 46.394 1.00 12.75 50 PRO D O 1
ATOM 10423 N N . ILE D 1 52 ? -47.572 51.370 46.724 1.00 13.33 51 ILE D N 1
ATOM 10424 C CA . ILE D 1 52 ? -48.033 51.669 45.359 1.00 14.62 51 ILE D CA 1
ATOM 10425 C C . ILE D 1 52 ? -49.021 52.848 45.267 1.00 15.21 51 ILE D C 1
ATOM 10426 O O . ILE D 1 52 ? -49.713 53.017 44.255 1.00 15.09 51 ILE D O 1
ATOM 10431 N N . ASN D 1 53 ? -49.089 53.652 46.326 1.00 15.88 52 ASN D N 1
ATOM 10432 C CA . ASN D 1 53 ? -50.086 54.720 46.406 1.00 16.07 52 ASN D CA 1
ATOM 10433 C C . ASN D 1 53 ? -49.481 56.105 46.163 1.00 16.12 52 ASN D C 1
ATOM 10434 O O . ASN D 1 53 ? -48.243 56.295 46.232 1.00 16.87 52 ASN D O 1
ATOM 10439 N N . PRO D 1 54 ? -50.336 57.099 45.867 1.00 16.49 53 PRO D N 1
ATOM 10440 C CA . PRO D 1 54 ? -49.816 58.445 45.636 1.00 16.33 53 PRO D CA 1
ATOM 10441 C C . PRO D 1 54 ? -48.992 58.947 46.826 1.00 17.26 53 PRO D C 1
ATOM 10442 O O . PRO D 1 54 ? -49.355 58.691 48.005 1.00 16.80 53 PRO D O 1
ATOM 10446 N N . ILE D 1 55 ? -47.917 59.662 46.510 1.00 17.55 54 ILE D N 1
ATOM 10447 C CA . ILE D 1 55 ? -46.947 60.115 47.498 1.00 19.18 54 ILE D CA 1
ATOM 10448 C C . ILE D 1 55 ? -47.192 61.569 47.873 1.00 20.42 54 ILE D C 1
ATOM 10449 O O . ILE D 1 55 ? -47.548 62.386 47.025 1.00 21.89 54 ILE D O 1
ATOM 10454 N N . GLY D 1 56 ? -47.016 61.881 49.147 1.00 20.93 55 GLY D N 1
ATOM 10455 C CA . GLY D 1 56 ? -47.245 63.223 49.660 1.00 21.73 55 GLY D CA 1
ATOM 10456 C C . GLY D 1 56 ? -46.391 64.229 48.937 1.00 22.73 55 GLY D C 1
ATOM 10457 O O . GLY D 1 56 ? -45.254 63.927 48.559 1.00 22.35 55 GLY D O 1
ATOM 10458 N N . GLU D 1 57 ? -46.947 65.423 48.731 1.00 23.14 56 GLU D N 1
ATOM 10459 C CA . GLU D 1 57 ? -46.194 66.501 48.124 1.00 25.05 56 GLU D CA 1
ATOM 10460 C C . GLU D 1 57 ? -45.630 67.449 49.183 1.00 25.37 56 GLU D C 1
ATOM 10461 O O . GLU D 1 57 ? -44.494 67.936 49.042 1.00 25.91 56 GLU D O 1
ATOM 10467 N N . VAL D 1 58 ? -46.417 67.710 50.236 1.00 24.94 57 VAL D N 1
ATOM 10468 C CA . VAL D 1 58 ? -45.968 68.548 51.358 1.00 24.83 57 VAL D CA 1
ATOM 10469 C C . VAL D 1 58 ? -44.912 67.818 52.211 1.00 24.82 57 VAL D C 1
ATOM 10470 O O . VAL D 1 58 ? -45.117 66.669 52.622 1.00 23.86 57 VAL D O 1
ATOM 10474 N N . ASN D 1 59 ? -43.799 68.507 52.469 1.00 24.89 58 ASN D N 1
ATOM 10475 C CA . ASN D 1 59 ? -42.647 67.960 53.230 1.00 25.84 58 ASN D CA 1
ATOM 10476 C C . ASN D 1 59 ? -42.008 66.733 52.592 1.00 25.42 58 ASN D C 1
ATOM 10477 O O . ASN D 1 59 ? -41.216 66.018 53.234 1.00 25.71 58 ASN D O 1
ATOM 10482 N N . ARG D 1 60 ? -42.345 66.508 51.324 1.00 25.07 59 ARG D N 1
ATOM 10483 C CA . ARG D 1 60 ? -41.674 65.498 50.504 1.00 24.87 59 ARG D CA 1
ATOM 10484 C C . ARG D 1 60 ? -40.136 65.554 50.641 1.00 25.60 59 ARG D C 1
ATOM 10485 O O . ARG D 1 60 ? -39.528 66.637 50.590 1.00 25.52 59 ARG D O 1
ATOM 10493 N N . LYS D 1 61 ? -39.527 64.383 50.846 1.00 26.05 60 LYS D N 1
ATOM 10494 C CA . LYS D 1 61 ? -38.071 64.237 50.815 1.00 26.39 60 LYS D CA 1
ATOM 10495 C C . LYS D 1 61 ? -37.667 63.890 49.395 1.00 26.57 60 LYS D C 1
ATOM 10496 O O . LYS D 1 61 ? -38.295 63.024 48.768 1.00 26.89 60 LYS D O 1
ATOM 10502 N N . GLY D 1 62 ? -36.636 64.562 48.890 1.00 26.22 61 GLY D N 1
ATOM 10503 C CA . GLY D 1 62 ? -36.118 64.332 47.531 1.00 26.58 61 GLY D CA 1
ATOM 10504 C C . GLY D 1 62 ? -37.076 64.661 46.390 1.00 26.66 61 GLY D C 1
ATOM 10505 O O . GLY D 1 62 ? -38.106 65.324 46.590 1.00 27.72 61 GLY D O 1
ATOM 10506 N N . THR D 1 63 ? -36.746 64.190 45.189 1.00 25.77 62 THR D N 1
ATOM 10507 C CA . THR D 1 63 ? -37.514 64.514 43.988 1.00 25.00 62 THR D CA 1
ATOM 10508 C C . THR D 1 63 ? -38.854 63.798 43.920 1.00 24.26 62 THR D C 1
ATOM 10509 O O . THR D 1 63 ? -39.889 64.429 43.671 1.00 24.74 62 THR D O 1
ATOM 10513 N N . LEU D 1 64 ? -38.838 62.483 44.145 1.00 22.48 63 LEU D N 1
ATOM 10514 C CA . LEU D 1 64 ? -40.007 61.661 43.944 1.00 21.18 63 LEU D CA 1
ATOM 10515 C C . LEU D 1 64 ? -40.713 61.339 45.251 1.00 20.74 63 LEU D C 1
ATOM 10516 O O . LEU D 1 64 ? -41.868 60.944 45.251 1.00 19.86 63 LEU D O 1
ATOM 10521 N N . GLY D 1 65 ? -40.024 61.538 46.369 1.00 20.37 64 GLY D N 1
ATOM 10522 C CA . GLY D 1 65 ? -40.627 61.276 47.673 1.00 20.46 64 GLY D CA 1
ATOM 10523 C C . GLY D 1 65 ? -40.588 59.798 48.014 1.00 20.29 64 GLY D C 1
ATOM 10524 O O . GLY D 1 65 ? -40.469 58.932 47.129 1.00 20.63 64 GLY D O 1
ATOM 10525 N N . SER D 1 66 ? -40.679 59.506 49.302 1.00 19.68 65 SER D N 1
ATOM 10526 C CA . SER D 1 66 ? -40.706 58.135 49.768 1.00 19.16 65 SER D CA 1
ATOM 10527 C C . SER D 1 66 ? -42.061 57.478 49.477 1.00 18.27 65 SER D C 1
ATOM 10528 O O . SER D 1 66 ? -43.101 58.102 49.643 1.00 18.90 65 SER D O 1
ATOM 10531 N N . PRO D 1 67 ? -42.052 56.199 49.056 1.00 17.35 66 PRO D N 1
ATOM 10532 C CA . PRO D 1 67 ? -43.313 55.493 48.930 1.00 16.37 66 PRO D CA 1
ATOM 10533 C C . PRO D 1 67 ? -44.023 55.337 50.270 1.00 16.07 66 PRO D C 1
ATOM 10534 O O . PRO D 1 67 ? -45.212 55.027 50.293 1.00 16.77 66 PRO D O 1
ATOM 10538 N N . TYR D 1 68 ? -43.292 55.531 51.364 1.00 16.60 67 TYR D N 1
ATOM 10539 C CA . TYR D 1 68 ? -43.819 55.388 52.737 1.00 16.34 67 TYR D CA 1
ATOM 10540 C C . TYR D 1 68 ? -44.475 56.662 53.253 1.00 16.82 67 TYR D C 1
ATOM 10541 O O . TYR D 1 68 ? -45.069 56.678 54.349 1.00 17.20 67 TYR D O 1
ATOM 10550 N N . ALA D 1 69 ? -44.414 57.711 52.435 1.00 17.19 68 ALA D N 1
ATOM 10551 C CA . ALA D 1 69 ? -45.119 58.981 52.716 1.00 17.75 68 ALA D CA 1
ATOM 10552 C C . ALA D 1 69 ? -46.395 59.100 51.846 1.00 17.60 68 ALA D C 1
ATOM 10553 O O . ALA D 1 69 ? -46.400 59.748 50.809 1.00 17.35 68 ALA D O 1
ATOM 10555 N N . ILE D 1 70 ? -47.467 58.449 52.283 1.00 17.81 69 ILE D N 1
ATOM 10556 C CA . ILE D 1 70 ? -48.644 58.210 51.449 1.00 17.95 69 ILE D CA 1
ATOM 10557 C C . ILE D 1 70 ? -49.723 59.284 51.616 1.00 19.46 69 ILE D C 1
ATOM 10558 O O . ILE D 1 70 ? -50.105 59.651 52.743 1.00 18.57 69 ILE D O 1
ATOM 10563 N N . LYS D 1 71 ? -50.191 59.775 50.462 1.00 20.11 70 LYS D N 1
ATOM 10564 C CA . LYS D 1 71 ? -51.172 60.840 50.374 1.00 20.40 70 LYS D CA 1
ATOM 10565 C C . LYS D 1 71 ? -52.575 60.248 50.273 1.00 20.58 70 LYS D C 1
ATOM 10566 O O . LYS D 1 71 ? -53.538 60.854 50.753 1.00 21.21 70 LYS D O 1
ATOM 10572 N N . ASP D 1 72 ? -52.710 59.077 49.652 1.00 20.47 71 ASP D N 1
ATOM 10573 C CA . ASP D 1 72 ? -54.016 58.418 49.569 1.00 21.16 71 ASP D CA 1
ATOM 10574 C C . ASP D 1 72 ? -53.892 56.894 49.561 1.00 20.93 71 ASP D C 1
ATOM 10575 O O . ASP D 1 72 ? -53.522 56.292 48.557 1.00 21.98 71 ASP D O 1
ATOM 10580 N N . TYR D 1 73 ? -54.239 56.275 50.684 1.00 20.27 72 TYR D N 1
ATOM 10581 C CA . TYR D 1 73 ? -54.238 54.831 50.823 1.00 19.10 72 TYR D CA 1
ATOM 10582 C C . TYR D 1 73 ? -55.093 54.077 49.794 1.00 19.11 72 TYR D C 1
ATOM 10583 O O . TYR D 1 73 ? -54.892 52.874 49.585 1.00 18.18 72 TYR D O 1
ATOM 10592 N N . ARG D 1 74 ? -56.077 54.756 49.189 1.00 19.06 73 ARG D N 1
ATOM 10593 C CA . ARG D 1 74 ? -56.990 54.078 48.241 1.00 18.61 73 ARG D CA 1
ATOM 10594 C C . ARG D 1 74 ? -56.663 54.302 46.750 1.00 18.07 73 ARG D C 1
ATOM 10595 O O . ARG D 1 74 ? -57.389 53.825 45.871 1.00 18.27 73 ARG D O 1
ATOM 10603 N N . GLY D 1 75 ? -55.560 54.991 46.476 1.00 17.34 74 GLY D N 1
ATOM 10604 C CA . GLY D 1 75 ? -55.191 55.301 45.101 1.00 17.43 74 GLY D CA 1
ATOM 10605 C C . GLY D 1 75 ? -53.946 54.606 44.546 1.00 17.54 74 GLY D C 1
ATOM 10606 O O . GLY D 1 75 ? -53.188 53.912 45.264 1.00 16.81 74 GLY D O 1
ATOM 10607 N N . ILE D 1 76 ? -53.752 54.807 43.251 1.00 16.98 75 ILE D N 1
ATOM 10608 C CA . ILE D 1 76 ? -52.591 54.341 42.545 1.00 17.25 75 ILE D CA 1
ATOM 10609 C C . ILE D 1 76 ? -51.612 55.499 42.340 1.00 17.81 75 ILE D C 1
ATOM 10610 O O . ILE D 1 76 ? -51.986 56.549 41.845 1.00 18.47 75 ILE D O 1
ATOM 10615 N N . ASN D 1 77 ? -50.361 55.309 42.750 1.00 18.46 76 ASN D N 1
ATOM 10616 C CA . ASN D 1 77 ? -49.286 56.221 42.387 1.00 19.02 76 ASN D CA 1
ATOM 10617 C C . ASN D 1 77 ? -49.208 56.395 40.860 1.00 19.61 76 ASN D C 1
ATOM 10618 O O . ASN D 1 77 ? -48.985 55.422 40.142 1.00 19.73 76 ASN D O 1
ATOM 10623 N N . PRO D 1 78 ? -49.384 57.639 40.360 1.00 20.15 77 PRO D N 1
ATOM 10624 C CA . PRO D 1 78 ? -49.255 57.926 38.920 1.00 19.59 77 PRO D CA 1
ATOM 10625 C C . PRO D 1 78 ? -47.924 57.506 38.325 1.00 19.07 77 PRO D C 1
ATOM 10626 O O . PRO D 1 78 ? -47.840 57.235 37.113 1.00 19.52 77 PRO D O 1
ATOM 10630 N N . GLU D 1 79 ? -46.884 57.472 39.152 1.00 18.40 78 GLU D N 1
ATOM 10631 C CA . GLU D 1 79 ? -45.553 56.997 38.717 1.00 17.82 78 GLU D CA 1
ATOM 10632 C C . GLU D 1 79 ? -45.634 55.625 38.092 1.00 16.93 78 GLU D C 1
ATOM 10633 O O . GLU D 1 79 ? -44.867 55.301 37.192 1.00 16.70 78 GLU D O 1
ATOM 10639 N N . TYR D 1 80 ? -46.557 54.823 38.596 1.00 15.98 79 TYR D N 1
ATOM 10640 C CA . TYR D 1 80 ? -46.627 53.401 38.290 1.00 16.00 79 TYR D CA 1
ATOM 10641 C C . TYR D 1 80 ? -47.610 53.025 37.210 1.00 16.82 79 TYR D C 1
ATOM 10642 O O . TYR D 1 80 ? -47.632 51.880 36.764 1.00 17.34 79 TYR D O 1
ATOM 10651 N N . GLY D 1 81 ? -48.445 53.981 36.812 1.00 17.72 80 GLY D N 1
ATOM 10652 C CA . GLY D 1 81 ? -49.479 53.743 35.828 1.00 18.07 80 GLY D CA 1
ATOM 10653 C C . GLY D 1 81 ? -50.882 53.919 36.396 1.00 18.57 80 GLY D C 1
ATOM 10654 O O . GLY D 1 81 ? -51.134 54.822 37.177 1.00 18.21 80 GLY D O 1
ATOM 10655 N N . THR D 1 82 ? -51.766 53.004 36.009 1.00 18.56 81 THR D N 1
ATOM 10656 C CA . THR D 1 82 ? -53.184 53.097 36.247 1.00 19.67 81 THR D CA 1
ATOM 10657 C C . THR D 1 82 ? -53.648 51.901 37.062 1.00 19.52 81 THR D C 1
ATOM 10658 O O . THR D 1 82 ? -52.951 50.891 37.153 1.00 20.18 81 THR D O 1
ATOM 10662 N N . LEU D 1 83 ? -54.846 51.996 37.624 1.00 19.81 82 LEU D N 1
ATOM 10663 C CA . LEU D 1 83 ? -55.410 50.880 38.353 1.00 20.09 82 LEU D CA 1
ATOM 10664 C C . LEU D 1 83 ? -55.382 49.675 37.425 1.00 19.35 82 LEU D C 1
ATOM 10665 O O . LEU D 1 83 ? -55.108 48.550 37.852 1.00 19.70 82 LEU D O 1
ATOM 10670 N N . ALA D 1 84 ? -55.679 49.927 36.151 1.00 18.76 83 ALA D N 1
ATOM 10671 C CA . ALA D 1 84 ? -55.678 48.878 35.143 1.00 17.68 83 ALA D CA 1
ATOM 10672 C C . ALA D 1 84 ? -54.301 48.217 34.962 1.00 16.76 83 ALA D C 1
ATOM 10673 O O . ALA D 1 84 ? -54.220 46.979 34.885 1.00 15.64 83 ALA D O 1
ATOM 10675 N N . ASP D 1 85 ? -53.224 49.011 34.916 1.00 16.73 84 ASP D N 1
ATOM 10676 C CA . ASP D 1 85 ? -51.874 48.411 34.887 1.00 16.78 84 ASP D CA 1
ATOM 10677 C C . ASP D 1 85 ? -51.647 47.517 36.104 1.00 16.44 84 ASP D C 1
ATOM 10678 O O . ASP D 1 85 ? -51.149 46.399 35.983 1.00 17.33 84 ASP D O 1
ATOM 10683 N N . PHE D 1 86 ? -52.059 48.004 37.269 1.00 16.79 85 PHE D N 1
ATOM 10684 C CA . PHE D 1 86 ? -51.933 47.261 38.520 1.00 16.90 85 PHE D CA 1
ATOM 10685 C C . PHE D 1 86 ? -52.661 45.939 38.495 1.00 17.41 85 PHE D C 1
ATOM 10686 O O . PHE D 1 86 ? -52.127 44.907 38.904 1.00 17.11 85 PHE D O 1
ATOM 10694 N N . LYS D 1 87 ? -53.893 45.975 38.004 1.00 18.79 86 LYS D N 1
ATOM 10695 C CA . LYS D 1 87 ? -54.693 44.765 37.906 1.00 19.20 86 LYS D CA 1
ATOM 10696 C C . LYS D 1 87 ? -54.126 43.768 36.898 1.00 18.66 86 LYS D C 1
ATOM 10697 O O . LYS D 1 87 ? -54.215 42.554 37.097 1.00 19.30 86 LYS D O 1
ATOM 10703 N N . ALA D 1 88 ? -53.563 44.264 35.806 1.00 18.07 87 ALA D N 1
ATOM 10704 C CA . ALA D 1 88 ? -52.868 43.377 34.873 1.00 16.85 87 ALA D CA 1
ATOM 10705 C C . ALA D 1 88 ? -51.685 42.662 35.567 1.00 16.22 87 ALA D C 1
ATOM 10706 O O . ALA D 1 88 ? -51.482 41.458 35.367 1.00 17.32 87 ALA D O 1
ATOM 10708 N N . LEU D 1 89 ? -50.931 43.387 36.394 1.00 14.74 88 LEU D N 1
ATOM 10709 C CA . LEU D 1 89 ? -49.849 42.772 37.177 1.00 14.11 88 LEU D CA 1
ATOM 10710 C C . LEU D 1 89 ? -50.370 41.668 38.087 1.00 13.43 88 LEU D C 1
ATOM 10711 O O . LEU D 1 89 ? -49.843 40.577 38.065 1.00 13.31 88 LEU D O 1
ATOM 10716 N N . THR D 1 90 ? -51.424 41.948 38.873 1.00 14.40 89 THR D N 1
ATOM 10717 C CA . THR D 1 90 ? -51.958 40.968 39.833 1.00 14.30 89 THR D CA 1
ATOM 10718 C C . THR D 1 90 ? -52.600 39.808 39.100 1.00 15.15 89 THR D C 1
ATOM 10719 O O . THR D 1 90 ? -52.431 38.672 39.509 1.00 15.32 89 THR D O 1
ATOM 10723 N N . ASP D 1 91 ? -53.311 40.086 38.000 1.00 15.66 90 ASP D N 1
ATOM 10724 C CA . ASP D 1 91 ? -53.830 38.992 37.154 1.00 16.97 90 ASP D CA 1
ATOM 10725 C C . ASP D 1 91 ? -52.712 38.065 36.658 1.00 16.35 90 ASP D C 1
ATOM 10726 O O . ASP D 1 91 ? -52.823 36.844 36.733 1.00 16.47 90 ASP D O 1
ATOM 10731 N N . ARG D 1 92 ? -51.636 38.657 36.153 1.00 16.53 91 ARG D N 1
ATOM 10732 C CA . ARG D 1 92 ? -50.536 37.889 35.601 1.00 16.13 91 ARG D CA 1
ATOM 10733 C C . ARG D 1 92 ? -49.801 37.108 36.708 1.00 16.19 91 ARG D C 1
ATOM 10734 O O . ARG D 1 92 ? -49.456 35.931 36.527 1.00 16.77 91 ARG D O 1
ATOM 10742 N N . ALA D 1 93 ? -49.588 37.732 37.871 1.00 16.34 92 ALA D N 1
ATOM 10743 C CA . ALA D 1 93 ? -48.917 37.024 38.970 1.00 15.63 92 ALA D CA 1
ATOM 10744 C C . ALA D 1 93 ? -49.729 35.800 39.394 1.00 15.89 92 ALA D C 1
ATOM 10745 O O . ALA D 1 93 ? -49.173 34.717 39.639 1.00 15.49 92 ALA D O 1
ATOM 10747 N N . HIS D 1 94 ? -51.049 35.975 39.475 1.00 16.43 93 HIS D N 1
ATOM 10748 C CA . HIS D 1 94 ? -51.930 34.886 39.829 1.00 16.83 93 HIS D CA 1
ATOM 10749 C C . HIS D 1 94 ? -51.918 33.778 38.776 1.00 16.82 93 HIS D C 1
ATOM 10750 O O . HIS D 1 94 ? -51.942 32.589 39.127 1.00 16.87 93 HIS D O 1
ATOM 10757 N N . GLU D 1 95 ? -51.887 34.157 37.495 1.00 16.22 94 GLU D N 1
ATOM 10758 C CA . GLU D 1 95 ? -51.847 33.171 36.416 1.00 15.55 94 GLU D CA 1
ATOM 10759 C C . GLU D 1 95 ? -50.603 32.298 36.573 1.00 15.66 94 GLU D C 1
ATOM 10760 O O . GLU D 1 95 ? -50.654 31.087 36.358 1.00 15.26 94 GLU D O 1
ATOM 10762 N N . LEU D 1 96 ? -49.493 32.925 36.958 1.00 15.08 95 LEU D N 1
ATOM 10763 C CA . LEU D 1 96 ? -48.240 32.212 37.231 1.00 14.72 95 LEU D CA 1
ATOM 10764 C C . LEU D 1 96 ? -48.212 31.485 38.575 1.00 15.25 95 LEU D C 1
ATOM 10765 O O . LEU D 1 96 ? -47.220 30.822 38.907 1.00 15.40 95 LEU D O 1
ATOM 10770 N N . GLY D 1 97 ? -49.299 31.590 39.336 1.00 15.35 96 GLY D N 1
ATOM 10771 C CA . GLY D 1 97 ? -49.415 30.891 40.607 1.00 15.64 96 GLY D CA 1
ATOM 10772 C C . GLY D 1 97 ? -48.674 31.564 41.753 1.00 15.38 96 GLY D C 1
ATOM 10773 O O . GLY D 1 97 ? -48.280 30.900 42.716 1.00 15.78 96 GLY D O 1
ATOM 10774 N N . MET D 1 98 ? -48.493 32.881 41.671 1.00 14.57 97 MET D N 1
ATOM 10775 C CA . MET D 1 98 ? -47.875 33.626 42.774 1.00 12.93 97 MET D CA 1
ATOM 10776 C C . MET D 1 98 ? -48.919 34.443 43.552 1.00 14.51 97 MET D C 1
ATOM 10777 O O . MET D 1 98 ? -49.958 34.844 42.997 1.00 13.75 97 MET D O 1
ATOM 10782 N N . LYS D 1 99 ? -48.646 34.705 44.827 1.00 14.60 98 LYS D N 1
ATOM 10783 C CA . LYS D 1 99 ? -49.466 35.659 45.581 1.00 15.44 98 LYS D CA 1
ATOM 10784 C C . LYS D 1 99 ? -48.861 37.046 45.531 1.00 15.08 98 LYS D C 1
ATOM 10785 O O . LYS D 1 99 ? -47.645 37.190 45.398 1.00 16.18 98 LYS D O 1
ATOM 10791 N N . VAL D 1 100 ? -49.699 38.064 45.635 1.00 14.10 99 VAL D N 1
ATOM 10792 C CA . VAL D 1 100 ? -49.199 39.427 45.650 1.00 13.82 99 VAL D CA 1
ATOM 10793 C C . VAL D 1 100 ? -49.443 40.018 47.026 1.00 13.04 99 VAL D C 1
ATOM 10794 O O . VAL D 1 100 ? -50.545 39.884 47.569 1.00 13.59 99 VAL D O 1
ATOM 10798 N N . MET D 1 101 ? -48.427 40.685 47.565 1.00 11.67 100 MET D N 1
ATOM 10799 C CA . MET D 1 101 ? -48.494 41.264 48.906 1.00 10.95 100 MET D CA 1
ATOM 10800 C C . MET D 1 101 ? -48.245 42.760 48.765 1.00 12.27 100 MET D C 1
ATOM 10801 O O . MET D 1 101 ? -47.305 43.185 48.073 1.00 13.40 100 MET D O 1
ATOM 10806 N N . LEU D 1 102 ? -49.107 43.552 49.384 1.00 12.70 101 LEU D N 1
ATOM 10807 C CA . LEU D 1 102 ? -48.922 44.998 49.424 1.00 12.54 101 LEU D CA 1
ATOM 10808 C C . LEU D 1 102 ? -48.347 45.492 50.741 1.00 12.75 101 LEU D C 1
ATOM 10809 O O . LEU D 1 102 ? -48.492 44.875 51.799 1.00 11.72 101 LEU D O 1
ATOM 10814 N N . ASP D 1 103 ? -47.652 46.615 50.631 1.00 12.77 102 ASP D N 1
ATOM 10815 C CA . ASP D 1 103 ? -47.092 47.297 51.737 1.00 12.31 102 ASP D CA 1
ATOM 10816 C C . ASP D 1 103 ? -48.106 48.285 52.343 1.00 12.40 102 ASP D C 1
ATOM 10817 O O . ASP D 1 103 ? -48.484 49.290 51.706 1.00 11.69 102 ASP D O 1
ATOM 10822 N N . ILE D 1 104 ? -48.506 47.997 53.583 1.00 12.61 103 ILE D N 1
ATOM 10823 C CA . ILE D 1 104 ? -49.483 48.789 54.353 1.00 12.68 103 ILE D CA 1
ATOM 10824 C C . ILE D 1 104 ? -48.715 49.650 55.369 1.00 13.57 103 ILE D C 1
ATOM 10825 O O . ILE D 1 104 ? -47.961 49.120 56.205 1.00 13.80 103 ILE D O 1
ATOM 10830 N N . VAL D 1 105 ? -48.892 50.968 55.268 1.00 13.11 104 VAL D N 1
ATOM 10831 C CA . VAL D 1 105 ? -48.126 51.949 56.036 1.00 12.90 104 VAL D CA 1
ATOM 10832 C C . VAL D 1 105 ? -49.102 52.758 56.905 1.00 14.16 104 VAL D C 1
ATOM 10833 O O . VAL D 1 105 ? -49.418 53.926 56.617 1.00 13.45 104 VAL D O 1
ATOM 10837 N N . TYR D 1 106 ? -49.545 52.133 57.989 1.00 14.55 105 TYR D N 1
ATOM 10838 C CA . TYR D 1 106 ? -50.639 52.649 58.793 1.00 15.58 105 TYR D CA 1
ATOM 10839 C C . TYR D 1 106 ? -50.269 53.451 60.050 1.00 16.33 105 TYR D C 1
ATOM 10840 O O . TYR D 1 106 ? -51.153 53.907 60.774 1.00 17.85 105 TYR D O 1
ATOM 10849 N N . ASN D 1 107 ? -48.985 53.599 60.331 1.00 17.41 106 ASN D N 1
ATOM 10850 C CA . ASN D 1 107 ? -48.541 54.410 61.450 1.00 18.61 106 ASN D CA 1
ATOM 10851 C C . ASN D 1 107 ? -48.767 55.908 61.170 1.00 19.16 106 ASN D C 1
ATOM 10852 O O . ASN D 1 107 ? -49.073 56.674 62.087 1.00 19.14 106 ASN D O 1
ATOM 10857 N N . HIS D 1 108 ? -48.633 56.302 59.901 1.00 19.77 107 HIS D N 1
ATOM 10858 C CA . HIS D 1 108 ? -48.505 57.713 59.513 1.00 20.71 107 HIS D CA 1
ATOM 10859 C C . HIS D 1 108 ? -48.952 57.942 58.061 1.00 21.29 107 HIS D C 1
ATOM 10860 O O . HIS D 1 108 ? -48.939 57.006 57.238 1.00 21.85 107 HIS D O 1
ATOM 10867 N N . THR D 1 109 ? -49.394 59.165 57.764 1.00 21.38 108 THR D N 1
ATOM 10868 C CA . THR D 1 109 ? -49.704 59.570 56.383 1.00 20.95 108 THR D CA 1
ATOM 10869 C C . THR D 1 109 ? -48.832 60.778 56.071 1.00 21.19 108 THR D C 1
ATOM 10870 O O . THR D 1 109 ? -48.182 61.295 56.960 1.00 21.09 108 THR D O 1
ATOM 10874 N N . SER D 1 110 ? -48.803 61.209 54.812 1.00 21.34 109 SER D N 1
ATOM 10875 C CA . SER D 1 110 ? -48.227 62.513 54.458 1.00 21.81 109 SER D CA 1
ATOM 10876 C C . SER D 1 110 ? -49.098 63.651 55.053 1.00 21.95 109 SER D C 1
ATOM 10877 O O . SER D 1 110 ? -50.290 63.440 55.337 1.00 21.27 109 SER D O 1
ATOM 10880 N N . PRO D 1 111 ? -48.522 64.856 55.254 1.00 22.61 110 PRO D N 1
ATOM 10881 C CA . PRO D 1 111 ? -49.353 65.906 55.871 1.00 22.74 110 PRO D CA 1
ATOM 10882 C C . PRO D 1 111 ? -50.510 66.406 54.987 1.00 23.32 110 PRO D C 1
ATOM 10883 O O . PRO D 1 111 ? -51.441 67.030 55.506 1.00 23.52 110 PRO D O 1
ATOM 10887 N N . ASP D 1 112 ? -50.462 66.103 53.684 1.00 23.22 111 ASP D N 1
ATOM 10888 C CA . ASP D 1 112 ? -51.509 66.462 52.725 1.00 23.18 111 ASP D CA 1
ATOM 10889 C C . ASP D 1 112 ? -52.418 65.294 52.333 1.00 23.27 111 ASP D C 1
ATOM 10890 O O . ASP D 1 112 ? -53.073 65.314 51.289 1.00 23.08 111 ASP D O 1
ATOM 10895 N N . SER D 1 113 ? -52.475 64.280 53.182 1.00 22.68 112 SER D N 1
ATOM 10896 C CA . SER D 1 113 ? -53.201 63.076 52.839 1.00 22.19 112 SER D CA 1
ATOM 10897 C C . SER D 1 113 ? -54.696 63.321 52.857 1.00 22.53 112 SER D C 1
ATOM 10898 O O . SER D 1 113 ? -55.165 64.289 53.473 1.00 22.83 112 SER D O 1
ATOM 10901 N N . VAL D 1 114 ? -55.429 62.440 52.179 1.00 22.76 113 VAL D N 1
ATOM 10902 C CA . VAL D 1 114 ? -56.896 62.468 52.173 1.00 23.25 113 VAL D CA 1
ATOM 10903 C C . VAL D 1 114 ? -57.387 62.389 53.613 1.00 23.56 113 VAL D C 1
ATOM 10904 O O . VAL D 1 114 ? -58.354 63.060 53.972 1.00 23.61 113 VAL D O 1
ATOM 10908 N N . LEU D 1 115 ? -56.706 61.599 54.446 1.00 22.88 114 LEU D N 1
ATOM 10909 C CA . LEU D 1 115 ? -57.080 61.512 55.859 1.00 22.84 114 LEU D CA 1
ATOM 10910 C C . LEU D 1 115 ? -56.819 62.800 56.645 1.00 23.48 114 LEU D C 1
ATOM 10911 O O . LEU D 1 115 ? -57.657 63.227 57.461 1.00 23.26 114 LEU D O 1
ATOM 10916 N N . ALA D 1 116 ? -55.679 63.430 56.383 1.00 23.20 115 ALA D N 1
ATOM 10917 C CA . ALA D 1 116 ? -55.307 64.635 57.084 1.00 24.24 115 ALA D CA 1
ATOM 10918 C C . ALA D 1 116 ? -56.269 65.786 56.791 1.00 25.20 115 ALA D C 1
ATOM 10919 O O . ALA D 1 116 ? -56.455 66.685 57.626 1.00 24.79 115 ALA D O 1
ATOM 10921 N N . THR D 1 117 ? -56.878 65.764 55.611 1.00 26.55 116 THR D N 1
ATOM 10922 C CA . THR D 1 117 ? -57.752 66.863 55.220 1.00 27.70 116 THR D CA 1
ATOM 10923 C C . THR D 1 117 ? -59.194 66.510 55.573 1.00 28.09 116 THR D C 1
ATOM 10924 O O . THR D 1 117 ? -59.921 67.331 56.121 1.00 28.42 116 THR D O 1
ATOM 10928 N N . GLU D 1 118 ? -59.590 65.274 55.313 1.00 28.41 117 GLU D N 1
ATOM 10929 C CA . GLU D 1 118 ? -60.941 64.833 55.619 1.00 29.25 117 GLU D CA 1
ATOM 10930 C C . GLU D 1 118 ? -61.173 64.437 57.084 1.00 28.95 117 GLU D C 1
ATOM 10931 O O . GLU D 1 118 ? -62.295 64.560 57.598 1.00 28.74 117 GLU D O 1
ATOM 10937 N N . HIS D 1 119 ? -60.138 63.933 57.749 1.00 28.85 118 HIS D N 1
ATOM 10938 C CA . HIS D 1 119 ? -60.274 63.500 59.145 1.00 28.53 118 HIS D CA 1
ATOM 10939 C C . HIS D 1 119 ? -59.098 63.919 60.017 1.00 27.51 118 HIS D C 1
ATOM 10940 O O . HIS D 1 119 ? -58.386 63.069 60.522 1.00 27.92 118 HIS D O 1
ATOM 10947 N N . PRO D 1 120 ? -58.900 65.229 60.222 1.00 26.69 119 PRO D N 1
ATOM 10948 C CA . PRO D 1 120 ? -57.708 65.577 60.992 1.00 26.28 119 PRO D CA 1
ATOM 10949 C C . PRO D 1 120 ? -57.870 65.213 62.484 1.00 25.97 119 PRO D C 1
ATOM 10950 O O . PRO D 1 120 ? -56.884 65.091 63.184 1.00 25.70 119 PRO D O 1
ATOM 10954 N N . GLU D 1 121 ? -59.108 64.988 62.930 1.00 26.05 120 GLU D N 1
ATOM 10955 C CA . GLU D 1 121 ? -59.375 64.561 64.299 1.00 26.20 120 GLU D CA 1
ATOM 10956 C C . GLU D 1 121 ? -58.711 63.204 64.603 1.00 26.19 120 GLU D C 1
ATOM 10957 O O . GLU D 1 121 ? -58.361 62.916 65.764 1.00 26.56 120 GLU D O 1
ATOM 10963 N N . TRP D 1 122 ? -58.522 62.404 63.549 1.00 25.16 121 TRP D N 1
ATOM 10964 C CA . TRP D 1 122 ? -57.962 61.053 63.646 1.00 24.24 121 TRP D CA 1
ATOM 10965 C C . TRP D 1 122 ? -56.440 61.000 63.819 1.00 24.43 121 TRP D C 1
ATOM 10966 O O . TRP D 1 122 ? -55.868 59.921 63.963 1.00 24.71 121 TRP D O 1
ATOM 10977 N N . PHE D 1 123 ? -55.802 62.162 63.798 1.00 24.00 122 PHE D N 1
ATOM 10978 C CA . PHE D 1 123 ? -54.362 62.279 63.982 1.00 24.76 122 PHE D CA 1
ATOM 10979 C C . PHE D 1 123 ? -53.991 62.753 65.384 1.00 25.52 122 PHE D C 1
ATOM 10980 O O . PHE D 1 123 ? -54.822 63.325 66.099 1.00 25.53 122 PHE D O 1
ATOM 10988 N N . TYR D 1 124 ? -52.736 62.521 65.764 1.00 26.49 123 TYR D N 1
ATOM 10989 C CA . TYR D 1 124 ? -52.138 63.165 66.928 1.00 27.49 123 TYR D CA 1
ATOM 10990 C C . TYR D 1 124 ? -51.987 64.640 66.650 1.00 28.64 123 TYR D C 1
ATOM 10991 O O . TYR D 1 124 ? -51.900 65.045 65.493 1.00 28.56 123 TYR D O 1
ATOM 11000 N N . HIS D 1 125 ? -51.924 65.431 67.723 1.00 29.91 124 HIS D N 1
ATOM 11001 C CA . HIS D 1 125 ? -51.811 66.888 67.637 1.00 30.90 124 HIS D CA 1
ATOM 11002 C C . HIS D 1 125 ? -51.046 67.369 68.861 1.00 31.17 124 HIS D C 1
ATOM 11003 O O . HIS D 1 125 ? -51.301 66.913 69.972 1.00 30.76 124 HIS D O 1
ATOM 11010 N N . ASP D 1 126 ? -50.111 68.286 68.672 1.00 31.99 125 ASP D N 1
ATOM 11011 C CA . ASP D 1 126 ? -49.339 68.782 69.808 1.00 33.49 125 ASP D CA 1
ATOM 11012 C C . ASP D 1 126 ? -49.765 70.179 70.290 1.00 33.33 125 ASP D C 1
ATOM 11013 O O . ASP D 1 126 ? -50.899 70.600 70.068 1.00 33.21 125 ASP D O 1
ATOM 11018 N N . LEU D 1 131 ? -50.249 68.795 63.664 1.00 38.25 130 LEU D N 1
ATOM 11019 C CA . LEU D 1 131 ? -49.817 67.433 63.344 1.00 38.59 130 LEU D CA 1
ATOM 11020 C C . LEU D 1 131 ? -48.373 67.201 63.750 1.00 38.59 130 LEU D C 1
ATOM 11021 O O . LEU D 1 131 ? -47.527 68.091 63.652 1.00 38.63 130 LEU D O 1
ATOM 11026 N N . THR D 1 132 ? -48.092 65.996 64.217 1.00 38.82 131 THR D N 1
ATOM 11027 C CA . THR D 1 132 ? -46.784 65.700 64.773 1.00 39.52 131 THR D CA 1
ATOM 11028 C C . THR D 1 132 ? -46.366 64.254 64.487 1.00 40.25 131 THR D C 1
ATOM 11029 O O . THR D 1 132 ? -47.132 63.489 63.905 1.00 40.00 131 THR D O 1
ATOM 11033 N N . ASN D 1 133 ? -45.146 63.898 64.875 1.00 41.85 132 ASN D N 1
ATOM 11034 C CA . ASN D 1 133 ? -44.693 62.506 64.829 1.00 43.79 132 ASN D CA 1
ATOM 11035 C C . ASN D 1 133 ? -43.712 62.171 65.950 1.00 44.76 132 ASN D C 1
ATOM 11036 O O . ASN D 1 133 ? -42.781 62.943 66.217 1.00 45.37 132 ASN D O 1
ATOM 11041 N N . LYS D 1 134 ? -43.914 61.019 66.595 1.00 45.61 133 LYS D N 1
ATOM 11042 C CA . LYS D 1 134 ? -42.998 60.541 67.655 1.00 46.45 133 LYS D CA 1
ATOM 11043 C C . LYS D 1 134 ? -41.555 60.224 67.186 1.00 46.76 133 LYS D C 1
ATOM 11044 O O . LYS D 1 134 ? -40.648 60.141 68.016 1.00 46.85 133 LYS D O 1
ATOM 11046 N N . VAL D 1 135 ? -41.347 60.044 65.877 1.00 47.12 134 VAL D N 1
ATOM 11047 C CA . VAL D 1 135 ? -39.986 59.940 65.309 1.00 47.52 134 VAL D CA 1
ATOM 11048 C C . VAL D 1 135 ? -39.611 61.210 64.512 1.00 47.73 134 VAL D C 1
ATOM 11049 O O . VAL D 1 135 ? -39.910 61.319 63.308 1.00 47.73 134 VAL D O 1
ATOM 11053 N N . GLY D 1 136 ? -38.970 62.164 65.197 1.00 47.63 135 GLY D N 1
ATOM 11054 C CA . GLY D 1 136 ? -38.492 63.410 64.583 1.00 47.25 135 GLY D CA 1
ATOM 11055 C C . GLY D 1 136 ? -37.849 63.200 63.220 1.00 46.91 135 GLY D C 1
ATOM 11056 O O . GLY D 1 136 ? -38.211 63.878 62.251 1.00 46.96 135 GLY D O 1
ATOM 11057 N N . ASP D 1 137 ? -36.905 62.250 63.165 1.00 46.10 136 ASP D N 1
ATOM 11058 C CA . ASP D 1 137 ? -36.239 61.769 61.936 1.00 45.13 136 ASP D CA 1
ATOM 11059 C C . ASP D 1 137 ? -37.175 61.656 60.706 1.00 43.52 136 ASP D C 1
ATOM 11060 O O . ASP D 1 137 ? -36.737 61.876 59.567 1.00 43.44 136 ASP D O 1
ATOM 11065 N N . TRP D 1 138 ? -38.457 61.346 60.953 1.00 41.42 137 TRP D N 1
ATOM 11066 C CA . TRP D 1 138 ? -39.470 61.142 59.899 1.00 38.94 137 TRP D CA 1
ATOM 11067 C C . TRP D 1 138 ? -40.300 62.396 59.529 1.00 37.12 137 TRP D C 1
ATOM 11068 O O . TRP D 1 138 ? -41.503 62.443 59.778 1.00 36.89 137 TRP D O 1
ATOM 11079 N N . SER D 1 139 ? -39.658 63.374 58.886 1.00 35.23 138 SER D N 1
ATOM 11080 C CA . SER D 1 139 ? -40.242 64.714 58.606 1.00 33.15 138 SER D CA 1
ATOM 11081 C C . SER D 1 139 ? -41.298 64.866 57.474 1.00 31.03 138 SER D C 1
ATOM 11082 O O . SER D 1 139 ? -41.987 65.889 57.398 1.00 31.09 138 SER D O 1
ATOM 11085 N N . ASP D 1 140 ? -41.418 63.862 56.607 1.00 28.10 139 ASP D N 1
ATOM 11086 C CA . ASP D 1 140 ? -42.418 63.844 55.531 1.00 25.48 139 ASP D CA 1
ATOM 11087 C C . ASP D 1 140 ? -43.765 63.230 55.926 1.00 24.05 139 ASP D C 1
ATOM 11088 O O . ASP D 1 140 ? -44.674 63.133 55.095 1.00 23.00 139 ASP D O 1
ATOM 11093 N N . VAL D 1 141 ? -43.906 62.813 57.184 1.00 22.42 140 VAL D N 1
ATOM 11094 C CA . VAL D 1 141 ? -45.122 62.108 57.590 1.00 20.78 140 VAL D CA 1
ATOM 11095 C C . VAL D 1 141 ? -45.622 62.543 58.967 1.00 20.85 140 VAL D C 1
ATOM 11096 O O . VAL D 1 141 ? -44.861 63.086 59.748 1.00 20.70 140 VAL D O 1
ATOM 11100 N N . LYS D 1 142 ? -46.902 62.284 59.246 1.00 20.19 141 LYS D N 1
ATOM 11101 C CA . LYS D 1 142 ? -47.548 62.649 60.514 1.00 19.82 141 LYS D CA 1
ATOM 11102 C C . LYS D 1 142 ? -48.353 61.474 61.014 1.00 19.11 141 LYS D C 1
ATOM 11103 O O . LYS D 1 142 ? -48.966 60.789 60.213 1.00 18.13 141 LYS D O 1
ATOM 11109 N N . ASP D 1 143 ? -48.406 61.294 62.334 1.00 18.91 142 ASP D N 1
ATOM 11110 C CA . ASP D 1 143 ? -48.945 60.076 62.941 1.00 18.79 142 ASP D CA 1
ATOM 11111 C C . ASP D 1 143 ? -50.463 60.043 63.130 1.00 18.59 142 ASP D C 1
ATOM 11112 O O . ASP D 1 143 ? -51.084 61.008 63.594 1.00 17.49 142 ASP D O 1
ATOM 11117 N N . LEU D 1 144 ? -51.049 58.908 62.795 1.00 18.51 143 LEU D N 1
ATOM 11118 C CA . LEU D 1 144 ? -52.437 58.657 63.101 1.00 18.87 143 LEU D CA 1
ATOM 11119 C C . LEU D 1 144 ? -52.556 58.195 64.556 1.00 19.41 143 LEU D C 1
ATOM 11120 O O . LEU D 1 144 ? -51.655 57.524 65.070 1.00 19.13 143 LEU D O 1
ATOM 11125 N N . ASP D 1 145 ? -53.656 58.581 65.205 1.00 19.91 144 ASP D N 1
ATOM 11126 C CA . ASP D 1 145 ? -53.953 58.213 66.605 1.00 20.51 144 ASP D CA 1
ATOM 11127 C C . ASP D 1 145 ? -55.020 57.134 66.644 1.00 20.30 144 ASP D C 1
ATOM 11128 O O . ASP D 1 145 ? -56.213 57.413 66.459 1.00 20.75 144 ASP D O 1
ATOM 11133 N N . TYR D 1 146 ? -54.608 55.901 66.914 1.00 19.66 145 TYR D N 1
ATOM 11134 C CA . TYR D 1 146 ? -55.551 54.783 67.011 1.00 19.35 145 TYR D CA 1
ATOM 11135 C C . TYR D 1 146 ? -56.356 54.793 68.318 1.00 19.87 145 TYR D C 1
ATOM 11136 O O . TYR D 1 146 ? -57.214 53.921 68.552 1.00 19.25 145 TYR D O 1
ATOM 11145 N N . GLY D 1 147 ? -56.091 55.793 69.154 1.00 19.73 146 GLY D N 1
ATOM 11146 C CA . GLY D 1 147 ? -56.977 56.097 70.269 1.00 21.29 146 GLY D CA 1
ATOM 11147 C C . GLY D 1 147 ? -58.344 56.485 69.724 1.00 21.90 146 GLY D C 1
ATOM 11148 O O . GLY D 1 147 ? -59.355 56.289 70.380 1.00 22.43 146 GLY D O 1
ATOM 11149 N N . HIS D 1 148 ? -58.376 56.999 68.498 1.00 22.93 147 HIS D N 1
ATOM 11150 C CA . HIS D 1 148 ? -59.635 57.230 67.792 1.00 22.99 147 HIS D CA 1
ATOM 11151 C C . HIS D 1 148 ? -60.122 55.971 67.106 1.00 23.68 147 HIS D C 1
ATOM 11152 O O . HIS D 1 148 ? -59.689 55.637 65.999 1.00 23.97 147 HIS D O 1
ATOM 11159 N N . HIS D 1 149 ? -61.051 55.280 67.759 1.00 24.00 148 HIS D N 1
ATOM 11160 C CA . HIS D 1 149 ? -61.511 53.974 67.284 1.00 24.87 148 HIS D CA 1
ATOM 11161 C C . HIS D 1 149 ? -62.262 54.022 65.933 1.00 24.70 148 HIS D C 1
ATOM 11162 O O . HIS D 1 149 ? -62.337 53.017 65.200 1.00 24.98 148 HIS D O 1
ATOM 11169 N N . GLU D 1 150 ? -62.808 55.185 65.594 1.00 24.26 149 GLU D N 1
ATOM 11170 C CA . GLU D 1 150 ? -63.485 55.355 64.302 1.00 23.58 149 GLU D CA 1
ATOM 11171 C C . GLU D 1 150 ? -62.494 55.258 63.149 1.00 23.07 149 GLU D C 1
ATOM 11172 O O . GLU D 1 150 ? -62.877 54.934 62.021 1.00 22.85 149 GLU D O 1
ATOM 11174 N N . LEU D 1 151 ? -61.225 55.564 63.423 1.00 23.08 150 LEU D N 1
ATOM 11175 C CA . LEU D 1 151 ? -60.174 55.467 62.413 1.00 22.42 150 LEU D CA 1
ATOM 11176 C C . LEU D 1 151 ? -60.106 54.039 61.875 1.00 22.91 150 LEU D C 1
ATOM 11177 O O . LEU D 1 151 ? -59.922 53.806 60.677 1.00 23.42 150 LEU D O 1
ATOM 11182 N N . TRP D 1 152 ? -60.309 53.078 62.763 1.00 22.67 151 TRP D N 1
ATOM 11183 C CA . TRP D 1 152 ? -60.017 51.688 62.449 1.00 22.11 151 TRP D CA 1
ATOM 11184 C C . TRP D 1 152 ? -60.759 51.188 61.242 1.00 22.28 151 TRP D C 1
ATOM 11185 O O . TRP D 1 152 ? -60.193 50.462 60.424 1.00 21.47 151 TRP D O 1
ATOM 11196 N N . GLN D 1 153 ? -62.026 51.577 61.121 1.00 22.01 152 GLN D N 1
ATOM 11197 C CA . GLN D 1 153 ? -62.871 50.970 60.112 1.00 21.84 152 GLN D CA 1
ATOM 11198 C C . GLN D 1 153 ? -62.511 51.491 58.743 1.00 22.13 152 GLN D C 1
ATOM 11199 O O . GLN D 1 153 ? -62.685 50.779 57.751 1.00 22.01 152 GLN D O 1
ATOM 11205 N N . TYR D 1 154 ? -62.042 52.734 58.699 1.00 21.48 153 TYR D N 1
ATOM 11206 C CA . TYR D 1 154 ? -61.587 53.319 57.453 1.00 22.33 153 TYR D CA 1
ATOM 11207 C C . TYR D 1 154 ? -60.378 52.499 57.000 1.00 22.12 153 TYR D C 1
ATOM 11208 O O . TYR D 1 154 ? -60.336 52.003 55.869 1.00 22.55 153 TYR D O 1
ATOM 11217 N N . GLN D 1 155 ? -59.429 52.321 57.922 1.00 20.85 154 GLN D N 1
ATOM 11218 C CA . GLN D 1 155 ? -58.214 51.580 57.653 1.00 19.54 154 GLN D CA 1
ATOM 11219 C C . GLN D 1 155 ? -58.564 50.159 57.199 1.00 19.03 154 GLN D C 1
ATOM 11220 O O . GLN D 1 155 ? -57.957 49.641 56.264 1.00 19.15 154 GLN D O 1
ATOM 11226 N N . ILE D 1 156 ? -59.596 49.573 57.801 1.00 18.16 155 ILE D N 1
ATOM 11227 C CA . ILE D 1 156 ? -60.042 48.221 57.477 1.00 17.64 155 ILE D CA 1
ATOM 11228 C C . ILE D 1 156 ? -60.807 48.115 56.136 1.00 18.23 155 ILE D C 1
ATOM 11229 O O . ILE D 1 156 ? -60.659 47.128 55.403 1.00 17.81 155 ILE D O 1
ATOM 11234 N N . ASP D 1 157 ? -61.620 49.125 55.825 1.00 17.96 156 ASP D N 1
ATOM 11235 C CA . ASP D 1 157 ? -62.337 49.175 54.559 1.00 17.68 156 ASP D CA 1
ATOM 11236 C C . ASP D 1 157 ? -61.365 49.268 53.395 1.00 17.86 156 ASP D C 1
ATOM 11237 O O . ASP D 1 157 ? -61.580 48.634 52.363 1.00 17.82 156 ASP D O 1
ATOM 11242 N N . THR D 1 158 ? -60.301 50.052 53.568 1.00 17.19 157 THR D N 1
ATOM 11243 C CA . THR D 1 158 ? -59.221 50.139 52.579 1.00 16.86 157 THR D CA 1
ATOM 11244 C C . THR D 1 158 ? -58.588 48.747 52.299 1.00 17.22 157 THR D C 1
ATOM 11245 O O . THR D 1 158 ? -58.429 48.343 51.152 1.00 17.31 157 THR D O 1
ATOM 11249 N N . LEU D 1 159 ? -58.275 47.999 53.345 1.00 17.68 158 LEU D N 1
ATOM 11250 C CA . LEU D 1 159 ? -57.812 46.623 53.183 1.00 18.77 158 LEU D CA 1
ATOM 11251 C C . LEU D 1 159 ? -58.827 45.761 52.446 1.00 19.04 158 LEU D C 1
ATOM 11252 O O . LEU D 1 159 ? -58.451 44.954 51.603 1.00 18.67 158 LEU D O 1
ATOM 11257 N N . LEU D 1 160 ? -60.118 45.920 52.770 1.00 19.51 159 LEU D N 1
ATOM 11258 C CA . LEU D 1 160 ? -61.150 45.136 52.088 1.00 19.80 159 LEU D CA 1
ATOM 11259 C C . LEU D 1 160 ? -61.202 45.511 50.601 1.00 19.74 159 LEU D C 1
ATOM 11260 O O . LEU D 1 160 ? -61.489 44.659 49.764 1.00 19.95 159 LEU D O 1
ATOM 11265 N N . TYR D 1 161 ? -60.921 46.776 50.284 1.00 19.16 160 TYR D N 1
ATOM 11266 C CA . TYR D 1 161 ? -60.852 47.197 48.883 1.00 19.72 160 TYR D CA 1
ATOM 11267 C C . TYR D 1 161 ? -59.689 46.534 48.123 1.00 19.40 160 TYR D C 1
ATOM 11268 O O . TYR D 1 161 ? -59.865 45.946 47.043 1.00 19.24 160 TYR D O 1
ATOM 11277 N N . TRP D 1 162 ? -58.492 46.638 48.676 1.00 19.17 161 TRP D N 1
ATOM 11278 C CA . TRP D 1 162 ? -57.320 46.095 47.985 1.00 18.78 161 TRP D CA 1
ATOM 11279 C C . TRP D 1 162 ? -57.358 44.556 47.932 1.00 19.08 161 TRP D C 1
ATOM 11280 O O . TRP D 1 162 ? -56.806 43.952 47.012 1.00 19.81 161 TRP D O 1
ATOM 11291 N N . SER D 1 163 ? -58.026 43.923 48.898 1.00 19.01 162 SER D N 1
ATOM 11292 C CA . SER D 1 163 ? -58.084 42.462 48.951 1.00 19.33 162 SER D CA 1
ATOM 11293 C C . SER D 1 163 ? -58.903 41.863 47.810 1.00 19.79 162 SER D C 1
ATOM 11294 O O . SER D 1 163 ? -58.891 40.643 47.583 1.00 20.07 162 SER D O 1
ATOM 11297 N N . GLN D 1 164 ? -59.594 42.694 47.055 1.00 20.19 163 GLN D N 1
ATOM 11298 C CA . GLN D 1 164 ? -60.248 42.147 45.865 1.00 22.06 163 GLN D CA 1
ATOM 11299 C C . GLN D 1 164 ? -59.201 41.739 44.815 1.00 21.68 163 GLN D C 1
ATOM 11300 O O . GLN D 1 164 ? -59.489 40.906 43.940 1.00 21.90 163 GLN D O 1
ATOM 11306 N N . PHE D 1 165 ? -58.014 42.342 44.916 1.00 21.34 164 PHE D N 1
ATOM 11307 C CA . PHE D 1 165 ? -56.904 42.171 43.962 1.00 21.74 164 PHE D CA 1
ATOM 11308 C C . PHE D 1 165 ? -55.725 41.394 44.524 1.00 20.92 164 PHE D C 1
ATOM 11309 O O . PHE D 1 165 ? -55.042 40.706 43.777 1.00 21.33 164 PHE D O 1
ATOM 11317 N N . VAL D 1 166 ? -55.436 41.544 45.814 1.00 19.72 165 VAL D N 1
ATOM 11318 C CA . VAL D 1 166 ? -54.193 40.958 46.351 1.00 18.08 165 VAL D CA 1
ATOM 11319 C C . VAL D 1 166 ? -54.414 39.864 47.399 1.00 17.74 165 VAL D C 1
ATOM 11320 O O . VAL D 1 166 ? -55.545 39.548 47.762 1.00 17.39 165 VAL D O 1
ATOM 11324 N N . ASP D 1 167 ? -53.309 39.310 47.897 1.00 16.68 166 ASP D N 1
ATOM 11325 C CA . ASP D 1 167 ? -53.339 38.099 48.679 1.00 16.52 166 ASP D CA 1
ATOM 11326 C C . ASP D 1 167 ? -52.825 38.277 50.105 1.00 16.22 166 ASP D C 1
ATOM 11327 O O . ASP D 1 167 ? -52.871 37.343 50.917 1.00 15.64 166 ASP D O 1
ATOM 11332 N N . GLY D 1 168 ? -52.288 39.453 50.417 1.00 16.06 167 GLY D N 1
ATOM 11333 C CA . GLY D 1 168 ? -51.754 39.648 51.765 1.00 14.69 167 GLY D CA 1
ATOM 11334 C C . GLY D 1 168 ? -51.118 41.001 51.908 1.00 14.22 167 GLY D C 1
ATOM 11335 O O . GLY D 1 168 ? -51.058 41.753 50.925 1.00 13.20 167 GLY D O 1
ATOM 11336 N N . TYR D 1 169 ? -50.636 41.285 53.125 1.00 13.79 168 TYR D N 1
ATOM 11337 C CA . TYR D 1 169 ? -50.080 42.597 53.473 1.00 14.57 168 TYR D CA 1
ATOM 11338 C C . TYR D 1 169 ? -48.788 42.539 54.259 1.00 14.76 168 TYR D C 1
ATOM 11339 O O . TYR D 1 169 ? -48.615 41.708 55.164 1.00 16.42 168 TYR D O 1
ATOM 11348 N N . ARG D 1 170 ? -47.864 43.408 53.885 1.00 14.90 169 ARG D N 1
ATOM 11349 C CA . ARG D 1 170 ? -46.707 43.663 54.693 1.00 14.32 169 ARG D CA 1
ATOM 11350 C C . ARG D 1 170 ? -46.985 44.968 55.397 1.00 13.42 169 ARG D C 1
ATOM 11351 O O . ARG D 1 170 ? -47.171 45.989 54.747 1.00 12.37 169 ARG D O 1
ATOM 11359 N N . CYS D 1 171 ? -46.954 44.933 56.726 1.00 14.01 170 CYS D N 1
ATOM 11360 C CA . CYS D 1 171 ? -47.299 46.088 57.539 1.00 14.11 170 CYS D CA 1
ATOM 11361 C C . CYS D 1 171 ? -46.098 46.823 58.143 1.00 14.14 170 CYS D C 1
ATOM 11362 O O . CYS D 1 171 ? -45.434 46.332 59.065 1.00 15.12 170 CYS D O 1
ATOM 11365 N N . ASP D 1 172 ? -45.855 48.014 57.600 1.00 13.69 171 ASP D N 1
ATOM 11366 C CA . ASP D 1 172 ? -44.737 48.884 57.953 1.00 13.87 171 ASP D CA 1
ATOM 11367 C C . ASP D 1 172 ? -44.801 49.221 59.453 1.00 13.95 171 ASP D C 1
ATOM 11368 O O . ASP D 1 172 ? -45.878 49.537 59.957 1.00 14.36 171 ASP D O 1
ATOM 11373 N N . VAL D 1 173 ? -43.666 49.169 60.146 1.00 13.73 172 VAL D N 1
ATOM 11374 C CA . VAL D 1 173 ? -43.590 49.501 61.597 1.00 14.26 172 VAL D CA 1
ATOM 11375 C C . VAL D 1 173 ? -44.871 49.140 62.376 1.00 13.84 172 VAL D C 1
ATOM 11376 O O . VAL D 1 173 ? -45.410 49.927 63.170 1.00 12.82 172 VAL D O 1
ATOM 11380 N N . ALA D 1 174 ? -45.336 47.919 62.118 1.00 13.90 173 ALA D N 1
ATOM 11381 C CA . ALA D 1 174 ? -46.548 47.356 62.698 1.00 13.33 173 ALA D CA 1
ATOM 11382 C C . ALA D 1 174 ? -46.638 47.438 64.239 1.00 14.08 173 ALA D C 1
ATOM 11383 O O . ALA D 1 174 ? -47.746 47.566 64.762 1.00 14.78 173 ALA D O 1
ATOM 11385 N N . PRO D 1 175 ? -45.498 47.279 64.971 1.00 14.31 174 PRO D N 1
ATOM 11386 C CA . PRO D 1 175 ? -45.552 47.353 66.432 1.00 14.94 174 PRO D CA 1
ATOM 11387 C C . PRO D 1 175 ? -45.904 48.715 67.014 1.00 15.16 174 PRO D C 1
ATOM 11388 O O . PRO D 1 175 ? -46.066 48.836 68.238 1.00 14.53 174 PRO D O 1
ATOM 11392 N N . LEU D 1 176 ? -46.032 49.722 66.155 1.00 16.01 175 LEU D N 1
ATOM 11393 C CA . LEU D 1 176 ? -46.355 51.076 66.602 1.00 16.45 175 LEU D CA 1
ATOM 11394 C C . LEU D 1 176 ? -47.851 51.300 66.617 1.00 16.59 175 LEU D C 1
ATOM 11395 O O . LEU D 1 176 ? -48.334 52.305 67.171 1.00 16.97 175 LEU D O 1
ATOM 11400 N N . VAL D 1 177 ? -48.576 50.354 66.023 1.00 16.60 176 VAL D N 1
ATOM 11401 C CA . VAL D 1 177 ? -50.037 50.403 65.887 1.00 15.78 176 VAL D CA 1
ATOM 11402 C C . VAL D 1 177 ? -50.671 49.346 66.829 1.00 16.49 176 VAL D C 1
ATOM 11403 O O . VAL D 1 177 ? -50.263 48.199 66.785 1.00 16.75 176 VAL D O 1
ATOM 11407 N N . PRO D 1 178 ? -51.699 49.714 67.647 1.00 16.67 177 PRO D N 1
ATOM 11408 C CA . PRO D 1 178 ? -52.244 48.842 68.706 1.00 16.05 177 PRO D CA 1
ATOM 11409 C C . PRO D 1 178 ? -52.678 47.478 68.254 1.00 16.20 177 PRO D C 1
ATOM 11410 O O . PRO D 1 178 ? -53.256 47.331 67.161 1.00 15.82 177 PRO D O 1
ATOM 11414 N N . LEU D 1 179 ? -52.431 46.482 69.109 1.00 15.72 178 LEU D N 1
ATOM 11415 C CA . LEU D 1 179 ? -52.726 45.085 68.791 1.00 16.31 178 LEU D CA 1
ATOM 11416 C C . LEU D 1 179 ? -54.212 44.868 68.497 1.00 16.95 178 LEU D C 1
ATOM 11417 O O . LEU D 1 179 ? -54.560 44.126 67.585 1.00 17.27 178 LEU D O 1
ATOM 11422 N N . ASP D 1 180 ? -55.088 45.541 69.237 1.00 17.98 179 ASP D N 1
ATOM 11423 C CA . ASP D 1 180 ? -56.538 45.397 69.008 1.00 18.52 179 ASP D CA 1
ATOM 11424 C C . ASP D 1 180 ? -56.943 45.780 67.584 1.00 18.31 179 ASP D C 1
ATOM 11425 O O . ASP D 1 180 ? -57.803 45.126 66.966 1.00 18.62 179 ASP D O 1
ATOM 11430 N N . PHE D 1 181 ? -56.320 46.831 67.058 1.00 17.62 180 PHE D N 1
ATOM 11431 C CA . PHE D 1 181 ? -56.534 47.189 65.659 1.00 16.72 180 PHE D CA 1
ATOM 11432 C C . PHE D 1 181 ? -56.124 46.070 64.702 1.00 16.43 180 PHE D C 1
ATOM 11433 O O . PHE D 1 181 ? -56.935 45.653 63.875 1.00 16.61 180 PHE D O 1
ATOM 11441 N N . TRP D 1 182 ? -54.886 45.577 64.807 1.00 15.40 181 TRP D N 1
ATOM 11442 C CA . TRP D 1 182 ? -54.432 44.496 63.920 1.00 14.33 181 TRP D CA 1
ATOM 11443 C C . TRP D 1 182 ? -55.339 43.281 64.041 1.00 14.11 181 TRP D C 1
ATOM 11444 O O . TRP D 1 182 ? -55.629 42.618 63.058 1.00 14.40 181 TRP D O 1
ATOM 11455 N N . LEU D 1 183 ? -55.772 42.979 65.254 1.00 14.73 182 LEU D N 1
ATOM 11456 C CA . LEU D 1 183 ? -56.643 41.852 65.481 1.00 15.79 182 LEU D CA 1
ATOM 11457 C C . LEU D 1 183 ? -57.996 42.052 64.771 1.00 16.42 182 LEU D C 1
ATOM 11458 O O . LEU D 1 183 ? -58.579 41.097 64.241 1.00 15.67 182 LEU D O 1
ATOM 11463 N N . GLU D 1 184 ? -58.505 43.288 64.800 1.00 17.76 183 GLU D N 1
ATOM 11464 C CA . GLU D 1 184 ? -59.789 43.609 64.149 1.00 19.82 183 GLU D CA 1
ATOM 11465 C C . GLU D 1 184 ? -59.625 43.642 62.635 1.00 20.02 183 GLU D C 1
ATOM 11466 O O . GLU D 1 184 ? -60.464 43.116 61.903 1.00 21.00 183 GLU D O 1
ATOM 11472 N N . ALA D 1 185 ? -58.539 44.257 62.180 1.00 20.17 184 ALA D N 1
ATOM 11473 C CA . ALA D 1 185 ? -58.155 44.226 60.767 1.00 20.72 184 ALA D CA 1
ATOM 11474 C C . ALA D 1 185 ? -58.143 42.802 60.188 1.00 20.96 184 ALA D C 1
ATOM 11475 O O . ALA D 1 185 ? -58.772 42.554 59.151 1.00 21.32 184 ALA D O 1
ATOM 11477 N N . ARG D 1 186 ? -57.465 41.865 60.852 1.00 20.14 185 ARG D N 1
ATOM 11478 C CA . ARG D 1 186 ? -57.417 40.506 60.351 1.00 20.31 185 ARG D CA 1
ATOM 11479 C C . ARG D 1 186 ? -58.774 39.785 60.372 1.00 20.85 185 ARG D C 1
ATOM 11480 O O . ARG D 1 186 ? -59.102 39.054 59.424 1.00 20.62 185 ARG D O 1
ATOM 11488 N N . LYS D 1 187 ? -59.523 39.944 61.470 1.00 20.30 186 LYS D N 1
ATOM 11489 C CA . LYS D 1 187 ? -60.836 39.327 61.626 1.00 20.49 186 LYS D CA 1
ATOM 11490 C C . LYS D 1 187 ? -61.739 39.674 60.425 1.00 19.88 186 LYS D C 1
ATOM 11491 O O . LYS D 1 187 ? -62.272 38.779 59.763 1.00 20.02 186 LYS D O 1
ATOM 11497 N N . GLN D 1 188 ? -61.877 40.965 60.140 1.00 18.63 187 GLN D N 1
ATOM 11498 C CA . GLN D 1 188 ? -62.744 41.402 59.061 1.00 19.36 187 GLN D CA 1
ATOM 11499 C C . GLN D 1 188 ? -62.197 40.940 57.702 1.00 18.85 187 GLN D C 1
ATOM 11500 O O . GLN D 1 188 ? -62.897 40.266 56.938 1.00 17.97 187 GLN D O 1
ATOM 11506 N N . VAL D 1 189 ? -60.934 41.260 57.418 1.00 18.06 188 VAL D N 1
ATOM 11507 C CA . VAL D 1 189 ? -60.346 40.862 56.137 1.00 17.38 188 VAL D CA 1
ATOM 11508 C C . VAL D 1 189 ? -60.328 39.346 55.906 1.00 17.82 188 VAL D C 1
ATOM 11509 O O . VAL D 1 189 ? -60.703 38.873 54.817 1.00 18.43 188 VAL D O 1
ATOM 11513 N N . ASN D 1 190 ? -59.923 38.575 56.903 1.00 16.64 189 ASN D N 1
ATOM 11514 C CA . ASN D 1 190 ? -59.948 37.118 56.711 1.00 18.52 189 ASN D CA 1
ATOM 11515 C C . ASN D 1 190 ? -61.336 36.453 56.772 1.00 19.27 189 ASN D C 1
ATOM 11516 O O . ASN D 1 190 ? -61.487 35.269 56.435 1.00 19.67 189 ASN D O 1
ATOM 11521 N N . ALA D 1 191 ? -62.350 37.208 57.199 1.00 20.49 190 ALA D N 1
ATOM 11522 C CA . ALA D 1 191 ? -63.732 36.695 57.176 1.00 20.86 190 ALA D CA 1
ATOM 11523 C C . ALA D 1 191 ? -64.210 36.625 55.712 1.00 21.41 190 ALA D C 1
ATOM 11524 O O . ALA D 1 191 ? -64.777 35.619 55.287 1.00 21.78 190 ALA D O 1
ATOM 11526 N N . LYS D 1 192 ? -63.962 37.702 54.969 1.00 21.74 191 LYS D N 1
ATOM 11527 C CA . LYS D 1 192 ? -64.213 37.766 53.529 1.00 22.47 191 LYS D CA 1
ATOM 11528 C C . LYS D 1 192 ? -63.183 36.948 52.765 1.00 22.94 191 LYS D C 1
ATOM 11529 O O . LYS D 1 192 ? -63.553 36.066 52.003 1.00 23.36 191 LYS D O 1
ATOM 11531 N N . TYR D 1 193 ? -61.891 37.203 53.016 1.00 22.90 192 TYR D N 1
ATOM 11532 C CA . TYR D 1 193 ? -60.791 36.525 52.307 1.00 21.83 192 TYR D CA 1
ATOM 11533 C C . TYR D 1 193 ? -59.912 35.630 53.199 1.00 21.77 192 TYR D C 1
ATOM 11534 O O . TYR D 1 193 ? -58.830 36.055 53.633 1.00 21.38 192 TYR D O 1
ATOM 11543 N N . PRO D 1 194 ? -60.365 34.392 53.473 1.00 21.46 193 PRO D N 1
ATOM 11544 C CA . PRO D 1 194 ? -59.753 33.529 54.502 1.00 21.57 193 PRO D CA 1
ATOM 11545 C C . PRO D 1 194 ? -58.295 33.151 54.290 1.00 21.67 193 PRO D C 1
ATOM 11546 O O . PRO D 1 194 ? -57.606 32.765 55.252 1.00 21.14 193 PRO D O 1
ATOM 11550 N N . GLU D 1 195 ? -57.833 33.246 53.047 1.00 21.18 194 GLU D N 1
ATOM 11551 C CA . GLU D 1 195 ? -56.448 32.876 52.707 1.00 20.68 194 GLU D CA 1
ATOM 11552 C C . GLU D 1 195 ? -55.408 34.000 52.959 1.00 19.38 194 GLU D C 1
ATOM 11553 O O . GLU D 1 195 ? -54.208 33.785 52.831 1.00 19.42 194 GLU D O 1
ATOM 11555 N N . THR D 1 196 ? -55.883 35.177 53.355 1.00 17.91 195 THR D N 1
ATOM 11556 C CA . THR D 1 196 ? -55.070 36.370 53.436 1.00 16.92 195 THR D CA 1
ATOM 11557 C C . THR D 1 196 ? -53.883 36.211 54.404 1.00 16.25 195 THR D C 1
ATOM 11558 O O . THR D 1 196 ? -54.026 35.744 55.550 1.00 15.25 195 THR D O 1
ATOM 11562 N N . LEU D 1 197 ? -52.721 36.613 53.913 1.00 14.88 196 LEU D N 1
ATOM 11563 C CA . LEU D 1 197 ? -51.469 36.478 54.660 1.00 13.92 196 LEU D CA 1
ATOM 11564 C C . LEU D 1 197 ? -51.054 37.808 55.219 1.00 12.99 196 LEU D C 1
ATOM 11565 O O . LEU D 1 197 ? -51.258 38.830 54.588 1.00 12.36 196 LEU D O 1
ATOM 11570 N N . TRP D 1 198 ? -50.446 37.785 56.405 1.00 13.11 197 TRP D N 1
ATOM 11571 C CA . TRP D 1 198 ? -50.060 38.988 57.114 1.00 11.65 197 TRP D CA 1
ATOM 11572 C C . TRP D 1 198 ? -48.607 38.908 57.601 1.00 11.97 197 TRP D C 1
ATOM 11573 O O . TRP D 1 198 ? -48.247 37.992 58.355 1.00 11.85 197 TRP D O 1
ATOM 11584 N N . LEU D 1 199 ? -47.802 39.874 57.162 1.00 10.47 198 LEU D N 1
ATOM 11585 C CA . LEU D 1 199 ? -46.375 40.013 57.524 1.00 9.57 198 LEU D CA 1
ATOM 11586 C C . LEU D 1 199 ? -46.200 41.335 58.255 1.00 9.47 198 LEU D C 1
ATOM 11587 O O . LEU D 1 199 ? -46.582 42.412 57.742 1.00 10.00 198 LEU D O 1
ATOM 11592 N N . ALA D 1 200 ? -45.642 41.251 59.456 1.00 9.75 199 ALA D N 1
ATOM 11593 C CA . ALA D 1 200 ? -45.368 42.426 60.258 1.00 10.04 199 ALA D CA 1
ATOM 11594 C C . ALA D 1 200 ? -43.888 42.787 60.233 1.00 10.99 199 ALA D C 1
ATOM 11595 O O . ALA D 1 200 ? -43.030 41.964 60.538 1.00 9.90 199 ALA D O 1
ATOM 11597 N N . GLU D 1 201 ? -43.588 44.039 59.922 1.00 12.47 200 GLU D N 1
ATOM 11598 C CA . GLU D 1 201 ? -42.258 44.551 60.184 1.00 12.70 200 GLU D CA 1
ATOM 11599 C C . GLU D 1 201 ? -42.148 44.820 61.683 1.00 13.36 200 GLU D C 1
ATOM 11600 O O . GLU D 1 201 ? -42.402 45.910 62.135 1.00 13.46 200 GLU D O 1
ATOM 11606 N N . SER D 1 202 ? -41.733 43.805 62.436 1.00 14.76 201 SER D N 1
ATOM 11607 C CA . SER D 1 202 ? -41.449 43.914 63.876 1.00 15.53 201 SER D CA 1
ATOM 11608 C C . SER D 1 202 ? -40.219 44.809 64.138 1.00 16.14 201 SER D C 1
ATOM 11609 O O . SER D 1 202 ? -39.528 45.200 63.198 1.00 16.20 201 SER D O 1
ATOM 11612 N N . ALA D 1 203 ? -39.968 45.154 65.399 1.00 16.88 202 ALA D N 1
ATOM 11613 C CA . ALA D 1 203 ? -38.897 46.088 65.757 1.00 18.28 202 ALA D CA 1
ATOM 11614 C C . ALA D 1 203 ? -37.759 45.406 66.503 1.00 19.70 202 ALA D C 1
ATOM 11615 O O . ALA D 1 203 ? -37.835 44.221 66.812 1.00 20.33 202 ALA D O 1
ATOM 11617 N N . GLY D 1 204 ? -36.698 46.154 66.789 1.00 21.00 203 GLY D N 1
ATOM 11618 C CA . GLY D 1 204 ? -35.698 45.713 67.787 1.00 21.49 203 GLY D CA 1
ATOM 11619 C C . GLY D 1 204 ? -36.138 46.020 69.217 1.00 21.80 203 GLY D C 1
ATOM 11620 O O . GLY D 1 204 ? -36.939 46.933 69.447 1.00 21.71 203 GLY D O 1
ATOM 11621 N N . SER D 1 205 ? -35.607 45.259 70.180 1.00 22.54 204 SER D N 1
ATOM 11622 C CA . SER D 1 205 ? -35.887 45.469 71.610 1.00 22.62 204 SER D CA 1
ATOM 11623 C C . SER D 1 205 ? -35.614 46.907 72.030 1.00 22.85 204 SER D C 1
ATOM 11624 O O . SER D 1 205 ? -36.385 47.511 72.794 1.00 23.26 204 SER D O 1
ATOM 11627 N N . GLY D 1 206 ? -34.540 47.471 71.487 1.00 22.83 205 GLY D N 1
ATOM 11628 C CA . GLY D 1 206 ? -34.171 48.866 71.778 1.00 22.86 205 GLY D CA 1
ATOM 11629 C C . GLY D 1 206 ? -35.237 49.856 71.370 1.00 22.19 205 GLY D C 1
ATOM 11630 O O . GLY D 1 206 ? -35.525 50.781 72.112 1.00 22.95 205 GLY D O 1
ATOM 11631 N N . PHE D 1 207 ? -35.845 49.647 70.204 1.00 21.59 206 PHE D N 1
ATOM 11632 C CA . PHE D 1 207 ? -36.877 50.557 69.711 1.00 21.28 206 PHE D CA 1
ATOM 11633 C C . PHE D 1 207 ? -38.226 50.402 70.446 1.00 20.26 206 PHE D C 1
ATOM 11634 O O . PHE D 1 207 ? -38.896 51.393 70.763 1.00 19.95 206 PHE D O 1
ATOM 11642 N N . ILE D 1 208 ? -38.614 49.150 70.696 1.00 19.02 207 ILE D N 1
ATOM 11643 C CA . ILE D 1 208 ? -39.767 48.800 71.522 1.00 17.73 207 ILE D CA 1
ATOM 11644 C C . ILE D 1 208 ? -39.654 49.483 72.886 1.00 19.32 207 ILE D C 1
ATOM 11645 O O . ILE D 1 208 ? -40.607 50.090 73.364 1.00 19.44 207 ILE D O 1
ATOM 11650 N N . GLU D 1 209 ? -38.477 49.405 73.505 1.00 20.80 208 GLU D N 1
ATOM 11651 C CA . GLU D 1 209 ? -38.283 50.019 74.823 1.00 22.93 208 GLU D CA 1
ATOM 11652 C C . GLU D 1 209 ? -38.410 51.530 74.769 1.00 22.11 208 GLU D C 1
ATOM 11653 O O . GLU D 1 209 ? -39.009 52.113 75.656 1.00 22.17 208 GLU D O 1
ATOM 11659 N N . GLU D 1 210 ? -37.851 52.155 73.732 1.00 22.77 209 GLU D N 1
ATOM 11660 C CA . GLU D 1 210 ? -37.900 53.610 73.600 1.00 22.59 209 GLU D CA 1
ATOM 11661 C C . GLU D 1 210 ? -39.339 54.063 73.510 1.00 22.84 209 GLU D C 1
ATOM 11662 O O . GLU D 1 210 ? -39.720 55.045 74.152 1.00 23.19 209 GLU D O 1
ATOM 11664 N N . LEU D 1 211 ? -40.138 53.334 72.732 1.00 22.51 210 LEU D N 1
ATOM 11665 C CA . LEU D 1 211 ? -41.557 53.631 72.583 1.00 22.27 210 LEU D CA 1
ATOM 11666 C C . LEU D 1 211 ? -42.307 53.525 73.896 1.00 22.36 210 LEU D C 1
ATOM 11667 O O . LEU D 1 211 ? -42.914 54.497 74.356 1.00 22.32 210 LEU D O 1
ATOM 11672 N N . ARG D 1 212 ? -42.264 52.331 74.479 1.00 22.24 211 ARG D N 1
ATOM 11673 C CA . ARG D 1 212 ? -42.842 52.065 75.790 1.00 21.97 211 ARG D CA 1
ATOM 11674 C C . ARG D 1 212 ? -42.391 53.034 76.900 1.00 22.68 211 ARG D C 1
ATOM 11675 O O . ARG D 1 212 ? -43.191 53.434 77.741 1.00 22.90 211 ARG D O 1
ATOM 11683 N N . SER D 1 213 ? -41.107 53.381 76.919 1.00 23.86 212 SER D N 1
ATOM 11684 C CA . SER D 1 213 ? -40.565 54.279 77.940 1.00 24.48 212 SER D CA 1
ATOM 11685 C C . SER D 1 213 ? -41.084 55.720 77.776 1.00 25.10 212 SER D C 1
ATOM 11686 O O . SER D 1 213 ? -41.048 56.509 78.726 1.00 25.23 212 SER D O 1
ATOM 11689 N N . GLN D 1 214 ? -41.565 56.049 76.575 1.00 25.15 213 GLN D N 1
ATOM 11690 C CA . GLN D 1 214 ? -42.167 57.353 76.313 1.00 25.68 213 GLN D CA 1
ATOM 11691 C C . GLN D 1 214 ? -43.687 57.239 76.358 1.00 24.69 213 GLN D C 1
ATOM 11692 O O . GLN D 1 214 ? -44.385 58.229 76.168 1.00 25.69 213 GLN D O 1
ATOM 11698 N N . GLY D 1 215 ? -44.201 56.042 76.611 1.00 23.71 214 GLY D N 1
ATOM 11699 C CA . GLY D 1 215 ? -45.652 55.836 76.788 1.00 22.77 214 GLY D CA 1
ATOM 11700 C C . GLY D 1 215 ? -46.447 55.491 75.526 1.00 23.15 214 GLY D C 1
ATOM 11701 O O . GLY D 1 215 ? -47.687 55.439 75.553 1.00 22.53 214 GLY D O 1
ATOM 11702 N N . TYR D 1 216 ? -45.749 55.228 74.422 1.00 22.99 215 TYR D N 1
ATOM 11703 C CA . TYR D 1 216 ? -46.425 54.899 73.156 1.00 23.16 215 TYR D CA 1
ATOM 11704 C C . TYR D 1 216 ? -46.551 53.387 73.004 1.00 21.78 215 TYR D C 1
ATOM 11705 O O . TYR D 1 216 ? -45.851 52.653 73.684 1.00 21.61 215 TYR D O 1
ATOM 11714 N N . THR D 1 217 ? -47.437 52.933 72.110 1.00 20.42 216 THR D N 1
ATOM 11715 C CA . THR D 1 217 ? -47.555 51.518 71.756 1.00 18.73 216 THR D CA 1
ATOM 11716 C C . THR D 1 217 ? -46.217 51.033 71.196 1.00 17.64 216 THR D C 1
ATOM 11717 O O . THR D 1 217 ? -45.623 51.708 70.354 1.00 17.58 216 THR D O 1
ATOM 11721 N N . GLY D 1 218 ? -45.742 49.883 71.683 1.00 16.78 217 GLY D N 1
ATOM 11722 C CA . GLY D 1 218 ? -44.541 49.197 71.160 1.00 14.72 217 GLY D CA 1
ATOM 11723 C C . GLY D 1 218 ? -44.782 47.706 71.327 1.00 14.26 217 GLY D C 1
ATOM 11724 O O . GLY D 1 218 ? -44.577 47.166 72.415 1.00 14.54 217 GLY D O 1
ATOM 11725 N N . LEU D 1 219 ? -45.255 47.027 70.277 1.00 12.73 218 LEU D N 1
ATOM 11726 C CA . LEU D 1 219 ? -45.678 45.646 70.451 1.00 11.91 218 LEU D CA 1
ATOM 11727 C C . LEU D 1 219 ? -44.464 44.758 70.368 1.00 11.37 218 LEU D C 1
ATOM 11728 O O . LEU D 1 219 ? -43.602 44.970 69.535 1.00 11.52 218 LEU D O 1
ATOM 11733 N N . SER D 1 220 ? -44.383 43.786 71.271 1.00 11.49 219 SER D N 1
ATOM 11734 C CA . SER D 1 220 ? -43.446 42.677 71.126 1.00 10.59 219 SER D CA 1
ATOM 11735 C C . SER D 1 220 ? -43.772 41.819 69.884 1.00 10.61 219 SER D C 1
ATOM 11736 O O . SER D 1 220 ? -44.927 41.781 69.402 1.00 10.83 219 SER D O 1
ATOM 11739 N N . ASP D 1 221 ? -42.771 41.089 69.396 1.00 10.69 220 ASP D N 1
ATOM 11740 C CA . ASP D 1 221 ? -42.962 40.202 68.260 1.00 10.76 220 ASP D CA 1
ATOM 11741 C C . ASP D 1 221 ? -44.051 39.170 68.511 1.00 10.39 220 ASP D C 1
ATOM 11742 O O . ASP D 1 221 ? -44.756 38.786 67.574 1.00 9.37 220 ASP D O 1
ATOM 11747 N N . SER D 1 222 ? -44.128 38.672 69.751 1.00 10.43 221 SER D N 1
ATOM 11748 C CA . SER D 1 222 ? -45.099 37.637 70.101 1.00 10.85 221 SER D CA 1
ATOM 11749 C C . SER D 1 222 ? -46.505 38.214 70.081 1.00 10.30 221 SER D C 1
ATOM 11750 O O . SER D 1 222 ? -47.446 37.496 69.748 1.00 12.29 221 SER D O 1
ATOM 11753 N N . GLU D 1 223 ? -46.656 39.477 70.484 1.00 9.58 222 GLU D N 1
ATOM 11754 C CA . GLU D 1 223 ? -47.950 40.170 70.371 1.00 10.07 222 GLU D CA 1
ATOM 11755 C C . GLU D 1 223 ? -48.352 40.255 68.886 1.00 10.24 222 GLU D C 1
ATOM 11756 O O . GLU D 1 223 ? -49.467 39.929 68.535 1.00 12.20 222 GLU D O 1
ATOM 11762 N N . LEU D 1 224 ? -47.444 40.660 68.008 1.00 10.49 223 LEU D N 1
ATOM 11763 C CA . LEU D 1 224 ? -47.734 40.657 66.565 1.00 10.85 223 LEU D CA 1
ATOM 11764 C C . LEU D 1 224 ? -48.199 39.311 66.023 1.00 10.86 223 LEU D C 1
ATOM 11765 O O . LEU D 1 224 ? -49.123 39.273 65.218 1.00 10.94 223 LEU D O 1
ATOM 11770 N N . TYR D 1 225 ? -47.604 38.210 66.472 1.00 11.23 224 TYR D N 1
ATOM 11771 C CA . TYR D 1 225 ? -48.033 36.848 66.042 1.00 12.36 224 TYR D CA 1
ATOM 11772 C C . TYR D 1 225 ? -49.473 36.479 66.408 1.00 13.13 224 TYR D C 1
ATOM 11773 O O . TYR D 1 225 ? -50.066 35.531 65.847 1.00 13.72 224 TYR D O 1
ATOM 11782 N N . GLN D 1 226 ? -50.043 37.192 67.366 1.00 13.41 225 GLN D N 1
ATOM 11783 C CA . GLN D 1 226 ? -51.457 37.075 67.593 1.00 13.91 225 GLN D CA 1
ATOM 11784 C C . GLN D 1 226 ? -52.291 37.452 66.341 1.00 13.92 225 GLN D C 1
ATOM 11785 O O . GLN D 1 226 ? -53.374 36.898 66.154 1.00 13.78 225 GLN D O 1
ATOM 11791 N N . ALA D 1 227 ? -51.779 38.361 65.505 1.00 13.55 226 ALA D N 1
ATOM 11792 C CA . ALA D 1 227 ? -52.503 38.891 64.343 1.00 13.93 226 ALA D CA 1
ATOM 11793 C C . ALA D 1 227 ? -51.779 38.631 63.022 1.00 14.88 226 ALA D C 1
ATOM 11794 O O . ALA D 1 227 ? -52.361 38.742 61.930 1.00 16.42 226 ALA D O 1
ATOM 11796 N N . PHE D 1 228 ? -50.509 38.262 63.116 1.00 14.38 227 PHE D N 1
ATOM 11797 C CA . PHE D 1 228 ? -49.678 38.112 61.941 1.00 13.39 227 PHE D CA 1
ATOM 11798 C C . PHE D 1 228 ? -49.181 36.679 61.747 1.00 12.84 227 PHE D C 1
ATOM 11799 O O . PHE D 1 228 ? -48.918 35.945 62.709 1.00 12.41 227 PHE D O 1
ATOM 11807 N N . ASP D 1 229 ? -49.095 36.285 60.485 1.00 12.45 228 ASP D N 1
ATOM 11808 C CA . ASP D 1 229 ? -48.553 35.001 60.106 1.00 12.12 228 ASP D CA 1
ATOM 11809 C C . ASP D 1 229 ? -47.035 35.041 60.193 1.00 11.89 228 ASP D C 1
ATOM 11810 O O . ASP D 1 229 ? -46.421 34.048 60.567 1.00 13.21 228 ASP D O 1
ATOM 11815 N N . MET D 1 230 ? -46.447 36.200 59.899 1.00 10.75 229 MET D N 1
ATOM 11816 C CA . MET D 1 230 ? -44.977 36.333 59.797 1.00 9.88 229 MET D CA 1
ATOM 11817 C C . MET D 1 230 ? -44.584 37.636 60.474 1.00 11.11 229 MET D C 1
ATOM 11818 O O . MET D 1 230 ? -45.366 38.597 60.492 1.00 12.20 229 MET D O 1
ATOM 11823 N N . THR D 1 231 ? -43.398 37.654 61.052 1.00 11.99 230 THR D N 1
ATOM 11824 C CA . THR D 1 231 ? -42.744 38.888 61.473 1.00 11.40 230 THR D CA 1
ATOM 11825 C C . THR D 1 231 ? -41.302 38.812 60.924 1.00 11.62 230 THR D C 1
ATOM 11826 O O . THR D 1 231 ? -40.865 37.747 60.445 1.00 12.25 230 THR D O 1
ATOM 11830 N N . TYR D 1 232 ? -40.581 39.935 60.996 1.00 10.75 231 TYR D N 1
ATOM 11831 C CA . TYR D 1 232 ? -39.182 40.071 60.542 1.00 10.56 231 TYR D CA 1
ATOM 11832 C C . TYR D 1 232 ? -38.184 39.563 61.571 1.00 10.03 231 TYR D C 1
ATOM 11833 O O . TYR D 1 232 ? -38.398 39.716 62.754 1.00 9.66 231 TYR D O 1
ATOM 11842 N N . ASP D 1 233 ? -37.061 39.016 61.118 1.00 10.48 232 ASP D N 1
ATOM 11843 C CA . ASP D 1 233 ? -35.916 38.736 61.982 1.00 11.04 232 ASP D CA 1
ATOM 11844 C C . ASP D 1 233 ? -35.181 39.960 62.593 1.00 11.39 232 ASP D C 1
ATOM 11845 O O . ASP D 1 233 ? -33.966 39.880 62.874 1.00 11.18 232 ASP D O 1
ATOM 11850 N N . TYR D 1 234 ? -35.885 41.070 62.818 1.00 10.94 233 TYR D N 1
ATOM 11851 C CA . TYR D 1 234 ? -35.244 42.247 63.416 1.00 11.74 233 TYR D CA 1
ATOM 11852 C C . TYR D 1 234 ? -34.836 42.033 64.890 1.00 12.26 233 TYR D C 1
ATOM 11853 O O . TYR D 1 234 ? -34.058 42.817 65.458 1.00 12.15 233 TYR D O 1
ATOM 11862 N N . ASP D 1 235 ? -35.337 40.958 65.498 1.00 11.74 234 ASP D N 1
ATOM 11863 C CA . ASP D 1 235 ? -34.886 40.595 66.840 1.00 12.10 234 ASP D CA 1
ATOM 11864 C C . ASP D 1 235 ? -33.460 40.020 66.873 1.00 11.85 234 ASP D C 1
ATOM 11865 O O . ASP D 1 235 ? -32.773 40.069 67.889 1.00 10.93 234 ASP D O 1
ATOM 11870 N N . VAL D 1 236 ? -33.010 39.476 65.757 1.00 11.77 235 VAL D N 1
ATOM 11871 C CA . VAL D 1 236 ? -31.693 38.827 65.723 1.00 12.95 235 VAL D CA 1
ATOM 11872 C C . VAL D 1 236 ? -30.785 39.288 64.584 1.00 13.27 235 VAL D C 1
ATOM 11873 O O . VAL D 1 236 ? -29.642 38.825 64.473 1.00 14.22 235 VAL D O 1
ATOM 11877 N N . PHE D 1 237 ? -31.279 40.183 63.727 1.00 13.43 236 PHE D N 1
ATOM 11878 C CA . PHE D 1 237 ? -30.497 40.651 62.573 1.00 13.36 236 PHE D CA 1
ATOM 11879 C C . PHE D 1 237 ? -29.214 41.373 63.023 1.00 13.62 236 PHE D C 1
ATOM 11880 O O . PHE D 1 237 ? -28.157 41.218 62.401 1.00 13.40 236 PHE D O 1
ATOM 11888 N N . GLY D 1 238 ? -29.312 42.127 64.121 1.00 13.29 237 GLY D N 1
ATOM 11889 C CA . GLY D 1 238 ? -28.165 42.814 64.701 1.00 13.57 237 GLY D CA 1
ATOM 11890 C C . GLY D 1 238 ? -27.160 41.816 65.253 1.00 13.35 237 GLY D C 1
ATOM 11891 O O . GLY D 1 238 ? -25.977 42.043 65.217 1.00 14.17 237 GLY D O 1
ATOM 11892 N N . ASP D 1 239 ? -27.647 40.708 65.766 1.00 13.57 238 ASP D N 1
ATOM 11893 C CA . ASP D 1 239 ? -26.785 39.662 66.290 1.00 13.81 238 ASP D CA 1
ATOM 11894 C C . ASP D 1 239 ? -26.117 38.895 65.153 1.00 13.17 238 ASP D C 1
ATOM 11895 O O . ASP D 1 239 ? -24.954 38.560 65.249 1.00 13.28 238 ASP D O 1
ATOM 11900 N N . PHE D 1 240 ? -26.830 38.680 64.049 1.00 12.39 239 PHE D N 1
ATOM 11901 C CA . PHE D 1 240 ? -26.180 38.117 62.892 1.00 11.81 239 PHE D CA 1
ATOM 11902 C C . PHE D 1 240 ? -25.038 39.013 62.439 1.00 12.35 239 PHE D C 1
ATOM 11903 O O . PHE D 1 240 ? -23.930 38.540 62.233 1.00 11.67 239 PHE D O 1
ATOM 11911 N N . LYS D 1 241 ? -25.306 40.311 62.309 1.00 12.29 240 LYS D N 1
ATOM 11912 C CA . LYS D 1 241 ? -24.287 41.253 61.887 1.00 13.16 240 LYS D CA 1
ATOM 11913 C C . LYS D 1 241 ? -23.120 41.336 62.844 1.00 12.80 240 LYS D C 1
ATOM 11914 O O . LYS D 1 241 ? -21.972 41.396 62.407 1.00 12.70 240 LYS D O 1
ATOM 11920 N N . ASP D 1 242 ? -23.390 41.293 64.142 1.00 12.23 241 ASP D N 1
ATOM 11921 C CA . ASP D 1 242 ? -22.292 41.305 65.112 1.00 12.19 241 ASP D CA 1
ATOM 11922 C C . ASP D 1 242 ? -21.372 40.090 64.940 1.00 11.36 241 ASP D C 1
ATOM 11923 O O . ASP D 1 242 ? -20.148 40.182 65.037 1.00 10.57 241 ASP D O 1
ATOM 11928 N N . TYR D 1 243 ? -21.972 38.954 64.675 1.00 10.63 242 TYR D N 1
ATOM 11929 C CA . TYR D 1 243 ? -21.216 37.726 64.430 1.00 11.14 242 TYR D CA 1
ATOM 11930 C C . TYR D 1 243 ? -20.485 37.866 63.104 1.00 11.59 242 TYR D C 1
ATOM 11931 O O . TYR D 1 243 ? -19.284 37.547 63.002 1.00 11.03 242 TYR D O 1
ATOM 11940 N N . TRP D 1 244 ? -21.198 38.358 62.084 1.00 11.23 243 TRP D N 1
ATOM 11941 C CA . TRP D 1 244 ? -20.584 38.489 60.761 1.00 11.39 243 TRP D CA 1
ATOM 11942 C C . TRP D 1 244 ? -19.343 39.398 60.802 1.00 11.79 243 TRP D C 1
ATOM 11943 O O . TRP D 1 244 ? -18.314 39.135 60.129 1.00 11.40 243 TRP D O 1
ATOM 11954 N N . GLN D 1 245 ? -19.448 40.454 61.600 1.00 11.54 244 GLN D N 1
ATOM 11955 C CA . GLN D 1 245 ? -18.388 41.463 61.737 1.00 12.08 244 GLN D CA 1
ATOM 11956 C C . GLN D 1 245 ? -17.322 41.120 62.767 1.00 11.73 244 GLN D C 1
ATOM 11957 O O . GLN D 1 245 ? -16.426 41.924 63.024 1.00 10.57 244 GLN D O 1
ATOM 11963 N N . GLY D 1 246 ? -17.392 39.909 63.319 1.00 11.74 245 GLY D N 1
ATOM 11964 C CA . GLY D 1 246 ? -16.369 39.432 64.234 1.00 12.50 245 GLY D CA 1
ATOM 11965 C C . GLY D 1 246 ? -16.447 39.977 65.657 1.00 13.35 245 GLY D C 1
ATOM 11966 O O . GLY D 1 246 ? -15.482 39.840 66.430 1.00 12.88 245 GLY D O 1
ATOM 11967 N N . ARG D 1 247 ? -17.583 40.577 66.009 1.00 13.02 246 ARG D N 1
ATOM 11968 C CA . ARG D 1 247 ? -17.782 41.148 67.361 1.00 13.91 246 ARG D CA 1
ATOM 11969 C C . ARG D 1 247 ? -18.517 40.227 68.320 1.00 13.78 246 ARG D C 1
ATOM 11970 O O . ARG D 1 247 ? -18.661 40.520 69.510 1.00 13.92 246 ARG D O 1
ATOM 11978 N N . SER D 1 248 ? -18.918 39.068 67.803 1.00 13.98 247 SER D N 1
ATOM 11979 C CA . SER D 1 248 ? -19.706 38.114 68.531 1.00 13.78 247 SER D CA 1
ATOM 11980 C C . SER D 1 248 ? -19.254 36.734 68.052 1.00 13.26 247 SER D C 1
ATOM 11981 O O . SER D 1 248 ? -18.742 36.576 66.926 1.00 14.77 247 SER D O 1
ATOM 11984 N N . THR D 1 249 ? -19.412 35.729 68.882 1.00 12.45 248 THR D N 1
ATOM 11985 C CA . THR D 1 249 ? -19.001 34.385 68.462 1.00 11.90 248 THR D CA 1
ATOM 11986 C C . THR D 1 249 ? -20.195 33.634 67.899 1.00 11.80 248 THR D C 1
ATOM 11987 O O . THR D 1 249 ? -21.349 33.976 68.212 1.00 12.04 248 THR D O 1
ATOM 11991 N N . VAL D 1 250 ? -19.918 32.583 67.120 1.00 11.71 249 VAL D N 1
ATOM 11992 C CA . VAL D 1 250 ? -20.959 31.701 66.595 1.00 11.88 249 VAL D CA 1
ATOM 11993 C C . VAL D 1 250 ? -21.791 31.134 67.737 1.00 12.58 249 VAL D C 1
ATOM 11994 O O . VAL D 1 250 ? -23.007 31.001 67.602 1.00 12.65 249 VAL D O 1
ATOM 11998 N N . GLU D 1 251 ? -21.147 30.882 68.879 1.00 12.45 250 GLU D N 1
ATOM 11999 C CA . GLU D 1 251 ? -21.827 30.283 70.023 1.00 12.92 250 GLU D CA 1
ATOM 12000 C C . GLU D 1 251 ? -22.893 31.222 70.597 1.00 13.11 250 GLU D C 1
ATOM 12001 O O . GLU D 1 251 ? -24.038 30.782 70.864 1.00 12.19 250 GLU D O 1
ATOM 12007 N N . ARG D 1 252 ? -22.537 32.497 70.792 1.00 12.63 251 ARG D N 1
ATOM 12008 C CA . ARG D 1 252 ? -23.506 33.458 71.296 1.00 13.64 251 ARG D CA 1
ATOM 12009 C C . ARG D 1 252 ? -24.649 33.622 70.294 1.00 12.64 251 ARG D C 1
ATOM 12010 O O . ARG D 1 252 ? -25.834 33.632 70.668 1.00 11.58 251 ARG D O 1
ATOM 12018 N N . TYR D 1 253 ? -24.291 33.745 69.015 1.00 11.01 252 TYR D N 1
ATOM 12019 C CA . TYR D 1 253 ? -25.273 33.882 67.956 1.00 9.67 252 TYR D CA 1
ATOM 12020 C C . TYR D 1 253 ? -26.220 32.687 67.920 1.00 9.62 252 TYR D C 1
ATOM 12021 O O . TYR D 1 253 ? -27.431 32.862 67.962 1.00 7.95 252 TYR D O 1
ATOM 12030 N N . VAL D 1 254 ? -25.676 31.479 67.841 1.00 8.52 253 VAL D N 1
ATOM 12031 C CA . VAL D 1 254 ? -26.555 30.313 67.803 1.00 9.12 253 VAL D CA 1
ATOM 12032 C C . VAL D 1 254 ? -27.392 30.190 69.083 1.00 9.27 253 VAL D C 1
ATOM 12033 O O . VAL D 1 254 ? -28.580 29.838 69.017 1.00 10.21 253 VAL D O 1
ATOM 12037 N N . ASP D 1 255 ? -26.815 30.512 70.241 1.00 9.36 254 ASP D N 1
ATOM 12038 C CA . ASP D 1 255 ? -27.601 30.472 71.475 1.00 10.13 254 ASP D CA 1
ATOM 12039 C C . ASP D 1 255 ? -28.787 31.450 71.391 1.00 11.09 254 ASP D C 1
ATOM 12040 O O . ASP D 1 255 ? -29.908 31.134 71.797 1.00 10.67 254 ASP D O 1
ATOM 12045 N N . LEU D 1 256 ? -28.557 32.642 70.842 1.00 10.60 255 LEU D N 1
ATOM 12046 C CA . LEU D 1 256 ? -29.673 33.567 70.626 1.00 10.55 255 LEU D CA 1
ATOM 12047 C C . LEU D 1 256 ? -30.767 33.010 69.697 1.00 11.62 255 LEU D C 1
ATOM 12048 O O . LEU D 1 256 ? -31.974 33.118 69.999 1.00 10.49 255 LEU D O 1
ATOM 12053 N N . LEU D 1 257 ? -30.357 32.387 68.593 1.00 11.95 256 LEU D N 1
ATOM 12054 C CA . LEU D 1 257 ? -31.308 31.691 67.717 1.00 12.31 256 LEU D CA 1
ATOM 12055 C C . LEU D 1 257 ? -32.102 30.542 68.397 1.00 13.18 256 LEU D C 1
ATOM 12056 O O . LEU D 1 257 ? -33.318 30.350 68.142 1.00 13.36 256 LEU D O 1
ATOM 12061 N N . GLN D 1 258 ? -31.446 29.796 69.273 1.00 13.26 257 GLN D N 1
ATOM 12062 C CA . GLN D 1 258 ? -32.146 28.761 70.036 1.00 12.90 257 GLN D CA 1
ATOM 12063 C C . GLN D 1 258 ? -33.172 29.378 70.985 1.00 11.92 257 GLN D C 1
ATOM 12064 O O . GLN D 1 258 ? -34.263 28.872 71.136 1.00 12.26 257 GLN D O 1
ATOM 12070 N N . ARG D 1 259 ? -32.850 30.506 71.595 1.00 12.16 258 ARG D N 1
ATOM 12071 C CA . ARG D 1 259 ? -33.840 31.204 72.425 1.00 11.35 258 ARG D CA 1
ATOM 12072 C C . ARG D 1 259 ? -34.992 31.695 71.564 1.00 10.72 258 ARG D C 1
ATOM 12073 O O . ARG D 1 259 ? -36.167 31.573 71.931 1.00 9.64 258 ARG D O 1
ATOM 12081 N N . GLN D 1 260 ? -34.648 32.248 70.409 1.00 9.57 259 GLN D N 1
ATOM 12082 C CA . GLN D 1 260 ? -35.638 32.753 69.483 1.00 10.57 259 GLN D CA 1
ATOM 12083 C C . GLN D 1 260 ? -36.727 31.697 69.158 1.00 10.87 259 GLN D C 1
ATOM 12084 O O . GLN D 1 260 ? -37.943 31.972 69.252 1.00 11.50 259 GLN D O 1
ATOM 12090 N N . ASP D 1 261 ? -36.278 30.500 68.791 1.00 10.63 260 ASP D N 1
ATOM 12091 C CA . ASP D 1 261 ? -37.154 29.395 68.402 1.00 12.13 260 ASP D CA 1
ATOM 12092 C C . ASP D 1 261 ? -38.159 29.033 69.498 1.00 12.44 260 ASP D C 1
ATOM 12093 O O . ASP D 1 261 ? -39.322 28.648 69.193 1.00 15.14 260 ASP D O 1
ATOM 12098 N N . ALA D 1 262 ? -37.754 29.195 70.757 1.00 10.90 261 ALA D N 1
ATOM 12099 C CA . ALA D 1 262 ? -38.606 28.875 71.905 1.00 10.89 261 ALA D CA 1
ATOM 12100 C C . ALA D 1 262 ? -39.433 30.049 72.350 1.00 10.68 261 ALA D C 1
ATOM 12101 O O . ALA D 1 262 ? -40.264 29.894 73.261 1.00 11.21 261 ALA D O 1
ATOM 12103 N N . THR D 1 263 ? -39.203 31.221 71.732 1.00 10.43 262 THR D N 1
ATOM 12104 C CA . THR D 1 263 ? -39.909 32.468 72.107 1.00 10.49 262 THR D CA 1
ATOM 12105 C C . THR D 1 263 ? -41.329 32.621 71.547 1.00 10.41 262 THR D C 1
ATOM 12106 O O . THR D 1 263 ? -42.174 33.292 72.166 1.00 8.99 262 THR D O 1
ATOM 12110 N N . PHE D 1 264 ? -41.559 32.064 70.349 1.00 10.88 263 PHE D N 1
ATOM 12111 C CA . PHE D 1 264 ? -42.797 32.267 69.622 1.00 10.66 263 PHE D CA 1
ATOM 12112 C C . PHE D 1 264 ? -43.600 30.945 69.646 1.00 11.32 263 PHE D C 1
ATOM 12113 O O . PHE D 1 264 ? -43.102 29.939 70.163 1.00 9.81 263 PHE D O 1
ATOM 12121 N N . PRO D 1 265 ? -44.857 30.951 69.128 1.00 11.76 264 PRO D N 1
ATOM 12122 C CA . PRO D 1 265 ? -45.588 29.702 69.118 1.00 11.67 264 PRO D CA 1
ATOM 12123 C C . PRO D 1 265 ? -44.912 28.668 68.225 1.00 12.62 264 PRO D C 1
ATOM 12124 O O . PRO D 1 265 ? -44.135 29.018 67.322 1.00 13.60 264 PRO D O 1
ATOM 12128 N N . GLY D 1 266 ? -45.223 27.403 68.450 1.00 13.03 265 GLY D N 1
ATOM 12129 C CA . GLY D 1 266 ? -44.677 26.329 67.616 1.00 13.54 265 GLY D CA 1
ATOM 12130 C C . GLY D 1 266 ? -44.835 26.540 66.107 1.00 14.23 265 GLY D C 1
ATOM 12131 O O . GLY D 1 266 ? -43.935 26.171 65.326 1.00 14.37 265 GLY D O 1
ATOM 12132 N N . ASN D 1 267 ? -45.952 27.134 65.683 1.00 13.79 266 ASN D N 1
ATOM 12133 C CA . ASN D 1 267 ? -46.174 27.340 64.265 1.00 14.73 266 ASN D CA 1
ATOM 12134 C C . ASN D 1 267 ? -45.600 28.648 63.703 1.00 13.90 266 ASN D C 1
ATOM 12135 O O . ASN D 1 267 ? -45.920 29.028 62.576 1.00 13.95 266 ASN D O 1
ATOM 12140 N N . TYR D 1 268 ? -44.748 29.324 64.465 1.00 12.74 267 TYR D N 1
ATOM 12141 C CA . TYR D 1 268 ? -44.299 30.670 64.077 1.00 12.12 267 TYR D CA 1
ATOM 12142 C C . TYR D 1 268 ? -43.529 30.609 62.747 1.00 11.42 267 TYR D C 1
ATOM 12143 O O . TYR D 1 268 ? -4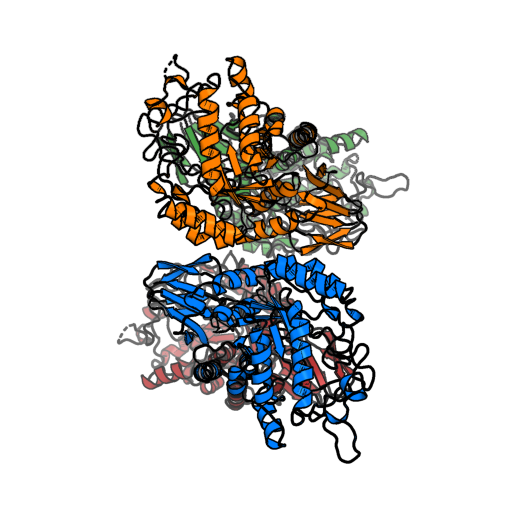2.984 29.571 62.395 1.00 11.55 267 TYR D O 1
ATOM 12152 N N . VAL D 1 269 ? -43.525 31.727 62.018 1.00 10.79 268 VAL D N 1
ATOM 12153 C CA . VAL D 1 269 ? -42.714 31.899 60.812 1.00 9.98 268 VAL D CA 1
ATOM 12154 C C . VAL D 1 269 ? -41.970 33.229 60.909 1.00 10.51 268 VAL D C 1
ATOM 12155 O O . VAL D 1 269 ? -42.581 34.295 60.972 1.00 10.97 268 VAL D O 1
ATOM 12159 N N . LYS D 1 270 ? -40.647 33.163 60.960 1.00 10.21 269 LYS D N 1
ATOM 12160 C CA . LYS D 1 270 ? -39.825 34.369 60.880 1.00 9.93 269 LYS D CA 1
ATOM 12161 C C . LYS D 1 270 ? -39.450 34.543 59.424 1.00 9.62 269 LYS D C 1
ATOM 12162 O O . LYS D 1 270 ? -39.091 33.579 58.763 1.00 9.88 269 LYS D O 1
ATOM 12168 N N . MET D 1 271 ? -39.566 35.767 58.910 1.00 9.58 270 MET D N 1
ATOM 12169 C CA . MET D 1 271 ? -38.980 36.112 57.614 1.00 8.94 270 MET D CA 1
ATOM 12170 C C . MET D 1 271 ? -37.486 36.329 57.833 1.00 9.16 270 MET D C 1
ATOM 12171 O O . MET D 1 271 ? -37.123 37.198 58.608 1.00 10.33 270 MET D O 1
ATOM 12176 N N . ARG D 1 272 ? -36.646 35.532 57.160 1.00 9.61 271 ARG D N 1
ATOM 12177 C CA . ARG D 1 272 ? -35.175 35.563 57.282 1.00 8.58 271 ARG D CA 1
ATOM 12178 C C . ARG D 1 272 ? -34.506 36.298 56.119 1.00 8.43 271 ARG D C 1
ATOM 12179 O O . ARG D 1 272 ? -34.848 36.066 54.963 1.00 7.78 271 ARG D O 1
ATOM 12187 N N . PHE D 1 273 ? -33.526 37.167 56.406 1.00 8.20 272 PHE D N 1
ATOM 12188 C CA . PHE D 1 273 ? -33.031 38.088 55.376 1.00 7.98 272 PHE D CA 1
ATOM 12189 C C . PHE D 1 273 ? -31.567 38.538 55.606 1.00 7.77 272 PHE D C 1
ATOM 12190 O O . PHE D 1 273 ? -31.015 38.462 56.733 1.00 7.62 272 PHE D O 1
ATOM 12198 N N . LEU D 1 274 ? -30.940 38.961 54.515 1.00 7.20 273 LEU D N 1
ATOM 12199 C CA . LEU D 1 274 ? -29.571 39.516 54.503 1.00 8.02 273 LEU D CA 1
ATOM 12200 C C . LEU D 1 274 ? -29.578 41.004 54.169 1.00 9.15 273 LEU D C 1
ATOM 12201 O O . LEU D 1 274 ? -28.665 41.748 54.521 1.00 9.87 273 LEU D O 1
ATOM 12206 N N . GLU D 1 275 ? -30.607 41.429 53.466 1.00 10.21 274 GLU D N 1
ATOM 12207 C CA . GLU D 1 275 ? -30.753 42.815 53.091 1.00 11.55 274 GLU D CA 1
ATOM 12208 C C . GLU D 1 275 ? -32.241 42.991 52.922 1.00 11.98 274 GLU D C 1
ATOM 12209 O O . GLU D 1 275 ? -32.985 42.010 52.940 1.00 12.22 274 GLU D O 1
ATOM 12215 N N . ASN D 1 276 ? -32.660 44.236 52.745 1.00 12.37 275 ASN D N 1
ATOM 12216 C CA . ASN D 1 276 ? -34.008 44.591 52.326 1.00 12.46 275 ASN D CA 1
ATOM 12217 C C . ASN D 1 276 ? -33.992 46.065 51.898 1.00 12.62 275 ASN D C 1
ATOM 12218 O O . ASN D 1 276 ? -32.913 46.716 51.928 1.00 12.13 275 ASN D O 1
ATOM 12223 N N . HIS D 1 277 ? -35.149 46.624 51.518 1.00 12.39 276 HIS D N 1
ATOM 12224 C CA . HIS D 1 277 ? -35.157 48.010 50.990 1.00 12.47 276 HIS D CA 1
ATOM 12225 C C . HIS D 1 277 ? -34.505 49.071 51.905 1.00 13.44 276 HIS D C 1
ATOM 12226 O O . HIS D 1 277 ? -34.060 50.126 51.437 1.00 13.75 276 HIS D O 1
ATOM 12233 N N . ASP D 1 278 ? -34.438 48.752 53.199 1.00 14.21 277 ASP D N 1
ATOM 12234 C CA . ASP D 1 278 ? -34.034 49.636 54.293 1.00 15.18 277 ASP D CA 1
ATOM 12235 C C . ASP D 1 278 ? -32.602 49.431 54.748 1.00 15.09 277 ASP D C 1
ATOM 12236 O O . ASP D 1 278 ? -32.112 50.117 55.650 1.00 15.83 277 ASP D O 1
ATOM 12241 N N . ASN D 1 279 ? -31.943 48.457 54.159 1.00 14.64 278 ASN D N 1
ATOM 12242 C CA . ASN D 1 279 ? -30.647 48.054 54.624 1.00 14.42 278 ASN D CA 1
ATOM 12243 C C . ASN D 1 279 ? -29.658 47.930 53.472 1.00 13.59 278 ASN D C 1
ATOM 12244 O O . ASN D 1 279 ? -30.036 47.841 52.294 1.00 13.26 278 ASN D O 1
ATOM 12249 N N . ALA D 1 280 ? -28.384 48.016 53.832 1.00 13.09 279 ALA D N 1
ATOM 12250 C CA . ALA D 1 280 ? -27.294 47.778 52.924 1.00 11.47 279 ALA D CA 1
ATOM 12251 C C . ALA D 1 280 ? -27.487 46.420 52.231 1.00 11.43 279 ALA D C 1
ATOM 12252 O O . ALA D 1 280 ? -28.128 45.513 52.779 1.00 11.71 279 ALA D O 1
ATOM 12254 N N . ARG D 1 281 ? -26.963 46.310 51.015 1.00 10.48 280 ARG D N 1
ATOM 12255 C CA . ARG D 1 281 ? -27.006 45.091 50.245 1.00 10.46 280 ARG D CA 1
ATOM 12256 C C . ARG D 1 281 ? -26.252 43.944 50.910 1.00 10.63 280 ARG D C 1
ATOM 12257 O O . ARG D 1 281 ? -25.211 44.162 51.564 1.00 11.60 280 ARG D O 1
ATOM 12265 N N . MET D 1 282 ? -26.750 42.729 50.709 1.00 9.55 281 MET D N 1
ATOM 12266 C CA . MET D 1 282 ? -25.943 41.526 51.004 1.00 9.29 281 MET D CA 1
ATOM 12267 C C . MET D 1 282 ? -24.499 41.746 50.525 1.00 10.51 281 MET D C 1
ATOM 12268 O O . MET D 1 282 ? -23.567 41.494 51.255 1.00 11.54 281 MET D O 1
ATOM 12273 N N . MET D 1 283 ? -24.319 42.250 49.308 1.00 11.50 282 MET D N 1
ATOM 12274 C CA . MET D 1 283 ? -22.956 42.397 48.750 1.00 11.42 282 MET D CA 1
ATOM 12275 C C . MET D 1 283 ? -22.181 43.680 49.134 1.00 12.51 282 MET D C 1
ATOM 12276 O O . MET D 1 283 ? -21.186 44.017 48.513 1.00 12.39 282 MET D O 1
ATOM 12281 N N . SER D 1 284 ? -22.648 44.376 50.159 1.00 14.14 283 SER D N 1
ATOM 12282 C CA . SER D 1 284 ? -21.799 45.304 50.902 1.00 16.35 283 SER D CA 1
ATOM 12283 C C . SER D 1 284 ? -21.465 44.700 52.268 1.00 16.03 283 SER D C 1
ATOM 12284 O O . SER D 1 284 ? -20.431 45.008 52.827 1.00 17.93 283 SER D O 1
ATOM 12287 N N . LEU D 1 285 ? -22.304 43.808 52.796 1.00 16.46 284 LEU D N 1
ATOM 12288 C CA . LEU D 1 285 ? -21.922 43.025 53.995 1.00 16.31 284 LEU D CA 1
ATOM 12289 C C . LEU D 1 285 ? -20.801 42.047 53.732 1.00 15.08 284 LEU D C 1
ATOM 12290 O O . LEU D 1 285 ? -19.985 41.787 54.615 1.00 14.80 284 LEU D O 1
ATOM 12295 N N . MET D 1 286 ? -20.788 41.497 52.515 1.00 13.80 285 MET D N 1
ATOM 12296 C CA . MET D 1 286 ? -19.863 40.446 52.134 1.00 12.20 285 MET D CA 1
ATOM 12297 C C . MET D 1 286 ? -19.438 40.709 50.685 1.00 14.40 285 MET D C 1
ATOM 12298 O O . MET D 1 286 ? -20.052 41.525 50.004 1.00 13.84 285 MET D O 1
ATOM 12303 N N . HIS D 1 287 ? -18.365 40.071 50.226 1.00 14.79 286 HIS D N 1
ATOM 12304 C CA . HIS D 1 287 ? -17.784 40.508 48.958 1.00 16.00 286 HIS D CA 1
ATOM 12305 C C . HIS D 1 287 ? -17.447 39.406 47.966 1.00 16.51 286 HIS D C 1
ATOM 12306 O O . HIS D 1 287 ? -16.844 39.663 46.903 1.00 16.58 286 HIS D O 1
ATOM 12313 N N . SER D 1 288 ? -17.858 38.183 48.278 1.00 15.32 287 SER D N 1
ATOM 12314 C CA . SER D 1 288 ? -17.628 37.109 47.323 1.00 14.81 287 SER D CA 1
ATOM 12315 C C . SER D 1 288 ? -18.870 36.260 47.152 1.00 14.60 287 SER D C 1
ATOM 12316 O O . SER D 1 288 ? -19.718 36.142 48.053 1.00 13.99 287 SER D O 1
ATOM 12319 N N . LYS D 1 289 ? -18.960 35.673 45.972 1.00 15.25 288 LYS D N 1
ATOM 12320 C CA . LYS D 1 289 ? -20.008 34.758 45.636 1.00 15.84 288 LYS D CA 1
ATOM 12321 C C . LYS D 1 289 ? -19.996 33.569 46.606 1.00 15.13 288 LYS D C 1
ATOM 12322 O O . LYS D 1 289 ? -21.045 33.097 46.992 1.00 15.05 288 LYS D O 1
ATOM 12328 N N . ALA D 1 290 ? -18.810 33.096 47.003 1.00 15.16 289 ALA D N 1
ATOM 12329 C CA . ALA D 1 290 ? -18.708 32.016 47.991 1.00 14.37 289 ALA D CA 1
ATOM 12330 C C . ALA D 1 290 ? -19.356 32.379 49.354 1.00 13.61 289 ALA D C 1
ATOM 12331 O O . ALA D 1 290 ? -20.007 31.553 49.985 1.00 13.42 289 ALA D O 1
ATOM 12333 N N . GLU D 1 291 ? -19.151 33.606 49.812 1.00 12.69 290 GLU D N 1
ATOM 12334 C CA . GLU D 1 291 ? -19.788 34.054 51.042 1.00 12.12 290 GLU D CA 1
ATOM 12335 C C . GLU D 1 291 ? -21.315 34.137 50.832 1.00 11.90 290 GLU D C 1
ATOM 12336 O O . GLU D 1 291 ? -22.094 33.731 51.714 1.00 11.83 290 GLU D O 1
ATOM 12342 N N . ALA D 1 292 ? -21.724 34.624 49.659 1.00 10.10 291 ALA D N 1
ATOM 12343 C CA . ALA D 1 292 ? -23.150 34.654 49.254 1.00 10.73 291 ALA D CA 1
ATOM 12344 C C . ALA D 1 292 ? -23.810 33.266 49.266 1.00 10.10 291 ALA D C 1
ATOM 12345 O O . ALA D 1 292 ? -24.942 33.099 49.698 1.00 10.05 291 ALA D O 1
ATOM 12347 N N . VAL D 1 293 ? -23.096 32.272 48.767 1.00 10.53 292 VAL D N 1
ATOM 12348 C CA . VAL D 1 293 ? -23.590 30.884 48.794 1.00 10.16 292 VAL D CA 1
ATOM 12349 C C . VAL D 1 293 ? -23.883 30.474 50.229 1.00 9.92 292 VAL D C 1
ATOM 12350 O O . VAL D 1 293 ? -24.988 30.000 50.535 1.00 9.89 292 VAL D O 1
ATOM 12354 N N . ASN D 1 294 ? -22.899 30.660 51.105 1.00 9.86 293 ASN D N 1
ATOM 12355 C CA . ASN D 1 294 ? -23.035 30.278 52.520 1.00 9.88 293 ASN D CA 1
ATOM 12356 C C . ASN D 1 294 ? -24.189 30.999 53.197 1.00 9.52 293 ASN D C 1
ATOM 12357 O O . ASN D 1 294 ? -25.054 30.374 53.802 1.00 8.96 293 ASN D O 1
ATOM 12362 N N . ASN D 1 295 ? -24.225 32.317 53.049 1.00 9.57 294 ASN D N 1
ATOM 12363 C CA . ASN D 1 295 ? -25.279 33.110 53.673 1.00 9.81 294 ASN D CA 1
ATOM 12364 C C . ASN D 1 295 ? -26.694 32.980 53.109 1.00 9.97 294 ASN D C 1
ATOM 12365 O O . ASN D 1 295 ? -27.650 33.038 53.874 1.00 10.24 294 ASN D O 1
ATOM 12370 N N . LEU D 1 296 ? -26.856 32.802 51.794 1.00 9.71 295 LEU D N 1
ATOM 12371 C CA . LEU D 1 296 ? -28.202 32.493 51.273 1.00 8.97 295 LEU D CA 1
ATOM 12372 C C . LEU D 1 296 ? -28.649 31.113 51.719 1.00 8.87 295 LEU D C 1
ATOM 12373 O O . LEU D 1 296 ? -29.816 30.926 52.091 1.00 8.43 295 LEU D O 1
ATOM 12378 N N . THR D 1 297 ? -27.731 30.144 51.714 1.00 7.63 296 THR D N 1
ATOM 12379 C CA . THR D 1 297 ? -28.079 28.815 52.205 1.00 7.15 296 THR D CA 1
ATOM 12380 C C . THR D 1 297 ? -28.581 28.939 53.632 1.00 7.48 296 THR D C 1
ATOM 12381 O O . THR D 1 297 ? -29.551 28.260 54.021 1.00 8.31 296 THR D O 1
ATOM 12385 N N . TRP D 1 298 ? -27.919 29.804 54.401 1.00 7.52 297 TRP D N 1
ATOM 12386 C CA . TRP D 1 298 ? -28.238 30.053 55.808 1.00 9.55 297 TRP D CA 1
ATOM 12387 C C . TRP D 1 298 ? -29.643 30.631 56.007 1.00 10.00 297 TRP D C 1
ATOM 12388 O O . TRP D 1 298 ? -30.374 30.185 56.902 1.00 9.95 297 TRP D O 1
ATOM 12399 N N . ILE D 1 299 ? -30.043 31.604 55.184 1.00 10.17 298 ILE D N 1
ATOM 12400 C CA . ILE D 1 299 ? -31.392 32.139 55.343 1.00 10.03 298 ILE D CA 1
ATOM 12401 C C . ILE D 1 299 ? -32.490 31.219 54.812 1.00 10.34 298 ILE D C 1
ATOM 12402 O O . ILE D 1 299 ? -33.620 31.251 55.301 1.00 10.16 298 ILE D O 1
ATOM 12407 N N . PHE D 1 300 ? -32.162 30.413 53.814 1.00 10.87 299 PHE D N 1
ATOM 12408 C CA . PHE D 1 300 ? -33.071 29.393 53.319 1.00 10.97 299 PHE D CA 1
ATOM 12409 C C . PHE D 1 300 ? -33.261 28.196 54.246 1.00 11.27 299 PHE D C 1
ATOM 12410 O O . PHE D 1 300 ? -34.368 27.631 54.318 1.00 11.28 299 PHE D O 1
ATOM 12418 N N . MET D 1 301 ? -32.191 27.777 54.932 1.00 10.42 300 MET D N 1
ATOM 12419 C CA . MET D 1 301 ? -32.277 26.560 55.756 1.00 10.66 300 MET D CA 1
ATOM 12420 C C . MET D 1 301 ? -32.710 26.802 57.211 1.00 10.36 300 MET D C 1
ATOM 12421 O O . MET D 1 301 ? -33.149 25.875 57.883 1.00 10.69 300 MET D O 1
ATOM 12426 N N . GLN D 1 302 ? -32.626 28.034 57.709 1.00 9.58 301 GLN D N 1
ATOM 12427 C CA . GLN D 1 302 ? -33.240 28.284 59.024 1.00 8.87 301 GLN D CA 1
ATOM 12428 C C . GLN D 1 302 ? -34.726 28.050 58.929 1.00 9.01 301 GLN D C 1
ATOM 12429 O O . GLN D 1 302 ? -35.289 28.098 57.825 1.00 8.62 301 GLN D O 1
ATOM 12435 N N . ARG D 1 303 ? -35.354 27.795 60.075 1.00 7.77 302 ARG D N 1
ATOM 12436 C CA . ARG D 1 303 ? -36.806 27.674 60.150 1.00 8.84 302 ARG D CA 1
ATOM 12437 C C . ARG D 1 303 ? -37.459 29.005 59.839 1.00 9.49 302 ARG D C 1
ATOM 12438 O O . ARG D 1 303 ? -37.347 29.931 60.620 1.00 10.68 302 ARG D O 1
ATOM 12446 N N . GLY D 1 304 ? -38.192 29.088 58.735 1.00 9.32 303 GLY D N 1
ATOM 12447 C CA . GLY D 1 304 ? -38.845 30.354 58.399 1.00 9.51 303 GLY D CA 1
ATOM 12448 C C . GLY D 1 304 ? -38.974 30.509 56.908 1.00 9.43 303 GLY D C 1
ATOM 12449 O O . GLY D 1 304 ? -38.980 29.525 56.160 1.00 10.12 303 GLY D O 1
ATOM 12450 N N . ILE D 1 305 ? -39.117 31.746 56.466 1.00 9.43 304 ILE D N 1
ATOM 12451 C CA . ILE D 1 305 ? -39.331 32.002 55.048 1.00 9.39 304 ILE D CA 1
ATOM 12452 C C . ILE D 1 305 ? -38.280 33.036 54.673 1.00 10.17 304 ILE D C 1
ATOM 12453 O O . ILE D 1 305 ? -38.179 34.080 55.326 1.00 10.85 304 ILE D O 1
ATOM 12458 N N . PRO D 1 306 ? -37.448 32.733 53.671 1.00 10.41 305 PRO D N 1
ATOM 12459 C CA . PRO D 1 306 ? -36.462 33.735 53.237 1.00 10.36 305 PRO D CA 1
ATOM 12460 C C . PRO D 1 306 ? -37.025 34.863 52.355 1.00 10.95 305 PRO D C 1
ATOM 12461 O O . PRO D 1 306 ? -37.997 34.686 51.630 1.00 10.49 305 PRO D O 1
ATOM 12465 N N . LEU D 1 307 ? -36.383 36.025 52.462 1.00 11.36 306 LEU D N 1
ATOM 12466 C CA . LEU D 1 307 ? -36.583 37.145 51.569 1.00 11.11 306 LEU D CA 1
ATOM 12467 C C . LEU D 1 307 ? -35.400 37.271 50.595 1.00 10.74 306 LEU D C 1
ATOM 12468 O O . LEU D 1 307 ? -34.233 37.130 50.999 1.00 11.64 306 LEU D O 1
ATOM 12473 N N . ILE D 1 308 ? -35.739 37.546 49.333 1.00 9.03 307 ILE D N 1
ATOM 12474 C CA . ILE D 1 308 ? -34.849 38.064 48.324 1.00 9.04 307 ILE D CA 1
ATOM 12475 C C . ILE D 1 308 ? -35.369 39.459 47.926 1.00 9.20 307 ILE D C 1
ATOM 12476 O O . ILE D 1 308 ? -36.501 39.609 47.509 1.00 7.92 307 ILE D O 1
ATOM 12481 N N . TYR D 1 309 ? -34.544 40.489 48.105 1.00 9.87 308 TYR D N 1
ATOM 12482 C CA . TYR D 1 309 ? -34.920 41.853 47.688 1.00 9.83 308 TYR D CA 1
ATOM 12483 C C . TYR D 1 309 ? -34.456 42.006 46.255 1.00 9.80 308 TYR D C 1
ATOM 12484 O O . TYR D 1 309 ? -33.321 41.638 45.928 1.00 11.26 308 TYR D O 1
ATOM 12493 N N . ASN D 1 310 ? -35.294 42.546 45.377 1.00 10.57 309 ASN D N 1
ATOM 12494 C CA . ASN D 1 310 ? -34.884 42.683 43.977 1.00 9.34 309 ASN D CA 1
ATOM 12495 C C . ASN D 1 310 ? -33.425 43.144 43.771 1.00 9.23 309 ASN D C 1
ATOM 12496 O O . ASN D 1 310 ? -32.986 44.145 44.376 1.00 9.37 309 ASN D O 1
ATOM 12501 N N . GLY D 1 311 ? -32.706 42.416 42.922 1.00 8.56 310 GLY D N 1
ATOM 12502 C CA . GLY D 1 311 ? -31.304 42.713 42.590 1.00 9.98 310 GLY D CA 1
ATOM 12503 C C . GLY D 1 311 ? -30.303 41.867 43.353 1.00 10.49 310 GLY D C 1
ATOM 12504 O O . GLY D 1 311 ? -29.191 41.564 42.852 1.00 10.33 310 GLY D O 1
ATOM 12505 N N . GLN D 1 312 ? -30.696 41.476 44.564 1.00 10.64 311 GLN D N 1
ATOM 12506 C CA . GLN D 1 312 ? -29.891 40.570 45.383 1.00 11.39 311 GLN D CA 1
ATOM 12507 C C . GLN D 1 312 ? -29.461 39.315 44.599 1.00 11.53 311 GLN D C 1
ATOM 12508 O O . GLN D 1 312 ? -28.328 38.852 44.755 1.00 13.06 311 GLN D O 1
ATOM 12514 N N . GLU D 1 313 ? -30.341 38.770 43.751 1.00 11.70 312 GLU D N 1
ATOM 12515 C CA . GLU D 1 313 ? -29.985 37.596 42.920 1.00 11.48 312 GLU D CA 1
ATOM 12516 C C . GLU D 1 313 ? -28.868 37.853 41.879 1.00 11.26 312 GLU D C 1
ATOM 12517 O O . GLU D 1 313 ? -28.236 36.903 41.383 1.00 11.28 312 GLU D O 1
ATOM 12523 N N . PHE D 1 314 ? -28.648 39.122 41.541 1.00 11.01 313 PHE D N 1
ATOM 12524 C CA . PHE D 1 314 ? -27.519 39.507 40.668 1.00 10.59 313 PHE D CA 1
ATOM 12525 C C . PHE D 1 314 ? -26.425 40.198 41.441 1.00 10.29 313 PHE D C 1
ATOM 12526 O O . PHE D 1 314 ? -25.600 40.916 40.857 1.00 11.33 313 PHE D O 1
ATOM 12534 N N . LEU D 1 315 ? -26.391 39.990 42.758 1.00 9.33 314 LEU D N 1
ATOM 12535 C CA . LEU D 1 315 ? -25.257 40.442 43.564 1.00 9.68 314 LEU D CA 1
ATOM 12536 C C . LEU D 1 315 ? -25.063 41.961 43.523 1.00 10.40 314 LEU D C 1
ATOM 12537 O O . LEU D 1 315 ? -23.923 42.466 43.519 1.00 10.16 314 LEU D O 1
ATOM 12542 N N . ALA D 1 316 ? -26.196 42.661 43.519 1.00 11.26 315 ALA D N 1
ATOM 12543 C CA . ALA D 1 316 ? -26.289 44.119 43.563 1.00 12.08 315 ALA D CA 1
ATOM 12544 C C . ALA D 1 316 ? -25.544 44.665 44.745 1.00 13.14 315 ALA D C 1
ATOM 12545 O O . ALA D 1 316 ? -25.538 44.030 45.801 1.00 13.99 315 ALA D O 1
ATOM 12547 N N . GLU D 1 317 ? -24.946 45.847 44.592 1.00 13.35 316 GLU D N 1
ATOM 12548 C CA . GLU D 1 317 ? -24.078 46.386 45.625 1.00 13.99 316 GLU D CA 1
ATOM 12549 C C . GLU D 1 317 ? -24.602 47.688 46.226 1.00 13.46 316 GLU D C 1
ATOM 12550 O O . GLU D 1 317 ? -24.246 48.056 47.349 1.00 12.65 316 GLU D O 1
ATOM 12556 N N . HIS D 1 318 ? -25.465 48.373 45.480 1.00 13.53 317 HIS D N 1
ATOM 12557 C CA . HIS D 1 318 ? -25.987 49.659 45.909 1.00 13.45 317 HIS D CA 1
ATOM 12558 C C . HIS D 1 318 ? -27.410 49.488 46.483 1.00 14.07 317 HIS D C 1
ATOM 12559 O O . HIS D 1 318 ? -28.262 48.797 45.888 1.00 13.47 317 HIS D O 1
ATOM 12566 N N . GLN D 1 319 ? -27.629 50.075 47.659 1.00 13.89 318 GLN D N 1
ATOM 12567 C CA . GLN D 1 319 ? -28.955 50.173 48.278 1.00 15.41 318 GLN D CA 1
ATOM 12568 C C . GLN D 1 319 ? -29.744 51.321 47.619 1.00 14.69 318 GLN D C 1
ATOM 12569 O O . GLN D 1 319 ? -29.431 52.520 47.850 1.00 14.29 318 GLN D O 1
ATOM 12575 N N . PRO D 1 320 ? -30.789 50.978 46.834 1.00 14.92 319 PRO D N 1
ATOM 12576 C CA . PRO D 1 320 ? -31.524 52.044 46.122 1.00 15.04 319 PRO D CA 1
ATOM 12577 C C . PRO D 1 320 ? -32.034 53.104 47.063 1.00 15.69 319 PRO D C 1
ATOM 12578 O O . PRO D 1 320 ? -32.560 52.781 48.128 1.00 15.93 319 PRO D O 1
ATOM 12582 N N . SER D 1 321 ? -31.860 54.366 46.678 1.00 15.91 320 SER D N 1
ATOM 12583 C CA . SER D 1 321 ? -32.499 55.482 47.382 1.00 16.32 320 SER D CA 1
ATOM 12584 C C . SER D 1 321 ? -34.012 55.244 47.506 1.00 16.23 320 SER D C 1
ATOM 12585 O O . SER D 1 321 ? -34.624 54.703 46.599 1.00 16.31 320 SER D O 1
ATOM 12588 N N . LEU D 1 322 ? -34.613 55.692 48.607 1.00 16.74 321 LEU D N 1
ATOM 12589 C CA . LEU D 1 322 ? -36.083 55.728 48.713 1.00 16.97 321 LEU D CA 1
ATOM 12590 C C . LEU D 1 322 ? -36.728 57.022 48.168 1.00 16.95 321 LEU D C 1
ATOM 12591 O O . LEU D 1 322 ? -37.931 57.062 47.987 1.00 14.93 321 LEU D O 1
ATOM 12596 N N . PHE D 1 323 ? -35.928 58.054 47.885 1.00 18.06 322 PHE D N 1
ATOM 12597 C CA . PHE D 1 323 ? -36.484 59.401 47.607 1.00 19.50 322 PHE D CA 1
ATOM 12598 C C . PHE D 1 323 ? -36.362 59.932 46.161 1.00 20.37 322 PHE D C 1
ATOM 12599 O O . PHE D 1 323 ? -37.188 60.759 45.730 1.00 20.61 322 PHE D O 1
ATOM 12607 N N . ASP D 1 324 ? -35.318 59.495 45.451 1.00 20.42 323 ASP D N 1
ATOM 12608 C CA . ASP D 1 324 ? -35.027 59.904 44.068 1.00 20.32 323 ASP D CA 1
ATOM 12609 C C . ASP D 1 324 ? -34.839 58.660 43.225 1.00 19.44 323 ASP D C 1
ATOM 12610 O O . ASP D 1 324 ? -34.400 57.638 43.757 1.00 18.85 323 ASP D O 1
ATOM 12615 N N . ARG D 1 325 ? -35.124 58.756 41.919 1.00 18.81 324 ARG D N 1
ATOM 12616 C CA . ARG D 1 325 ? -34.915 57.639 40.982 1.00 18.62 324 ARG D CA 1
ATOM 12617 C C . ARG D 1 325 ? -33.512 57.045 41.105 1.00 17.55 324 ARG D C 1
ATOM 12618 O O . ARG D 1 325 ? -32.522 57.772 41.205 1.00 17.57 324 ARG D O 1
ATOM 12626 N N . ASP D 1 326 ? -33.444 55.717 41.137 1.00 16.54 325 ASP D N 1
ATOM 12627 C CA . ASP D 1 326 ? -32.210 55.001 41.432 1.00 15.32 325 ASP D CA 1
ATOM 12628 C C . ASP D 1 326 ? -32.373 53.613 40.845 1.00 14.61 325 ASP D C 1
ATOM 12629 O O . ASP D 1 326 ? -32.334 52.594 41.539 1.00 14.65 325 ASP D O 1
ATOM 12634 N N . THR D 1 327 ? -32.585 53.598 39.542 1.00 13.93 326 THR D N 1
ATOM 12635 C CA . THR D 1 327 ? -32.868 52.406 38.799 1.00 13.82 326 THR D CA 1
ATOM 12636 C C . THR D 1 327 ? -31.770 51.361 39.030 1.00 12.86 326 THR D C 1
ATOM 12637 O O . THR D 1 327 ? -30.580 51.688 39.023 1.00 13.27 326 THR D O 1
ATOM 12641 N N . MET D 1 328 ? -32.165 50.121 39.282 1.00 12.75 327 MET D N 1
ATOM 12642 C CA . MET D 1 328 ? -31.196 49.064 39.676 1.00 11.63 327 MET D CA 1
ATOM 12643 C C . MET D 1 328 ? -30.725 48.166 38.526 1.00 13.53 327 MET D C 1
ATOM 12644 O O . MET D 1 328 ? -29.866 47.304 38.736 1.00 13.21 327 MET D O 1
ATOM 12649 N N . VAL D 1 329 ? -31.293 48.354 37.329 1.00 14.14 328 VAL D N 1
ATOM 12650 C CA . VAL D 1 329 ? -31.013 47.473 36.172 1.00 14.90 328 VAL D CA 1
ATOM 12651 C C . VAL D 1 329 ? -29.516 47.205 35.922 1.00 15.30 328 VAL D C 1
ATOM 12652 O O . VAL D 1 329 ? -29.149 46.080 35.607 1.00 15.59 328 VAL D O 1
ATOM 12656 N N . ALA D 1 330 ? -28.668 48.216 36.091 1.00 15.53 329 ALA D N 1
ATOM 12657 C CA . ALA D 1 330 ? -27.198 48.085 35.877 1.00 16.06 329 ALA D CA 1
ATOM 12658 C C . ALA D 1 330 ? -26.373 47.547 37.076 1.00 16.83 329 ALA D C 1
ATOM 12659 O O . ALA D 1 330 ? -25.131 47.330 36.969 1.00 16.48 329 ALA D O 1
ATOM 12661 N N . ASP D 1 331 ? -27.037 47.351 38.214 1.00 16.76 330 ASP D N 1
ATOM 12662 C CA . ASP D 1 331 ? -26.348 46.994 39.445 1.00 17.55 330 ASP D CA 1
ATOM 12663 C C . ASP D 1 331 ? -26.336 45.475 39.575 1.00 18.08 330 ASP D C 1
ATOM 12664 O O . ASP D 1 331 ? -26.923 44.902 40.490 1.00 18.73 330 ASP D O 1
ATOM 12669 N N . ARG D 1 332 ? -25.640 44.841 38.633 1.00 18.03 331 ARG D N 1
ATOM 12670 C CA . ARG D 1 332 ? -25.504 43.400 38.558 1.00 18.17 331 ARG D CA 1
ATOM 12671 C C . ARG D 1 332 ? -24.018 43.098 38.498 1.00 17.65 331 ARG D C 1
ATOM 12672 O O . ARG D 1 332 ? -23.285 43.734 37.752 1.00 17.17 331 ARG D O 1
ATOM 12680 N N . HIS D 1 333 ? -23.586 42.132 39.295 1.00 17.33 332 HIS D N 1
ATOM 12681 C CA . HIS D 1 333 ? -22.198 41.774 39.411 1.00 17.35 332 HIS D CA 1
ATOM 12682 C C . HIS D 1 333 ? -22.102 40.278 39.496 1.00 17.07 332 HIS D C 1
ATOM 12683 O O . HIS D 1 333 ? -21.352 39.743 40.299 1.00 17.33 332 HIS D O 1
ATOM 12690 N N . GLY D 1 334 ? -22.841 39.596 38.642 1.00 16.19 333 GLY D N 1
ATOM 12691 C CA . GLY D 1 334 ? -22.876 38.155 38.710 1.00 16.03 333 GLY D CA 1
ATOM 12692 C C . GLY D 1 334 ? -24.298 37.690 38.832 1.00 15.38 333 GLY D C 1
ATOM 12693 O O . GLY D 1 334 ? -25.209 38.476 38.653 1.00 14.09 333 GLY D O 1
ATOM 12694 N N . ASP D 1 335 ? -24.470 36.405 39.146 1.00 15.39 334 ASP D N 1
ATOM 12695 C CA . ASP D 1 335 ? -25.775 35.775 39.151 1.00 16.87 334 ASP D CA 1
ATOM 12696 C C . ASP D 1 335 ? -25.759 34.630 40.139 1.00 16.56 334 ASP D C 1
ATOM 12697 O O . ASP D 1 335 ? -25.024 33.661 39.953 1.00 17.90 334 ASP D O 1
ATOM 12702 N N . VAL D 1 336 ? -26.552 34.724 41.196 1.00 15.65 335 VAL D N 1
ATOM 12703 C CA . VAL D 1 336 ? -26.806 33.527 42.003 1.00 14.83 335 VAL D CA 1
ATOM 12704 C C . VAL D 1 336 ? -28.223 32.962 41.738 1.00 14.71 335 VAL D C 1
ATOM 12705 O O . VAL D 1 336 ? -28.788 32.251 42.564 1.00 13.88 335 VAL D O 1
ATOM 12709 N N . THR D 1 337 ? -28.794 33.256 40.572 1.00 13.57 336 THR D N 1
ATOM 12710 C CA . THR D 1 337 ? -30.106 32.689 40.250 1.00 13.26 336 THR D CA 1
ATOM 12711 C C . THR D 1 337 ? -30.137 31.154 40.334 1.00 13.61 336 THR D C 1
ATOM 12712 O O . THR D 1 337 ? -31.082 30.598 40.916 1.00 15.01 336 THR D O 1
ATOM 12716 N N . PRO D 1 338 ? -29.144 30.463 39.738 1.00 12.45 337 PRO D N 1
ATOM 12717 C CA . PRO D 1 338 ? -29.109 29.011 39.866 1.00 12.07 337 PRO D CA 1
ATOM 12718 C C . PRO D 1 338 ? -29.092 28.547 41.322 1.00 11.97 337 PRO D C 1
ATOM 12719 O O . PRO D 1 338 ? -29.788 27.569 41.659 1.00 11.69 337 PRO D O 1
ATOM 12723 N N . LEU D 1 339 ? -28.303 29.225 42.164 1.00 11.50 338 LEU D N 1
ATOM 12724 C CA . LEU D 1 339 ? -28.214 28.867 43.577 1.00 12.18 338 LEU D CA 1
ATOM 12725 C C . LEU D 1 339 ? -29.566 28.981 44.234 1.00 12.27 338 LEU D C 1
ATOM 12726 O O . LEU D 1 339 ? -30.017 28.048 44.898 1.00 13.85 338 LEU D O 1
ATOM 12731 N N . ILE D 1 340 ? -30.228 30.110 44.020 1.00 11.74 339 ILE D N 1
ATOM 12732 C CA . ILE D 1 340 ? -31.526 30.368 44.633 1.00 11.50 339 ILE D CA 1
ATOM 12733 C C . ILE D 1 340 ? -32.566 29.363 44.145 1.00 11.99 339 ILE D C 1
ATOM 12734 O O . ILE D 1 340 ? -33.361 28.848 44.937 1.00 12.69 339 ILE D O 1
ATOM 12739 N N . GLN D 1 341 ? -32.557 29.088 42.840 1.00 11.81 340 GLN D N 1
ATOM 12740 C CA . GLN D 1 341 ? -33.427 28.074 42.266 1.00 12.55 340 GLN D CA 1
ATOM 12741 C C . GLN D 1 341 ? -33.247 26.690 42.902 1.00 12.10 340 GLN D C 1
ATOM 12742 O O . GLN D 1 341 ? -34.222 25.996 43.216 1.00 12.74 340 GLN D O 1
ATOM 12748 N N . LYS D 1 342 ? -32.004 26.288 43.093 1.00 12.81 341 LYS D N 1
ATOM 12749 C CA . LYS D 1 342 ? -31.711 25.039 43.814 1.00 12.32 341 LYS D CA 1
ATOM 12750 C C . LYS D 1 342 ? -32.168 25.074 45.294 1.00 11.61 341 LYS D C 1
ATOM 12751 O O . LYS D 1 342 ? -32.899 24.189 45.765 1.00 10.91 341 LYS D O 1
ATOM 12757 N N . LEU D 1 343 ? -31.756 26.097 46.034 1.00 10.29 342 LEU D N 1
ATOM 12758 C CA . LEU D 1 343 ? -32.292 26.278 47.387 1.00 10.38 342 LEU D CA 1
ATOM 12759 C C . LEU D 1 343 ? -33.820 26.226 47.456 1.00 11.16 342 LEU D C 1
ATOM 12760 O O . LEU D 1 343 ? -34.403 25.617 48.380 1.00 11.20 342 LEU D O 1
ATOM 12765 N N . VAL D 1 344 ? -34.479 26.844 46.482 1.00 11.39 343 VAL D N 1
ATOM 12766 C CA . VAL D 1 344 ? -35.962 26.857 46.464 1.00 11.51 343 VAL D CA 1
ATOM 12767 C C . VAL D 1 344 ? -36.541 25.427 46.408 1.00 11.49 343 VAL D C 1
ATOM 12768 O O . VAL D 1 344 ? -37.543 25.128 47.064 1.00 11.64 343 VAL D O 1
ATOM 12772 N N . THR D 1 345 ? -35.892 24.549 45.660 1.00 11.90 344 THR D N 1
ATOM 12773 C CA . THR D 1 345 ? -36.367 23.189 45.527 1.00 13.47 344 THR D CA 1
ATOM 12774 C C . THR D 1 345 ? -36.100 22.388 46.803 1.00 13.01 344 THR D C 1
ATOM 12775 O O . THR D 1 345 ? -36.922 21.549 47.191 1.00 13.04 344 THR D O 1
ATOM 12779 N N . ILE D 1 346 ? -34.961 22.631 47.442 1.00 13.07 345 ILE D N 1
ATOM 12780 C CA . ILE D 1 346 ? -34.663 22.047 48.758 1.00 12.70 345 ILE D CA 1
ATOM 12781 C C . ILE D 1 346 ? -35.680 22.533 49.800 1.00 13.29 345 ILE D C 1
ATOM 12782 O O . ILE D 1 346 ? -36.323 21.732 50.467 1.00 13.30 345 ILE D O 1
ATOM 12787 N N . LYS D 1 347 ? -35.865 23.848 49.887 1.00 13.62 346 LYS D N 1
ATOM 12788 C CA . LYS D 1 347 ? -36.854 24.491 50.776 1.00 13.89 346 LYS D CA 1
ATOM 12789 C C . LYS D 1 347 ? -38.272 23.942 50.618 1.00 13.89 346 LYS D C 1
ATOM 12790 O O . LYS D 1 347 ? -39.059 23.931 51.560 1.00 13.39 346 LYS D O 1
ATOM 12796 N N . GLN D 1 348 ? -38.597 23.509 49.411 1.00 14.74 347 GLN D N 1
ATOM 12797 C CA . GLN D 1 348 ? -39.884 22.874 49.142 1.00 16.19 347 GLN D CA 1
ATOM 12798 C C . GLN D 1 348 ? -40.082 21.513 49.808 1.00 15.70 347 GLN D C 1
ATOM 12799 O O . GLN D 1 348 ? -41.219 21.026 49.914 1.00 16.58 347 GLN D O 1
ATOM 12805 N N . LEU D 1 349 ? -38.990 20.910 50.265 1.00 15.41 348 LEU D N 1
ATOM 12806 C CA . LEU D 1 349 ? -39.061 19.604 50.927 1.00 15.48 348 LEU D CA 1
ATOM 12807 C C . LEU D 1 349 ? -39.947 19.641 52.191 1.00 14.94 348 LEU D C 1
ATOM 12808 O O . LEU D 1 349 ? -39.858 20.594 52.981 1.00 14.94 348 LEU D O 1
ATOM 12813 N N . PRO D 1 350 ? -40.813 18.615 52.375 1.00 14.81 349 PRO D N 1
ATOM 12814 C CA . PRO D 1 350 ? -41.649 18.505 53.584 1.00 14.25 349 PRO D CA 1
ATOM 12815 C C . PRO D 1 350 ? -40.851 18.637 54.874 1.00 13.32 349 PRO D C 1
ATOM 12816 O O . PRO D 1 350 ? -41.382 19.117 55.853 1.00 13.29 349 PRO D O 1
ATOM 12820 N N . LEU D 1 351 ? -39.583 18.223 54.858 1.00 12.20 350 LEU D N 1
ATOM 12821 C CA . LEU D 1 351 ? -38.723 18.314 56.049 1.00 11.61 350 LEU D CA 1
ATOM 12822 C C . LEU D 1 351 ? -38.568 19.743 56.600 1.00 11.70 350 LEU D C 1
ATOM 12823 O O . LEU D 1 351 ? -38.444 19.946 57.811 1.00 11.26 350 LEU D O 1
ATOM 12828 N N . LEU D 1 352 ? -38.638 20.730 55.713 1.00 10.84 351 LEU D N 1
ATOM 12829 C CA . LEU D 1 352 ? -38.539 22.125 56.137 1.00 12.15 351 LEU D CA 1
ATOM 12830 C C . LEU D 1 352 ? -39.664 22.633 57.052 1.00 12.08 351 LEU D C 1
ATOM 12831 O O . LEU D 1 352 ? -39.504 23.663 57.710 1.00 11.50 351 LEU D O 1
ATOM 12836 N N . ARG D 1 353 ? -40.776 21.902 57.084 1.00 13.50 352 ARG D N 1
ATOM 12837 C CA . ARG D 1 353 ? -41.913 22.182 57.963 1.00 14.46 352 ARG D CA 1
ATOM 12838 C C . ARG D 1 353 ? -41.854 21.396 59.267 1.00 14.75 352 ARG D C 1
ATOM 12839 O O . ARG D 1 353 ? -42.785 21.500 60.093 1.00 15.01 352 ARG D O 1
ATOM 12847 N N . ALA D 1 354 ? -40.813 20.584 59.447 1.00 13.55 353 ALA D N 1
ATOM 12848 C CA . ALA D 1 354 ? -40.769 19.684 60.589 1.00 14.04 353 ALA D CA 1
ATOM 12849 C C . ALA D 1 354 ? -40.752 20.428 61.940 1.00 13.80 353 ALA D C 1
ATOM 12850 O O . ALA D 1 354 ? -40.114 21.474 62.070 1.00 13.61 353 ALA D O 1
ATOM 12852 N N . ALA D 1 355 ? -41.452 19.863 62.927 1.00 14.01 354 ALA D N 1
ATOM 12853 C CA . ALA D 1 355 ? -41.367 20.275 64.330 1.00 14.44 354 ALA D CA 1
ATOM 12854 C C . ALA D 1 355 ? -39.922 20.282 64.834 1.00 15.68 354 ALA D C 1
ATOM 12855 O O . ALA D 1 355 ? -39.444 21.295 65.373 1.00 15.72 354 ALA D O 1
ATOM 12857 N N . ASP D 1 356 ? -39.249 19.143 64.645 1.00 14.88 355 ASP D N 1
ATOM 12858 C CA . ASP D 1 356 ? -37.929 18.911 65.169 1.00 15.27 355 ASP D CA 1
ATOM 12859 C C . ASP D 1 356 ? -36.890 19.633 64.296 1.00 15.07 355 ASP D C 1
ATOM 12860 O O . ASP D 1 356 ? -36.480 19.155 63.220 1.00 14.74 355 ASP D O 1
ATOM 12865 N N . TYR D 1 357 ? -36.516 20.820 64.758 1.00 15.03 356 TYR D N 1
ATOM 12866 C CA . TYR D 1 357 ? -35.472 21.629 64.131 1.00 15.23 356 TYR D CA 1
ATOM 12867 C C . TYR D 1 357 ? -34.471 21.952 65.195 1.00 15.28 356 TYR D C 1
ATOM 12868 O O . TYR D 1 357 ? -34.854 22.436 66.271 1.00 15.15 356 TYR D O 1
ATOM 12877 N N . GLN D 1 358 ? -33.196 21.676 64.901 1.00 15.87 357 GLN D N 1
ATOM 12878 C CA . GLN D 1 358 ? -32.091 21.881 65.835 1.00 16.03 357 GLN D CA 1
ATOM 12879 C C . GLN D 1 358 ? -30.942 22.634 65.174 1.00 15.17 357 GLN D C 1
ATOM 12880 O O . GLN D 1 358 ? -30.589 22.394 64.018 1.00 13.70 357 GLN D O 1
ATOM 12886 N N . LEU D 1 359 ? -30.373 23.557 65.935 1.00 14.60 358 LEU D N 1
ATOM 12887 C CA . LEU D 1 359 ? -29.187 24.290 65.537 1.00 14.62 358 LEU D CA 1
ATOM 12888 C C . LEU D 1 359 ? -28.064 23.893 66.470 1.00 14.11 358 LEU D C 1
ATOM 12889 O O . LEU D 1 359 ? -28.249 23.877 67.703 1.00 13.83 358 LEU D O 1
ATOM 12894 N N . ALA D 1 360 ? -26.901 23.593 65.905 1.00 13.12 359 ALA D N 1
ATOM 12895 C CA . ALA D 1 360 ? -25.738 23.292 66.726 1.00 13.15 359 ALA D CA 1
ATOM 12896 C C . ALA D 1 360 ? -24.474 23.925 66.163 1.00 13.02 359 ALA D C 1
ATOM 12897 O O . ALA D 1 360 ? -24.352 24.094 64.957 1.00 13.42 359 ALA D O 1
ATOM 12899 N N . VAL D 1 361 ? -23.524 24.252 67.039 1.00 13.08 360 VAL D N 1
ATOM 12900 C CA . VAL D 1 361 ? -22.181 24.644 66.603 1.00 12.09 360 VAL D CA 1
ATOM 12901 C C . VAL D 1 361 ? -21.286 23.410 66.640 1.00 12.55 360 VAL D C 1
ATOM 12902 O O . VAL D 1 361 ? -21.197 22.748 67.659 1.00 12.67 360 VAL D O 1
ATOM 12906 N N . VAL D 1 362 ? -20.623 23.118 65.523 1.00 12.22 361 VAL D N 1
ATOM 12907 C CA . VAL D 1 362 ? -19.742 21.969 65.405 1.00 12.94 361 VAL D CA 1
ATOM 12908 C C . VAL D 1 362 ? -18.278 22.359 65.047 1.00 13.84 361 VAL D C 1
ATOM 12909 O O . VAL D 1 362 ? -17.794 23.472 65.392 1.00 13.31 361 VAL D O 1
ATOM 12913 N N . GLU D 1 363 ? -17.571 21.456 64.374 1.00 14.76 362 GLU D N 1
ATOM 12914 C CA . GLU D 1 363 ? -16.148 21.656 64.032 1.00 15.52 362 GLU D CA 1
ATOM 12915 C C . GLU D 1 363 ? -15.849 23.068 63.523 1.00 15.89 362 GLU D C 1
ATOM 12916 O O . GLU D 1 363 ? -16.541 23.563 62.632 1.00 15.11 362 GLU D O 1
ATOM 12922 N N . GLU D 1 364 ? -14.837 23.723 64.100 1.00 15.60 363 GLU D N 1
ATOM 12923 C CA . GLU D 1 364 ? -14.379 25.032 63.614 1.00 16.12 363 GLU D CA 1
ATOM 12924 C C . GLU D 1 364 ? -15.494 26.110 63.536 1.00 15.99 363 GLU D C 1
ATOM 12925 O O . GLU D 1 364 ? -15.349 27.119 62.859 1.00 16.62 363 GLU D O 1
ATOM 12931 N N . GLY D 1 365 ? -16.585 25.893 64.270 1.00 15.71 364 GLY D N 1
ATOM 12932 C CA . GLY D 1 365 ? -17.641 26.883 64.392 1.00 14.59 364 GLY D CA 1
ATOM 12933 C C . GLY D 1 365 ? -18.591 26.847 63.220 1.00 13.85 364 GLY D C 1
ATOM 12934 O O . GLY D 1 365 ? -19.290 27.818 62.932 1.00 13.81 364 GLY D O 1
ATOM 12935 N N . ILE D 1 366 ? -18.621 25.709 62.552 1.00 13.17 365 ILE D N 1
ATOM 12936 C CA . ILE D 1 366 ? -19.547 25.485 61.479 1.00 12.61 365 ILE D CA 1
ATOM 12937 C C . ILE D 1 366 ? -20.930 25.370 62.105 1.00 12.86 365 ILE D C 1
ATOM 12938 O O . ILE D 1 366 ? -21.079 24.819 63.200 1.00 12.95 365 ILE D O 1
ATOM 12943 N N . VAL D 1 367 ? -21.931 25.946 61.455 1.00 12.21 366 VAL D N 1
ATOM 12944 C CA . VAL D 1 367 ? -23.286 25.818 61.985 1.00 12.00 366 VAL D CA 1
ATOM 12945 C C . VAL D 1 367 ? -23.929 24.593 61.361 1.00 12.41 366 VAL D C 1
ATOM 12946 O O . VAL D 1 367 ? -23.885 24.418 60.140 1.00 12.90 366 VAL D O 1
ATOM 12950 N N . LYS D 1 368 ? -24.489 23.734 62.200 1.00 12.07 367 LYS D N 1
ATOM 12951 C CA . LYS D 1 368 ? -25.175 22.543 61.728 1.00 12.40 367 LYS D CA 1
ATOM 12952 C C . LYS D 1 368 ? -26.680 22.677 61.972 1.00 13.13 367 LYS D C 1
ATOM 12953 O O . LYS D 1 368 ? -27.118 22.957 63.102 1.00 12.27 367 LYS D O 1
ATOM 12959 N N . ILE D 1 369 ? -27.454 22.525 60.893 1.00 14.01 368 ILE D N 1
ATOM 12960 C CA . ILE D 1 369 ? -28.918 22.538 60.948 1.00 14.32 368 ILE D CA 1
ATOM 12961 C C . ILE D 1 369 ? -29.479 21.141 60.639 1.00 14.60 368 ILE D C 1
ATOM 12962 O O . ILE D 1 369 ? -29.088 20.508 59.654 1.00 14.32 368 ILE D O 1
ATOM 12967 N N . THR D 1 370 ? -30.407 20.681 61.480 1.00 14.33 369 THR D N 1
ATOM 12968 C CA . THR D 1 370 ? -31.066 19.394 61.275 1.00 14.18 369 THR D CA 1
ATOM 12969 C C . THR D 1 370 ? -32.576 19.493 61.470 1.00 13.96 369 THR D C 1
ATOM 12970 O O . THR D 1 370 ? -33.042 20.084 62.444 1.00 14.37 369 THR D O 1
ATOM 12974 N N . TYR D 1 371 ? -33.326 18.936 60.515 1.00 14.23 370 TYR D N 1
ATOM 12975 C CA . TYR D 1 371 ? -34.789 18.789 60.579 1.00 14.13 370 TYR D CA 1
ATOM 12976 C C . TYR D 1 371 ? -35.073 17.301 60.620 1.00 14.61 370 TYR D C 1
ATOM 12977 O O . TYR D 1 371 ? -34.516 16.544 59.839 1.00 13.62 370 TYR D O 1
ATOM 12986 N N . ARG D 1 372 ? -35.933 16.875 61.524 1.00 15.71 371 ARG D N 1
ATOM 12987 C CA . ARG D 1 372 ? -36.274 15.468 61.586 1.00 16.55 371 ARG D CA 1
ATOM 12988 C C . ARG D 1 372 ? -37.779 15.308 61.560 1.00 16.81 371 ARG D C 1
ATOM 12989 O O . ARG D 1 372 ? -38.496 15.999 62.278 1.00 15.86 371 ARG D O 1
ATOM 12997 N N . ALA D 1 373 ? -38.260 14.411 60.706 1.00 17.98 372 ALA D N 1
ATOM 12998 C CA . ALA D 1 373 ? -39.653 13.994 60.760 1.00 19.01 372 ALA D CA 1
ATOM 12999 C C . ALA D 1 373 ? -39.925 12.767 59.897 1.00 19.81 372 ALA D C 1
ATOM 13000 O O . ALA D 1 373 ? -39.315 12.603 58.829 1.00 19.14 372 ALA D O 1
ATOM 13002 N N . ALA D 1 374 ? -40.851 11.916 60.362 1.00 20.19 373 ALA D N 1
ATOM 13003 C CA . ALA D 1 374 ? -41.403 10.856 59.533 1.00 20.68 373 ALA D CA 1
ATOM 13004 C C . ALA D 1 374 ? -40.333 9.922 58.974 1.00 20.92 373 ALA D C 1
ATOM 13005 O O . ALA D 1 374 ? -40.340 9.607 57.773 1.00 21.79 373 ALA D O 1
ATOM 13007 N N . GLY D 1 375 ? -39.418 9.497 59.834 1.00 20.38 374 GLY D N 1
ATOM 13008 C CA . GLY D 1 375 ? -38.346 8.595 59.445 1.00 20.60 374 GLY D CA 1
ATOM 13009 C C . GLY D 1 375 ? -37.310 9.154 58.479 1.00 20.26 374 GLY D C 1
ATOM 13010 O O . GLY D 1 375 ? -36.580 8.389 57.860 1.00 19.57 374 GLY D O 1
ATOM 13011 N N . GLU D 1 376 ? -37.244 10.479 58.345 1.00 19.61 375 GLU D N 1
ATOM 13012 C CA . GLU D 1 376 ? -36.196 11.115 57.552 1.00 19.71 375 GLU D CA 1
ATOM 13013 C C . GLU D 1 376 ? -35.661 12.325 58.261 1.00 18.43 375 GLU D C 1
ATOM 13014 O O . GLU D 1 376 ? -36.348 12.906 59.121 1.00 16.58 375 GLU D O 1
ATOM 13020 N N . ALA D 1 377 ? -34.454 12.718 57.842 1.00 17.51 376 ALA D N 1
ATOM 13021 C CA . ALA D 1 377 ? -33.769 13.911 58.327 1.00 17.08 376 ALA D CA 1
ATOM 13022 C C . ALA D 1 377 ? -33.041 14.652 57.203 1.00 16.83 376 ALA D C 1
ATOM 13023 O O . ALA D 1 377 ? -32.702 14.079 56.168 1.00 16.59 376 ALA D O 1
ATOM 13025 N N . LEU D 1 378 ? -32.884 15.958 57.401 1.00 16.58 377 LEU D N 1
ATOM 13026 C CA . LEU D 1 378 ? -32.074 16.789 56.527 1.00 16.58 377 LEU D CA 1
ATOM 13027 C C . LEU D 1 378 ? -31.032 17.440 57.418 1.00 15.90 377 LEU D C 1
ATOM 13028 O O . LEU D 1 378 ? -31.379 18.133 58.371 1.00 15.72 377 LEU D O 1
ATOM 13033 N N . THR D 1 379 ? -29.761 17.171 57.150 1.00 15.68 378 THR D N 1
ATOM 13034 C CA . THR D 1 379 ? -28.692 17.889 57.836 1.00 15.14 378 THR D CA 1
ATOM 13035 C C . THR D 1 379 ? -27.983 18.830 56.849 1.00 15.87 378 THR D C 1
ATOM 13036 O O . THR D 1 379 ? -27.729 18.481 55.696 1.00 14.82 378 THR D O 1
ATOM 13040 N N . ALA D 1 380 ? -27.751 20.061 57.301 1.00 15.78 379 ALA D N 1
ATOM 13041 C CA . ALA D 1 380 ? -27.046 21.050 56.502 1.00 15.20 379 ALA D CA 1
ATOM 13042 C C . ALA D 1 380 ? -25.922 21.564 57.360 1.00 14.68 379 ALA D C 1
ATOM 13043 O O . ALA D 1 380 ? -26.177 22.107 58.464 1.00 14.93 379 ALA D O 1
ATOM 13045 N N . TRP D 1 381 ? -24.699 21.376 56.872 1.00 13.13 380 TRP D N 1
ATOM 13046 C CA . TRP D 1 381 ? -23.519 22.022 57.471 1.00 13.36 380 TRP D CA 1
ATOM 13047 C C . TRP D 1 381 ? -23.202 23.285 56.683 1.00 13.46 380 TRP D C 1
ATOM 13048 O O . TRP D 1 381 ? -22.956 23.213 55.474 1.00 13.07 380 TRP D O 1
ATOM 13059 N N . ILE D 1 382 ? -23.221 24.423 57.369 1.00 13.07 381 ILE D N 1
ATOM 13060 C CA . ILE D 1 382 ? -23.041 25.723 56.737 1.00 13.09 381 ILE D CA 1
ATOM 13061 C C . ILE D 1 382 ? -21.822 26.365 57.386 1.00 13.42 381 ILE D C 1
ATOM 13062 O O . ILE D 1 382 ? -21.868 26.798 58.550 1.00 13.91 381 ILE D O 1
ATOM 13067 N N . PRO D 1 383 ? -20.711 26.391 56.640 1.00 12.94 382 PRO D N 1
ATOM 13068 C CA . PRO D 1 383 ? -19.514 27.006 57.121 1.00 13.08 382 PRO D CA 1
ATOM 13069 C C . PRO D 1 383 ? -19.608 28.482 56.793 1.00 13.22 382 PRO D C 1
ATOM 13070 O O . PRO D 1 383 ? -19.132 28.907 55.752 1.00 14.44 382 PRO D O 1
ATOM 13074 N N . LEU D 1 384 ? -20.195 29.268 57.678 1.00 13.66 383 LEU D N 1
ATOM 13075 C CA . LEU D 1 384 ? -20.445 30.673 57.338 1.00 14.46 383 LEU D CA 1
ATOM 13076 C C . LEU D 1 384 ? -19.174 31.494 57.147 1.00 15.29 383 LEU D C 1
ATOM 13077 O O . LEU D 1 384 ? -19.187 32.498 56.407 1.00 16.47 383 LEU D O 1
ATOM 13082 N N . LYS D 1 385 ? -18.092 31.060 57.796 1.00 14.72 384 LYS D N 1
ATOM 13083 C CA . LYS D 1 385 ? -16.790 31.704 57.712 1.00 15.63 384 LYS D CA 1
ATOM 13084 C C . LYS D 1 385 ? -15.820 31.063 56.712 1.00 16.27 384 LYS D C 1
ATOM 13085 O O . LYS D 1 385 ? -14.677 31.498 56.590 1.00 17.08 384 LYS D O 1
ATOM 13091 N N . GLY D 1 386 ? -16.273 30.046 55.987 1.00 16.18 385 GLY D N 1
ATOM 13092 C CA . GLY D 1 386 ? -15.509 29.504 54.862 1.00 15.42 385 GLY D CA 1
ATOM 13093 C C . GLY D 1 386 ? -14.648 28.354 55.336 1.00 15.30 385 GLY D C 1
ATOM 13094 O O . GLY D 1 386 ? -13.629 28.051 54.738 1.00 15.43 385 GLY D O 1
ATOM 13095 N N . GLN D 1 387 ? -15.064 27.724 56.427 1.00 14.88 386 GLN D N 1
ATOM 13096 C CA . GLN D 1 387 ? -14.271 26.708 57.093 1.00 14.70 386 GLN D CA 1
ATOM 13097 C C . GLN D 1 387 ? -14.116 25.450 56.223 1.00 14.16 386 GLN D C 1
ATOM 13098 O O . GLN D 1 387 ? -15.090 24.924 55.659 1.00 12.13 386 GLN D O 1
ATOM 13104 N N . VAL D 1 388 ? -12.874 24.974 56.124 1.00 14.57 387 VAL D N 1
ATOM 13105 C CA . VAL D 1 388 ? -12.572 23.774 55.353 1.00 14.43 387 VAL D CA 1
ATOM 13106 C C . VAL D 1 388 ? -12.138 22.735 56.369 1.00 15.80 387 VAL D C 1
ATOM 13107 O O . VAL D 1 388 ? -11.059 22.837 56.939 1.00 14.78 387 VAL D O 1
ATOM 13111 N N . THR D 1 389 ? -12.988 21.743 56.623 1.00 16.32 388 THR D N 1
ATOM 13112 C CA . THR D 1 389 ? -12.712 20.811 57.699 1.00 16.83 388 THR D CA 1
ATOM 13113 C C . THR D 1 389 ? -13.542 19.550 57.555 1.00 17.36 388 THR D C 1
ATOM 13114 O O . THR D 1 389 ? -14.568 19.565 56.922 1.00 16.40 388 THR D O 1
ATOM 13118 N N . ALA D 1 390 ? -13.054 18.458 58.141 1.00 18.35 389 ALA D N 1
ATOM 13119 C CA . ALA D 1 390 ? -13.828 17.253 58.292 1.00 18.46 389 ALA D CA 1
ATOM 13120 C C . ALA D 1 390 ? -14.748 17.498 59.466 1.00 18.42 389 ALA D C 1
ATOM 13121 O O . ALA D 1 390 ? -14.345 18.093 60.454 1.00 19.70 389 ALA D O 1
ATOM 13123 N N . VAL D 1 391 ? -15.996 17.072 59.334 1.00 17.99 390 VAL D N 1
ATOM 13124 C CA . VAL D 1 391 ? -16.959 17.162 60.409 1.00 17.49 390 VAL D CA 1
ATOM 13125 C C . VAL D 1 391 ? -17.486 15.774 60.741 1.00 18.26 390 VAL D C 1
ATOM 13126 O O . VAL D 1 391 ? -17.568 14.908 59.863 1.00 18.05 390 VAL D O 1
ATOM 13130 N N . ALA D 1 392 ? -17.869 15.582 62.000 1.00 18.93 391 ALA D N 1
ATOM 13131 C CA . ALA D 1 392 ? -18.418 14.308 62.442 1.00 19.90 391 ALA D CA 1
ATOM 13132 C C . ALA D 1 392 ? -19.856 14.110 62.004 1.00 20.47 391 ALA D C 1
ATOM 13133 O O . ALA D 1 392 ? -20.690 15.027 62.064 1.00 21.00 391 ALA D O 1
ATOM 13135 N N . THR D 1 393 ? -20.141 12.896 61.573 1.00 20.94 392 THR D N 1
ATOM 13136 C CA . THR D 1 393 ? -21.490 12.475 61.267 1.00 21.36 392 THR D CA 1
ATOM 13137 C C . THR D 1 393 ? -21.725 11.054 61.775 1.00 21.93 392 THR D C 1
ATOM 13138 O O . THR D 1 393 ? -20.777 10.295 61.933 1.00 21.53 392 THR D O 1
ATOM 13142 N N . LYS D 1 394 ? -22.979 10.699 62.050 1.00 22.92 393 LYS D N 1
ATOM 13143 C CA . LYS D 1 394 ? -23.336 9.308 62.384 1.00 24.11 393 LYS D CA 1
ATOM 13144 C C . LYS D 1 394 ? -23.780 8.518 61.158 1.00 23.37 393 LYS D C 1
ATOM 13145 O O . LYS D 1 394 ? -24.291 7.411 61.287 1.00 23.71 393 LYS D O 1
ATOM 13151 N N . LEU D 1 395 ? -23.602 9.078 59.966 1.00 22.93 394 LEU D N 1
ATOM 13152 C CA . LEU D 1 395 ? -23.970 8.372 58.735 1.00 22.24 394 LEU D CA 1
ATOM 13153 C C . LEU D 1 395 ? -23.034 7.186 58.442 1.00 22.49 394 LEU D C 1
ATOM 13154 O O . LEU D 1 395 ? -21.819 7.287 58.598 1.00 21.72 394 LEU D O 1
ATOM 13159 N N . ALA D 1 396 ? -23.609 6.071 58.002 1.00 23.30 395 ALA D N 1
ATOM 13160 C CA . ALA D 1 396 ? -22.834 4.923 57.563 1.00 23.51 395 ALA D CA 1
ATOM 13161 C C . ALA D 1 396 ? -21.954 5.380 56.413 1.00 24.04 395 ALA D C 1
ATOM 13162 O O . ALA D 1 396 ? -22.336 6.277 55.672 1.00 24.62 395 ALA D O 1
ATOM 13164 N N . ALA D 1 397 ? -20.772 4.788 56.269 1.00 23.99 396 ALA D N 1
ATOM 13165 C CA . ALA D 1 397 ? -19.862 5.178 55.191 1.00 24.18 396 ALA D CA 1
ATOM 13166 C C . ALA D 1 397 ? -20.522 4.991 53.831 1.00 24.10 396 ALA D C 1
ATOM 13167 O O . ALA D 1 397 ? -21.469 4.200 53.693 1.00 23.39 396 ALA D O 1
ATOM 13169 N N . GLY D 1 398 ? -20.034 5.723 52.833 1.00 23.44 397 GLY D N 1
ATOM 13170 C CA . GLY D 1 398 ? -20.644 5.693 51.516 1.00 23.20 397 GLY D CA 1
ATOM 13171 C C . GLY D 1 398 ? -20.795 7.074 50.917 1.00 23.45 397 GLY D C 1
ATOM 13172 O O . GLY D 1 398 ? -20.492 8.080 51.560 1.00 22.23 397 GLY D O 1
ATOM 13173 N N . SER D 1 399 ? -21.282 7.102 49.675 1.00 23.34 398 SER D N 1
ATOM 13174 C CA . SER D 1 399 ? -21.394 8.315 48.900 1.00 23.74 398 SER D CA 1
ATOM 13175 C C . SER D 1 399 ? -22.811 8.875 48.968 1.00 23.06 398 SER D C 1
ATOM 13176 O O . SER D 1 399 ? -23.762 8.198 48.613 1.00 23.47 398 SER D O 1
ATOM 13179 N N . TYR D 1 400 ? -22.940 10.112 49.435 1.00 21.97 399 TYR D N 1
ATOM 13180 C CA . TYR D 1 400 ? -24.233 10.748 49.601 1.00 20.67 399 TYR D CA 1
ATOM 13181 C C . TYR D 1 400 ? -24.330 11.873 48.594 1.00 20.72 399 TYR D C 1
ATOM 13182 O O . TYR D 1 400 ? -23.310 12.349 48.121 1.00 21.10 399 TYR D O 1
ATOM 13191 N N . GLN D 1 401 ? -25.547 12.278 48.237 1.00 20.35 400 GLN D N 1
ATOM 13192 C CA . GLN D 1 401 ? -25.707 13.442 47.367 1.00 21.20 400 GLN D CA 1
ATOM 13193 C C . GLN D 1 401 ? -25.791 14.693 48.231 1.00 18.87 400 GLN D C 1
ATOM 13194 O O . GLN D 1 401 ? -26.612 14.775 49.158 1.00 18.41 400 GLN D O 1
ATOM 13200 N N . ASN D 1 402 ? -24.879 15.624 47.963 1.00 17.71 401 ASN D N 1
ATOM 13201 C CA . ASN D 1 402 ? -25.003 16.990 48.461 1.00 15.34 401 ASN D CA 1
ATOM 13202 C C . ASN D 1 402 ? -26.134 17.657 47.666 1.00 14.65 401 ASN D C 1
ATOM 13203 O O . ASN D 1 402 ? -26.008 17.946 46.478 1.00 13.10 401 ASN D O 1
ATOM 13208 N N . LEU D 1 403 ? -27.261 17.867 48.311 1.00 14.15 402 LEU D N 1
ATOM 13209 C CA . LEU D 1 403 ? -28.418 18.413 47.614 1.00 14.60 402 LEU D CA 1
ATOM 13210 C C . LEU D 1 403 ? -28.120 19.762 46.955 1.00 15.05 402 LEU D C 1
ATOM 13211 O O . LEU D 1 403 ? -28.766 20.151 45.977 1.00 15.81 402 LEU D O 1
ATOM 13216 N N . LEU D 1 404 ? -27.154 20.484 47.498 1.00 14.87 403 LEU D N 1
ATOM 13217 C CA . LEU D 1 404 ? -26.842 21.803 46.995 1.00 16.53 403 LEU D CA 1
ATOM 13218 C C . LEU D 1 404 ? -26.142 21.764 45.639 1.00 17.72 403 LEU D C 1
ATOM 13219 O O . LEU D 1 404 ? -26.312 22.661 44.812 1.00 18.73 403 LEU D O 1
ATOM 13224 N N . THR D 1 405 ? -25.355 20.723 45.409 1.00 19.56 404 THR D N 1
ATOM 13225 C CA . THR D 1 405 ? -24.518 20.674 44.220 1.00 21.01 404 THR D CA 1
ATOM 13226 C C . THR D 1 405 ? -24.915 19.550 43.285 1.00 21.86 404 THR D C 1
ATOM 13227 O O . THR D 1 405 ? -24.474 19.519 42.145 1.00 22.42 404 THR D O 1
ATOM 13231 N N . ASP D 1 406 ? -25.766 18.653 43.770 1.00 23.16 405 ASP D N 1
ATOM 13232 C CA . ASP D 1 406 ? -25.967 17.308 43.196 1.00 24.64 405 ASP D CA 1
ATOM 13233 C C . ASP D 1 406 ? -24.663 16.512 43.011 1.00 24.74 405 ASP D C 1
ATOM 13234 O O . ASP D 1 406 ? -24.623 15.537 42.255 1.00 25.25 405 ASP D O 1
ATOM 13239 N N . GLY D 1 407 ? -23.613 16.921 43.722 1.00 24.04 406 GLY D N 1
ATOM 13240 C CA . GLY D 1 407 ? -22.362 16.170 43.758 1.00 23.97 406 GLY D CA 1
ATOM 13241 C C . GLY D 1 407 ? -22.266 15.151 44.886 1.00 24.00 406 GLY D C 1
ATOM 13242 O O . GLY D 1 407 ? -22.908 15.312 45.925 1.00 23.43 406 GLY D O 1
ATOM 13243 N N . PRO D 1 408 ? -21.449 14.093 44.687 1.00 24.59 407 PRO D N 1
ATOM 13244 C CA . PRO D 1 408 ? -21.152 13.101 45.722 1.00 24.56 407 PRO D CA 1
ATOM 13245 C C . PRO D 1 408 ? -20.378 13.665 46.890 1.00 24.28 407 PRO D C 1
ATOM 13246 O O . PRO D 1 408 ? -19.406 14.380 46.697 1.00 23.37 407 PRO D O 1
ATOM 13250 N N . THR D 1 409 ? -20.809 13.293 48.093 1.00 24.30 408 THR D N 1
ATOM 13251 C CA . THR D 1 409 ? -20.105 13.576 49.325 1.00 24.38 408 THR D CA 1
ATOM 13252 C C . THR D 1 409 ? -19.817 12.245 50.036 1.00 24.23 408 THR D C 1
ATOM 13253 O O . THR D 1 409 ? -20.733 11.544 50.451 1.00 23.81 408 THR D O 1
ATOM 13257 N N . GLU D 1 410 ? -18.539 11.911 50.172 1.00 24.71 409 GLU D N 1
ATOM 13258 C CA . GLU D 1 410 ? -18.126 10.679 50.860 1.00 25.36 409 GLU D CA 1
ATOM 13259 C C . GLU D 1 410 ? -18.047 10.808 52.383 1.00 24.45 409 GLU D C 1
ATOM 13260 O O . GLU D 1 410 ? -17.381 11.702 52.910 1.00 23.54 409 GLU D O 1
ATOM 13266 N N . VAL D 1 411 ? -18.747 9.910 53.069 1.00 24.03 410 VAL D N 1
ATOM 13267 C CA . VAL D 1 411 ? -18.571 9.708 54.499 1.00 24.27 410 VAL D CA 1
ATOM 13268 C C . VAL D 1 411 ? -17.532 8.600 54.688 1.00 25.08 410 VAL D C 1
ATOM 13269 O O . VAL D 1 411 ? -17.674 7.504 54.129 1.00 25.81 410 VAL D O 1
ATOM 13273 N N . VAL D 1 412 ? -16.491 8.906 55.460 1.00 24.84 411 VAL D N 1
ATOM 13274 C CA . VAL D 1 412 ? -15.350 8.012 55.717 1.00 25.34 411 VAL D CA 1
ATOM 13275 C C . VAL D 1 412 ? -15.103 8.033 57.232 1.00 24.61 411 VAL D C 1
ATOM 13276 O O . VAL D 1 412 ? -14.881 9.091 57.800 1.00 23.91 411 VAL D O 1
ATOM 13280 N N . ASP D 1 413 ? -15.169 6.870 57.877 1.00 24.38 412 ASP D N 1
ATOM 13281 C CA . ASP D 1 413 ? -14.883 6.743 59.325 1.00 24.11 412 ASP D CA 1
ATOM 13282 C C . ASP D 1 413 ? -15.639 7.772 60.152 1.00 23.76 412 ASP D C 1
ATOM 13283 O O . ASP D 1 413 ? -15.047 8.478 60.977 1.00 23.16 412 ASP D O 1
ATOM 13288 N N . GLY D 1 414 ? -16.946 7.837 59.912 1.00 22.93 413 GLY D N 1
ATOM 13289 C CA . GLY D 1 414 ? -17.844 8.787 60.568 1.00 22.65 413 GLY D CA 1
ATOM 13290 C C . GLY D 1 414 ? -17.485 10.256 60.418 1.00 21.98 413 GLY D C 1
ATOM 13291 O O . GLY D 1 414 ? -17.835 11.062 61.287 1.00 22.68 413 GLY D O 1
ATOM 13292 N N . LYS D 1 415 ? -16.785 10.592 59.332 1.00 21.60 414 LYS D N 1
ATOM 13293 C CA . LYS D 1 415 ? -16.422 11.976 58.981 1.00 21.69 414 LYS D CA 1
ATOM 13294 C C . LYS D 1 415 ? -16.781 12.279 57.532 1.00 21.48 414 LYS D C 1
ATOM 13295 O O . LYS D 1 415 ? -16.763 11.391 56.667 1.00 21.46 414 LYS D O 1
ATOM 13301 N N . LEU D 1 416 ? -17.054 13.555 57.275 1.00 20.19 415 LEU D N 1
ATOM 13302 C CA . LEU D 1 416 ? -17.386 14.058 55.960 1.00 19.70 415 LEU D CA 1
ATOM 13303 C C . LEU D 1 416 ? -16.683 15.417 55.810 1.00 18.74 415 LEU D C 1
ATOM 13304 O O . LEU D 1 416 ? -16.499 16.113 56.789 1.00 18.55 415 LEU D O 1
ATOM 13309 N N . THR D 1 417 ? -16.239 15.761 54.606 1.00 18.47 416 THR D N 1
ATOM 13310 C CA . THR D 1 417 ? -15.500 17.014 54.381 1.00 18.63 416 THR D CA 1
ATOM 13311 C C . THR D 1 417 ? -16.467 18.158 54.057 1.00 17.94 416 THR D C 1
ATOM 13312 O O . THR D 1 417 ? -17.301 18.028 53.156 1.00 18.39 416 THR D O 1
ATOM 13316 N N . VAL D 1 418 ? -16.365 19.262 54.794 1.00 16.68 417 VAL D N 1
ATOM 13317 C CA . VAL D 1 418 ? -17.033 20.499 54.393 1.00 16.33 417 VAL D CA 1
ATOM 13318 C C . VAL D 1 418 ? -15.951 21.437 53.847 1.00 16.27 417 VAL D C 1
ATOM 13319 O O . VAL D 1 418 ? -15.067 21.829 54.573 1.00 16.68 417 VAL D O 1
ATOM 13323 N N . ASP D 1 419 ? -16.024 21.783 52.567 1.00 15.82 418 ASP D N 1
ATOM 13324 C CA . ASP D 1 419 ? -14.928 22.481 51.926 1.00 15.47 418 ASP D CA 1
ATOM 13325 C C . ASP D 1 419 ? -15.273 23.975 51.759 1.00 14.64 418 ASP D C 1
ATOM 13326 O O . ASP D 1 419 ? -15.280 24.512 50.659 1.00 12.75 418 ASP D O 1
ATOM 13331 N N . GLY D 1 420 ? -15.605 24.620 52.873 1.00 14.66 419 GLY D N 1
ATOM 13332 C CA . GLY D 1 420 ? -15.889 26.074 52.880 1.00 15.35 419 GLY D CA 1
ATOM 13333 C C . GLY D 1 420 ? -17.188 26.503 52.209 1.00 14.29 419 GLY D C 1
ATOM 13334 O O . GLY D 1 420 ? -17.469 27.684 52.085 1.00 14.00 419 GLY D O 1
ATOM 13335 N N . GLN D 1 421 ? -17.974 25.523 51.789 1.00 14.47 420 GLN D N 1
ATOM 13336 C CA . GLN D 1 421 ? -19.281 25.726 51.191 1.00 13.54 420 GLN D CA 1
ATOM 13337 C C . GLN D 1 421 ? -20.203 24.676 51.818 1.00 12.91 420 GLN D C 1
ATOM 13338 O O . GLN D 1 421 ? -19.714 23.703 52.383 1.00 11.93 420 GLN D O 1
ATOM 13344 N N . PRO D 1 422 ? -21.540 24.871 51.731 1.00 11.57 421 PRO D N 1
ATOM 13345 C CA . PRO D 1 422 ? -22.426 24.007 52.503 1.00 11.24 421 PRO D CA 1
ATOM 13346 C C . PRO D 1 422 ? -22.581 22.568 51.999 1.00 11.27 421 PRO D C 1
ATOM 13347 O O . PRO D 1 422 ? -22.403 22.279 50.803 1.00 11.86 421 PRO D O 1
ATOM 13351 N N . VAL D 1 423 ? -22.889 21.688 52.942 1.00 9.86 422 VAL D N 1
ATOM 13352 C CA . VAL D 1 423 ? -23.209 20.301 52.667 1.00 10.61 422 VAL D CA 1
ATOM 13353 C C . VAL D 1 423 ? -24.605 19.987 53.228 1.00 9.58 422 VAL D C 1
ATOM 13354 O O . VAL D 1 423 ? -24.873 20.112 54.425 1.00 8.80 422 VAL D O 1
ATOM 13358 N N . LEU D 1 424 ? -25.512 19.645 52.327 1.00 10.34 423 LEU D N 1
ATOM 13359 C CA . LEU D 1 424 ? -26.889 19.342 52.693 1.00 10.19 423 LEU D CA 1
ATOM 13360 C C . LEU D 1 424 ? -27.125 17.888 52.341 1.00 11.31 423 LEU D C 1
ATOM 13361 O O . LEU D 1 424 ? -27.017 17.528 51.175 1.00 11.35 423 LEU D O 1
ATOM 13366 N N . ILE D 1 425 ? -27.491 17.065 53.329 1.00 11.94 424 ILE D N 1
ATOM 13367 C CA . ILE D 1 425 ? -27.737 15.638 53.092 1.00 12.86 424 ILE D CA 1
ATOM 13368 C C . ILE D 1 425 ? -29.076 15.233 53.677 1.00 13.88 424 ILE D C 1
ATOM 13369 O O . ILE D 1 425 ? -29.344 15.487 54.854 1.00 14.34 424 ILE D O 1
ATOM 13374 N N . LYS D 1 426 ? -29.916 14.610 52.850 1.00 14.58 425 LYS D N 1
ATOM 13375 C CA . LYS D 1 426 ? -31.190 14.061 53.294 1.00 15.78 425 LYS D CA 1
ATOM 13376 C C . LYS D 1 426 ? -31.050 12.546 53.399 1.00 16.05 425 LYS D C 1
ATOM 13377 O O . LYS D 1 426 ? -30.539 11.911 52.481 1.00 15.94 425 LYS D O 1
ATOM 13383 N N . TYR D 1 427 ? -31.505 11.984 54.509 1.00 16.36 426 TYR D N 1
ATOM 13384 C CA . TYR D 1 427 ? -31.289 10.557 54.801 1.00 17.82 426 TYR D CA 1
ATOM 13385 C C . TYR D 1 427 ? -32.381 9.949 55.679 1.00 18.66 426 TYR D C 1
ATOM 13386 O O . TYR D 1 427 ? -33.120 10.661 56.355 1.00 18.53 426 TYR D O 1
ATOM 13395 N N . VAL D 1 428 ? -32.452 8.620 55.697 1.00 20.28 427 VAL D N 1
ATOM 13396 C CA . VAL D 1 428 ? -33.477 7.904 56.484 1.00 21.31 427 VAL D CA 1
ATOM 13397 C C . VAL D 1 428 ? -33.195 7.868 57.995 1.00 21.88 427 VAL D C 1
ATOM 13398 O O . VAL D 1 428 ? -32.030 7.850 58.416 1.00 22.85 427 VAL D O 1
#

Organism: Lactiplantibacillus plantarum (strain ATCC BAA-793 / NCIMB 8826 / WCFS1) (NCBI:txid220668)

Foldseek 3Di:
DLLLLLAAEEEDAQQFLDPLSALVSVQVCVVVVVLLGHQEYEYEAFAAADPPLADADRGFSLAHQELQAGHCSRPHPVSLLSSLVSCVVSNHFYAYEANQQWHFCNHPCCVPPVVQADADDVRDFDDPDPVPSRIGGGHVVPVVVLVVSLVSLLVCVVRGAEYEYELCQQPDLVSLQVSQVVNCVVVVRYAYEYAAAEPVVLCVQVVVVTGGDHVQSVVVRHQEYEPNPQLVVVLCCLVVNDPLVVSQVVVVVVCVPHDLNHAYAFECAELVGFAVCQSDPDVLLVQLVVLVRSQPQHYYYDYNQNQQSFGDRADSRDRRHCPVRGDHGNSVQSSLSSVVSNDPLSSASDWDWDQWPPRWIWIWGDDDPKMKIKGRLNPLDWDKTFAPDDFDWFQQSSVSDTWTDDPRITIDRRGMGMGMGD/DLLLLLAAEEEDAQQFLDPLSALVRCLVCLVVVVLLGHAEYEYEAFAAADDVQADADRRFSLAHQELQAGHCSHPHPVSLLSSLVSCVVSNHFYEYEANQQWHFCNHPCNVVPVVQFDDCLDDPDPVPSRIGGGHVVPVVVLVVSLVSVLVCLVRGAEYEYEACQQPDLVSLQVSQVVNCVVVVRYAYEYAAAEPVVLCSQVVVPTGGDHVQSVVVRHQEYEPNPQLVVVLCCLVVNDALVVSQVVVVVVCPPHDLNHAYEFECDELVGFAVCLSDPDVLLVQLVVLVRSQPQHYYYDYNQNQQSFGDRADSRDHRHCPPRGDHGCSVQSSLSSVVSNDPLSSASDWDWDQWPPRWIWIWGDDDPKMKIKTGLNPLDWDKTFAPDDFDWFQFSSPRDTWTDDPRITIDRRGMGMGMDD/DLLLLLFAEEEDAQQFAAPLSALVRVQVCLVVVVLLGHAEYEYEAFAAADDVQADADRRFSLQHQELQAGHVSHPHVVSVLSSLVSNVVSNHFYEYEANQFWHFCNHPCCVVPVVQFDADPVRDFDDPDPVPRRIGGGHVVDVVVLVVSLVSLLVCLVRGAEYEYPLVQQDDLVSLQVSLVVNCVVRVRYAYEYAAAEPVVLCVQVVVPGGGDHVQSVVVRHQEYEPNPQLVVVLCCLVVNDALVVSVVVVVVVCVPYDLNHAYEFECDELVGFAVCVSDPDPLLVQLVVLVRSQPQHYYYDYNQNQQSFGDRADSRYRRHCPPRGDHGNSVQSSLSSVVSNDPQSSASDWDWDQFPPRWIWIKGDDDQKIKIKTRRNPQDWDKTFAPDDFDWFQQSRVSDTWTDDPRITIDRRGMGMGMGD/DLLLLLFAEEEDAQQFLAPLSALVVVQVCLVVVLLLGHAEYEYEAFAAAADPQADADRRFSLAHQELQHGHVSHPHVVSVLSSLVSNVVSNHFYEYEANQQWHFCNHPCCVVPVVQFDDCLPDPDPVPRRIGGGDVVPVVVLVVSLVSLLVCVVRGAEYEYDLVQQHDLVSLQVSQVVNCVVVVRYAYEYAAAEPVVLCVQVVVPGGGDDPQSVVVRHQEYEPNHQLVVVLCCLVVNDALVVSVVVVVVVCVVHDLNHAYEFECAELPGFAVCVSDPDVLLVQLVVLVRLQPQHYYYDYNQNQQSFGDRADSRDRDHRPPRGDHGCSVQSSLSSVVSNDPQSSASDWDWDQWDPRWIWIWGDDDQKMKIKTRRNVQDWDKTFAPDDFDWFQQSRVSDTWTQDPRITIDGRGMGIGMDD

CATH classification: 3.20.20.80 (+1 more: 2.60.40.1180)

Sequence (1680 aa):
QTQLRNEMIYSVFVRNYSEAGNFAGVTADLQRIKDLGTDILWLLPINPIGEVNRKGTLGSPYAIKDYRGINPEYGTLADFKALTDRAHELGMKVMLDIVYNHTSPDSVLATEHPEWFYHDADGQLTNKVGDWSDVKDLDYGHHELWQYQIDTLLYWSQFVDGYRCDVAPLVPLDFWLEARKQVNAKYPETLWLAESAGSGFIEELRSQGYTGLSDSELYQAFDMTYDYDVFGDFKDYWQGRSTVERYVDLLQRQDATFPGNYVKMRFLENHDNARMMSLMHSKAEAVNNLTWIFMQRGIPLIYNGQEFLAEHQPSLFDRDTMVADRHGDVTPLIQKLVTIKQLPLLRAADYQLAVVEEGIVKITYRAAGEALTAWIPLKGQVTAVATKLAAGSYQNLLTDGPTEVVDGKLTVDGQPVLIKYVQTQLRNEMIYSVFVRNYSEAGNFAGVTADLQRIKDLGTDILWLLPINPIGEVNRKGTLGSPYAIKDYRGINPEYGTLADFKALTDRAHELGMKVMLDIVYNHTSPDSVLATEHPEWFYHDLTNKVGDWSDVKDLDYGHHELWQYQIDTLLYWSQFVDGYRCDVAPLVPLDFWLEARKQVNAKYPETLWLAESAGSGFIEELRSQGYTGLSDSELYQAFDMTYDYDVFGDFKDYWQGRSTVERYVDLLQRQDATFPGNYVKMRFLENHDNARMMSLMHSKAEAVNNLTWIFMQRGIPLIYNGQEFLAEHQPSLFDRDTMVADRHGDVTPLIQKLVTIKQLPLLRAADYQLAVVEEGIVKITYRAAGEALTAWIPLKGQVTAVATKLAAGSYQNLLTDGPTEVVDGKLTVDGQPVLIKYVQTQLRNEMIYSVFVRNYSEAGNFAGVTADLQRIKDLGTDILWLLPINPIGEVNRKGTLGSPYAIKDYRGINPEYGTLADFKALTDRAHELGMKVMLDIVYNHTSPDSVLATEHPEWFYHDADGQLTNKVGDWSDVKDLDYGHHELWQYQIDTLLYWSQFVDGYRCDVAPLVPLDFWLEARKQVNAKYPETLWLAESAGSGFIEELRSQGYTGLSDSELYQAFDMTYDYDVFGDFKDYWQGRSTVERYVDLLQRQDATFPGNYVKMRFLENHDNARMMSLMHSKAEAVNNLTWIFMQRGIPLIYNGQEFLAEHQPSLFDRDTMVADRHGDVTPLIQKLVTIKQLPLLRAADYQLAVVEEGIVKITYRAAGEALTAWIPLKGQVTAVATKLAAGSYQNLLTDGPTEVVDGKLTVDGQPVLIKYVQTQLRNEMIYSVFVRNYSEAGNFAGVTADLQRIKDLGTDILWLLPINPIGEVNRKGTLGSPYAIKDYRGINPEYGTLADFKALTDRAHELGMKVMLDIVYNHTSPDSVLATEHPEWFYHDLTNKVGDWSDVKDLDYGHHELWQYQIDTLLYWSQFVDGYRCDVAPLVPLDFWLEARKQVNAKYPETLWLAESAGSGFIEELRSQGYTGLSDSELYQAFDMTYDYDVFGDFKDYWQGRSTVERYVDLLQRQDATFPGNYVKMRFLENHDNARMMSLMHSKAEAVNNLTWIFMQRGIPLIYNGQEFLAEHQPSLFDRDTMVADRHGDVTPLIQKLVTIKQLPLLRAADYQLAVVEEGIVKITYRAAGEALTAWIPLKGQVTAVATKLAAGSYQNLLTDGPTEVVDGKLTVDGQPVLIKYV

B-factor: mean 17.1, std 6.52, range [2.0, 49.86]

Secondary structure (DSSP, 8-state):
-GGGGG--EEEE-HHHHSSS-SHHHHHTTHHHHHHHT-SEEEEPP-S-B-STT--TTT--TTSBS-TTS--GGG--HHHHHHHHHHHHHTT-EEEEEE--SEE-TTSHHHHH-GGGB-B-TTS-B--SSTT-TT-EEB-TTSHHHHHHHHHHHHHHTTT-SEEEETTGGGS-HHHHHHHHHHHHHHSTT-EEEE----HHHHHHHHHTT-----HHHHHTT-SEEEGGGTHHHHHHHHTTSS-HHHHHHHHHHHHTTS-TT-EEEE-S--TTS--HHHH--SHHHHHHHHHHHHHSSSEEEEETTGGGT--S---SSS----TT------HHHHHHHHHHHTSGGGG-SEEEEEE-GGG-EEEEEEETTEEEEEEE-TT--EEEEE--SPSEEEEETTTTEEEEEBTTEEEEESS-EEEEE-/-GGGGG--EEEE-HHHHSSS-SHHHHHTTHHHHHHHT-SEEEEPP-S-B--TT--TTT--TTSBS-TTS--TTT--HHHHHHHHHHHHHHT-EEEEEE--SEE-TTSHHHHH-GGGB------SSTT-TT-EEB-TT-HHHHHHHHHHHHHHTTT-SEEEETTGGGS-HHHHHHHHHHHHHHSTT-EEEE----HHHHHHHHHTT-----HHHHHHH-SEEEGGGTHHHHHHHHTTSS-HHHHHHHHHHHHTTS-TT-EEEE-S--TTS--HHHH--SHHHHHHHHHHHHHSSSEEEEETTGGGT--S---SSS----TT------HHHHHHHHHHHTSGGGG-SEEEEEE-GGG-EEEEEEETTEEEEEEE-TT--EEEEE--PPSEEEEETTTTEEEEEETTEEEEESS-EEEEE-/-GGGGG--EEEE-HHHHSSS-SHHHHHTTHHHHHHHT-SEEEEPP-SPBP-TT--TTT--TTSBS-TTS--GGG--HHHHHHHHHHHHHTT-EEEEEE--SEE-TTSHHHHH-GGGB-B-TTS-B--S-TT-TT-EEB-TT-THHHHHHHHHHHHHTTT-SEEEETTGGGS-HHHHHHHHHHHHHH-TT-EEEE----HHHHHHHHHTT-----HHHHTTT-SEEEGGGTHHHHHHHHTTSS-HHHHHHHHHHHHHHS-TT-EEEE-S--TTS--HHHH--SHHHHHHHHHHHHHSSSEEEEETTGGGT--S---SSS----TT------HHHHHHHHHHHTSGGGG-SEEEEEE-GGG-EEEEEEETTEEEEEEE-TT--EEEEE--PPSEEEEETTTTEEEEEETTEEEEESS-EEEEE-/-GGGGG--EEEE-HHHHSSS-SHHHHHTTHHHHHHHT-SEEEEPP-SPBP-TT--TTT--TTSBS-TTS--GGG--HHHHHHHHHHHHHTT-EEEEEE--SEE-TT-HHHHH-GGGB------S-TT-TT-EEB-TTSHHHHHHHHHHHHHHTTT-SEEEETTGGGS-HHHHHHHHHHHHHH-TT-EEEE----HHHHHHHHHTTS----HHHHHTT-SEEEGGGTHHHHHHHHTTSS-HHHHHHHHHHHHHHS-TT--EEE-S--TTS--HHHH---HHHHHHHHHHHHHSSSEEEEETTGGGT--S---SSS----TT------HHHHHHHHHHHTSGGGG-SEEEEEE-GGG-EEEEEEETTEEEEEEE-TT--EEEEE--PPSEEEEETTTTEEEEEETTEEEEESS-EEEEE-

InterPro domains:
  IPR006047 Glycosyl hydrolase family 13, catalytic domain [PF00128] (22-112)
  IPR006047 Glycosyl hydrolase family 13, catalytic domain [PF00128] (121-313)
  IPR006047 Glycosyl hydrolase family 13, catalytic domain [SM00642] (16-331)
  IPR013780 Glycosyl hydrolase, all-beta [G3DSA:2.60.40.1180] (353-427)
  IPR017853 Glycoside hydrolase superfamily [SSF51445] (9-346)
  IPR041331 Bacterial alpha amylase, C-terminal domain [PF18612] (356-424)

Radius of gyration: 39.23 Å; Cα contacts (8 Å, |Δi|>4): 3722; chains: 4; bounding box: 106×88×96 Å